Protein AF-0000000086076037 (afdb_homodimer)

Solvent-accessible surface area (backbone atoms only — not comparable to full-atom values): 83862 Å² total; per-residue (Å²): 130,81,74,74,66,74,84,81,74,88,48,71,65,40,91,88,41,88,51,22,58,46,48,19,51,49,46,50,58,71,40,37,67,65,46,48,59,53,42,70,71,39,87,82,59,86,70,77,48,76,64,50,50,50,47,50,52,38,43,41,60,57,41,41,45,54,42,49,43,48,50,56,57,62,41,82,76,56,88,37,53,32,42,47,53,54,41,50,50,32,36,49,53,56,32,57,69,33,49,80,45,95,34,16,70,58,28,48,50,48,50,49,47,47,47,66,74,45,58,65,48,77,70,32,64,65,44,34,46,38,13,44,61,26,50,50,47,23,51,47,80,43,82,48,71,68,46,40,51,46,50,48,46,49,50,26,48,52,35,44,72,58,33,71,89,73,79,49,70,56,84,85,80,86,84,82,88,81,90,77,85,83,77,74,80,52,76,55,36,58,53,69,68,54,72,70,65,70,59,78,71,87,65,45,40,52,58,48,42,42,49,34,46,52,44,42,42,77,60,41,60,83,85,53,55,49,65,56,35,30,58,42,62,33,1,36,73,34,9,59,62,53,53,79,74,56,45,39,31,31,42,43,56,51,38,78,42,73,67,23,47,38,52,40,48,39,51,50,46,49,34,12,44,57,36,19,35,28,6,33,27,57,56,62,44,46,20,53,69,35,77,32,24,61,24,27,15,32,36,74,24,59,63,48,54,47,37,28,52,24,35,42,24,60,49,34,13,18,25,31,72,56,33,63,20,46,42,22,42,27,35,40,75,44,38,55,47,42,70,63,59,58,42,17,57,49,88,72,75,64,69,90,59,42,33,64,66,40,43,50,31,36,40,35,51,62,64,57,57,51,25,35,75,67,60,30,73,35,58,21,26,29,30,75,73,49,65,63,59,77,62,44,55,60,68,61,26,52,51,52,53,50,48,38,56,74,66,59,55,46,77,44,74,41,51,25,48,57,56,50,50,50,50,50,50,29,24,76,73,64,24,29,55,20,36,29,29,37,33,43,48,38,71,46,29,44,56,46,66,81,47,52,49,62,48,36,30,62,61,38,11,50,59,53,62,50,40,74,69,22,21,27,56,54,45,74,51,67,42,62,48,44,77,37,58,53,96,70,38,76,42,59,67,59,46,24,53,50,26,23,51,50,40,56,52,49,56,49,44,66,78,58,57,87,58,83,46,70,34,33,43,50,34,34,65,38,37,34,47,34,21,40,24,37,20,9,44,44,52,31,30,47,70,54,69,29,31,77,84,34,70,70,36,48,50,47,50,32,51,50,32,46,35,37,40,50,20,29,49,52,37,25,20,54,46,4,59,74,73,40,44,28,74,62,38,78,72,15,40,57,69,74,70,41,48,49,29,58,64,63,72,49,79,79,70,87,86,61,67,59,68,61,50,52,52,50,32,70,74,36,32,38,30,45,60,35,54,24,22,30,44,54,42,70,66,60,17,58,74,71,72,40,44,37,8,85,38,60,45,78,44,40,47,45,77,46,79,49,97,92,40,79,42,81,41,62,39,64,69,57,52,48,53,31,47,75,68,68,61,65,45,75,67,53,53,52,49,29,58,73,45,67,21,45,48,77,84,49,98,64,61,66,70,57,34,52,44,53,51,28,40,68,69,40,46,46,58,54,55,47,48,50,48,36,52,28,44,28,36,29,40,36,23,37,38,34,69,42,62,35,60,79,75,48,56,25,43,50,48,23,46,52,52,50,30,52,73,64,54,32,31,38,62,26,42,38,49,42,64,51,84,72,83,79,72,72,81,70,86,64,65,63,70,62,51,47,53,51,41,51,50,32,35,53,45,19,68,75,42,47,73,68,36,38,67,59,45,66,131,80,74,74,66,73,84,81,73,89,48,71,67,41,92,88,42,88,49,21,58,45,48,19,50,49,45,49,58,71,40,36,66,64,45,50,58,53,42,70,70,40,89,82,61,88,72,78,51,74,66,50,49,49,46,49,54,38,42,40,60,58,40,41,46,55,43,51,42,48,50,55,57,61,40,81,77,56,87,38,52,33,42,47,54,54,43,51,49,30,36,48,51,55,32,57,68,35,50,79,43,94,34,15,70,57,28,48,51,49,51,48,47,47,46,67,73,45,58,66,47,77,70,32,66,63,43,33,46,39,12,44,60,26,51,49,47,23,50,44,79,44,81,47,72,68,46,41,51,47,51,48,45,48,50,24,48,51,36,43,72,60,34,73,89,72,78,47,69,55,85,86,82,84,85,83,89,82,89,73,95,68,81,73,80,50,72,55,37,56,52,62,67,53,70,68,66,73,60,80,69,87,65,39,40,50,57,47,41,43,48,35,47,51,43,43,41,77,61,40,60,80,84,53,53,47,66,56,34,29,58,44,63,34,1,41,74,34,9,62,62,57,56,79,75,57,44,39,34,30,43,42,56,51,40,77,41,72,66,24,48,37,51,39,47,39,49,51,46,49,36,12,46,58,38,20,36,28,6,34,26,57,56,62,44,46,23,56,68,37,76,30,23,56,23,25,16,32,35,74,24,59,64,47,52,48,36,28,53,24,35,43,24,61,48,35,12,18,26,30,72,62,33,63,19,47,42,22,42,27,36,39,74,44,37,56,46,42,70,60,59,57,43,18,57,48,88,72,75,63,70,90,58,42,32,64,65,40,41,50,30,36,40,36,50,62,63,58,58,50,25,35,74,67,61,29,74,37,58,20,27,31,31,74,72,49,66,61,58,77,63,43,54,59,68,61,26,52,50,53,54,51,48,39,56,73,66,60,55,45,78,46,75,41,51,25,46,57,57,50,50,52,50,50,51,30,24,76,74,63,23,30,55,20,38,29,29,38,33,42,48,38,71,45,30,45,56,46,65,79,46,52,51,61,49,39,31,60,62,37,10,50,60,54,62,50,39,73,68,21,21,28,55,53,46,74,50,66,42,64,48,44,77,38,58,53,96,70,40,75,44,59,68,59,48,23,53,51,27,23,51,50,40,56,52,48,56,49,43,66,79,58,58,87,59,83,44,70,34,33,45,51,33,34,64,37,36,34,48,34,21,41,23,37,21,8,44,44,51,30,30,47,70,55,70,29,29,75,83,35,70,69,35,47,51,47,50,31,50,51,34,46,36,37,40,49,20,28,50,51,36,25,20,52,44,4,61,75,73,42,44,28,74,63,41,77,74,14,40,57,66,72,69,42,48,50,28,58,64,62,72,49,80,78,70,87,85,63,67,60,68,63,50,51,53,50,33,72,73,37,33,38,30,44,58,34,54,24,22,29,42,55,41,69,66,62,17,57,74,72,70,40,43,36,6,83,38,60,45,76,44,40,47,44,78,44,78,49,99,92,41,79,41,82,42,63,37,65,68,57,52,47,53,30,47,76,69,69,62,65,45,73,67,53,53,51,49,30,60,74,46,66,20,44,46,76,84,48,98,65,61,67,70,57,35,52,44,53,52,26,41,69,69,42,45,47,58,54,53,48,49,49,49,37,52,27,44,28,38,30,40,36,22,37,40,35,68,42,61,34,61,78,75,49,54,25,43,50,48,25,47,53,52,50,29,50,72,64,55,32,32,37,64,25,42,38,49,41,64,52,86,72,82,78,72,72,82,69,86,65,64,63,67,60,51,50,53,52,42,51,50,32,36,53,46,18,68,75,42,47,72,68,36,38,68,58,46,67

Foldseek 3Di:
DPPPPDPQDAQDQDPVDFCSLLSRLVSCLVCVVVVVVVVVVPPPDDDQDPVRNVLSVLLSQLCVLVVLLCCQCVDLFAPCLLVPLVSLLLNLVSLVVSCPPPNNVVSVVVNVVSCVVCPPVLLPLPSLLSNLLQLQRRQLSQDDPVSVVNSLVSQLCVLPVLFDPDDFAADDDDQDDDDQDDDDPGSCNVVSVRDQDQQPDPGRHPSSVLSSQSSRDHGDHPPDHSLVCCVPVVCVSRLSSQQPPQWAWEAEQLAQDPVSLVVSLVVLLLNQLSVYFYEYEPAQHFAFQCADPVVRDTDNGDQQSVQVSLVSQQVRHRRVNSHGHEYEYEYECLAQCNLLLLCQCFDDDDPSSHRNRYAYAYAYAPVLVVQLLVQHKGFRATCVLQPCLLFDGDPVNVVSRVVCVVVVSGDDMDGSNVSVLSQQVSCVRRQDDFYFYQRLQLLLFLCVQVTGFRAATLLRQFTDDDHSLAMEIEAEDAAEQLVQQDPLDGNLVVLLVVLLVVLVVSLSCLVNPDDSDVRHNVHCQQAVAYAYFYFFLLVNCLSNLHQCLDPVNLVVLLSSLVSSLLSNLQNQLVVCQVPNAHNPQPPGCLLVLQANLNSLVHDHDPPDDSVVSSVSCPVRNGHHSFRHGHGQCVPVCVVVVHHTTSFFAQAQWDWDQDPVGTDIDGNPSLVVVCVVVPNDDPVQVVVCVVVRRQCCPPPDDPSSNSSRGHRQRDQVLSVLLSLLSSSSSGNRAYSDAAEFADDALLLVLLQQVSSVVSSHRGSHSGYHYHPDPDPPPPPDDPVVVVVVRSVSNNCCSVVNVVSSRPSD/DPPPPDPQDAQDQDPVDFCSLLRRLVSCLVCVVVVVVVVVVPVPDDDQDPVRNVLSVLVSQLCVLVVLLCCQCVDLAAPCLLVPLLSLLLNLVSLVVSCPPPNNVVSVVVNVVSCVVCPPVLLVLPSLLSNLLQLQRRQLSQDDPVSVVNSLCSQLCVLPVLADPDDFAADDDDQDDDDQPDPDPRSCVVVSVRDQDQQPDPGRHPSSVLSSQSSRDDGDHPPDHSLVCCVPVVCVSRLSSQQPPEWAWEAEQLAQDPVSLVVSLVVLLLNQLQVYFYEYEPAQHFAFQCADPVVRDTDNGDQQSVQVSLVSQQVRHRRVNSHGHEYEYEYECLAQCNLLLLCQCFDDDDPSSHRNRYAYAYAYAPVLVVQLLVQHKGFRATCVLQPCLLFDGDPVNVVSRVVCVVVVSGPDMDGSNVSVLSQQVSCVRRQDDFYFYQRLQLLLFLCVQVTGFRAATLLRQFTDDDHSLAMEIEAEDAAEQLVQQDPLDGNLVVLLVVLLVVLVVSLSCLVNPDDSDVRHNVHCQQAVAYAYFYFFLLVNCLSNLHQCLDPVNLVVLLSSLVSSLLSNLQNQLVVCQVPNAHNPQPPGCLLVLHALLNSLVHDHDPPDDSVVSSVSCPVRNGHHSFRHGHGQCVPVCVVVVHHTTSFFAQAQWDWDQDPVGTDIDGNPSLVVVCVVVPNDDPVQVVVCVVVRRQCCPPDDDVSSNSSRGHRQRDQVLSVLLSLLSSSSSGNRAYSDAAEFADDALLLVLLQQVSSVVSSHRGSHSGYHYHDDPDPPPPPDDPVVVVVVRSVSNNVCSVVNVVSSRPSD

Structure (mmCIF, N/CA/C/O backbone):
data_AF-0000000086076037-model_v1
#
loop_
_entity.id
_entity.type
_entity.pdbx_description
1 polymer 'Ribonucleotide reductase large subunit domain-containing protein'
#
loop_
_atom_site.group_PDB
_atom_site.id
_atom_site.type_symbol
_atom_site.label_atom_id
_atom_site.label_alt_id
_atom_site.label_comp_id
_atom_site.label_asym_id
_atom_site.label_entity_id
_atom_site.label_seq_id
_atom_site.pdbx_PDB_ins_code
_atom_site.Cartn_x
_atom_site.Cartn_y
_atom_site.Cartn_z
_atom_site.occupancy
_atom_site.B_iso_or_equiv
_atom_site.auth_seq_id
_atom_site.auth_comp_id
_atom_site.auth_asym_id
_atom_site.auth_atom_id
_atom_site.pdbx_PDB_model_num
ATOM 1 N N . MET A 1 1 ? -27.266 2.338 69.75 1 19.7 1 MET A N 1
ATOM 2 C CA . MET A 1 1 ? -27.547 2.428 68.375 1 19.7 1 MET A CA 1
ATOM 3 C C . MET A 1 1 ? -26.812 3.596 67.688 1 19.7 1 MET A C 1
ATOM 5 O O . MET A 1 1 ? -27.172 4.754 67.938 1 19.7 1 MET A O 1
ATOM 9 N N . THR A 1 2 ? -25.5 3.652 67.75 1 25.08 2 THR A N 1
ATOM 10 C CA . THR A 1 2 ? -24.641 4.691 67.25 1 25.08 2 THR A CA 1
ATOM 11 C C . THR A 1 2 ? -24.922 4.914 65.75 1 25.08 2 THR A C 1
ATOM 13 O O . THR A 1 2 ? -24.844 3.979 64.938 1 25.08 2 THR A O 1
ATOM 16 N N . CYS A 1 3 ? -26.109 5.621 65.562 1 26.16 3 CYS A N 1
ATOM 17 C CA . CYS A 1 3 ? -26.453 6.008 64.188 1 26.16 3 CYS A CA 1
ATOM 18 C C . CYS A 1 3 ? -25.234 6.535 63.438 1 26.16 3 CYS A C 1
ATOM 20 O O . CYS A 1 3 ? -24.609 7.512 63.875 1 26.16 3 CYS A O 1
ATOM 22 N N . THR A 1 4 ? -24.375 5.719 63.094 1 33.59 4 THR A N 1
ATOM 23 C CA . THR A 1 4 ? -23.188 5.871 62.281 1 33.59 4 THR A CA 1
ATOM 24 C C . THR A 1 4 ? -23.484 6.77 61.062 1 33.59 4 THR A C 1
ATOM 26 O O . THR A 1 4 ? -22.828 6.656 60.031 1 33.59 4 THR A O 1
ATOM 29 N N . CYS A 1 5 ? -24.656 7.496 61.156 1 32 5 CYS A N 1
ATOM 30 C CA . CYS A 1 5 ? -24.906 8.289 59.969 1 32 5 CYS A CA 1
ATOM 31 C C . CYS A 1 5 ? -23.781 9.305 59.75 1 32 5 CYS A C 1
ATOM 33 O O . CYS A 1 5 ? -23.297 9.922 60.688 1 32 5 CYS A O 1
ATOM 35 N N . ARG A 1 6 ? -22.984 9.156 58.875 1 39.88 6 ARG A N 1
ATOM 36 C CA . ARG A 1 6 ? -21.969 10.109 58.438 1 39.88 6 ARG A CA 1
ATOM 37 C C . ARG A 1 6 ? -22.484 11.539 58.531 1 39.88 6 ARG A C 1
ATOM 39 O O . ARG A 1 6 ? -23.609 11.836 58.125 1 39.88 6 ARG A O 1
ATOM 46 N N . PRO A 1 7 ? -22.109 12.461 59.438 1 44.09 7 PRO A N 1
ATOM 47 C CA . PRO A 1 7 ? -22.5 13.859 59.625 1 44.09 7 PRO A CA 1
ATOM 48 C C . PRO A 1 7 ? -22.594 14.625 58.281 1 44.09 7 PRO A C 1
ATOM 50 O O . PRO A 1 7 ? -21.656 14.57 57.469 1 44.09 7 PRO A O 1
ATOM 53 N N . LEU A 1 8 ? -23.719 14.758 57.625 1 51.81 8 LEU A N 1
ATOM 54 C CA . LEU A 1 8 ? -23.906 15.57 56.438 1 51.81 8 LEU A CA 1
ATOM 55 C C . LEU A 1 8 ? -23.703 17.047 56.75 1 51.81 8 LEU A C 1
ATOM 57 O O . LEU A 1 8 ? -24.312 17.578 57.688 1 51.81 8 LEU A O 1
ATOM 61 N N . LYS A 1 9 ? -22.672 17.656 56.438 1 58.66 9 LYS A N 1
ATOM 62 C CA . LYS A 1 9 ? -22.359 19.078 56.594 1 58.66 9 LYS A CA 1
ATOM 63 C C . LYS A 1 9 ? -23.25 19.953 55.719 1 58.66 9 LYS A C 1
ATOM 65 O O . LYS A 1 9 ? -23.719 19.516 54.656 1 58.66 9 LYS A O 1
ATOM 70 N N . PHE A 1 10 ? -23.578 21.125 56.125 1 59.59 10 PHE A N 1
ATOM 71 C CA . PHE A 1 10 ? -24.344 22.109 55.375 1 59.59 10 PHE A CA 1
ATOM 72 C C . PHE A 1 10 ? -23.578 22.562 54.125 1 59.59 10 PHE A C 1
ATOM 74 O O . PHE A 1 10 ? -22.344 22.672 54.156 1 59.59 10 PHE A O 1
ATOM 81 N N . ILE A 1 11 ? -24.344 22.641 53 1 63.31 11 ILE A N 1
ATOM 82 C CA . ILE A 1 11 ? -23.781 23.125 51.75 1 63.31 11 ILE A CA 1
ATOM 83 C C . ILE A 1 11 ? -24.172 24.578 51.5 1 63.31 11 ILE A C 1
ATOM 85 O O . ILE A 1 11 ? -25.359 24.922 51.656 1 63.31 11 ILE A O 1
ATOM 89 N N . GLN A 1 12 ? -23.203 25.469 51.438 1 60.38 12 GLN A N 1
ATOM 90 C CA . GLN A 1 12 ? -23.453 26.875 51.188 1 60.38 12 GLN A CA 1
ATOM 91 C C . GLN A 1 12 ? -23.656 27.156 49.688 1 60.38 12 GLN A C 1
ATOM 93 O O . GLN A 1 12 ? -23.047 26.5 48.844 1 60.38 12 GLN A O 1
ATOM 98 N N . ASP A 1 13 ? -24.531 28.062 49.375 1 61.47 13 ASP A N 1
ATOM 99 C CA . ASP A 1 13 ? -24.719 28.547 48.031 1 61.47 13 ASP A CA 1
ATOM 100 C C . ASP A 1 13 ? -23.516 29.359 47.562 1 61.47 13 ASP A C 1
ATOM 102 O O . ASP A 1 13 ? -23.016 30.219 48.281 1 61.47 13 ASP A O 1
ATOM 106 N N . VAL A 1 14 ? -22.875 28.906 46.562 1 58.41 14 VAL A N 1
ATOM 107 C CA . VAL A 1 14 ? -21.75 29.609 45.938 1 58.41 14 VAL A CA 1
ATOM 108 C C . VAL A 1 14 ? -22.156 30.156 44.562 1 58.41 14 VAL A C 1
ATOM 110 O O . VAL A 1 14 ? -22.375 29.391 43.625 1 58.41 14 VAL A O 1
ATOM 113 N N . PRO A 1 15 ? -22.391 31.375 44.469 1 56.31 15 PRO A N 1
ATOM 114 C CA . PRO A 1 15 ? -22.906 32 43.219 1 56.31 15 PRO A CA 1
ATOM 115 C C . PRO A 1 15 ? -22.094 31.594 42 1 56.31 15 PRO A C 1
ATOM 117 O O . PRO A 1 15 ? -22.625 31.562 40.875 1 56.31 15 PRO A O 1
ATOM 120 N N . THR A 1 16 ? -20.953 31.328 42.125 1 52.75 16 THR A N 1
ATOM 121 C CA . THR A 1 16 ? -20.125 31.031 40.969 1 52.75 16 THR A CA 1
ATOM 122 C C . THR A 1 16 ? -20.203 29.547 40.625 1 52.75 16 THR A C 1
ATOM 124 O O . THR A 1 16 ? -19.625 29.109 39.625 1 52.75 16 THR A O 1
ATOM 127 N N . ARG A 1 17 ? -20.891 28.875 41.375 1 52.25 17 ARG A N 1
ATOM 128 C CA . ARG A 1 17 ? -20.953 27.438 41.156 1 52.25 17 ARG A CA 1
ATOM 129 C C . ARG A 1 17 ? -22.344 27.016 40.688 1 52.25 17 ARG A C 1
ATOM 131 O O . ARG A 1 17 ? -23.344 27.312 41.344 1 52.25 17 ARG A O 1
ATOM 138 N N . TRP A 1 18 ? -22.344 26.25 39.688 1 58.28 18 TRP A N 1
ATOM 139 C CA . TRP A 1 18 ? -23.609 25.75 39.156 1 58.28 18 TRP A CA 1
ATOM 140 C C . TRP A 1 18 ? -24.25 24.797 40.156 1 58.28 18 TRP A C 1
ATOM 142 O O . TRP A 1 18 ? -23.562 24 40.812 1 58.28 18 TRP A O 1
ATOM 152 N N . ASN A 1 19 ? -25.562 24.984 40.531 1 63.38 19 ASN A N 1
ATOM 153 C CA . ASN A 1 19 ? -26.438 24.109 41.281 1 63.38 19 ASN A CA 1
ATOM 154 C C . ASN A 1 19 ? -26.219 24.25 42.781 1 63.38 19 ASN A C 1
ATOM 156 O O . ASN A 1 19 ? -26.688 23.422 43.562 1 63.38 19 ASN A O 1
ATOM 160 N N . SER A 1 20 ? -25.406 25.172 43.094 1 65.56 20 SER A N 1
ATOM 161 C CA . SER A 1 20 ? -25.094 25.312 44.531 1 65.56 20 SER A CA 1
ATOM 162 C C . SER A 1 20 ? -26.359 25.562 45.344 1 65.56 20 SER A C 1
ATOM 164 O O . SER A 1 20 ? -26.484 25.062 46.469 1 65.56 20 SER A O 1
ATOM 166 N N . GLU A 1 21 ? -27.234 26.312 44.781 1 67.44 21 GLU A N 1
ATOM 167 C CA . GLU A 1 21 ? -28.484 26.594 45.5 1 67.44 21 GLU A CA 1
ATOM 168 C C . GLU A 1 21 ? -29.312 25.312 45.688 1 67.44 21 GLU A C 1
ATOM 170 O O . GLU A 1 21 ? -29.875 25.094 46.75 1 67.44 21 GLU A O 1
ATOM 175 N N . HIS A 1 22 ? -29.312 24.609 44.656 1 72.25 22 HIS A N 1
ATOM 176 C CA . HIS A 1 22 ? -30 23.328 44.75 1 72.25 22 HIS A CA 1
ATOM 177 C C . HIS A 1 22 ? -29.375 22.438 45.812 1 72.25 22 HIS A C 1
ATOM 179 O O . HIS A 1 22 ? -30.078 21.875 46.656 1 72.25 22 HIS A O 1
ATOM 185 N N . ALA A 1 23 ? -28.094 22.359 45.812 1 73.94 23 ALA A N 1
ATOM 186 C CA . ALA A 1 23 ? -27.391 21.516 46.781 1 73.94 23 ALA A CA 1
ATOM 187 C C . ALA A 1 23 ? -27.641 21.984 48.188 1 73.94 23 ALA A C 1
ATOM 189 O O . ALA A 1 23 ? -27.828 21.172 49.094 1 73.94 23 ALA A O 1
ATOM 190 N N . MET A 1 24 ? -27.641 23.188 48.312 1 70.38 24 MET A N 1
ATOM 191 C CA . MET A 1 24 ? -27.875 23.781 49.625 1 70.38 24 MET A CA 1
ATOM 192 C C . MET A 1 24 ? -29.281 23.453 50.125 1 70.38 24 MET A C 1
ATOM 194 O O . MET A 1 24 ? -29.438 22.969 51.25 1 70.38 24 MET A O 1
ATOM 198 N N . LEU A 1 25 ? -30.203 23.656 49.281 1 72 25 LEU A N 1
ATOM 199 C CA . LEU A 1 25 ? -31.594 23.469 49.719 1 72 25 LEU A CA 1
ATOM 200 C C . LEU A 1 25 ? -31.922 22 49.875 1 72 25 LEU A C 1
ATOM 202 O O . LEU A 1 25 ? -32.625 21.625 50.844 1 72 25 LEU A O 1
ATOM 206 N N . ALA A 1 26 ? -31.359 21.203 49.031 1 72.75 26 ALA A N 1
ATOM 207 C CA . ALA A 1 26 ? -31.562 19.75 49.156 1 72.75 26 ALA A CA 1
ATOM 208 C C . ALA A 1 26 ? -30.953 19.203 50.438 1 72.75 26 ALA A C 1
ATOM 210 O O . ALA A 1 26 ? -31.562 18.359 51.094 1 72.75 26 ALA A O 1
ATOM 211 N N . ARG A 1 27 ? -29.812 19.719 50.719 1 72 27 ARG A N 1
ATOM 212 C CA . ARG A 1 27 ? -29.141 19.312 51.969 1 72 27 ARG A CA 1
ATOM 213 C C . ARG A 1 27 ? -29.922 19.781 53.188 1 72 27 ARG A C 1
ATOM 215 O O . ARG A 1 27 ? -30.047 19.047 54.156 1 72 27 ARG A O 1
ATOM 222 N N . LEU A 1 28 ? -30.438 20.922 53.094 1 71.19 28 LEU A N 1
ATOM 223 C CA . LEU A 1 28 ? -31.25 21.453 54.188 1 71.19 28 LEU A CA 1
ATOM 224 C C . LEU A 1 28 ? -32.5 20.609 54.375 1 71.19 28 LEU A C 1
ATOM 226 O O . LEU A 1 28 ? -32.906 20.344 55.531 1 71.19 28 LEU A O 1
ATOM 230 N N . LEU A 1 29 ? -33 20.188 53.281 1 72.12 29 LEU A N 1
ATOM 231 C CA . LEU A 1 29 ? -34.188 19.375 53.375 1 72.12 29 LEU A CA 1
ATOM 232 C C . LEU A 1 29 ? -33.906 18.016 53.969 1 72.12 29 LEU A C 1
ATOM 234 O O . LEU A 1 29 ? -34.688 17.484 54.75 1 72.12 29 LEU A O 1
ATOM 238 N N . LYS A 1 30 ? -32.781 17.5 53.625 1 71.94 30 LYS A N 1
ATOM 239 C CA . LYS A 1 30 ? -32.375 16.203 54.188 1 71.94 30 LYS A CA 1
ATOM 240 C C . LYS A 1 30 ? -32.094 16.312 55.688 1 71.94 30 LYS A C 1
ATOM 242 O O . LYS A 1 30 ? -32.312 15.344 56.406 1 71.94 30 LYS A O 1
ATOM 247 N N . LEU A 1 31 ? -31.703 17.422 56.062 1 64.56 31 LEU A N 1
ATOM 248 C CA . LEU A 1 31 ? -31.359 17.625 57.438 1 64.56 31 LEU A CA 1
ATOM 249 C C . LEU A 1 31 ? -32.531 18.219 58.219 1 64.56 31 LEU A C 1
ATOM 251 O O . LEU A 1 31 ? -32.344 18.688 59.344 1 64.56 31 LEU A O 1
ATOM 255 N N . TRP A 1 32 ? -33.531 18.188 57.594 1 66.38 32 TRP A N 1
ATOM 256 C CA . TRP A 1 32 ? -34.719 18.812 58.156 1 66.38 32 TRP A CA 1
ATOM 257 C C . TRP A 1 32 ? -35.031 18.234 59.531 1 66.38 32 TRP A C 1
ATOM 259 O O . TRP A 1 32 ? -35.281 18.969 60.5 1 66.38 32 TRP A O 1
ATOM 269 N N . ALA A 1 33 ? -35.062 16.938 59.5 1 62.41 33 ALA A N 1
ATOM 270 C CA . ALA A 1 33 ? -35.531 16.266 60.719 1 62.41 33 ALA A CA 1
ATOM 271 C C . ALA A 1 33 ? -34.594 16.578 61.875 1 62.41 33 ALA A C 1
ATOM 273 O O . ALA A 1 33 ? -35.031 17.031 62.938 1 62.41 33 ALA A O 1
ATOM 274 N N . PRO A 1 34 ? -33.344 16.453 61.625 1 62.28 34 PRO A N 1
ATOM 275 C CA . PRO A 1 34 ? -32.438 16.719 62.75 1 62.28 34 PRO A CA 1
ATOM 276 C C . PRO A 1 34 ? -32.406 18.203 63.125 1 62.28 34 PRO A C 1
ATOM 278 O O . PRO A 1 34 ? -32.281 18.547 64.312 1 62.28 34 PRO A O 1
ATOM 281 N N . ILE A 1 35 ? -32.594 19 62.219 1 63.38 35 ILE A N 1
ATOM 282 C CA . ILE A 1 35 ? -32.531 20.438 62.469 1 63.38 35 ILE A CA 1
ATOM 283 C C . ILE A 1 35 ? -33.781 20.875 63.219 1 63.38 35 ILE A C 1
ATOM 285 O O . ILE A 1 35 ? -33.688 21.688 64.125 1 63.38 35 ILE A O 1
ATOM 289 N N . SER A 1 36 ? -34.812 20.297 62.781 1 61.44 36 SER A N 1
ATOM 290 C CA . SER A 1 36 ? -36.062 20.656 63.406 1 61.44 36 SER A CA 1
ATOM 291 C C . SER A 1 36 ? -36.031 20.281 64.875 1 61.44 36 SER A C 1
ATOM 293 O O . SER A 1 36 ? -36.531 21.031 65.75 1 61.44 36 SER A O 1
ATOM 295 N N . VAL A 1 37 ? -35.562 19.172 65.125 1 61.28 37 VAL A N 1
ATOM 296 C CA . VAL A 1 37 ? -35.5 18.719 66.562 1 61.28 37 VAL A CA 1
ATOM 297 C C . VAL A 1 37 ? -34.594 19.641 67.375 1 61.28 37 VAL A C 1
ATOM 299 O O . VAL A 1 37 ? -34.938 20.047 68.438 1 61.28 37 VAL A O 1
ATOM 302 N N . GLU A 1 38 ? -33.5 19.953 66.75 1 58.22 38 GLU A N 1
ATOM 303 C CA . GLU A 1 38 ? -32.531 20.766 67.438 1 58.22 38 GLU A CA 1
ATOM 304 C C . GLU A 1 38 ? -33 22.219 67.625 1 58.22 38 GLU A C 1
ATOM 306 O O . GLU A 1 38 ? -32.812 22.844 68.625 1 58.22 38 GLU A O 1
ATOM 311 N N . LEU A 1 39 ? -33.656 22.609 66.562 1 58.66 39 LEU A N 1
ATOM 312 C CA . LEU A 1 39 ? -34.125 23.984 66.625 1 58.66 39 LEU A CA 1
ATOM 313 C C . LEU A 1 39 ? -35.344 24.125 67.562 1 58.66 39 LEU A C 1
ATOM 315 O O . LEU A 1 39 ? -35.562 25.203 68.125 1 58.66 39 LEU A O 1
ATOM 319 N N . SER A 1 40 ? -36.062 23.141 67.562 1 57.84 40 SER A N 1
ATOM 320 C CA . SER A 1 40 ? -37.156 23.188 68.5 1 57.84 40 SER A CA 1
ATOM 321 C C . SER A 1 40 ? -36.625 23.406 69.938 1 57.84 40 SER A C 1
ATOM 323 O O . SER A 1 40 ? -37.312 24.031 70.75 1 57.84 40 SER A O 1
ATOM 325 N N . GLU A 1 41 ? -35.531 22.938 70.125 1 55.34 41 GLU A N 1
ATOM 326 C CA . GLU A 1 41 ? -35 23.078 71.438 1 55.34 41 GLU A CA 1
ATOM 327 C C . GLU A 1 41 ? -34.312 24.422 71.625 1 55.34 41 GLU A C 1
ATOM 329 O O . GLU A 1 41 ? -34 24.828 72.75 1 55.34 41 GLU A O 1
ATOM 334 N N . SER A 1 42 ? -33.969 25.016 70.438 1 50.28 42 SER A N 1
ATOM 335 C CA . SER A 1 42 ? -33.219 26.25 70.562 1 50.28 42 SER A CA 1
ATOM 336 C C . SER A 1 42 ? -34.094 27.469 70.312 1 50.28 42 SER A C 1
ATOM 338 O O . SER A 1 42 ? -34.844 27.484 69.312 1 50.28 42 SER A O 1
ATOM 340 N N . ASP A 1 43 ? -34.688 28.297 71.188 1 52.41 43 ASP A N 1
ATOM 341 C CA . ASP A 1 43 ? -35.531 29.469 71.188 1 52.41 43 ASP A CA 1
ATOM 342 C C . ASP A 1 43 ? -35.062 30.484 70.125 1 52.41 43 ASP A C 1
ATOM 344 O O . ASP A 1 43 ? -35.844 31.391 69.75 1 52.41 43 ASP A O 1
ATOM 348 N N . SER A 1 44 ? -33.812 30.734 69.875 1 51.34 44 SER A N 1
ATOM 349 C CA . SER A 1 44 ? -33.281 31.938 69.25 1 51.34 44 SER A CA 1
ATOM 350 C C . SER A 1 44 ? -33.406 31.875 67.75 1 51.34 44 SER A C 1
ATOM 352 O O . SER A 1 44 ? -33.094 32.844 67.062 1 51.34 44 SER A O 1
ATOM 354 N N . VAL A 1 45 ? -33.375 30.766 67.125 1 53.56 45 VAL A N 1
ATOM 355 C CA . VAL A 1 45 ? -33.281 30.781 65.688 1 53.56 45 VAL A CA 1
ATOM 356 C C . VAL A 1 45 ? -34.656 30.609 65.062 1 53.56 45 VAL A C 1
ATOM 358 O O . VAL A 1 45 ? -35.438 29.781 65.5 1 53.56 45 VAL A O 1
ATOM 361 N N . GLU A 1 46 ? -35.219 31.609 64.438 1 57.19 46 GLU A N 1
ATOM 362 C CA . GLU A 1 46 ? -36.5 31.609 63.719 1 57.19 46 GLU A CA 1
ATOM 363 C C . GLU A 1 46 ? -36.656 30.359 62.875 1 57.19 46 GLU A C 1
ATOM 365 O O . GLU A 1 46 ? -35.75 30.016 62.094 1 57.19 46 GLU A O 1
ATOM 370 N N . ASN A 1 47 ? -37.531 29.547 63.25 1 58.78 47 ASN A N 1
ATOM 371 C CA . ASN A 1 47 ? -37.812 28.297 62.531 1 58.78 47 ASN A CA 1
ATOM 372 C C . ASN A 1 47 ? -38.656 28.531 61.281 1 58.78 47 ASN A C 1
ATOM 374 O O . ASN A 1 47 ? -39.469 29.438 61.25 1 58.78 47 ASN A O 1
ATOM 378 N N . LEU A 1 48 ? -38.281 28.016 60.125 1 65.56 48 LEU A N 1
ATOM 379 C CA . LEU A 1 48 ? -39.094 28.062 58.938 1 65.56 48 LEU A CA 1
ATOM 380 C C . LEU A 1 48 ? -40.469 27.453 59.156 1 65.56 48 LEU A C 1
ATOM 382 O O . LEU A 1 48 ? -40.594 26.453 59.875 1 65.56 48 LEU A O 1
ATOM 386 N N . SER A 1 49 ? -41.531 28.203 58.812 1 72.12 49 SER A N 1
ATOM 387 C CA . SER A 1 49 ? -42.906 27.719 58.938 1 72.12 49 SER A CA 1
ATOM 388 C C . SER A 1 49 ? -43.125 26.484 58.062 1 72.12 49 SER A C 1
ATOM 390 O O . SER A 1 49 ? -42.344 26.172 57.188 1 72.12 49 SER A O 1
ATOM 392 N N . ALA A 1 50 ? -44.062 25.703 58.344 1 68.12 50 ALA A N 1
ATOM 393 C CA . ALA A 1 50 ? -44.469 24.547 57.562 1 68.12 50 ALA A CA 1
ATOM 394 C C . ALA A 1 50 ? -44.656 24.922 56.094 1 68.12 50 ALA A C 1
ATOM 396 O O . ALA A 1 50 ? -44.312 24.156 55.188 1 68.12 50 ALA A O 1
ATOM 397 N N . GLN A 1 51 ? -45.094 26.125 55.906 1 68.5 51 GLN A N 1
ATOM 398 C CA . GLN A 1 51 ? -45.312 26.641 54.562 1 68.5 51 GLN A CA 1
ATOM 399 C C . GLN A 1 51 ? -44 26.953 53.875 1 68.5 51 GLN A C 1
ATOM 401 O O . GLN A 1 51 ? -43.844 26.719 52.656 1 68.5 51 GLN A O 1
ATOM 406 N N . GLU A 1 52 ? -43.156 27.391 54.625 1 70.5 52 GLU A N 1
ATOM 407 C CA . GLU A 1 52 ? -41.844 27.719 54.062 1 70.5 52 GLU A CA 1
ATOM 408 C C . GLU A 1 52 ? -41.062 26.453 53.719 1 70.5 52 GLU A C 1
ATOM 410 O O . GLU A 1 52 ? -40.375 26.422 52.719 1 70.5 52 GLU A O 1
ATOM 415 N N . TRP A 1 53 ? -41.25 25.531 54.5 1 73.06 53 TRP A N 1
ATOM 416 C CA . TRP A 1 53 ? -40.594 24.25 54.219 1 73.06 53 TRP A CA 1
ATOM 417 C C . TRP A 1 53 ? -41.219 23.609 52.969 1 73.06 53 TRP A C 1
ATOM 419 O O . TRP A 1 53 ? -40.5 23.047 52.125 1 73.06 53 TRP A O 1
ATOM 429 N N . LYS A 1 54 ? -42.438 23.766 52.844 1 73.44 54 LYS A N 1
ATOM 430 C CA . LYS A 1 54 ? -43.156 23.266 51.656 1 73.44 54 LYS A CA 1
ATOM 431 C C . LYS A 1 54 ? -42.688 24.016 50.406 1 73.44 54 LYS A C 1
ATOM 433 O O . LYS A 1 54 ? -42.5 23.406 49.375 1 73.44 54 LYS A O 1
ATOM 438 N N . LEU A 1 55 ? -42.531 25.234 50.594 1 72.94 55 LEU A N 1
ATOM 439 C CA . LEU A 1 55 ? -42.031 26.062 49.5 1 72.94 55 LEU A CA 1
ATOM 440 C C . LEU A 1 55 ? -40.594 25.688 49.125 1 72.94 55 LEU A C 1
ATOM 442 O O . LEU A 1 55 ? -40.25 25.625 47.969 1 72.94 55 LEU A O 1
ATOM 446 N N . MET A 1 56 ? -39.875 25.438 50.125 1 73.5 56 MET A N 1
ATOM 447 C CA . MET A 1 56 ? -38.5 25.016 49.875 1 73.5 56 MET A CA 1
ATOM 448 C C . MET A 1 56 ? -38.438 23.688 49.156 1 73.5 56 MET A C 1
ATOM 450 O O . MET A 1 56 ? -37.625 23.5 48.25 1 73.5 56 MET A O 1
ATOM 454 N N . ASN A 1 57 ? -39.344 22.859 49.531 1 74.88 57 ASN A N 1
ATOM 455 C CA . ASN A 1 57 ? -39.438 21.578 48.844 1 74.88 57 ASN A CA 1
ATOM 456 C C . ASN A 1 57 ? -39.875 21.766 47.406 1 74.88 57 ASN A C 1
ATOM 458 O O . ASN A 1 57 ? -39.375 21.094 46.5 1 74.88 57 ASN A O 1
ATOM 462 N N . ALA A 1 58 ? -40.719 22.672 47.25 1 74.94 58 ALA A N 1
ATOM 463 C CA . ALA A 1 58 ? -41.219 22.969 45.906 1 74.94 58 ALA A CA 1
ATOM 464 C C . ALA A 1 58 ? -40.125 23.594 45.062 1 74.94 58 ALA A C 1
ATOM 466 O O . ALA A 1 58 ? -39.969 23.266 43.875 1 74.94 58 ALA A O 1
ATOM 467 N N . ILE A 1 59 ? -39.344 24.375 45.625 1 75.12 59 ILE A N 1
ATOM 468 C CA . ILE A 1 59 ? -38.25 25.031 44.938 1 75.12 59 ILE A CA 1
ATOM 469 C C . ILE A 1 59 ? -37.188 24 44.562 1 75.12 59 ILE A C 1
ATOM 471 O O . ILE A 1 59 ? -36.656 24.016 43.469 1 75.12 59 ILE A O 1
ATOM 475 N N . VAL A 1 60 ? -36.938 23.141 45.406 1 75.25 60 VAL A N 1
ATOM 476 C CA . VAL A 1 60 ? -35.938 22.109 45.125 1 75.25 60 VAL A CA 1
ATOM 477 C C . VAL A 1 60 ? -36.406 21.219 43.969 1 75.25 60 VAL A C 1
ATOM 479 O O . VAL A 1 60 ? -35.625 20.828 43.125 1 75.25 60 VAL A O 1
ATOM 482 N N . ARG A 1 61 ? -37.625 21 43.906 1 76.5 61 ARG A N 1
ATOM 483 C CA . ARG A 1 61 ? -38.188 20.203 42.844 1 76.5 61 ARG A CA 1
ATOM 484 C C . ARG A 1 61 ? -38.094 20.938 41.5 1 76.5 61 ARG A C 1
ATOM 486 O O . ARG A 1 61 ? -37.844 20.328 40.469 1 76.5 61 ARG A O 1
ATOM 493 N N . VAL A 1 62 ? -38.25 22.188 41.625 1 75.75 62 VAL A N 1
ATOM 494 C CA . VAL A 1 62 ? -38.188 23.016 40.406 1 75.75 62 VAL A CA 1
ATOM 495 C C . VAL A 1 62 ? -36.719 23.125 39.938 1 75.75 62 VAL A C 1
ATOM 497 O O . VAL A 1 62 ? -36.469 23.172 38.75 1 75.75 62 VAL A O 1
ATOM 500 N N . LEU A 1 63 ? -35.875 23.062 40.844 1 76.56 63 LEU A N 1
ATOM 501 C CA . LEU A 1 63 ? -34.469 23.219 40.5 1 76.56 63 LEU A CA 1
ATOM 502 C C . LEU A 1 63 ? -33.844 21.891 40.125 1 76.56 63 LEU A C 1
ATOM 504 O O . LEU A 1 63 ? -32.781 21.844 39.5 1 76.56 63 LEU A O 1
ATOM 508 N N . GLN A 1 64 ? -34.5 20.891 40.406 1 76.5 64 GLN A N 1
ATOM 509 C CA . GLN A 1 64 ? -33.969 19.547 40.188 1 76.5 64 GLN A CA 1
ATOM 510 C C . GLN A 1 64 ? -33.656 19.281 38.719 1 76.5 64 GLN A C 1
ATOM 512 O O . GLN A 1 64 ? -32.594 18.766 38.375 1 76.5 64 GLN A O 1
ATOM 517 N N . PRO A 1 65 ? -34.562 19.672 37.875 1 77 65 PRO A N 1
ATOM 518 C CA . PRO A 1 65 ? -34.25 19.438 36.438 1 77 65 PRO A CA 1
ATOM 519 C C . PRO A 1 65 ? -33 20.203 36 1 77 65 PRO A C 1
ATOM 521 O O . PRO A 1 65 ? -32.219 19.688 35.188 1 77 65 PRO A O 1
ATOM 524 N N . LEU A 1 66 ? -32.812 21.312 36.469 1 75.56 66 LEU A N 1
ATOM 525 C CA . LEU A 1 66 ? -31.625 22.094 36.125 1 75.56 66 LEU A CA 1
ATOM 526 C C . LEU A 1 66 ? -30.359 21.453 36.688 1 75.56 66 LEU A C 1
ATOM 528 O O . LEU A 1 66 ? -29.328 21.422 36.031 1 75.56 66 LEU A O 1
ATOM 532 N N . GLU A 1 67 ? -30.5 21.031 37.875 1 73.25 67 GLU A N 1
ATOM 533 C CA . GLU A 1 67 ? -29.391 20.297 38.438 1 73.25 67 GLU A CA 1
ATOM 534 C C . GLU A 1 67 ? -29.078 19.047 37.625 1 73.25 67 GLU A C 1
ATOM 536 O O . GLU A 1 67 ? -27.906 18.734 37.406 1 73.25 67 GLU A O 1
ATOM 541 N N . GLN A 1 68 ? -30.016 18.375 37.25 1 72.81 68 GLN A N 1
ATOM 542 C CA . GLN A 1 68 ? -29.828 17.156 36.469 1 72.81 68 GLN A CA 1
ATOM 543 C C . GLN A 1 68 ? -29.219 17.484 35.094 1 72.81 68 GLN A C 1
ATOM 545 O O . GLN A 1 68 ? -28.328 16.797 34.625 1 72.81 68 GLN A O 1
ATOM 550 N N . ALA A 1 69 ? -29.734 18.5 34.5 1 73.44 69 ALA A N 1
ATOM 551 C CA . ALA A 1 69 ? -29.219 18.922 33.188 1 73.44 69 ALA A CA 1
ATOM 552 C C . ALA A 1 69 ? -27.75 19.344 33.281 1 73.44 69 ALA A C 1
ATOM 554 O O . ALA A 1 69 ? -26.938 18.984 32.438 1 73.44 69 ALA A O 1
ATOM 555 N N . THR A 1 70 ? -27.484 20.047 34.312 1 69.19 70 THR A N 1
ATOM 556 C CA . THR A 1 70 ? -26.109 20.484 34.5 1 69.19 70 THR A CA 1
ATOM 557 C C . THR A 1 70 ? -25.188 19.297 34.781 1 69.19 70 THR A C 1
ATOM 559 O O . THR A 1 70 ? -24.062 19.25 34.281 1 69.19 70 THR A O 1
ATOM 562 N N . ALA A 1 71 ? -25.656 18.469 35.562 1 66.88 71 ALA A N 1
ATOM 563 C CA . ALA A 1 71 ? -24.891 17.266 35.844 1 66.88 71 ALA A CA 1
ATOM 564 C C . ALA A 1 71 ? -24.641 16.469 34.562 1 66.88 71 ALA A C 1
ATOM 566 O O . ALA A 1 71 ? -23.531 15.961 34.344 1 66.88 71 ALA A O 1
ATOM 567 N N . GLU A 1 72 ? -25.656 16.422 33.812 1 67.5 72 GLU A N 1
ATOM 568 C CA . GLU A 1 72 ? -25.516 15.695 32.562 1 67.5 72 GLU A CA 1
ATOM 569 C C . GLU A 1 72 ? -24.547 16.391 31.594 1 67.5 72 GLU A C 1
ATOM 571 O O . GLU A 1 72 ? -23.734 15.742 30.953 1 67.5 72 GLU A O 1
ATOM 576 N N . LEU A 1 73 ? -24.719 17.594 31.578 1 63.47 73 LEU A N 1
ATOM 577 C CA . LEU A 1 73 ? -23.891 18.359 30.656 1 63.47 73 LEU A CA 1
ATOM 578 C C . LEU A 1 73 ? -22.453 18.453 31.172 1 63.47 73 LEU A C 1
ATOM 580 O O . LEU A 1 73 ? -21.516 18.672 30.391 1 63.47 73 LEU A O 1
ATOM 584 N N . SER A 1 74 ? -22.375 18.266 32.406 1 55.25 74 SER A N 1
ATOM 585 C CA . SER A 1 74 ? -21.062 18.344 33.062 1 55.25 74 SER A CA 1
ATOM 586 C C . SER A 1 74 ? -20.391 16.969 33.125 1 55.25 74 SER A C 1
ATOM 588 O O . SER A 1 74 ? -19.25 16.859 33.562 1 55.25 74 SER A O 1
ATOM 590 N N . ALA A 1 75 ? -21.125 16 32.781 1 50.56 75 ALA A N 1
ATOM 591 C CA . ALA A 1 75 ? -20.562 14.648 32.844 1 50.56 75 ALA A CA 1
ATOM 592 C C . ALA A 1 75 ? -19.453 14.461 31.812 1 50.56 75 ALA A C 1
ATOM 594 O O . ALA A 1 75 ? -19.5 15.031 30.719 1 50.56 75 ALA A O 1
ATOM 595 N N . ASP A 1 76 ? -18.328 13.992 32.25 1 44.34 76 ASP A N 1
ATOM 596 C CA . ASP A 1 76 ? -17.078 13.898 31.5 1 44.34 76 ASP A CA 1
ATOM 597 C C . ASP A 1 76 ? -17.141 12.773 30.469 1 44.34 76 ASP A C 1
ATOM 599 O O . ASP A 1 76 ? -16.219 12.609 29.672 1 44.34 76 ASP A O 1
ATOM 603 N N . HIS A 1 77 ? -18.125 12.031 30.406 1 47.78 77 HIS A N 1
ATOM 604 C CA . HIS A 1 77 ? -17.922 10.789 29.672 1 47.78 77 HIS A CA 1
ATOM 605 C C . HIS A 1 77 ? -18.203 10.977 28.172 1 47.78 77 HIS A C 1
ATOM 607 O O . HIS A 1 77 ? -17.656 10.25 27.344 1 47.78 77 HIS A O 1
ATOM 613 N N . TYR A 1 78 ? -19.297 11.719 27.688 1 48.97 78 TYR A N 1
ATOM 614 C CA . TYR A 1 78 ? -19.594 11.828 26.266 1 48.97 78 TYR A CA 1
ATOM 615 C C . TYR A 1 78 ? -19.703 13.289 25.844 1 48.97 78 TYR A C 1
ATOM 617 O O . TYR A 1 78 ? -19.984 14.164 26.656 1 48.97 78 TYR A O 1
ATOM 625 N N . PRO A 1 79 ? -19.266 13.57 24.625 1 51.69 79 PRO A N 1
ATOM 626 C CA . PRO A 1 79 ? -19.531 14.93 24.156 1 51.69 79 PRO A CA 1
ATOM 627 C C . PRO A 1 79 ? -20.969 15.375 24.422 1 51.69 79 PRO A C 1
ATOM 629 O O . PRO A 1 79 ? -21.922 14.617 24.172 1 51.69 79 PRO A O 1
ATOM 632 N N . THR A 1 80 ? -21.125 16.516 25.047 1 58.81 80 THR A N 1
ATOM 633 C CA . THR A 1 80 ? -22.406 16.938 25.609 1 58.81 80 THR A CA 1
ATOM 634 C C . THR A 1 80 ? -23.109 17.922 24.688 1 58.81 80 THR A C 1
ATOM 636 O O . THR A 1 80 ? -24.25 18.328 24.953 1 58.81 80 THR A O 1
ATOM 639 N N . LEU A 1 81 ? -22.359 18.172 23.562 1 64.75 81 LEU A N 1
ATOM 640 C CA . LEU A 1 81 ? -22.984 19.203 22.734 1 64.75 81 LEU A CA 1
ATOM 641 C C . LEU A 1 81 ? -24.297 18.703 22.141 1 64.75 81 LEU A C 1
ATOM 643 O O . LEU A 1 81 ? -25.266 19.453 22.031 1 64.75 81 LEU A O 1
ATOM 647 N N . SER A 1 82 ? -24.25 17.516 21.828 1 71.88 82 SER A N 1
ATOM 648 C CA . SER A 1 82 ? -25.438 16.953 21.203 1 71.88 82 SER A CA 1
ATOM 649 C C . SER A 1 82 ? -26.594 16.859 22.203 1 71.88 82 SER A C 1
ATOM 651 O O . SER A 1 82 ? -27.75 16.734 21.797 1 71.88 82 SER A O 1
ATOM 653 N N . GLN A 1 83 ? -26.297 17.016 23.359 1 72.75 83 GLN A N 1
ATOM 654 C CA . GLN A 1 83 ? -27.328 16.859 24.391 1 72.75 83 GLN A CA 1
ATOM 655 C C . GLN A 1 83 ? -27.922 18.203 24.797 1 72.75 83 GLN A C 1
ATOM 657 O O . GLN A 1 83 ? -28.922 18.266 25.5 1 72.75 83 GLN A O 1
ATOM 662 N N . VAL A 1 84 ? -27.266 19.156 24.281 1 75.62 84 VAL A N 1
ATOM 663 C CA . VAL A 1 84 ? -27.656 20.484 24.734 1 75.62 84 VAL A CA 1
ATOM 664 C C . VAL A 1 84 ? -29.109 20.75 24.406 1 75.62 84 VAL A C 1
ATOM 666 O O . VAL A 1 84 ? -29.906 21.109 25.281 1 75.62 84 VAL A O 1
ATOM 669 N N . ILE A 1 85 ? -29.469 20.484 23.188 1 78.75 85 ILE A N 1
ATOM 670 C CA . ILE A 1 85 ? -30.828 20.812 22.75 1 78.75 85 ILE A CA 1
ATOM 671 C C . ILE A 1 85 ? -31.828 19.875 23.422 1 78.75 85 ILE A C 1
ATOM 673 O O . ILE A 1 85 ? -32.812 20.328 24.016 1 78.75 85 ILE A O 1
ATOM 677 N N . PRO A 1 86 ? -31.562 18.578 23.5 1 80.06 86 PRO A N 1
ATOM 678 C CA . PRO A 1 86 ? -32.5 17.688 24.188 1 80.06 86 PRO A CA 1
ATOM 679 C C . PRO A 1 86 ? -32.625 17.969 25.672 1 80.06 86 PRO A C 1
ATOM 681 O O . PRO A 1 86 ? -33.75 17.953 26.219 1 80.06 86 PRO A O 1
ATOM 684 N N . LEU A 1 87 ? -31.578 18.297 26.25 1 77.62 87 LEU A N 1
ATOM 685 C CA . LEU A 1 87 ? -31.609 18.547 27.672 1 77.62 87 LEU A CA 1
ATOM 686 C C . LEU A 1 87 ? -32.344 19.844 27.984 1 77.62 87 LEU A C 1
ATOM 688 O O . LEU A 1 87 ? -33.125 19.906 28.938 1 77.62 87 LEU A O 1
ATOM 692 N N . LEU A 1 88 ? -32.062 20.766 27.203 1 79.19 88 LEU A N 1
ATOM 693 C CA . LEU A 1 88 ? -32.75 22.031 27.406 1 79.19 88 LEU A CA 1
ATOM 694 C C . LEU A 1 88 ? -34.25 21.875 27.172 1 79.19 88 LEU A C 1
ATOM 696 O O . LEU A 1 88 ? -35.062 22.453 27.906 1 79.19 88 LEU A O 1
ATOM 700 N N . HIS A 1 89 ? -34.562 21.109 26.203 1 79.25 89 HIS A N 1
ATOM 701 C CA . HIS A 1 89 ? -35.969 20.828 25.922 1 79.25 89 HIS A CA 1
ATOM 702 C C . HIS A 1 89 ? -36.625 20.125 27.094 1 79.25 89 HIS A C 1
ATOM 704 O O . HIS A 1 89 ? -37.719 20.531 27.547 1 79.25 89 HIS A O 1
ATOM 710 N N . CYS A 1 90 ? -36.094 19.156 27.578 1 78.5 90 CYS A N 1
ATOM 711 C CA . CYS A 1 90 ? -36.625 18.375 28.688 1 78.5 90 CYS A CA 1
ATOM 712 C C . CYS A 1 90 ? -36.719 19.219 29.953 1 78.5 90 CYS A C 1
ATOM 714 O O . CYS A 1 90 ? -37.719 19.156 30.672 1 78.5 90 CYS A O 1
ATOM 716 N N . THR A 1 91 ? -35.688 20 30.094 1 80.19 91 THR A N 1
ATOM 717 C CA . THR A 1 91 ? -35.688 20.891 31.25 1 80.19 91 THR A CA 1
ATOM 718 C C . THR A 1 91 ? -36.844 21.891 31.156 1 80.19 91 THR A C 1
ATOM 720 O O . THR A 1 91 ? -37.531 22.141 32.156 1 80.19 91 THR A O 1
ATOM 723 N N . ARG A 1 92 ? -37 22.312 29.984 1 78.94 92 ARG A N 1
ATOM 724 C CA . ARG A 1 92 ? -38.062 23.266 29.766 1 78.94 92 ARG A CA 1
ATOM 725 C C . ARG A 1 92 ? -39.438 22.625 30.047 1 78.94 92 ARG A C 1
ATOM 727 O O . ARG A 1 92 ? -40.281 23.219 30.719 1 78.94 92 ARG A O 1
ATOM 734 N N . VAL A 1 93 ? -39.625 21.469 29.609 1 77.19 93 VAL A N 1
ATOM 735 C CA . VAL A 1 93 ? -40.906 20.766 29.781 1 77.19 93 VAL A CA 1
ATOM 736 C C . VAL A 1 93 ? -41.125 20.469 31.25 1 77.19 93 VAL A C 1
ATOM 738 O O . VAL A 1 93 ? -42.25 20.641 31.766 1 77.19 93 VAL A O 1
ATOM 741 N N . MET A 1 94 ? -40.188 20.125 31.875 1 78.38 94 MET A N 1
ATOM 742 C CA . MET A 1 94 ? -40.281 19.797 33.312 1 78.38 94 MET A CA 1
ATOM 743 C C . MET A 1 94 ? -40.594 21.047 34.125 1 78.38 94 MET A C 1
ATOM 745 O O . MET A 1 94 ? -41.375 20.984 35.062 1 78.38 94 MET A O 1
ATOM 749 N N . LEU A 1 95 ? -39.938 22.047 33.656 1 78.62 95 LEU A N 1
ATOM 750 C CA . LEU A 1 95 ? -40.188 23.312 34.375 1 78.62 95 LEU A CA 1
ATOM 751 C C . LEU A 1 95 ? -41.594 23.797 34.094 1 78.62 95 LEU A C 1
ATOM 753 O O . LEU A 1 95 ? -42.25 24.344 35 1 78.62 95 LEU A O 1
ATOM 757 N N . GLU A 1 96 ? -42.031 23.516 32.906 1 76.81 96 GLU A N 1
ATOM 758 C CA . GLU A 1 96 ? -43.375 23.906 32.531 1 76.81 96 GLU A CA 1
ATOM 759 C C . GLU A 1 96 ? -44.406 23.125 33.375 1 76.81 96 GLU A C 1
ATOM 761 O O . GLU A 1 96 ? -45.5 23.641 33.656 1 76.81 96 GLU A O 1
ATOM 766 N N . ASP A 1 97 ? -44.094 22.016 33.75 1 74.75 97 ASP A N 1
ATOM 767 C CA . ASP A 1 97 ? -45 21.188 34.531 1 74.75 97 ASP A CA 1
ATOM 768 C C . ASP A 1 97 ? -45.125 21.75 35.969 1 74.75 97 ASP A C 1
ATOM 770 O O . ASP A 1 97 ? -46.125 21.453 36.656 1 74.75 97 ASP A O 1
ATOM 774 N N . HIS A 1 98 ? -44.156 22.594 36.281 1 71.88 98 HIS A N 1
ATOM 775 C CA . HIS A 1 98 ? -44.188 23.125 37.656 1 71.88 98 HIS A CA 1
ATOM 776 C C . HIS A 1 98 ? -44.781 24.531 37.656 1 71.88 98 HIS A C 1
ATOM 778 O O . HIS A 1 98 ? -44.781 25.188 38.719 1 71.88 98 HIS A O 1
ATOM 784 N N . VAL A 1 99 ? -45.219 24.938 36.562 1 67.44 99 VAL A N 1
ATOM 785 C CA . VAL A 1 99 ? -45.75 26.297 36.469 1 67.44 99 VAL A CA 1
ATOM 786 C C . VAL A 1 99 ? -47.094 26.391 37.219 1 67.44 99 VAL A C 1
ATOM 788 O O . VAL A 1 99 ? -47.562 27.484 37.5 1 67.44 99 VAL A O 1
ATOM 791 N N . SER A 1 100 ? -47.594 25.25 37.594 1 63.75 100 SER A N 1
ATOM 792 C CA . SER A 1 100 ? -48.875 25.281 38.281 1 63.75 100 SER A CA 1
ATOM 793 C C . SER A 1 100 ? -48.719 24.969 39.781 1 63.75 100 SER A C 1
ATOM 795 O O . SER A 1 100 ? -49.688 24.953 40.531 1 63.75 100 SER A O 1
ATOM 797 N N . ASP A 1 101 ? -47.469 24.797 40.219 1 68.25 101 ASP A N 1
ATOM 798 C CA . ASP A 1 101 ? -47.25 24.391 41.625 1 68.25 101 ASP A CA 1
ATOM 799 C C . ASP A 1 101 ? -46.906 25.609 42.469 1 68.25 101 ASP A C 1
ATOM 801 O O . ASP A 1 101 ? -46.875 26.734 42 1 68.25 101 ASP A O 1
ATOM 805 N N . GLU A 1 102 ? -46.75 25.5 43.656 1 66.88 102 GLU A N 1
ATOM 806 C CA . GLU A 1 102 ? -46.5 26.531 44.656 1 66.88 102 GLU A CA 1
ATOM 807 C C . GLU A 1 102 ? -45.219 27.312 44.281 1 66.88 102 GLU A C 1
ATOM 809 O O . GLU A 1 102 ? -45.125 28.5 44.625 1 66.88 102 GLU A O 1
ATOM 814 N N . ALA A 1 103 ? -44.438 26.734 43.562 1 74.19 103 ALA A N 1
ATOM 815 C CA . ALA A 1 103 ? -43.188 27.391 43.156 1 74.19 103 ALA A CA 1
ATOM 816 C C . ALA A 1 103 ? -43.281 27.922 41.75 1 74.19 103 ALA A C 1
ATOM 818 O O . ALA A 1 103 ? -42.25 28.125 41.094 1 74.19 103 ALA A O 1
ATOM 819 N N . ALA A 1 104 ? -44.344 28.25 41.312 1 75.31 104 ALA A N 1
ATOM 820 C CA . ALA A 1 104 ? -44.625 28.656 39.938 1 75.31 104 ALA A CA 1
ATOM 821 C C . ALA A 1 104 ? -43.844 29.906 39.562 1 75.31 104 ALA A C 1
ATOM 823 O O . ALA A 1 104 ? -43.25 29.984 38.5 1 75.31 104 ALA A O 1
ATOM 824 N N . PRO A 1 105 ? -43.781 30.859 40.5 1 73.81 105 PRO A N 1
ATOM 825 C CA . PRO A 1 105 ? -43.031 32.062 40.125 1 73.81 105 PRO A CA 1
ATOM 826 C C . PRO A 1 105 ? -41.562 31.75 39.875 1 73.81 105 PRO A C 1
ATOM 828 O O . PRO A 1 105 ? -40.938 32.344 38.969 1 73.81 105 PRO A O 1
ATOM 831 N N . PHE A 1 106 ? -41.031 30.859 40.562 1 76.31 106 PHE A N 1
ATOM 832 C CA . PHE A 1 106 ? -39.656 30.453 40.375 1 76.31 106 PHE A CA 1
ATOM 833 C C . PHE A 1 106 ? -39.469 29.719 39.062 1 76.31 106 PHE A C 1
ATOM 835 O O . PHE A 1 106 ? -38.5 29.953 38.312 1 76.31 106 PHE A O 1
ATOM 842 N N . ALA A 1 107 ? -40.406 28.922 38.781 1 78.19 107 ALA A N 1
ATOM 843 C CA . ALA A 1 107 ? -40.375 28.172 37.531 1 78.19 107 ALA A CA 1
ATOM 844 C C . ALA A 1 107 ? -40.5 29.109 36.344 1 78.19 107 ALA A C 1
ATOM 846 O O . ALA A 1 107 ? -39.781 28.953 35.344 1 78.19 107 ALA A O 1
ATOM 847 N N . PHE A 1 108 ? -41.281 30.062 36.5 1 77.06 108 PHE A N 1
ATOM 848 C CA . PHE A 1 108 ? -41.469 31.047 35.438 1 77.06 108 PHE A CA 1
ATOM 849 C C . PHE A 1 108 ? -40.188 31.859 35.219 1 77.06 108 PHE A C 1
ATOM 851 O O . PHE A 1 108 ? -39.812 32.125 34.094 1 77.06 108 PHE A O 1
ATOM 858 N N . SER A 1 109 ? -39.625 32.25 36.312 1 76.62 109 SER A N 1
ATOM 859 C CA . SER A 1 109 ? -38.406 33 36.219 1 76.62 109 SER A CA 1
ATOM 860 C C . SER A 1 109 ? -37.281 32.188 35.594 1 76.62 109 SER A C 1
ATOM 862 O O . SER A 1 109 ? -36.5 32.719 34.781 1 76.62 109 SER A O 1
ATOM 864 N N . LEU A 1 110 ? -37.281 30.969 35.875 1 78.12 110 LEU A N 1
ATOM 865 C CA . LEU A 1 110 ? -36.25 30.094 35.281 1 78.12 110 LEU A CA 1
ATOM 866 C C . LEU A 1 110 ? -36.531 29.859 33.812 1 78.12 110 LEU A C 1
ATOM 868 O O . LEU A 1 110 ? -35.594 29.859 33 1 78.12 110 LEU A O 1
ATOM 872 N N . LEU A 1 111 ? -37.75 29.719 33.562 1 78.06 111 LEU A N 1
ATOM 873 C CA . LEU A 1 111 ? -38.125 29.547 32.156 1 78.06 111 LEU A CA 1
ATOM 874 C C . LEU A 1 111 ? -37.781 30.781 31.344 1 78.06 111 LEU A C 1
ATOM 876 O O . LEU A 1 111 ? -37.281 30.672 30.219 1 78.06 111 LEU A O 1
ATOM 880 N N . ARG A 1 112 ? -38 31.859 31.938 1 73.81 112 ARG A N 1
ATOM 881 C CA . ARG A 1 112 ? -37.656 33.125 31.281 1 73.81 112 ARG A CA 1
ATOM 882 C C . ARG A 1 112 ? -36.125 33.25 31.125 1 73.81 112 ARG A C 1
ATOM 884 O O . ARG A 1 112 ? -35.656 33.688 30.078 1 73.81 112 ARG A O 1
ATOM 891 N N . SER A 1 113 ? -35.438 32.875 32.094 1 75.44 113 SER A N 1
ATOM 892 C CA . SER A 1 113 ? -33.969 32.938 32.031 1 75.44 113 SER A CA 1
ATOM 893 C C . SER A 1 113 ? -33.406 31.984 31 1 75.44 113 SER A C 1
ATOM 895 O O . SER A 1 113 ? -32.5 32.344 30.266 1 75.44 113 SER A O 1
ATOM 897 N N . LEU A 1 114 ? -34.062 30.859 30.938 1 76.25 114 LEU A N 1
ATOM 898 C CA . LEU A 1 114 ? -33.625 29.891 29.922 1 76.25 114 LEU A CA 1
ATOM 899 C C . LEU A 1 114 ? -33.906 30.422 28.516 1 76.25 114 LEU A C 1
ATOM 901 O O . LEU A 1 114 ? -33.062 30.266 27.625 1 76.25 114 LEU A O 1
ATOM 905 N N . SER A 1 115 ? -34.969 31.094 28.438 1 73 115 SER A N 1
ATOM 906 C CA . SER A 1 115 ? -35.344 31.656 27.141 1 73 115 SER A CA 1
ATOM 907 C C . SER A 1 115 ? -34.438 32.812 26.766 1 73 115 SER A C 1
ATOM 909 O O . SER A 1 115 ? -34.125 33 25.578 1 73 115 SER A O 1
ATOM 911 N N . THR A 1 116 ? -34 33.5 27.734 1 72.31 116 THR A N 1
ATOM 912 C CA . THR A 1 116 ? -33.125 34.625 27.5 1 72.31 116 THR A CA 1
ATOM 913 C C . THR A 1 116 ? -31.703 34.188 27.219 1 72.31 116 THR A C 1
ATOM 915 O O . THR A 1 116 ? -31.031 34.75 26.375 1 72.31 116 THR A O 1
ATOM 918 N N . ARG A 1 117 ? -31.328 33.156 27.875 1 69.81 117 ARG A N 1
ATOM 919 C CA . ARG A 1 117 ? -29.938 32.719 27.766 1 69.81 117 ARG A CA 1
ATOM 920 C C . ARG A 1 117 ? -29.75 31.828 26.531 1 69.81 117 ARG A C 1
ATOM 922 O O . ARG A 1 117 ? -28.672 31.812 25.938 1 69.81 117 ARG A O 1
ATOM 929 N N . PHE A 1 118 ? -30.844 31.141 26.281 1 71.38 118 PHE A N 1
ATOM 930 C CA . PHE A 1 118 ? -30.781 30.219 25.156 1 71.38 118 PHE A CA 1
ATOM 931 C C . PHE A 1 118 ? -31.891 30.516 24.141 1 71.38 118 PHE A C 1
ATOM 933 O O . PHE A 1 118 ? -32.719 29.656 23.859 1 71.38 118 PHE A O 1
ATOM 940 N N . PRO A 1 119 ? -31.719 31.781 23.703 1 67.88 119 PRO A N 1
ATOM 941 C CA . PRO A 1 119 ? -32.75 32.094 22.703 1 67.88 119 PRO A CA 1
ATOM 942 C C . PRO A 1 119 ? -32.562 31.266 21.422 1 67.88 119 PRO A C 1
ATOM 944 O O . PRO A 1 119 ? -31.453 31.094 20.938 1 67.88 119 PRO A O 1
ATOM 947 N N . ASP A 1 120 ? -33.594 30.672 20.859 1 68.19 120 ASP A N 1
ATOM 948 C CA . ASP A 1 120 ? -33.656 29.922 19.609 1 68.19 120 ASP A CA 1
ATOM 949 C C . ASP A 1 120 ? -32.562 28.875 19.516 1 68.19 120 ASP A C 1
ATOM 951 O O . ASP A 1 120 ? -31.922 28.734 18.469 1 68.19 120 ASP A O 1
ATOM 955 N N . ILE A 1 121 ? -32.344 28.172 20.625 1 74.19 121 ILE A N 1
ATOM 956 C CA . ILE A 1 121 ? -31.234 27.219 20.672 1 74.19 121 ILE A CA 1
ATOM 957 C C . ILE A 1 121 ? -31.469 26.094 19.672 1 74.19 121 ILE A C 1
ATOM 959 O O . ILE A 1 121 ? -30.516 25.531 19.125 1 74.19 121 ILE A O 1
ATOM 963 N N . LYS A 1 122 ? -32.656 25.844 19.453 1 76.06 122 LYS A N 1
ATOM 964 C CA . LYS A 1 122 ? -33 24.812 18.5 1 76.06 122 LYS A CA 1
ATOM 965 C C . LYS A 1 122 ? -32.531 25.172 17.094 1 76.06 122 LYS A C 1
ATOM 967 O O . LYS A 1 122 ? -32.281 24.281 16.266 1 76.06 122 LYS A O 1
ATOM 972 N N . MET A 1 123 ? -32.375 26.438 16.922 1 69.69 123 MET A N 1
ATOM 973 C CA . MET A 1 123 ? -32 26.891 15.586 1 69.69 123 MET A CA 1
ATOM 974 C C . MET A 1 123 ? -30.516 27.281 15.539 1 69.69 123 MET A C 1
ATOM 976 O O . MET A 1 123 ? -30.047 27.812 14.539 1 69.69 123 MET A O 1
ATOM 980 N N . ALA A 1 124 ? -29.875 27.062 16.656 1 68.19 124 ALA A N 1
ATOM 981 C CA . ALA A 1 124 ? -28.422 27.25 16.625 1 68.19 124 ALA A CA 1
ATOM 982 C C . ALA A 1 124 ? -27.734 26.141 15.836 1 68.19 124 ALA A C 1
ATOM 984 O O . ALA A 1 124 ? -27.906 24.953 16.141 1 68.19 124 ALA A O 1
ATOM 985 N N . LYS A 1 125 ? -26.953 26.547 14.898 1 66.88 125 LYS A N 1
ATOM 986 C CA . LYS A 1 125 ? -26.453 25.609 13.891 1 66.88 125 LYS A CA 1
ATOM 987 C C . LYS A 1 125 ? -25.562 24.547 14.523 1 66.88 125 LYS A C 1
ATOM 989 O O . LYS A 1 125 ? -25.703 23.344 14.242 1 66.88 125 LYS A O 1
ATOM 994 N N . VAL A 1 126 ? -24.812 24.984 15.422 1 66.25 126 VAL A N 1
ATOM 995 C CA . VAL A 1 126 ? -23.797 24.062 15.922 1 66.25 126 VAL A CA 1
ATOM 996 C C . VAL A 1 126 ? -24.422 23.062 16.891 1 66.25 126 VAL A C 1
ATOM 998 O O . VAL A 1 126 ? -24.297 21.844 16.703 1 66.25 126 VAL A O 1
ATOM 1001 N N . PRO A 1 127 ? -25.172 23.5 17.812 1 70.31 127 PRO A N 1
ATOM 1002 C CA . PRO A 1 127 ? -25.844 22.516 18.656 1 70.31 127 PRO A CA 1
ATOM 1003 C C . PRO A 1 127 ? -26.859 21.672 17.906 1 70.31 127 PRO A C 1
ATOM 1005 O O . PRO A 1 127 ? -27.031 20.484 18.188 1 70.31 127 PRO A O 1
ATOM 1008 N N . ALA A 1 128 ? -27.391 22.297 16.953 1 75.62 128 ALA A N 1
ATOM 1009 C CA . ALA A 1 128 ? -28.359 21.562 16.141 1 75.62 128 ALA A CA 1
ATOM 1010 C C . ALA A 1 128 ? -27.703 20.438 15.367 1 75.62 128 ALA A C 1
ATOM 1012 O O . ALA A 1 128 ? -28.188 19.312 15.359 1 75.62 128 ALA A O 1
ATOM 1013 N N . LEU A 1 129 ? -26.594 20.844 14.898 1 73.25 129 LEU A N 1
ATOM 1014 C CA . LEU A 1 129 ? -25.875 19.828 14.125 1 73.25 129 LEU A CA 1
ATOM 1015 C C . LEU A 1 129 ? -25.391 18.703 15.023 1 73.25 129 LEU A C 1
ATOM 1017 O O . LEU A 1 129 ? -25.484 17.531 14.672 1 73.25 129 LEU A O 1
ATOM 1021 N N . ALA A 1 130 ? -24.875 19.094 16.047 1 71.56 130 ALA A N 1
ATOM 1022 C CA . ALA A 1 130 ? -24.375 18.109 17 1 71.56 130 ALA A CA 1
ATOM 1023 C C . ALA A 1 130 ? -25.5 17.141 17.422 1 71.56 130 ALA A C 1
ATOM 1025 O O . ALA A 1 130 ? -25.281 15.938 17.516 1 71.56 130 ALA A O 1
ATOM 1026 N N . MET A 1 131 ? -26.625 17.719 17.641 1 75.19 131 MET A N 1
ATOM 1027 C CA . MET A 1 131 ? -27.781 16.906 18.047 1 75.19 131 MET A CA 1
ATOM 1028 C C . MET A 1 131 ? -28.25 16.031 16.891 1 75.19 131 MET A C 1
ATOM 1030 O O . MET A 1 131 ? -28.516 14.844 17.078 1 75.19 131 MET A O 1
ATOM 1034 N N . LEU A 1 132 ? -28.172 16.656 15.789 1 72.88 132 LEU A N 1
ATOM 1035 C CA . LEU A 1 132 ? -28.703 15.961 14.625 1 72.88 132 LEU A CA 1
ATOM 1036 C C . LEU A 1 132 ? -27.844 14.75 14.281 1 72.88 132 LEU A C 1
ATOM 1038 O O . LEU A 1 132 ? -28.375 13.719 13.852 1 72.88 132 LEU A O 1
ATOM 1042 N N . ILE A 1 133 ? -26.609 14.977 14.578 1 70.94 133 ILE A N 1
ATOM 1043 C CA . ILE A 1 133 ? -25.703 13.906 14.172 1 70.94 133 ILE A CA 1
ATOM 1044 C C . ILE A 1 133 ? -25.562 12.891 15.312 1 70.94 133 ILE A C 1
ATOM 1046 O O . ILE A 1 133 ? -24.938 11.844 15.141 1 70.94 133 ILE A O 1
ATOM 1050 N N . ASP A 1 134 ? -26 13.117 16.391 1 67.56 134 ASP A N 1
ATOM 1051 C CA . ASP A 1 134 ? -26.047 12.18 17.516 1 67.56 134 ASP A CA 1
ATOM 1052 C C . ASP A 1 134 ? -27.234 11.234 17.391 1 67.56 134 ASP A C 1
ATOM 1054 O O . ASP A 1 134 ? -28.391 11.656 17.516 1 67.56 134 ASP A O 1
ATOM 1058 N N . PRO A 1 135 ? -26.969 10.031 17.078 1 69.12 135 PRO A N 1
ATOM 1059 C CA . PRO A 1 135 ? -28.078 9.094 16.844 1 69.12 135 PRO A CA 1
ATOM 1060 C C . PRO A 1 135 ? -28.969 8.898 18.062 1 69.12 135 PRO A C 1
ATOM 1062 O O . PRO A 1 135 ? -30.047 8.328 17.953 1 69.12 135 PRO A O 1
ATOM 1065 N N . ARG A 1 136 ? -28.609 9.391 19.125 1 71.19 136 ARG A N 1
ATOM 1066 C CA . ARG A 1 136 ? -29.422 9.266 20.328 1 71.19 136 ARG A CA 1
ATOM 1067 C C . ARG A 1 136 ? -30.562 10.273 20.312 1 71.19 136 ARG A C 1
ATOM 1069 O O . ARG A 1 136 ? -31.562 10.094 21.016 1 71.19 136 ARG A O 1
ATOM 1076 N N . PHE A 1 137 ? -30.312 11.383 19.484 1 75.38 137 PHE A N 1
ATOM 1077 C CA . PHE A 1 137 ? -31.25 12.492 19.609 1 75.38 137 PHE A CA 1
ATOM 1078 C C . PHE A 1 137 ? -31.844 12.859 18.25 1 75.38 137 PHE A C 1
ATOM 1080 O O . PHE A 1 137 ? -33.062 13.062 18.125 1 75.38 137 PHE A O 1
ATOM 1087 N N . LYS A 1 138 ? -30.953 12.906 17.312 1 74.69 138 LYS A N 1
ATOM 1088 C CA . LYS A 1 138 ? -31.359 13.227 15.938 1 74.69 138 LYS A CA 1
ATOM 1089 C C . LYS A 1 138 ? -32.25 14.461 15.906 1 74.69 138 LYS A C 1
ATOM 1091 O O . LYS A 1 138 ? -31.859 15.531 16.375 1 74.69 138 LYS A O 1
ATOM 1096 N N . SER A 1 139 ? -33.406 14.281 15.305 1 73.25 139 SER A N 1
ATOM 1097 C CA . SER A 1 139 ? -34.281 15.453 15.156 1 73.25 139 SER A CA 1
ATOM 1098 C C . SER A 1 139 ? -35.438 15.43 16.141 1 73.25 139 SER A C 1
ATOM 1100 O O . SER A 1 139 ? -36.469 16.094 15.93 1 73.25 139 SER A O 1
ATOM 1102 N N . ILE A 1 140 ? -35.344 14.812 17.203 1 72.75 140 ILE A N 1
ATOM 1103 C CA . ILE A 1 140 ? -36.469 14.5 18.094 1 72.75 140 ILE A CA 1
ATOM 1104 C C . ILE A 1 140 ? -36.969 15.773 18.766 1 72.75 140 ILE A C 1
ATOM 1106 O O . ILE A 1 140 ? -38.125 15.883 19.109 1 72.75 140 ILE A O 1
ATOM 1110 N N . CYS A 1 141 ? -36.094 16.703 18.859 1 74.38 141 CYS A N 1
ATOM 1111 C CA . CYS A 1 141 ? -36.469 17.906 19.578 1 74.38 141 CYS A CA 1
ATOM 1112 C C . CYS A 1 141 ? -37.156 18.906 18.641 1 74.38 141 CYS A C 1
ATOM 1114 O O . CYS A 1 141 ? -37.656 19.953 19.094 1 74.38 141 CYS A O 1
ATOM 1116 N N . TYR A 1 142 ? -37.156 18.562 17.422 1 75.62 142 TYR A N 1
ATOM 1117 C CA . TYR A 1 142 ? -37.875 19.406 16.453 1 75.62 142 TYR A CA 1
ATOM 1118 C C . TYR A 1 142 ? -39.312 18.953 16.281 1 75.62 142 TYR A C 1
ATOM 1120 O O . TYR A 1 142 ? -39.562 17.875 15.734 1 75.62 142 TYR A O 1
ATOM 1128 N N . THR A 1 143 ? -40.312 19.797 16.719 1 68.25 143 THR A N 1
ATOM 1129 C CA . THR A 1 143 ? -41.688 19.359 16.844 1 68.25 143 THR A CA 1
ATOM 1130 C C . THR A 1 143 ? -42.531 19.953 15.727 1 68.25 143 THR A C 1
ATOM 1132 O O . THR A 1 143 ? -43.531 19.359 15.297 1 68.25 143 THR A O 1
ATOM 1135 N N . THR A 1 144 ? -42.188 21.125 15.305 1 70.12 144 THR A N 1
ATOM 1136 C CA . THR A 1 144 ? -42.969 21.75 14.25 1 70.12 144 THR A CA 1
ATOM 1137 C C . THR A 1 144 ? -42.438 21.359 12.875 1 70.12 144 THR A C 1
ATOM 1139 O O . THR A 1 144 ? -41.281 21.016 12.734 1 70.12 144 THR A O 1
ATOM 1142 N N . GLU A 1 145 ? -43.312 21.391 11.953 1 68.56 145 GLU A N 1
ATOM 1143 C CA . GLU A 1 145 ? -42.938 21.062 10.586 1 68.56 145 GLU A CA 1
ATOM 1144 C C . GLU A 1 145 ? -41.844 22.016 10.07 1 68.56 145 GLU A C 1
ATOM 1146 O O . GLU A 1 145 ? -40.938 21.594 9.359 1 68.56 145 GLU A O 1
ATOM 1151 N N . ALA A 1 146 ? -41.938 23.141 10.445 1 69.31 146 ALA A N 1
ATOM 1152 C CA . ALA A 1 146 ? -40.938 24.141 10.023 1 69.31 146 ALA A CA 1
ATOM 1153 C C . ALA A 1 146 ? -39.562 23.844 10.617 1 69.31 146 ALA A C 1
ATOM 1155 O O . ALA A 1 146 ? -38.562 23.938 9.93 1 69.31 146 ALA A O 1
ATOM 1156 N N . GLU A 1 147 ? -39.531 23.391 11.797 1 75.06 147 GLU A N 1
ATOM 1157 C CA . GLU A 1 147 ? -38.281 23.047 12.477 1 75.06 147 GLU A CA 1
ATOM 1158 C C . GLU A 1 147 ? -37.656 21.797 11.875 1 75.06 147 GLU A C 1
ATOM 1160 O O . GLU A 1 147 ? -36.438 21.734 11.68 1 75.06 147 GLU A O 1
ATOM 1165 N N . LYS A 1 148 ? -38.5 20.969 11.625 1 74.5 148 LYS A N 1
ATOM 1166 C CA . LYS A 1 148 ? -38.031 19.719 11.031 1 74.5 148 LYS A CA 1
ATOM 1167 C C . LYS A 1 148 ? -37.438 19.953 9.648 1 74.5 148 LYS A C 1
ATOM 1169 O O . LYS A 1 148 ? -36.406 19.406 9.305 1 74.5 148 LYS A O 1
ATOM 1174 N N . LYS A 1 149 ? -38.094 20.703 8.93 1 71 149 LYS A N 1
ATOM 1175 C CA . LYS A 1 149 ? -37.594 21.062 7.602 1 71 149 LYS A CA 1
ATOM 1176 C C . LYS A 1 149 ? -36.281 21.781 7.691 1 71 149 LYS A C 1
ATOM 1178 O O . LYS A 1 149 ? -35.344 21.516 6.914 1 71 149 LYS A O 1
ATOM 1183 N N . TRP A 1 150 ? -36.188 22.625 8.562 1 75.69 150 TRP A N 1
ATOM 1184 C CA . TRP A 1 150 ? -34.938 23.359 8.758 1 75.69 150 TRP A CA 1
ATOM 1185 C C . TRP A 1 150 ? -33.812 22.438 9.18 1 75.69 150 TRP A C 1
ATOM 1187 O O . TRP A 1 150 ? -32.688 22.531 8.656 1 75.69 150 TRP A O 1
ATOM 1197 N N . ALA A 1 151 ? -34.094 21.609 10.133 1 75.25 151 ALA A N 1
ATOM 1198 C CA . ALA A 1 151 ? -33.094 20.672 10.625 1 75.25 151 ALA A CA 1
ATOM 1199 C C . ALA A 1 151 ? -32.594 19.766 9.508 1 75.25 151 ALA A C 1
ATOM 1201 O O . ALA A 1 151 ? -31.391 19.516 9.375 1 75.25 151 ALA A O 1
ATOM 1202 N N . ARG A 1 152 ? -33.5 19.359 8.836 1 74 152 ARG A N 1
ATOM 1203 C CA . ARG A 1 152 ? -33.125 18.531 7.691 1 74 152 ARG A CA 1
ATOM 1204 C C . ARG A 1 152 ? -32.281 19.312 6.695 1 74 152 ARG A C 1
ATOM 1206 O O . ARG A 1 152 ? -31.281 18.812 6.195 1 74 152 ARG A O 1
ATOM 1213 N N . ALA A 1 153 ? -32.719 20.422 6.43 1 69.81 153 ALA A N 1
ATOM 1214 C CA . ALA A 1 153 ? -31.984 21.266 5.496 1 69.81 153 ALA A CA 1
ATOM 1215 C C . ALA A 1 153 ? -30.578 21.531 6.008 1 69.81 153 ALA A C 1
ATOM 1217 O O . ALA A 1 153 ? -29.609 21.531 5.234 1 69.81 153 ALA A O 1
ATOM 1218 N N . LEU A 1 154 ? -30.531 21.812 7.227 1 70.19 154 LEU A N 1
ATOM 1219 C CA . LEU A 1 154 ? -29.234 22.062 7.852 1 70.19 154 LEU A CA 1
ATOM 1220 C C . LEU A 1 154 ? -28.312 20.859 7.695 1 70.19 154 LEU A C 1
ATOM 1222 O O . LEU A 1 154 ? -27.141 21 7.316 1 70.19 154 LEU A O 1
ATOM 1226 N N . LEU A 1 155 ? -28.891 19.797 8.078 1 72.31 155 LEU A N 1
ATOM 1227 C CA . LEU A 1 155 ? -28.094 18.578 7.992 1 72.31 155 LEU A CA 1
ATOM 1228 C C . LEU A 1 155 ? -27.75 18.266 6.543 1 72.31 155 LEU A C 1
ATOM 1230 O O . LEU A 1 155 ? -26.609 17.906 6.238 1 72.31 155 LEU A O 1
ATOM 1234 N N . VAL A 1 156 ? -28.688 18.406 5.742 1 65.12 156 VAL A N 1
ATOM 1235 C CA . VAL A 1 156 ? -28.453 18.141 4.324 1 65.12 156 VAL A CA 1
ATOM 1236 C C . VAL A 1 156 ? -27.406 19.125 3.787 1 65.12 156 VAL A C 1
ATOM 1238 O O . VAL A 1 156 ? -26.453 18.719 3.109 1 65.12 156 VAL A O 1
ATOM 1241 N N . SER A 1 157 ? -27.609 20.344 4.07 1 64.44 157 SER A N 1
ATOM 1242 C CA . SER A 1 157 ? -26.656 21.359 3.604 1 64.44 157 SER A CA 1
ATOM 1243 C C . SER A 1 157 ? -25.266 21.094 4.152 1 64.44 157 SER A C 1
ATOM 1245 O O . SER A 1 157 ? -24.266 21.312 3.455 1 64.44 157 SER A O 1
ATOM 1247 N N . THR A 1 158 ? -25.281 20.766 5.352 1 61.22 158 THR A N 1
ATOM 1248 C CA . THR A 1 158 ? -24 20.484 5.98 1 61.22 158 THR A CA 1
ATOM 1249 C C . THR A 1 158 ? -23.328 19.281 5.332 1 61.22 158 THR A C 1
ATOM 1251 O O . THR A 1 158 ? -22.125 19.297 5.07 1 61.22 158 THR A O 1
ATOM 1254 N N . VAL A 1 159 ? -24.25 18.344 5.188 1 59.34 159 VAL A N 1
ATOM 1255 C CA . VAL A 1 159 ? -23.734 17.141 4.539 1 59.34 159 VAL A CA 1
ATOM 1256 C C . VAL A 1 159 ? -23.359 17.453 3.094 1 59.34 159 VAL A C 1
ATOM 1258 O O . VAL A 1 159 ? -22.312 17 2.613 1 59.34 159 VAL A O 1
ATOM 1261 N N . GLU A 1 160 ? -24.203 18.125 2.412 1 55.56 160 GLU A N 1
ATOM 1262 C CA . GLU A 1 160 ? -23.953 18.5 1.022 1 55.56 160 GLU A CA 1
ATOM 1263 C C . GLU A 1 160 ? -22.703 19.375 0.896 1 55.56 160 GLU A C 1
ATOM 1265 O O . GLU A 1 160 ? -21.984 19.281 -0.099 1 55.56 160 GLU A O 1
ATOM 1270 N N . LYS A 1 161 ? -22.641 20.266 1.721 1 51.72 161 LYS A N 1
ATOM 1271 C CA . LYS A 1 161 ? -21.438 21.094 1.728 1 51.72 161 LYS A CA 1
ATOM 1272 C C . LYS A 1 161 ? -20.188 20.25 1.941 1 51.72 161 LYS A C 1
ATOM 1274 O O . LYS A 1 161 ? -19.109 20.625 1.487 1 51.72 161 LYS A O 1
ATOM 1279 N N . LEU A 1 162 ? -20.594 19.391 2.693 1 45.34 162 LEU A N 1
ATOM 1280 C CA . LEU A 1 162 ? -19.484 18.484 2.945 1 45.34 162 LEU A CA 1
ATOM 1281 C C . LEU A 1 162 ? -19.359 17.438 1.831 1 45.34 162 LEU A C 1
ATOM 1283 O O . LEU A 1 162 ? -18.328 16.781 1.706 1 45.34 162 LEU A O 1
ATOM 1287 N N . LEU A 1 163 ? -20.547 17.203 1.111 1 39.75 163 LEU A N 1
ATOM 1288 C CA . LEU A 1 163 ? -20.594 16.281 -0.022 1 39.75 163 LEU A CA 1
ATOM 1289 C C . LEU A 1 163 ? -20.297 17.016 -1.326 1 39.75 163 LEU A C 1
ATOM 1291 O O . LEU A 1 163 ? -20.75 18.125 -1.535 1 39.75 163 LEU A O 1
ATOM 1295 N N . PRO A 1 164 ? -19.281 16.562 -2.037 1 31.5 164 PRO A N 1
ATOM 1296 C CA . PRO A 1 164 ? -19.312 17.188 -3.363 1 31.5 164 PRO A CA 1
ATOM 1297 C C . PRO A 1 164 ? -20.641 16.953 -4.086 1 31.5 164 PRO A C 1
ATOM 1299 O O . PRO A 1 164 ? -21.375 16.016 -3.75 1 31.5 164 PRO A O 1
ATOM 1302 N N . SER A 1 165 ? -21.078 17.766 -5.062 1 29.88 165 SER A N 1
ATOM 1303 C CA . SER A 1 165 ? -22.297 17.906 -5.844 1 29.88 165 SER A CA 1
ATOM 1304 C C . SER A 1 165 ? -22.734 16.578 -6.438 1 29.88 165 SER A C 1
ATOM 1306 O O . SER A 1 165 ? -22.453 16.281 -7.602 1 29.88 165 SER A O 1
ATOM 1308 N N . GLN A 1 166 ? -22.641 15.406 -5.789 1 27.44 166 GLN A N 1
ATOM 1309 C CA . GLN A 1 166 ? -23.141 14.406 -6.727 1 27.44 166 GLN A CA 1
ATOM 1310 C C . GLN A 1 166 ? -24.656 14.484 -6.867 1 27.44 166 GLN A C 1
ATOM 1312 O O . GLN A 1 166 ? -25.344 14.977 -5.969 1 27.44 166 GLN A O 1
ATOM 1317 N N . GLN A 1 167 ? -25.156 14.109 -8.117 1 23.16 167 GLN A N 1
ATOM 1318 C CA . GLN A 1 167 ? -26.5 14.008 -8.695 1 23.16 167 GLN A CA 1
ATOM 1319 C C . GLN A 1 167 ? -27.359 13.039 -7.906 1 23.16 167 GLN A C 1
ATOM 1321 O O . GLN A 1 167 ? -26.859 12.125 -7.254 1 23.16 167 GLN A O 1
ATOM 1326 N N . LYS A 1 168 ? -28.75 13 -8.156 1 25.31 168 LYS A N 1
ATOM 1327 C CA . LYS A 1 168 ? -30.062 12.742 -7.547 1 25.31 168 LYS A CA 1
ATOM 1328 C C . LYS A 1 168 ? -30.375 11.25 -7.539 1 25.31 168 LYS A C 1
ATOM 1330 O O . LYS A 1 168 ? -31.453 10.852 -7.105 1 25.31 168 LYS A O 1
ATOM 1335 N N . GLN A 1 169 ? -29.656 10.109 -7.367 1 20.98 169 GLN A N 1
ATOM 1336 C CA . GLN A 1 169 ? -30.578 9.031 -7.691 1 20.98 169 GLN A CA 1
ATOM 1337 C C . GLN A 1 169 ? -31.453 8.664 -6.488 1 20.98 169 GLN A C 1
ATOM 1339 O O . GLN A 1 169 ? -30.969 8.641 -5.355 1 20.98 169 GLN A O 1
ATOM 1344 N N . ASP A 1 170 ? -32.844 8.578 -6.535 1 20.66 170 ASP A N 1
ATOM 1345 C CA . ASP A 1 170 ? -34.094 8.57 -5.789 1 20.66 170 ASP A CA 1
ATOM 1346 C C . ASP A 1 170 ? -34.344 7.207 -5.141 1 20.66 170 ASP A C 1
ATOM 1348 O O . ASP A 1 170 ? -35.406 6.957 -4.605 1 20.66 170 ASP A O 1
ATOM 1352 N N . GLN A 1 171 ? -33.469 6.25 -4.773 1 21.69 171 GLN A N 1
ATOM 1353 C CA . GLN A 1 171 ? -34.25 5.031 -4.574 1 21.69 171 GLN A CA 1
ATOM 1354 C C . GLN A 1 171 ? -34.844 4.992 -3.182 1 21.69 171 GLN A C 1
ATOM 1356 O O . GLN A 1 171 ? -34.312 5.578 -2.24 1 21.69 171 GLN A O 1
ATOM 1361 N N . GLY A 1 172 ? -36.156 4.562 -2.965 1 19.53 172 GLY A N 1
ATOM 1362 C CA . GLY A 1 172 ? -37.281 4.523 -2.037 1 19.53 172 GLY A CA 1
ATOM 1363 C C . GLY A 1 172 ? -37.062 3.562 -0.883 1 19.53 172 GLY A C 1
ATOM 1364 O O . GLY A 1 172 ? -36.781 2.377 -1.097 1 19.53 172 GLY A O 1
ATOM 1365 N N . CYS A 1 173 ? -36.438 4.035 0.295 1 20.52 173 CYS A N 1
ATOM 1366 C CA . CYS A 1 173 ? -36.062 3.252 1.464 1 20.52 173 CYS A CA 1
ATOM 1367 C C . CYS A 1 173 ? -37.281 2.939 2.334 1 20.52 173 CYS A C 1
ATOM 1369 O O . CYS A 1 173 ? -38.062 3.83 2.645 1 20.52 173 CYS A O 1
ATOM 1371 N N . SER A 1 174 ? -37.781 1.649 2.461 1 18.53 174 SER A N 1
ATOM 1372 C CA . SER A 1 174 ? -38.906 1.155 3.221 1 18.53 174 SER A CA 1
ATOM 1373 C C . SER A 1 174 ? -38.625 1.133 4.715 1 18.53 174 SER A C 1
ATOM 1375 O O . SER A 1 174 ? -37.5 0.838 5.125 1 18.53 174 SER A O 1
ATOM 1377 N N . VAL A 1 175 ? -39.438 1.727 5.688 1 22.02 175 VAL A N 1
ATOM 1378 C CA . VAL A 1 175 ? -39.531 2.279 7.035 1 22.02 175 VAL A CA 1
ATOM 1379 C C . VAL A 1 175 ? -39.75 1.157 8.039 1 22.02 175 VAL A C 1
ATOM 1381 O O . VAL A 1 175 ? -40.75 0.419 7.93 1 22.02 175 VAL A O 1
ATOM 1384 N N . VAL A 1 176 ? -38.844 0.201 8.617 1 20.5 176 VAL A N 1
ATOM 1385 C CA . VAL A 1 176 ? -39.5 -0.705 9.562 1 20.5 176 VAL A CA 1
ATOM 1386 C C . VAL A 1 176 ? -39.5 -0.085 10.953 1 20.5 176 VAL A C 1
ATOM 1388 O O . VAL A 1 176 ? -38.5 0.511 11.375 1 20.5 176 VAL A O 1
ATOM 1391 N N . PRO A 1 177 ? -40.625 -0.1 11.875 1 20.77 177 PRO A N 1
ATOM 1392 C CA . PRO A 1 177 ? -41.125 0.567 13.078 1 20.77 177 PRO A CA 1
ATOM 1393 C C . PRO A 1 177 ? -40.531 0.014 14.359 1 20.77 177 PRO A C 1
ATOM 1395 O O . PRO A 1 177 ? -40.531 -1.202 14.57 1 20.77 177 PRO A O 1
ATOM 1398 N N . GLU A 1 178 ? -39.375 0.511 14.906 1 22.25 178 GLU A N 1
ATOM 1399 C CA . GLU A 1 178 ? -38.844 -0.107 16.125 1 22.25 178 GLU A CA 1
ATOM 1400 C C . GLU A 1 178 ? -39.594 0.421 17.359 1 22.25 178 GLU A C 1
ATOM 1402 O O . GLU A 1 178 ? -39.906 1.611 17.438 1 22.25 178 GLU A O 1
ATOM 1407 N N . SER A 1 179 ? -40.219 -0.476 18.328 1 21.34 179 SER A N 1
ATOM 1408 C CA . SER A 1 179 ? -41.031 -0.351 19.531 1 21.34 179 SER A CA 1
ATOM 1409 C C . SER A 1 179 ? -40.188 0.162 20.703 1 21.34 179 SER A C 1
ATOM 1411 O O . SER A 1 179 ? -38.969 -0.048 20.75 1 21.34 179 SER A O 1
ATOM 1413 N N . ALA A 1 180 ? -40.812 0.989 21.75 1 22.81 180 ALA A N 1
ATOM 1414 C CA . ALA A 1 180 ? -40.719 2.096 22.688 1 22.81 180 ALA A CA 1
ATOM 1415 C C . ALA A 1 180 ? -40.344 1.593 24.078 1 22.81 180 ALA A C 1
ATOM 1417 O O . ALA A 1 180 ? -40.094 2.389 25 1 22.81 180 ALA A O 1
ATOM 1418 N N . MET A 1 181 ? -39.938 0.544 24.703 1 23.92 181 MET A N 1
ATOM 1419 C CA . MET A 1 181 ? -40.531 0.345 26.031 1 23.92 181 MET A CA 1
ATOM 1420 C C . MET A 1 181 ? -39.656 1.016 27.094 1 23.92 181 MET A C 1
ATOM 1422 O O . MET A 1 181 ? -39.938 0.873 28.297 1 23.92 181 MET A O 1
ATOM 1426 N N . GLY A 1 182 ? -38.688 1.94 27.062 1 22.94 182 GLY A N 1
ATOM 1427 C CA . GLY A 1 182 ? -37.844 2.012 28.25 1 22.94 182 GLY A CA 1
ATOM 1428 C C . GLY A 1 182 ? -38.375 2.908 29.328 1 22.94 182 GLY A C 1
ATOM 1429 O O . GLY A 1 182 ? -38.969 3.949 29.047 1 22.94 182 GLY A O 1
ATOM 1430 N N . ALA A 1 183 ? -38.75 2.65 30.703 1 26.5 183 ALA A N 1
ATOM 1431 C CA . ALA A 1 183 ? -39.469 3.148 31.859 1 26.5 183 ALA A CA 1
ATOM 1432 C C . ALA A 1 183 ? -38.688 4.297 32.531 1 26.5 183 ALA A C 1
ATOM 1434 O O . ALA A 1 183 ? -39.312 5.184 33.125 1 26.5 183 ALA A O 1
ATOM 1435 N N . ALA A 1 184 ? -37.406 4.438 32.906 1 27.3 184 ALA A N 1
ATOM 1436 C CA . ALA A 1 184 ? -36.969 5.02 34.156 1 27.3 184 ALA A CA 1
ATOM 1437 C C . ALA A 1 184 ? -37.062 6.543 34.125 1 27.3 184 ALA A C 1
ATOM 1439 O O . ALA A 1 184 ? -36.844 7.164 33.094 1 27.3 184 ALA A O 1
ATOM 1440 N N . SER A 1 185 ? -37.594 7.48 35.188 1 35.72 185 SER A N 1
ATOM 1441 C CA . SER A 1 185 ? -38.094 8.844 35.375 1 35.72 185 SER A CA 1
ATOM 1442 C C . SER A 1 185 ? -36.969 9.867 35.188 1 35.72 185 SER A C 1
ATOM 1444 O O . SER A 1 185 ? -37.156 11.047 35.469 1 35.72 185 SER A O 1
ATOM 1446 N N . THR A 1 186 ? -35.812 9.883 34.906 1 45.66 186 THR A N 1
ATOM 1447 C CA . THR A 1 186 ? -34.781 10.883 34.75 1 45.66 186 THR A CA 1
ATOM 1448 C C . THR A 1 186 ? -35.188 11.922 33.688 1 45.66 186 THR A C 1
ATOM 1450 O O . THR A 1 186 ? -36.188 11.766 33.031 1 45.66 186 THR A O 1
ATOM 1453 N N . VAL A 1 187 ? -34.594 13.211 33.75 1 49.16 187 VAL A N 1
ATOM 1454 C CA . VAL A 1 187 ? -34.781 14.227 32.719 1 49.16 187 VAL A CA 1
ATOM 1455 C C . VAL A 1 187 ? -35.031 13.562 31.375 1 49.16 187 VAL A C 1
ATOM 1457 O O . VAL A 1 187 ? -35.781 14.094 30.547 1 49.16 187 VAL A O 1
ATOM 1460 N N . TRP A 1 188 ? -34.656 12.422 31.375 1 52.78 188 TRP A N 1
ATOM 1461 C CA . TRP A 1 188 ? -34.75 11.703 30.125 1 52.78 188 TRP A CA 1
ATOM 1462 C C . TRP A 1 188 ? -36.094 10.984 30.016 1 52.78 188 TRP A C 1
ATOM 1464 O O . TRP A 1 188 ? -36.438 10.461 28.953 1 52.78 188 TRP A O 1
ATOM 1474 N N . THR A 1 189 ? -36.844 10.961 31.094 1 55.97 189 THR A N 1
ATOM 1475 C CA . THR A 1 189 ? -38.188 10.383 31.062 1 55.97 189 THR A CA 1
ATOM 1476 C C . THR A 1 189 ? -39.031 11.078 30.016 1 55.97 189 THR A C 1
ATOM 1478 O O . THR A 1 189 ? -39.844 10.445 29.344 1 55.97 189 THR A O 1
ATOM 1481 N N . ILE A 1 190 ? -38.812 12.406 29.984 1 54.28 190 ILE A N 1
ATOM 1482 C CA . ILE A 1 190 ? -39.562 13.18 29 1 54.28 190 ILE A CA 1
ATOM 1483 C C . ILE A 1 190 ? -39.125 12.805 27.594 1 54.28 190 ILE A C 1
ATOM 1485 O O . ILE A 1 190 ? -39.938 12.781 26.672 1 54.28 190 ILE A O 1
ATOM 1489 N N . PHE A 1 191 ? -37.906 12.547 27.547 1 54.94 191 PHE A N 1
ATOM 1490 C CA . PHE A 1 191 ? -37.344 12.242 26.234 1 54.94 191 PHE A CA 1
ATOM 1491 C C . PHE A 1 191 ? -38 10.992 25.656 1 54.94 191 PHE A C 1
ATOM 1493 O O . PHE A 1 191 ? -38.25 10.922 24.438 1 54.94 191 PHE A O 1
ATOM 1500 N N . SER A 1 192 ? -38.281 10.125 26.422 1 52.88 192 SER A N 1
ATOM 1501 C CA . SER A 1 192 ? -38.875 8.867 25.984 1 52.88 192 SER A CA 1
ATOM 1502 C C . SER A 1 192 ? -40.281 9.086 25.422 1 52.88 192 SER A C 1
ATOM 1504 O O . SER A 1 192 ? -40.844 8.219 24.734 1 52.88 192 SER A O 1
ATOM 1506 N N . THR A 1 193 ? -40.844 10.234 25.672 1 51.19 193 THR A N 1
ATOM 1507 C CA . THR A 1 193 ? -42.188 10.531 25.203 1 51.19 193 THR A CA 1
ATOM 1508 C C . THR A 1 193 ? -42.156 11.188 23.828 1 51.19 193 THR A C 1
ATOM 1510 O O . THR A 1 193 ? -43.188 11.414 23.219 1 51.19 193 THR A O 1
ATOM 1513 N N . LEU A 1 194 ? -40.938 11.555 23.484 1 51.69 194 LEU A N 1
ATOM 1514 C CA . LEU A 1 194 ? -40.812 12.227 22.188 1 51.69 194 LEU A CA 1
ATOM 1515 C C . LEU A 1 194 ? -40.938 11.227 21.047 1 51.69 194 LEU A C 1
ATOM 1517 O O . LEU A 1 194 ? -40.438 10.109 21.125 1 51.69 194 LEU A O 1
ATOM 1521 N N . SER A 1 195 ? -41.906 11.281 20.141 1 49.22 195 SER A N 1
ATOM 1522 C CA . SER A 1 195 ? -42.125 10.414 18.984 1 49.22 195 SER A CA 1
ATOM 1523 C C . SER A 1 195 ? -41.562 11.016 17.703 1 49.22 195 SER A C 1
ATOM 1525 O O . SER A 1 195 ? -41.688 12.219 17.469 1 49.22 195 SER A O 1
ATOM 1527 N N . SER A 1 196 ? -40.531 10.383 17.156 1 45.25 196 SER A N 1
ATOM 1528 C CA . SER A 1 196 ? -39.969 10.844 15.891 1 45.25 196 SER A CA 1
ATOM 1529 C C . SER A 1 196 ? -40.938 10.633 14.734 1 45.25 196 SER A C 1
ATOM 1531 O O . SER A 1 196 ? -41.625 9.602 14.672 1 45.25 196 SER A O 1
ATOM 1533 N N . THR A 1 197 ? -41.469 11.617 14.211 1 44.56 197 THR A N 1
ATOM 1534 C CA . THR A 1 197 ? -42.281 11.484 13 1 44.56 197 THR A CA 1
ATOM 1535 C C . THR A 1 197 ? -41.406 11.094 11.812 1 44.56 197 THR A C 1
ATOM 1537 O O . THR A 1 197 ? -40.281 11.602 11.664 1 44.56 197 THR A O 1
ATOM 1540 N N . ALA A 1 198 ? -41.875 10.117 11.164 1 44.22 198 ALA A N 1
ATOM 1541 C CA . ALA A 1 198 ? -41.25 9.586 9.961 1 44.22 198 ALA A CA 1
ATOM 1542 C C . ALA A 1 198 ? -41.094 10.664 8.891 1 44.22 198 ALA A C 1
ATOM 1544 O O . ALA A 1 198 ? -41.969 11.5 8.719 1 44.22 198 ALA A O 1
ATOM 1545 N N . CYS A 1 199 ? -39.875 11.039 8.578 1 43.34 199 CYS A N 1
ATOM 1546 C CA . CYS A 1 199 ? -39.594 11.984 7.504 1 43.34 199 CYS A CA 1
ATOM 1547 C C . CYS A 1 199 ? -40.156 11.492 6.18 1 43.34 199 CYS A C 1
ATOM 1549 O O . CYS A 1 199 ? -39.875 10.359 5.762 1 43.34 199 CYS A O 1
ATOM 1551 N N . GLN A 1 200 ? -41.375 11.828 5.719 1 40.75 200 GLN A N 1
ATOM 1552 C CA . GLN A 1 200 ? -41.906 11.5 4.41 1 40.75 200 GLN A CA 1
ATOM 1553 C C . GLN A 1 200 ? -41.281 12.328 3.307 1 40.75 200 GLN A C 1
ATOM 1555 O O . GLN A 1 200 ? -41.469 13.539 3.238 1 40.75 200 GLN A O 1
ATOM 1560 N N . GLU A 1 201 ? -40 12.375 3.193 1 41.44 201 GLU A N 1
ATOM 1561 C CA . GLU A 1 201 ? -39.594 13.359 2.209 1 41.44 201 GLU A CA 1
ATOM 1562 C C . GLU A 1 201 ? -39.719 12.828 0.788 1 41.44 201 GLU A C 1
ATOM 1564 O O . GLU A 1 201 ? -39.438 11.656 0.528 1 41.44 201 GLU A O 1
ATOM 1569 N N . THR A 1 202 ? -40.562 13.5 -0.009 1 37.53 202 THR A N 1
ATOM 1570 C CA . THR A 1 202 ? -40.656 13.43 -1.461 1 37.53 202 THR A CA 1
ATOM 1571 C C . THR A 1 202 ? -39.344 13.781 -2.129 1 37.53 202 THR A C 1
ATOM 1573 O O . THR A 1 202 ? -39.25 13.812 -3.359 1 37.53 202 THR A O 1
ATOM 1576 N N . ASP A 1 203 ? -38.469 14.516 -1.485 1 39.19 203 ASP A N 1
ATOM 1577 C CA . ASP A 1 203 ? -37.375 15.141 -2.258 1 39.19 203 ASP A CA 1
ATOM 1578 C C . ASP A 1 203 ? -36.281 14.141 -2.566 1 39.19 203 ASP A C 1
ATOM 1580 O O . ASP A 1 203 ? -35.844 13.383 -1.69 1 39.19 203 ASP A O 1
ATOM 1584 N N . ASN A 1 204 ? -35.875 13.828 -3.822 1 41.56 204 ASN A N 1
ATOM 1585 C CA . ASN A 1 204 ? -35.125 12.867 -4.617 1 41.56 204 ASN A CA 1
ATOM 1586 C C . ASN A 1 204 ? -33.625 12.977 -4.355 1 41.56 204 ASN A C 1
ATOM 1588 O O . ASN A 1 204 ? -32.812 12.375 -5.066 1 41.56 204 ASN A O 1
ATOM 1592 N N . GLY A 1 205 ? -33.031 13.898 -3.598 1 49.72 205 GLY A N 1
ATOM 1593 C CA . GLY A 1 205 ? -31.594 13.938 -3.549 1 49.72 205 GLY A CA 1
ATOM 1594 C C . GLY A 1 205 ? -31 12.945 -2.568 1 49.72 205 GLY A C 1
ATOM 1595 O O . GLY A 1 205 ? -31.625 12.609 -1.56 1 49.72 205 GLY A O 1
ATOM 1596 N N . HIS A 1 206 ? -29.891 12.234 -2.875 1 54.62 206 HIS A N 1
ATOM 1597 C CA . HIS A 1 206 ? -29.266 11.141 -2.152 1 54.62 206 HIS A CA 1
ATOM 1598 C C . HIS A 1 206 ? -28.891 11.555 -0.73 1 54.62 206 HIS A C 1
ATOM 1600 O O . HIS A 1 206 ? -29.125 10.797 0.218 1 54.62 206 HIS A O 1
ATOM 1606 N N . THR A 1 207 ? -28.469 12.664 -0.508 1 58.09 207 THR A N 1
ATOM 1607 C CA . THR A 1 207 ? -28.078 13.164 0.806 1 58.09 207 THR A CA 1
ATOM 1608 C C . THR A 1 207 ? -29.312 13.422 1.668 1 58.09 207 THR A C 1
ATOM 1610 O O . THR A 1 207 ? -29.344 13.07 2.85 1 58.09 207 THR A O 1
ATOM 1613 N N . ALA A 1 208 ? -30.234 14.023 1.094 1 58.09 208 ALA A N 1
ATOM 1614 C CA . ALA A 1 208 ? -31.453 14.359 1.812 1 58.09 208 ALA A CA 1
ATOM 1615 C C . ALA A 1 208 ? -32.188 13.102 2.285 1 58.09 208 ALA A C 1
ATOM 1617 O O . ALA A 1 208 ? -32.688 13.062 3.402 1 58.09 208 ALA A O 1
ATOM 1618 N N . LYS A 1 209 ? -32.031 12.188 1.523 1 62.38 209 LYS A N 1
ATOM 1619 C CA . LYS A 1 209 ? -32.688 10.938 1.906 1 62.38 209 LYS A CA 1
ATOM 1620 C C . LYS A 1 209 ? -31.938 10.273 3.07 1 62.38 209 LYS A C 1
ATOM 1622 O O . LYS A 1 209 ? -32.562 9.766 3.998 1 62.38 209 LYS A O 1
ATOM 1627 N N . GLN A 1 210 ? -30.672 10.359 3.016 1 63.72 210 GLN A N 1
ATOM 1628 C CA . GLN A 1 210 ? -29.906 9.789 4.113 1 63.72 210 GLN A CA 1
ATOM 1629 C C . GLN A 1 210 ? -30.188 10.516 5.422 1 63.72 210 GLN A C 1
ATOM 1631 O O . GLN A 1 210 ? -30.312 9.883 6.477 1 63.72 210 GLN A O 1
ATOM 1636 N N . VAL A 1 211 ? -30.125 11.703 5.227 1 66.19 211 VAL A N 1
ATOM 1637 C CA . VAL A 1 211 ? -30.422 12.516 6.398 1 66.19 211 VAL A CA 1
ATOM 1638 C C . VAL A 1 211 ? -31.828 12.188 6.914 1 66.19 211 VAL A C 1
ATOM 1640 O O . VAL A 1 211 ? -32.031 12.031 8.117 1 66.19 211 VAL A O 1
ATOM 1643 N N . CYS A 1 212 ? -32.719 12.031 5.973 1 62.59 212 CYS A N 1
ATOM 1644 C CA . CYS A 1 212 ? -34.094 11.719 6.359 1 62.59 212 CYS A CA 1
ATOM 1645 C C . CYS A 1 212 ? -34.188 10.328 6.98 1 62.59 212 CYS A C 1
ATOM 1647 O O . CYS A 1 212 ? -34.875 10.141 7.977 1 62.59 212 CYS A O 1
ATOM 1649 N N . ASP A 1 213 ? -33.406 9.531 6.441 1 66.06 213 ASP A N 1
ATOM 1650 C CA . ASP A 1 213 ? -33.406 8.172 6.969 1 66.06 213 ASP A CA 1
ATOM 1651 C C . ASP A 1 213 ? -32.812 8.133 8.375 1 66.06 213 ASP A C 1
ATOM 1653 O O . ASP A 1 213 ? -33.312 7.434 9.25 1 66.06 213 ASP A O 1
ATOM 1657 N N . TYR A 1 214 ? -31.75 8.742 8.492 1 70.31 214 TYR A N 1
ATOM 1658 C CA . TYR A 1 214 ? -31.094 8.852 9.797 1 70.31 214 TYR A CA 1
ATOM 1659 C C . TYR A 1 214 ? -32.031 9.484 10.82 1 70.31 214 TYR A C 1
ATOM 1661 O O . TYR A 1 214 ? -32.188 8.977 11.93 1 70.31 214 TYR A O 1
ATOM 1669 N N . LEU A 1 215 ? -32.562 10.508 10.32 1 63.91 215 LEU A N 1
ATOM 1670 C CA . LEU A 1 215 ? -33.406 11.242 11.258 1 63.91 215 LEU A CA 1
ATOM 1671 C C . LEU A 1 215 ? -34.688 10.445 11.594 1 63.91 215 LEU A C 1
ATOM 1673 O O . LEU A 1 215 ? -35.25 10.617 12.672 1 63.91 215 LEU A O 1
ATOM 1677 N N . SER A 1 216 ? -34.969 9.539 10.609 1 61.19 216 SER A N 1
ATOM 1678 C CA . SER A 1 216 ? -36.188 8.766 10.812 1 61.19 216 SER A CA 1
ATOM 1679 C C . SER A 1 216 ? -35.906 7.457 11.547 1 61.19 216 SER A C 1
ATOM 1681 O O . SER A 1 216 ? -36.812 6.797 12.039 1 61.19 216 SER A O 1
ATOM 1683 N N . ALA A 1 217 ? -34.688 7.105 11.609 1 67.12 217 ALA A N 1
ATOM 1684 C CA . ALA A 1 217 ? -34.281 5.875 12.289 1 67.12 217 ALA A CA 1
ATOM 1685 C C . ALA A 1 217 ? -34.5 5.988 13.797 1 67.12 217 ALA A C 1
ATOM 1687 O O . ALA A 1 217 ? -34.438 7.09 14.359 1 67.12 217 ALA A O 1
ATOM 1688 N N . PRO A 1 218 ? -34.75 4.871 14.336 1 64.25 218 PRO A N 1
ATOM 1689 C CA . PRO A 1 218 ? -34.969 4.926 15.781 1 64.25 218 PRO A CA 1
ATOM 1690 C C . PRO A 1 218 ? -33.75 5.473 16.547 1 64.25 218 PRO A C 1
ATOM 1692 O O . PRO A 1 218 ? -32.625 5.258 16.125 1 64.25 218 PRO A O 1
ATOM 1695 N N . LEU A 1 219 ? -34.062 6.164 17.484 1 65.06 219 LEU A N 1
ATOM 1696 C CA . LEU A 1 219 ? -33.031 6.766 18.328 1 65.06 219 LEU A CA 1
ATOM 1697 C C . LEU A 1 219 ? -32.219 5.688 19.047 1 65.06 219 LEU A C 1
ATOM 1699 O O . LEU A 1 219 ? -32.781 4.656 19.438 1 65.06 219 LEU A O 1
ATOM 1703 N N . LEU A 1 220 ? -31 5.891 19.156 1 70.44 220 LEU A N 1
ATOM 1704 C CA . LEU A 1 220 ? -30.125 5.086 20.016 1 70.44 220 LEU A CA 1
ATOM 1705 C C . LEU A 1 220 ? -30.438 5.336 21.484 1 70.44 220 LEU A C 1
ATOM 1707 O O . LEU A 1 220 ? -30.719 6.469 21.875 1 70.44 220 LEU A O 1
ATOM 1711 N N . PRO A 1 221 ? -30.438 4.227 22.25 1 64.94 221 PRO A N 1
ATOM 1712 C CA . PRO A 1 221 ? -30.609 4.449 23.688 1 64.94 221 PRO A CA 1
ATOM 1713 C C . PRO A 1 221 ? -29.578 5.418 24.266 1 64.94 221 PRO A C 1
ATOM 1715 O O . PRO A 1 221 ? -28.406 5.395 23.859 1 64.94 221 PRO A O 1
ATOM 1718 N N . ARG A 1 222 ? -29.969 6.188 25.125 1 65 222 ARG A N 1
ATOM 1719 C CA . ARG A 1 222 ? -29.156 7.25 25.719 1 65 222 ARG A CA 1
ATOM 1720 C C . ARG A 1 222 ? -27.906 6.691 26.391 1 65 222 ARG A C 1
ATOM 1722 O O . ARG A 1 222 ? -26.906 7.395 26.531 1 65 222 ARG A O 1
ATOM 1729 N N . ALA A 1 223 ? -28.016 5.547 26.688 1 63.03 223 ALA A N 1
ATOM 1730 C CA . ALA A 1 223 ? -26.891 4.914 27.375 1 63.03 223 ALA A CA 1
ATOM 1731 C C . ALA A 1 223 ? -25.812 4.473 26.391 1 63.03 223 ALA A C 1
ATOM 1733 O O . ALA A 1 223 ? -24.672 4.203 26.781 1 63.03 223 ALA A O 1
ATOM 1734 N N . GLU A 1 224 ? -26.172 4.594 25.234 1 61.97 224 GLU A N 1
ATOM 1735 C CA . GLU A 1 224 ? -25.234 4.105 24.234 1 61.97 224 GLU A CA 1
ATOM 1736 C C . GLU A 1 224 ? -24.266 5.199 23.812 1 61.97 224 GLU A C 1
ATOM 1738 O O . GLU A 1 224 ? -24.594 6.387 23.844 1 61.97 224 GLU A O 1
ATOM 1743 N N . ASN A 1 225 ? -23.062 4.832 23.531 1 58.44 225 ASN A N 1
ATOM 1744 C CA . ASN A 1 225 ? -22.047 5.754 23.047 1 58.44 225 ASN A CA 1
ATOM 1745 C C . ASN A 1 225 ? -22.266 6.102 21.562 1 58.44 225 ASN A C 1
ATOM 1747 O O . ASN A 1 225 ? -22.141 5.238 20.703 1 58.44 225 ASN A O 1
ATOM 1751 N N . PRO A 1 226 ? -22.656 7.422 21.391 1 60.47 226 PRO A N 1
ATOM 1752 C CA . PRO A 1 226 ? -22.953 7.773 20 1 60.47 226 PRO A CA 1
ATOM 1753 C C . PRO A 1 226 ? -21.75 7.621 19.078 1 60.47 226 PRO A C 1
ATOM 1755 O O . PRO A 1 226 ? -21.891 7.312 17.891 1 60.47 226 PRO A O 1
ATOM 1758 N N . LEU A 1 227 ? -20.766 7.855 19.734 1 57.78 227 LEU A N 1
ATOM 1759 C CA . LEU A 1 227 ? -19.547 7.734 18.922 1 57.78 227 LEU A CA 1
ATOM 1760 C C . LEU A 1 227 ? -19.297 6.281 18.547 1 57.78 227 LEU A C 1
ATOM 1762 O O . LEU A 1 227 ? -18.891 6 17.406 1 57.78 227 LEU A O 1
ATOM 1766 N N . ASP A 1 228 ? -19.625 5.508 19.516 1 58.31 228 ASP A N 1
ATOM 1767 C CA . ASP A 1 228 ? -19.516 4.086 19.203 1 58.31 228 ASP A CA 1
ATOM 1768 C C . ASP A 1 228 ? -20.5 3.678 18.125 1 58.31 228 ASP A C 1
ATOM 1770 O O . ASP A 1 228 ? -20.188 2.863 17.25 1 58.31 228 ASP A O 1
ATOM 1774 N N . TRP A 1 229 ? -21.672 4.246 18.344 1 59.22 229 TRP A N 1
ATOM 1775 C CA . TRP A 1 229 ? -22.703 3.982 17.344 1 59.22 229 TRP A CA 1
ATOM 1776 C C . TRP A 1 229 ? -22.266 4.48 15.969 1 59.22 229 TRP A C 1
ATOM 1778 O O . TRP A 1 229 ? -22.438 3.781 14.969 1 59.22 229 TRP A O 1
ATOM 1788 N N . TRP A 1 230 ? -21.812 5.641 15.992 1 58.72 230 TRP A N 1
ATOM 1789 C CA . TRP A 1 230 ? -21.359 6.203 14.719 1 58.72 230 TRP A CA 1
ATOM 1790 C C . TRP A 1 230 ? -20.188 5.406 14.156 1 58.72 230 TRP A C 1
ATOM 1792 O O . TRP A 1 230 ? -20.062 5.242 12.945 1 58.72 230 TRP A O 1
ATOM 1802 N N . LYS A 1 231 ? -19.469 4.863 15.039 1 54.25 231 LYS A N 1
ATOM 1803 C CA . LYS A 1 231 ? -18.312 4.055 14.641 1 54.25 231 LYS A CA 1
ATOM 1804 C C . LYS A 1 231 ? -18.75 2.695 14.102 1 54.25 231 LYS A C 1
ATOM 1806 O O . LYS A 1 231 ? -18.062 2.1 13.266 1 54.25 231 LYS A O 1
ATOM 1811 N N . GLY A 1 232 ? -19.906 2.32 14.664 1 55.31 232 GLY A N 1
ATOM 1812 C CA . GLY A 1 232 ? -20.453 1.031 14.273 1 55.31 232 GLY A CA 1
ATOM 1813 C C . GLY A 1 232 ? -21.609 1.145 13.289 1 55.31 232 GLY A C 1
ATOM 1814 O O . GLY A 1 232 ? -21.391 1.363 12.094 1 55.31 232 GLY A O 1
ATOM 1815 N N . ARG A 1 233 ? -22.828 1.136 13.93 1 54.28 233 ARG A N 1
ATOM 1816 C CA . ARG A 1 233 ? -24.078 1.083 13.195 1 54.28 233 ARG A CA 1
ATOM 1817 C C . ARG A 1 233 ? -24.375 2.414 12.508 1 54.28 233 ARG A C 1
ATOM 1819 O O . ARG A 1 233 ? -24.953 2.445 11.422 1 54.28 233 ARG A O 1
ATOM 1826 N N . GLY A 1 234 ? -23.938 3.453 13.148 1 55.28 234 GLY A N 1
ATOM 1827 C CA . GLY A 1 234 ? -24.266 4.781 12.648 1 55.28 234 GLY A CA 1
ATOM 1828 C C . GLY A 1 234 ? -23.484 5.152 11.398 1 55.28 234 GLY A C 1
ATOM 1829 O O . GLY A 1 234 ? -24.031 5.734 10.469 1 55.28 234 GLY A O 1
ATOM 1830 N N . SER A 1 235 ? -22.25 4.848 11.578 1 52.62 235 SER A N 1
ATOM 1831 C CA . SER A 1 235 ? -21.422 5.117 10.406 1 52.62 235 SER A CA 1
ATOM 1832 C C . SER A 1 235 ? -21.828 4.234 9.227 1 52.62 235 SER A C 1
ATOM 1834 O O . SER A 1 235 ? -21.688 4.637 8.07 1 52.62 235 SER A O 1
ATOM 1836 N N . GLN A 1 236 ? -22.328 3.154 9.531 1 53.25 236 GLN A N 1
ATOM 1837 C CA . GLN A 1 236 ? -22.828 2.197 8.547 1 53.25 236 GLN A CA 1
ATOM 1838 C C . GLN A 1 236 ? -24.156 2.656 7.953 1 53.25 236 GLN A C 1
ATOM 1840 O O . GLN A 1 236 ? -24.359 2.564 6.742 1 53.25 236 GLN A O 1
ATOM 1845 N N . SER A 1 237 ? -25.031 3.174 8.805 1 54.56 237 SER A N 1
ATOM 1846 C CA . SER A 1 237 ? -26.391 3.545 8.43 1 54.56 237 SER A CA 1
ATOM 1847 C C . SER A 1 237 ? -26.438 4.953 7.844 1 54.56 237 SER A C 1
ATOM 1849 O O . SER A 1 237 ? -27.297 5.254 7.004 1 54.56 237 SER A O 1
ATOM 1851 N N . TYR A 1 238 ? -25.391 5.918 8.469 1 53.16 238 TYR A N 1
ATOM 1852 C CA . TYR A 1 238 ? -25.453 7.324 8.094 1 53.16 238 TYR A CA 1
ATOM 1853 C C . TYR A 1 238 ? -24.047 7.863 7.816 1 53.16 238 TYR A C 1
ATOM 1855 O O . TYR A 1 238 ? -23.547 8.711 8.555 1 53.16 238 TYR A O 1
ATOM 1863 N N . PRO A 1 239 ? -23.359 7.5 6.859 1 51.06 239 PRO A N 1
ATOM 1864 C CA . PRO A 1 239 ? -21.953 7.762 6.586 1 51.06 239 PRO A CA 1
ATOM 1865 C C . PRO A 1 239 ? -21.656 9.25 6.387 1 51.06 239 PRO A C 1
ATOM 1867 O O . PRO A 1 239 ? -20.594 9.727 6.805 1 51.06 239 PRO A O 1
ATOM 1870 N N . ALA A 1 240 ? -22.469 10.055 5.863 1 48.22 240 ALA A N 1
ATOM 1871 C CA . ALA A 1 240 ? -22.266 11.484 5.637 1 48.22 240 ALA A CA 1
ATOM 1872 C C . ALA A 1 240 ? -22.156 12.242 6.957 1 48.22 240 ALA A C 1
ATOM 1874 O O . ALA A 1 240 ? -21.344 13.156 7.09 1 48.22 240 ALA A O 1
ATOM 1875 N N . LEU A 1 241 ? -22.797 11.906 7.879 1 52.34 241 LEU A N 1
ATOM 1876 C CA . LEU A 1 241 ? -22.844 12.617 9.148 1 52.34 241 LEU A CA 1
ATOM 1877 C C . LEU A 1 241 ? -21.641 12.266 10.008 1 52.34 241 LEU A C 1
ATOM 1879 O O . LEU A 1 241 ? -21.172 13.086 10.805 1 52.34 241 LEU A O 1
ATOM 1883 N N . ALA A 1 242 ? -21.062 11.266 9.867 1 50.75 242 ALA A N 1
ATOM 1884 C CA . ALA A 1 242 ? -19.953 10.805 10.688 1 50.75 242 ALA A CA 1
ATOM 1885 C C . ALA A 1 242 ? -18.688 11.594 10.367 1 50.75 242 ALA A C 1
ATOM 1887 O O . ALA A 1 242 ? -17.828 11.773 11.234 1 50.75 242 ALA A O 1
ATOM 1888 N N . LYS A 1 243 ? -18.484 12.32 9.43 1 44.38 243 LYS A N 1
ATOM 1889 C CA . LYS A 1 243 ? -17.328 13.07 8.93 1 44.38 243 LYS A CA 1
ATOM 1890 C C . LYS A 1 243 ? -17.078 14.312 9.773 1 44.38 243 LYS A C 1
ATOM 1892 O O . LYS A 1 243 ? -15.945 14.82 9.812 1 44.38 243 LYS A O 1
ATOM 1897 N N . VAL A 1 244 ? -17.781 14.977 10.406 1 42.44 244 VAL A N 1
ATOM 1898 C CA . VAL A 1 244 ? -17.625 16.219 11.148 1 42.44 244 VAL A CA 1
ATOM 1899 C C . VAL A 1 244 ? -16.703 16 12.344 1 42.44 244 VAL A C 1
ATOM 1901 O O . VAL A 1 244 ? -16.078 16.953 12.836 1 42.44 244 VAL A O 1
ATOM 1904 N N . ALA A 1 245 ? -16.266 15.016 12.852 1 39.72 245 ALA A N 1
ATOM 1905 C CA . ALA A 1 245 ? -15.414 14.852 14.023 1 39.72 245 ALA A CA 1
ATOM 1906 C C . ALA A 1 245 ? -13.984 14.492 13.617 1 39.72 245 ALA A C 1
ATOM 1908 O O . ALA A 1 245 ? -13.625 13.312 13.562 1 39.72 245 ALA A O 1
ATOM 1909 N N . GLN A 1 246 ? -13.188 15.305 12.758 1 41.75 246 GLN A N 1
ATOM 1910 C CA . GLN A 1 246 ? -11.984 14.805 12.102 1 41.75 246 GLN A CA 1
ATOM 1911 C C . GLN A 1 246 ? -10.734 15.195 12.875 1 41.75 246 GLN A C 1
ATOM 1913 O O . GLN A 1 246 ? -10.617 16.328 13.352 1 41.75 246 GLN A O 1
ATOM 1918 N N . SER A 1 247 ? -9.883 14.32 13.469 1 48.22 247 SER A N 1
ATOM 1919 C CA . SER A 1 247 ? -8.617 14.547 14.164 1 48.22 247 SER A CA 1
ATOM 1920 C C . SER A 1 247 ? -7.43 14.375 13.219 1 48.22 247 SER A C 1
ATOM 1922 O O . SER A 1 247 ? -7.547 13.719 12.18 1 48.22 247 SER A O 1
ATOM 1924 N N . CYS A 1 248 ? -6.309 15.25 13.289 1 56.31 248 CYS A N 1
ATOM 1925 C CA . CYS A 1 248 ? -5.066 15.109 12.539 1 56.31 248 CYS A CA 1
ATOM 1926 C C . CYS A 1 248 ? -4.043 14.305 13.32 1 56.31 248 CYS A C 1
ATOM 1928 O O . CYS A 1 248 ? -4.062 14.297 14.555 1 56.31 248 CYS A O 1
ATOM 1930 N N . PHE A 1 249 ? -3.129 13.469 12.672 1 47.56 249 PHE A N 1
ATOM 1931 C CA . PHE A 1 249 ? -2.172 12.555 13.289 1 47.56 249 PHE A CA 1
ATOM 1932 C C . PHE A 1 249 ? -0.778 12.766 12.703 1 47.56 249 PHE A C 1
ATOM 1934 O O . PHE A 1 249 ? -0.636 13.211 11.57 1 47.56 249 PHE A O 1
ATOM 1941 N N . LEU A 1 250 ? 0.302 12.781 13.516 1 49.12 250 LEU A N 1
ATOM 1942 C CA . LEU A 1 250 ? 1.697 12.773 13.094 1 49.12 250 LEU A CA 1
ATOM 1943 C C . LEU A 1 250 ? 2.316 11.391 13.258 1 49.12 250 LEU A C 1
ATOM 1945 O O . LEU A 1 250 ? 2.25 10.805 14.344 1 49.12 250 LEU A O 1
ATOM 1949 N N . LEU A 1 251 ? 2.893 10.766 12.102 1 48.47 251 LEU A N 1
ATOM 1950 C CA . LEU A 1 251 ? 3.504 9.438 12.141 1 48.47 251 LEU A CA 1
ATOM 1951 C C . LEU A 1 251 ? 4.984 9.508 11.781 1 48.47 251 LEU A C 1
ATOM 1953 O O . LEU A 1 251 ? 5.414 10.43 11.086 1 48.47 251 LEU A O 1
ATOM 1957 N N . GLU A 1 252 ? 5.766 8.781 12.43 1 45.28 252 GLU A N 1
ATOM 1958 C CA . GLU A 1 252 ? 7.125 8.5 11.977 1 45.28 252 GLU A CA 1
ATOM 1959 C C . GLU A 1 252 ? 7.223 7.105 11.367 1 45.28 252 GLU A C 1
ATOM 1961 O O . GLU A 1 252 ? 6.578 6.164 11.836 1 45.28 252 GLU A O 1
ATOM 1966 N N . MET A 1 253 ? 7.898 7.016 10.227 1 49.06 253 MET A N 1
ATOM 1967 C CA . MET A 1 253 ? 8.172 5.691 9.672 1 49.06 253 MET A CA 1
ATOM 1968 C C . MET A 1 253 ? 8.773 4.77 10.727 1 49.06 253 MET A C 1
ATOM 1970 O O . MET A 1 253 ? 9.742 5.133 11.391 1 49.06 253 MET A O 1
ATOM 1974 N N . LYS A 1 254 ? 8.289 3.703 10.945 1 51.38 254 LYS A N 1
ATOM 1975 C CA . LYS A 1 254 ? 8.695 2.809 12.023 1 51.38 254 LYS A CA 1
ATOM 1976 C C . LYS A 1 254 ? 10.141 2.359 11.852 1 51.38 254 LYS A C 1
ATOM 1978 O O . LYS A 1 254 ? 10.914 2.336 12.82 1 51.38 254 LYS A O 1
ATOM 1983 N N . GLU A 1 255 ? 10.469 1.935 10.695 1 63.53 255 GLU A N 1
ATOM 1984 C CA . GLU A 1 255 ? 11.82 1.488 10.383 1 63.53 255 GLU A CA 1
ATOM 1985 C C . GLU A 1 255 ? 12.062 1.46 8.875 1 63.53 255 GLU A C 1
ATOM 1987 O O . GLU A 1 255 ? 11.109 1.42 8.094 1 63.53 255 GLU A O 1
ATOM 1992 N N . ASP A 1 256 ? 13.266 1.598 8.547 1 73.94 256 ASP A N 1
ATOM 1993 C CA . ASP A 1 256 ? 13.641 1.446 7.141 1 73.94 256 ASP A CA 1
ATOM 1994 C C . ASP A 1 256 ? 13.688 -0.026 6.742 1 73.94 256 ASP A C 1
ATOM 1996 O O . ASP A 1 256 ? 14.766 -0.569 6.48 1 73.94 256 ASP A O 1
ATOM 2000 N N . SER A 1 257 ? 12.68 -0.685 6.773 1 74.19 257 SER A N 1
ATOM 2001 C CA . SER A 1 257 ? 12.414 -2.059 6.355 1 74.19 257 SER A CA 1
ATOM 2002 C C . SER A 1 257 ? 11.047 -2.186 5.691 1 74.19 257 SER A C 1
ATOM 2004 O O . SER A 1 257 ? 10.172 -1.342 5.895 1 74.19 257 SER A O 1
ATOM 2006 N N . ILE A 1 258 ? 10.891 -3.105 4.902 1 78.81 258 ILE A N 1
ATOM 2007 C CA . ILE A 1 258 ? 9.609 -3.328 4.246 1 78.81 258 ILE A CA 1
ATOM 2008 C C . ILE A 1 258 ? 8.516 -3.498 5.301 1 78.81 258 ILE A C 1
ATOM 2010 O O . ILE A 1 258 ? 7.418 -2.951 5.16 1 78.81 258 ILE A O 1
ATOM 2014 N N . GLU A 1 259 ? 8.805 -4.223 6.328 1 76.5 259 GLU A N 1
ATOM 2015 C CA . GLU A 1 259 ? 7.852 -4.383 7.422 1 76.5 259 GLU A CA 1
ATOM 2016 C C . GLU A 1 259 ? 7.492 -3.037 8.047 1 76.5 259 GLU A C 1
ATOM 2018 O O . GLU A 1 259 ? 6.316 -2.74 8.266 1 76.5 259 GLU A O 1
ATOM 2023 N N . GLY A 1 260 ? 8.516 -2.256 8.328 1 77.94 260 GLY A N 1
ATOM 2024 C CA . GLY A 1 260 ? 8.273 -0.95 8.922 1 77.94 260 GLY A CA 1
ATOM 2025 C C . GLY A 1 260 ? 7.5 -0.013 8.016 1 77.94 260 GLY A C 1
ATOM 2026 O O . GLY A 1 260 ? 6.594 0.692 8.469 1 77.94 260 GLY A O 1
ATOM 2027 N N . ILE A 1 261 ? 7.863 0.011 6.812 1 79.19 261 ILE A N 1
ATOM 2028 C CA . ILE A 1 261 ? 7.238 0.881 5.82 1 79.19 261 ILE A CA 1
ATOM 2029 C C . ILE A 1 261 ? 5.762 0.521 5.676 1 79.19 261 ILE A C 1
ATOM 2031 O O . ILE A 1 261 ? 4.898 1.403 5.656 1 79.19 261 ILE A O 1
ATOM 2035 N N . TYR A 1 262 ? 5.426 -0.721 5.629 1 86.94 262 TYR A N 1
ATOM 2036 C CA . TYR A 1 262 ? 4.043 -1.124 5.395 1 86.94 262 TYR A CA 1
ATOM 2037 C C . TYR A 1 262 ? 3.248 -1.131 6.691 1 86.94 262 TYR A C 1
ATOM 2039 O O . TYR A 1 262 ? 2.021 -1.004 6.676 1 86.94 262 TYR A O 1
ATOM 2047 N N . ASP A 1 263 ? 3.881 -1.323 7.816 1 83 263 ASP A N 1
ATOM 2048 C CA . ASP A 1 263 ? 3.209 -1.062 9.086 1 83 263 ASP A CA 1
ATOM 2049 C C . ASP A 1 263 ? 2.75 0.391 9.172 1 83 263 ASP A C 1
ATOM 2051 O O . ASP A 1 263 ? 1.629 0.667 9.609 1 83 263 ASP A O 1
ATOM 2055 N N . THR A 1 264 ? 3.686 1.247 8.836 1 82.31 264 THR A N 1
ATOM 2056 C CA . THR A 1 264 ? 3.35 2.666 8.844 1 82.31 264 THR A CA 1
ATOM 2057 C C . THR A 1 264 ? 2.229 2.959 7.852 1 82.31 264 THR A C 1
ATOM 2059 O O . THR A 1 264 ? 1.33 3.754 8.141 1 82.31 264 THR A O 1
ATOM 2062 N N . LEU A 1 265 ? 2.314 2.326 6.695 1 88.44 265 LEU A N 1
ATOM 2063 C CA . LEU A 1 265 ? 1.273 2.502 5.688 1 88.44 265 LEU A CA 1
ATOM 2064 C C . LEU A 1 265 ? -0.084 2.062 6.227 1 88.44 265 LEU A C 1
ATOM 2066 O O . LEU A 1 265 ? -1.092 2.74 6.008 1 88.44 265 LEU A O 1
ATOM 2070 N N . LYS A 1 266 ? -0.112 0.935 6.844 1 86.06 266 LYS A N 1
ATOM 2071 C CA . LYS A 1 266 ? -1.345 0.448 7.457 1 86.06 266 LYS A CA 1
ATOM 2072 C C . LYS A 1 266 ? -1.887 1.448 8.469 1 86.06 266 LYS A C 1
ATOM 2074 O O . LYS A 1 266 ? -3.086 1.73 8.492 1 86.06 266 LYS A O 1
ATOM 2079 N N . GLN A 1 267 ? -1.026 1.96 9.273 1 83.5 267 GLN A N 1
ATOM 2080 C CA . GLN A 1 267 ? -1.438 2.967 10.242 1 83.5 267 GLN A CA 1
ATOM 2081 C C . GLN A 1 267 ? -2.031 4.191 9.547 1 83.5 267 GLN A C 1
ATOM 2083 O O . GLN A 1 267 ? -3.064 4.711 9.969 1 83.5 267 GLN A O 1
ATOM 2088 N N . CYS A 1 268 ? -1.348 4.641 8.539 1 87.06 268 CYS A N 1
ATOM 2089 C CA . CYS A 1 268 ? -1.846 5.777 7.773 1 87.06 268 CYS A CA 1
ATOM 2090 C C . CYS A 1 268 ? -3.234 5.492 7.215 1 87.06 268 CYS A C 1
ATOM 2092 O O . CYS A 1 268 ? -4.117 6.352 7.262 1 87.06 268 CYS A O 1
ATOM 2094 N N . ALA A 1 269 ? -3.396 4.289 6.668 1 82.75 269 ALA A N 1
ATOM 2095 C CA . ALA A 1 269 ? -4.684 3.914 6.082 1 82.75 269 ALA A CA 1
ATOM 2096 C C . ALA A 1 269 ? -5.785 3.918 7.137 1 82.75 269 ALA A C 1
ATOM 2098 O O . ALA A 1 269 ? -6.891 4.406 6.883 1 82.75 269 ALA A O 1
ATOM 2099 N N . LEU A 1 270 ? -5.543 3.393 8.312 1 78.75 270 LEU A N 1
ATOM 2100 C CA . LEU A 1 270 ? -6.516 3.326 9.398 1 78.75 270 LEU A CA 1
ATOM 2101 C C . LEU A 1 270 ? -6.879 4.723 9.891 1 78.75 270 LEU A C 1
ATOM 2103 O O . LEU A 1 270 ? -8.047 5.008 10.172 1 78.75 270 LEU A O 1
ATOM 2107 N N . ILE A 1 271 ? -5.891 5.539 9.969 1 79.94 271 ILE A N 1
ATOM 2108 C CA . ILE A 1 271 ? -6.113 6.918 10.391 1 79.94 271 ILE A CA 1
ATOM 2109 C C . ILE A 1 271 ? -6.91 7.668 9.328 1 79.94 271 ILE A C 1
ATOM 2111 O O . ILE A 1 271 ? -7.859 8.391 9.648 1 79.94 271 ILE A O 1
ATOM 2115 N N . SER A 1 272 ? -6.504 7.48 8.109 1 79.38 272 SER A N 1
ATOM 2116 C CA . SER A 1 272 ? -7.188 8.141 7 1 79.38 272 SER A CA 1
ATOM 2117 C C . SER A 1 272 ? -8.656 7.727 6.93 1 79.38 272 SER A C 1
ATOM 2119 O O . SER A 1 272 ? -9.523 8.547 6.621 1 79.38 272 SER A O 1
ATOM 2121 N N . LYS A 1 273 ? -8.883 6.461 7.152 1 73.31 273 LYS A N 1
ATOM 2122 C CA . LYS A 1 273 ? -10.258 5.953 7.188 1 73.31 273 LYS A CA 1
ATOM 2123 C C . LYS A 1 273 ? -11.102 6.73 8.195 1 73.31 273 LYS A C 1
ATOM 2125 O O . LYS A 1 273 ? -12.297 6.945 7.973 1 73.31 273 LYS A O 1
ATOM 2130 N N . SER A 1 274 ? -10.414 7.199 9.242 1 66.44 274 SER A N 1
ATOM 2131 C CA . SER A 1 274 ? -11.102 7.938 10.297 1 66.44 274 SER A CA 1
ATOM 2132 C C . SER A 1 274 ? -11.047 9.445 10.047 1 66.44 274 SER A C 1
ATOM 2134 O O . SER A 1 274 ? -11.18 10.234 10.977 1 66.44 274 SER A O 1
ATOM 2136 N N . ALA A 1 275 ? -10.68 9.852 8.812 1 63.78 275 ALA A N 1
ATOM 2137 C CA . ALA A 1 275 ? -10.703 11.227 8.32 1 63.78 275 ALA A CA 1
ATOM 2138 C C . ALA A 1 275 ? -9.578 12.047 8.945 1 63.78 275 ALA A C 1
ATOM 2140 O O . ALA A 1 275 ? -9.711 13.266 9.102 1 63.78 275 ALA A O 1
ATOM 2141 N N . GLY A 1 276 ? -8.594 11.445 9.32 1 72.38 276 GLY A N 1
ATOM 2142 C CA . GLY A 1 276 ? -7.465 12.172 9.883 1 72.38 276 GLY A CA 1
ATOM 2143 C C . GLY A 1 276 ? -6.445 12.594 8.844 1 72.38 276 GLY A C 1
ATOM 2144 O O . GLY A 1 276 ? -6.168 11.852 7.902 1 72.38 276 GLY A O 1
ATOM 2145 N N . GLY A 1 277 ? -6.023 13.906 8.984 1 81.12 277 GLY A N 1
ATOM 2146 C CA . GLY A 1 277 ? -4.832 14.297 8.25 1 81.12 277 GLY A CA 1
ATOM 2147 C C . GLY A 1 277 ? -3.551 13.75 8.852 1 81.12 277 GLY A C 1
ATOM 2148 O O . GLY A 1 277 ? -3.457 13.57 10.062 1 81.12 277 GLY A O 1
ATOM 2149 N N . ILE A 1 278 ? -2.588 13.438 7.965 1 87.94 278 ILE A N 1
ATOM 2150 C CA . ILE A 1 278 ? -1.429 12.711 8.477 1 87.94 278 ILE A CA 1
ATOM 2151 C C . ILE A 1 278 ? -0.146 13.414 8.031 1 87.94 278 ILE A C 1
ATOM 2153 O O . ILE A 1 278 ? -0.028 13.836 6.879 1 87.94 278 ILE A O 1
ATOM 2157 N N . GLY A 1 279 ? 0.741 13.75 8.953 1 93 279 GLY A N 1
ATOM 2158 C CA . GLY A 1 279 ? 2.131 14.062 8.672 1 93 279 GLY A CA 1
ATOM 2159 C C . GLY A 1 279 ? 3.072 12.906 8.93 1 93 279 GLY A C 1
ATOM 2160 O O . GLY A 1 279 ? 3.02 12.281 9.992 1 93 279 GLY A O 1
ATOM 2161 N N . VAL A 1 280 ? 3.904 12.547 7.922 1 92.94 280 VAL A N 1
ATOM 2162 C CA . VAL A 1 280 ? 4.812 11.414 8.039 1 92.94 280 VAL A CA 1
ATOM 2163 C C . VAL A 1 280 ? 6.23 11.844 7.68 1 92.94 280 VAL A C 1
ATOM 2165 O O . VAL A 1 280 ? 6.449 12.477 6.645 1 92.94 280 VAL A O 1
ATOM 2168 N N . ASN A 1 281 ? 7.141 11.602 8.57 1 93.81 281 ASN A N 1
ATOM 2169 C CA . ASN A 1 281 ? 8.523 11.844 8.18 1 93.81 281 ASN A CA 1
ATOM 2170 C C . ASN A 1 281 ? 9.164 10.594 7.574 1 93.81 281 ASN A C 1
ATOM 2172 O O . ASN A 1 281 ? 8.93 9.484 8.055 1 93.81 281 ASN A O 1
ATOM 2176 N N . VAL A 1 282 ? 9.891 10.734 6.555 1 93.62 282 VAL A N 1
ATOM 2177 C CA . VAL A 1 282 ? 10.508 9.617 5.852 1 93.62 282 VAL A CA 1
ATOM 2178 C C . VAL A 1 282 ? 12.016 9.82 5.789 1 93.62 282 VAL A C 1
ATOM 2180 O O . VAL A 1 282 ? 12.672 9.367 4.844 1 93.62 282 VAL A O 1
ATOM 2183 N N . HIS A 1 283 ? 12.586 10.508 6.785 1 93.56 283 HIS A N 1
ATOM 2184 C CA . HIS A 1 283 ? 14 10.859 6.816 1 93.56 283 HIS A CA 1
ATOM 2185 C C . HIS A 1 283 ? 14.875 9.609 6.824 1 93.56 283 HIS A C 1
ATOM 2187 O O . HIS A 1 283 ? 15.992 9.633 6.305 1 93.56 283 HIS A O 1
ATOM 2193 N N . CYS A 1 284 ? 14.414 8.516 7.465 1 91.75 284 CYS A N 1
ATOM 2194 C CA . CYS A 1 284 ? 15.258 7.371 7.797 1 91.75 284 CYS A CA 1
ATOM 2195 C C . CYS A 1 284 ? 15.281 6.367 6.652 1 91.75 284 CYS A C 1
ATOM 2197 O O . CYS A 1 284 ? 16.016 5.379 6.703 1 91.75 284 CYS A O 1
ATOM 2199 N N . ILE A 1 285 ? 14.531 6.582 5.605 1 91.25 285 ILE A N 1
ATOM 2200 C CA . ILE A 1 285 ? 14.438 5.625 4.512 1 91.25 285 ILE A CA 1
ATOM 2201 C C . ILE A 1 285 ? 15.68 5.727 3.629 1 91.25 285 ILE A C 1
ATOM 2203 O O . ILE A 1 285 ? 16.078 6.824 3.234 1 91.25 285 ILE A O 1
ATOM 2207 N N . ARG A 1 286 ? 16.234 4.684 3.363 1 90.62 286 ARG A N 1
ATOM 2208 C CA . ARG A 1 286 ? 17.469 4.68 2.586 1 90.62 286 ARG A CA 1
ATOM 2209 C C . ARG A 1 286 ? 17.234 5.238 1.187 1 90.62 286 ARG A C 1
ATOM 2211 O O . ARG A 1 286 ? 16.141 5.09 0.624 1 90.62 286 ARG A O 1
ATOM 2218 N N . ALA A 1 287 ? 18.188 5.855 0.64 1 92.12 287 ALA A N 1
ATOM 2219 C CA . ALA A 1 287 ? 18.109 6.535 -0.652 1 92.12 287 ALA A CA 1
ATOM 2220 C C . ALA A 1 287 ? 18.234 5.539 -1.801 1 92.12 287 ALA A C 1
ATOM 2222 O O . ALA A 1 287 ? 18.656 4.395 -1.598 1 92.12 287 ALA A O 1
ATOM 2223 N N . SER A 1 288 ? 17.812 5.98 -2.969 1 90.44 288 SER A N 1
ATOM 2224 C CA . SER A 1 288 ? 17.953 5.195 -4.188 1 90.44 288 SER A CA 1
ATOM 2225 C C . SER A 1 288 ? 19.406 4.785 -4.418 1 90.44 288 SER A C 1
ATOM 2227 O O . SER A 1 288 ? 20.328 5.578 -4.195 1 90.44 288 SER A O 1
ATOM 2229 N N . GLY A 1 289 ? 19.562 3.602 -4.816 1 82.06 289 GLY A N 1
ATOM 2230 C CA . GLY A 1 289 ? 20.906 3.119 -5.141 1 82.06 289 GLY A CA 1
ATOM 2231 C C . GLY A 1 289 ? 21.625 2.527 -3.947 1 82.06 289 GLY A C 1
ATOM 2232 O O . GLY A 1 289 ? 22.719 1.966 -4.094 1 82.06 289 GLY A O 1
ATOM 2233 N N . THR A 1 290 ? 21.047 2.699 -2.775 1 83.75 290 THR A N 1
ATOM 2234 C CA . THR A 1 290 ? 21.672 2.16 -1.571 1 83.75 290 THR A CA 1
ATOM 2235 C C . THR A 1 290 ? 21.578 0.636 -1.549 1 83.75 290 THR A C 1
ATOM 2237 O O . THR A 1 290 ? 20.547 0.069 -1.914 1 83.75 290 THR A O 1
ATOM 2240 N N . TYR A 1 291 ? 22.531 0.133 -1.114 1 69.31 291 TYR A N 1
ATOM 2241 C CA . TYR A 1 291 ? 22.656 -1.321 -1.082 1 69.31 291 TYR A CA 1
ATOM 2242 C C . TYR A 1 291 ? 21.688 -1.922 -0.062 1 69.31 291 TYR A C 1
ATOM 2244 O O . TYR A 1 291 ? 21.531 -1.383 1.035 1 69.31 291 TYR A O 1
ATOM 2252 N N . ILE A 1 292 ? 20.891 -2.9 -0.482 1 66.75 292 ILE A N 1
ATOM 2253 C CA . ILE A 1 292 ? 20.016 -3.662 0.413 1 66.75 292 ILE A CA 1
ATOM 2254 C C . ILE A 1 292 ? 20.625 -5.035 0.673 1 66.75 292 ILE A C 1
ATOM 2256 O O . ILE A 1 292 ? 20.703 -5.871 -0.232 1 66.75 292 ILE A O 1
ATOM 2260 N N . ALA A 1 293 ? 20.953 -5.215 1.907 1 52.03 293 ALA A N 1
ATOM 2261 C CA . ALA A 1 293 ? 21.688 -6.422 2.285 1 52.03 293 ALA A CA 1
ATOM 2262 C C . ALA A 1 293 ? 20.828 -7.668 2.107 1 52.03 293 ALA A C 1
ATOM 2264 O O . ALA A 1 293 ? 21.297 -8.695 1.61 1 52.03 293 ALA A O 1
ATOM 2265 N N . GLY A 1 294 ? 19.547 -7.582 2.475 1 50.12 294 GLY A N 1
ATOM 2266 C CA . GLY A 1 294 ? 18.641 -8.727 2.445 1 50.12 294 GLY A CA 1
ATOM 2267 C C . GLY A 1 294 ? 18.391 -9.258 1.045 1 50.12 294 GLY A C 1
ATOM 2268 O O . GLY A 1 294 ? 18.328 -10.469 0.836 1 50.12 294 GLY A O 1
ATOM 2269 N N . THR A 1 295 ? 18.375 -8.398 0.064 1 51.56 295 THR A N 1
ATOM 2270 C CA . THR A 1 295 ? 17.984 -8.781 -1.291 1 51.56 295 THR A CA 1
ATOM 2271 C C . THR A 1 295 ? 19.172 -8.656 -2.242 1 51.56 295 THR A C 1
ATOM 2273 O O . THR A 1 295 ? 19.109 -9.117 -3.383 1 51.56 295 THR A O 1
ATOM 2276 N N . ASN A 1 296 ? 20.25 -8.156 -1.734 1 43.91 296 ASN A N 1
ATOM 2277 C CA . ASN A 1 296 ? 21.438 -7.836 -2.531 1 43.91 296 ASN A CA 1
ATOM 2278 C C . ASN A 1 296 ? 21.078 -6.961 -3.73 1 43.91 296 ASN A C 1
ATOM 2280 O O . ASN A 1 296 ? 21.562 -7.195 -4.84 1 43.91 296 ASN A O 1
ATOM 2284 N N . GLY A 1 297 ? 20.266 -6.352 -3.594 1 63.78 297 GLY A N 1
ATOM 2285 C CA . GLY A 1 297 ? 19.844 -5.355 -4.566 1 63.78 297 GLY A CA 1
ATOM 2286 C C . GLY A 1 297 ? 20 -3.932 -4.062 1 63.78 297 GLY A C 1
ATOM 2287 O O . GLY A 1 297 ? 20.781 -3.67 -3.146 1 63.78 297 GLY A O 1
ATOM 2288 N N . THR A 1 298 ? 19.688 -3.072 -4.867 1 75.44 298 THR A N 1
ATOM 2289 C CA . THR A 1 298 ? 19.719 -1.667 -4.477 1 75.44 298 THR A CA 1
ATOM 2290 C C . THR A 1 298 ? 18.297 -1.142 -4.262 1 75.44 298 THR A C 1
ATOM 2292 O O . THR A 1 298 ? 17.359 -1.602 -4.906 1 75.44 298 THR A O 1
ATOM 2295 N N . SER A 1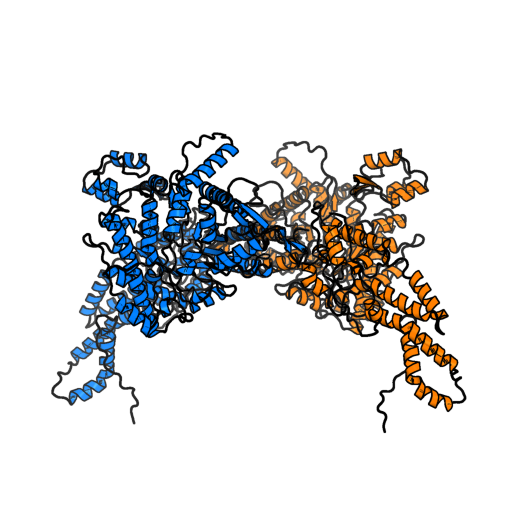 299 ? 18.281 -0.403 -3.285 1 82 299 SER A N 1
ATOM 2296 C CA . SER A 1 299 ? 17 0.208 -2.975 1 82 299 SER A CA 1
ATOM 2297 C C . SER A 1 299 ? 16.531 1.108 -4.109 1 82 299 SER A C 1
ATOM 2299 O O . SER A 1 299 ? 17.344 1.733 -4.793 1 82 299 SER A O 1
ATOM 2301 N N . ASN A 1 300 ? 15.219 1.112 -4.262 1 81.5 300 ASN A N 1
ATOM 2302 C CA . ASN A 1 300 ? 14.609 1.996 -5.246 1 81.5 300 ASN A CA 1
ATOM 2303 C C . ASN A 1 300 ? 14.391 3.398 -4.684 1 81.5 300 ASN A C 1
ATOM 2305 O O . ASN A 1 300 ? 14.039 4.32 -5.422 1 81.5 300 ASN A O 1
ATOM 2309 N N . GLY A 1 301 ? 14.648 3.553 -3.396 1 88.25 301 GLY A N 1
ATOM 2310 C CA . GLY A 1 301 ? 14.633 4.875 -2.791 1 88.25 301 GLY A CA 1
ATOM 2311 C C . GLY A 1 301 ? 13.234 5.34 -2.428 1 88.25 301 GLY A C 1
ATOM 2312 O O . GLY A 1 301 ? 12.328 4.523 -2.244 1 88.25 301 GLY A O 1
ATOM 2313 N N . LEU A 1 302 ? 13.023 6.645 -2.336 1 92.19 302 LEU A N 1
ATOM 2314 C CA . LEU A 1 302 ? 11.812 7.238 -1.779 1 92.19 302 LEU A CA 1
ATOM 2315 C C . LEU A 1 302 ? 10.688 7.242 -2.807 1 92.19 302 LEU A C 1
ATOM 2317 O O . LEU A 1 302 ? 9.516 7.074 -2.453 1 92.19 302 LEU A O 1
ATOM 2321 N N . VAL A 1 303 ? 11.008 7.406 -4.055 1 91.62 303 VAL A N 1
ATOM 2322 C CA . VAL A 1 303 ? 10 7.742 -5.059 1 91.62 303 VAL A CA 1
ATOM 2323 C C . VAL A 1 303 ? 9.008 6.594 -5.207 1 91.62 303 VAL A C 1
ATOM 2325 O O . VAL A 1 303 ? 7.801 6.781 -5.047 1 91.62 303 VAL A O 1
ATOM 2328 N N . PRO A 1 304 ? 9.461 5.332 -5.461 1 89.19 304 PRO A N 1
ATOM 2329 C CA . PRO A 1 304 ? 8.484 4.242 -5.578 1 89.19 304 PRO A CA 1
ATOM 2330 C C . PRO A 1 304 ? 7.688 4.027 -4.293 1 89.19 304 PRO A C 1
ATOM 2332 O O . PRO A 1 304 ? 6.504 3.684 -4.348 1 89.19 304 PRO A O 1
ATOM 2335 N N . MET A 1 305 ? 8.328 4.18 -3.166 1 90.69 305 MET A N 1
ATOM 2336 C CA . MET A 1 305 ? 7.637 4.051 -1.885 1 90.69 305 MET A CA 1
ATOM 2337 C C . MET A 1 305 ? 6.523 5.086 -1.76 1 90.69 305 MET A C 1
ATOM 2339 O O . MET A 1 305 ? 5.395 4.75 -1.393 1 90.69 305 MET A O 1
ATOM 2343 N N . LEU A 1 306 ? 6.852 6.312 -2.062 1 94.19 306 LEU A N 1
ATOM 2344 C CA . LEU A 1 306 ? 5.891 7.406 -1.918 1 94.19 306 LEU A CA 1
ATOM 2345 C C . LEU A 1 306 ? 4.73 7.238 -2.893 1 94.19 306 LEU A C 1
ATOM 2347 O O . LEU A 1 306 ? 3.611 7.672 -2.609 1 94.19 306 LEU A O 1
ATOM 2351 N N . ARG A 1 307 ? 4.922 6.59 -3.967 1 91.88 307 ARG A N 1
ATOM 2352 C CA . ARG A 1 307 ? 3.832 6.32 -4.898 1 91.88 307 ARG A CA 1
ATOM 2353 C C . ARG A 1 307 ? 2.826 5.344 -4.297 1 91.88 307 ARG A C 1
ATOM 2355 O O . ARG A 1 307 ? 1.627 5.434 -4.57 1 91.88 307 ARG A O 1
ATOM 2362 N N . VAL A 1 308 ? 3.309 4.391 -3.566 1 91.62 308 VAL A N 1
ATOM 2363 C CA . VAL A 1 308 ? 2.4 3.506 -2.844 1 91.62 308 VAL A CA 1
ATOM 2364 C C . VAL A 1 308 ? 1.555 4.32 -1.866 1 91.62 308 VAL A C 1
ATOM 2366 O O . VAL A 1 308 ? 0.339 4.133 -1.783 1 91.62 308 VAL A O 1
ATOM 2369 N N . TYR A 1 309 ? 2.195 5.203 -1.144 1 92.44 309 TYR A N 1
ATOM 2370 C CA . TYR A 1 309 ? 1.483 6.066 -0.206 1 92.44 309 TYR A CA 1
ATOM 2371 C C . TYR A 1 309 ? 0.505 6.977 -0.937 1 92.44 309 TYR A C 1
ATOM 2373 O O . TYR A 1 309 ? -0.597 7.234 -0.447 1 92.44 309 TYR A O 1
ATOM 2381 N N . ASN A 1 310 ? 0.958 7.48 -2.068 1 92.81 310 ASN A N 1
ATOM 2382 C CA . ASN A 1 310 ? 0.098 8.305 -2.908 1 92.81 310 ASN A CA 1
ATOM 2383 C C . ASN A 1 310 ? -1.186 7.574 -3.287 1 92.81 310 ASN A C 1
ATOM 2385 O O . ASN A 1 310 ? -2.279 8.133 -3.182 1 92.81 310 ASN A O 1
ATOM 2389 N N . ASN A 1 311 ? -1.081 6.363 -3.723 1 89.44 311 ASN A N 1
ATOM 2390 C CA . ASN A 1 311 ? -2.252 5.59 -4.125 1 89.44 311 ASN A CA 1
ATOM 2391 C C . ASN A 1 311 ? -3.107 5.203 -2.922 1 89.44 311 ASN A C 1
ATOM 2393 O O . ASN A 1 311 ? -4.324 5.055 -3.045 1 89.44 311 ASN A O 1
ATOM 2397 N N . THR A 1 312 ? -2.52 4.941 -1.82 1 89.62 312 THR A N 1
ATOM 2398 C CA . THR A 1 312 ? -3.279 4.703 -0.599 1 89.62 312 THR A CA 1
ATOM 2399 C C . THR A 1 312 ? -4.117 5.926 -0.236 1 89.62 312 THR A C 1
ATOM 2401 O O . THR A 1 312 ? -5.281 5.797 0.149 1 89.62 312 THR A O 1
ATOM 2404 N N . ALA A 1 313 ? -3.486 7.07 -0.34 1 87.44 313 ALA A N 1
ATOM 2405 C CA . ALA A 1 313 ? -4.219 8.305 -0.064 1 87.44 313 ALA A CA 1
ATOM 2406 C C . ALA A 1 313 ? -5.43 8.438 -0.981 1 87.44 313 ALA A C 1
ATOM 2408 O O . ALA A 1 313 ? -6.48 8.93 -0.562 1 87.44 313 ALA A O 1
ATOM 2409 N N . ARG A 1 314 ? -5.324 8 -2.18 1 81.56 314 ARG A N 1
ATOM 2410 C CA . ARG A 1 314 ? -6.41 8.055 -3.152 1 81.56 314 ARG A CA 1
ATOM 2411 C C . ARG A 1 314 ? -7.484 7.02 -2.828 1 81.56 314 ARG A C 1
ATOM 2413 O O . ARG A 1 314 ? -8.68 7.266 -3.031 1 81.56 314 ARG A O 1
ATOM 2420 N N . TYR A 1 315 ? -7.039 5.93 -2.402 1 84 315 TYR A N 1
ATOM 2421 C CA . TYR A 1 315 ? -7.934 4.801 -2.166 1 84 315 TYR A CA 1
ATOM 2422 C C . TYR A 1 315 ? -8.742 5.004 -0.891 1 84 315 TYR A C 1
ATOM 2424 O O . TYR A 1 315 ? -9.961 4.809 -0.882 1 84 315 TYR A O 1
ATOM 2432 N N . VAL A 1 316 ? -7.992 5.34 0.122 1 79.19 316 VAL A N 1
ATOM 2433 C CA . VAL A 1 316 ? -8.656 5.453 1.415 1 79.19 316 VAL A CA 1
ATOM 2434 C C . VAL A 1 316 ? -9.133 6.891 1.628 1 79.19 316 VAL A C 1
ATOM 2436 O O . VAL A 1 316 ? -8.344 7.758 2.012 1 79.19 316 VAL A O 1
ATOM 2439 N N . ASP A 1 317 ? -10.188 7.039 1.081 1 62.44 317 ASP A N 1
ATOM 2440 C CA . ASP A 1 317 ? -10.734 8.391 1.176 1 62.44 317 ASP A CA 1
ATOM 2441 C C . ASP A 1 317 ? -11.305 8.656 2.566 1 62.44 317 ASP A C 1
ATOM 2443 O O . ASP A 1 317 ? -11.719 7.723 3.264 1 62.44 317 ASP A O 1
ATOM 2447 N N . GLN A 1 318 ? -10.867 9.781 2.883 1 50.81 318 GLN A N 1
ATOM 2448 C CA . GLN A 1 318 ? -11.375 10.242 4.172 1 50.81 318 GLN A CA 1
ATOM 2449 C C . GLN A 1 318 ? -12.898 10.305 4.176 1 50.81 318 GLN A C 1
ATOM 2451 O O . GLN A 1 318 ? -13.5 11.078 3.428 1 50.81 318 GLN A O 1
ATOM 2456 N N . GLY A 1 319 ? -13.484 9.352 4.805 1 46.91 319 GLY A N 1
ATOM 2457 C CA . GLY A 1 319 ? -14.914 9.422 5.035 1 46.91 319 GLY A CA 1
ATOM 2458 C C . GLY A 1 319 ? -15.734 8.766 3.941 1 46.91 319 GLY A C 1
ATOM 2459 O O . GLY A 1 319 ? -16.859 9.172 3.676 1 46.91 319 GLY A O 1
ATOM 2460 N N . GLY A 1 320 ? -15.07 7.586 3.166 1 45.12 320 GLY A N 1
ATOM 2461 C CA . GLY A 1 320 ? -15.859 6.855 2.189 1 45.12 320 GLY A CA 1
ATOM 2462 C C . GLY A 1 320 ? -16.172 7.668 0.946 1 45.12 320 GLY A C 1
ATOM 2463 O O . GLY A 1 320 ? -17.328 7.809 0.564 1 45.12 320 GLY A O 1
ATOM 2464 N N . ASN A 1 321 ? -15.047 8.062 0.145 1 49.66 321 ASN A N 1
ATOM 2465 C CA . ASN A 1 321 ? -15.055 8.742 -1.145 1 49.66 321 ASN A CA 1
ATOM 2466 C C . ASN A 1 321 ? -15.383 10.227 -0.991 1 49.66 321 ASN A C 1
ATOM 2468 O O . ASN A 1 321 ? -15.898 10.852 -1.917 1 49.66 321 ASN A O 1
ATOM 2472 N N . LYS A 1 322 ? -15.344 10.891 0.113 1 47.19 322 LYS A N 1
ATOM 2473 C CA . LYS A 1 322 ? -15.695 12.297 0.325 1 47.19 322 LYS A CA 1
ATOM 2474 C C . LYS A 1 322 ? -14.469 13.195 0.196 1 47.19 322 LYS A C 1
ATOM 2476 O O . LYS A 1 322 ? -14.531 14.25 -0.437 1 47.19 322 LYS A O 1
ATOM 2481 N N . ARG A 1 323 ? -13.43 12.75 0.797 1 54.38 323 ARG A N 1
ATOM 2482 C CA . ARG A 1 323 ? -12.18 13.484 0.703 1 54.38 323 ARG A CA 1
ATOM 2483 C C . ARG A 1 323 ? -10.992 12.539 0.54 1 54.38 323 ARG A C 1
ATOM 2485 O O . ARG A 1 323 ? -10.898 11.531 1.245 1 54.38 323 ARG A O 1
ATOM 2492 N N . PRO A 1 324 ? -10.312 12.914 -0.426 1 67.44 324 PRO A N 1
ATOM 2493 C CA . PRO A 1 324 ? -9.125 12.062 -0.573 1 67.44 324 PRO A CA 1
ATOM 2494 C C . PRO A 1 324 ? -8.227 12.086 0.657 1 67.44 324 PRO A C 1
ATOM 2496 O O . PRO A 1 324 ? -8.25 13.047 1.427 1 67.44 324 PRO A O 1
ATOM 2499 N N . GLY A 1 325 ? -7.727 11.031 0.984 1 74.81 325 GLY A N 1
ATOM 2500 C CA . GLY A 1 325 ? -6.711 11.023 2.023 1 74.81 325 GLY A CA 1
ATOM 2501 C C . GLY A 1 325 ? -5.664 12.109 1.845 1 74.81 325 GLY A C 1
ATOM 2502 O O . GLY A 1 325 ? -5.379 12.523 0.719 1 74.81 325 GLY A O 1
ATOM 2503 N N . ALA A 1 326 ? -5.219 12.703 2.943 1 83.31 326 ALA A N 1
ATOM 2504 C CA . ALA A 1 326 ? -4.234 13.781 2.898 1 83.31 326 ALA A CA 1
ATOM 2505 C C . ALA A 1 326 ? -2.996 13.422 3.717 1 83.31 326 ALA A C 1
ATOM 2507 O O . ALA A 1 326 ? -3.053 13.359 4.945 1 83.31 326 ALA A O 1
ATOM 2508 N N . PHE A 1 327 ? -1.892 13.164 3.041 1 90.25 327 PHE A N 1
ATOM 2509 C CA . PHE A 1 327 ? -0.614 12.836 3.664 1 90.25 327 PHE A CA 1
ATOM 2510 C C . PHE A 1 327 ? 0.427 13.906 3.357 1 90.25 327 PHE A C 1
ATOM 2512 O O . PHE A 1 327 ? 0.669 14.227 2.191 1 90.25 327 PHE A O 1
ATOM 2519 N N . ALA A 1 328 ? 0.982 14.516 4.348 1 94.06 328 ALA A N 1
ATOM 2520 C CA . ALA A 1 328 ? 2.162 15.359 4.156 1 94.06 328 ALA A CA 1
ATOM 2521 C C . ALA A 1 328 ? 3.441 14.586 4.465 1 94.06 328 ALA A C 1
ATOM 2523 O O . ALA A 1 328 ? 3.619 14.078 5.574 1 94.06 328 ALA A O 1
ATOM 2524 N N . MET A 1 329 ? 4.25 14.469 3.488 1 95.81 329 MET A N 1
ATOM 2525 C CA . MET A 1 329 ? 5.512 13.75 3.643 1 95.81 329 MET A CA 1
ATOM 2526 C C . MET A 1 329 ? 6.648 14.711 3.957 1 95.81 329 MET A C 1
ATOM 2528 O O . MET A 1 329 ? 6.922 15.633 3.188 1 95.81 329 MET A O 1
ATOM 2532 N N . TYR A 1 330 ? 7.328 14.508 5.059 1 96.75 330 TYR A N 1
ATOM 2533 C CA . TYR A 1 330 ? 8.406 15.391 5.512 1 96.75 330 TYR A CA 1
ATOM 2534 C C . TYR A 1 330 ? 9.766 14.773 5.219 1 96.75 330 TYR A C 1
ATOM 2536 O O . TYR A 1 330 ? 9.984 13.586 5.441 1 96.75 330 TYR A O 1
ATOM 2544 N N . LEU A 1 331 ? 10.695 15.602 4.738 1 97.94 331 LEU A N 1
ATOM 2545 C CA . LEU A 1 331 ? 12.055 15.164 4.418 1 97.94 331 LEU A CA 1
ATOM 2546 C C . LEU A 1 331 ? 13.07 16.234 4.785 1 97.94 331 LEU A C 1
ATOM 2548 O O . LEU A 1 331 ? 12.828 17.438 4.566 1 97.94 331 LEU A O 1
ATOM 2552 N N . GLU A 1 332 ? 14.133 15.812 5.383 1 98.25 332 GLU A N 1
ATOM 2553 C CA . GLU A 1 332 ? 15.242 16.75 5.582 1 98.25 332 GLU A CA 1
ATOM 2554 C C . GLU A 1 332 ? 16.047 16.922 4.305 1 98.25 332 GLU A C 1
ATOM 2556 O O . GLU A 1 332 ? 16.266 15.969 3.557 1 98.25 332 GLU A O 1
ATOM 2561 N N . PRO A 1 333 ? 16.562 18.078 4.016 1 98.44 333 PRO A N 1
ATOM 2562 C CA . PRO A 1 333 ? 17.141 18.375 2.707 1 98.44 333 PRO A CA 1
ATOM 2563 C C . PRO A 1 333 ? 18.5 17.703 2.484 1 98.44 333 PRO A C 1
ATOM 2565 O O . PRO A 1 333 ? 19.031 17.75 1.376 1 98.44 333 PRO A O 1
ATOM 2568 N N . TRP A 1 334 ? 19.125 17.078 3.447 1 98.38 334 TRP A N 1
ATOM 2569 C CA . TRP A 1 334 ? 20.391 16.391 3.25 1 98.38 334 TRP A CA 1
ATOM 2570 C C . TRP A 1 334 ? 20.172 15.023 2.623 1 98.38 334 TRP A C 1
ATOM 2572 O O . TRP A 1 334 ? 21.141 14.383 2.17 1 98.38 334 TRP A O 1
ATOM 2582 N N . HIS A 1 335 ? 19 14.516 2.621 1 97.81 335 HIS A N 1
ATOM 2583 C CA . HIS A 1 335 ? 18.719 13.188 2.086 1 97.81 335 HIS A CA 1
ATOM 2584 C C . HIS A 1 335 ? 19.125 13.094 0.62 1 97.81 335 HIS A C 1
ATOM 2586 O O . HIS A 1 335 ? 18.828 13.992 -0.169 1 97.81 335 HIS A O 1
ATOM 2592 N N . ALA A 1 336 ? 19.641 12.086 0.222 1 97.25 336 ALA A N 1
ATOM 2593 C CA . ALA A 1 336 ? 20.234 11.93 -1.108 1 97.25 336 ALA A CA 1
ATOM 2594 C C . ALA A 1 336 ? 19.156 11.961 -2.186 1 97.25 336 ALA A C 1
ATOM 2596 O O . ALA A 1 336 ? 19.438 12.258 -3.348 1 97.25 336 ALA A O 1
ATOM 2597 N N . ASP A 1 337 ? 17.875 11.68 -1.892 1 96.56 337 ASP A N 1
ATOM 2598 C CA . ASP A 1 337 ? 16.781 11.656 -2.865 1 96.56 337 ASP A CA 1
ATOM 2599 C C . ASP A 1 337 ? 16.047 12.992 -2.9 1 96.56 337 ASP A C 1
ATOM 2601 O O . ASP A 1 337 ? 14.945 13.086 -3.43 1 96.56 337 ASP A O 1
ATOM 2605 N N . ILE A 1 338 ? 16.594 14.094 -2.393 1 98.19 338 ILE A N 1
ATOM 2606 C CA . ILE A 1 338 ? 15.914 15.367 -2.178 1 98.19 338 ILE A CA 1
ATOM 2607 C C . ILE A 1 338 ? 15.492 15.961 -3.521 1 98.19 338 ILE A C 1
ATOM 2609 O O . ILE A 1 338 ? 14.406 16.516 -3.646 1 98.19 338 ILE A O 1
ATOM 2613 N N . PHE A 1 339 ? 16.297 15.844 -4.547 1 96.69 339 PHE A N 1
ATOM 2614 C CA . PHE A 1 339 ? 15.961 16.422 -5.84 1 96.69 339 PHE A CA 1
ATOM 2615 C C . PHE A 1 339 ? 14.766 15.719 -6.465 1 96.69 339 PHE A C 1
ATOM 2617 O O . PHE A 1 339 ? 13.867 16.359 -7.016 1 96.69 339 PHE A O 1
ATOM 2624 N N . ASP A 1 340 ? 14.75 14.383 -6.414 1 94.94 340 ASP A N 1
ATOM 2625 C CA . ASP A 1 340 ? 13.602 13.625 -6.906 1 94.94 340 ASP A CA 1
ATOM 2626 C C . ASP A 1 340 ? 12.352 13.938 -6.09 1 94.94 340 ASP A C 1
ATOM 2628 O O . ASP A 1 340 ? 11.242 14 -6.637 1 94.94 340 ASP A O 1
ATOM 2632 N N . PHE A 1 341 ? 12.578 14.078 -4.777 1 97.12 341 PHE A N 1
ATOM 2633 C CA . PHE A 1 341 ? 11.492 14.414 -3.861 1 97.12 341 PHE A CA 1
ATOM 2634 C C . PHE A 1 341 ? 10.812 15.711 -4.281 1 97.12 341 PHE A C 1
ATOM 2636 O O . PHE A 1 341 ? 9.586 15.812 -4.262 1 97.12 341 PHE A O 1
ATOM 2643 N N . LEU A 1 342 ? 11.547 16.656 -4.703 1 96.88 342 LEU A N 1
ATOM 2644 C CA . LEU A 1 342 ? 11.055 17.969 -5.074 1 96.88 342 LEU A CA 1
ATOM 2645 C C . LEU A 1 342 ? 10.32 17.922 -6.41 1 96.88 342 LEU A C 1
ATOM 2647 O O . LEU A 1 342 ? 9.562 18.844 -6.742 1 96.88 342 LEU A O 1
ATOM 2651 N N . GLU A 1 343 ? 10.438 16.875 -7.141 1 93.44 343 GLU A N 1
ATOM 2652 C CA . GLU A 1 343 ? 9.828 16.75 -8.461 1 93.44 343 GLU A CA 1
ATOM 2653 C C . GLU A 1 343 ? 8.477 16.031 -8.367 1 93.44 343 GLU A C 1
ATOM 2655 O O . GLU A 1 343 ? 7.688 16.062 -9.312 1 93.44 343 GLU A O 1
ATOM 2660 N N . LEU A 1 344 ? 8.18 15.445 -7.328 1 94.88 344 LEU A N 1
ATOM 2661 C CA . LEU A 1 344 ? 7.078 14.508 -7.195 1 94.88 344 LEU A CA 1
ATOM 2662 C C . LEU A 1 344 ? 5.738 15.203 -7.402 1 94.88 344 LEU A C 1
ATOM 2664 O O . LEU A 1 344 ? 4.777 14.578 -7.859 1 94.88 344 LEU A O 1
ATOM 2668 N N . LYS A 1 345 ? 5.629 16.453 -7.027 1 92.69 345 LYS A N 1
ATOM 2669 C CA . LYS A 1 345 ? 4.344 17.141 -7.102 1 92.69 345 LYS A CA 1
ATOM 2670 C C . LYS A 1 345 ? 4.219 17.938 -8.398 1 92.69 345 LYS A C 1
ATOM 2672 O O . LYS A 1 345 ? 3.172 18.531 -8.672 1 92.69 345 LYS A O 1
ATOM 2677 N N . LYS A 1 346 ? 5.238 18.016 -9.141 1 88.06 346 LYS A N 1
ATOM 2678 C CA . LYS A 1 346 ? 5.246 18.844 -10.352 1 88.06 346 LYS A CA 1
ATOM 2679 C C . LYS A 1 346 ? 4.305 18.281 -11.406 1 88.06 346 LYS A C 1
ATOM 2681 O O . LYS A 1 346 ? 4.031 17.078 -11.43 1 88.06 346 LYS A O 1
ATOM 2686 N N . ASN A 1 347 ? 3.852 19.016 -12.25 1 77.06 347 ASN A N 1
ATOM 2687 C CA . ASN A 1 347 ? 2.85 18.641 -13.25 1 77.06 347 ASN A CA 1
ATOM 2688 C C . ASN A 1 347 ? 3.488 18.016 -14.484 1 77.06 347 ASN A C 1
ATOM 2690 O O . ASN A 1 347 ? 2.857 17.219 -15.172 1 77.06 347 ASN A O 1
ATOM 2694 N N . THR A 1 348 ? 4.641 18.438 -14.766 1 76.5 348 THR A N 1
ATOM 2695 C CA . THR A 1 348 ? 5.285 17.969 -15.984 1 76.5 348 THR A CA 1
ATOM 2696 C C . THR A 1 348 ? 6.293 16.875 -15.68 1 76.5 348 THR A C 1
ATOM 2698 O O . THR A 1 348 ? 6.742 16.734 -14.539 1 76.5 348 THR A O 1
ATOM 2701 N N . GLY A 1 349 ? 6.488 16.031 -16.625 1 72.94 349 GLY A N 1
ATOM 2702 C CA . GLY A 1 349 ? 7.457 14.953 -16.469 1 72.94 349 GLY A CA 1
ATOM 2703 C C . GLY A 1 349 ? 6.844 13.57 -16.578 1 72.94 349 GLY A C 1
ATOM 2704 O O . GLY A 1 349 ? 5.66 13.438 -16.906 1 72.94 349 GLY A O 1
ATOM 2705 N N . LYS A 1 350 ? 7.664 12.555 -16.328 1 77.25 350 LYS A N 1
ATOM 2706 C CA . LYS A 1 350 ? 7.234 11.164 -16.422 1 77.25 350 LYS A CA 1
ATOM 2707 C C . LYS A 1 350 ? 6.258 10.805 -15.312 1 77.25 350 LYS A C 1
ATOM 2709 O O . LYS A 1 350 ? 6.523 11.07 -14.141 1 77.25 350 LYS A O 1
ATOM 2714 N N . GLU A 1 351 ? 5.215 10.227 -15.633 1 77.69 351 GLU A N 1
ATOM 2715 C CA . GLU A 1 351 ? 4.141 9.898 -14.703 1 77.69 351 GLU A CA 1
ATOM 2716 C C . GLU A 1 351 ? 4.621 8.914 -13.633 1 77.69 351 GLU A C 1
ATOM 2718 O O . GLU A 1 351 ? 4.148 8.953 -12.492 1 77.69 351 GLU A O 1
ATOM 2723 N N . GLU A 1 352 ? 5.582 8.195 -13.992 1 77.06 352 GLU A N 1
ATOM 2724 C CA . GLU A 1 352 ? 6.078 7.184 -13.062 1 77.06 352 GLU A CA 1
ATOM 2725 C C . GLU A 1 352 ? 6.867 7.812 -11.922 1 77.06 352 GLU A C 1
ATOM 2727 O O . GLU A 1 352 ? 7.121 7.168 -10.906 1 77.06 352 GLU A O 1
ATOM 2732 N N . SER A 1 353 ? 7.109 9.117 -12.102 1 82.69 353 SER A N 1
ATOM 2733 C CA . SER A 1 353 ? 7.887 9.805 -11.078 1 82.69 353 SER A CA 1
ATOM 2734 C C . SER A 1 353 ? 7.047 10.844 -10.352 1 82.69 353 SER A C 1
ATOM 2736 O O . SER A 1 353 ? 7.582 11.781 -9.758 1 82.69 353 SER A O 1
ATOM 2738 N N . ARG A 1 354 ? 5.746 10.688 -10.477 1 88.5 354 ARG A N 1
ATOM 2739 C CA . ARG A 1 354 ? 4.871 11.695 -9.875 1 88.5 354 ARG A CA 1
ATOM 2740 C C . ARG A 1 354 ? 3.998 11.078 -8.789 1 88.5 354 ARG A C 1
ATOM 2742 O O . ARG A 1 354 ? 3.596 9.914 -8.891 1 88.5 354 ARG A O 1
ATOM 2749 N N . ALA A 1 355 ? 3.824 11.727 -7.805 1 92.62 355 ALA A N 1
ATOM 2750 C CA . ALA A 1 355 ? 2.887 11.445 -6.723 1 92.62 355 ALA A CA 1
ATOM 2751 C C . ALA A 1 355 ? 2.176 12.711 -6.27 1 92.62 355 ALA A C 1
ATOM 2753 O O . ALA A 1 355 ? 2.414 13.203 -5.164 1 92.62 355 ALA A O 1
ATOM 2754 N N . ARG A 1 356 ? 1.217 13.141 -6.988 1 90.38 356 ARG A N 1
ATOM 2755 C CA . ARG A 1 356 ? 0.667 14.492 -6.895 1 90.38 356 ARG A CA 1
ATOM 2756 C C . ARG A 1 356 ? -0.39 14.578 -5.801 1 90.38 356 ARG A C 1
ATOM 2758 O O . ARG A 1 356 ? -0.772 15.672 -5.387 1 90.38 356 ARG A O 1
ATOM 2765 N N . ASP A 1 357 ? -0.841 13.461 -5.352 1 87.69 357 ASP A N 1
ATOM 2766 C CA . ASP A 1 357 ? -1.9 13.484 -4.348 1 87.69 357 ASP A CA 1
ATOM 2767 C C . ASP A 1 357 ? -1.32 13.609 -2.941 1 87.69 357 ASP A C 1
ATOM 2769 O O . ASP A 1 357 ? -2.059 13.812 -1.976 1 87.69 357 ASP A O 1
ATOM 2773 N N . LEU A 1 358 ? -0.047 13.555 -2.789 1 93.31 358 LEU A N 1
ATOM 2774 C CA . LEU A 1 358 ? 0.631 13.781 -1.519 1 93.31 358 LEU A CA 1
ATOM 2775 C C . LEU A 1 358 ? 1.015 15.25 -1.36 1 93.31 358 LEU A C 1
ATOM 2777 O O . LEU A 1 358 ? 1.053 15.992 -2.342 1 93.31 358 LEU A O 1
ATOM 2781 N N . PHE A 1 359 ? 1.2 15.656 -0.182 1 93.31 359 PHE A N 1
ATOM 2782 C CA . PHE A 1 359 ? 1.809 16.953 0.132 1 93.31 359 PHE A CA 1
ATOM 2783 C C . PHE A 1 359 ? 3.254 16.766 0.583 1 93.31 359 PHE A C 1
ATOM 2785 O O . PHE A 1 359 ? 3.615 15.719 1.122 1 93.31 359 PHE A O 1
ATOM 2792 N N . TYR A 1 360 ? 4.047 17.797 0.341 1 96.75 360 TYR A N 1
ATOM 2793 C CA . TYR A 1 360 ? 5.477 17.656 0.606 1 96.75 360 TYR A CA 1
ATOM 2794 C C . TYR A 1 360 ? 5.977 18.781 1.498 1 96.75 360 TYR A C 1
ATOM 2796 O O . TYR A 1 360 ? 5.559 19.938 1.353 1 96.75 360 TYR A O 1
ATOM 2804 N N . ALA A 1 361 ? 6.824 18.453 2.375 1 97.88 361 ALA A N 1
ATOM 2805 C CA . ALA A 1 361 ? 7.355 19.406 3.346 1 97.88 361 ALA A CA 1
ATOM 2806 C C . ALA A 1 361 ? 8.836 19.156 3.609 1 97.88 361 ALA A C 1
ATOM 2808 O O . ALA A 1 361 ? 9.297 18.016 3.539 1 97.88 361 ALA A O 1
ATOM 2809 N N . LEU A 1 362 ? 9.547 20.219 3.893 1 98.62 362 LEU A N 1
ATOM 2810 C CA . LEU A 1 362 ? 10.953 20.109 4.27 1 98.62 362 LEU A CA 1
ATOM 2811 C C . LEU A 1 362 ? 11.148 20.438 5.746 1 98.62 362 LEU A C 1
ATOM 2813 O O . LEU A 1 362 ? 10.547 21.391 6.262 1 98.62 362 LEU A O 1
ATOM 2817 N N . TRP A 1 363 ? 11.836 19.562 6.457 1 98.31 363 TRP A N 1
ATOM 2818 C CA . TRP A 1 363 ? 12.289 19.734 7.836 1 98.31 363 TRP A CA 1
ATOM 2819 C C . TRP A 1 363 ? 13.742 20.203 7.875 1 98.31 363 TRP A C 1
ATOM 2821 O O . TRP A 1 363 ? 14.664 19.391 7.879 1 98.31 363 TRP A O 1
ATOM 2831 N N . ILE A 1 364 ? 14.039 21.531 7.996 1 98.69 364 ILE A N 1
ATOM 2832 C CA . ILE A 1 364 ? 15.273 22.156 7.539 1 98.69 364 ILE A CA 1
ATOM 2833 C C . ILE A 1 364 ? 16.172 22.469 8.734 1 98.69 364 ILE A C 1
ATOM 2835 O O . ILE A 1 364 ? 15.812 23.266 9.602 1 98.69 364 ILE A O 1
ATOM 2839 N N . PRO A 1 365 ? 17.375 21.906 8.805 1 98.62 365 PRO A N 1
ATOM 2840 C CA . PRO A 1 365 ? 18.328 22.297 9.844 1 98.62 365 PRO A CA 1
ATOM 2841 C C . PRO A 1 365 ? 18.922 23.688 9.594 1 98.62 365 PRO A C 1
ATOM 2843 O O . PRO A 1 365 ? 19.094 24.094 8.445 1 98.62 365 PRO A O 1
ATOM 2846 N N . ASP A 1 366 ? 19.359 24.359 10.602 1 98.56 366 ASP A N 1
ATOM 2847 C CA . ASP A 1 366 ? 19.969 25.672 10.508 1 98.56 366 ASP A CA 1
ATOM 2848 C C . ASP A 1 366 ? 21.219 25.625 9.633 1 98.56 366 ASP A C 1
ATOM 2850 O O . ASP A 1 366 ? 21.531 26.594 8.914 1 98.56 366 ASP A O 1
ATOM 2854 N N . LEU A 1 367 ? 21.953 24.547 9.711 1 98.5 367 LEU A N 1
ATOM 2855 C CA . LEU A 1 367 ? 23.188 24.422 8.969 1 98.5 367 LEU A CA 1
ATOM 2856 C C . LEU A 1 367 ? 22.953 24.594 7.469 1 98.5 367 LEU A C 1
ATOM 2858 O O . LEU A 1 367 ? 23.781 25.188 6.77 1 98.5 367 LEU A O 1
ATOM 2862 N N . PHE A 1 368 ? 21.938 24.047 6.926 1 98.56 368 PHE A N 1
ATOM 2863 C CA . PHE A 1 368 ? 21.625 24.203 5.508 1 98.56 368 PHE A CA 1
ATOM 2864 C C . PHE A 1 368 ? 21.453 25.688 5.152 1 98.56 368 PHE A C 1
ATOM 2866 O O . PHE A 1 368 ? 21.984 26.156 4.141 1 98.56 368 PHE A O 1
ATOM 2873 N N . MET A 1 369 ? 20.578 26.391 5.949 1 98.38 369 MET A N 1
ATOM 2874 C CA . MET A 1 369 ? 20.359 27.812 5.711 1 98.38 369 MET A CA 1
ATOM 2875 C C . MET A 1 369 ? 21.672 28.578 5.73 1 98.38 369 MET A C 1
ATOM 2877 O O . MET A 1 369 ? 21.891 29.453 4.891 1 98.38 369 MET A O 1
ATOM 2881 N N . LYS A 1 370 ? 22.531 28.234 6.648 1 97.94 370 LYS A N 1
ATOM 2882 C CA . LYS A 1 370 ? 23.844 28.875 6.742 1 97.94 370 LYS A CA 1
ATOM 2883 C C . LYS A 1 370 ? 24.672 28.609 5.496 1 97.94 370 LYS A C 1
ATOM 2885 O O . LYS A 1 370 ? 25.312 29.516 4.961 1 97.94 370 LYS A O 1
ATOM 2890 N N . ARG A 1 371 ? 24.641 27.312 5.102 1 98.12 371 ARG A N 1
ATOM 2891 C CA . ARG A 1 371 ? 25.406 26.938 3.918 1 98.12 371 ARG A CA 1
ATOM 2892 C C . ARG A 1 371 ? 24.859 27.625 2.67 1 98.12 371 ARG A C 1
ATOM 2894 O O . ARG A 1 371 ? 25.625 27.953 1.754 1 98.12 371 ARG A O 1
ATOM 2901 N N . VAL A 1 372 ? 23.594 27.828 2.531 1 96.62 372 VAL A N 1
ATOM 2902 C CA . VAL A 1 372 ? 23.016 28.547 1.409 1 96.62 372 VAL A CA 1
ATOM 2903 C C . VAL A 1 372 ? 23.453 30 1.444 1 96.62 372 VAL A C 1
ATOM 2905 O O . VAL A 1 372 ? 23.844 30.578 0.415 1 96.62 372 VAL A O 1
ATOM 2908 N N . GLU A 1 373 ? 23.344 30.609 2.623 1 94.88 373 GLU A N 1
ATOM 2909 C CA . GLU A 1 373 ? 23.719 32 2.789 1 94.88 373 GLU A CA 1
ATOM 2910 C C . GLU A 1 373 ? 25.172 32.25 2.408 1 94.88 373 GLU A C 1
ATOM 2912 O O . GLU A 1 373 ? 25.516 33.25 1.792 1 94.88 373 GLU A O 1
ATOM 2917 N N . GLU A 1 374 ? 26.047 31.281 2.664 1 94.19 374 GLU A N 1
ATOM 2918 C CA . GLU A 1 374 ? 27.484 31.391 2.434 1 94.19 374 GLU A CA 1
ATOM 2919 C C . GLU A 1 374 ? 27.875 30.844 1.062 1 94.19 374 GLU A C 1
ATOM 2921 O O . GLU A 1 374 ? 29.031 30.906 0.667 1 94.19 374 GLU A O 1
ATOM 2926 N N . ASP A 1 375 ? 26.875 30.344 0.391 1 91.75 375 ASP A N 1
ATOM 2927 C CA . ASP A 1 375 ? 27.109 29.672 -0.877 1 91.75 375 ASP A CA 1
ATOM 2928 C C . ASP A 1 375 ? 28.125 28.531 -0.708 1 91.75 375 ASP A C 1
ATOM 2930 O O . ASP A 1 375 ? 29.094 28.453 -1.453 1 91.75 375 ASP A O 1
ATOM 2934 N N . GLY A 1 376 ? 27.953 27.844 0.306 1 95.94 376 GLY A N 1
ATOM 2935 C CA . GLY A 1 376 ? 28.844 26.719 0.617 1 95.94 376 GLY A CA 1
ATOM 2936 C C . GLY A 1 376 ? 28.438 25.438 -0.066 1 95.94 376 GLY A C 1
ATOM 2937 O O . GLY A 1 376 ? 27.547 25.422 -0.925 1 95.94 376 GLY A O 1
ATOM 2938 N N . VAL A 1 377 ? 29.172 24.375 0.351 1 97.38 377 VAL A N 1
ATOM 2939 C CA . VAL A 1 377 ? 28.906 23.031 -0.164 1 97.38 377 VAL A CA 1
ATOM 2940 C C . VAL A 1 377 ? 27.859 22.344 0.717 1 97.38 377 VAL A C 1
ATOM 2942 O O . VAL A 1 377 ? 27.812 22.562 1.929 1 97.38 377 VAL A O 1
ATOM 2945 N N . TRP A 1 378 ? 26.969 21.578 0.115 1 98.19 378 TRP A N 1
ATOM 2946 C CA . TRP A 1 378 ? 25.969 20.766 0.815 1 98.19 378 TRP A CA 1
ATOM 2947 C C . TRP A 1 378 ? 26.047 19.312 0.372 1 98.19 378 TRP A C 1
ATOM 2949 O O . TRP A 1 378 ? 26 19.016 -0.824 1 98.19 378 TRP A O 1
ATOM 2959 N N . SER A 1 379 ? 26.234 18.469 1.309 1 98.44 379 SER A N 1
ATOM 2960 C CA . SER A 1 379 ? 26.422 17.047 1.014 1 98.44 379 SER A CA 1
ATOM 2961 C C . SER A 1 379 ? 25.109 16.281 1.133 1 98.44 379 SER A C 1
ATOM 2963 O O . SER A 1 379 ? 24.391 16.422 2.123 1 98.44 379 SER A O 1
ATOM 2965 N N . LEU A 1 380 ? 24.766 15.57 0.104 1 98.38 380 LEU A N 1
ATOM 2966 C CA . LEU A 1 380 ? 23.609 14.672 0.111 1 98.38 380 LEU A CA 1
ATOM 2967 C C . LEU A 1 380 ? 24 13.289 0.623 1 98.38 380 LEU A C 1
ATOM 2969 O O . LEU A 1 380 ? 24.969 12.703 0.149 1 98.38 380 LEU A O 1
ATOM 2973 N N . MET A 1 381 ? 23.219 12.828 1.585 1 97.81 381 MET A N 1
ATOM 2974 C CA . MET A 1 381 ? 23.625 11.625 2.307 1 97.81 381 MET A CA 1
ATOM 2975 C C . MET A 1 381 ? 22.484 10.633 2.402 1 97.81 381 MET A C 1
ATOM 2977 O O . MET A 1 381 ? 21.312 11.008 2.277 1 97.81 381 MET A O 1
ATOM 2981 N N . CYS A 1 382 ? 22.75 9.383 2.477 1 95.06 382 CYS A N 1
ATOM 2982 C CA . CYS A 1 382 ? 21.797 8.32 2.762 1 95.06 382 CYS A CA 1
ATOM 2983 C C . CYS A 1 382 ? 21.766 7.992 4.25 1 95.06 382 CYS A C 1
ATOM 2985 O O . CYS A 1 382 ? 22.828 7.809 4.867 1 95.06 382 CYS A O 1
ATOM 2987 N N . PRO A 1 383 ? 20.625 7.898 4.863 1 93.75 383 PRO A N 1
ATOM 2988 C CA . PRO A 1 383 ? 20.547 7.637 6.305 1 93.75 383 PRO A CA 1
ATOM 2989 C C . PRO A 1 383 ? 21.141 6.285 6.695 1 93.75 383 PRO A C 1
ATOM 2991 O O . PRO A 1 383 ? 21.531 6.09 7.848 1 93.75 383 PRO A O 1
ATOM 2994 N N . HIS A 1 384 ? 21.172 5.367 5.762 1 88.62 384 HIS A N 1
ATOM 2995 C CA . HIS A 1 384 ? 21.781 4.074 6.043 1 88.62 384 HIS A CA 1
ATOM 2996 C C . HIS A 1 384 ? 23.297 4.199 6.156 1 88.62 384 HIS A C 1
ATOM 2998 O O . HIS A 1 384 ? 23.922 3.525 6.98 1 88.62 384 HIS A O 1
ATOM 3004 N N . GLU A 1 385 ? 23.875 5.043 5.352 1 90.75 385 GLU A N 1
ATOM 3005 C CA . GLU A 1 385 ? 25.328 5.262 5.328 1 90.75 385 GLU A CA 1
ATOM 3006 C C . GLU A 1 385 ? 25.734 6.32 6.348 1 90.75 385 GLU A C 1
ATOM 3008 O O . GLU A 1 385 ? 26.859 6.305 6.844 1 90.75 385 GLU A O 1
ATOM 3013 N N . CYS A 1 386 ? 24.906 7.203 6.629 1 95 386 CYS A N 1
ATOM 3014 C CA . CYS A 1 386 ? 25.094 8.273 7.605 1 95 386 CYS A CA 1
ATOM 3015 C C . CYS A 1 386 ? 23.969 8.258 8.641 1 95 386 CYS A C 1
ATOM 3017 O O . CYS A 1 386 ? 23.141 9.164 8.672 1 95 386 CYS A O 1
ATOM 3019 N N . PRO A 1 387 ? 23.953 7.312 9.57 1 92.38 387 PRO A N 1
ATOM 3020 C CA . PRO A 1 387 ? 22.844 7.145 10.508 1 92.38 387 PRO A CA 1
ATOM 3021 C C . PRO A 1 387 ? 22.797 8.242 11.562 1 92.38 387 PRO A C 1
ATOM 3023 O O . PRO A 1 387 ? 23.828 8.797 11.93 1 92.38 387 PRO A O 1
ATOM 3026 N N . GLY A 1 388 ? 21.609 8.625 12.016 1 92.38 388 GLY A N 1
ATOM 3027 C CA . GLY A 1 388 ? 21.453 9.43 13.219 1 92.38 388 GLY A CA 1
ATOM 3028 C C . GLY A 1 388 ? 21.172 10.891 12.922 1 92.38 388 GLY A C 1
ATOM 3029 O O . GLY A 1 388 ? 20.734 11.641 13.805 1 92.38 388 GLY A O 1
ATOM 3030 N N . LEU A 1 389 ? 21.312 11.336 11.719 1 96.19 389 LEU A N 1
ATOM 3031 C CA . LEU A 1 389 ? 21.156 12.742 11.391 1 96.19 389 LEU A CA 1
ATOM 3032 C C . LEU A 1 389 ? 19.75 13.227 11.711 1 96.19 389 LEU A C 1
ATOM 3034 O O . LEU A 1 389 ? 19.547 14.367 12.141 1 96.19 389 LEU A O 1
ATOM 3038 N N . HIS A 1 390 ? 18.766 12.344 11.492 1 94.69 390 HIS A N 1
ATOM 3039 C CA . HIS A 1 390 ? 17.375 12.727 11.734 1 94.69 390 HIS A CA 1
ATOM 3040 C C . HIS A 1 390 ? 17.031 12.656 13.219 1 94.69 390 HIS A C 1
ATOM 3042 O O . HIS A 1 390 ? 15.969 13.109 13.641 1 94.69 390 HIS A O 1
ATOM 3048 N N . GLU A 1 391 ? 17.969 12.219 14.094 1 93.38 391 GLU A N 1
ATOM 3049 C CA . GLU A 1 391 ? 17.734 12.047 15.523 1 93.38 391 GLU A CA 1
ATOM 3050 C C . GLU A 1 391 ? 18.312 13.211 16.328 1 93.38 391 GLU A C 1
ATOM 3052 O O . GLU A 1 391 ? 18.141 13.281 17.547 1 93.38 391 GLU A O 1
ATOM 3057 N N . VAL A 1 392 ? 19.016 14.031 15.617 1 96.75 392 VAL A N 1
ATOM 3058 C CA . VAL A 1 392 ? 19.688 15.117 16.328 1 96.75 392 VAL A CA 1
ATOM 3059 C C . VAL A 1 392 ? 19.359 16.453 15.672 1 96.75 392 VAL A C 1
ATOM 3061 O O . VAL A 1 392 ? 18.875 16.484 14.539 1 96.75 392 VAL A O 1
ATOM 3064 N N . TYR A 1 393 ? 19.562 17.609 16.344 1 97.75 393 TYR A N 1
ATOM 3065 C CA . TYR A 1 393 ? 19.391 18.969 15.852 1 97.75 393 TYR A CA 1
ATOM 3066 C C . TYR A 1 393 ? 20.391 19.922 16.484 1 97.75 393 TYR A C 1
ATOM 3068 O O . TYR A 1 393 ? 21.156 19.531 17.375 1 97.75 393 TYR A O 1
ATOM 3076 N N . GLY A 1 394 ? 20.484 21.141 16.016 1 97.56 394 GLY A N 1
ATOM 3077 C CA . GLY A 1 394 ? 21.375 22.125 16.578 1 97.56 394 GLY A CA 1
ATOM 3078 C C . GLY A 1 394 ? 22.844 21.781 16.406 1 97.56 394 GLY A C 1
ATOM 3079 O O . GLY A 1 394 ? 23.25 21.312 15.336 1 97.56 394 GLY A O 1
ATOM 3080 N N . ASP A 1 395 ? 23.594 21.906 17.484 1 97.12 395 ASP A N 1
ATOM 3081 C CA . ASP A 1 395 ? 25.031 21.703 17.438 1 97.12 395 ASP A CA 1
ATOM 3082 C C . ASP A 1 395 ? 25.375 20.234 17.203 1 97.12 395 ASP A C 1
ATOM 3084 O O . ASP A 1 395 ? 26.344 19.938 16.5 1 97.12 395 ASP A O 1
ATOM 3088 N N . LYS A 1 396 ? 24.578 19.406 17.797 1 97.19 396 LYS A N 1
ATOM 3089 C CA . LYS A 1 396 ? 24.828 17.984 17.625 1 97.19 396 LYS A CA 1
ATOM 3090 C C . LYS A 1 396 ? 24.656 17.578 16.156 1 97.19 396 LYS A C 1
ATOM 3092 O O . LYS A 1 396 ? 25.391 16.703 15.664 1 97.19 396 LYS A O 1
ATOM 3097 N N . PHE A 1 397 ? 23.672 18.109 15.5 1 98.38 397 PHE A N 1
ATOM 3098 C CA . PHE A 1 397 ? 23.484 17.859 14.078 1 98.38 397 PHE A CA 1
ATOM 3099 C C . PHE A 1 397 ? 24.672 18.391 13.273 1 98.38 397 PHE A C 1
ATOM 3101 O O . PHE A 1 397 ? 25.188 17.688 12.391 1 98.38 397 PHE A O 1
ATOM 3108 N N . ASP A 1 398 ? 25.062 19.641 13.523 1 97.81 398 ASP A N 1
ATOM 3109 C CA . ASP A 1 398 ? 26.172 20.25 12.797 1 97.81 398 ASP A CA 1
ATOM 3110 C C . ASP A 1 398 ? 27.438 19.406 12.914 1 97.81 398 ASP A C 1
ATOM 3112 O O . ASP A 1 398 ? 28.141 19.188 11.922 1 97.81 398 ASP A O 1
ATOM 3116 N N . GLU A 1 399 ? 27.672 18.938 14.078 1 97.75 399 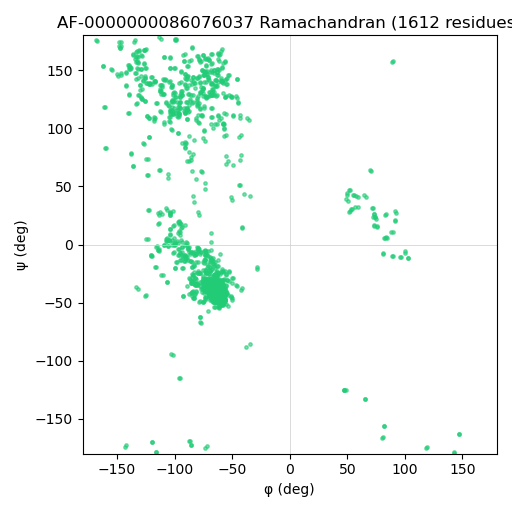GLU A N 1
ATOM 3117 C CA . GLU A 1 399 ? 28.859 18.125 14.336 1 97.75 399 GLU A CA 1
ATOM 3118 C C . GLU A 1 399 ? 28.812 16.797 13.578 1 97.75 399 GLU A C 1
ATOM 3120 O O . GLU A 1 399 ? 29.781 16.422 12.93 1 97.75 399 GLU A O 1
ATOM 3125 N N . LEU A 1 400 ? 27.656 16.109 13.711 1 97.81 400 LEU A N 1
ATOM 3126 C CA . LEU A 1 400 ? 27.516 14.812 13.062 1 97.81 400 LEU A CA 1
ATOM 3127 C C . LEU A 1 400 ? 27.578 14.945 11.547 1 97.81 400 LEU A C 1
ATOM 3129 O O . LEU A 1 400 ? 28.25 14.164 10.875 1 97.81 400 LEU A O 1
ATOM 3133 N N . TYR A 1 401 ? 26.891 15.93 10.977 1 98.31 401 TYR A N 1
ATOM 3134 C CA . TYR A 1 401 ? 26.875 16.172 9.539 1 98.31 401 TYR A CA 1
ATOM 3135 C C . TYR A 1 401 ? 28.266 16.469 9.008 1 98.31 401 TYR A C 1
ATOM 3137 O O . TYR A 1 401 ? 28.688 15.898 8 1 98.31 401 TYR A O 1
ATOM 3145 N N . THR A 1 402 ? 28.984 17.344 9.641 1 98 402 THR A N 1
ATOM 3146 C CA . THR A 1 402 ? 30.312 17.75 9.188 1 98 402 THR A CA 1
ATOM 3147 C C . THR A 1 402 ? 31.297 16.594 9.359 1 98 402 THR A C 1
ATOM 3149 O O . THR A 1 402 ? 32.219 16.453 8.562 1 98 402 THR A O 1
ATOM 3152 N N . GLN A 1 403 ? 31.109 15.828 10.375 1 97.25 403 GLN A N 1
ATOM 3153 C CA . GLN A 1 403 ? 31.938 14.633 10.531 1 97.25 403 GLN A CA 1
ATOM 3154 C C . GLN A 1 403 ? 31.766 13.688 9.344 1 97.25 403 GLN A C 1
ATOM 3156 O O . GLN A 1 403 ? 32.75 13.156 8.828 1 97.25 403 GLN A O 1
ATOM 3161 N N . TYR A 1 404 ? 30.484 13.445 8.984 1 97.81 404 TYR A N 1
ATOM 3162 C CA . TYR A 1 404 ? 30.234 12.578 7.844 1 97.81 404 TYR A CA 1
ATOM 3163 C C . TYR A 1 404 ? 30.844 13.156 6.57 1 97.81 404 TYR A C 1
ATOM 3165 O O . TYR A 1 404 ? 31.297 12.414 5.699 1 97.81 404 TYR A O 1
ATOM 3173 N N . GLU A 1 405 ? 30.828 14.492 6.387 1 97.25 405 GLU A N 1
ATOM 3174 C CA . GLU A 1 405 ? 31.484 15.133 5.262 1 97.25 405 GLU A CA 1
ATOM 3175 C C . GLU A 1 405 ? 33 14.875 5.289 1 97.25 405 GLU A C 1
ATOM 3177 O O . GLU A 1 405 ? 33.594 14.57 4.258 1 97.25 405 GLU A O 1
ATOM 3182 N N . ALA A 1 406 ? 33.531 15.016 6.438 1 96 406 ALA A N 1
ATOM 3183 C CA . ALA A 1 406 ? 34.969 14.781 6.594 1 96 406 ALA A CA 1
ATOM 3184 C C . ALA A 1 406 ? 35.344 13.336 6.277 1 96 406 ALA A C 1
ATOM 3186 O O . ALA A 1 406 ? 36.406 13.062 5.699 1 96 406 ALA A O 1
ATOM 3187 N N . ASP A 1 407 ? 34.438 12.5 6.688 1 95.5 407 ASP A N 1
ATOM 3188 C CA . ASP A 1 407 ? 34.656 11.078 6.457 1 95.5 407 ASP A CA 1
ATOM 3189 C C . ASP A 1 407 ? 34.312 10.695 5.012 1 95.5 407 ASP A C 1
ATOM 3191 O O . ASP A 1 407 ? 34.469 9.539 4.613 1 95.5 407 ASP A O 1
ATOM 3195 N N . LYS A 1 408 ? 33.812 11.609 4.266 1 95.31 408 LYS A N 1
ATOM 3196 C CA . LYS A 1 408 ? 33.406 11.406 2.869 1 95.31 408 LYS A CA 1
ATOM 3197 C C . LYS A 1 408 ? 32.375 10.297 2.734 1 95.31 408 LYS A C 1
ATOM 3199 O O . LYS A 1 408 ? 32.5 9.438 1.857 1 95.31 408 LYS A O 1
ATOM 3204 N N . ARG A 1 409 ? 31.453 10.258 3.602 1 94.5 409 ARG A N 1
ATOM 3205 C CA . ARG A 1 409 ? 30.406 9.242 3.592 1 94.5 409 ARG A CA 1
ATOM 3206 C C . ARG A 1 409 ? 29.219 9.695 2.766 1 94.5 409 ARG A C 1
ATOM 3208 O O . ARG A 1 409 ? 28.25 8.938 2.586 1 94.5 409 ARG A O 1
ATOM 3215 N N . TYR A 1 410 ? 29.328 10.883 2.178 1 96.38 410 TYR A N 1
ATOM 3216 C CA . TYR A 1 410 ? 28.219 11.43 1.394 1 96.38 410 TYR A CA 1
ATOM 3217 C C . TYR A 1 410 ? 28.141 10.766 0.025 1 96.38 410 TYR A C 1
ATOM 3219 O O . TYR A 1 410 ? 29.125 10.203 -0.455 1 96.38 410 TYR A O 1
ATOM 3227 N N . ARG A 1 411 ? 27.016 10.812 -0.569 1 94.06 411 ARG A N 1
ATOM 3228 C CA . ARG A 1 411 ? 26.812 10.281 -1.911 1 94.06 411 ARG A CA 1
ATOM 3229 C C . ARG A 1 411 ? 27.219 11.297 -2.973 1 94.06 411 ARG A C 1
ATOM 3231 O O . ARG A 1 411 ? 27.734 10.922 -4.031 1 94.06 411 ARG A O 1
ATOM 3238 N N . ARG A 1 412 ? 26.766 12.492 -2.729 1 95 412 ARG A N 1
ATOM 3239 C CA . ARG A 1 412 ? 27.016 13.57 -3.682 1 95 412 ARG A CA 1
ATOM 3240 C C . ARG A 1 412 ? 27.109 14.914 -2.975 1 95 412 ARG A C 1
ATOM 3242 O O . ARG A 1 412 ? 26.484 15.117 -1.928 1 95 412 ARG A O 1
ATOM 3249 N N . GLN A 1 413 ? 27.953 15.758 -3.48 1 97.44 413 GLN A N 1
ATOM 3250 C CA . GLN A 1 413 ? 28.016 17.125 -2.99 1 97.44 413 GLN A CA 1
ATOM 3251 C C . GLN A 1 413 ? 27.531 18.109 -4.047 1 97.44 413 GLN A C 1
ATOM 3253 O O . GLN A 1 413 ? 27.797 17.938 -5.238 1 97.44 413 GLN A O 1
ATOM 3258 N N . VAL A 1 414 ? 26.781 19.016 -3.6 1 96.94 414 VAL A N 1
ATOM 3259 C CA . VAL A 1 414 ? 26.281 20.062 -4.484 1 96.94 414 VAL A CA 1
ATOM 3260 C C . VAL A 1 414 ? 26.484 21.438 -3.846 1 96.94 414 VAL A C 1
ATOM 3262 O O . VAL A 1 414 ? 26.812 21.531 -2.658 1 96.94 414 VAL A O 1
ATOM 3265 N N . ARG A 1 415 ? 26.422 22.406 -4.691 1 95.31 415 ARG A N 1
ATOM 3266 C CA . ARG A 1 415 ? 26.328 23.75 -4.121 1 95.31 415 ARG A CA 1
ATOM 3267 C C . ARG A 1 415 ? 25.016 23.938 -3.375 1 95.31 415 ARG A C 1
ATOM 3269 O O . ARG A 1 415 ? 23.938 23.594 -3.893 1 95.31 415 ARG A O 1
ATOM 3276 N N . ALA A 1 416 ? 25.062 24.453 -2.17 1 96.56 416 ALA A N 1
ATOM 3277 C CA . ALA A 1 416 ? 23.859 24.641 -1.369 1 96.56 416 ALA A CA 1
ATOM 3278 C C . ALA A 1 416 ? 22.828 25.484 -2.121 1 96.56 416 ALA A C 1
ATOM 3280 O O . ALA A 1 416 ? 21.625 25.203 -2.061 1 96.56 416 ALA A O 1
ATOM 3281 N N . GLN A 1 417 ? 23.25 26.406 -2.865 1 94.62 417 GLN A N 1
ATOM 3282 C CA . GLN A 1 417 ? 22.344 27.312 -3.584 1 94.62 417 GLN A CA 1
ATOM 3283 C C . GLN A 1 417 ? 21.672 26.594 -4.758 1 94.62 417 GLN A C 1
ATOM 3285 O O . GLN A 1 417 ? 20.609 27 -5.215 1 94.62 417 GLN A O 1
ATOM 3290 N N . HIS A 1 418 ? 22.312 25.562 -5.23 1 94.44 418 HIS A N 1
ATOM 3291 C CA . HIS A 1 418 ? 21.688 24.766 -6.273 1 94.44 418 HIS A CA 1
ATOM 3292 C C . HIS A 1 418 ? 20.438 24.078 -5.746 1 94.44 418 HIS A C 1
ATOM 3294 O O . HIS A 1 418 ? 19.391 24.094 -6.395 1 94.44 418 HIS A O 1
ATOM 3300 N N . LEU A 1 419 ? 20.609 23.453 -4.594 1 97.06 419 LEU A N 1
ATOM 3301 C CA . LEU A 1 419 ? 19.438 22.828 -3.979 1 97.06 419 LEU A CA 1
ATOM 3302 C C . LEU A 1 419 ? 18.391 23.859 -3.604 1 97.06 419 LEU A C 1
ATOM 3304 O O . LEU A 1 419 ? 17.188 23.625 -3.781 1 97.06 419 LEU A O 1
ATOM 3308 N N . TRP A 1 420 ? 18.844 24.969 -3.113 1 97 420 TRP A N 1
ATOM 3309 C CA . TRP A 1 420 ? 17.938 26.062 -2.754 1 97 420 TRP A CA 1
ATOM 3310 C C . TRP A 1 420 ? 17.109 26.5 -3.963 1 97 420 TRP A C 1
ATOM 3312 O O . TRP A 1 420 ? 15.898 26.703 -3.861 1 97 420 TRP A O 1
ATOM 3322 N N . SER A 1 421 ? 17.766 26.641 -5.078 1 94.62 421 SER A N 1
ATOM 3323 C CA . SER A 1 421 ? 17.094 27.016 -6.312 1 94.62 421 SER A CA 1
ATOM 3324 C C . SER A 1 421 ? 16.031 26 -6.707 1 94.62 421 SER A C 1
ATOM 3326 O O . SER A 1 421 ? 14.984 26.344 -7.238 1 94.62 421 SER A O 1
ATOM 3328 N N . ALA A 1 422 ? 16.359 24.766 -6.535 1 95.5 422 ALA A N 1
ATOM 3329 C CA . ALA A 1 422 ? 15.414 23.703 -6.848 1 95.5 422 ALA A CA 1
ATOM 3330 C C . ALA A 1 422 ? 14.188 23.781 -5.949 1 95.5 422 ALA A C 1
ATOM 3332 O O . ALA A 1 422 ? 13.062 23.531 -6.398 1 95.5 422 ALA A O 1
ATOM 3333 N N . ILE A 1 423 ? 14.367 24.062 -4.688 1 97.62 423 ILE A N 1
ATOM 3334 C CA . ILE A 1 423 ? 13.281 24.203 -3.727 1 97.62 423 ILE A CA 1
ATOM 3335 C C . ILE A 1 423 ? 12.352 25.328 -4.16 1 97.62 423 ILE A C 1
ATOM 3337 O O . ILE A 1 423 ? 11.133 25.156 -4.207 1 97.62 423 ILE A O 1
ATOM 3341 N N . LEU A 1 424 ? 12.969 26.453 -4.52 1 95.31 424 LEU A N 1
ATOM 3342 C CA . LEU A 1 424 ? 12.195 27.625 -4.93 1 95.31 424 LEU A CA 1
ATOM 3343 C C . LEU A 1 424 ? 11.414 27.344 -6.207 1 95.31 424 LEU A C 1
ATOM 3345 O O . LEU A 1 424 ? 10.266 27.766 -6.344 1 95.31 424 LEU A O 1
ATOM 3349 N N . GLU A 1 425 ? 12.062 26.656 -7.082 1 92.06 425 GLU A N 1
ATOM 3350 C CA . GLU A 1 425 ? 11.391 26.297 -8.328 1 92.06 425 GLU A CA 1
ATOM 3351 C C . GLU A 1 425 ? 10.141 25.469 -8.062 1 92.06 425 GLU A C 1
ATOM 3353 O O . GLU A 1 425 ? 9.086 25.703 -8.648 1 92.06 425 GLU A O 1
ATOM 3358 N N . SER A 1 426 ? 10.305 24.5 -7.223 1 94.62 426 SER A N 1
ATOM 3359 C CA . SER A 1 426 ? 9.164 23.672 -6.863 1 94.62 426 SER A CA 1
ATOM 3360 C C . SER A 1 426 ? 8.055 24.5 -6.219 1 94.62 426 SER A C 1
ATOM 3362 O O . SER A 1 426 ? 6.875 24.297 -6.512 1 94.62 426 SER A O 1
ATOM 3364 N N . GLN A 1 427 ? 8.383 25.422 -5.379 1 94.94 427 GLN A N 1
ATOM 3365 C CA . GLN A 1 427 ? 7.406 26.25 -4.691 1 94.94 427 GLN A CA 1
ATOM 3366 C C . GLN A 1 427 ? 6.648 27.141 -5.676 1 94.94 427 GLN A C 1
ATOM 3368 O O . GLN A 1 427 ? 5.43 27.297 -5.574 1 94.94 427 GLN A O 1
ATOM 3373 N N . ILE A 1 428 ? 7.332 27.719 -6.547 1 90.69 428 ILE A N 1
ATOM 3374 C CA . ILE A 1 428 ? 6.719 28.609 -7.523 1 90.69 428 ILE A CA 1
ATOM 3375 C C . ILE A 1 428 ? 5.754 27.828 -8.406 1 90.69 428 ILE A C 1
ATOM 3377 O O . ILE A 1 428 ? 4.676 28.328 -8.75 1 90.69 428 ILE A O 1
ATOM 3381 N N . GLU A 1 429 ? 6.121 26.578 -8.68 1 87.62 429 GLU A N 1
ATOM 3382 C CA . GLU A 1 429 ? 5.309 25.766 -9.586 1 87.62 429 GLU A CA 1
ATOM 3383 C C . GLU A 1 429 ? 4.113 25.156 -8.852 1 87.62 429 GLU A C 1
ATOM 3385 O O . GLU A 1 429 ? 3.025 25.047 -9.422 1 87.62 429 GLU A O 1
ATOM 3390 N N . THR A 1 430 ? 4.344 24.688 -7.598 1 91.5 430 THR A N 1
ATOM 3391 C CA . THR A 1 430 ? 3.336 23.828 -6.977 1 91.5 430 THR A CA 1
ATOM 3392 C C . THR A 1 430 ? 2.809 24.469 -5.695 1 91.5 430 THR A C 1
ATOM 3394 O O . THR A 1 430 ? 1.804 24.016 -5.141 1 91.5 430 THR A O 1
ATOM 3397 N N . GLY A 1 431 ? 3.455 25.562 -5.223 1 93.12 431 GLY A N 1
ATOM 3398 C CA . GLY A 1 431 ? 3.107 26.156 -3.938 1 93.12 431 GLY A CA 1
ATOM 3399 C C . GLY A 1 431 ? 3.736 25.422 -2.762 1 93.12 431 GLY A C 1
ATOM 3400 O O . GLY A 1 431 ? 3.625 25.875 -1.619 1 93.12 431 GLY A O 1
ATOM 3401 N N . THR A 1 432 ? 4.363 24.312 -2.938 1 93.44 432 THR A N 1
ATOM 3402 C CA . THR A 1 432 ? 5.086 23.5 -1.974 1 93.44 432 THR A CA 1
ATOM 3403 C C . THR A 1 432 ? 6.52 23.25 -2.438 1 93.44 432 THR A C 1
ATOM 3405 O O . THR A 1 432 ? 6.859 23.531 -3.59 1 93.44 432 THR A O 1
ATOM 3408 N N . PRO A 1 433 ? 7.371 22.75 -1.606 1 97.75 433 PRO A N 1
ATOM 3409 C CA . PRO A 1 433 ? 7.152 22.141 -0.29 1 97.75 433 PRO A CA 1
ATOM 3410 C C . PRO A 1 433 ? 6.941 23.188 0.809 1 97.75 433 PRO A C 1
ATOM 3412 O O . PRO A 1 433 ? 7.375 24.328 0.669 1 97.75 433 PRO A O 1
ATOM 3415 N N . TYR A 1 434 ? 6.281 22.672 1.941 1 97.88 434 TYR A N 1
ATOM 3416 C CA . TYR A 1 434 ? 6.273 23.438 3.176 1 97.88 434 TYR A CA 1
ATOM 3417 C C . TYR A 1 434 ? 7.688 23.656 3.697 1 97.88 434 TYR A C 1
ATOM 3419 O O . TYR A 1 434 ? 8.586 22.844 3.426 1 97.88 434 TYR A O 1
ATOM 3427 N N . MET A 1 435 ? 7.875 24.781 4.398 1 98.31 435 MET A N 1
ATOM 3428 C CA . MET A 1 435 ? 9.18 25.062 4.988 1 98.31 435 MET A CA 1
ATOM 3429 C C . MET A 1 435 ? 9.086 25.141 6.512 1 98.31 435 MET A C 1
ATOM 3431 O O . MET A 1 435 ? 8.461 26.047 7.055 1 98.31 435 MET A O 1
ATOM 3435 N N . LEU A 1 436 ? 9.641 24.172 7.191 1 98.62 436 LEU A N 1
ATOM 3436 C CA . LEU A 1 436 ? 9.727 24.203 8.648 1 98.62 436 LEU A CA 1
ATOM 3437 C C . LEU A 1 436 ? 11.172 24.125 9.109 1 98.62 436 LEU A C 1
ATOM 3439 O O . LEU A 1 436 ? 11.977 23.375 8.531 1 98.62 436 LEU A O 1
ATOM 3443 N N . TYR A 1 437 ? 11.508 24.859 10.07 1 98.75 437 TYR A N 1
ATOM 3444 C CA . TYR A 1 437 ? 12.875 24.922 10.555 1 98.75 437 TYR A CA 1
ATOM 3445 C C . TYR A 1 437 ? 13.07 24.016 11.758 1 98.75 437 TYR A C 1
ATOM 3447 O O . TYR A 1 437 ? 12.625 24.328 12.867 1 98.75 437 TYR A O 1
ATOM 3455 N N . LYS A 1 438 ? 13.766 23.016 11.523 1 98.31 438 LYS A N 1
ATOM 3456 C CA . LYS A 1 438 ? 13.961 21.891 12.445 1 98.31 438 LYS A CA 1
ATOM 3457 C C . LYS A 1 438 ? 14.508 22.375 13.789 1 98.31 438 LYS A C 1
ATOM 3459 O O . LYS A 1 438 ? 14.008 21.984 14.844 1 98.31 438 LYS A O 1
ATOM 3464 N N . ASP A 1 439 ? 15.516 23.203 13.797 1 98.62 439 ASP A N 1
ATOM 3465 C CA . ASP A 1 439 ? 16.188 23.609 15.016 1 98.62 439 ASP A CA 1
ATOM 3466 C C . ASP A 1 439 ? 15.305 24.516 15.859 1 98.62 439 ASP A C 1
ATOM 3468 O O . ASP A 1 439 ? 15.266 24.406 17.094 1 98.62 439 ASP A O 1
ATOM 3472 N N . ALA A 1 440 ? 14.602 25.422 15.211 1 98.62 440 ALA A N 1
ATOM 3473 C CA . ALA A 1 440 ? 13.656 26.266 15.938 1 98.62 440 ALA A CA 1
ATOM 3474 C C . ALA A 1 440 ? 12.547 25.438 16.562 1 98.62 440 ALA A C 1
ATOM 3476 O O . ALA A 1 440 ? 12.164 25.672 17.719 1 98.62 440 ALA A O 1
ATOM 3477 N N . CYS A 1 441 ? 12 24.469 15.836 1 98.5 441 CYS A N 1
ATOM 3478 C CA . CYS A 1 441 ? 10.93 23.609 16.312 1 98.5 441 CYS A CA 1
ATOM 3479 C C . CYS A 1 441 ? 11.375 22.828 17.547 1 98.5 441 CYS A C 1
ATOM 3481 O O . CYS A 1 441 ? 10.586 22.609 18.469 1 98.5 441 CYS A O 1
ATOM 3483 N N . ASN A 1 442 ? 12.617 22.391 17.531 1 98.5 442 ASN A N 1
ATOM 3484 C CA . ASN A 1 442 ? 13.102 21.547 18.625 1 98.5 442 ASN A CA 1
ATOM 3485 C C . ASN A 1 442 ? 13.602 22.391 19.797 1 98.5 442 ASN A C 1
ATOM 3487 O O . ASN A 1 442 ? 13.336 22.062 20.953 1 98.5 442 ASN A O 1
ATOM 3491 N N . ARG A 1 443 ? 14.344 23.516 19.578 1 98.19 443 ARG A N 1
ATOM 3492 C CA . ARG A 1 443 ? 14.898 24.359 20.625 1 98.19 443 ARG A CA 1
ATOM 3493 C C . ARG A 1 443 ? 13.797 25.031 21.438 1 98.19 443 ARG A C 1
ATOM 3495 O O . ARG A 1 443 ? 13.938 25.234 22.641 1 98.19 443 ARG A O 1
ATOM 3502 N N . LYS A 1 444 ? 12.773 25.328 20.828 1 98.5 444 LYS A N 1
ATOM 3503 C CA . LYS A 1 444 ? 11.719 26.094 21.469 1 98.5 444 LYS A CA 1
ATOM 3504 C C . LYS A 1 444 ? 10.508 25.219 21.797 1 98.5 444 LYS A C 1
ATOM 3506 O O . LYS A 1 444 ? 9.367 25.672 21.719 1 98.5 444 LYS A O 1
ATOM 3511 N N . SER A 1 445 ? 10.719 23.953 22.047 1 97.88 445 SER A N 1
ATOM 3512 C CA . SER A 1 445 ? 9.633 23.031 22.359 1 97.88 445 SER A CA 1
ATOM 3513 C C . SER A 1 445 ? 9.648 22.641 23.828 1 97.88 445 SER A C 1
ATOM 3515 O O . SER A 1 445 ? 10.711 22.422 24.406 1 97.88 445 SER A O 1
ATOM 3517 N N . ASN A 1 446 ? 8.484 22.516 24.422 1 98.38 446 ASN A N 1
ATOM 3518 C CA . ASN A 1 446 ? 8.352 22 25.781 1 98.38 446 ASN A CA 1
ATOM 3519 C C . ASN A 1 446 ? 8.492 20.484 25.812 1 98.38 446 ASN A C 1
ATOM 3521 O O . ASN A 1 446 ? 8.578 19.891 26.891 1 98.38 446 ASN A O 1
ATOM 3525 N N . GLN A 1 447 ? 8.586 19.797 24.688 1 97.62 447 GLN A N 1
ATOM 3526 C CA . GLN A 1 447 ? 8.719 18.344 24.625 1 97.62 447 GLN A CA 1
ATOM 3527 C C . GLN A 1 447 ? 10.148 17.938 24.297 1 97.62 447 GLN A C 1
ATOM 3529 O O . GLN A 1 447 ? 10.398 16.781 23.922 1 97.62 447 GLN A O 1
ATOM 3534 N N . LYS A 1 448 ? 11.094 18.859 24.375 1 95.75 448 LYS A N 1
ATOM 3535 C CA . LYS A 1 448 ? 12.469 18.547 23.984 1 95.75 448 LYS A CA 1
ATOM 3536 C C . LYS A 1 448 ? 13.086 17.516 24.922 1 95.75 448 LYS A C 1
ATOM 3538 O O . LYS A 1 448 ? 14.086 16.875 24.562 1 95.75 448 LYS A O 1
ATOM 3543 N N . ASN A 1 449 ? 12.5 17.297 26.125 1 95.56 449 ASN A N 1
ATOM 3544 C CA . ASN A 1 449 ? 12.984 16.266 27.031 1 95.56 449 ASN A CA 1
ATOM 3545 C C . ASN A 1 449 ? 12.711 14.859 26.5 1 95.56 449 ASN A C 1
ATOM 3547 O O . ASN A 1 449 ? 13.32 13.891 26.953 1 95.56 449 ASN A O 1
ATOM 3551 N N . LEU A 1 450 ? 11.82 14.68 25.594 1 94.62 450 LEU A N 1
ATOM 3552 C CA . LEU A 1 450 ? 11.398 13.375 25.094 1 94.62 450 LEU A CA 1
ATOM 3553 C C . LEU A 1 450 ? 12.336 12.891 24 1 94.62 450 LEU A C 1
ATOM 3555 O O . LEU A 1 450 ? 12.484 11.68 23.797 1 94.62 450 LEU A O 1
ATOM 3559 N N . GLY A 1 451 ? 12.867 13.805 23.266 1 94.25 451 GLY A N 1
ATOM 3560 C CA . GLY A 1 451 ? 13.695 13.508 22.109 1 94.25 451 GLY A CA 1
ATOM 3561 C C . GLY A 1 451 ? 13.562 14.523 21 1 94.25 451 GLY A C 1
ATOM 3562 O O . GLY A 1 451 ? 13.125 15.656 21.234 1 94.25 451 GLY A O 1
ATOM 3563 N N . THR A 1 452 ? 14 14.148 19.844 1 96.12 452 THR A N 1
ATOM 3564 C CA . THR A 1 452 ? 13.992 15.055 18.688 1 96.12 452 THR A CA 1
ATOM 3565 C C . THR A 1 452 ? 12.648 15 17.969 1 96.12 452 THR A C 1
ATOM 3567 O O . THR A 1 452 ? 12.156 13.922 17.641 1 96.12 452 THR A O 1
ATOM 3570 N N . ILE A 1 453 ? 12.031 16.125 17.844 1 97 453 ILE A N 1
ATOM 3571 C CA . ILE A 1 453 ? 10.828 16.234 17.016 1 97 453 ILE A CA 1
ATOM 3572 C C . ILE A 1 453 ? 11.211 16.219 15.539 1 97 453 ILE A C 1
ATOM 3574 O O . ILE A 1 453 ? 12.109 16.953 15.117 1 97 453 ILE A O 1
ATOM 3578 N N . LYS A 1 454 ? 10.492 15.445 14.734 1 95.31 454 LYS A N 1
ATOM 3579 C CA . LYS A 1 454 ? 11.039 15.133 13.414 1 95.31 454 LYS A CA 1
ATOM 3580 C C . LYS A 1 454 ? 10.109 15.617 12.305 1 95.31 454 LYS A C 1
ATOM 3582 O O . LYS A 1 454 ? 10.453 15.539 11.125 1 95.31 454 LYS A O 1
ATOM 3587 N N . CYS A 1 455 ? 8.938 16.047 12.625 1 94.75 455 CYS A N 1
ATOM 3588 C CA . CYS A 1 455 ? 8.031 16.562 11.602 1 94.75 455 CYS A CA 1
ATOM 3589 C C . CYS A 1 455 ? 6.844 17.281 12.227 1 94.75 455 CYS A C 1
ATOM 3591 O O . CYS A 1 455 ? 6.746 17.359 13.453 1 94.75 455 CYS A O 1
ATOM 3593 N N . SER A 1 456 ? 6.043 17.844 11.391 1 96 456 SER A N 1
ATOM 3594 C CA . SER A 1 456 ? 4.758 18.438 11.742 1 96 456 SER A CA 1
ATOM 3595 C C . SER A 1 456 ? 3.605 17.703 11.062 1 96 456 SER A C 1
ATOM 3597 O O . SER A 1 456 ? 3.791 16.625 10.516 1 96 456 SER A O 1
ATOM 3599 N N . ASN A 1 457 ? 2.438 18.203 11.305 1 92.38 457 ASN A N 1
ATOM 3600 C CA . ASN A 1 457 ? 1.254 17.594 10.703 1 92.38 457 ASN A CA 1
ATOM 3601 C C . ASN A 1 457 ? 0.975 18.172 9.32 1 92.38 457 ASN A C 1
ATOM 3603 O O . ASN A 1 457 ? 1.832 18.844 8.734 1 92.38 457 ASN A O 1
ATOM 3607 N N . LEU A 1 458 ? -0.129 17.891 8.781 1 88.94 458 LEU A N 1
ATOM 3608 C CA . LEU A 1 458 ? -0.553 18.312 7.449 1 88.94 458 LEU A CA 1
ATOM 3609 C C . LEU A 1 458 ? -0.546 19.828 7.332 1 88.94 458 LEU A C 1
ATOM 3611 O O . LEU A 1 458 ? -0.078 20.375 6.332 1 88.94 458 LEU A O 1
ATOM 3615 N N . CYS A 1 459 ? -0.982 20.5 8.352 1 90.5 459 CYS A N 1
ATOM 3616 C CA . CYS A 1 459 ? -1.172 21.938 8.266 1 90.5 459 CYS A CA 1
ATOM 3617 C C . CYS A 1 459 ? -0.001 22.688 8.898 1 90.5 459 CYS A C 1
ATOM 3619 O O . CYS A 1 459 ? 0.007 23.922 8.945 1 90.5 459 CYS A O 1
ATOM 3621 N N . THR A 1 460 ? 0.986 22.031 9.414 1 95.38 460 THR A N 1
ATOM 3622 C CA . THR A 1 460 ? 2.287 22.531 9.844 1 95.38 460 THR A CA 1
ATOM 3623 C C . THR A 1 460 ? 2.164 23.328 11.141 1 95.38 460 THR A C 1
ATOM 3625 O O . THR A 1 460 ? 3.023 24.141 11.461 1 95.38 460 THR A O 1
ATOM 3628 N N . GLU A 1 461 ? 1.055 23.188 11.883 1 94.75 461 GLU A N 1
ATOM 3629 C CA . GLU A 1 461 ? 0.927 23.906 13.148 1 94.75 461 GLU A CA 1
ATOM 3630 C C . GLU A 1 461 ? 1.244 23 14.336 1 94.75 461 GLU A C 1
ATOM 3632 O O . GLU A 1 461 ? 1.52 23.484 15.438 1 94.75 461 GLU A O 1
ATOM 3637 N N . VAL A 1 462 ? 1.171 21.719 14.148 1 95.88 462 VAL A N 1
ATOM 3638 C CA . VAL A 1 462 ? 1.372 20.766 15.242 1 95.88 462 VAL A CA 1
ATOM 3639 C C . VAL A 1 462 ? 2.824 20.297 15.258 1 95.88 462 VAL A C 1
ATOM 3641 O O . VAL A 1 462 ? 3.311 19.734 14.273 1 95.88 462 VAL A O 1
ATOM 3644 N N . VAL A 1 463 ? 3.512 20.578 16.297 1 97.06 463 VAL A N 1
ATOM 3645 C CA . VAL A 1 463 ? 4.895 20.156 16.484 1 97.06 463 VAL A CA 1
ATOM 3646 C C . VAL A 1 463 ? 5.008 19.328 17.766 1 97.06 463 VAL A C 1
ATOM 3648 O O . VAL A 1 463 ? 5.203 19.891 18.859 1 97.06 463 VAL A O 1
ATOM 3651 N N . GLU A 1 464 ? 4.887 18 17.641 1 96.69 464 GLU A N 1
ATOM 3652 C CA . GLU A 1 464 ? 4.863 17.062 18.75 1 96.69 464 GLU A CA 1
ATOM 3653 C C . GLU A 1 464 ? 5.859 15.922 18.547 1 96.69 464 GLU A C 1
ATOM 3655 O O . GLU A 1 464 ? 6.133 15.531 17.406 1 96.69 464 GLU A O 1
ATOM 3660 N N . TYR A 1 465 ? 6.316 15.43 19.641 1 95.31 465 TYR A N 1
ATOM 3661 C CA . TYR A 1 465 ? 7.25 14.312 19.609 1 95.31 465 TYR A CA 1
ATOM 3662 C C . TYR A 1 465 ? 6.566 13.039 19.109 1 95.31 465 TYR A C 1
ATOM 3664 O O . TYR A 1 465 ? 5.41 12.773 19.453 1 95.31 465 TYR A O 1
ATOM 3672 N N . THR A 1 466 ? 7.289 12.32 18.281 1 92.19 466 THR A N 1
ATOM 3673 C CA . THR A 1 466 ? 6.848 11.016 17.812 1 92.19 466 THR A CA 1
ATOM 3674 C C . THR A 1 466 ? 7.961 9.977 17.953 1 92.19 466 THR A C 1
ATOM 3676 O O . THR A 1 466 ? 9.141 10.336 18.047 1 92.19 466 THR A O 1
ATOM 3679 N N . SER A 1 467 ? 7.617 8.719 18.016 1 86.88 467 SER A N 1
ATOM 3680 C CA . SER A 1 467 ? 8.508 7.566 18.016 1 86.88 467 SER A CA 1
ATOM 3681 C C . SER A 1 467 ? 7.859 6.367 17.328 1 86.88 467 SER A C 1
ATOM 3683 O O . SER A 1 467 ? 6.684 6.414 16.969 1 86.88 467 SER A O 1
ATOM 3685 N N . PRO A 1 468 ? 8.594 5.301 17.031 1 80.5 468 PRO A N 1
ATOM 3686 C CA . PRO A 1 468 ? 7.992 4.109 16.438 1 80.5 468 PRO A CA 1
ATOM 3687 C C . PRO A 1 468 ? 6.797 3.59 17.219 1 80.5 468 PRO A C 1
ATOM 3689 O O . PRO A 1 468 ? 5.879 2.994 16.656 1 80.5 468 PRO A O 1
ATOM 3692 N N . ASP A 1 469 ? 6.738 3.922 18.5 1 81.88 469 ASP A N 1
ATOM 3693 C CA . ASP A 1 469 ? 5.672 3.396 19.344 1 81.88 469 ASP A CA 1
ATOM 3694 C C . ASP A 1 469 ? 4.68 4.496 19.719 1 81.88 469 ASP A C 1
ATOM 3696 O O . ASP A 1 469 ? 3.738 4.254 20.484 1 81.88 469 ASP A O 1
ATOM 3700 N N . GLU A 1 470 ? 4.934 5.719 19.234 1 88.75 470 GLU A N 1
ATOM 3701 C CA . GLU A 1 470 ? 4.059 6.836 19.594 1 88.75 470 GLU A CA 1
ATOM 3702 C C . GLU A 1 470 ? 3.691 7.656 18.359 1 88.75 470 GLU A C 1
ATOM 3704 O O . GLU A 1 470 ? 4.57 8.18 17.672 1 88.75 470 GLU A O 1
ATOM 3709 N N . VAL A 1 471 ? 2.445 7.723 18.125 1 89.5 471 VAL A N 1
ATOM 3710 C CA . VAL A 1 471 ? 1.885 8.57 17.078 1 89.5 471 VAL A CA 1
ATOM 3711 C C . VAL A 1 471 ? 1.186 9.773 17.703 1 89.5 471 VAL A C 1
ATOM 3713 O O . VAL A 1 471 ? 0.27 9.617 18.516 1 89.5 471 VAL A O 1
ATOM 3716 N N . ALA A 1 472 ? 1.626 10.93 17.328 1 92.75 472 ALA A N 1
ATOM 3717 C CA . ALA A 1 472 ? 1.096 12.141 17.953 1 92.75 472 ALA A CA 1
ATOM 3718 C C . ALA A 1 472 ? -0.295 12.469 17.422 1 92.75 472 ALA A C 1
ATOM 3720 O O . ALA A 1 472 ? -0.612 12.172 16.266 1 92.75 472 ALA A O 1
ATOM 3721 N N . VAL A 1 473 ? -1.121 13.109 18.281 1 89.19 473 VAL A N 1
ATOM 3722 C CA . VAL A 1 473 ? -2.502 13.461 17.969 1 89.19 473 VAL A CA 1
ATOM 3723 C C . VAL A 1 473 ? -2.709 14.961 18.156 1 89.19 473 VAL A C 1
ATOM 3725 O O . VAL A 1 473 ? -2.164 15.555 19.094 1 89.19 473 VAL A O 1
ATOM 3728 N N . CYS A 1 474 ? -3.416 15.5 17.266 1 84.12 474 CYS A N 1
ATOM 3729 C CA . CYS A 1 474 ? -3.768 16.922 17.375 1 84.12 474 CYS A CA 1
ATOM 3730 C C . CYS A 1 474 ? -5.191 17.094 17.875 1 84.12 474 CYS A C 1
ATOM 3732 O O . CYS A 1 474 ? -6.148 16.703 17.219 1 84.12 474 CYS A O 1
ATOM 3734 N N . ASN A 1 475 ? -5.402 17.609 19.047 1 87.56 475 ASN A N 1
ATOM 3735 C CA . ASN A 1 475 ? -6.68 18.047 19.594 1 87.56 475 ASN A CA 1
ATOM 3736 C C . ASN A 1 475 ? -6.805 19.578 19.562 1 87.56 475 ASN A C 1
ATOM 3738 O O . ASN A 1 475 ? -6.152 20.281 20.328 1 87.56 475 ASN A O 1
ATOM 3742 N N . LEU A 1 476 ? -7.73 20.031 18.719 1 89.69 476 LEU A N 1
ATOM 3743 C CA . LEU A 1 476 ? -7.656 21.453 18.406 1 89.69 476 LEU A CA 1
ATOM 3744 C C . LEU A 1 476 ? -8.984 22.141 18.688 1 89.69 476 LEU A C 1
ATOM 3746 O O . LEU A 1 476 ? -10.039 21.5 18.703 1 89.69 476 LEU A O 1
ATOM 3750 N N . ALA A 1 477 ? -8.914 23.406 19 1 91.12 477 ALA A N 1
ATOM 3751 C CA . ALA A 1 477 ? -10.031 24.344 19.078 1 91.12 477 ALA A CA 1
ATOM 3752 C C . ALA A 1 477 ? -9.586 25.75 18.656 1 91.12 477 ALA A C 1
ATOM 3754 O O . ALA A 1 477 ? -8.43 26.125 18.844 1 91.12 477 ALA A O 1
ATOM 3755 N N . SER A 1 478 ? -10.453 26.5 18.031 1 93.69 478 SER A N 1
ATOM 3756 C CA . SER A 1 478 ? -10.125 27.859 17.609 1 93.69 478 SER A CA 1
ATOM 3757 C C . SER A 1 478 ? -11.062 28.875 18.266 1 93.69 478 SER A C 1
ATOM 3759 O O . SER A 1 478 ? -12.25 28.609 18.438 1 93.69 478 SER A O 1
ATOM 3761 N N . ILE A 1 479 ? -10.531 30 18.578 1 97.25 479 ILE A N 1
ATOM 3762 C CA . ILE A 1 479 ? -11.266 31.094 19.203 1 97.25 479 ILE A CA 1
ATOM 3763 C C . ILE A 1 479 ? -11.617 32.156 18.156 1 97.25 479 ILE A C 1
ATOM 3765 O O . ILE A 1 479 ? -10.75 32.594 17.406 1 97.25 479 ILE A O 1
ATOM 3769 N N . ALA A 1 480 ? -12.867 32.531 18.109 1 95.31 480 ALA A N 1
ATOM 3770 C CA . ALA A 1 480 ? -13.289 33.625 17.234 1 95.31 480 ALA A CA 1
ATOM 3771 C C . ALA A 1 480 ? -12.961 35 17.844 1 95.31 480 ALA A C 1
ATOM 3773 O O . ALA A 1 480 ? -13.727 35.531 18.656 1 95.31 480 ALA A O 1
ATOM 3774 N N . LEU A 1 481 ? -12.031 35.656 17.422 1 97.94 481 LEU A N 1
ATOM 3775 C CA . LEU A 1 481 ? -11.477 36.844 18.062 1 97.94 481 LEU A CA 1
ATOM 3776 C C . LEU A 1 481 ? -12.422 38.031 17.938 1 97.94 481 LEU A C 1
ATOM 3778 O O . LEU A 1 481 ? -12.445 38.906 18.797 1 97.94 481 LEU A O 1
ATOM 3782 N N . ASN A 1 482 ? -13.172 38.094 16.891 1 93.94 482 ASN A N 1
ATOM 3783 C CA . ASN A 1 482 ? -14.07 39.219 16.656 1 93.94 482 ASN A CA 1
ATOM 3784 C C . ASN A 1 482 ? -15.141 39.312 17.734 1 93.94 482 ASN A C 1
ATOM 3786 O O . ASN A 1 482 ? -15.703 40.375 17.969 1 93.94 482 ASN A O 1
ATOM 3790 N N . ARG A 1 483 ? -15.359 38.25 18.453 1 93.56 483 ARG A N 1
ATOM 3791 C CA . ARG A 1 483 ? -16.391 38.219 19.484 1 93.56 483 ARG A CA 1
ATOM 3792 C C . ARG A 1 483 ? -15.922 38.875 20.766 1 93.56 483 ARG A C 1
ATOM 3794 O O . ARG A 1 483 ? -16.734 39.188 21.656 1 93.56 483 ARG A O 1
ATOM 3801 N N . PHE A 1 484 ? -14.727 39.312 20.797 1 97.56 484 PHE A N 1
ATOM 3802 C CA . PHE A 1 484 ? -14.172 39.938 22 1 97.56 484 PHE A CA 1
ATOM 3803 C C . PHE A 1 484 ? -14.031 41.438 21.828 1 97.56 484 PHE A C 1
ATOM 3805 O O . PHE A 1 484 ? -13.438 42.125 22.672 1 97.56 484 PHE A O 1
ATOM 3812 N N . VAL A 1 485 ? -14.461 41.938 20.781 1 96.5 485 VAL A N 1
ATOM 3813 C CA . VAL A 1 485 ? -14.477 43.375 20.562 1 96.5 485 VAL A CA 1
ATOM 3814 C C . VAL A 1 485 ? -15.781 43.969 21.078 1 96.5 485 VAL A C 1
ATOM 3816 O O . VAL A 1 485 ? -16.875 43.594 20.641 1 96.5 485 VAL A O 1
ATOM 3819 N N . LYS A 1 486 ? -15.656 44.844 22.094 1 91.25 486 LYS A N 1
ATOM 3820 C CA . LYS A 1 486 ? -16.812 45.531 22.688 1 91.25 486 LYS A CA 1
ATOM 3821 C C . LYS A 1 486 ? -16.562 47.031 22.797 1 91.25 486 LYS A C 1
ATOM 3823 O O . LYS A 1 486 ? -15.586 47.469 23.406 1 91.25 486 LYS A O 1
ATOM 3828 N N . ASP A 1 487 ? -17.438 47.844 22.328 1 89.62 487 ASP A N 1
ATOM 3829 C CA . ASP A 1 487 ? -17.422 49.281 22.391 1 89.62 487 ASP A CA 1
ATOM 3830 C C . ASP A 1 487 ? -16.078 49.844 21.953 1 89.62 487 ASP A C 1
ATOM 3832 O O . ASP A 1 487 ? -15.484 50.688 22.625 1 89.62 487 ASP A O 1
ATOM 3836 N N . GLY A 1 488 ? -15.516 49.219 20.922 1 90.12 488 GLY A N 1
ATOM 3837 C CA . GLY A 1 488 ? -14.297 49.719 20.312 1 90.12 488 GLY A CA 1
ATOM 3838 C C . GLY A 1 488 ? -13.039 49.281 21.047 1 90.12 488 GLY A C 1
ATOM 3839 O O . GLY A 1 488 ? -11.938 49.75 20.719 1 90.12 488 GLY A O 1
ATOM 3840 N N . SER A 1 489 ? -13.195 48.438 22.016 1 94.62 489 SER A N 1
ATOM 3841 C CA . SER A 1 489 ? -12.047 47.938 22.766 1 94.62 489 SER A CA 1
ATOM 3842 C C . SER A 1 489 ? -12.031 46.406 22.781 1 94.62 489 SER A C 1
ATOM 3844 O O . SER A 1 489 ? -13.078 45.75 22.609 1 94.62 489 SER A O 1
ATOM 3846 N N . PHE A 1 490 ? -10.812 45.844 22.969 1 97.75 490 PHE A N 1
ATOM 3847 C CA . PHE A 1 490 ? -10.648 44.406 23 1 97.75 490 PHE A CA 1
ATOM 3848 C C . PHE A 1 490 ? -10.711 43.875 24.438 1 97.75 490 PHE A C 1
ATOM 3850 O O . PHE A 1 490 ? -10.023 44.406 25.312 1 97.75 490 PHE A O 1
ATOM 3857 N N . ASP A 1 491 ? -11.5 42.906 24.734 1 97.75 491 ASP A N 1
ATOM 3858 C CA . ASP A 1 491 ? -11.758 42.375 26.062 1 97.75 491 ASP A CA 1
ATOM 3859 C C . ASP A 1 491 ? -10.773 41.25 26.406 1 97.75 491 ASP A C 1
ATOM 3861 O O . ASP A 1 491 ? -11.109 40.094 26.297 1 97.75 491 ASP A O 1
ATOM 3865 N N . PHE A 1 492 ? -9.633 41.594 26.938 1 98.12 492 PHE A N 1
ATOM 3866 C CA . PHE A 1 492 ? -8.594 40.625 27.266 1 98.12 492 PHE A CA 1
ATOM 3867 C C . PHE A 1 492 ? -9.031 39.719 28.406 1 98.12 492 PHE A C 1
ATOM 3869 O O . PHE A 1 492 ? -8.688 38.531 28.438 1 98.12 492 PHE A O 1
ATOM 3876 N N . GLN A 1 493 ? -9.773 40.219 29.328 1 97.25 493 GLN A N 1
ATOM 3877 C CA . GLN A 1 493 ? -10.227 39.438 30.453 1 97.25 493 GLN A CA 1
ATOM 3878 C C . GLN A 1 493 ? -11.141 38.312 30 1 97.25 493 GLN A C 1
ATOM 3880 O O . GLN A 1 493 ? -11 37.156 30.438 1 97.25 493 GLN A O 1
ATOM 3885 N N . LYS A 1 494 ? -12.062 38.656 29.109 1 97.31 494 LYS A N 1
ATOM 3886 C CA . LYS A 1 494 ? -12.953 37.625 28.578 1 97.31 494 LYS A CA 1
ATOM 3887 C C . LYS A 1 494 ? -12.18 36.594 27.766 1 97.31 494 LYS A C 1
ATOM 3889 O O . LYS A 1 494 ? -12.492 35.406 27.812 1 97.31 494 LYS A O 1
ATOM 3894 N N . LEU A 1 495 ? -11.211 37.031 27.016 1 98.56 495 LEU A N 1
ATOM 3895 C CA . LEU A 1 495 ? -10.375 36.125 26.25 1 98.56 495 LEU A CA 1
ATOM 3896 C C . LEU A 1 495 ? -9.656 35.156 27.172 1 98.56 495 LEU A C 1
ATOM 3898 O O . LEU A 1 495 ? -9.555 33.969 26.859 1 98.56 495 LEU A O 1
ATOM 3902 N N . ARG A 1 496 ? -9.102 35.656 28.266 1 98.25 496 ARG A N 1
ATOM 3903 C CA . ARG A 1 496 ? -8.445 34.812 29.266 1 98.25 496 ARG A CA 1
ATOM 3904 C C . ARG A 1 496 ? -9.391 33.75 29.797 1 98.25 496 ARG A C 1
ATOM 3906 O O . ARG A 1 496 ? -9.039 32.562 29.859 1 98.25 496 ARG A O 1
ATOM 3913 N N . GLU A 1 497 ? -10.609 34.125 30.062 1 97.5 497 GLU A N 1
ATOM 3914 C CA . GLU A 1 497 ? -11.609 33.219 30.609 1 97.5 497 GLU A CA 1
ATOM 3915 C C . GLU A 1 497 ? -11.977 32.125 29.609 1 97.5 497 GLU A C 1
ATOM 3917 O O . GLU A 1 497 ? -12.055 30.938 29.953 1 97.5 497 GLU A O 1
ATOM 3922 N N . VAL A 1 498 ? -12.156 32.531 28.406 1 97.38 498 VAL A N 1
ATOM 3923 C CA . VAL A 1 498 ? -12.531 31.578 27.359 1 97.38 498 VAL A CA 1
ATOM 3924 C C . VAL A 1 498 ? -11.375 30.625 27.094 1 97.38 498 VAL A C 1
ATOM 3926 O O . VAL A 1 498 ? -11.586 29.438 26.844 1 97.38 498 VAL A O 1
ATOM 3929 N N . SER A 1 499 ? -10.172 31.125 27.125 1 98.44 499 SER A N 1
ATOM 3930 C CA . SER A 1 499 ? -8.992 30.281 26.953 1 98.44 499 SER A CA 1
ATOM 3931 C C . SER A 1 499 ? -8.922 29.203 28.016 1 98.44 499 SER A C 1
ATOM 3933 O O . SER A 1 499 ? -8.531 28.062 27.75 1 98.44 499 SER A O 1
ATOM 3935 N N . GLN A 1 500 ? -9.289 29.547 29.234 1 98 500 GLN A N 1
ATOM 3936 C CA . GLN A 1 500 ? -9.289 28.578 30.328 1 98 500 GLN A CA 1
ATOM 3937 C C . GLN A 1 500 ? -10.32 27.484 30.109 1 98 500 GLN A C 1
ATOM 3939 O O . GLN A 1 500 ? -10.031 26.297 30.297 1 98 500 GLN A O 1
ATOM 3944 N N . VAL A 1 501 ? -11.445 27.891 29.625 1 96.06 501 VAL A N 1
ATOM 3945 C CA . VAL A 1 501 ? -12.523 26.938 29.375 1 96.06 501 VAL A CA 1
ATOM 3946 C C . VAL A 1 501 ? -12.133 25.984 28.25 1 96.06 501 VAL A C 1
ATOM 3948 O O . VAL A 1 501 ? -12.336 24.766 28.359 1 96.06 501 VAL A O 1
ATOM 3951 N N . ILE A 1 502 ? -11.57 26.531 27.234 1 96.56 502 ILE A N 1
ATOM 3952 C CA . ILE A 1 502 ? -11.164 25.719 26.078 1 96.56 502 ILE A CA 1
ATOM 3953 C C . ILE A 1 502 ? -10.094 24.719 26.516 1 96.56 502 ILE A C 1
ATOM 3955 O O . ILE A 1 502 ? -10.102 23.562 26.062 1 96.56 502 ILE A O 1
ATOM 3959 N N . THR A 1 503 ? -9.195 25.141 27.359 1 97.94 503 THR A N 1
ATOM 3960 C CA . THR A 1 503 ? -8.125 24.266 27.844 1 97.94 503 THR A CA 1
ATOM 3961 C C . THR A 1 503 ? -8.711 23.078 28.609 1 97.94 503 THR A C 1
ATOM 3963 O O . THR A 1 503 ? -8.305 21.938 28.391 1 97.94 503 THR A O 1
ATOM 3966 N N . ARG A 1 504 ? -9.648 23.344 29.469 1 95.75 504 ARG A N 1
ATOM 3967 C CA . ARG A 1 504 ? -10.289 22.281 30.234 1 95.75 504 ARG A CA 1
ATOM 3968 C C . ARG A 1 504 ? -11.039 21.312 29.312 1 95.75 504 ARG A C 1
ATOM 3970 O O . ARG A 1 504 ? -10.977 20.094 29.5 1 95.75 504 ARG A O 1
ATOM 3977 N N . ASN A 1 505 ? -11.68 21.906 28.328 1 90.44 505 ASN A N 1
ATOM 3978 C CA . ASN A 1 505 ? -12.453 21.094 27.391 1 90.44 505 ASN A CA 1
ATOM 3979 C C . ASN A 1 505 ? -11.547 20.203 26.562 1 90.44 505 ASN A C 1
ATOM 3981 O O . ASN A 1 505 ? -11.828 19.016 26.375 1 90.44 505 ASN A O 1
ATOM 3985 N N . LEU A 1 506 ? -10.5 20.797 26.031 1 93.62 506 LEU A N 1
ATOM 3986 C CA . LEU A 1 506 ? -9.586 20.016 25.203 1 93.62 506 LEU A CA 1
ATOM 3987 C C . LEU A 1 506 ? -8.883 18.938 26.016 1 93.62 506 LEU A C 1
ATOM 3989 O O . LEU A 1 506 ? -8.594 17.859 25.5 1 93.62 506 LEU A O 1
ATOM 3993 N N . ASN A 1 507 ? -8.547 19.266 27.25 1 94.38 507 ASN A N 1
ATOM 3994 C CA . ASN A 1 507 ? -7.957 18.25 28.125 1 94.38 507 ASN A CA 1
ATOM 3995 C C . ASN A 1 507 ? -8.891 17.062 28.312 1 94.38 507 ASN A C 1
ATOM 3997 O O . ASN A 1 507 ? -8.445 15.906 28.312 1 94.38 507 ASN A O 1
ATOM 4001 N N . ARG A 1 508 ? -10.094 17.312 28.438 1 86.31 508 ARG A N 1
ATOM 4002 C CA . ARG A 1 508 ? -11.086 16.25 28.609 1 86.31 508 ARG A CA 1
ATOM 4003 C C . ARG A 1 508 ? -11.203 15.414 27.328 1 86.31 508 ARG A C 1
ATOM 4005 O O . ARG A 1 508 ? -11.422 14.203 27.406 1 86.31 508 ARG A O 1
ATOM 4012 N N . ILE A 1 509 ? -11.086 16.031 26.219 1 85.31 509 ILE A N 1
ATOM 4013 C CA . ILE A 1 509 ? -11.18 15.344 24.938 1 85.31 509 ILE A CA 1
ATOM 4014 C C . ILE A 1 509 ? -10.117 14.25 24.859 1 85.31 509 ILE A C 1
ATOM 4016 O O . ILE A 1 509 ? -10.367 13.18 24.297 1 85.31 509 ILE A O 1
ATOM 4020 N N . ILE A 1 510 ? -9.008 14.453 25.406 1 88.62 510 ILE A N 1
ATOM 4021 C CA . ILE A 1 510 ? -7.926 13.477 25.391 1 88.62 510 ILE A CA 1
ATOM 4022 C C . ILE A 1 510 ? -8.398 12.172 26.031 1 88.62 510 ILE A C 1
ATOM 4024 O O . ILE A 1 510 ? -8.07 11.086 25.562 1 88.62 510 ILE A O 1
ATOM 4028 N N . ASP A 1 511 ? -9.188 12.258 27.047 1 80.44 511 ASP A N 1
ATOM 4029 C CA . ASP A 1 511 ? -9.617 11.094 27.828 1 80.44 511 ASP A CA 1
ATOM 4030 C C . ASP A 1 511 ? -10.727 10.336 27.094 1 80.44 511 ASP A C 1
ATOM 4032 O O . ASP A 1 511 ? -10.844 9.117 27.234 1 80.44 511 ASP A O 1
ATOM 4036 N N . VAL A 1 512 ? -11.453 11.047 26.234 1 71.19 512 VAL A N 1
ATOM 4037 C CA . VAL A 1 512 ? -12.656 10.406 25.703 1 71.19 512 VAL A CA 1
ATOM 4038 C C . VAL A 1 512 ? -12.516 10.203 24.203 1 71.19 512 VAL A C 1
ATOM 4040 O O . VAL A 1 512 ? -13.359 9.555 23.578 1 71.19 512 VAL A O 1
ATOM 4043 N N . ASN A 1 513 ? -11.461 10.602 23.625 1 72.12 513 ASN A N 1
ATOM 4044 C CA . ASN A 1 513 ? -11.25 10.539 22.188 1 72.12 513 ASN A CA 1
ATOM 4045 C C . ASN A 1 513 ? -11.18 9.102 21.688 1 72.12 513 ASN A C 1
ATOM 4047 O O . ASN A 1 513 ? -10.828 8.195 22.453 1 72.12 513 ASN A O 1
ATOM 4051 N N . PHE A 1 514 ? -11.609 8.867 20.375 1 68.62 514 PHE A N 1
ATOM 4052 C CA . PHE A 1 514 ? -11.359 7.605 19.672 1 68.62 514 PHE A CA 1
ATOM 4053 C C . PHE A 1 514 ? -9.977 7.602 19.031 1 68.62 514 PHE A C 1
ATOM 4055 O O . PHE A 1 514 ? -9.641 8.516 18.281 1 68.62 514 PHE A O 1
ATOM 4062 N N . TYR A 1 515 ? -9.289 6.656 19.438 1 76.94 515 TYR A N 1
ATOM 4063 C CA . TYR A 1 515 ? -7.961 6.496 18.859 1 76.94 515 TYR A CA 1
ATOM 4064 C C . TYR A 1 515 ? -7.941 5.348 17.859 1 76.94 515 TYR A C 1
ATOM 4066 O O . TYR A 1 515 ? -8.117 4.188 18.219 1 76.94 515 TYR A O 1
ATOM 4074 N N . PRO A 1 516 ? -7.707 5.637 16.578 1 70.81 516 PRO A N 1
ATOM 4075 C CA . PRO A 1 516 ? -7.742 4.602 15.539 1 70.81 516 PRO A CA 1
ATOM 4076 C C . PRO A 1 516 ? -6.668 3.535 15.727 1 70.81 516 PRO A C 1
ATOM 4078 O O . PRO A 1 516 ? -6.812 2.412 15.234 1 70.81 516 PRO A O 1
ATOM 4081 N N . ILE A 1 517 ? -5.57 3.863 16.422 1 78 517 ILE A N 1
ATOM 4082 C CA . ILE A 1 517 ? -4.473 2.932 16.656 1 78 517 ILE A CA 1
ATOM 4083 C C . ILE A 1 517 ? -3.965 3.08 18.094 1 78 517 ILE A C 1
ATOM 4085 O O . ILE A 1 517 ? -4.016 4.172 18.656 1 78 517 ILE A O 1
ATOM 4089 N N . PRO A 1 518 ? -3.406 2.031 18.656 1 81.75 518 PRO A N 1
ATOM 4090 C CA . PRO A 1 518 ? -2.959 2.084 20.047 1 81.75 518 PRO A CA 1
ATOM 4091 C C . PRO A 1 518 ? -1.794 3.049 20.266 1 81.75 518 PRO A C 1
ATOM 4093 O O . PRO A 1 518 ? -1.677 3.66 21.328 1 81.75 518 PRO A O 1
ATOM 4096 N N . GLU A 1 519 ? -0.918 3.24 19.297 1 85.81 519 GLU A N 1
ATOM 4097 C CA . GLU A 1 519 ? 0.228 4.137 19.391 1 85.81 519 GLU A CA 1
ATOM 4098 C C . GLU A 1 519 ? -0.219 5.586 19.578 1 85.81 519 GLU A C 1
ATOM 4100 O O . GLU A 1 519 ? 0.449 6.363 20.266 1 85.81 519 GLU A O 1
ATOM 4105 N N . ALA A 1 520 ? -1.376 5.996 19.016 1 88.62 520 ALA A N 1
ATOM 4106 C CA . ALA A 1 520 ? -1.921 7.344 19.156 1 88.62 520 ALA A CA 1
ATOM 4107 C C . ALA A 1 520 ? -2.453 7.578 20.562 1 88.62 520 ALA A C 1
ATOM 4109 O O . ALA A 1 520 ? -2.25 8.648 21.141 1 88.62 520 ALA A O 1
ATOM 4110 N N . LYS A 1 521 ? -3.109 6.496 21.078 1 86.44 521 LYS A N 1
ATOM 4111 C CA . LYS A 1 521 ? -3.609 6.59 22.438 1 86.44 521 LYS A CA 1
ATOM 4112 C C . LYS A 1 521 ? -2.465 6.746 23.438 1 86.44 521 LYS A C 1
ATOM 4114 O O . LYS A 1 521 ? -2.523 7.59 24.328 1 86.44 521 LYS A O 1
ATOM 4119 N N . ARG A 1 522 ? -1.491 5.977 23.25 1 89.38 522 ARG A N 1
ATOM 4120 C CA . ARG A 1 522 ? -0.33 6.023 24.125 1 89.38 522 ARG A CA 1
ATOM 4121 C C . ARG A 1 522 ? 0.287 7.418 24.156 1 89.38 522 ARG A C 1
ATOM 4123 O O . ARG A 1 522 ? 0.508 7.984 25.219 1 89.38 522 ARG A O 1
ATOM 4130 N N . SER A 1 523 ? 0.544 7.996 23.016 1 92.81 523 SER A N 1
ATOM 4131 C CA . SER A 1 523 ? 1.173 9.305 22.891 1 92.81 523 SER A CA 1
ATOM 4132 C C . SER A 1 523 ? 0.303 10.391 23.516 1 92.81 523 SER A C 1
ATOM 4134 O O . SER A 1 523 ? 0.79 11.211 24.312 1 92.81 523 SER A O 1
ATOM 4136 N N . ASN A 1 524 ? -0.984 10.391 23.203 1 92.69 524 ASN A N 1
ATOM 4137 C CA . ASN A 1 524 ? -1.885 11.445 23.656 1 92.69 524 ASN A CA 1
ATOM 4138 C C . ASN A 1 524 ? -2.086 11.398 25.172 1 92.69 524 ASN A C 1
ATOM 4140 O O . ASN A 1 524 ? -2.186 12.445 25.812 1 92.69 524 ASN A O 1
ATOM 4144 N N . MET A 1 525 ? -2.105 10.242 25.734 1 92.31 525 MET A N 1
ATOM 4145 C CA . MET A 1 525 ? -2.314 10.094 27.172 1 92.31 525 MET A CA 1
ATOM 4146 C C . MET A 1 525 ? -1.053 10.461 27.938 1 92.31 525 MET A C 1
ATOM 4148 O O . MET A 1 525 ? -1.131 11.078 29 1 92.31 525 MET A O 1
ATOM 4152 N N . ARG A 1 526 ? 0.073 10.125 27.422 1 94.75 526 ARG A N 1
ATOM 4153 C CA . ARG A 1 526 ? 1.345 10.328 28.094 1 94.75 526 ARG A CA 1
ATOM 4154 C C . ARG A 1 526 ? 1.718 11.805 28.141 1 94.75 526 ARG A C 1
ATOM 4156 O O . ARG A 1 526 ? 2.238 12.289 29.156 1 94.75 526 ARG A O 1
ATOM 4163 N N . HIS A 1 527 ? 1.432 12.562 27.062 1 97.06 527 HIS A N 1
ATOM 4164 C CA . HIS A 1 527 ? 1.935 13.93 26.938 1 97.06 527 HIS A CA 1
ATOM 4165 C C . HIS A 1 527 ? 0.806 14.945 27.062 1 97.06 527 HIS A C 1
ATOM 4167 O O . HIS A 1 527 ? 1.056 16.125 27.281 1 97.06 527 HIS A O 1
ATOM 4173 N N . ARG A 1 528 ? -0.454 14.57 26.734 1 97.38 528 ARG A N 1
ATOM 4174 C CA . ARG A 1 528 ? -1.702 15.32 26.828 1 97.38 528 ARG A CA 1
ATOM 4175 C C . ARG A 1 528 ? -1.573 16.672 26.125 1 97.38 528 ARG A C 1
ATOM 4177 O O . ARG A 1 528 ? -1.91 17.703 26.703 1 97.38 528 ARG A O 1
ATOM 4184 N N . PRO A 1 529 ? -1.039 16.703 24.922 1 97.19 529 PRO A N 1
ATOM 4185 C CA . PRO A 1 529 ? -0.968 17.969 24.172 1 97.19 529 PRO A CA 1
ATOM 4186 C C . PRO A 1 529 ? -2.336 18.438 23.688 1 97.19 529 PRO A C 1
ATOM 4188 O O . PRO A 1 529 ? -3.186 17.625 23.328 1 97.19 529 PRO A O 1
ATOM 4191 N N . ILE A 1 530 ? -2.527 19.75 23.688 1 96.88 530 ILE A N 1
ATOM 4192 C CA . ILE A 1 530 ? -3.695 20.375 23.062 1 96.88 530 ILE A CA 1
ATOM 4193 C C . ILE A 1 530 ? -3.256 21.516 22.172 1 96.88 530 ILE A C 1
ATOM 4195 O O . ILE A 1 530 ? -2.08 21.906 22.172 1 96.88 530 ILE A O 1
ATOM 4199 N N . GLY A 1 531 ? -4.133 22.016 21.344 1 96.75 531 GLY A N 1
ATOM 4200 C CA . GLY A 1 531 ? -3.822 23.125 20.453 1 96.75 531 GLY A CA 1
ATOM 4201 C C . GLY A 1 531 ? -4.957 24.125 20.328 1 96.75 531 GLY A C 1
ATOM 4202 O O . GLY A 1 531 ? -6.004 23.812 19.766 1 96.75 531 GLY A O 1
ATOM 4203 N N . ILE A 1 532 ? -4.68 25.297 20.844 1 98.19 532 ILE A N 1
ATOM 4204 C CA . ILE A 1 532 ? -5.648 26.391 20.734 1 98.19 532 ILE A CA 1
ATOM 4205 C C . ILE A 1 532 ? -5.219 27.344 19.625 1 98.19 532 ILE A C 1
ATOM 4207 O O . ILE A 1 532 ? -4.059 27.766 19.578 1 98.19 532 ILE A O 1
ATOM 4211 N N . GLY A 1 533 ? -6.059 27.547 18.688 1 97.56 533 GLY A N 1
ATOM 4212 C CA . GLY A 1 533 ? -5.844 28.531 17.641 1 97.56 533 GLY A CA 1
ATOM 4213 C C . GLY A 1 533 ? -6.906 29.609 17.609 1 97.56 533 GLY A C 1
ATOM 4214 O O . GLY A 1 533 ? -7.578 29.859 18.625 1 97.56 533 GLY A O 1
ATOM 4215 N N . VAL A 1 534 ? -6.891 30.422 16.547 1 98.12 534 VAL A N 1
ATOM 4216 C CA . VAL A 1 534 ? -7.836 31.531 16.453 1 98.12 534 VAL A CA 1
ATOM 4217 C C . VAL A 1 534 ? -8.422 31.609 15.047 1 98.12 534 VAL A C 1
ATOM 4219 O O . VAL A 1 534 ? -7.941 30.922 14.141 1 98.12 534 VAL A O 1
ATOM 4222 N N . GLN A 1 535 ? -9.453 32.281 14.914 1 94.56 535 GLN A N 1
ATOM 4223 C CA . GLN A 1 535 ? -10.008 32.719 13.633 1 94.56 535 GLN A CA 1
ATOM 4224 C C . GLN A 1 535 ? -10.516 34.156 13.719 1 94.56 535 GLN A C 1
ATOM 4226 O O . GLN A 1 535 ? -10.758 34.656 14.805 1 94.56 535 GLN A O 1
ATOM 4231 N N . GLY A 1 536 ? -10.484 34.844 12.609 1 96.62 536 GLY A N 1
ATOM 4232 C CA . GLY A 1 536 ? -11.078 36.156 12.531 1 96.62 536 GLY A CA 1
ATOM 4233 C C . GLY A 1 536 ? -10.164 37.25 13.039 1 96.62 536 GLY A C 1
ATOM 4234 O O . GLY A 1 536 ? -10.625 38.281 13.547 1 96.62 536 GLY A O 1
ATOM 4235 N N . LEU A 1 537 ? -8.883 37.062 12.984 1 98.19 537 LEU A N 1
ATOM 4236 C CA . LEU A 1 537 ? -7.977 38.125 13.391 1 98.19 537 LEU A CA 1
ATOM 4237 C C . LEU A 1 537 ? -8.219 39.375 12.57 1 98.19 537 LEU A C 1
ATOM 4239 O O . LEU A 1 537 ? -8.273 40.469 13.125 1 98.19 537 LEU A O 1
ATOM 4243 N N . ALA A 1 538 ? -8.336 39.219 11.258 1 97.44 538 ALA A N 1
ATOM 4244 C CA . ALA A 1 538 ? -8.602 40.344 10.383 1 97.44 538 ALA A CA 1
ATOM 4245 C C . ALA A 1 538 ? -9.93 41 10.742 1 97.44 538 ALA A C 1
ATOM 4247 O O . ALA A 1 538 ? -10.031 42.25 10.75 1 97.44 538 ALA A O 1
ATOM 4248 N N . ASP A 1 539 ? -10.922 40.219 11.008 1 96.06 539 ASP A N 1
ATOM 4249 C CA . ASP A 1 539 ? -12.211 40.75 11.438 1 96.06 539 ASP A CA 1
ATOM 4250 C C . ASP A 1 539 ? -12.078 41.594 12.695 1 96.06 539 ASP A C 1
ATOM 4252 O O . ASP A 1 539 ? -12.648 42.688 12.789 1 96.06 539 ASP A O 1
ATOM 4256 N N . CYS A 1 540 ? -11.375 41.094 13.602 1 98 540 CYS A N 1
ATOM 4257 C CA . CYS A 1 540 ? -11.141 41.781 14.875 1 98 540 CYS A CA 1
ATOM 4258 C C . CYS A 1 540 ? -10.477 43.125 14.648 1 98 540 CYS A C 1
ATOM 4260 O O . CYS A 1 540 ? -10.922 44.156 15.195 1 98 540 CYS A O 1
ATOM 4262 N N . PHE A 1 541 ? -9.453 43.156 13.836 1 98.31 541 PHE A N 1
ATOM 4263 C CA . PHE A 1 541 ? -8.742 44.406 13.555 1 98.31 541 PHE A CA 1
ATOM 4264 C C . PHE A 1 541 ? -9.664 45.438 12.891 1 98.31 541 PHE A C 1
ATOM 4266 O O . PHE A 1 541 ? -9.641 46.625 13.242 1 98.31 541 PHE A O 1
ATOM 4273 N N . ILE A 1 542 ? -10.453 44.969 11.969 1 97.19 542 ILE A N 1
ATOM 4274 C CA . ILE A 1 542 ? -11.367 45.844 11.25 1 97.19 542 ILE A CA 1
ATOM 4275 C C . ILE A 1 542 ? -12.375 46.469 12.227 1 97.19 542 ILE A C 1
ATOM 4277 O O . ILE A 1 542 ? -12.641 47.656 12.188 1 97.19 542 ILE A O 1
ATOM 4281 N N . LEU A 1 543 ? -12.891 45.688 13.102 1 96.94 543 LEU A N 1
ATOM 4282 C CA . LEU A 1 543 ? -13.875 46.125 14.078 1 96.94 543 LEU A CA 1
ATOM 4283 C C . LEU A 1 543 ? -13.266 47.188 15 1 96.94 543 LEU A C 1
ATOM 4285 O O . LEU A 1 543 ? -13.961 48.125 15.438 1 96.94 543 LEU A O 1
ATOM 4289 N N . LEU A 1 544 ? -12.023 47.062 15.258 1 97.94 544 LEU A N 1
ATOM 4290 C CA . LEU A 1 544 ? -11.328 48 16.156 1 97.94 544 LEU A CA 1
ATOM 4291 C C . LEU A 1 544 ? -10.75 49.156 15.367 1 97.94 544 LEU A C 1
ATOM 4293 O O . LEU A 1 544 ? -10.102 50.031 15.938 1 97.94 544 LEU A O 1
ATOM 4297 N N . ARG A 1 545 ? -10.961 49.094 14.055 1 97.25 545 ARG A N 1
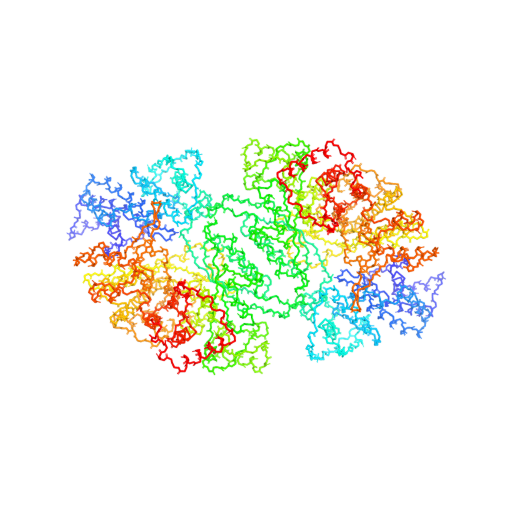ATOM 4298 C CA . ARG A 1 545 ? -10.508 50.156 13.141 1 97.25 545 ARG A CA 1
ATOM 4299 C C . ARG A 1 545 ? -8.984 50.219 13.102 1 97.25 545 ARG A C 1
ATOM 4301 O O . ARG A 1 545 ? -8.406 51.312 13.148 1 97.25 545 ARG A O 1
ATOM 4308 N N . LEU A 1 546 ? -8.375 49.094 13.086 1 97.94 546 LEU A N 1
ATOM 4309 C CA . LEU A 1 546 ? -6.918 49 13.016 1 97.94 546 LEU A CA 1
ATOM 4310 C C . LEU A 1 546 ? -6.477 48.406 11.688 1 97.94 546 LEU A C 1
ATOM 4312 O O . LEU A 1 546 ? -6.742 47.219 11.406 1 97.94 546 LEU A O 1
ATOM 4316 N N . PRO A 1 547 ? -5.801 49.156 10.875 1 97.81 547 PRO A N 1
ATOM 4317 C CA . PRO A 1 547 ? -5.191 48.531 9.703 1 97.81 547 PRO A CA 1
ATOM 4318 C C . PRO A 1 547 ? -4.309 47.344 10.07 1 97.81 547 PRO A C 1
ATOM 4320 O O . PRO A 1 547 ? -3.613 47.375 11.086 1 97.81 547 PRO A O 1
ATOM 4323 N N . PHE A 1 548 ? -4.215 46.344 9.305 1 97.19 548 PHE A N 1
ATOM 4324 C CA . PHE A 1 548 ? -3.766 45 9.648 1 97.19 548 PHE A CA 1
ATOM 4325 C C . PHE A 1 548 ? -2.342 45.031 10.188 1 97.19 548 PHE A C 1
ATOM 4327 O O . PHE A 1 548 ? -2.014 44.281 11.125 1 97.19 548 PHE A O 1
ATOM 4334 N N . ASP A 1 549 ? -1.396 45.844 9.547 1 94.44 549 ASP A N 1
ATOM 4335 C CA . ASP A 1 549 ? -0.006 45.812 9.992 1 94.44 549 ASP A CA 1
ATOM 4336 C C . ASP A 1 549 ? 0.383 47.156 10.633 1 94.44 549 ASP A C 1
ATOM 4338 O O . ASP A 1 549 ? 1.537 47.562 10.539 1 94.44 549 ASP A O 1
ATOM 4342 N N . SER A 1 550 ? -0.646 47.812 11.18 1 97.19 550 SER A N 1
ATOM 4343 C CA . SER A 1 550 ? -0.36 49.031 11.969 1 97.19 550 SER A CA 1
ATOM 4344 C C . SER A 1 550 ? 0.296 48.656 13.297 1 97.19 550 SER A C 1
ATOM 4346 O O . SER A 1 550 ? 0.188 47.531 13.766 1 97.19 550 SER A O 1
ATOM 4348 N N . GLU A 1 551 ? 0.957 49.562 13.898 1 96.69 551 GLU A N 1
ATOM 4349 C CA . GLU A 1 551 ? 1.673 49.344 15.148 1 96.69 551 GLU A CA 1
ATOM 4350 C C . GLU A 1 551 ? 0.722 48.906 16.25 1 96.69 551 GLU A C 1
ATOM 4352 O O . GLU A 1 551 ? 1.007 47.938 16.984 1 96.69 551 GLU A O 1
ATOM 4357 N N . PRO A 1 552 ? -0.439 49.562 16.359 1 97.31 552 PRO A N 1
ATOM 4358 C CA . PRO A 1 552 ? -1.376 49.094 17.375 1 97.31 552 PRO A CA 1
ATOM 4359 C C . PRO A 1 552 ? -1.879 47.688 17.094 1 97.31 552 PRO A C 1
ATOM 4361 O O . PRO A 1 552 ? -2.102 46.906 18.016 1 97.31 552 PRO A O 1
ATOM 4364 N N . ALA A 1 553 ? -2.084 47.375 15.82 1 98 553 ALA A N 1
ATOM 4365 C CA . ALA A 1 553 ? -2.516 46.031 15.445 1 98 553 ALA A CA 1
ATOM 4366 C C . ALA A 1 553 ? -1.45 45 15.797 1 98 553 ALA A C 1
ATOM 4368 O O . ALA A 1 553 ? -1.769 43.906 16.266 1 98 553 ALA A O 1
ATOM 4369 N N . MET A 1 554 ? -0.225 45.312 15.586 1 97.81 554 MET A N 1
ATOM 4370 C CA . MET A 1 554 ? 0.889 44.438 15.891 1 97.81 554 MET A CA 1
ATOM 4371 C C . MET A 1 554 ? 1.003 44.188 17.391 1 97.81 554 MET A C 1
ATOM 4373 O O . MET A 1 554 ? 1.297 43.094 17.828 1 97.81 554 MET A O 1
ATOM 4377 N N . LEU A 1 555 ? 0.81 45.219 18.125 1 97.44 555 LEU A N 1
ATOM 4378 C CA . LEU A 1 555 ? 0.807 45.094 19.578 1 97.44 555 LEU A CA 1
ATOM 4379 C C . LEU A 1 555 ? -0.34 44.188 20.031 1 97.44 555 LEU A C 1
ATOM 4381 O O . LEU A 1 555 ? -0.152 43.312 20.875 1 97.44 555 LEU A O 1
ATOM 4385 N N . LEU A 1 556 ? -1.517 44.438 19.453 1 98.12 556 LEU A N 1
ATOM 4386 C CA . LEU A 1 556 ? -2.676 43.625 19.797 1 98.12 556 LEU A CA 1
ATOM 4387 C C . LEU A 1 556 ? -2.439 42.156 19.453 1 98.12 556 LEU A C 1
ATOM 4389 O O . LEU A 1 556 ? -2.842 41.281 20.203 1 98.12 556 LEU A O 1
ATOM 4393 N N . ASN A 1 557 ? -1.854 41.938 18.281 1 98.25 557 ASN A N 1
ATOM 4394 C CA . ASN A 1 557 ? -1.461 40.594 17.875 1 98.25 557 ASN A CA 1
ATOM 4395 C C . ASN A 1 557 ? -0.655 39.875 18.953 1 98.25 557 ASN A C 1
ATOM 4397 O O . ASN A 1 557 ? -0.952 38.75 19.312 1 98.25 557 ASN A O 1
ATOM 4401 N N . ARG A 1 558 ? 0.296 40.5 19.531 1 97.88 558 ARG A N 1
ATOM 4402 C CA . ARG A 1 558 ? 1.132 39.938 20.594 1 97.88 558 ARG A CA 1
ATOM 4403 C C . ARG A 1 558 ? 0.318 39.719 21.859 1 97.88 558 ARG A C 1
ATOM 4405 O O . ARG A 1 558 ? 0.414 38.656 22.484 1 97.88 558 ARG A O 1
ATOM 4412 N N . GLN A 1 559 ? -0.49 40.688 22.188 1 98.5 559 GLN A N 1
ATOM 4413 C CA . GLN A 1 559 ? -1.23 40.656 23.438 1 98.5 559 GLN A CA 1
ATOM 4414 C C . GLN A 1 559 ? -2.301 39.562 23.422 1 98.5 559 GLN A C 1
ATOM 4416 O O . GLN A 1 559 ? -2.584 38.938 24.438 1 98.5 559 GLN A O 1
ATOM 4421 N N . ILE A 1 560 ? -2.875 39.344 22.281 1 98.75 560 ILE A N 1
ATOM 4422 C CA . ILE A 1 560 ? -3.893 38.312 22.141 1 98.75 560 ILE A CA 1
ATOM 4423 C C . ILE A 1 560 ? -3.285 36.938 22.469 1 98.75 560 ILE A C 1
ATOM 4425 O O . ILE A 1 560 ? -3.807 36.219 23.312 1 98.75 560 ILE A O 1
ATOM 4429 N N . PHE A 1 561 ? -2.213 36.594 21.828 1 98.88 561 PHE A N 1
ATOM 4430 C CA . PHE A 1 561 ? -1.63 35.281 22.016 1 98.88 561 PHE A CA 1
ATOM 4431 C C . PHE A 1 561 ? -0.97 35.156 23.375 1 98.88 561 PHE A C 1
ATOM 4433 O O . PHE A 1 561 ? -0.957 34.094 23.984 1 98.88 561 PHE A O 1
ATOM 4440 N N . GLU A 1 562 ? -0.448 36.312 23.922 1 98.75 562 GLU A N 1
ATOM 4441 C CA . GLU A 1 562 ? 0.018 36.312 25.312 1 98.75 562 GLU A CA 1
ATOM 4442 C C . GLU A 1 562 ? -1.103 35.969 26.281 1 98.75 562 GLU A C 1
ATOM 4444 O O . GLU A 1 562 ? -0.899 35.156 27.203 1 98.75 562 GLU A O 1
ATOM 4449 N N . THR A 1 563 ? -2.262 36.5 26.016 1 98.88 563 THR A N 1
ATOM 4450 C CA . THR A 1 563 ? -3.414 36.281 26.875 1 98.88 563 THR A CA 1
ATOM 4451 C C . THR A 1 563 ? -3.889 34.812 26.766 1 98.88 563 THR A C 1
ATOM 4453 O O . THR A 1 563 ? -4.199 34.188 27.781 1 98.88 563 THR A O 1
ATOM 4456 N N . ILE A 1 564 ? -3.963 34.312 25.547 1 98.88 564 ILE A N 1
ATOM 4457 C CA . ILE A 1 564 ? -4.41 32.938 25.359 1 98.88 564 ILE A CA 1
ATOM 4458 C C . ILE A 1 564 ? -3.441 31.984 26.047 1 98.88 564 ILE A C 1
ATOM 4460 O O . ILE A 1 564 ? -3.865 31.062 26.75 1 98.88 564 ILE A O 1
ATOM 4464 N N . TYR A 1 565 ? -2.143 32.188 25.844 1 98.88 565 TYR A N 1
ATOM 4465 C CA . TYR A 1 565 ? -1.131 31.328 26.453 1 98.88 565 TYR A CA 1
ATOM 4466 C C . TYR A 1 565 ? -1.211 31.391 27.969 1 98.88 565 TYR A C 1
ATOM 4468 O O . TYR A 1 565 ? -1.149 30.359 28.641 1 98.88 565 TYR A O 1
ATOM 4476 N N . TYR A 1 566 ? -1.401 32.562 28.516 1 98.81 566 TYR A N 1
ATOM 4477 C CA . TYR A 1 566 ? -1.521 32.75 29.953 1 98.81 566 TYR A CA 1
ATOM 4478 C C . TYR A 1 566 ? -2.729 32 30.516 1 98.81 566 TYR A C 1
ATOM 4480 O O . TYR A 1 566 ? -2.611 31.266 31.484 1 98.81 566 TYR A O 1
ATOM 4488 N N . GLY A 1 567 ? -3.863 32.281 29.875 1 98.81 567 GLY A N 1
ATOM 4489 C CA . GLY A 1 567 ? -5.082 31.625 30.312 1 98.81 567 GLY A CA 1
ATOM 4490 C C . GLY A 1 567 ? -5.008 30.109 30.234 1 98.81 567 GLY A C 1
ATOM 4491 O O . GLY A 1 567 ? -5.5 29.406 31.109 1 98.81 567 GLY A O 1
ATOM 4492 N N . ALA A 1 568 ? -4.422 29.641 29.203 1 98.88 568 ALA A N 1
ATOM 4493 C CA . ALA A 1 568 ? -4.289 28.203 29 1 98.88 568 ALA A CA 1
ATOM 4494 C C . ALA A 1 568 ? -3.379 27.594 30.062 1 98.88 568 ALA A C 1
ATOM 4496 O O . ALA A 1 568 ? -3.682 26.531 30.609 1 98.88 568 ALA A O 1
ATOM 4497 N N . LEU A 1 569 ? -2.225 28.25 30.344 1 98.88 569 LEU A N 1
ATOM 4498 C CA . LEU A 1 569 ? -1.302 27.766 31.375 1 98.88 569 LEU A CA 1
ATOM 4499 C C . LEU A 1 569 ? -1.973 27.75 32.75 1 98.88 569 LEU A C 1
ATOM 4501 O O . LEU A 1 569 ? -1.78 26.828 33.531 1 98.88 569 LEU A O 1
ATOM 4505 N N . GLU A 1 570 ? -2.721 28.781 32.969 1 98.5 570 GLU A N 1
ATOM 4506 C CA . GLU A 1 570 ? -3.424 28.875 34.25 1 98.5 570 GLU A CA 1
ATOM 4507 C C . GLU A 1 570 ? -4.379 27.703 34.438 1 98.5 570 GLU A C 1
ATOM 4509 O O . GLU A 1 570 ? -4.375 27.047 35.469 1 98.5 570 GLU A O 1
ATOM 4514 N N . ALA A 1 571 ? -5.176 27.5 33.438 1 98.69 571 ALA A N 1
ATOM 4515 C CA . ALA A 1 571 ? -6.133 26.406 33.5 1 98.69 571 ALA A CA 1
ATOM 4516 C C . ALA A 1 571 ? -5.422 25.047 33.594 1 98.69 571 ALA A C 1
ATOM 4518 O O . ALA A 1 571 ? -5.852 24.172 34.344 1 98.69 571 ALA A O 1
ATOM 4519 N N . SER A 1 572 ? -4.363 24.859 32.812 1 98.81 572 SER A N 1
ATOM 4520 C CA . SER A 1 572 ? -3.598 23.625 32.844 1 98.81 572 SER A CA 1
ATOM 4521 C C . SER A 1 572 ? -2.979 23.375 34.219 1 98.81 572 SER A C 1
ATOM 4523 O O . SER A 1 572 ? -2.893 22.234 34.656 1 98.81 572 SER A O 1
ATOM 4525 N N . CYS A 1 573 ? -2.484 24.438 34.812 1 98.69 573 CYS A N 1
ATOM 4526 C CA . CYS A 1 573 ? -1.923 24.344 36.156 1 98.69 573 CYS A CA 1
ATOM 4527 C C . CYS A 1 573 ? -2.992 23.953 37.156 1 98.69 573 CYS A C 1
ATOM 4529 O O . CYS A 1 573 ? -2.744 23.125 38.062 1 98.69 573 CYS A O 1
ATOM 4531 N N . GLU A 1 574 ? -4.145 24.562 37.062 1 98.06 574 GLU A N 1
ATOM 4532 C CA . GLU A 1 574 ? -5.254 24.219 37.938 1 98.06 574 GLU A CA 1
ATOM 4533 C C . GLU A 1 574 ? -5.625 22.75 37.812 1 98.06 574 GLU A C 1
ATOM 4535 O O . GLU A 1 574 ? -5.895 22.062 38.812 1 98.06 574 GLU A O 1
ATOM 4540 N N . LEU A 1 575 ? -5.656 22.328 36.625 1 98.31 575 LEU A N 1
ATOM 4541 C CA . LEU A 1 575 ? -5.945 20.922 36.344 1 98.31 575 LEU A CA 1
ATOM 4542 C C . LEU A 1 575 ? -4.875 20.016 36.969 1 98.31 575 LEU A C 1
ATOM 4544 O O . LEU A 1 575 ? -5.184 18.953 37.5 1 98.31 575 LEU A O 1
ATOM 4548 N N . ALA A 1 576 ? -3.629 20.438 36.844 1 98.44 576 ALA A N 1
ATOM 4549 C CA . ALA A 1 576 ? -2.527 19.688 37.406 1 98.44 576 ALA A CA 1
ATOM 4550 C C . ALA A 1 576 ? -2.643 19.625 38.938 1 98.44 576 ALA A C 1
ATOM 4552 O O . ALA A 1 576 ? -2.275 18.625 39.562 1 98.44 576 ALA A O 1
ATOM 4553 N N . GLN A 1 577 ? -3.043 20.703 39.469 1 97.44 577 GLN A N 1
ATOM 4554 C CA . GLN A 1 577 ? -3.258 20.734 40.938 1 97.44 577 GLN A CA 1
ATOM 4555 C C . GLN A 1 577 ? -4.285 19.703 41.344 1 97.44 577 GLN A C 1
ATOM 4557 O O . GLN A 1 577 ? -4.125 19.047 42.375 1 97.44 577 GLN A O 1
ATOM 4562 N N . ARG A 1 578 ? -5.25 19.531 40.562 1 95.12 578 ARG A N 1
ATOM 4563 C CA . ARG A 1 578 ? -6.344 18.609 40.875 1 95.12 578 ARG A CA 1
ATOM 4564 C C . ARG A 1 578 ? -5.992 17.172 40.5 1 95.12 578 ARG A C 1
ATOM 4566 O O . ARG A 1 578 ? -6.211 16.25 41.25 1 95.12 578 ARG A O 1
ATOM 4573 N N . ASP A 1 579 ? -5.426 17 39.281 1 95.69 579 ASP A N 1
ATOM 4574 C CA . ASP A 1 579 ? -5.297 15.664 38.688 1 95.69 579 ASP A CA 1
ATOM 4575 C C . ASP A 1 579 ? -3.832 15.258 38.562 1 95.69 579 ASP A C 1
ATOM 4577 O O . ASP A 1 579 ? -3.527 14.109 38.219 1 95.69 579 ASP A O 1
ATOM 4581 N N . GLY A 1 580 ? -2.928 16.141 38.906 1 96.19 580 GLY A N 1
ATOM 4582 C CA . GLY A 1 580 ? -1.508 15.891 38.719 1 96.19 580 GLY A CA 1
ATOM 4583 C C . GLY A 1 580 ? -1.003 16.328 37.344 1 96.19 580 GLY A C 1
ATOM 4584 O O . GLY A 1 580 ? -1.784 16.453 36.406 1 96.19 580 GLY A O 1
ATOM 4585 N N . PRO A 1 581 ? 0.247 16.578 37.219 1 98 581 PRO A N 1
ATOM 4586 C CA . PRO A 1 581 ? 0.825 16.906 35.906 1 98 581 PRO A CA 1
ATOM 4587 C C . PRO A 1 581 ? 0.805 15.727 34.938 1 98 581 PRO A C 1
ATOM 4589 O O . PRO A 1 581 ? 0.508 14.594 35.344 1 98 581 PRO A O 1
ATOM 4592 N N . TYR A 1 582 ? 0.989 15.977 33.656 1 97.75 582 TYR A N 1
ATOM 4593 C CA . TYR A 1 582 ? 1.047 14.906 32.656 1 97.75 582 TYR A CA 1
ATOM 4594 C C . TYR A 1 582 ? 2.23 13.984 32.938 1 97.75 582 TYR A C 1
ATOM 4596 O O . TYR A 1 582 ? 3.176 14.359 33.625 1 97.75 582 TYR A O 1
ATOM 4604 N N . GLU A 1 583 ? 2.26 12.82 32.344 1 96.12 583 GLU A N 1
ATOM 4605 C CA . GLU A 1 583 ? 3.166 11.727 32.688 1 96.12 583 GLU A CA 1
ATOM 4606 C C . GLU A 1 583 ? 4.621 12.125 32.438 1 96.12 583 GLU A C 1
ATOM 4608 O O . GLU A 1 583 ? 5.5 11.805 33.25 1 96.12 583 GLU A O 1
ATOM 4613 N N . THR A 1 584 ? 4.91 12.883 31.391 1 97.44 584 THR A N 1
ATOM 4614 C CA . THR A 1 584 ? 6.285 13.188 31.016 1 97.44 584 THR A CA 1
ATOM 4615 C C . THR A 1 584 ? 6.656 14.609 31.422 1 97.44 584 THR A C 1
ATOM 4617 O O . THR A 1 584 ? 7.52 15.234 30.797 1 97.44 584 THR A O 1
ATOM 4620 N N . TYR A 1 585 ? 6.059 15.148 32.406 1 98.19 585 TYR A N 1
ATOM 4621 C CA . TYR A 1 585 ? 6.238 16.516 32.875 1 98.19 585 TYR A CA 1
ATOM 4622 C C . TYR A 1 585 ? 7.66 16.75 33.375 1 98.19 585 TYR A C 1
ATOM 4624 O O . TYR A 1 585 ? 8.281 17.766 33.031 1 98.19 585 TYR A O 1
ATOM 4632 N N . LYS A 1 586 ? 8.156 15.805 34.125 1 96.38 586 LYS A N 1
ATOM 4633 C CA . LYS A 1 586 ? 9.484 15.969 34.719 1 96.38 586 LYS A CA 1
ATOM 4634 C C . LYS A 1 586 ? 10.562 16.047 33.625 1 96.38 586 LYS A C 1
ATOM 4636 O O . LYS A 1 586 ? 10.602 15.227 32.719 1 96.38 586 LYS A O 1
ATOM 4641 N N . GLY A 1 587 ? 11.383 17.078 33.688 1 96.38 587 GLY A N 1
ATOM 4642 C CA . GLY A 1 587 ? 12.469 17.25 32.75 1 96.38 587 GLY A CA 1
ATOM 4643 C C . GLY A 1 587 ? 12.109 18.172 31.594 1 96.38 587 GLY A C 1
ATOM 4644 O O . GLY A 1 587 ? 12.992 18.594 30.844 1 96.38 587 GLY A O 1
ATOM 4645 N N . SER A 1 588 ? 10.828 18.516 31.469 1 98 588 SER A N 1
ATOM 4646 C CA . SER A 1 588 ? 10.422 19.469 30.438 1 98 588 SER A CA 1
ATOM 4647 C C . SER A 1 588 ? 10.836 20.891 30.797 1 98 588 SER A C 1
ATOM 4649 O O . SER A 1 588 ? 11.078 21.188 31.969 1 98 588 SER A O 1
ATOM 4651 N N . PRO A 1 589 ? 10.906 21.766 29.859 1 98.31 589 PRO A N 1
ATOM 4652 C CA . PRO A 1 589 ? 11.219 23.156 30.141 1 98.31 589 PRO A CA 1
ATOM 4653 C C . PRO A 1 589 ? 10.266 23.797 31.156 1 98.31 589 PRO A C 1
ATOM 4655 O O . PRO A 1 589 ? 10.703 24.484 32.062 1 98.31 589 PRO A O 1
ATOM 4658 N N . VAL A 1 590 ? 9.031 23.531 31.031 1 98.38 590 VAL A N 1
ATOM 4659 C CA . VAL A 1 590 ? 8.039 24.125 31.922 1 98.38 590 VAL A CA 1
ATOM 4660 C C . VAL A 1 590 ? 8.289 23.641 33.344 1 98.38 590 VAL A C 1
ATOM 4662 O O . VAL A 1 590 ? 8.094 24.391 34.312 1 98.38 590 VAL A O 1
ATOM 4665 N N . SER A 1 591 ? 8.703 22.406 33.5 1 97.94 591 SER A N 1
ATOM 4666 C CA . SER A 1 591 ? 9 21.875 34.812 1 97.94 591 SER A CA 1
ATOM 4667 C C . SER A 1 591 ? 10.195 22.594 35.438 1 97.94 591 SER A C 1
ATOM 4669 O O . SER A 1 591 ? 10.375 22.562 36.656 1 97.94 591 SER A O 1
ATOM 4671 N N . GLU A 1 592 ? 11.016 23.25 34.656 1 97.5 592 GLU A N 1
ATOM 4672 C CA . GLU A 1 592 ? 12.188 23.984 35.094 1 97.5 592 GLU A CA 1
ATOM 4673 C C . GLU A 1 592 ? 11.906 25.484 35.156 1 97.5 592 GLU A C 1
ATOM 4675 O O . GLU A 1 592 ? 12.836 26.297 35.281 1 97.5 592 GLU A O 1
ATOM 4680 N N . GLY A 1 593 ? 10.68 25.828 34.844 1 97.06 593 GLY A N 1
ATOM 4681 C CA . GLY A 1 593 ? 10.266 27.219 34.938 1 97.06 593 GLY A CA 1
ATOM 4682 C C . GLY A 1 593 ? 10.5 27.984 33.656 1 97.06 593 GLY A C 1
ATOM 4683 O O . GLY A 1 593 ? 10.469 29.219 33.656 1 97.06 593 GLY A O 1
ATOM 4684 N N . ILE A 1 594 ? 10.812 27.328 32.625 1 98.12 594 ILE A N 1
ATOM 4685 C CA . ILE A 1 594 ? 11.055 27.953 31.328 1 98.12 594 ILE A CA 1
ATOM 4686 C C . ILE A 1 594 ? 9.789 27.891 30.484 1 98.12 594 ILE A C 1
ATOM 4688 O O . ILE A 1 594 ? 9.32 26.797 30.141 1 98.12 594 ILE A O 1
ATOM 4692 N N . LEU A 1 595 ? 9.195 29.031 30.234 1 98.44 595 LEU A N 1
ATOM 4693 C CA . LEU A 1 595 ? 7.98 29.094 29.422 1 98.44 595 LEU A CA 1
ATOM 4694 C C . LEU A 1 595 ? 8.305 29.5 27.984 1 98.44 595 LEU A C 1
ATOM 4696 O O . LEU A 1 595 ? 9.469 29.75 27.656 1 98.44 595 LEU A O 1
ATOM 4700 N N . GLN A 1 596 ? 7.332 29.531 27.141 1 98.5 596 GLN A N 1
ATOM 4701 C CA . GLN A 1 596 ? 7.543 29.688 25.703 1 98.5 596 GLN A CA 1
ATOM 4702 C C . GLN A 1 596 ? 8.258 31 25.406 1 98.5 596 GLN A C 1
ATOM 4704 O O . GLN A 1 596 ? 9.156 31.047 24.562 1 98.5 596 GLN A O 1
ATOM 4709 N N . TYR A 1 597 ? 7.82 32.125 26.062 1 98.19 597 TYR A N 1
ATOM 4710 C CA . TYR A 1 597 ? 8.422 33.406 25.766 1 98.19 597 TYR A CA 1
ATOM 4711 C C . TYR A 1 597 ? 9.891 33.438 26.188 1 98.19 597 TYR A C 1
ATOM 4713 O O . TYR A 1 597 ? 10.703 34.156 25.594 1 98.19 597 TYR A O 1
ATOM 4721 N N . ASP A 1 598 ? 10.273 32.625 27.188 1 97.94 598 ASP A N 1
ATOM 4722 C CA . ASP A 1 598 ? 11.672 32.5 27.609 1 97.94 598 ASP A CA 1
ATOM 4723 C C . ASP A 1 598 ? 12.531 31.906 26.5 1 97.94 598 ASP A C 1
ATOM 4725 O O . ASP A 1 598 ? 13.664 32.344 26.281 1 97.94 598 ASP A O 1
ATOM 4729 N N . MET A 1 599 ? 11.992 30.969 25.875 1 97.69 599 MET A N 1
ATOM 4730 C CA . MET A 1 599 ? 12.75 30.25 24.844 1 97.69 599 MET A CA 1
ATOM 4731 C C . MET A 1 599 ? 12.938 31.125 23.609 1 97.69 599 MET A C 1
ATOM 4733 O O . MET A 1 599 ? 13.82 30.859 22.797 1 97.69 599 MET A O 1
ATOM 4737 N N . TRP A 1 600 ? 12.086 32.156 23.453 1 98.06 600 TRP A N 1
ATOM 4738 C CA . TRP A 1 600 ? 12.203 33.125 22.359 1 98.06 600 TRP A CA 1
ATOM 4739 C C . TRP A 1 600 ? 13.031 34.344 22.797 1 98.06 600 TRP A C 1
ATOM 4741 O O . TRP A 1 600 ? 13.359 35.188 21.969 1 98.06 600 TRP A O 1
ATOM 4751 N N . GLY A 1 601 ? 13.312 34.438 24.094 1 96.81 601 GLY A N 1
ATOM 4752 C CA . GLY A 1 601 ? 14.031 35.594 24.609 1 96.81 601 GLY A CA 1
ATOM 4753 C C . GLY A 1 601 ? 13.195 36.875 24.609 1 96.81 601 GLY A C 1
ATOM 4754 O O . GLY A 1 601 ? 13.711 37.969 24.391 1 96.81 601 GLY A O 1
ATOM 4755 N N . VAL A 1 602 ? 11.922 36.688 24.781 1 97.44 602 VAL A N 1
ATOM 4756 C CA . VAL A 1 602 ? 10.984 37.812 24.75 1 97.44 602 VAL A CA 1
ATOM 4757 C C . VAL A 1 602 ? 10.453 38.094 26.156 1 97.44 602 VAL A C 1
ATOM 4759 O O . VAL A 1 602 ? 10.227 37.156 26.922 1 97.44 602 VAL A O 1
ATOM 4762 N N . THR A 1 603 ? 10.281 39.344 26.453 1 96.75 603 THR A N 1
ATOM 4763 C CA . THR A 1 603 ? 9.625 39.75 27.703 1 96.75 603 THR A CA 1
ATOM 4764 C C . THR A 1 603 ? 8.148 40.062 27.453 1 96.75 603 THR A C 1
ATOM 4766 O O . THR A 1 603 ? 7.797 40.875 26.609 1 96.75 603 THR A O 1
ATOM 4769 N N . PRO A 1 604 ? 7.32 39.375 28.156 1 97.19 604 PRO A N 1
ATOM 4770 C CA . PRO A 1 604 ? 5.891 39.625 27.984 1 97.19 604 PRO A CA 1
ATOM 4771 C C . PRO A 1 604 ? 5.492 41.031 28.344 1 97.19 604 PRO A C 1
ATOM 4773 O O . PRO A 1 604 ? 6.254 41.75 29 1 97.19 604 PRO A O 1
ATOM 4776 N N . THR A 1 605 ? 4.32 41.438 27.906 1 96.5 605 THR A N 1
ATOM 4777 C CA . THR A 1 605 ? 3.791 42.75 28.266 1 96.5 605 THR A CA 1
ATOM 4778 C C . THR A 1 605 ? 3.352 42.781 29.734 1 96.5 605 THR A C 1
ATOM 4780 O O . THR A 1 605 ? 3.518 41.781 30.438 1 96.5 605 THR A O 1
ATOM 4783 N N . ASP A 1 606 ? 2.715 43.938 30.125 1 94.38 606 ASP A N 1
ATOM 4784 C CA . ASP A 1 606 ? 2.314 44.094 31.531 1 94.38 606 ASP A CA 1
ATOM 4785 C C . ASP A 1 606 ? 0.85 43.719 31.719 1 94.38 606 ASP A C 1
ATOM 4787 O O . ASP A 1 606 ? 0.244 44.062 32.75 1 94.38 606 ASP A O 1
ATOM 4791 N N . LEU A 1 607 ? 0.301 43 30.828 1 96.19 607 LEU A N 1
ATOM 4792 C CA . LEU A 1 607 ? -1.116 42.656 30.875 1 96.19 607 LEU A CA 1
ATOM 4793 C C . LEU A 1 607 ? -1.398 41.656 32 1 96.19 607 LEU A C 1
ATOM 4795 O O . LEU A 1 607 ? -2.486 41.688 32.594 1 96.19 607 LEU A O 1
ATOM 4799 N N . TRP A 1 608 ? -0.416 40.719 32.219 1 97.56 608 TRP A N 1
ATOM 4800 C CA . TRP A 1 608 ? -0.69 39.656 33.156 1 97.56 608 TRP A CA 1
ATOM 4801 C C . TRP A 1 608 ? 0.481 39.438 34.125 1 97.56 608 TRP A C 1
ATOM 4803 O O . TRP A 1 608 ? 1.604 39.875 33.812 1 97.56 608 TRP A O 1
ATOM 4813 N N . ASP A 1 609 ? 0.264 38.781 35.25 1 97.56 609 ASP A N 1
ATOM 4814 C CA . ASP A 1 609 ? 1.278 38.562 36.25 1 97.56 609 ASP A CA 1
ATOM 4815 C C . ASP A 1 609 ? 1.97 37.219 36.031 1 97.56 609 ASP A C 1
ATOM 4817 O O . ASP A 1 609 ? 1.639 36.219 36.688 1 97.56 609 ASP A O 1
ATOM 4821 N N . TRP A 1 610 ? 2.953 37.188 35.25 1 98 610 TRP A N 1
ATOM 4822 C CA . TRP A 1 610 ? 3.658 36 34.875 1 98 610 TRP A CA 1
ATOM 4823 C C . TRP A 1 610 ? 4.441 35.406 36.062 1 98 610 TRP A C 1
ATOM 4825 O O . TRP A 1 610 ? 4.594 34.188 36.156 1 98 610 TRP A O 1
ATOM 4835 N N . ALA A 1 611 ? 4.965 36.25 36.906 1 96.62 611 ALA A N 1
ATOM 4836 C CA . ALA A 1 611 ? 5.719 35.781 38.062 1 96.62 611 ALA A CA 1
ATOM 4837 C C . ALA A 1 611 ? 4.848 34.938 39 1 96.62 611 ALA A C 1
ATOM 4839 O O . ALA A 1 611 ? 5.277 33.875 39.469 1 96.62 611 ALA A O 1
ATOM 4840 N N . ALA A 1 612 ? 3.711 35.406 39.219 1 97.44 612 ALA A N 1
ATOM 4841 C CA . ALA A 1 612 ? 2.777 34.688 40.062 1 97.44 612 ALA A CA 1
ATOM 4842 C C . ALA A 1 612 ? 2.424 33.344 39.438 1 97.44 612 ALA A C 1
ATOM 4844 O O . ALA A 1 612 ? 2.289 32.344 40.156 1 97.44 612 ALA A O 1
ATOM 4845 N N . LEU A 1 613 ? 2.193 33.375 38.188 1 98.06 613 LEU A N 1
ATOM 4846 C CA . LEU A 1 613 ? 1.841 32.125 37.5 1 98.06 613 LEU A CA 1
ATOM 4847 C C . LEU A 1 613 ? 2.996 31.125 37.562 1 98.06 613 LEU A C 1
ATOM 4849 O O . LEU A 1 613 ? 2.781 29.938 37.75 1 98.06 613 LEU A O 1
ATOM 4853 N N . LYS A 1 614 ? 4.219 31.547 37.281 1 97.94 614 LYS A N 1
ATOM 4854 C CA . LYS A 1 614 ? 5.391 30.688 37.344 1 97.94 614 LYS A CA 1
ATOM 4855 C C . LYS A 1 614 ? 5.523 30.047 38.75 1 97.94 614 LYS A C 1
ATOM 4857 O O . LYS A 1 614 ? 5.926 28.875 38.844 1 97.94 614 LYS A O 1
ATOM 4862 N N . GLU A 1 615 ? 5.199 30.797 39.781 1 97.62 615 GLU A N 1
ATOM 4863 C CA . GLU A 1 615 ? 5.238 30.266 41.125 1 97.62 615 GLU A CA 1
ATOM 4864 C C . GLU A 1 615 ? 4.215 29.141 41.312 1 97.62 615 GLU A C 1
ATOM 4866 O O . GLU A 1 615 ? 4.512 28.125 41.906 1 97.62 615 GLU A O 1
ATOM 4871 N N . LYS A 1 616 ? 3.062 29.406 40.812 1 97.88 616 LYS A N 1
ATOM 4872 C CA . LYS A 1 616 ? 2.02 28.391 40.906 1 97.88 616 LYS A CA 1
ATOM 4873 C C . LYS A 1 616 ? 2.422 27.125 40.156 1 97.88 616 LYS A C 1
ATOM 4875 O O . LYS A 1 616 ? 2.191 26.016 40.625 1 97.88 616 LYS A O 1
ATOM 4880 N N . ILE A 1 617 ? 2.969 27.312 38.938 1 98.44 617 ILE A N 1
ATOM 4881 C CA . ILE A 1 617 ? 3.379 26.188 38.125 1 98.44 617 ILE A CA 1
ATOM 4882 C C . ILE A 1 617 ? 4.496 25.406 38.812 1 98.44 617 ILE A C 1
ATOM 4884 O O . ILE A 1 617 ? 4.531 24.188 38.75 1 98.44 617 ILE A O 1
ATOM 4888 N N . ALA A 1 618 ? 5.387 26.125 39.438 1 97.56 618 ALA A N 1
ATOM 4889 C CA . ALA A 1 618 ? 6.473 25.484 40.188 1 97.56 618 ALA A CA 1
ATOM 4890 C C . ALA A 1 618 ? 5.93 24.578 41.281 1 97.56 618 ALA A C 1
ATOM 4892 O O . ALA A 1 618 ? 6.516 23.531 41.562 1 97.56 618 ALA A O 1
ATOM 4893 N N . LYS A 1 619 ? 4.871 24.953 41.781 1 97.44 619 LYS A N 1
ATOM 4894 C CA . LYS A 1 619 ? 4.297 24.219 42.906 1 97.44 619 LYS A CA 1
ATOM 4895 C C . LYS A 1 619 ? 3.455 23.047 42.406 1 97.44 619 LYS A C 1
ATOM 4897 O O . LYS A 1 619 ? 3.494 21.953 43 1 97.44 619 LYS A O 1
ATOM 4902 N N . HIS A 1 620 ? 2.691 23.266 41.344 1 98 620 HIS A N 1
ATOM 4903 C CA . HIS A 1 620 ? 1.658 22.281 41.031 1 98 620 HIS A CA 1
ATOM 4904 C C . HIS A 1 620 ? 1.929 21.625 39.688 1 98 620 HIS A C 1
ATOM 4906 O O . HIS A 1 620 ? 1.359 20.562 39.375 1 98 620 HIS A O 1
ATOM 4912 N N . GLY A 1 621 ? 2.768 22.25 38.812 1 98.19 621 GLY A N 1
ATOM 4913 C CA . GLY A 1 621 ? 2.977 21.75 37.469 1 98.19 621 GLY A CA 1
ATOM 4914 C C . GLY A 1 621 ? 1.872 22.156 36.5 1 98.19 621 GLY A C 1
ATOM 4915 O O . GLY A 1 621 ? 1.102 23.078 36.781 1 98.19 621 GLY A O 1
ATOM 4916 N N . VAL A 1 622 ? 1.841 21.516 35.375 1 98.75 622 VAL A N 1
ATOM 4917 C CA . VAL A 1 622 ? 0.792 21.703 34.375 1 98.75 622 VAL A CA 1
ATOM 4918 C C . VAL A 1 622 ? 0.294 20.344 33.875 1 98.75 622 VAL A C 1
ATOM 4920 O O . VAL A 1 622 ? 1.012 19.344 33.969 1 98.75 622 VAL A O 1
ATOM 4923 N N . ARG A 1 623 ? -0.922 20.281 33.344 1 98.62 623 ARG A N 1
ATOM 4924 C CA . ARG A 1 623 ? -1.581 19.047 32.938 1 98.62 623 ARG A CA 1
ATOM 4925 C C . ARG A 1 623 ? -1.312 18.766 31.469 1 98.62 623 ARG A C 1
ATOM 4927 O O . ARG A 1 623 ? -1.449 17.609 31.016 1 98.62 623 ARG A O 1
ATOM 4934 N N . ASN A 1 624 ? -0.942 19.734 30.719 1 98.62 624 ASN A N 1
ATOM 4935 C CA . ASN A 1 624 ? -0.747 19.594 29.281 1 98.62 624 ASN A CA 1
ATOM 4936 C C . ASN A 1 624 ? 0.674 19.969 28.875 1 98.62 624 ASN A C 1
ATOM 4938 O O . ASN A 1 624 ? 1.21 20.984 29.328 1 98.62 624 ASN A O 1
ATOM 4942 N N . SER A 1 625 ? 1.24 19.203 28 1 98.5 625 SER A N 1
ATOM 4943 C CA . SER A 1 625 ? 2.611 19.453 27.578 1 98.5 625 SER A CA 1
ATOM 4944 C C . SER A 1 625 ? 2.676 20.609 26.578 1 98.5 625 SER A C 1
ATOM 4946 O O . SER A 1 625 ? 3.689 21.297 26.484 1 98.5 625 SER A O 1
ATOM 4948 N N . LEU A 1 626 ? 1.647 20.766 25.766 1 98.62 626 LEU A N 1
ATOM 4949 C CA . LEU A 1 626 ? 1.535 21.812 24.75 1 98.62 626 LEU A CA 1
ATOM 4950 C C . LEU A 1 626 ? 0.13 22.406 24.734 1 98.62 626 LEU A C 1
ATOM 4952 O O . LEU A 1 626 ? -0.848 21.703 25 1 98.62 626 LEU A O 1
ATOM 4956 N N . LEU A 1 627 ? 0.027 23.719 24.312 1 98.75 627 LEU A N 1
ATOM 4957 C CA . LEU A 1 627 ? -1.245 24.391 24.547 1 98.75 627 LEU A CA 1
ATOM 4958 C C . LEU A 1 627 ? -1.729 25.109 23.297 1 98.75 627 LEU A C 1
ATOM 4960 O O . LEU A 1 627 ? -2.93 25.141 23.016 1 98.75 627 LEU A O 1
ATOM 4964 N N . LEU A 1 628 ? -0.845 25.719 22.516 1 98.69 628 LEU A N 1
ATOM 4965 C CA . LEU A 1 628 ? -1.301 26.578 21.422 1 98.69 628 LEU A CA 1
ATOM 4966 C C . LEU A 1 628 ? -0.785 26.047 20.078 1 98.69 628 LEU A C 1
ATOM 4968 O O . LEU A 1 628 ? 0.369 25.625 19.969 1 98.69 628 LEU A O 1
ATOM 4972 N N . ALA A 1 629 ? -1.624 26.062 19.047 1 97.75 629 ALA A N 1
ATOM 4973 C CA . ALA A 1 629 ? -1.317 25.672 17.672 1 97.75 629 ALA A CA 1
ATOM 4974 C C . ALA A 1 629 ? -2.328 26.266 16.703 1 97.75 629 ALA A C 1
ATOM 4976 O O . ALA A 1 629 ? -3.262 25.578 16.266 1 97.75 629 ALA A O 1
ATOM 4977 N N . PRO A 1 630 ? -2.166 27.516 16.281 1 97.62 630 PRO A N 1
ATOM 4978 C CA . PRO A 1 630 ? -3.107 28.125 15.336 1 97.62 630 PRO A CA 1
ATOM 4979 C C . PRO A 1 630 ? -3.152 27.406 13.992 1 97.62 630 PRO A C 1
ATOM 4981 O O . PRO A 1 630 ? -2.203 27.5 13.211 1 97.62 630 PRO A O 1
ATOM 4984 N N . MET A 1 631 ? -4.281 26.766 13.734 1 94 631 MET A N 1
ATOM 4985 C CA . MET A 1 631 ? -4.523 26.031 12.492 1 94 631 MET A CA 1
ATOM 4986 C C . MET A 1 631 ? -5.203 26.938 11.461 1 94 631 MET A C 1
ATOM 4988 O O . MET A 1 631 ? -5.652 28.031 11.797 1 94 631 MET A O 1
ATOM 4992 N N . PRO A 1 632 ? -5.258 26.656 10.156 1 89.25 632 PRO A N 1
ATOM 4993 C CA . PRO A 1 632 ? -5.855 27.5 9.125 1 89.25 632 PRO A CA 1
ATOM 4994 C C . PRO A 1 632 ? -7.352 27.734 9.344 1 89.25 632 PRO A C 1
ATOM 4996 O O . PRO A 1 632 ? -7.891 28.766 8.938 1 89.25 632 PRO A O 1
ATOM 4999 N N . THR A 1 633 ? -8.094 26.891 9.914 1 85 633 THR A N 1
ATOM 5000 C CA . THR A 1 633 ? -9.5 26.938 10.273 1 85 633 THR A CA 1
ATOM 5001 C C . THR A 1 633 ? -10.367 27.156 9.031 1 85 633 THR A C 1
ATOM 5003 O O . THR A 1 633 ? -11.367 27.875 9.078 1 85 633 THR A O 1
ATOM 5006 N N . ALA A 1 634 ? -10.031 26.688 7.852 1 75.88 634 ALA A N 1
ATOM 5007 C CA . ALA A 1 634 ? -10.719 26.891 6.582 1 75.88 634 ALA A CA 1
ATOM 5008 C C . ALA A 1 634 ? -12.203 26.562 6.703 1 75.88 634 ALA A C 1
ATOM 5010 O O . ALA A 1 634 ? -13.062 27.359 6.305 1 75.88 634 ALA A O 1
ATOM 5011 N N . SER A 1 635 ? -12.539 25.5 7.309 1 66.38 635 SER A N 1
ATOM 5012 C CA . SER A 1 635 ? -13.922 25.062 7.398 1 66.38 635 SER A CA 1
ATOM 5013 C C . SER A 1 635 ? -14.664 25.766 8.523 1 66.38 635 SER A C 1
ATOM 5015 O O . SER A 1 635 ? -15.773 26.266 8.336 1 66.38 635 SER A O 1
ATOM 5017 N N . THR A 1 636 ? -14.039 25.906 9.672 1 74.31 636 THR A N 1
ATOM 5018 C CA . THR A 1 636 ? -14.711 26.453 10.844 1 74.31 636 THR A CA 1
ATOM 5019 C C . THR A 1 636 ? -14.938 27.953 10.68 1 74.31 636 THR A C 1
ATOM 5021 O O . THR A 1 636 ? -15.961 28.469 11.125 1 74.31 636 THR A O 1
ATOM 5024 N N . ALA A 1 637 ? -14.008 28.641 10.07 1 80.88 637 ALA A N 1
ATOM 5025 C CA . ALA A 1 637 ? -14.172 30.078 9.836 1 80.88 637 ALA A CA 1
ATOM 5026 C C . ALA A 1 637 ? -15.359 30.359 8.914 1 80.88 637 ALA A C 1
ATOM 5028 O O . ALA A 1 637 ? -16.094 31.312 9.117 1 80.88 637 ALA A O 1
ATOM 5029 N N . GLN A 1 638 ? -15.492 29.516 7.957 1 71.31 638 GLN A N 1
ATOM 5030 C CA . GLN A 1 638 ? -16.609 29.656 7.031 1 71.31 638 GLN A CA 1
ATOM 5031 C C . GLN A 1 638 ? -17.938 29.469 7.746 1 71.31 638 GLN A C 1
ATOM 5033 O O . GLN A 1 638 ? -18.906 30.203 7.488 1 71.31 638 GLN A O 1
ATOM 5038 N N . ILE A 1 639 ? -17.906 28.531 8.656 1 67.44 639 ILE A N 1
ATOM 5039 C CA . ILE A 1 639 ? -19.141 28.203 9.391 1 67.44 639 ILE A CA 1
ATOM 5040 C C . ILE A 1 639 ? -19.516 29.391 10.281 1 67.44 639 ILE A C 1
ATOM 5042 O O . ILE A 1 639 ? -20.703 29.719 10.414 1 67.44 639 ILE A O 1
ATOM 5046 N N . LEU A 1 640 ? -18.547 30.109 10.789 1 76.75 640 LEU A N 1
ATOM 5047 C CA . LEU A 1 640 ? -18.812 31.203 11.719 1 76.75 640 LEU A CA 1
ATOM 5048 C C . LEU A 1 640 ? -18.844 32.531 10.992 1 76.75 640 LEU A C 1
ATOM 5050 O O . LEU A 1 640 ? -19.156 33.562 11.594 1 76.75 640 LEU A O 1
ATOM 5054 N N . GLY A 1 641 ? -18.547 32.5 9.672 1 76.81 641 GLY A N 1
ATOM 5055 C CA . GLY A 1 641 ? -18.562 33.719 8.867 1 76.81 641 GLY A CA 1
ATOM 5056 C C . GLY A 1 641 ? -17.375 34.625 9.133 1 76.81 641 GLY A C 1
ATOM 5057 O O . GLY A 1 641 ? -17.5 35.844 9.031 1 76.81 641 GLY A O 1
ATOM 5058 N N . ASN A 1 642 ? -16.281 34.125 9.617 1 88.62 642 ASN A N 1
ATOM 5059 C CA . ASN A 1 642 ? -15.062 34.875 9.875 1 88.62 642 ASN A CA 1
ATOM 5060 C C . ASN A 1 642 ? -14 34.594 8.812 1 88.62 642 ASN A C 1
ATOM 5062 O O . ASN A 1 642 ? -14.148 33.688 7.996 1 88.62 642 ASN A O 1
ATOM 5066 N N . ASN A 1 643 ? -13.086 35.531 8.781 1 92.12 643 ASN A N 1
ATOM 5067 C CA . ASN A 1 643 ? -11.906 35.188 7.984 1 92.12 643 ASN A CA 1
ATOM 5068 C C . ASN A 1 643 ? -11.062 34.125 8.641 1 92.12 643 ASN A C 1
ATOM 5070 O O . ASN A 1 643 ? -11.164 33.875 9.844 1 92.12 643 ASN A O 1
ATOM 5074 N N . GLU A 1 644 ? -10.266 33.5 7.883 1 91.75 644 GLU A N 1
ATOM 5075 C CA . GLU A 1 644 ? -9.516 32.344 8.32 1 91.75 644 GLU A CA 1
ATOM 5076 C C . GLU A 1 644 ? -8.383 32.719 9.258 1 91.75 644 GLU A C 1
ATOM 5078 O O . GLU A 1 644 ? -7.578 33.594 8.945 1 91.75 644 GLU A O 1
ATOM 5083 N N . SER A 1 645 ? -8.352 32.062 10.391 1 96 645 SER A N 1
ATOM 5084 C CA . SER A 1 645 ? -7.215 32 11.305 1 96 645 SER A CA 1
ATOM 5085 C C . SER A 1 645 ? -6.617 33.375 11.555 1 96 645 SER A C 1
ATOM 5087 O O . SER A 1 645 ? -7.332 34.312 11.906 1 96 645 SER A O 1
ATOM 5089 N N . ILE A 1 646 ? -5.316 33.531 11.312 1 97.25 646 ILE A N 1
ATOM 5090 C CA . ILE A 1 646 ? -4.543 34.719 11.578 1 97.25 646 ILE A CA 1
ATOM 5091 C C . ILE A 1 646 ? -4.336 35.5 10.281 1 97.25 646 ILE A C 1
ATOM 5093 O O . ILE A 1 646 ? -3.555 36.438 10.234 1 97.25 646 ILE A O 1
ATOM 5097 N N . GLU A 1 647 ? -5.109 35.188 9.297 1 95.06 647 GLU A N 1
ATOM 5098 C CA . GLU A 1 647 ? -4.816 35.688 7.957 1 95.06 647 GLU A CA 1
ATOM 5099 C C . GLU A 1 647 ? -5.582 36.969 7.664 1 95.06 647 GLU A C 1
ATOM 5101 O O . GLU A 1 647 ? -6.684 37.156 8.18 1 95.06 647 GLU A O 1
ATOM 5106 N N . ALA A 1 648 ? -4.918 37.812 6.801 1 96 648 ALA A N 1
ATOM 5107 C CA . ALA A 1 648 ? -5.648 38.938 6.215 1 96 648 ALA A CA 1
ATOM 5108 C C . ALA A 1 648 ? -6.582 38.469 5.105 1 96 648 ALA A C 1
ATOM 5110 O O . ALA A 1 648 ? -6.445 37.344 4.609 1 96 648 ALA A O 1
ATOM 5111 N N . TYR A 1 649 ? -7.512 39.312 4.77 1 94.31 649 TYR A N 1
ATOM 5112 C CA . TYR A 1 649 ? -8.422 38.969 3.68 1 94.31 649 TYR A CA 1
ATOM 5113 C C . TYR A 1 649 ? -7.672 38.875 2.355 1 94.31 649 TYR A C 1
ATOM 5115 O O . TYR A 1 649 ? -6.801 39.719 2.068 1 94.31 649 TYR A O 1
ATOM 5123 N N . THR A 1 650 ? -7.988 37.875 1.603 1 91.19 650 THR A N 1
ATOM 5124 C CA . THR A 1 650 ? -7.387 37.75 0.278 1 91.19 650 THR A CA 1
ATOM 5125 C C . THR A 1 650 ? -8.125 38.625 -0.733 1 91.19 650 THR A C 1
ATOM 5127 O O . THR A 1 650 ? -7.551 39.031 -1.745 1 91.19 650 THR A O 1
ATOM 5130 N N . SER A 1 651 ? -9.391 38.844 -0.482 1 90 651 SER A N 1
ATOM 5131 C CA . SER A 1 651 ? -10.258 39.656 -1.319 1 90 651 SER A CA 1
ATOM 5132 C C . SER A 1 651 ? -11.445 40.219 -0.523 1 90 651 SER A C 1
ATOM 5134 O O . SER A 1 651 ? -11.867 39.594 0.458 1 90 651 SER A O 1
ATOM 5136 N N . ASN A 1 652 ? -11.906 41.344 -0.94 1 93.56 652 ASN A N 1
ATOM 5137 C CA . ASN A 1 652 ? -13.094 41.875 -0.298 1 93.56 652 ASN A CA 1
ATOM 5138 C C . ASN A 1 652 ? -14.367 41.5 -1.038 1 93.56 652 ASN A C 1
ATOM 5140 O O . ASN A 1 652 ? -15.461 41.938 -0.682 1 93.56 652 ASN A O 1
ATOM 5144 N N . ILE A 1 653 ? -14.133 40.688 -2.088 1 86.12 653 ILE A N 1
ATOM 5145 C CA . ILE A 1 653 ? -15.258 40.094 -2.822 1 86.12 653 ILE A CA 1
ATOM 5146 C C . ILE A 1 653 ? -15.055 38.594 -2.967 1 86.12 653 ILE A C 1
ATOM 5148 O O . ILE A 1 653 ? -13.938 38.125 -3.17 1 86.12 653 ILE A O 1
ATOM 5152 N N . TYR A 1 654 ? -16.062 37.844 -2.691 1 78.25 654 TYR A N 1
ATOM 5153 C CA . TYR A 1 654 ? -15.984 36.406 -2.863 1 78.25 654 TYR A CA 1
ATOM 5154 C C . TYR A 1 654 ? -17.219 35.875 -3.584 1 78.25 654 TYR A C 1
ATOM 5156 O O . TYR A 1 654 ? -18.266 36.5 -3.576 1 78.25 654 TYR A O 1
ATOM 5164 N N . THR A 1 655 ? -16.953 34.781 -4.379 1 70.25 655 THR A N 1
ATOM 5165 C CA . THR A 1 655 ? -18.047 34.156 -5.113 1 70.25 655 THR A CA 1
ATOM 5166 C C . THR A 1 655 ? -18.688 33.062 -4.289 1 70.25 655 THR A C 1
ATOM 5168 O O . THR A 1 655 ? -17.969 32.219 -3.732 1 70.25 655 THR A O 1
ATOM 5171 N N . ARG A 1 656 ? -19.828 33.156 -3.965 1 55.44 656 ARG A N 1
ATOM 5172 C CA . ARG A 1 656 ? -20.594 32.094 -3.314 1 55.44 656 ARG A CA 1
ATOM 5173 C C . ARG A 1 656 ? -21.5 31.375 -4.316 1 55.44 656 ARG A C 1
ATOM 5175 O O . ARG A 1 656 ? -22.281 32.031 -5.023 1 55.44 656 ARG A O 1
ATOM 5182 N N . ARG A 1 657 ? -21.156 30.141 -4.488 1 51.38 657 ARG A N 1
ATOM 5183 C CA . ARG A 1 657 ? -21.953 29.344 -5.398 1 51.38 657 ARG A CA 1
ATOM 5184 C C . ARG A 1 657 ? -23.109 28.672 -4.66 1 51.38 657 ARG A C 1
ATOM 5186 O O . ARG A 1 657 ? -22.875 27.906 -3.721 1 51.38 657 ARG A O 1
ATOM 5193 N N . VAL A 1 658 ? -24.297 29.156 -4.91 1 46 658 VAL A N 1
ATOM 5194 C CA . VAL A 1 658 ? -25.5 28.531 -4.371 1 46 658 VAL A CA 1
ATOM 5195 C C . VAL A 1 658 ? -26.281 27.844 -5.492 1 46 658 VAL A C 1
ATOM 5197 O O . VAL A 1 658 ? -25.922 27.969 -6.668 1 46 658 VAL A O 1
ATOM 5200 N N . LEU A 1 659 ? -27.188 26.906 -5.152 1 47.53 659 LEU A N 1
ATOM 5201 C CA . LEU A 1 659 ? -27.984 26.172 -6.129 1 47.53 659 LEU A CA 1
ATOM 5202 C C . LEU A 1 659 ? -28.562 27.125 -7.172 1 47.53 659 LEU A C 1
ATOM 5204 O O . LEU A 1 659 ? -28.75 26.734 -8.328 1 47.53 659 LEU A O 1
ATOM 5208 N N . SER A 1 660 ? -28.938 28.328 -6.766 1 47.38 660 SER A N 1
ATOM 5209 C CA . SER A 1 660 ? -29.625 29.281 -7.629 1 47.38 660 SER A CA 1
ATOM 5210 C C . SER A 1 660 ? -28.625 30.047 -8.516 1 47.38 660 SER A C 1
ATOM 5212 O O . SER A 1 660 ? -29.031 30.75 -9.438 1 47.38 660 SER A O 1
ATOM 5214 N N . GLY A 1 661 ? -27.391 29.859 -8.234 1 52.69 661 GLY A N 1
ATOM 5215 C CA . GLY A 1 661 ? -26.391 30.516 -9.062 1 52.69 661 GLY A CA 1
ATOM 5216 C C . GLY A 1 661 ? -25.188 31.016 -8.281 1 52.69 661 GLY A C 1
ATOM 5217 O O . GLY A 1 661 ? -25 30.641 -7.117 1 52.69 661 GLY A O 1
ATOM 5218 N N . GLU A 1 662 ? -24.281 31.625 -9.07 1 63.53 662 GLU A N 1
ATOM 5219 C CA . GLU A 1 662 ? -23.078 32.219 -8.484 1 63.53 662 GLU A CA 1
ATOM 5220 C C . GLU A 1 662 ? -23.281 33.688 -8.125 1 63.53 662 GLU A C 1
ATOM 5222 O O . GLU A 1 662 ? -23.766 34.438 -8.945 1 63.53 662 GLU A O 1
ATOM 5227 N N . PHE A 1 663 ? -23.25 34.031 -6.852 1 64.38 663 PHE A N 1
ATOM 5228 C CA . PHE A 1 663 ? -23.422 35.406 -6.406 1 64.38 663 PHE A CA 1
ATOM 5229 C C . PHE A 1 663 ? -22.125 35.969 -5.832 1 64.38 663 PHE A C 1
ATOM 5231 O O . PHE A 1 663 ? -21.391 35.25 -5.152 1 64.38 663 PHE A O 1
ATOM 5238 N N . GLN A 1 664 ? -21.859 37.188 -6.211 1 72.12 664 GLN A N 1
ATOM 5239 C CA . GLN A 1 664 ? -20.719 37.875 -5.621 1 72.12 664 GLN A CA 1
ATOM 5240 C C . GLN A 1 664 ? -21.078 38.438 -4.254 1 72.12 664 GLN A C 1
ATOM 5242 O O . GLN A 1 664 ? -22.109 39.094 -4.105 1 72.12 664 GLN A O 1
ATOM 5247 N N . VAL A 1 665 ? -20.359 38.094 -3.277 1 77 665 VAL A N 1
ATOM 5248 C CA . VAL A 1 665 ? -20.594 38.594 -1.926 1 77 665 VAL A CA 1
ATOM 5249 C C . VAL A 1 665 ? -19.438 39.5 -1.516 1 77 665 VAL A C 1
ATOM 5251 O O . VAL A 1 665 ? -18.281 39.188 -1.747 1 77 665 VAL A O 1
ATOM 5254 N N . VAL A 1 666 ? -19.828 40.625 -1.052 1 83.12 666 VAL A N 1
ATOM 5255 C CA . VAL A 1 666 ? -18.844 41.625 -0.613 1 83.12 666 VAL A CA 1
ATOM 5256 C C . VAL A 1 666 ? -18.531 41.438 0.87 1 83.12 666 VAL A C 1
ATOM 5258 O O . VAL A 1 666 ? -19.406 41.031 1.642 1 83.12 666 VAL A O 1
ATOM 5261 N N . ASN A 1 667 ? -17.281 41.656 1.24 1 90.81 667 ASN A N 1
ATOM 5262 C CA . ASN A 1 667 ? -16.922 41.656 2.65 1 90.81 667 ASN A CA 1
ATOM 5263 C C . ASN A 1 667 ? -17.922 42.438 3.494 1 90.81 667 ASN A C 1
ATOM 5265 O O . ASN A 1 667 ? -18.156 43.625 3.254 1 90.81 667 ASN A O 1
ATOM 5269 N N . HIS A 1 668 ? -18.5 41.844 4.453 1 88.19 668 HIS A N 1
ATOM 5270 C CA . HIS A 1 668 ? -19.641 42.406 5.184 1 88.19 668 HIS A CA 1
ATOM 5271 C C . HIS A 1 668 ? -19.219 43.625 5.988 1 88.19 668 HIS A C 1
ATOM 5273 O O . HIS A 1 668 ? -20 44.562 6.164 1 88.19 668 HIS A O 1
ATOM 5279 N N . HIS A 1 669 ? -18 43.688 6.473 1 93.5 669 HIS A N 1
ATOM 5280 C CA . HIS A 1 669 ? -17.516 44.875 7.195 1 93.5 669 HIS A CA 1
ATOM 5281 C C . HIS A 1 669 ? -17.391 46.062 6.27 1 93.5 669 HIS A C 1
ATOM 5283 O O . HIS A 1 669 ? -17.766 47.188 6.645 1 93.5 669 HIS A O 1
ATOM 5289 N N . LEU A 1 670 ? -16.891 45.75 5.094 1 94.06 670 LEU A N 1
ATOM 5290 C CA . LEU A 1 670 ? -16.719 46.844 4.117 1 94.06 670 LEU A CA 1
ATOM 5291 C C . LEU A 1 670 ? -18.078 47.375 3.662 1 94.06 670 LEU A C 1
ATOM 5293 O O . LEU A 1 670 ? -18.266 48.562 3.561 1 94.06 670 LEU A O 1
ATOM 5297 N N . LEU A 1 671 ? -18.953 46.469 3.367 1 90.75 671 LEU A N 1
ATOM 5298 C CA . LEU A 1 671 ? -20.281 46.844 2.939 1 90.75 671 LEU A CA 1
ATOM 5299 C C . LEU A 1 671 ? -20.953 47.719 3.986 1 90.75 671 LEU A C 1
ATOM 5301 O O . LEU A 1 671 ? -21.578 48.75 3.648 1 90.75 671 LEU A O 1
ATOM 5305 N N . LYS A 1 672 ? -20.875 47.344 5.195 1 92.5 672 LYS A N 1
ATOM 5306 C CA . LYS A 1 672 ? -21.469 48.125 6.285 1 92.5 672 LYS A CA 1
ATOM 5307 C C . LYS A 1 672 ? -20.859 49.531 6.355 1 92.5 672 LYS A C 1
ATOM 5309 O O . LYS A 1 672 ? -21.578 50.5 6.469 1 92.5 672 LYS A O 1
ATOM 5314 N N . ASP A 1 673 ? -19.531 49.594 6.312 1 94.81 673 ASP A N 1
ATOM 5315 C CA . ASP A 1 673 ? -18.844 50.875 6.398 1 94.81 673 ASP A CA 1
ATOM 5316 C C . ASP A 1 673 ? -19.234 51.812 5.25 1 94.81 673 ASP A C 1
ATOM 5318 O O . ASP A 1 673 ? -19.484 53 5.457 1 94.81 673 ASP A O 1
ATOM 5322 N N . LEU A 1 674 ? -19.312 51.25 4.082 1 93.69 674 LEU A N 1
ATOM 5323 C CA . LEU A 1 674 ? -19.656 52.031 2.902 1 93.69 674 LEU A CA 1
ATOM 5324 C C . LEU A 1 674 ? -21.109 52.469 2.963 1 93.69 674 LEU A C 1
ATOM 5326 O O . LEU A 1 674 ? -21.438 53.594 2.564 1 93.69 674 LEU A O 1
ATOM 5330 N N . THR A 1 675 ? -21.984 51.625 3.418 1 93.06 675 THR A N 1
ATOM 5331 C CA . THR A 1 675 ? -23.391 51.938 3.559 1 93.06 675 THR A CA 1
ATOM 5332 C C . THR A 1 675 ? -23.594 53.031 4.629 1 93.06 675 THR A C 1
ATOM 5334 O O . THR A 1 675 ? -24.344 53.969 4.426 1 93.06 675 THR A O 1
ATOM 5337 N N . ASP A 1 676 ? -23 52.844 5.715 1 93.5 676 ASP A N 1
ATOM 5338 C CA . ASP A 1 676 ? -23.125 53.781 6.824 1 93.5 676 ASP A CA 1
ATOM 5339 C C . ASP A 1 676 ? -22.656 55.188 6.418 1 93.5 676 ASP A C 1
ATOM 5341 O O . ASP A 1 676 ? -23.172 56.188 6.91 1 93.5 676 ASP A O 1
ATOM 5345 N N . ARG A 1 677 ? -21.719 55.188 5.504 1 94.69 677 ARG A N 1
ATOM 5346 C CA . ARG A 1 677 ? -21.172 56.5 5.082 1 94.69 677 ARG A CA 1
ATOM 5347 C C . ARG A 1 677 ? -21.844 56.969 3.805 1 94.69 677 ARG A C 1
ATOM 5349 O O . ARG A 1 677 ? -21.422 57.969 3.225 1 94.69 677 ARG A O 1
ATOM 5356 N N . GLY A 1 678 ? -22.781 56.219 3.334 1 92.56 678 GLY A N 1
ATOM 5357 C CA . GLY A 1 678 ? -23.562 56.625 2.172 1 92.56 678 GLY A CA 1
ATOM 5358 C C . GLY A 1 678 ? -22.797 56.5 0.869 1 92.56 678 GLY A C 1
ATOM 5359 O O . GLY A 1 678 ? -23.078 57.219 -0.085 1 92.56 678 GLY A O 1
ATOM 5360 N N . LEU A 1 679 ? -21.812 55.688 0.886 1 93.81 679 LEU A N 1
ATOM 5361 C CA . LEU A 1 679 ? -20.922 55.594 -0.272 1 93.81 679 LEU A CA 1
ATOM 5362 C C . LEU A 1 679 ? -21.297 54.406 -1.15 1 93.81 679 LEU A C 1
ATOM 5364 O O . LEU A 1 679 ? -20.938 54.375 -2.328 1 93.81 679 LEU A O 1
ATOM 5368 N N . TRP A 1 680 ? -22.125 53.469 -0.634 1 91.88 680 TRP A N 1
ATOM 5369 C CA . TRP A 1 680 ? -22.406 52.219 -1.344 1 91.88 680 TRP A CA 1
ATOM 5370 C C . TRP A 1 680 ? -23.422 52.469 -2.453 1 91.88 680 TRP A C 1
ATOM 5372 O O . TRP A 1 680 ? -24.516 52.969 -2.205 1 91.88 680 TRP A O 1
ATOM 5382 N N . ASN A 1 681 ? -23.047 52.25 -3.645 1 88.25 681 ASN A N 1
ATOM 5383 C CA . ASN A 1 681 ? -23.922 52.281 -4.812 1 88.25 681 ASN A CA 1
ATOM 5384 C C . ASN A 1 681 ? -23.484 51.312 -5.887 1 88.25 681 ASN A C 1
ATOM 5386 O O . ASN A 1 681 ? -22.469 50.625 -5.727 1 88.25 681 ASN A O 1
ATOM 5390 N N . GLU A 1 682 ? -24.266 51.188 -6.93 1 83.88 682 GLU A N 1
ATOM 5391 C CA . GLU A 1 682 ? -24.031 50.188 -7.973 1 83.88 682 GLU A CA 1
ATOM 5392 C C . GLU A 1 682 ? -22.719 50.438 -8.688 1 83.88 682 GLU A C 1
ATOM 5394 O O . GLU A 1 682 ? -22.047 49.5 -9.109 1 83.88 682 GLU A O 1
ATOM 5399 N N . THR A 1 683 ? -22.359 51.656 -8.766 1 85.69 683 THR A N 1
ATOM 5400 C CA . THR A 1 683 ? -21.109 52 -9.43 1 85.69 683 THR A CA 1
ATOM 5401 C C . THR A 1 683 ? -19.922 51.5 -8.617 1 85.69 683 THR A C 1
ATOM 5403 O O . THR A 1 683 ? -18.984 50.938 -9.164 1 85.69 683 THR A O 1
ATOM 5406 N N . LEU A 1 684 ? -19.969 51.719 -7.324 1 90.19 684 LEU A N 1
ATOM 5407 C CA . LEU A 1 684 ? -18.891 51.312 -6.453 1 90.19 684 LEU A CA 1
ATOM 5408 C C . LEU A 1 684 ? -18.766 49.781 -6.418 1 90.19 684 LEU A C 1
ATOM 5410 O O . LEU A 1 684 ? -17.672 49.25 -6.359 1 90.19 684 LEU A O 1
ATOM 5414 N N . LYS A 1 685 ? -19.906 49.125 -6.395 1 87.25 685 LYS A N 1
ATOM 5415 C CA . LYS A 1 685 ? -19.922 47.656 -6.434 1 87.25 685 LYS A CA 1
ATOM 5416 C C . LYS A 1 685 ? -19.219 47.156 -7.684 1 87.25 685 LYS A C 1
ATOM 5418 O O . LYS A 1 685 ? -18.391 46.219 -7.602 1 87.25 685 LYS A O 1
ATOM 5423 N N . ASN A 1 686 ? -19.484 47.688 -8.789 1 84.5 686 ASN A N 1
ATOM 5424 C CA . ASN A 1 686 ? -18.875 47.281 -10.055 1 84.5 686 ASN A CA 1
ATOM 5425 C C . ASN A 1 686 ? -17.375 47.594 -10.055 1 84.5 686 ASN A C 1
ATOM 5427 O O . ASN A 1 686 ? -16.594 46.812 -10.602 1 84.5 686 ASN A O 1
ATOM 5431 N N . ASP A 1 687 ? -17.031 48.719 -9.484 1 88.56 687 ASP A N 1
ATOM 5432 C CA . ASP A 1 687 ? -15.617 49.062 -9.391 1 88.56 687 ASP A CA 1
ATOM 5433 C C . ASP A 1 687 ? -14.859 48.062 -8.523 1 88.56 687 ASP A C 1
ATOM 5435 O O . ASP A 1 687 ? -13.719 47.719 -8.828 1 88.56 687 ASP A O 1
ATOM 5439 N N . LEU A 1 688 ? -15.461 47.656 -7.449 1 90.31 688 LEU A N 1
ATOM 5440 C CA . LEU A 1 688 ? -14.852 46.688 -6.547 1 90.31 688 LEU A CA 1
ATOM 5441 C C . LEU A 1 688 ? -14.633 45.344 -7.254 1 90.31 688 LEU A C 1
ATOM 5443 O O . LEU A 1 688 ? -13.586 44.719 -7.094 1 90.31 688 LEU A O 1
ATOM 5447 N N . ILE A 1 689 ? -15.617 44.938 -8.008 1 84.25 689 ILE A N 1
ATOM 5448 C CA . ILE A 1 689 ? -15.531 43.688 -8.766 1 84.25 689 ILE A CA 1
ATOM 5449 C C . ILE A 1 689 ? -14.422 43.781 -9.805 1 84.25 689 ILE A C 1
ATOM 5451 O O . ILE A 1 689 ? -13.633 42.875 -9.984 1 84.25 689 ILE A O 1
ATOM 5455 N N . ALA A 1 690 ? -14.375 44.938 -10.445 1 81.69 690 ALA A N 1
ATOM 5456 C CA . ALA A 1 690 ? -13.383 45.188 -11.492 1 81.69 690 ALA A CA 1
ATOM 5457 C C . ALA A 1 690 ? -11.969 45.156 -10.922 1 81.69 690 ALA A C 1
ATOM 5459 O O . ALA A 1 690 ? -11.016 44.781 -11.617 1 81.69 690 ALA A O 1
ATOM 5460 N N . ASN A 1 691 ? -11.867 45.562 -9.664 1 89.19 691 ASN A N 1
ATOM 5461 C CA . ASN A 1 691 ? -10.562 45.562 -9.008 1 89.19 691 ASN A CA 1
ATOM 5462 C C . ASN A 1 691 ? -10.32 44.312 -8.203 1 89.19 691 ASN A C 1
ATOM 5464 O O . ASN A 1 691 ? -9.508 44.281 -7.277 1 89.19 691 ASN A O 1
ATOM 5468 N N . ASN A 1 692 ? -11.031 43.281 -8.445 1 85.94 692 ASN A N 1
ATOM 5469 C CA . ASN A 1 692 ? -10.883 41.938 -7.867 1 85.94 692 ASN A CA 1
ATOM 5470 C C . ASN A 1 692 ? -10.883 42 -6.344 1 85.94 692 ASN A C 1
ATOM 5472 O O . ASN A 1 692 ? -10.102 41.281 -5.695 1 85.94 692 ASN A O 1
ATOM 5476 N N . GLY A 1 693 ? -11.609 43 -5.816 1 91 693 GLY A N 1
ATOM 5477 C CA . GLY A 1 693 ? -11.812 43.031 -4.375 1 91 693 GLY A CA 1
ATOM 5478 C C . GLY A 1 693 ? -10.883 44 -3.674 1 91 693 GLY A C 1
ATOM 5479 O O . GLY A 1 693 ? -11.008 44.25 -2.469 1 91 693 GLY A O 1
ATOM 5480 N N . SER A 1 694 ? -9.906 44.625 -4.422 1 93.62 694 SER A N 1
ATOM 5481 C CA . SER A 1 694 ? -9.047 45.656 -3.84 1 93.62 694 SER A CA 1
ATOM 5482 C C . SER A 1 694 ? -9.766 46.969 -3.744 1 93.62 694 SER A C 1
ATOM 5484 O O . SER A 1 694 ? -10.5 47.375 -4.656 1 93.62 694 SER A O 1
ATOM 5486 N N . VAL A 1 695 ? -9.609 47.688 -2.678 1 95.06 695 VAL A N 1
ATOM 5487 C CA . VAL A 1 695 ? -10.281 48.969 -2.51 1 95.06 695 VAL A CA 1
ATOM 5488 C C . VAL A 1 695 ? -9.281 50.125 -2.723 1 95.06 695 VAL A C 1
ATOM 5490 O O . VAL A 1 695 ? -9.633 51.281 -2.609 1 95.06 695 VAL A O 1
ATOM 5493 N N . GLN A 1 696 ? -8.148 49.844 -3.066 1 93.88 696 GLN A N 1
ATOM 5494 C CA . GLN A 1 696 ? -7.066 50.812 -3.105 1 93.88 696 GLN A CA 1
ATOM 5495 C C . GLN A 1 696 ? -7.285 51.812 -4.223 1 93.88 696 GLN A C 1
ATOM 5497 O O . GLN A 1 696 ? -6.891 53 -4.098 1 93.88 696 GLN A O 1
ATOM 5502 N N . ASN A 1 697 ? -7.926 51.406 -5.25 1 91.62 697 ASN A N 1
ATOM 5503 C CA . ASN A 1 697 ? -8.117 52.281 -6.395 1 91.62 697 ASN A CA 1
ATOM 5504 C C . ASN A 1 697 ? -9.539 52.844 -6.453 1 91.62 697 ASN A C 1
ATOM 5506 O O . ASN A 1 697 ? -9.938 53.438 -7.449 1 91.62 697 ASN A O 1
ATOM 5510 N N . LEU A 1 698 ? -10.219 52.625 -5.484 1 92.81 698 LEU A N 1
ATOM 5511 C CA . LEU A 1 698 ? -11.594 53.094 -5.438 1 92.81 698 LEU A CA 1
ATOM 5512 C C . LEU A 1 698 ? -11.641 54.531 -4.891 1 92.81 698 LEU A C 1
ATOM 5514 O O . LEU A 1 698 ? -10.695 54.969 -4.234 1 92.81 698 LEU A O 1
ATOM 5518 N N . ASP A 1 699 ? -12.742 55.188 -5.246 1 92.31 699 ASP A N 1
ATOM 5519 C CA . ASP A 1 699 ? -12.938 56.531 -4.734 1 92.31 699 ASP A CA 1
ATOM 5520 C C . ASP A 1 699 ? -13.641 56.531 -3.383 1 92.31 699 ASP A C 1
ATOM 5522 O O . ASP A 1 699 ? -14.797 56.938 -3.275 1 92.31 699 ASP A O 1
ATOM 5526 N N . ILE A 1 700 ? -12.953 56.125 -2.4 1 95 700 ILE A N 1
ATOM 5527 C CA . ILE A 1 700 ? -13.453 56.062 -1.03 1 95 700 ILE A CA 1
ATOM 5528 C C . ILE A 1 700 ? -12.43 56.688 -0.079 1 95 700 ILE A C 1
ATOM 5530 O O . ILE A 1 700 ? -11.273 56.906 -0.456 1 95 700 ILE A O 1
ATOM 5534 N N . PRO A 1 701 ? -12.773 56.969 1.127 1 95.88 701 PRO A N 1
ATOM 5535 C CA . PRO A 1 701 ? -11.867 57.625 2.082 1 95.88 701 PRO A CA 1
ATOM 5536 C C . PRO A 1 701 ? -10.625 56.781 2.367 1 95.88 701 PRO A C 1
ATOM 5538 O O . PRO A 1 701 ? -10.695 55.531 2.389 1 95.88 701 PRO A O 1
ATOM 5541 N N . ASP A 1 702 ? -9.5 57.438 2.699 1 95.38 702 ASP A N 1
ATOM 5542 C CA . ASP A 1 702 ? -8.203 56.812 2.889 1 95.38 702 ASP A CA 1
ATOM 5543 C C . ASP A 1 702 ? -8.211 55.875 4.109 1 95.38 702 ASP A C 1
ATOM 5545 O O . ASP A 1 702 ? -7.516 54.875 4.137 1 95.38 702 ASP A O 1
ATOM 5549 N N . ASP A 1 703 ? -8.953 56.219 5.055 1 95.31 703 ASP A N 1
ATOM 5550 C CA . ASP A 1 703 ? -9.016 55.375 6.254 1 95.31 703 ASP A CA 1
ATOM 5551 C C . ASP A 1 703 ? -9.617 54.031 5.945 1 95.31 703 ASP A C 1
ATOM 5553 O O . ASP A 1 703 ? -9.188 53 6.496 1 95.31 703 ASP A O 1
ATOM 5557 N N . LEU A 1 704 ? -10.57 54.031 5.004 1 96.44 704 LEU A N 1
ATOM 5558 C CA . LEU A 1 704 ? -11.156 52.75 4.594 1 96.44 704 LEU A CA 1
ATOM 5559 C C . LEU A 1 704 ? -10.18 51.969 3.725 1 96.44 704 LEU A C 1
ATOM 5561 O O . LEU A 1 704 ? -10.125 50.75 3.812 1 96.44 704 LEU A O 1
ATOM 5565 N N . LYS A 1 705 ? -9.43 52.688 2.918 1 96.56 705 LYS A N 1
ATOM 5566 C CA . LYS A 1 705 ? -8.43 52 2.086 1 96.56 705 LYS A CA 1
ATOM 5567 C C . LYS A 1 705 ? -7.383 51.312 2.943 1 96.56 705 LYS A C 1
ATOM 5569 O O . LYS A 1 705 ? -6.984 50.188 2.641 1 96.56 705 LYS A O 1
ATOM 5574 N N . ALA A 1 706 ? -7 51.938 3.988 1 97 706 ALA A N 1
ATOM 5575 C CA . ALA A 1 706 ? -6 51.375 4.887 1 97 706 ALA A CA 1
ATOM 5576 C C . ALA A 1 706 ? -6.57 50.188 5.637 1 97 706 ALA A C 1
ATOM 5578 O O . ALA A 1 706 ? -5.875 49.188 5.844 1 97 706 ALA A O 1
ATOM 5579 N N . LEU A 1 707 ? -7.793 50.25 5.977 1 97.19 707 LEU A N 1
ATOM 5580 C CA . LEU A 1 707 ? -8.43 49.25 6.824 1 97.19 707 LEU A CA 1
ATOM 5581 C C . LEU A 1 707 ? -8.719 47.969 6.043 1 97.19 707 LEU A C 1
ATOM 5583 O O . LEU A 1 707 ? -8.672 46.875 6.602 1 97.19 707 LEU A O 1
ATOM 5587 N N . TYR A 1 708 ? -8.992 48.094 4.758 1 97.5 708 TYR A N 1
ATOM 5588 C CA . TYR A 1 708 ? -9.508 46.969 4 1 97.5 708 TYR A CA 1
ATOM 5589 C C . TYR A 1 708 ? -8.5 46.5 2.947 1 97.5 708 TYR A C 1
ATOM 5591 O O . TYR A 1 708 ? -8.883 45.938 1.92 1 97.5 708 TYR A O 1
ATOM 5599 N N . ARG A 1 709 ? -7.211 46.781 3.24 1 96.5 709 ARG A N 1
ATOM 5600 C CA . ARG A 1 709 ? -6.172 46.219 2.391 1 96.5 709 ARG A CA 1
ATOM 5601 C C . ARG A 1 709 ? -6.262 44.688 2.363 1 96.5 709 ARG A C 1
ATOM 5603 O O . ARG A 1 709 ? -6.535 44.062 3.389 1 96.5 709 ARG A O 1
ATOM 5610 N N . THR A 1 710 ? -6.066 44.156 1.19 1 94.75 710 THR A N 1
ATOM 5611 C CA . THR A 1 710 ? -6.012 42.719 1.062 1 94.75 710 THR A CA 1
ATOM 5612 C C . THR A 1 710 ? -4.605 42.188 1.357 1 94.75 710 THR A C 1
ATOM 5614 O O . THR A 1 710 ? -3.662 42.969 1.471 1 94.75 710 THR A O 1
ATOM 5617 N N . VAL A 1 711 ? -4.453 40.906 1.474 1 94.88 711 VAL A N 1
ATOM 5618 C CA . VAL A 1 711 ? -3.184 40.312 1.845 1 94.88 711 VAL A CA 1
ATOM 5619 C C . VAL A 1 711 ? -2.121 40.625 0.8 1 94.88 711 VAL A C 1
ATOM 5621 O O . VAL A 1 711 ? -0.933 40.719 1.119 1 94.88 711 VAL A O 1
ATOM 5624 N N . TRP A 1 712 ? -2.545 40.906 -0.468 1 92.25 712 TRP A N 1
ATOM 5625 C CA . TRP A 1 712 ? -1.633 41.188 -1.572 1 92.25 712 TRP A CA 1
ATOM 5626 C C . TRP A 1 712 ? -1.033 42.562 -1.442 1 92.25 712 TRP A C 1
ATOM 5628 O O . TRP A 1 712 ? -0.035 42.906 -2.094 1 92.25 712 TRP A O 1
ATOM 5638 N N . GLU A 1 713 ? -1.665 43.344 -0.591 1 93.81 713 GLU A N 1
ATOM 5639 C CA . GLU A 1 713 ? -1.271 44.75 -0.421 1 93.81 713 GLU A CA 1
ATOM 5640 C C . GLU A 1 713 ? -0.531 44.938 0.898 1 93.81 713 GLU A C 1
ATOM 5642 O O . GLU A 1 713 ? -0.132 46.062 1.222 1 93.81 713 GLU A O 1
ATOM 5647 N N . ILE A 1 714 ? -0.365 43.969 1.642 1 95 714 ILE A N 1
ATOM 5648 C CA . ILE A 1 714 ? 0.339 43.969 2.918 1 95 714 ILE A CA 1
ATOM 5649 C C . ILE A 1 714 ? 1.746 43.406 2.746 1 95 714 ILE A C 1
ATOM 5651 O O . ILE A 1 714 ? 1.915 42.312 2.236 1 95 714 ILE A O 1
ATOM 5655 N N . PRO A 1 715 ? 2.748 44.25 3.16 1 93.12 715 PRO A N 1
ATOM 5656 C CA . PRO A 1 715 ? 4.094 43.656 3.078 1 93.12 715 PRO A CA 1
ATOM 5657 C C . PRO A 1 715 ? 4.23 42.375 3.852 1 93.12 715 PRO A C 1
ATOM 5659 O O . PRO A 1 715 ? 3.924 42.312 5.047 1 93.12 715 PRO A O 1
ATOM 5662 N N . GLN A 1 716 ? 4.707 41.344 3.18 1 94.06 716 GLN A N 1
ATOM 5663 C CA . GLN A 1 716 ? 4.809 40.031 3.801 1 94.06 716 GLN A CA 1
ATOM 5664 C C . GLN A 1 716 ? 5.812 40.031 4.953 1 94.06 716 GLN A C 1
ATOM 5666 O O . GLN A 1 716 ? 5.707 39.25 5.883 1 94.06 716 GLN A O 1
ATOM 5671 N N . LYS A 1 717 ? 6.754 40.938 4.895 1 95 717 LYS A N 1
ATOM 5672 C CA . LYS A 1 717 ? 7.68 41.125 6.008 1 95 717 LYS A CA 1
ATOM 5673 C C . LYS A 1 717 ? 6.926 41.375 7.312 1 95 717 LYS A C 1
ATOM 5675 O O . LYS A 1 717 ? 7.312 40.844 8.359 1 95 717 LYS A O 1
ATOM 5680 N N . ASN A 1 718 ? 5.895 42.188 7.211 1 96.62 718 ASN A N 1
ATOM 5681 C CA . ASN A 1 718 ? 5.098 42.5 8.398 1 96.62 718 ASN A CA 1
ATOM 5682 C C . ASN A 1 718 ? 4.312 41.281 8.867 1 96.62 718 ASN A C 1
ATOM 5684 O O . ASN A 1 718 ? 4.125 41.062 10.07 1 96.62 718 ASN A O 1
ATOM 5688 N N . VAL A 1 719 ? 3.861 40.5 7.918 1 96.62 719 VAL A N 1
ATOM 5689 C CA . VAL A 1 719 ? 3.15 39.25 8.25 1 96.62 719 VAL A CA 1
ATOM 5690 C C . VAL A 1 719 ? 4.082 38.312 9 1 96.62 719 VAL A C 1
ATOM 5692 O O . VAL A 1 719 ? 3.686 37.719 10 1 96.62 719 VAL A O 1
ATOM 5695 N N . LEU A 1 720 ? 5.32 38.188 8.555 1 97.38 720 LEU A N 1
ATOM 5696 C CA . LEU A 1 720 ? 6.301 37.312 9.195 1 97.38 720 LEU A CA 1
ATOM 5697 C C . LEU A 1 720 ? 6.676 37.844 10.578 1 97.38 720 LEU A C 1
ATOM 5699 O O . LEU A 1 720 ? 6.852 37.062 11.516 1 97.38 720 LEU A O 1
ATOM 5703 N N . ARG A 1 721 ? 6.777 39.125 10.672 1 97.44 721 ARG A N 1
ATOM 5704 C CA . ARG A 1 721 ? 7.066 39.719 11.969 1 97.44 721 ARG A CA 1
ATOM 5705 C C . ARG A 1 721 ? 5.953 39.438 12.969 1 97.44 721 ARG A C 1
ATOM 5707 O O . ARG A 1 721 ? 6.223 39.094 14.125 1 97.44 721 ARG A O 1
ATOM 5714 N N . MET A 1 722 ? 4.762 39.625 12.523 1 98.19 722 MET A N 1
ATOM 5715 C CA . MET A 1 722 ? 3.621 39.344 13.383 1 98.19 722 MET A CA 1
ATOM 5716 C C . MET A 1 722 ? 3.625 37.875 13.797 1 98.19 722 MET A C 1
ATOM 5718 O O . MET A 1 722 ? 3.256 37.531 14.93 1 98.19 722 MET A O 1
ATOM 5722 N N . ALA A 1 723 ? 4.02 37.031 12.844 1 98.44 723 ALA A N 1
ATOM 5723 C CA . ALA A 1 723 ? 4.105 35.594 13.141 1 98.44 723 ALA A CA 1
ATOM 5724 C C . ALA A 1 723 ? 5.145 35.312 14.227 1 98.44 723 ALA A C 1
ATOM 5726 O O . ALA A 1 723 ? 4.914 34.5 15.125 1 98.44 723 ALA A O 1
ATOM 5727 N N . ALA A 1 724 ? 6.289 35.906 14.125 1 98.38 724 ALA A N 1
ATOM 5728 C CA . ALA A 1 724 ? 7.336 35.75 15.133 1 98.38 724 ALA A CA 1
ATOM 5729 C C . ALA A 1 724 ? 6.883 36.281 16.484 1 98.38 724 ALA A C 1
ATOM 5731 O O . ALA A 1 724 ? 7.156 35.688 17.516 1 98.38 724 ALA A O 1
ATOM 5732 N N . ASP A 1 725 ? 6.188 37.438 16.469 1 98.06 725 ASP A N 1
ATOM 5733 C CA . ASP A 1 725 ? 5.695 38.031 17.703 1 98.06 725 ASP A CA 1
ATOM 5734 C C . ASP A 1 725 ? 4.746 37.094 18.438 1 98.06 725 ASP A C 1
ATOM 5736 O O . ASP A 1 725 ? 4.863 36.938 19.656 1 98.06 725 ASP A O 1
ATOM 5740 N N . ARG A 1 726 ? 3.822 36.656 17.734 1 98.12 726 ARG A N 1
ATOM 5741 C CA . ARG A 1 726 ? 2.902 35.719 18.406 1 98.12 726 ARG A CA 1
ATOM 5742 C C . ARG A 1 726 ? 3.576 34.406 18.703 1 98.12 726 ARG A C 1
ATOM 5744 O O . ARG A 1 726 ? 3.193 33.688 19.641 1 98.12 726 ARG A O 1
ATOM 5751 N N . GLY A 1 727 ? 4.656 34 17.859 1 98.38 727 GLY A N 1
ATOM 5752 C CA . GLY A 1 727 ? 5.383 32.75 18.062 1 98.38 727 GLY A CA 1
ATOM 5753 C C . GLY A 1 727 ? 5.949 32.625 19.453 1 98.38 727 GLY A C 1
ATOM 5754 O O . GLY A 1 727 ? 6.09 31.5 19.969 1 98.38 727 GLY A O 1
ATOM 5755 N N . ALA A 1 728 ? 6.195 33.688 20.109 1 98.38 728 ALA A N 1
ATOM 5756 C CA . ALA A 1 728 ? 6.75 33.688 21.453 1 98.38 728 ALA A CA 1
ATOM 5757 C C . ALA A 1 728 ? 5.746 33.156 22.469 1 98.38 728 ALA A C 1
ATOM 5759 O O . ALA A 1 728 ? 6.113 32.812 23.594 1 98.38 728 ALA A O 1
ATOM 5760 N N . TYR A 1 729 ? 4.492 33 22.047 1 98.75 729 TYR A N 1
ATOM 5761 C CA . TYR A 1 729 ? 3.459 32.531 22.953 1 98.75 729 TYR A CA 1
ATOM 5762 C C . TYR A 1 729 ? 2.768 31.297 22.391 1 98.75 729 TYR A C 1
ATOM 5764 O O . TYR A 1 729 ? 1.781 30.812 22.953 1 98.75 729 TYR A O 1
ATOM 5772 N N . ILE A 1 730 ? 3.238 30.812 21.297 1 98.75 730 ILE A N 1
ATOM 5773 C CA . ILE A 1 730 ? 2.766 29.578 20.672 1 98.75 730 ILE A CA 1
ATOM 5774 C C . ILE A 1 730 ? 3.771 28.453 20.906 1 98.75 730 ILE A C 1
ATOM 5776 O O . ILE A 1 730 ? 4.855 28.453 20.312 1 98.75 730 ILE A O 1
ATOM 5780 N N . ASP A 1 731 ? 3.377 27.562 21.703 1 98.25 731 ASP A N 1
ATOM 5781 C CA . ASP A 1 731 ? 4.367 26.578 22.125 1 98.25 731 ASP A CA 1
ATOM 5782 C C . ASP A 1 731 ? 4.508 25.453 21.094 1 98.25 731 ASP A C 1
ATOM 5784 O O . ASP A 1 731 ? 5.484 24.703 21.109 1 98.25 731 ASP A O 1
ATOM 5788 N N . GLN A 1 732 ? 3.592 25.266 20.219 1 98.19 732 GLN A N 1
ATOM 5789 C CA . GLN A 1 732 ? 3.82 24.438 19.047 1 98.19 732 GLN A CA 1
ATOM 5790 C C . GLN A 1 732 ? 4.223 25.281 17.844 1 98.19 732 GLN A C 1
ATOM 5792 O O . GLN A 1 732 ? 5.273 25.938 17.859 1 98.19 732 GLN A O 1
ATOM 5797 N N . SER A 1 733 ? 3.402 25.344 16.781 1 98.19 733 SER A N 1
ATOM 5798 C CA . SER A 1 733 ? 3.648 26.25 15.664 1 98.19 733 SER A CA 1
ATOM 5799 C C . SER A 1 733 ? 2.344 26.812 15.117 1 98.19 733 SER A C 1
ATOM 5801 O O . SER A 1 733 ? 1.309 26.766 15.781 1 98.19 733 SER A O 1
ATOM 5803 N N . GLN A 1 734 ? 2.424 27.531 14.062 1 98.19 734 GLN A N 1
ATOM 5804 C CA . GLN A 1 734 ? 1.279 28.156 13.422 1 98.19 734 GLN A CA 1
ATOM 5805 C C . GLN A 1 734 ? 1.284 27.906 11.914 1 98.19 734 GLN A C 1
ATOM 5807 O O . GLN A 1 734 ? 2.346 27.859 11.289 1 98.19 734 GLN A O 1
ATOM 5812 N N . SER A 1 735 ? 0.079 27.719 11.383 1 96.75 735 SER A N 1
ATOM 5813 C CA . SER A 1 735 ? -0.037 27.578 9.938 1 96.75 735 SER A CA 1
ATOM 5814 C C . SER A 1 735 ? 0.141 28.922 9.234 1 96.75 735 SER A C 1
ATOM 5816 O O . SER A 1 735 ? -0.828 29.656 9.039 1 96.75 735 SER A O 1
ATOM 5818 N N . LEU A 1 736 ? 1.335 29.141 8.75 1 97.5 736 LEU A N 1
ATOM 5819 C CA . LEU A 1 736 ? 1.673 30.438 8.172 1 97.5 736 LEU A CA 1
ATOM 5820 C C . LEU A 1 736 ? 1.711 30.375 6.652 1 97.5 736 LEU A C 1
ATOM 5822 O O . LEU A 1 736 ? 2.635 29.797 6.074 1 97.5 736 LEU A O 1
ATOM 5826 N N . ASN A 1 737 ? 0.726 30.922 6.035 1 95 737 ASN A N 1
ATOM 5827 C CA . ASN A 1 737 ? 0.745 31.047 4.582 1 95 737 ASN A CA 1
ATOM 5828 C C . ASN A 1 737 ? 1.509 32.281 4.141 1 95 737 ASN A C 1
ATOM 5830 O O . ASN A 1 737 ? 1.479 33.312 4.82 1 95 737 ASN A O 1
ATOM 5834 N N . VAL A 1 738 ? 2.172 32.188 3.088 1 95 738 VAL A N 1
ATOM 5835 C CA . VAL A 1 738 ? 2.855 33.312 2.475 1 95 738 VAL A CA 1
ATOM 5836 C C . VAL A 1 738 ? 2.203 33.656 1.135 1 95 738 VAL A C 1
ATOM 5838 O O . VAL A 1 738 ? 1.908 32.75 0.34 1 95 738 VAL A O 1
ATOM 5841 N N . HIS A 1 739 ? 1.92 34.938 0.903 1 93.75 739 HIS A N 1
ATOM 5842 C CA . HIS A 1 739 ? 1.227 35.375 -0.295 1 93.75 739 HIS A CA 1
ATOM 5843 C C . HIS A 1 739 ? 2.113 36.312 -1.121 1 93.75 739 HIS A C 1
ATOM 5845 O O . HIS A 1 739 ? 2.363 37.469 -0.727 1 93.75 739 HIS A O 1
ATOM 5851 N N . ILE A 1 740 ? 2.57 35.844 -2.182 1 92.31 740 ILE A N 1
ATOM 5852 C CA . ILE A 1 740 ? 3.348 36.625 -3.131 1 92.31 740 ILE A CA 1
ATOM 5853 C C . ILE A 1 740 ? 2.701 36.562 -4.512 1 92.31 740 ILE A C 1
ATOM 5855 O O . ILE A 1 740 ? 2.734 35.5 -5.168 1 92.31 740 ILE A O 1
ATOM 5859 N N . ALA A 1 741 ? 2.137 37.656 -5 1 86.75 741 ALA A N 1
ATOM 5860 C CA . ALA A 1 741 ? 1.376 37.688 -6.246 1 86.75 741 ALA A CA 1
ATOM 5861 C C . ALA A 1 741 ? 2.23 37.219 -7.418 1 86.75 741 ALA A C 1
ATOM 5863 O O . ALA A 1 741 ? 1.778 36.406 -8.25 1 86.75 741 ALA A O 1
ATOM 5864 N N . GLN A 1 742 ? 3.459 37.719 -7.535 1 85.94 742 GLN A N 1
ATOM 5865 C CA . GLN A 1 742 ? 4.414 37.344 -8.57 1 85.94 742 GLN A CA 1
ATOM 5866 C C . GLN A 1 742 ? 5.742 36.906 -7.953 1 85.94 742 GLN A C 1
ATOM 5868 O O . GLN A 1 742 ? 6.695 37.688 -7.914 1 85.94 742 GLN A O 1
ATOM 5873 N N . PRO A 1 743 ? 5.797 35.688 -7.637 1 89.94 743 PRO A N 1
ATOM 5874 C CA . PRO A 1 743 ? 7.004 35.219 -6.953 1 89.94 743 PRO A CA 1
ATOM 5875 C C . PRO A 1 743 ? 8.211 35.094 -7.883 1 89.94 743 PRO A C 1
ATOM 5877 O O . PRO A 1 743 ? 8.055 34.812 -9.07 1 89.94 743 PRO A O 1
ATOM 5880 N N . ASN A 1 744 ? 9.305 35.438 -7.477 1 85.44 744 ASN A N 1
ATOM 5881 C CA . ASN A 1 744 ? 10.594 35.188 -8.102 1 85.44 744 ASN A CA 1
ATOM 5882 C C . ASN A 1 744 ? 11.625 34.719 -7.082 1 85.44 744 ASN A C 1
ATOM 5884 O O . ASN A 1 744 ? 11.359 34.719 -5.879 1 85.44 744 ASN A O 1
ATOM 5888 N N . TYR A 1 745 ? 12.727 34.375 -7.492 1 88.69 745 TYR A N 1
ATOM 5889 C CA . TYR A 1 745 ? 13.719 33.719 -6.652 1 88.69 745 TYR A CA 1
ATOM 5890 C C . TYR A 1 745 ? 14.242 34.656 -5.582 1 88.69 745 TYR A C 1
ATOM 5892 O O . TYR A 1 745 ? 14.422 34.25 -4.426 1 88.69 745 TYR A O 1
ATOM 5900 N N . ALA A 1 746 ? 14.469 35.844 -5.949 1 86.44 746 ALA A N 1
ATOM 5901 C CA . ALA A 1 746 ? 15.047 36.844 -5.031 1 86.44 746 ALA A CA 1
ATOM 5902 C C . ALA A 1 746 ? 14.078 37.156 -3.893 1 86.44 746 ALA A C 1
ATOM 5904 O O . ALA A 1 746 ? 14.461 37.156 -2.723 1 86.44 746 ALA A O 1
ATOM 5905 N N . LYS A 1 747 ? 12.836 37.438 -4.195 1 87.38 747 LYS A N 1
ATOM 5906 C CA . LYS A 1 747 ? 11.812 37.781 -3.207 1 87.38 747 LYS A CA 1
ATOM 5907 C C . LYS A 1 747 ? 11.57 36.625 -2.254 1 87.38 747 LYS A C 1
ATOM 5909 O O . LYS A 1 747 ? 11.469 36.812 -1.04 1 87.38 747 LYS A O 1
ATOM 5914 N N . LEU A 1 748 ? 11.484 35.469 -2.809 1 92.81 748 LEU A N 1
ATOM 5915 C CA . LEU A 1 748 ? 11.234 34.281 -1.989 1 92.81 748 LEU A CA 1
ATOM 5916 C C . LEU A 1 748 ? 12.414 34 -1.066 1 92.81 748 LEU A C 1
ATOM 5918 O O . LEU A 1 748 ? 12.227 33.625 0.094 1 92.81 748 LEU A O 1
ATOM 5922 N N . THR A 1 749 ? 13.609 34.094 -1.633 1 92.69 749 THR A N 1
ATOM 5923 C CA . THR A 1 749 ? 14.797 33.875 -0.819 1 92.69 749 THR A CA 1
ATOM 5924 C C . THR A 1 749 ? 14.844 34.875 0.354 1 92.69 749 THR A C 1
ATOM 5926 O O . THR A 1 749 ? 15.078 34.469 1.495 1 92.69 749 THR A O 1
ATOM 5929 N N . SER A 1 750 ? 14.602 36.094 0.064 1 91.5 750 SER A N 1
ATOM 5930 C CA . SER A 1 750 ? 14.602 37.125 1.105 1 91.5 750 SER A CA 1
ATOM 5931 C C . SER A 1 750 ? 13.562 36.812 2.178 1 91.5 750 SER A C 1
ATOM 5933 O O . SER A 1 750 ? 13.828 36.969 3.371 1 91.5 750 SER A O 1
ATOM 5935 N N . MET A 1 751 ? 12.43 36.438 1.729 1 93.5 751 MET A N 1
ATOM 5936 C CA . MET A 1 751 ? 11.344 36.156 2.65 1 93.5 751 MET A CA 1
ATOM 5937 C C . MET A 1 751 ? 11.695 34.969 3.547 1 93.5 751 MET A C 1
ATOM 5939 O O . MET A 1 751 ? 11.516 35.031 4.766 1 93.5 751 MET A O 1
ATOM 5943 N N . HIS A 1 752 ? 12.188 33.906 2.957 1 96.25 752 HIS A N 1
ATOM 5944 C CA . HIS A 1 752 ? 12.523 32.688 3.707 1 96.25 752 HIS A CA 1
ATOM 5945 C C . HIS A 1 752 ? 13.617 32.969 4.734 1 96.25 752 HIS A C 1
ATOM 5947 O O . HIS A 1 752 ? 13.539 32.5 5.875 1 96.25 752 HIS A O 1
ATOM 5953 N N . PHE A 1 753 ? 14.656 33.688 4.371 1 96 753 PHE A N 1
ATOM 5954 C CA . PHE A 1 753 ? 15.766 33.969 5.273 1 96 753 PHE A CA 1
ATOM 5955 C C . PHE A 1 753 ? 15.344 34.938 6.375 1 96 753 PHE A C 1
ATOM 5957 O O . PHE A 1 753 ? 15.805 34.844 7.512 1 96 753 PHE A O 1
ATOM 5964 N N . TYR A 1 754 ? 14.469 35.906 5.992 1 96.19 754 TYR A N 1
ATOM 5965 C CA . TYR A 1 754 ? 13.922 36.781 7.02 1 96.19 754 TYR A CA 1
ATOM 5966 C C . TYR A 1 754 ? 13.164 35.969 8.07 1 96.19 754 TYR A C 1
ATOM 5968 O O . TYR A 1 754 ? 13.375 36.156 9.273 1 96.19 754 TYR A O 1
ATOM 5976 N N . GLY A 1 755 ? 12.266 35.125 7.621 1 97.38 755 GLY A N 1
ATOM 5977 C CA . GLY A 1 755 ? 11.523 34.281 8.539 1 97.38 755 GLY A CA 1
ATOM 5978 C C . GLY A 1 755 ? 12.406 33.406 9.406 1 97.38 755 GLY A C 1
ATOM 5979 O O . GLY A 1 755 ? 12.18 33.281 10.609 1 97.38 755 GLY A O 1
ATOM 5980 N N . TRP A 1 756 ? 13.43 32.844 8.773 1 97.94 756 TRP A N 1
ATOM 5981 C CA . TRP A 1 756 ? 14.375 31.984 9.492 1 97.94 756 TRP A CA 1
ATOM 5982 C C . TRP A 1 756 ? 15.109 32.781 10.562 1 97.94 756 TRP A C 1
ATOM 5984 O O . TRP A 1 756 ? 15.25 32.312 11.703 1 97.94 756 TRP A O 1
ATOM 5994 N N . LYS A 1 757 ? 15.516 33.938 10.273 1 97.31 757 LYS A N 1
ATOM 5995 C CA . LYS A 1 757 ? 16.297 34.75 11.195 1 97.31 757 LYS A CA 1
ATOM 5996 C C . LYS A 1 757 ? 15.414 35.281 12.336 1 97.31 757 LYS A C 1
ATOM 5998 O O . LYS A 1 757 ? 15.906 35.5 13.445 1 97.31 757 LYS A O 1
ATOM 6003 N N . LEU A 1 758 ? 14.102 35.469 12.039 1 97.69 758 LEU A N 1
ATOM 6004 C CA . LEU A 1 758 ? 13.164 35.875 13.078 1 97.69 758 LEU A CA 1
ATOM 6005 C C . LEU A 1 758 ? 12.953 34.75 14.086 1 97.69 758 LEU A C 1
ATOM 6007 O O . LEU A 1 758 ? 12.406 34.969 15.172 1 97.69 758 LEU A O 1
ATOM 6011 N N . GLY A 1 759 ? 13.375 33.5 13.727 1 97.94 759 GLY A N 1
ATOM 6012 C CA . GLY A 1 759 ? 13.25 32.344 14.617 1 97.94 759 GLY A CA 1
ATOM 6013 C C . GLY A 1 759 ? 11.945 31.578 14.43 1 97.94 759 GLY A C 1
ATOM 6014 O O . GLY A 1 759 ? 11.531 30.828 15.312 1 97.94 759 GLY A O 1
ATOM 6015 N N . LEU A 1 760 ? 11.289 31.688 13.344 1 98.62 760 LEU A N 1
ATOM 6016 C CA . LEU A 1 760 ? 10.023 31.016 13.078 1 98.62 760 LEU A CA 1
ATOM 6017 C C . LEU A 1 760 ? 10.203 29.5 13.047 1 98.62 760 LEU A C 1
ATOM 6019 O O . LEU A 1 760 ? 11.25 29 12.617 1 98.62 760 LEU A O 1
ATOM 6023 N N . LYS A 1 761 ? 9.219 28.781 13.594 1 98.62 761 LYS A N 1
ATOM 6024 C CA . LYS A 1 761 ? 9.18 27.328 13.461 1 98.62 761 LYS A CA 1
ATOM 6025 C C . LYS A 1 761 ? 8.672 26.922 12.078 1 98.62 761 LYS A C 1
ATOM 6027 O O . LYS A 1 761 ? 9.367 26.219 11.344 1 98.62 761 LYS A O 1
ATOM 6032 N N . THR A 1 762 ? 7.453 27.266 11.742 1 98.56 762 THR A N 1
ATOM 6033 C CA . THR A 1 762 ? 6.949 27.172 10.375 1 98.56 762 THR A CA 1
ATOM 6034 C C . THR A 1 762 ? 7.258 28.453 9.594 1 98.56 762 THR A C 1
ATOM 6036 O O . THR A 1 762 ? 6.785 29.531 9.945 1 98.56 762 THR A O 1
ATOM 6039 N N . GLY A 1 763 ? 8.086 28.312 8.602 1 98 763 GLY A N 1
ATOM 6040 C CA . GLY A 1 763 ? 8.375 29.453 7.738 1 98 763 GLY A CA 1
ATOM 6041 C C . GLY A 1 763 ? 7.344 29.656 6.645 1 98 763 GLY A C 1
ATOM 6042 O O . GLY A 1 763 ? 7.094 30.781 6.219 1 98 763 GLY A O 1
ATOM 6043 N N . MET A 1 764 ? 6.828 28.516 6.184 1 97.56 764 MET A N 1
ATOM 6044 C CA . MET A 1 764 ? 5.844 28.578 5.105 1 97.56 764 MET A CA 1
ATOM 6045 C C . MET A 1 764 ? 5.031 27.281 5.039 1 97.56 764 MET A C 1
ATOM 6047 O O . MET A 1 764 ? 5.59 26.203 4.812 1 97.56 764 MET A O 1
ATOM 6051 N N . TYR A 1 765 ? 3.748 27.438 5.242 1 95.69 765 TYR A N 1
ATOM 6052 C CA . TYR A 1 765 ? 2.822 26.344 4.949 1 95.69 765 TYR A CA 1
ATOM 6053 C C . TYR A 1 765 ? 2.564 26.234 3.449 1 95.69 765 TYR A C 1
ATOM 6055 O O . TYR A 1 765 ? 2.986 25.281 2.807 1 95.69 765 TYR A O 1
ATOM 6063 N N . TYR A 1 766 ? 1.896 27.25 2.852 1 92.69 766 TYR A N 1
ATOM 6064 C CA . TYR A 1 766 ? 1.706 27.328 1.407 1 92.69 766 TYR A CA 1
ATOM 6065 C C . TYR A 1 766 ? 2.205 28.656 0.853 1 92.69 766 TYR A C 1
ATOM 6067 O O . TYR A 1 766 ? 2.1 29.688 1.515 1 92.69 766 TYR A O 1
ATOM 6075 N N . LEU A 1 767 ? 2.758 28.516 -0.306 1 94.56 767 LEU A N 1
ATOM 6076 C CA . LEU A 1 767 ? 2.936 29.719 -1.106 1 94.56 767 LEU A CA 1
ATOM 6077 C C . LEU A 1 767 ? 1.714 29.969 -1.984 1 94.56 767 LEU A C 1
ATOM 6079 O O . LEU A 1 767 ? 1.353 29.125 -2.811 1 94.56 767 LEU A O 1
ATOM 6083 N N . ARG A 1 768 ? 1.121 31 -1.714 1 92.31 768 ARG A N 1
ATOM 6084 C CA . ARG A 1 768 ? -0.017 31.391 -2.531 1 92.31 768 ARG A CA 1
ATOM 6085 C C . ARG A 1 768 ? 0.387 32.469 -3.543 1 92.31 768 ARG A C 1
ATOM 6087 O O . ARG A 1 768 ? 1.062 33.438 -3.191 1 92.31 768 ARG A O 1
ATOM 6094 N N . THR A 1 769 ? 0.026 32.25 -4.754 1 89.81 769 THR A N 1
ATOM 6095 C CA . THR A 1 769 ? 0.358 33.188 -5.828 1 89.81 769 THR A CA 1
ATOM 6096 C C . THR A 1 769 ? -0.896 33.594 -6.586 1 89.81 769 THR A C 1
ATOM 6098 O O . THR A 1 769 ? -1.986 33.094 -6.328 1 89.81 769 THR A O 1
ATOM 6101 N N . LYS A 1 770 ? -0.875 34.625 -7.434 1 81.19 770 LYS A N 1
ATOM 6102 C CA . LYS A 1 770 ? -1.956 35 -8.336 1 81.19 770 LYS A CA 1
ATOM 6103 C C . LYS A 1 770 ? -1.744 34.406 -9.727 1 81.19 770 LYS A C 1
ATOM 6105 O O . LYS A 1 770 ? -0.61 34.312 -10.203 1 81.19 770 LYS A O 1
ATOM 6110 N N . PRO A 1 771 ? -2.859 33.688 -10.266 1 63.5 771 PRO A N 1
ATOM 6111 C CA . PRO A 1 771 ? -2.717 33.125 -11.609 1 63.5 771 PRO A CA 1
ATOM 6112 C C . PRO A 1 771 ? -2.232 34.156 -12.625 1 63.5 771 PRO A C 1
ATOM 6114 O O . PRO A 1 771 ? -2.576 35.344 -12.523 1 63.5 771 PRO A O 1
ATOM 6117 N N . ALA A 1 772 ? -1.108 33.844 -13.414 1 49.75 772 ALA A N 1
ATOM 6118 C CA . ALA A 1 772 ? -0.626 34.719 -14.469 1 49.75 772 ALA A CA 1
ATOM 6119 C C . ALA A 1 772 ? -1.719 35 -15.5 1 49.75 772 ALA A C 1
ATOM 6121 O O . ALA A 1 772 ? -2.371 34.062 -15.977 1 49.75 772 ALA A O 1
ATOM 6122 N N . ALA A 1 773 ? -2.365 36 -15.523 1 40.88 773 ALA A N 1
ATOM 6123 C CA . ALA A 1 773 ? -3.201 36.25 -16.688 1 40.88 773 ALA A CA 1
ATOM 6124 C C . ALA A 1 773 ? -2.547 35.719 -17.969 1 40.88 773 ALA A C 1
ATOM 6126 O O . ALA A 1 773 ? -3.189 35.031 -18.75 1 40.88 773 ALA A O 1
ATOM 6127 N N . ASN A 1 774 ? -1.607 36.594 -18.656 1 32.47 774 ASN A N 1
ATOM 6128 C CA . ASN A 1 774 ? -1.031 36.438 -20 1 32.47 774 ASN A CA 1
ATOM 6129 C C . ASN A 1 774 ? 0.198 35.531 -19.969 1 32.47 774 ASN A C 1
ATOM 6131 O O . ASN A 1 774 ? 1.31 36 -19.703 1 32.47 774 ASN A O 1
ATOM 6135 N N . ALA A 1 775 ? 0.079 34.469 -19.656 1 35.09 775 ALA A N 1
ATOM 6136 C CA . ALA A 1 775 ? 1.271 33.656 -19.75 1 35.09 775 ALA A CA 1
ATOM 6137 C C . ALA A 1 775 ? 1.87 33.688 -21.156 1 35.09 775 ALA A C 1
ATOM 6139 O O . ALA A 1 775 ? 1.299 33.156 -22.094 1 35.09 775 ALA A O 1
ATOM 6140 N N . ILE A 1 776 ? 2.418 34.75 -21.609 1 30.97 776 ILE A N 1
ATOM 6141 C CA . ILE A 1 776 ? 3.184 34.719 -22.844 1 30.97 776 ILE A CA 1
ATOM 6142 C C . ILE A 1 776 ? 4.328 33.719 -22.734 1 30.97 776 ILE A C 1
ATOM 6144 O O . ILE A 1 776 ? 5.117 33.781 -21.797 1 30.97 776 ILE A O 1
ATOM 6148 N N . GLN A 1 777 ? 4.227 32.594 -23.312 1 32.03 777 GLN A N 1
ATOM 6149 C CA . GLN A 1 777 ? 5.117 31.484 -23.609 1 32.03 777 GLN A CA 1
ATOM 6150 C C . GLN A 1 777 ? 6.496 31.969 -24.031 1 32.03 777 GLN A C 1
ATOM 6152 O O . GLN A 1 777 ? 6.711 32.312 -25.203 1 32.03 777 GLN A O 1
ATOM 6157 N N . PHE A 1 778 ? 7.188 32.938 -23.469 1 31.09 778 PHE A N 1
ATOM 6158 C CA . PHE A 1 778 ? 8.477 33.25 -24.094 1 31.09 778 PHE A CA 1
ATOM 6159 C C . PHE A 1 778 ? 9.453 32.094 -23.891 1 31.09 778 PHE A C 1
ATOM 6161 O O . PHE A 1 778 ? 9.539 31.516 -22.797 1 31.09 778 PHE A O 1
ATOM 6168 N N . THR A 1 779 ? 9.711 31.312 -24.797 1 33.41 779 THR A N 1
ATOM 6169 C CA . THR A 1 779 ? 10.781 30.328 -25 1 33.41 779 THR A CA 1
ATOM 6170 C C . THR A 1 779 ? 12.125 30.922 -24.594 1 33.41 779 THR A C 1
ATOM 6172 O O . THR A 1 779 ? 12.727 31.688 -25.359 1 33.41 779 THR A O 1
ATOM 6175 N N . VAL A 1 780 ? 12.297 31.484 -23.469 1 38 780 VAL A N 1
ATOM 6176 C CA . VAL A 1 780 ? 13.602 32.062 -23.188 1 38 780 VAL A CA 1
ATOM 6177 C C . VAL A 1 780 ? 14.617 30.969 -22.906 1 38 780 VAL A C 1
ATOM 6179 O O . VAL A 1 780 ? 14.242 29.859 -22.531 1 38 780 VAL A O 1
ATOM 6182 N N . ASP A 1 781 ? 15.898 31.125 -23.234 1 40.59 781 ASP A N 1
ATOM 6183 C CA . ASP A 1 781 ? 17.094 30.297 -23.031 1 40.59 781 ASP A CA 1
ATOM 6184 C C . ASP A 1 781 ? 17.203 29.844 -21.578 1 40.59 781 ASP A C 1
ATOM 6186 O O . ASP A 1 781 ? 17.359 30.672 -20.672 1 40.59 781 ASP A O 1
ATOM 6190 N N . LYS A 1 782 ? 17.062 28.672 -21.25 1 50.81 782 LYS A N 1
ATOM 6191 C CA . LYS A 1 782 ? 17.016 28 -19.953 1 50.81 782 LYS A CA 1
ATOM 6192 C C . LYS A 1 782 ? 18.281 28.266 -19.156 1 50.81 782 LYS A C 1
ATOM 6194 O O . LYS A 1 782 ? 18.219 28.453 -17.938 1 50.81 782 LYS A O 1
ATOM 6199 N N . SER A 1 783 ? 19.438 28.188 -19.844 1 52.62 783 SER A N 1
ATOM 6200 C CA . SER A 1 783 ? 20.688 28.359 -19.109 1 52.62 783 SER A CA 1
ATOM 6201 C C . SER A 1 783 ? 20.812 29.781 -18.547 1 52.62 783 SER A C 1
ATOM 6203 O O . SER A 1 783 ? 21.281 29.969 -17.438 1 52.62 783 SER A O 1
ATOM 6205 N N . ALA A 1 784 ? 20.484 30.734 -19.422 1 50.06 784 ALA A N 1
ATOM 6206 C CA . ALA A 1 784 ? 20.547 32.156 -19.031 1 50.06 784 ALA A CA 1
ATOM 6207 C C . ALA A 1 784 ? 19.547 32.469 -17.922 1 50.06 784 ALA A C 1
ATOM 6209 O O . ALA A 1 784 ? 19.859 33.219 -17 1 50.06 784 ALA A O 1
ATOM 6210 N N . LEU A 1 785 ? 18.5 31.828 -17.984 1 50.81 785 LEU A N 1
ATOM 6211 C CA . LEU A 1 785 ? 17.469 32 -16.969 1 50.81 785 LEU A CA 1
ATOM 6212 C C . LEU A 1 785 ? 17.906 31.422 -15.633 1 50.81 785 LEU A C 1
ATOM 6214 O O . LEU A 1 785 ? 17.672 32.031 -14.586 1 50.81 785 LEU A O 1
ATOM 6218 N N . LYS A 1 786 ? 18.609 30.359 -15.688 1 59.72 786 LYS A N 1
ATOM 6219 C CA . LYS A 1 786 ? 19.109 29.766 -14.445 1 59.72 786 LYS A CA 1
ATOM 6220 C C . LYS A 1 786 ? 20.172 30.656 -13.797 1 59.72 786 LYS A C 1
ATOM 6222 O O . LYS A 1 786 ? 20.188 30.797 -12.57 1 59.72 786 LYS A O 1
ATOM 6227 N N . LYS A 1 787 ? 21.141 31.125 -14.633 1 59.59 787 LYS A N 1
ATOM 6228 C CA . LYS A 1 787 ? 22.172 32.031 -14.125 1 59.59 787 LYS A CA 1
ATOM 6229 C C . LYS A 1 787 ? 21.547 33.281 -13.5 1 59.59 787 LYS A C 1
ATOM 6231 O O . LYS A 1 787 ? 21.984 33.719 -12.438 1 59.59 787 LYS A O 1
ATOM 6236 N N . LYS A 1 788 ? 20.609 33.844 -14.156 1 54.03 788 LYS A N 1
ATOM 6237 C CA . LYS A 1 788 ? 19.922 35 -13.648 1 54.03 788 LYS A CA 1
ATOM 6238 C C . LYS A 1 788 ? 19.219 34.719 -12.336 1 54.03 788 LYS A C 1
ATOM 6240 O O . LYS A 1 788 ? 19.203 35.562 -11.43 1 54.03 788 LYS A O 1
ATOM 6245 N N . GLN A 1 789 ? 18.688 33.594 -12.25 1 59.25 789 GLN A N 1
ATOM 6246 C CA . GLN A 1 789 ? 17.984 33.188 -11.039 1 59.25 789 GLN A CA 1
ATOM 6247 C C . GLN A 1 789 ? 18.953 33 -9.883 1 59.25 789 GLN A C 1
ATOM 6249 O O . GLN A 1 789 ? 18.672 33.438 -8.758 1 59.25 789 GLN A O 1
ATOM 6254 N N . LEU A 1 790 ? 20.047 32.438 -10.172 1 67.44 790 LEU A N 1
ATOM 6255 C CA . LEU A 1 790 ? 21.047 32.25 -9.133 1 67.44 790 LEU A CA 1
ATOM 6256 C C . LEU A 1 790 ? 21.609 33.594 -8.664 1 67.44 790 LEU A C 1
ATOM 6258 O O . LEU A 1 790 ? 21.891 33.75 -7.477 1 67.44 790 LEU A O 1
ATOM 6262 N N . ASP A 1 791 ? 21.812 34.469 -9.656 1 62.22 791 ASP A N 1
ATOM 6263 C CA . ASP A 1 791 ? 22.266 35.812 -9.328 1 62.22 791 ASP A CA 1
ATOM 6264 C C . ASP A 1 791 ? 21.25 36.531 -8.461 1 62.22 791 ASP A C 1
ATOM 6266 O O . ASP A 1 791 ? 21.609 37.281 -7.559 1 62.22 791 ASP A O 1
ATOM 6270 N N . GLY A 1 792 ? 20.016 36.281 -8.75 1 58.22 792 GLY A N 1
ATOM 6271 C CA . GLY A 1 792 ? 18.969 36.875 -7.941 1 58.22 792 GLY A CA 1
ATOM 6272 C C . GLY A 1 792 ? 18.969 36.375 -6.508 1 58.22 792 GLY A C 1
ATOM 6273 O O . GLY A 1 792 ? 18.797 37.156 -5.574 1 58.22 792 GLY A O 1
ATOM 6274 N N . ILE A 1 793 ? 19.219 35.156 -6.34 1 65.81 793 ILE A N 1
ATOM 6275 C CA . ILE A 1 793 ? 19.328 34.562 -5.012 1 65.81 793 ILE A CA 1
ATOM 6276 C C . ILE A 1 793 ? 20.5 35.188 -4.258 1 65.81 793 ILE A C 1
ATOM 6278 O O . ILE A 1 793 ? 20.359 35.625 -3.115 1 65.81 793 ILE A O 1
ATOM 6282 N N . ALA A 1 794 ? 21.656 35.219 -4.895 1 64.94 794 ALA A N 1
ATOM 6283 C CA . ALA A 1 794 ? 22.859 35.75 -4.281 1 64.94 794 ALA A CA 1
ATOM 6284 C C . ALA A 1 794 ? 22.656 37.219 -3.898 1 64.94 794 ALA A C 1
ATOM 6286 O O . ALA A 1 794 ? 23.094 37.656 -2.824 1 64.94 794 ALA A O 1
ATOM 6287 N N . CYS A 1 795 ? 22.047 37.906 -4.793 1 63.12 795 CYS A N 1
ATOM 6288 C CA . CYS A 1 795 ? 21.812 39.344 -4.574 1 63.12 795 CYS A CA 1
ATOM 6289 C C . CYS A 1 795 ? 20.891 39.562 -3.379 1 63.12 795 CYS A C 1
ATOM 6291 O O . CYS A 1 795 ? 21.141 40.438 -2.547 1 63.12 795 CYS A O 1
ATOM 6293 N N . SER A 1 796 ? 19.922 38.781 -3.35 1 68.38 796 SER A N 1
ATOM 6294 C CA . SER A 1 796 ? 18.953 38.938 -2.271 1 68.38 796 SER A CA 1
ATOM 6295 C C . SER A 1 796 ? 19.562 38.562 -0.921 1 68.38 796 SER A C 1
ATOM 6297 O O . SER A 1 796 ? 19.188 39.125 0.108 1 68.38 796 SER A O 1
ATOM 6299 N N . LEU A 1 797 ? 20.438 37.688 -0.946 1 68.62 797 LEU A N 1
ATOM 6300 C CA . LEU A 1 797 ? 21.109 37.281 0.281 1 68.62 797 LEU A CA 1
ATOM 6301 C C . LEU A 1 797 ? 22.125 38.344 0.723 1 68.62 797 LEU A C 1
ATOM 6303 O O . LEU A 1 797 ? 22.375 38.5 1.919 1 68.62 797 LEU A O 1
ATOM 6307 N N . LYS A 1 798 ? 22.75 39.062 -0.277 1 63.03 798 LYS A N 1
ATOM 6308 C CA . LYS A 1 798 ? 23.734 40.094 0.001 1 63.03 798 LYS A CA 1
ATOM 6309 C C . LYS A 1 798 ? 23.062 41.438 0.355 1 63.03 798 LYS A C 1
ATOM 6311 O O . LYS A 1 798 ? 23.594 42.188 1.152 1 63.03 798 LYS A O 1
ATOM 6316 N N . ASN A 1 799 ? 21.875 41.656 -0.346 1 51.22 799 ASN A N 1
ATOM 6317 C CA . ASN A 1 799 ? 21.141 42.906 -0.146 1 51.22 799 ASN A CA 1
ATOM 6318 C C . ASN A 1 799 ? 19.797 42.625 0.535 1 51.22 799 ASN A C 1
ATOM 6320 O O . ASN A 1 799 ? 18.734 42.906 -0.048 1 51.22 799 ASN A O 1
ATOM 6324 N N . LYS A 1 800 ? 19.703 42.156 1.702 1 56.56 800 LYS A N 1
ATOM 6325 C CA . LYS A 1 800 ? 18.578 41.625 2.459 1 56.56 800 LYS A CA 1
ATOM 6326 C C . LYS A 1 800 ? 17.469 42.656 2.629 1 56.56 800 LYS A C 1
ATOM 6328 O O . LYS A 1 800 ? 16.297 42.375 2.432 1 56.56 800 LYS A O 1
ATOM 6333 N N . ASP A 1 801 ? 17.828 43.906 2.865 1 48.19 801 ASP A N 1
ATOM 6334 C CA . ASP A 1 801 ? 16.859 44.906 3.234 1 48.19 801 ASP A CA 1
ATOM 6335 C C . ASP A 1 801 ? 16.062 45.375 2.014 1 48.19 801 ASP A C 1
ATOM 6337 O O . ASP A 1 801 ? 14.859 45.594 2.094 1 48.19 801 ASP A O 1
ATOM 6341 N N . GLU A 1 802 ? 16.688 45.5 0.95 1 45.75 802 GLU A N 1
ATOM 6342 C CA . GLU A 1 802 ? 16.031 46.062 -0.229 1 45.75 802 GLU A CA 1
ATOM 6343 C C . GLU A 1 802 ? 15.016 45.094 -0.815 1 45.75 802 GLU A C 1
ATOM 6345 O O . GLU A 1 802 ? 13.953 45.5 -1.279 1 45.75 802 GLU A O 1
ATOM 6350 N N . CYS A 1 803 ? 15.242 43.875 -0.764 1 47.41 803 CYS A N 1
ATOM 6351 C CA . CYS A 1 803 ? 14.406 42.875 -1.427 1 47.41 803 CYS A CA 1
ATOM 6352 C C . CYS A 1 803 ? 13.172 42.562 -0.591 1 47.41 803 CYS A C 1
ATOM 6354 O O . CYS A 1 803 ? 12.133 42.188 -1.134 1 47.41 803 CYS A O 1
ATOM 6356 N N . LEU A 1 804 ? 13.266 42.594 0.595 1 46.38 804 LEU A N 1
ATOM 6357 C CA . LEU A 1 804 ? 12.172 42.25 1.496 1 46.38 804 LEU A CA 1
ATOM 6358 C C . LEU A 1 804 ? 11.039 43.281 1.38 1 46.38 804 LEU A C 1
ATOM 6360 O O . LEU A 1 804 ? 9.867 42.938 1.575 1 46.38 804 LEU A O 1
ATOM 6364 N N . MET A 1 805 ? 11.375 44.594 1.146 1 39.91 805 MET A N 1
ATOM 6365 C CA . MET A 1 805 ? 10.375 45.656 1.087 1 39.91 805 MET A CA 1
ATOM 6366 C C . MET A 1 805 ? 9.523 45.531 -0.171 1 39.91 805 MET A C 1
ATOM 6368 O O . MET A 1 805 ? 8.383 46 -0.2 1 39.91 805 MET A O 1
ATOM 6372 N N . CYS A 1 806 ? 10.125 45.031 -1.19 1 39.53 806 CYS A N 1
ATOM 6373 C CA . CYS A 1 806 ? 9.414 45 -2.463 1 39.53 806 CYS A CA 1
ATOM 6374 C C . CYS A 1 806 ? 8.461 43.812 -2.52 1 39.53 806 CYS A C 1
ATOM 6376 O O . CYS A 1 806 ? 7.785 43.594 -3.529 1 39.53 806 CYS A O 1
ATOM 6378 N N . SER A 1 807 ? 8.477 43.031 -1.612 1 38.88 807 SER A N 1
ATOM 6379 C CA . SER A 1 807 ? 7.688 41.812 -1.682 1 38.88 807 SER A CA 1
ATOM 6380 C C . SER A 1 807 ? 6.203 42.125 -1.495 1 38.88 807 SER A C 1
ATOM 6382 O O . SER A 1 807 ? 5.387 41.188 -1.448 1 38.88 807 SER A O 1
ATOM 6384 N N . ALA A 1 808 ? 5.82 43.438 -1.176 1 34.91 808 ALA A N 1
ATOM 6385 C CA . ALA A 1 808 ? 4.41 43.75 -1.371 1 34.91 808 ALA A CA 1
ATOM 6386 C C . ALA A 1 808 ? 4.086 43.906 -2.854 1 34.91 808 ALA A C 1
ATOM 6388 O O . ALA A 1 808 ? 4.883 44.469 -3.617 1 34.91 808 ALA A O 1
ATOM 6389 N N . MET B 1 1 ? 29.125 -57.156 39.562 1 20.09 1 MET B N 1
ATOM 6390 C CA . MET B 1 1 ? 29.312 -56 38.688 1 20.09 1 MET B CA 1
ATOM 6391 C C . MET B 1 1 ? 28.484 -56.156 37.406 1 20.09 1 MET B C 1
ATOM 6393 O O . MET B 1 1 ? 28.797 -57.031 36.562 1 20.09 1 MET B O 1
ATOM 6397 N N . THR B 1 2 ? 27.188 -56.219 37.469 1 25.66 2 THR B N 1
ATOM 6398 C CA . THR B 1 2 ? 26.25 -56.375 36.344 1 25.66 2 THR B CA 1
ATOM 6399 C C . THR B 1 2 ? 26.484 -55.312 35.281 1 25.66 2 THR B C 1
ATOM 6401 O O . THR B 1 2 ? 26.391 -54.094 35.594 1 25.66 2 THR B O 1
ATOM 6404 N N . CYS B 1 3 ? 27.641 -55.5 34.562 1 26.8 3 CYS B N 1
ATOM 6405 C CA . CYS B 1 3 ? 27.906 -54.594 33.438 1 26.8 3 CYS B CA 1
ATOM 6406 C C . CYS B 1 3 ? 26.641 -54.344 32.625 1 26.8 3 CYS B C 1
ATOM 6408 O O . CYS B 1 3 ? 26.031 -55.281 32.125 1 26.8 3 CYS B O 1
ATOM 6410 N N . THR B 1 4 ? 25.812 -53.562 33.094 1 34 4 THR B N 1
ATOM 6411 C CA . THR B 1 4 ? 24.609 -53 32.5 1 34 4 THR B CA 1
ATOM 6412 C C . THR B 1 4 ? 24.844 -52.594 31.062 1 34 4 THR B C 1
ATOM 6414 O O . THR B 1 4 ? 24.172 -51.688 30.562 1 34 4 THR B O 1
ATOM 6417 N N . CYS B 1 5 ? 26 -53.094 30.516 1 32.69 5 CYS B N 1
ATOM 6418 C CA . CYS B 1 5 ? 26.203 -52.594 29.156 1 32.69 5 CYS B CA 1
ATOM 6419 C C . CYS B 1 5 ? 25.047 -53 28.25 1 32.69 5 CYS B C 1
ATOM 6421 O O . CYS B 1 5 ? 24.547 -54.125 28.344 1 32.69 5 CYS B O 1
ATOM 6423 N N . ARG B 1 6 ? 24.266 -52.188 27.859 1 40.06 6 ARG B N 1
ATOM 6424 C CA . ARG B 1 6 ? 23.219 -52.406 26.859 1 40.06 6 ARG B CA 1
ATOM 6425 C C . ARG B 1 6 ? 23.703 -53.344 25.75 1 40.06 6 ARG B C 1
ATOM 6427 O O . ARG B 1 6 ? 24.812 -53.188 25.25 1 40.06 6 ARG B O 1
ATOM 6434 N N . PRO B 1 7 ? 23.312 -54.562 25.562 1 44.59 7 PRO B N 1
ATOM 6435 C CA . PRO B 1 7 ? 23.672 -55.562 24.547 1 44.59 7 PRO B CA 1
ATOM 6436 C C . PRO B 1 7 ? 23.719 -54.969 23.141 1 44.59 7 PRO B C 1
ATOM 6438 O O . PRO B 1 7 ? 22.797 -54.281 22.719 1 44.59 7 PRO B O 1
ATOM 6441 N N . LEU B 1 8 ? 24.859 -54.5 22.625 1 52.47 8 LEU B N 1
ATOM 6442 C CA . LEU B 1 8 ? 25.016 -54.031 21.25 1 52.47 8 LEU B CA 1
ATOM 6443 C C . LEU B 1 8 ? 24.781 -55.156 20.25 1 52.47 8 LEU B C 1
ATOM 6445 O O . LEU B 1 8 ? 25.375 -56.25 20.375 1 52.47 8 LEU B O 1
ATOM 6449 N N . LYS B 1 9 ? 23.734 -55.25 19.594 1 59.28 9 LYS B N 1
ATOM 6450 C CA . LYS B 1 9 ? 23.391 -56.25 18.562 1 59.28 9 LYS B CA 1
ATOM 6451 C C . LYS B 1 9 ? 24.25 -56.094 17.328 1 59.28 9 LYS B C 1
ATOM 6453 O O . LYS B 1 9 ? 24.734 -54.969 17.031 1 59.28 9 LYS B O 1
ATOM 6458 N N . PHE B 1 10 ? 24.547 -57.125 16.625 1 60.41 10 PHE B N 1
ATOM 6459 C CA . PHE B 1 10 ? 25.266 -57.125 15.359 1 60.41 10 PHE B CA 1
ATOM 6460 C C . PHE B 1 10 ? 24.484 -56.375 14.281 1 60.41 10 PHE B C 1
ATOM 6462 O O . PHE B 1 10 ? 23.25 -56.438 14.25 1 60.41 10 PHE B O 1
ATOM 6469 N N . ILE B 1 11 ? 25.25 -55.531 13.5 1 63.56 11 ILE B N 1
ATOM 6470 C CA . ILE B 1 11 ? 24.656 -54.812 12.383 1 63.56 11 ILE B CA 1
ATOM 6471 C C . ILE B 1 11 ? 25.016 -55.5 11.07 1 63.56 11 ILE B C 1
ATOM 6473 O O . ILE B 1 11 ? 26.172 -55.812 10.828 1 63.56 11 ILE B O 1
ATOM 6477 N N . GLN B 1 12 ? 24 -55.969 10.359 1 60.97 12 GLN B N 1
ATOM 6478 C CA . GLN B 1 12 ? 24.203 -56.625 9.078 1 60.97 12 GLN B CA 1
ATOM 6479 C C . GLN B 1 12 ? 24.391 -55.625 7.949 1 60.97 12 GLN B C 1
ATOM 6481 O O . GLN B 1 12 ? 23.797 -54.531 7.98 1 60.97 12 GLN B O 1
ATOM 6486 N N . ASP B 1 13 ? 25.25 -55.938 7.016 1 62 13 ASP B N 1
ATOM 6487 C CA . ASP B 1 13 ? 25.422 -55.156 5.797 1 62 13 ASP B CA 1
ATOM 6488 C C . ASP B 1 13 ? 24.188 -55.25 4.895 1 62 13 ASP B C 1
ATOM 6490 O O . ASP B 1 13 ? 23.688 -56.344 4.66 1 62 13 ASP B O 1
ATOM 6494 N N . VAL B 1 14 ? 23.547 -54.156 4.656 1 59.09 14 VAL B N 1
ATOM 6495 C CA . VAL B 1 14 ? 22.406 -54.094 3.75 1 59.09 14 VAL B CA 1
ATOM 6496 C C . VAL B 1 14 ? 22.797 -53.344 2.482 1 59.09 14 VAL B C 1
ATOM 6498 O O . VAL B 1 14 ? 23.016 -52.125 2.523 1 59.09 14 VAL B O 1
ATOM 6501 N N . PRO B 1 15 ? 22.984 -54 1.43 1 56.94 15 PRO B N 1
ATOM 6502 C CA . PRO B 1 15 ? 23.469 -53.406 0.187 1 56.94 15 PRO B CA 1
ATOM 6503 C C . PRO B 1 15 ? 22.672 -52.156 -0.222 1 56.94 15 PRO B C 1
ATOM 6505 O O . PRO B 1 15 ? 23.188 -51.281 -0.879 1 56.94 15 PRO B O 1
ATOM 6508 N N . THR B 1 16 ? 21.547 -52.094 0.117 1 54.25 16 THR B N 1
ATOM 6509 C CA . THR B 1 16 ? 20.703 -51 -0.325 1 54.25 16 THR B CA 1
ATOM 6510 C C . THR B 1 16 ? 20.812 -49.812 0.644 1 54.25 16 THR B C 1
ATOM 6512 O O . THR B 1 16 ? 20.25 -48.75 0.402 1 54.25 16 THR B O 1
ATOM 6515 N N . ARG B 1 17 ? 21.547 -50.031 1.63 1 53.41 17 ARG B N 1
ATOM 6516 C CA . ARG B 1 17 ? 21.625 -48.969 2.633 1 53.41 17 ARG B CA 1
ATOM 6517 C C . ARG B 1 17 ? 23.031 -48.344 2.664 1 53.41 17 ARG B C 1
ATOM 6519 O O . ARG B 1 17 ? 24.016 -49.062 2.814 1 53.41 17 ARG B O 1
ATOM 6526 N N . TRP B 1 18 ? 23.016 -47.094 2.645 1 59.09 18 TRP B N 1
ATOM 6527 C CA . TRP B 1 18 ? 24.281 -46.375 2.709 1 59.09 18 TRP B CA 1
ATOM 6528 C C . TRP B 1 18 ? 24.953 -46.594 4.059 1 59.09 18 TRP B C 1
ATOM 6530 O O . TRP B 1 18 ? 24.297 -46.625 5.094 1 59.09 18 TRP B O 1
ATOM 6540 N N . ASN B 1 19 ? 26.25 -47 4.094 1 64.38 19 ASN B N 1
ATOM 6541 C CA . ASN B 1 19 ? 27.156 -47.094 5.234 1 64.38 19 ASN B CA 1
ATOM 6542 C C . ASN B 1 19 ? 26.953 -48.375 6.031 1 64.38 19 ASN B C 1
ATOM 6544 O O . ASN B 1 19 ? 27.453 -48.5 7.148 1 64.38 19 ASN B O 1
ATOM 6548 N N . SER B 1 20 ? 26.125 -49.156 5.5 1 66.31 20 SER B N 1
ATOM 6549 C CA . SER B 1 20 ? 25.828 -50.375 6.25 1 66.31 20 SER B CA 1
ATOM 6550 C C . SER B 1 20 ? 27.109 -51.188 6.512 1 66.31 20 SER B C 1
ATOM 6552 O O . SER B 1 20 ? 27.266 -51.781 7.586 1 66.31 20 SER B O 1
ATOM 6554 N N . GLU B 1 21 ? 27.953 -51.219 5.547 1 68.25 21 GLU B N 1
ATOM 6555 C CA . GLU B 1 21 ? 29.203 -51.938 5.711 1 68.25 21 GLU B CA 1
ATOM 6556 C C . GLU B 1 21 ? 30.062 -51.312 6.812 1 68.25 21 GLU B C 1
ATOM 6558 O O . GLU B 1 21 ? 30.641 -52.062 7.621 1 68.25 21 GLU B O 1
ATOM 6563 N N . HIS B 1 22 ? 30.047 -50.062 6.742 1 73.06 22 HIS B N 1
ATOM 6564 C CA . HIS B 1 22 ? 30.781 -49.375 7.797 1 73.06 22 HIS B CA 1
ATOM 6565 C C . HIS B 1 22 ? 30.203 -49.688 9.172 1 73.06 22 HIS B C 1
ATOM 6567 O O . HIS B 1 22 ? 30.938 -50 10.109 1 73.06 22 HIS B O 1
ATOM 6573 N N . ALA B 1 23 ? 28.922 -49.625 9.281 1 74 23 ALA B N 1
ATOM 6574 C CA . ALA B 1 23 ? 28.25 -49.906 10.547 1 74 23 ALA B CA 1
ATOM 6575 C C . ALA B 1 23 ? 28.5 -51.312 11.031 1 74 23 ALA B C 1
ATOM 6577 O O . ALA B 1 23 ? 28.734 -51.531 12.219 1 74 23 ALA B O 1
ATOM 6578 N N . MET B 1 24 ? 28.484 -52.156 10.141 1 70.88 24 MET B N 1
ATOM 6579 C CA . MET B 1 24 ? 28.719 -53.562 10.453 1 70.88 24 MET B CA 1
ATOM 6580 C C . MET B 1 24 ? 30.141 -53.75 10.984 1 70.88 24 MET B C 1
ATOM 6582 O O . MET B 1 24 ? 30.328 -54.344 12.039 1 70.88 24 MET B O 1
ATOM 6586 N N . LEU B 1 25 ? 31.047 -53.219 10.273 1 72.19 25 LEU B N 1
ATOM 6587 C CA . LEU B 1 25 ? 32.438 -53.438 10.625 1 72.19 25 LEU B CA 1
ATOM 6588 C C . LEU B 1 25 ? 32.812 -52.688 11.906 1 72.19 25 LEU B C 1
ATOM 6590 O O . LEU B 1 25 ? 33.531 -53.219 12.758 1 72.19 25 LEU B O 1
ATOM 6594 N N . ALA B 1 26 ? 32.25 -51.531 12.047 1 73.25 26 ALA B N 1
ATOM 6595 C CA . ALA B 1 26 ? 32.5 -50.75 13.25 1 73.25 26 ALA B CA 1
ATOM 6596 C C . ALA B 1 26 ? 31.922 -51.438 14.484 1 73.25 26 ALA B C 1
ATOM 6598 O O . ALA B 1 26 ? 32.562 -51.469 15.547 1 73.25 26 ALA B O 1
ATOM 6599 N N . ARG B 1 27 ? 30.766 -51.969 14.297 1 72.56 27 ARG B N 1
ATOM 6600 C CA . ARG B 1 27 ? 30.125 -52.719 15.383 1 72.56 27 ARG B CA 1
ATOM 6601 C C . ARG B 1 27 ? 30.906 -53.969 15.727 1 72.56 27 ARG B C 1
ATOM 6603 O O . ARG B 1 27 ? 31.062 -54.312 16.906 1 72.56 27 ARG B O 1
ATOM 6610 N N . LEU B 1 28 ? 31.375 -54.594 14.727 1 71.88 28 LEU B N 1
ATOM 6611 C CA . LEU B 1 28 ? 32.188 -55.781 14.945 1 71.88 28 LEU B CA 1
ATOM 6612 C C . LEU B 1 28 ? 33.469 -55.469 15.703 1 71.88 28 LEU B C 1
ATOM 6614 O O . LEU B 1 28 ? 33.875 -56.188 16.594 1 71.88 28 LEU B O 1
ATOM 6618 N N . LEU B 1 29 ? 33.969 -54.344 15.352 1 72.69 29 LEU B N 1
ATOM 6619 C CA . LEU B 1 29 ? 35.188 -53.906 16.016 1 72.69 29 LEU B CA 1
ATOM 6620 C C . LEU B 1 29 ? 34.938 -53.562 17.469 1 72.69 29 LEU B C 1
ATOM 6622 O O . LEU B 1 29 ? 35.75 -53.875 18.344 1 72.69 29 LEU B O 1
ATOM 6626 N N . LYS B 1 30 ? 33.844 -53 17.734 1 72.5 30 LYS B N 1
ATOM 6627 C CA . LYS B 1 30 ? 33.469 -52.656 19.094 1 72.5 30 LYS B CA 1
ATOM 6628 C C . LYS B 1 30 ? 33.219 -53.906 19.938 1 72.5 30 LYS B C 1
ATOM 6630 O O . LYS B 1 30 ? 33.469 -53.906 21.141 1 72.5 30 LYS B O 1
ATOM 6635 N N . LEU B 1 31 ? 32.781 -54.875 19.266 1 65.12 31 LEU B N 1
ATOM 6636 C CA . LEU B 1 31 ? 32.438 -56.125 19.969 1 65.12 31 LEU B CA 1
ATOM 6637 C C . LEU B 1 31 ? 33.594 -57.094 19.922 1 65.12 31 LEU B C 1
ATOM 6639 O O . LEU B 1 31 ? 33.406 -58.281 20.25 1 65.12 31 LEU B O 1
ATOM 6643 N N . TRP B 1 32 ? 34.625 -56.594 19.516 1 66.75 32 TRP B N 1
ATOM 6644 C CA . TRP B 1 32 ? 35.781 -57.438 19.328 1 66.75 32 TRP B CA 1
ATOM 6645 C C . TRP B 1 32 ? 36.094 -58.219 20.609 1 66.75 32 TRP B C 1
ATOM 6647 O O . TRP B 1 32 ? 36.344 -59.406 20.578 1 66.75 32 TRP B O 1
ATOM 6657 N N . ALA B 1 33 ? 36.188 -57.406 21.641 1 62.66 33 ALA B N 1
ATOM 6658 C CA . ALA B 1 33 ? 36.656 -58 22.891 1 62.66 33 ALA B CA 1
ATOM 6659 C C . ALA B 1 33 ? 35.719 -59.094 23.359 1 62.66 33 ALA B C 1
ATOM 6661 O O . ALA B 1 33 ? 36.156 -60.219 23.625 1 62.66 33 ALA B O 1
ATOM 6662 N N . PRO B 1 34 ? 34.469 -58.812 23.359 1 62.62 34 PRO B N 1
ATOM 6663 C CA . PRO B 1 34 ? 33.594 -59.875 23.859 1 62.62 34 PRO B CA 1
ATOM 6664 C C . PRO B 1 34 ? 33.5 -61.031 22.891 1 62.62 34 PRO B C 1
ATOM 6666 O O . PRO B 1 34 ? 33.375 -62.188 23.328 1 62.62 34 PRO B O 1
ATOM 6669 N N . ILE B 1 35 ? 33.625 -60.781 21.688 1 63.88 35 ILE B N 1
ATOM 6670 C CA . ILE B 1 35 ? 33.531 -61.844 20.688 1 63.88 35 ILE B CA 1
ATOM 6671 C C . ILE B 1 35 ? 34.781 -62.75 20.734 1 63.88 35 ILE B C 1
ATOM 6673 O O . ILE B 1 35 ? 34.656 -63.969 20.672 1 63.88 35 ILE B O 1
ATOM 6677 N N . SER B 1 36 ? 35.812 -62.062 20.891 1 62.28 36 SER B N 1
ATOM 6678 C CA . SER B 1 36 ? 37.062 -62.812 20.953 1 62.28 36 SER B CA 1
ATOM 6679 C C . SER B 1 36 ? 37.062 -63.781 22.141 1 62.28 36 SER B C 1
ATOM 6681 O O . SER B 1 36 ? 37.562 -64.938 22.016 1 62.28 36 SER B O 1
ATOM 6683 N N . VAL B 1 37 ? 36.625 -63.312 23.219 1 61.72 37 VAL B N 1
ATOM 6684 C CA . VAL B 1 37 ? 36.594 -64.188 24.406 1 61.72 37 VAL B CA 1
ATOM 6685 C C . VAL B 1 37 ? 35.656 -65.375 24.172 1 61.72 37 VAL B C 1
ATOM 6687 O O . VAL B 1 37 ? 36 -66.5 24.5 1 61.72 37 VAL B O 1
ATOM 6690 N N . GLU B 1 38 ? 34.531 -65.062 23.578 1 58.5 38 GLU B N 1
ATOM 6691 C CA . GLU B 1 38 ? 33.562 -66.125 23.406 1 58.5 38 GLU B CA 1
ATOM 6692 C C . GLU B 1 38 ? 34 -67.062 22.312 1 58.5 38 GLU B C 1
ATOM 6694 O O . GLU B 1 38 ? 33.781 -68.312 22.438 1 58.5 38 GLU B O 1
ATOM 6699 N N . LEU B 1 39 ? 34.594 -66.5 21.344 1 59.19 39 LEU B N 1
ATOM 6700 C CA . LEU B 1 39 ? 35.031 -67.375 20.25 1 59.19 39 LEU B CA 1
ATOM 6701 C C . LEU B 1 39 ? 36.25 -68.188 20.656 1 59.19 39 LEU B C 1
ATOM 6703 O O . LEU B 1 39 ? 36.438 -69.312 20.125 1 59.19 39 LEU B O 1
ATOM 6707 N N . SER B 1 40 ? 37 -67.625 21.422 1 58.19 40 SER B N 1
ATOM 6708 C CA . SER B 1 40 ? 38.094 -68.438 21.906 1 58.19 40 SER B CA 1
ATOM 6709 C C . SER B 1 40 ? 37.594 -69.688 22.594 1 58.19 40 SER B C 1
ATOM 6711 O O . SER B 1 40 ? 38.25 -70.75 22.562 1 58.19 40 SER B O 1
ATOM 6713 N N . GLU B 1 41 ? 36.5 -69.562 23.125 1 55.41 41 GLU B N 1
ATOM 6714 C CA . GLU B 1 41 ? 35.969 -70.75 23.828 1 55.41 41 GLU B CA 1
ATOM 6715 C C . GLU B 1 41 ? 35.25 -71.688 22.891 1 55.41 41 GLU B C 1
ATOM 6717 O O . GLU B 1 41 ? 34.938 -72.812 23.25 1 55.41 41 GLU B O 1
ATOM 6722 N N . SER B 1 42 ? 34.875 -71.062 21.703 1 50.22 42 SER B N 1
ATOM 6723 C CA . SER B 1 42 ? 34.062 -71.875 20.828 1 50.22 42 SER B CA 1
ATOM 6724 C C . SER B 1 42 ? 34.906 -72.438 19.656 1 50.22 42 SER B C 1
ATOM 6726 O O . SER B 1 42 ? 35.656 -71.688 19.047 1 50.22 42 SER B O 1
ATOM 6728 N N . ASP B 1 43 ? 35.469 -73.625 19.516 1 52.59 43 ASP B N 1
ATOM 6729 C CA . ASP B 1 43 ? 36.281 -74.375 18.531 1 52.59 43 ASP B CA 1
ATOM 6730 C C . ASP B 1 43 ? 35.75 -74.125 17.125 1 52.59 43 ASP B C 1
ATOM 6732 O O . ASP B 1 43 ? 36.5 -74.312 16.141 1 52.59 43 ASP B O 1
ATOM 6736 N N . SER B 1 44 ? 34.5 -74 16.812 1 51.28 44 SER B N 1
ATOM 6737 C CA . SER B 1 44 ? 33.906 -74.188 15.492 1 51.28 44 SER B CA 1
ATOM 6738 C C . SER B 1 44 ? 34 -72.938 14.641 1 51.28 44 SER B C 1
ATOM 6740 O O . SER B 1 44 ? 33.688 -72.938 13.453 1 51.28 44 SER B O 1
ATOM 6742 N N . VAL B 1 45 ? 34.031 -71.75 15.156 1 53.38 45 VAL B N 1
ATOM 6743 C CA . VAL B 1 45 ? 33.906 -70.625 14.281 1 53.38 45 VAL B CA 1
ATOM 6744 C C . VAL B 1 45 ? 35.312 -70.062 14.008 1 53.38 45 VAL B C 1
ATOM 6746 O O . VAL B 1 45 ? 36.125 -69.938 14.914 1 53.38 45 VAL B O 1
ATOM 6749 N N . GLU B 1 46 ? 35.844 -70.125 12.828 1 56.97 46 GLU B N 1
ATOM 6750 C CA . GLU B 1 46 ? 37.094 -69.562 12.359 1 56.97 46 GLU B CA 1
ATOM 6751 C C . GLU B 1 46 ? 37.312 -68.125 12.852 1 56.97 46 GLU B C 1
ATOM 6753 O O . GLU B 1 46 ? 36.406 -67.312 12.695 1 56.97 46 GLU B O 1
ATOM 6758 N N . ASN B 1 47 ? 38.219 -68 13.727 1 59.06 47 ASN B N 1
ATOM 6759 C CA . ASN B 1 47 ? 38.562 -66.688 14.305 1 59.06 47 ASN B CA 1
ATOM 6760 C C . ASN B 1 47 ? 39.375 -65.812 13.336 1 59.06 47 ASN B C 1
ATOM 6762 O O . ASN B 1 47 ? 40.156 -66.375 12.57 1 59.06 47 ASN B O 1
ATOM 6766 N N . LEU B 1 48 ? 39.031 -64.562 13.094 1 66.12 48 LEU B N 1
ATOM 6767 C CA . LEU B 1 48 ? 39.844 -63.656 12.312 1 66.12 48 LEU B CA 1
ATOM 6768 C C . LEU B 1 48 ? 41.219 -63.5 12.914 1 66.12 48 LEU B C 1
ATOM 6770 O O . LEU B 1 48 ? 41.375 -63.469 14.141 1 66.12 48 LEU B O 1
ATOM 6774 N N . SER B 1 49 ? 42.281 -63.656 12.062 1 72.56 49 SER B N 1
ATOM 6775 C CA . SER B 1 49 ? 43.656 -63.469 12.5 1 72.56 49 SER B CA 1
ATOM 6776 C C . SER B 1 49 ? 43.906 -62.062 12.961 1 72.56 49 SER B C 1
ATOM 6778 O O . SER B 1 49 ? 43.125 -61.156 12.703 1 72.56 49 SER B O 1
ATOM 6780 N N . ALA B 1 50 ? 44.875 -61.812 13.711 1 68.38 50 ALA B N 1
ATOM 6781 C CA . ALA B 1 50 ? 45.281 -60.469 14.148 1 68.38 50 ALA B CA 1
ATOM 6782 C C . ALA B 1 50 ? 45.469 -59.531 12.961 1 68.38 50 ALA B C 1
ATOM 6784 O O . ALA B 1 50 ? 45.156 -58.344 13.047 1 68.38 50 ALA B O 1
ATOM 6785 N N . GLN B 1 51 ? 45.875 -60.094 11.875 1 69.06 51 GLN B N 1
ATOM 6786 C CA . GLN B 1 51 ? 46.062 -59.344 10.648 1 69.06 51 GLN B CA 1
ATOM 6787 C C . GLN B 1 51 ? 44.75 -58.969 10.016 1 69.06 51 GLN B C 1
ATOM 6789 O O . GLN B 1 51 ? 44.594 -57.875 9.484 1 69.06 51 GLN B O 1
ATOM 6794 N N . GLU B 1 52 ? 43.875 -59.812 10.164 1 71.06 52 GLU B N 1
ATOM 6795 C CA . GLU B 1 52 ? 42.562 -59.562 9.602 1 71.06 52 GLU B CA 1
ATOM 6796 C C . GLU B 1 52 ? 41.812 -58.5 10.414 1 71.06 52 GLU B C 1
ATOM 6798 O O . GLU B 1 52 ? 41.094 -57.688 9.852 1 71.06 52 GLU B O 1
ATOM 6803 N N . TRP B 1 53 ? 42.031 -58.562 11.625 1 73.31 53 TRP B N 1
ATOM 6804 C CA . TRP B 1 53 ? 41.438 -57.562 12.484 1 73.31 53 TRP B CA 1
ATOM 6805 C C . TRP B 1 53 ? 42.031 -56.188 12.227 1 73.31 53 TRP B C 1
ATOM 6807 O O . TRP B 1 53 ? 41.344 -55.188 12.195 1 73.31 53 TRP B O 1
ATOM 6817 N N . LYS B 1 54 ? 43.281 -56.219 12.008 1 73.62 54 LYS B N 1
ATOM 6818 C CA . LYS B 1 54 ? 43.969 -54.969 11.664 1 73.62 54 LYS B CA 1
ATOM 6819 C C . LYS B 1 54 ? 43.5 -54.438 10.328 1 73.62 54 LYS B C 1
ATOM 6821 O O . LYS B 1 54 ? 43.281 -53.219 10.18 1 73.62 54 LYS B O 1
ATOM 6826 N N . LEU B 1 55 ? 43.312 -55.312 9.469 1 73.19 55 LEU B N 1
ATOM 6827 C CA . LEU B 1 55 ? 42.781 -54.906 8.164 1 73.19 55 LEU B CA 1
ATOM 6828 C C . LEU B 1 55 ? 41.344 -54.375 8.297 1 73.19 55 LEU B C 1
ATOM 6830 O O . LEU B 1 55 ? 41 -53.406 7.641 1 73.19 55 LEU B O 1
ATOM 6834 N N . MET B 1 56 ? 40.625 -55 9.109 1 73.81 56 MET B N 1
ATOM 6835 C CA . MET B 1 56 ? 39.25 -54.562 9.328 1 73.81 56 MET B CA 1
ATOM 6836 C C . MET B 1 56 ? 39.25 -53.156 9.945 1 73.81 56 MET B C 1
ATOM 6838 O O . MET B 1 56 ? 38.438 -52.312 9.555 1 73.81 56 MET B O 1
ATOM 6842 N N . ASN B 1 57 ? 40.156 -52.969 10.82 1 74.88 57 ASN B N 1
ATOM 6843 C CA . ASN B 1 57 ? 40.281 -51.656 11.414 1 74.88 57 ASN B CA 1
ATOM 6844 C C . ASN B 1 57 ? 40.719 -50.594 10.375 1 74.88 57 ASN B C 1
ATOM 6846 O O . ASN B 1 57 ? 40.219 -49.469 10.375 1 74.88 57 ASN B O 1
ATOM 6850 N N . ALA B 1 58 ? 41.562 -51.062 9.547 1 75.12 58 ALA B N 1
ATOM 6851 C CA . ALA B 1 58 ? 42 -50.156 8.477 1 75.12 58 ALA B CA 1
ATOM 6852 C C . ALA B 1 58 ? 40.875 -49.844 7.496 1 75.12 58 ALA B C 1
ATOM 6854 O O . ALA B 1 58 ? 40.75 -48.719 7.051 1 75.12 58 ALA B O 1
ATOM 6855 N N . ILE B 1 59 ? 40.094 -50.781 7.246 1 75.5 59 ILE B N 1
ATOM 6856 C CA . ILE B 1 59 ? 38.969 -50.625 6.332 1 75.5 59 ILE B CA 1
ATOM 6857 C C . ILE B 1 59 ? 37.938 -49.688 6.965 1 75.5 59 ILE B C 1
ATOM 6859 O O . ILE B 1 59 ? 37.375 -48.812 6.293 1 75.5 59 ILE B O 1
ATOM 6863 N N . VAL B 1 60 ? 37.719 -49.812 8.164 1 75.62 60 VAL B N 1
ATOM 6864 C CA . VAL B 1 60 ? 36.781 -48.969 8.859 1 75.62 60 VAL B CA 1
ATOM 6865 C C . VAL B 1 60 ? 37.25 -47.531 8.844 1 75.62 60 VAL B C 1
ATOM 6867 O O . VAL B 1 60 ? 36.438 -46.594 8.656 1 75.62 60 VAL B O 1
ATOM 6870 N N . ARG B 1 61 ? 38.469 -47.344 8.953 1 76.56 61 ARG B N 1
ATOM 6871 C CA . ARG B 1 61 ? 39.031 -46 8.914 1 76.56 61 ARG B CA 1
ATOM 6872 C C . ARG B 1 61 ? 38.906 -45.406 7.527 1 76.56 61 ARG B C 1
ATOM 6874 O O . ARG B 1 61 ? 38.625 -44.219 7.391 1 76.56 61 ARG B O 1
ATOM 6881 N N . VAL B 1 62 ? 39 -46.25 6.59 1 75.94 62 VAL B N 1
ATOM 6882 C CA . VAL B 1 62 ? 38.906 -45.812 5.203 1 75.94 62 VAL B CA 1
ATOM 6883 C C . VAL B 1 62 ? 37.438 -45.469 4.883 1 75.94 62 VAL B C 1
ATOM 6885 O O . VAL B 1 62 ? 37.156 -44.562 4.117 1 75.94 62 VAL B O 1
ATOM 6888 N N . LEU B 1 63 ? 36.625 -46.156 5.5 1 76.81 63 LEU B N 1
ATOM 6889 C CA . LEU B 1 63 ? 35.188 -45.969 5.215 1 76.81 63 LEU B CA 1
ATOM 6890 C C . LEU B 1 63 ? 34.594 -44.844 6.066 1 76.81 63 LEU B C 1
ATOM 6892 O O . LEU B 1 63 ? 33.531 -44.312 5.746 1 76.81 63 LEU B O 1
ATOM 6896 N N . GLN B 1 64 ? 35.281 -44.469 7.008 1 76.75 64 GLN B N 1
ATOM 6897 C CA . GLN B 1 64 ? 34.781 -43.5 7.969 1 76.75 64 GLN B CA 1
ATOM 6898 C C . GLN B 1 64 ? 34.469 -42.156 7.293 1 76.75 64 GLN B C 1
ATOM 6900 O O . GLN B 1 64 ? 33.406 -41.562 7.523 1 76.75 64 GLN B O 1
ATOM 6905 N N . PRO B 1 65 ? 35.344 -41.719 6.441 1 77.19 65 PRO B N 1
ATOM 6906 C CA . PRO B 1 65 ? 35 -40.469 5.777 1 77.19 65 PRO B CA 1
ATOM 6907 C C . PRO B 1 65 ? 33.719 -40.531 4.941 1 77.19 65 PRO B C 1
ATOM 6909 O O . PRO B 1 65 ? 32.969 -39.594 4.867 1 77.19 65 PRO B O 1
ATOM 6912 N N . LEU B 1 66 ? 33.531 -41.594 4.359 1 75.62 66 LEU B N 1
ATOM 6913 C CA . LEU B 1 66 ? 32.312 -41.781 3.564 1 75.62 66 LEU B CA 1
ATOM 6914 C C . LEU B 1 66 ? 31.078 -41.812 4.457 1 75.62 66 LEU B C 1
ATOM 6916 O O . LEU B 1 66 ? 30.031 -41.281 4.109 1 75.62 66 LEU B O 1
ATOM 6920 N N . GLU B 1 67 ? 31.25 -42.5 5.484 1 73.56 67 GLU B N 1
ATOM 6921 C CA . GLU B 1 67 ? 30.156 -42.5 6.457 1 73.56 67 GLU B CA 1
ATOM 6922 C C . GLU B 1 67 ? 29.875 -41.094 6.969 1 73.56 67 GLU B C 1
ATOM 6924 O O . GLU B 1 67 ? 28.703 -40.719 7.117 1 73.56 67 GLU B O 1
ATOM 6929 N N . GLN B 1 68 ? 30.828 -40.406 7.258 1 73.25 68 GLN B N 1
ATOM 6930 C CA . GLN B 1 68 ? 30.656 -39.031 7.738 1 73.25 68 GLN B CA 1
ATOM 6931 C C . GLN B 1 68 ? 30.031 -38.156 6.672 1 73.25 68 GLN B C 1
ATOM 6933 O O . GLN B 1 68 ? 29.141 -37.344 6.965 1 73.25 68 GLN B O 1
ATOM 6938 N N . ALA B 1 69 ? 30.5 -38.312 5.48 1 73.69 69 ALA B N 1
ATOM 6939 C CA . ALA B 1 69 ? 29.953 -37.531 4.371 1 73.69 69 ALA B CA 1
ATOM 6940 C C . ALA B 1 69 ? 28.469 -37.844 4.152 1 73.69 69 ALA B C 1
ATOM 6942 O O . ALA B 1 69 ? 27.656 -36.969 3.939 1 73.69 69 ALA B O 1
ATOM 6943 N N . THR B 1 70 ? 28.203 -39.062 4.219 1 69.88 70 THR B N 1
ATOM 6944 C CA . THR B 1 70 ? 26.828 -39.5 4.043 1 69.88 70 THR B CA 1
ATOM 6945 C C . THR B 1 70 ? 25.953 -39 5.18 1 69.88 70 THR B C 1
ATOM 6947 O O . THR B 1 70 ? 24.828 -38.562 4.953 1 69.88 70 THR B O 1
ATOM 6950 N N . ALA B 1 71 ? 26.469 -39.094 6.289 1 67.5 71 ALA B N 1
ATOM 6951 C CA . ALA B 1 71 ? 25.734 -38.594 7.445 1 67.5 71 ALA B CA 1
ATOM 6952 C C . ALA B 1 71 ? 25.469 -37.094 7.312 1 67.5 71 ALA B C 1
ATOM 6954 O O . ALA B 1 71 ? 24.375 -36.594 7.621 1 67.5 71 ALA B O 1
ATOM 6955 N N . GLU B 1 72 ? 26.469 -36.469 6.848 1 68.31 72 GLU B N 1
ATOM 6956 C CA . GLU B 1 72 ? 26.344 -35.031 6.672 1 68.31 72 GLU B CA 1
ATOM 6957 C C . GLU B 1 72 ? 25.344 -34.688 5.57 1 68.31 72 GLU B C 1
ATOM 6959 O O . GLU B 1 72 ? 24.516 -33.781 5.723 1 68.31 72 GLU B O 1
ATOM 6964 N N . LEU B 1 73 ? 25.484 -35.406 4.594 1 63.75 73 LEU B N 1
ATOM 6965 C CA . LEU B 1 73 ? 24.625 -35.156 3.451 1 63.75 73 LEU B CA 1
ATOM 6966 C C . LEU B 1 73 ? 23.203 -35.594 3.725 1 63.75 73 LEU B C 1
ATOM 6968 O O . LEU B 1 73 ? 22.25 -35.094 3.109 1 63.75 73 LEU B O 1
ATOM 6972 N N . SER B 1 74 ? 23.156 -36.469 4.664 1 55.22 74 SER B N 1
ATOM 6973 C CA . SER B 1 74 ? 21.844 -37 5.016 1 55.22 74 SER B CA 1
ATOM 6974 C C . SER B 1 74 ? 21.203 -36.219 6.164 1 55.22 74 SER B C 1
ATOM 6976 O O . SER B 1 74 ? 20.094 -36.531 6.578 1 55.22 74 SER B O 1
ATOM 6978 N N . ALA B 1 75 ? 21.938 -35.344 6.699 1 50.72 75 ALA B N 1
ATOM 6979 C CA . ALA B 1 75 ? 21.438 -34.594 7.836 1 50.72 75 ALA B CA 1
ATOM 6980 C C . ALA B 1 75 ? 20.297 -33.656 7.402 1 50.72 75 ALA B C 1
ATOM 6982 O O . ALA B 1 75 ? 20.312 -33.125 6.285 1 50.72 75 ALA B O 1
ATOM 6983 N N . ASP B 1 76 ? 19.203 -33.719 8.078 1 44.91 76 ASP B N 1
ATOM 6984 C CA . ASP B 1 76 ? 17.938 -33.062 7.75 1 44.91 76 ASP B CA 1
ATOM 6985 C C . ASP B 1 76 ? 18.016 -31.562 8.008 1 44.91 76 ASP B C 1
ATOM 6987 O O . ASP B 1 76 ? 17.078 -30.828 7.668 1 44.91 76 ASP B O 1
ATOM 6991 N N . HIS B 1 77 ? 19.016 -31.062 8.539 1 48 77 HIS B N 1
ATOM 6992 C CA . HIS B 1 77 ? 18.828 -29.734 9.086 1 48 77 HIS B CA 1
ATOM 6993 C C . HIS B 1 77 ? 19.125 -28.656 8.039 1 48 77 HIS B C 1
ATOM 6995 O O . HIS B 1 77 ? 18.688 -27.516 8.18 1 48 77 HIS B O 1
ATOM 7001 N N . TYR B 1 78 ? 20.141 -28.781 7.078 1 48.59 78 TYR B N 1
ATOM 7002 C CA . TYR B 1 78 ? 20.453 -27.719 6.133 1 48.59 78 TYR B CA 1
ATOM 7003 C C . TYR B 1 78 ? 20.5 -28.25 4.703 1 48.59 78 TYR B C 1
ATOM 7005 O O . TYR B 1 78 ? 20.719 -29.438 4.484 1 48.59 78 TYR B O 1
ATOM 7013 N N . PRO B 1 79 ? 20.062 -27.438 3.777 1 51.81 79 PRO B N 1
ATOM 7014 C CA . PRO B 1 79 ? 20.297 -27.844 2.393 1 51.81 79 PRO B CA 1
ATOM 7015 C C . PRO B 1 79 ? 21.719 -28.344 2.162 1 51.81 79 PRO B C 1
ATOM 7017 O O . PRO B 1 79 ? 22.672 -27.688 2.576 1 51.81 79 PRO B O 1
ATOM 7020 N N . THR B 1 80 ? 21.844 -29.531 1.612 1 58.84 80 THR B N 1
ATOM 7021 C CA . THR B 1 80 ? 23.125 -30.234 1.592 1 58.84 80 THR B CA 1
ATOM 7022 C C . THR B 1 80 ? 23.781 -30.125 0.218 1 58.84 80 THR B C 1
ATOM 7024 O O . THR B 1 80 ? 24.906 -30.578 0.023 1 58.84 80 THR B O 1
ATOM 7027 N N . LEU B 1 81 ? 23 -29.391 -0.661 1 65 81 LEU B N 1
ATOM 7028 C CA . LEU B 1 81 ? 23.578 -29.375 -1.998 1 65 81 LEU B CA 1
ATOM 7029 C C . LEU B 1 81 ? 24.891 -28.594 -2.008 1 65 81 LEU B C 1
ATOM 7031 O O . LEU B 1 81 ? 25.844 -28.984 -2.693 1 65 81 LEU B O 1
ATOM 7035 N N . SER B 1 82 ? 24.844 -27.625 -1.265 1 71.94 82 SER B N 1
ATOM 7036 C CA . SER B 1 82 ? 26.047 -26.797 -1.237 1 71.94 82 SER B CA 1
ATOM 7037 C C . SER B 1 82 ? 27.219 -27.531 -0.598 1 71.94 82 SER B C 1
ATOM 7039 O O . SER B 1 82 ? 28.375 -27.141 -0.777 1 71.94 82 SER B O 1
ATOM 7041 N N . GLN B 1 83 ? 26.938 -28.547 0.005 1 72.94 83 GLN B N 1
ATOM 7042 C CA . GLN B 1 83 ? 27.984 -29.281 0.728 1 72.94 83 GLN B CA 1
ATOM 7043 C C . GLN B 1 83 ? 28.547 -30.422 -0.121 1 72.94 83 GLN B C 1
ATOM 7045 O O . GLN B 1 83 ? 29.562 -31.016 0.236 1 72.94 83 GLN B O 1
ATOM 7050 N N . VAL B 1 84 ? 27.875 -30.578 -1.154 1 75.56 84 VAL B N 1
ATOM 7051 C CA . VAL B 1 84 ? 28.219 -31.766 -1.936 1 75.56 84 VAL B CA 1
ATOM 7052 C C . VAL B 1 84 ? 29.672 -31.672 -2.404 1 75.56 84 VAL B C 1
ATOM 7054 O O . VAL B 1 84 ? 30.469 -32.594 -2.184 1 75.56 84 VAL B O 1
ATOM 7057 N N . ILE B 1 85 ? 30 -30.547 -2.949 1 78.94 85 ILE B N 1
ATOM 7058 C CA . ILE B 1 85 ? 31.328 -30.406 -3.516 1 78.94 85 ILE B CA 1
ATOM 7059 C C . ILE B 1 85 ? 32.375 -30.375 -2.395 1 78.94 85 ILE B C 1
ATOM 7061 O O . ILE B 1 85 ? 33.344 -31.109 -2.43 1 78.94 85 ILE B O 1
ATOM 7065 N N . PRO B 1 86 ? 32.156 -29.641 -1.312 1 79.94 86 PRO B N 1
ATOM 7066 C CA . PRO B 1 86 ? 33.125 -29.625 -0.216 1 79.94 86 PRO B CA 1
ATOM 7067 C C . PRO B 1 86 ? 33.25 -31 0.454 1 79.94 86 PRO B C 1
ATOM 7069 O O . PRO B 1 86 ? 34.375 -31.406 0.775 1 79.94 86 PRO B O 1
ATOM 7072 N N . LEU B 1 87 ? 32.219 -31.641 0.578 1 77.5 87 LEU B N 1
ATOM 7073 C CA . LEU B 1 87 ? 32.25 -32.938 1.244 1 77.5 87 LEU B CA 1
ATOM 7074 C C . LEU B 1 87 ? 32.969 -33.969 0.381 1 77.5 87 LEU B C 1
ATOM 7076 O O . LEU B 1 87 ? 33.75 -34.781 0.888 1 77.5 87 LEU B O 1
ATOM 7080 N N . LEU B 1 88 ? 32.625 -33.906 -0.794 1 79.19 88 LEU B N 1
ATOM 7081 C CA . LEU B 1 88 ? 33.281 -34.844 -1.698 1 79.19 88 LEU B CA 1
ATOM 7082 C C . LEU B 1 88 ? 34.781 -34.594 -1.764 1 79.19 88 LEU B C 1
ATOM 7084 O O . LEU B 1 88 ? 35.594 -35.5 -1.807 1 79.19 88 LEU B O 1
ATOM 7088 N N . HIS B 1 89 ? 35.125 -33.344 -1.776 1 79.5 89 HIS B N 1
ATOM 7089 C CA . HIS B 1 89 ? 36.531 -32.969 -1.773 1 79.5 89 HIS B CA 1
ATOM 7090 C C . HIS B 1 89 ? 37.219 -33.469 -0.516 1 79.5 89 HIS B C 1
ATOM 7092 O O . HIS B 1 89 ? 38.281 -34.062 -0.598 1 79.5 89 HIS B O 1
ATOM 7098 N N . CYS B 1 90 ? 36.719 -33.25 0.564 1 78.5 90 CYS B N 1
ATOM 7099 C CA . CYS B 1 90 ? 37.312 -33.656 1.837 1 78.5 90 CYS B CA 1
ATOM 7100 C C . CYS B 1 90 ? 37.375 -35.156 1.931 1 78.5 90 CYS B C 1
ATOM 7102 O O . CYS B 1 90 ? 38.406 -35.719 2.4 1 78.5 90 CYS B O 1
ATOM 7104 N N . THR B 1 91 ? 36.344 -35.75 1.42 1 80.25 91 THR B N 1
ATOM 7105 C CA . THR B 1 91 ? 36.344 -37.219 1.421 1 80.25 91 THR B CA 1
ATOM 7106 C C . THR B 1 91 ? 37.438 -37.75 0.537 1 80.25 91 THR B C 1
ATOM 7108 O O . THR B 1 91 ? 38.156 -38.719 0.92 1 80.25 91 THR B O 1
ATOM 7111 N N . ARG B 1 92 ? 37.562 -37.094 -0.509 1 79.06 92 ARG B N 1
ATOM 7112 C CA . ARG B 1 92 ? 38.594 -37.531 -1.43 1 79.06 92 ARG B CA 1
ATOM 7113 C C . ARG B 1 92 ? 40 -37.344 -0.801 1 79.06 92 ARG B C 1
ATOM 7115 O O . ARG B 1 92 ? 40.812 -38.25 -0.888 1 79.06 92 ARG B O 1
ATOM 7122 N N . VAL B 1 93 ? 40.219 -36.281 -0.163 1 77.31 93 VAL B N 1
ATOM 7123 C CA . VAL B 1 93 ? 41.5 -36 0.455 1 77.31 93 VAL B CA 1
ATOM 7124 C C . VAL B 1 93 ? 41.781 -37 1.583 1 77.31 93 VAL B C 1
ATOM 7126 O O . VAL B 1 93 ? 42.875 -37.531 1.712 1 77.31 93 VAL B O 1
ATOM 7129 N N . MET B 1 94 ? 40.844 -37.281 2.273 1 78.38 94 MET B N 1
ATOM 7130 C CA . MET B 1 94 ? 41 -38.219 3.389 1 78.38 94 MET B CA 1
ATOM 7131 C C . MET B 1 94 ? 41.281 -39.625 2.883 1 78.38 94 MET B C 1
ATOM 7133 O O . MET B 1 94 ? 42.062 -40.344 3.477 1 78.38 94 MET B O 1
ATOM 7137 N N . LEU B 1 95 ? 40.562 -39.875 1.835 1 78.81 95 LEU B N 1
ATOM 7138 C CA . LEU B 1 95 ? 40.781 -41.188 1.249 1 78.81 95 LEU B CA 1
ATOM 7139 C C . LEU B 1 95 ? 42.188 -41.281 0.654 1 78.81 95 LEU B C 1
ATOM 7141 O O . LEU B 1 95 ? 42.844 -42.344 0.749 1 78.81 95 LEU B O 1
ATOM 7145 N N . GLU B 1 96 ? 42.594 -40.188 0.13 1 77.06 96 GLU B N 1
ATOM 7146 C CA . GLU B 1 96 ? 43.938 -40.125 -0.444 1 77.06 96 GLU B CA 1
ATOM 7147 C C . GLU B 1 96 ? 45 -40.312 0.631 1 77.06 96 GLU B C 1
ATOM 7149 O O . GLU B 1 96 ? 46.062 -40.875 0.365 1 77.06 96 GLU B O 1
ATOM 7154 N N . ASP B 1 97 ? 44.719 -39.938 1.759 1 74.88 97 ASP B N 1
ATOM 7155 C CA . ASP B 1 97 ? 45.656 -40.062 2.877 1 74.88 97 ASP B CA 1
ATOM 7156 C C . ASP B 1 97 ? 45.812 -41.531 3.277 1 74.88 97 ASP B C 1
ATOM 7158 O O . ASP B 1 97 ? 46.812 -41.906 3.898 1 74.88 97 ASP B O 1
ATOM 7162 N N . HIS B 1 98 ? 44.844 -42.312 2.844 1 72.31 98 HIS B N 1
ATOM 7163 C CA . HIS B 1 98 ? 44.844 -43.719 3.234 1 72.31 98 HIS B CA 1
ATOM 7164 C C . HIS B 1 98 ? 45.406 -44.594 2.117 1 72.31 98 HIS B C 1
ATOM 7166 O O . HIS B 1 98 ? 45.438 -45.812 2.225 1 72.31 98 HIS B O 1
ATOM 7172 N N . VAL B 1 99 ? 45.812 -43.969 1.089 1 67.56 99 VAL B N 1
ATOM 7173 C CA . VAL B 1 99 ? 46.281 -44.75 -0.06 1 67.56 99 VAL B CA 1
ATOM 7174 C C . VAL B 1 99 ? 47.625 -45.375 0.273 1 67.56 99 VAL B C 1
ATOM 7176 O O . VAL B 1 99 ? 48.094 -46.281 -0.434 1 67.56 99 VAL B O 1
ATOM 7179 N N . SER B 1 100 ? 48.188 -44.969 1.383 1 64 100 SER B N 1
ATOM 7180 C CA . SER B 1 100 ? 49.469 -45.562 1.735 1 64 100 SER B CA 1
ATOM 7181 C C . SER B 1 100 ? 49.344 -46.562 2.896 1 64 100 SER B C 1
ATOM 7183 O O . SER B 1 100 ? 50.312 -47.156 3.336 1 64 100 SER B O 1
ATOM 7185 N N . ASP B 1 101 ? 48.125 -46.812 3.359 1 68.56 101 ASP B N 1
ATOM 7186 C CA . ASP B 1 101 ? 47.938 -47.656 4.527 1 68.56 101 ASP B CA 1
ATOM 7187 C C . ASP B 1 101 ? 47.562 -49.094 4.109 1 68.56 101 ASP B C 1
ATOM 7189 O O . ASP B 1 101 ? 47.469 -49.375 2.916 1 68.56 101 ASP B O 1
ATOM 7193 N N . GLU B 1 102 ? 47.438 -49.969 4.906 1 67.56 102 GLU B N 1
ATOM 7194 C CA . GLU B 1 102 ? 47.156 -51.375 4.703 1 67.56 102 GLU B CA 1
ATOM 7195 C C . GLU B 1 102 ? 45.875 -51.562 3.906 1 67.56 102 GLU B C 1
ATOM 7197 O O . GLU B 1 102 ? 45.719 -52.562 3.18 1 67.56 102 GLU B O 1
ATOM 7202 N N . ALA B 1 103 ? 45.094 -50.625 3.938 1 74.5 103 ALA B N 1
ATOM 7203 C CA . ALA B 1 103 ? 43.812 -50.719 3.225 1 74.5 103 ALA B CA 1
ATOM 7204 C C . ALA B 1 103 ? 43.844 -49.906 1.93 1 74.5 103 ALA B C 1
ATOM 7206 O O . ALA B 1 103 ? 42.812 -49.5 1.405 1 74.5 103 ALA B O 1
ATOM 7207 N N . ALA B 1 104 ? 44.938 -49.75 1.387 1 75.5 104 ALA B N 1
ATOM 7208 C CA . ALA B 1 104 ? 45.188 -48.906 0.221 1 75.5 104 ALA B CA 1
ATOM 7209 C C . ALA B 1 104 ? 44.344 -49.375 -0.977 1 75.5 104 ALA B C 1
ATOM 7211 O O . ALA B 1 104 ? 43.75 -48.531 -1.675 1 75.5 104 ALA B O 1
ATOM 7212 N N . PRO B 1 105 ? 44.281 -50.688 -1.159 1 73.88 105 PRO B N 1
ATOM 7213 C CA . PRO B 1 105 ? 43.469 -51.094 -2.312 1 73.88 105 PRO B CA 1
ATOM 7214 C C . PRO B 1 105 ? 42 -50.688 -2.191 1 73.88 105 PRO B C 1
ATOM 7216 O O . PRO B 1 105 ? 41.375 -50.344 -3.189 1 73.88 105 PRO B O 1
ATOM 7219 N N . PHE B 1 106 ? 41.531 -50.719 -1.029 1 76.75 106 PHE B N 1
ATOM 7220 C CA . PHE B 1 106 ? 40.156 -50.312 -0.78 1 76.75 106 PHE B CA 1
ATOM 7221 C C . PHE B 1 106 ? 40 -48.812 -0.987 1 76.75 106 PHE B C 1
ATOM 7223 O O . PHE B 1 106 ? 39 -48.375 -1.594 1 76.75 106 PHE B O 1
ATOM 7230 N N . ALA B 1 107 ? 40.938 -48.125 -0.545 1 78.25 107 ALA B N 1
ATOM 7231 C CA . ALA B 1 107 ? 40.906 -46.688 -0.715 1 78.25 107 ALA B CA 1
ATOM 7232 C C . ALA B 1 107 ? 40.969 -46.312 -2.191 1 78.25 107 ALA B C 1
ATOM 7234 O O . ALA B 1 107 ? 40.25 -45.406 -2.646 1 78.25 107 ALA B O 1
ATOM 7235 N N . PHE B 1 108 ? 41.75 -47 -2.873 1 77.19 108 PHE B N 1
ATOM 7236 C CA . PHE B 1 108 ? 41.875 -46.75 -4.305 1 77.19 108 PHE B CA 1
ATOM 7237 C C . PHE B 1 108 ? 40.594 -47.094 -5.043 1 77.19 108 PHE B C 1
ATOM 7239 O O . PHE B 1 108 ? 40.188 -46.344 -5.93 1 77.19 108 PHE B O 1
ATOM 7246 N N . SER B 1 109 ? 40.031 -48.156 -4.656 1 76.69 109 SER B N 1
ATOM 7247 C CA . SER B 1 109 ? 38.75 -48.562 -5.281 1 76.69 109 SER B CA 1
ATOM 7248 C C . SER B 1 109 ? 37.656 -47.531 -4.988 1 76.69 109 SER B C 1
ATOM 7250 O O . SER B 1 109 ? 36.875 -47.219 -5.871 1 76.69 109 SER B O 1
ATOM 7252 N N . LEU B 1 110 ? 37.719 -47.031 -3.844 1 78.25 110 LEU B N 1
ATOM 7253 C CA . LEU B 1 110 ? 36.719 -46.031 -3.463 1 78.25 110 LEU B CA 1
ATOM 7254 C C . LEU B 1 110 ? 36.969 -44.719 -4.184 1 78.25 110 LEU B C 1
ATOM 7256 O O . LEU B 1 110 ? 36 -44.062 -4.641 1 78.25 110 LEU B O 1
ATOM 7260 N N . LEU B 1 111 ? 38.156 -44.438 -4.266 1 78.19 111 LEU B N 1
ATOM 7261 C CA . LEU B 1 111 ? 38.531 -43.219 -4.984 1 78.19 111 LEU B CA 1
ATOM 7262 C C . LEU B 1 111 ? 38.125 -43.312 -6.457 1 78.19 111 LEU B C 1
ATOM 7264 O O . LEU B 1 111 ? 37.625 -42.375 -7.031 1 78.19 111 LEU B O 1
ATOM 7268 N N . ARG B 1 112 ? 38.344 -44.438 -6.965 1 74.31 112 ARG B N 1
ATOM 7269 C CA . ARG B 1 112 ? 37.969 -44.688 -8.344 1 74.31 112 ARG B CA 1
ATOM 7270 C C . ARG B 1 112 ? 36.438 -44.656 -8.492 1 74.31 112 ARG B C 1
ATOM 7272 O O . ARG B 1 112 ? 35.906 -44.062 -9.453 1 74.31 112 ARG B O 1
ATOM 7279 N N . SER B 1 113 ? 35.75 -45.188 -7.594 1 75.56 113 SER B N 1
ATOM 7280 C CA . SER B 1 113 ? 34.312 -45.156 -7.617 1 75.56 113 SER B CA 1
ATOM 7281 C C . SER B 1 113 ? 33.75 -43.75 -7.48 1 75.56 113 SER B C 1
ATOM 7283 O O . SER B 1 113 ? 32.812 -43.375 -8.164 1 75.56 113 SER B O 1
ATOM 7285 N N . LEU B 1 114 ? 34.406 -43.031 -6.641 1 76.56 114 LEU B N 1
ATOM 7286 C CA . LEU B 1 114 ? 34 -41.625 -6.473 1 76.56 114 LEU B CA 1
ATOM 7287 C C . LEU B 1 114 ? 34.25 -40.844 -7.754 1 76.56 114 LEU B C 1
ATOM 7289 O O . LEU B 1 114 ? 33.406 -40.031 -8.141 1 76.56 114 LEU B O 1
ATOM 7293 N N . SER B 1 115 ? 35.281 -41.188 -8.375 1 73.12 115 SER B N 1
ATOM 7294 C CA . SER B 1 115 ? 35.625 -40.5 -9.617 1 73.12 115 SER B CA 1
ATOM 7295 C C . SER B 1 115 ? 34.688 -40.906 -10.742 1 73.12 115 SER B C 1
ATOM 7297 O O . SER B 1 115 ? 34.344 -40.094 -11.594 1 73.12 115 SER B O 1
ATOM 7299 N N . THR B 1 116 ? 34.25 -42.062 -10.664 1 72.88 116 THR B N 1
ATOM 7300 C CA . THR B 1 116 ? 33.344 -42.594 -11.695 1 72.88 116 THR B CA 1
ATOM 7301 C C . THR B 1 116 ? 31.922 -42.094 -11.461 1 72.88 116 THR B C 1
ATOM 7303 O O . THR B 1 116 ? 31.203 -41.75 -12.406 1 72.88 116 THR B O 1
ATOM 7306 N N . ARG B 1 117 ? 31.594 -41.969 -10.242 1 70.44 117 ARG B N 1
ATOM 7307 C CA . ARG B 1 117 ? 30.219 -41.625 -9.906 1 70.44 117 ARG B CA 1
ATOM 7308 C C . ARG B 1 117 ? 30.031 -40.094 -9.945 1 70.44 117 ARG B C 1
ATOM 7310 O O . ARG B 1 117 ? 28.938 -39.594 -10.25 1 70.44 117 ARG B O 1
ATOM 7317 N N . PHE B 1 118 ? 31.141 -39.5 -9.57 1 72.06 118 PHE B N 1
ATOM 7318 C CA . PHE B 1 118 ? 31.078 -38.031 -9.523 1 72.06 118 PHE B CA 1
ATOM 7319 C C . PHE B 1 118 ? 32.156 -37.406 -10.406 1 72.06 118 PHE B C 1
ATOM 7321 O O . PHE B 1 118 ? 33 -36.656 -9.93 1 72.06 118 PHE B O 1
ATOM 7328 N N . PRO B 1 119 ? 31.938 -37.844 -11.688 1 68.31 119 PRO B N 1
ATOM 7329 C CA . PRO B 1 119 ? 32.938 -37.219 -12.57 1 68.31 119 PRO B CA 1
ATOM 7330 C C . PRO B 1 119 ? 32.75 -35.719 -12.695 1 68.31 119 PRO B C 1
ATOM 7332 O O . PRO B 1 119 ? 31.625 -35.219 -12.82 1 68.31 119 PRO B O 1
ATOM 7335 N N . ASP B 1 120 ? 33.781 -34.906 -12.594 1 68.75 120 ASP B N 1
ATOM 7336 C CA . ASP B 1 120 ? 33.875 -33.438 -12.773 1 68.75 120 ASP B CA 1
ATOM 7337 C C . ASP B 1 120 ? 32.781 -32.719 -11.969 1 68.75 120 ASP B C 1
ATOM 7339 O O . ASP B 1 120 ? 32.156 -31.812 -12.461 1 68.75 120 ASP B O 1
ATOM 7343 N N . ILE B 1 121 ? 32.625 -33.188 -10.711 1 74.69 121 ILE B N 1
ATOM 7344 C CA . ILE B 1 121 ? 31.531 -32.656 -9.891 1 74.69 121 ILE B CA 1
ATOM 7345 C C . ILE B 1 121 ? 31.781 -31.172 -9.609 1 74.69 121 ILE B C 1
ATOM 7347 O O . ILE B 1 121 ? 30.844 -30.391 -9.469 1 74.69 121 ILE B O 1
ATOM 7351 N N . LYS B 1 122 ? 32.969 -30.844 -9.57 1 76.12 122 LYS B N 1
ATOM 7352 C CA . LYS B 1 122 ? 33.344 -29.453 -9.336 1 76.12 122 LYS B CA 1
ATOM 7353 C C . LYS B 1 122 ? 32.844 -28.547 -10.461 1 76.12 122 LYS B C 1
ATOM 7355 O O . LYS B 1 122 ? 32.594 -27.359 -10.258 1 76.12 122 LYS B O 1
ATOM 7360 N N . MET B 1 123 ? 32.625 -29.188 -11.57 1 69.56 123 MET B N 1
ATOM 7361 C CA . MET B 1 123 ? 32.219 -28.406 -12.719 1 69.56 123 MET B CA 1
ATOM 7362 C C . MET B 1 123 ? 30.734 -28.609 -13.016 1 69.56 123 MET B C 1
ATOM 7364 O O . MET B 1 123 ? 30.234 -28.141 -14.039 1 69.56 123 MET B O 1
ATOM 7368 N N . ALA B 1 124 ? 30.109 -29.328 -12.148 1 68.56 124 ALA B N 1
ATOM 7369 C CA . ALA B 1 124 ? 28.656 -29.438 -12.266 1 68.56 124 ALA B CA 1
ATOM 7370 C C . ALA B 1 124 ? 27.984 -28.125 -11.852 1 68.56 124 ALA B C 1
ATOM 7372 O O . ALA B 1 124 ? 28.188 -27.656 -10.734 1 68.56 124 ALA B O 1
ATOM 7373 N N . LYS B 1 125 ? 27.172 -27.609 -12.727 1 66.75 125 LYS B N 1
ATOM 7374 C CA . LYS B 1 125 ? 26.688 -26.234 -12.586 1 66.75 125 LYS B CA 1
ATOM 7375 C C . LYS B 1 125 ? 25.844 -26.094 -11.328 1 66.75 125 LYS B C 1
ATOM 7377 O O . LYS B 1 125 ? 26.016 -25.141 -10.562 1 66.75 125 LYS B O 1
ATOM 7382 N N . VAL B 1 126 ? 25.109 -27.062 -11.094 1 66.31 126 VAL B N 1
ATOM 7383 C CA . VAL B 1 126 ? 24.125 -26.891 -10.031 1 66.31 126 VAL B CA 1
ATOM 7384 C C . VAL B 1 126 ? 24.797 -27.047 -8.672 1 66.31 126 VAL B C 1
ATOM 7386 O O . VAL B 1 126 ? 24.688 -26.172 -7.809 1 66.31 126 VAL B O 1
ATOM 7389 N N . PRO B 1 127 ? 25.547 -28.062 -8.484 1 70.25 127 PRO B N 1
ATOM 7390 C CA . PRO B 1 127 ? 26.25 -28.141 -7.207 1 70.25 127 PRO B CA 1
ATOM 7391 C C . PRO B 1 127 ? 27.281 -27.031 -7.031 1 70.25 127 PRO B C 1
ATOM 7393 O O . PRO B 1 127 ? 27.484 -26.547 -5.918 1 70.25 127 PRO B O 1
ATOM 7396 N N . ALA B 1 128 ? 27.781 -26.672 -8.117 1 75.56 128 ALA B N 1
ATOM 7397 C CA . ALA B 1 128 ? 28.766 -25.594 -8.062 1 75.56 128 ALA B CA 1
ATOM 7398 C C . ALA B 1 128 ? 28.109 -24.281 -7.625 1 75.56 128 ALA B C 1
ATOM 7400 O O . ALA B 1 128 ? 28.641 -23.578 -6.754 1 75.56 128 ALA B O 1
ATOM 7401 N N . LEU B 1 129 ? 27 -24.141 -8.203 1 72.94 129 LEU B N 1
ATOM 7402 C CA . LEU B 1 129 ? 26.297 -22.922 -7.844 1 72.94 129 LEU B CA 1
ATOM 7403 C C . LEU B 1 129 ? 25.844 -22.953 -6.387 1 72.94 129 LEU B C 1
ATOM 7405 O O . LEU B 1 129 ? 25.969 -21.953 -5.672 1 72.94 129 LEU B O 1
ATOM 7409 N N . ALA B 1 130 ? 25.344 -23.984 -6.055 1 71.25 130 ALA B N 1
ATOM 7410 C CA . ALA B 1 130 ? 24.891 -24.141 -4.672 1 71.25 130 ALA B CA 1
ATOM 7411 C C . ALA B 1 130 ? 26.047 -23.906 -3.695 1 71.25 130 ALA B C 1
ATOM 7413 O O . ALA B 1 130 ? 25.859 -23.234 -2.676 1 71.25 130 ALA B O 1
ATOM 7414 N N . MET B 1 131 ? 27.156 -24.438 -4.066 1 74.88 131 MET B N 1
ATOM 7415 C CA . MET B 1 131 ? 28.328 -24.266 -3.215 1 74.88 131 MET B CA 1
ATOM 7416 C C . MET B 1 131 ? 28.797 -22.812 -3.234 1 74.88 131 MET B C 1
ATOM 7418 O O . MET B 1 131 ? 29.109 -22.25 -2.186 1 74.88 131 MET B O 1
ATOM 7422 N N . LEU B 1 132 ? 28.703 -22.328 -4.391 1 72.25 132 LEU B N 1
ATOM 7423 C CA . LEU B 1 132 ? 29.234 -20.969 -4.559 1 72.25 132 LEU B CA 1
ATOM 7424 C C . LEU B 1 132 ? 28.406 -19.953 -3.781 1 72.25 132 LEU B C 1
ATOM 7426 O O . LEU B 1 132 ? 28.953 -18.984 -3.24 1 72.25 132 LEU B O 1
ATOM 7430 N N . ILE B 1 133 ? 27.156 -20.312 -3.727 1 69.44 133 ILE B N 1
ATOM 7431 C CA . ILE B 1 133 ? 26.281 -19.344 -3.094 1 69.44 133 ILE B CA 1
ATOM 7432 C C . ILE B 1 133 ? 26.172 -19.625 -1.598 1 69.44 133 ILE B C 1
ATOM 7434 O O . ILE B 1 133 ? 25.578 -18.859 -0.847 1 69.44 133 ILE B O 1
ATOM 7438 N N . ASP B 1 134 ? 26.625 -20.641 -1.131 1 66 134 ASP B N 1
ATOM 7439 C CA . ASP B 1 134 ? 26.703 -20.953 0.291 1 66 134 ASP B CA 1
ATOM 7440 C C . ASP B 1 134 ? 27.922 -20.297 0.939 1 66 134 ASP B C 1
ATOM 7442 O O . ASP B 1 134 ? 29.047 -20.656 0.646 1 66 134 ASP B O 1
ATOM 7446 N N . PRO B 1 135 ? 27.703 -19.344 1.719 1 65.5 135 PRO B N 1
ATOM 7447 C CA . PRO B 1 135 ? 28.812 -18.578 2.273 1 65.5 135 PRO B CA 1
ATOM 7448 C C . PRO B 1 135 ? 29.734 -19.422 3.148 1 65.5 135 PRO B C 1
ATOM 7450 O O . PRO B 1 135 ? 30.828 -18.984 3.506 1 65.5 135 PRO B O 1
ATOM 7453 N N . ARG B 1 136 ? 29.297 -20.516 3.465 1 70.88 136 ARG B N 1
ATOM 7454 C CA . ARG B 1 136 ? 30.156 -21.391 4.266 1 70.88 136 ARG B CA 1
ATOM 7455 C C . ARG B 1 136 ? 31.25 -22.016 3.418 1 70.88 136 ARG B C 1
ATOM 7457 O O . ARG B 1 136 ? 32.281 -22.453 3.945 1 70.88 136 ARG B O 1
ATOM 7464 N N . PHE B 1 137 ? 31.031 -22.094 1.99 1 74 137 PHE B N 1
ATOM 7465 C CA . PHE B 1 137 ? 31.938 -22.875 1.149 1 74 137 PHE B CA 1
ATOM 7466 C C . PHE B 1 137 ? 32.5 -22.016 0.021 1 74 137 PHE B C 1
ATOM 7468 O O . PHE B 1 137 ? 33.719 -22.047 -0.241 1 74 137 PHE B O 1
ATOM 7475 N N . LYS B 1 138 ? 31.609 -21.266 -0.549 1 74.31 138 LYS B N 1
ATOM 7476 C CA . LYS B 1 138 ? 31.984 -20.375 -1.64 1 74.31 138 LYS B CA 1
ATOM 7477 C C . LYS B 1 138 ? 32.844 -21.094 -2.672 1 74.31 138 LYS B C 1
ATOM 7479 O O . LYS B 1 138 ? 32.438 -22.125 -3.217 1 74.31 138 LYS B O 1
ATOM 7484 N N . SER B 1 139 ? 34 -20.531 -2.945 1 72.5 139 SER B N 1
ATOM 7485 C CA . SER B 1 139 ? 34.844 -21.125 -3.998 1 72.5 139 SER B CA 1
ATOM 7486 C C . SER B 1 139 ? 36 -21.891 -3.412 1 72.5 139 SER B C 1
ATOM 7488 O O . SER B 1 139 ? 37 -22.141 -4.102 1 72.5 139 SER B O 1
ATOM 7490 N N . ILE B 1 140 ? 35.938 -22.359 -2.289 1 72.06 140 ILE B N 1
ATOM 7491 C CA . ILE B 1 140 ? 37.094 -22.875 -1.536 1 72.06 140 ILE B CA 1
ATOM 7492 C C . ILE B 1 140 ? 37.562 -24.203 -2.154 1 72.06 140 ILE B C 1
ATOM 7494 O O . ILE B 1 140 ? 38.75 -24.547 -2.061 1 72.06 140 ILE B O 1
ATOM 7498 N N . CYS B 1 141 ? 36.688 -24.844 -2.791 1 74.06 141 CYS B N 1
ATOM 7499 C CA . CYS B 1 141 ? 37.031 -26.156 -3.32 1 74.06 141 CYS B CA 1
ATOM 7500 C C . CYS B 1 141 ? 37.688 -26.031 -4.699 1 74.06 141 CYS B C 1
ATOM 7502 O O . CYS B 1 141 ? 38.125 -27.016 -5.27 1 74.06 141 CYS B O 1
ATOM 7504 N N . TYR B 1 142 ? 37.656 -24.859 -5.18 1 75.69 142 TYR B N 1
ATOM 7505 C CA . TYR B 1 142 ? 38.312 -24.625 -6.461 1 75.69 142 TYR B CA 1
ATOM 7506 C C . TYR B 1 142 ? 39.781 -24.203 -6.258 1 75.69 142 TYR B C 1
ATOM 7508 O O . TYR B 1 142 ? 40.062 -23.125 -5.75 1 75.69 142 TYR B O 1
ATOM 7516 N N . THR B 1 143 ? 40.75 -25.047 -6.68 1 68.25 143 THR B N 1
ATOM 7517 C CA . THR B 1 143 ? 42.156 -24.891 -6.309 1 68.25 143 THR B CA 1
ATOM 7518 C C . THR B 1 143 ? 42.969 -24.375 -7.488 1 68.25 143 THR B C 1
ATOM 7520 O O . THR B 1 143 ? 43.969 -23.672 -7.305 1 68.25 143 THR B O 1
ATOM 7523 N N . THR B 1 144 ? 42.562 -24.75 -8.664 1 70.31 144 THR B N 1
ATOM 7524 C CA . THR B 1 144 ? 43.312 -24.297 -9.82 1 70.31 144 THR B CA 1
ATOM 7525 C C . THR B 1 144 ? 42.781 -22.969 -10.336 1 70.31 144 THR B C 1
ATOM 7527 O O . THR B 1 144 ? 41.625 -22.641 -10.125 1 70.31 144 THR B O 1
ATOM 7530 N N . GLU B 1 145 ? 43.656 -22.266 -10.961 1 68.69 145 GLU B N 1
ATOM 7531 C CA . GLU B 1 145 ? 43.25 -20.984 -11.523 1 68.69 145 GLU B CA 1
ATOM 7532 C C . GLU B 1 145 ? 42.125 -21.141 -12.555 1 68.69 145 GLU B C 1
ATOM 7534 O O . GLU B 1 145 ? 41.219 -20.328 -12.625 1 68.69 145 GLU B O 1
ATOM 7539 N N . ALA B 1 146 ? 42.188 -22.125 -13.234 1 69.56 146 ALA B N 1
ATOM 7540 C CA . ALA B 1 146 ? 41.156 -22.391 -14.25 1 69.56 146 ALA B CA 1
ATOM 7541 C C . ALA B 1 146 ? 39.812 -22.672 -13.602 1 69.56 146 ALA B C 1
ATOM 7543 O O . ALA B 1 146 ? 38.781 -22.172 -14.062 1 69.56 146 ALA B O 1
ATOM 7544 N N . GLU B 1 147 ? 39.781 -23.328 -12.523 1 75.06 147 GLU B N 1
ATOM 7545 C CA . GLU B 1 147 ? 38.562 -23.641 -11.797 1 75.06 147 GLU B CA 1
ATOM 7546 C C . GLU B 1 147 ? 37.969 -22.406 -11.156 1 75.06 147 GLU B C 1
ATOM 7548 O O . GLU B 1 147 ? 36.75 -22.203 -11.188 1 75.06 147 GLU B O 1
ATOM 7553 N N . LYS B 1 148 ? 38.844 -21.719 -10.672 1 74.38 148 LYS B N 1
ATOM 7554 C CA . LYS B 1 148 ? 38.406 -20.484 -10.023 1 74.38 148 LYS B CA 1
ATOM 7555 C C . LYS B 1 148 ? 37.781 -19.531 -11.039 1 74.38 148 LYS B C 1
ATOM 7557 O O . LYS B 1 148 ? 36.75 -18.906 -10.781 1 74.38 148 LYS B O 1
ATOM 7562 N N . LYS B 1 149 ? 38.406 -19.422 -12.086 1 70.94 149 LYS B N 1
ATOM 7563 C CA . LYS B 1 149 ? 37.875 -18.578 -13.156 1 70.94 149 LYS B CA 1
ATOM 7564 C C . LYS B 1 149 ? 36.531 -19.094 -13.641 1 70.94 149 LYS B C 1
ATOM 7566 O O . LYS B 1 149 ? 35.594 -18.297 -13.867 1 70.94 149 LYS B O 1
ATOM 7571 N N . TRP B 1 150 ? 36.438 -20.281 -13.758 1 75.62 150 TRP B N 1
ATOM 7572 C CA . TRP B 1 150 ? 35.156 -20.891 -14.188 1 75.62 150 TRP B CA 1
ATOM 7573 C C . TRP B 1 150 ? 34.062 -20.641 -13.156 1 75.62 150 TRP B C 1
ATOM 7575 O O . TRP B 1 150 ? 32.938 -20.281 -13.516 1 75.62 150 TRP B O 1
ATOM 7585 N N . ALA B 1 151 ? 34.375 -20.891 -11.945 1 75.12 151 ALA B N 1
ATOM 7586 C CA . ALA B 1 151 ? 33.406 -20.703 -10.867 1 75.12 151 ALA B CA 1
ATOM 7587 C C . ALA B 1 151 ? 32.938 -19.266 -10.805 1 75.12 151 ALA B C 1
ATOM 7589 O O . ALA B 1 151 ? 31.75 -19 -10.648 1 75.12 151 ALA B O 1
ATOM 7590 N N . ARG B 1 152 ? 33.844 -18.5 -10.922 1 73.62 152 ARG B N 1
ATOM 7591 C CA . ARG B 1 152 ? 33.5 -17.078 -10.945 1 73.62 152 ARG B CA 1
ATOM 7592 C C . ARG B 1 152 ? 32.625 -16.766 -12.148 1 73.62 152 ARG B C 1
ATOM 7594 O O . ARG B 1 152 ? 31.609 -16.047 -12.016 1 73.62 152 ARG B O 1
ATOM 7601 N N . ALA B 1 153 ? 33 -17.219 -13.188 1 69.5 153 ALA B N 1
ATOM 7602 C CA . ALA B 1 153 ? 32.219 -16.984 -14.398 1 69.5 153 ALA B CA 1
ATOM 7603 C C . ALA B 1 153 ? 30.828 -17.562 -14.266 1 69.5 153 ALA B C 1
ATOM 7605 O O . ALA B 1 153 ? 29.844 -16.938 -14.703 1 69.5 153 ALA B O 1
ATOM 7606 N N . LEU B 1 154 ? 30.781 -18.672 -13.75 1 70.19 154 LEU B N 1
ATOM 7607 C CA . LEU B 1 154 ? 29.5 -19.312 -13.531 1 70.19 154 LEU B CA 1
ATOM 7608 C C . LEU B 1 154 ? 28.609 -18.453 -12.633 1 70.19 154 LEU B C 1
ATOM 7610 O O . LEU B 1 154 ? 27.438 -18.25 -12.945 1 70.19 154 LEU B O 1
ATOM 7614 N N . LEU B 1 155 ? 29.219 -18.125 -11.57 1 71.38 155 LEU B N 1
ATOM 7615 C CA . LEU B 1 155 ? 28.453 -17.312 -10.633 1 71.38 155 LEU B CA 1
ATOM 7616 C C . LEU B 1 155 ? 28.094 -15.969 -11.25 1 71.38 155 LEU B C 1
ATOM 7618 O O . LEU B 1 155 ? 26.953 -15.5 -11.117 1 71.38 155 LEU B O 1
ATOM 7622 N N . VAL B 1 156 ? 29.016 -15.422 -11.867 1 64.62 156 VAL B N 1
ATOM 7623 C CA . VAL B 1 156 ? 28.781 -14.141 -12.523 1 64.62 156 VAL B CA 1
ATOM 7624 C C . VAL B 1 156 ? 27.688 -14.305 -13.586 1 64.62 156 VAL B C 1
ATOM 7626 O O . VAL B 1 156 ? 26.75 -13.508 -13.648 1 64.62 156 VAL B O 1
ATOM 7629 N N . SER B 1 157 ? 27.859 -15.266 -14.391 1 64.25 157 SER B N 1
ATOM 7630 C CA . SER B 1 157 ? 26.891 -15.508 -15.445 1 64.25 157 SER B CA 1
ATOM 7631 C C . SER B 1 157 ? 25.5 -15.781 -14.867 1 64.25 157 SER B C 1
ATOM 7633 O O . SER B 1 157 ? 24.5 -15.352 -15.422 1 64.25 157 SER B O 1
ATOM 7635 N N . THR B 1 158 ? 25.562 -16.531 -13.883 1 60.88 158 THR B N 1
ATOM 7636 C CA . THR B 1 158 ? 24.281 -16.859 -13.242 1 60.88 158 THR B CA 1
ATOM 7637 C C . THR B 1 158 ? 23.641 -15.602 -12.656 1 60.88 158 THR B C 1
ATOM 7639 O O . THR B 1 158 ? 22.438 -15.398 -12.789 1 60.88 158 THR B O 1
ATOM 7642 N N . VAL B 1 159 ? 24.594 -14.922 -12.016 1 58.66 159 VAL B N 1
ATOM 7643 C CA . VAL B 1 159 ? 24.109 -13.672 -11.438 1 58.66 159 VAL B CA 1
ATOM 7644 C C . VAL B 1 159 ? 23.703 -12.711 -12.555 1 58.66 159 VAL B C 1
ATOM 7646 O O . VAL B 1 159 ? 22.656 -12.047 -12.461 1 58.66 159 VAL B O 1
ATOM 7649 N N . GLU B 1 160 ? 24.531 -12.594 -13.523 1 54.94 160 GLU B N 1
ATOM 7650 C CA . GLU B 1 160 ? 24.25 -11.711 -14.656 1 54.94 160 GLU B CA 1
ATOM 7651 C C . GLU B 1 160 ? 22.984 -12.133 -15.391 1 54.94 160 GLU B C 1
ATOM 7653 O O . GLU B 1 160 ? 22.25 -11.289 -15.906 1 54.94 160 GLU B O 1
ATOM 7658 N N . LYS B 1 161 ? 22.906 -13.336 -15.578 1 51.53 161 LYS B N 1
ATOM 7659 C CA . LYS B 1 161 ? 21.688 -13.844 -16.203 1 51.53 161 LYS B CA 1
ATOM 7660 C C . LYS B 1 161 ? 20.453 -13.5 -15.367 1 51.53 161 LYS B C 1
ATOM 7662 O O . LYS B 1 161 ? 19.359 -13.352 -15.898 1 51.53 161 LYS B O 1
ATOM 7667 N N . LEU B 1 162 ? 20.906 -13.555 -14.234 1 45.22 162 LEU B N 1
ATOM 7668 C CA . LEU B 1 162 ? 19.828 -13.195 -13.32 1 45.22 162 LEU B CA 1
ATOM 7669 C C . LEU B 1 162 ? 19.734 -11.68 -13.172 1 45.22 162 LEU B C 1
ATOM 7671 O O . LEU B 1 162 ? 18.719 -11.172 -12.68 1 45.22 162 LEU B O 1
ATOM 7675 N N . LEU B 1 163 ? 20.938 -10.984 -13.422 1 39.69 163 LEU B N 1
ATOM 7676 C CA . LEU B 1 163 ? 21.016 -9.523 -13.375 1 39.69 163 LEU B CA 1
ATOM 7677 C C . LEU B 1 163 ? 20.703 -8.922 -14.742 1 39.69 163 LEU B C 1
ATOM 7679 O O . LEU B 1 163 ? 21.141 -9.453 -15.773 1 39.69 163 LEU B O 1
ATOM 7683 N N . PRO B 1 164 ? 19.703 -8.062 -14.805 1 31.38 164 PRO B N 1
ATOM 7684 C CA . PRO B 1 164 ? 19.75 -7.387 -16.109 1 31.38 164 PRO B CA 1
ATOM 7685 C C . PRO B 1 164 ? 21.078 -6.707 -16.375 1 31.38 164 PRO B C 1
ATOM 7687 O O . PRO B 1 164 ? 21.844 -6.422 -15.445 1 31.38 164 PRO B O 1
ATOM 7690 N N . SER B 1 165 ? 21.484 -6.43 -17.609 1 30 165 SER B N 1
ATOM 7691 C CA . SER B 1 165 ? 22.719 -5.934 -18.219 1 30 165 SER B CA 1
ATOM 7692 C C . SER B 1 165 ? 23.219 -4.672 -17.531 1 30 165 SER B C 1
ATOM 7694 O O . SER B 1 165 ? 22.938 -3.559 -17.984 1 30 165 SER B O 1
ATOM 7696 N N . GLN B 1 166 ? 23.188 -4.508 -16.188 1 27.48 166 GLN B N 1
ATOM 7697 C CA . GLN B 1 166 ? 23.734 -3.176 -15.953 1 27.48 166 GLN B CA 1
ATOM 7698 C C . GLN B 1 166 ? 25.25 -3.156 -16.172 1 27.48 166 GLN B C 1
ATOM 7700 O O . GLN B 1 166 ? 25.906 -4.191 -16.062 1 27.48 166 GLN B O 1
ATOM 7705 N N . GLN B 1 167 ? 25.766 -1.947 -16.656 1 23.02 167 GLN B N 1
ATOM 7706 C CA . GLN B 1 167 ? 27.109 -1.473 -16.984 1 23.02 167 GLN B CA 1
ATOM 7707 C C . GLN B 1 167 ? 28.031 -1.519 -15.766 1 23.02 167 GLN B C 1
ATOM 7709 O O . GLN B 1 167 ? 27.562 -1.443 -14.625 1 23.02 167 GLN B O 1
ATOM 7714 N N . LYS B 1 168 ? 29.406 -1.375 -15.953 1 25.36 168 LYS B N 1
ATOM 7715 C CA . LYS B 1 168 ? 30.719 -1.758 -15.422 1 25.36 168 LYS B CA 1
ATOM 7716 C C . LYS B 1 168 ? 31.125 -0.838 -14.273 1 25.36 168 LYS B C 1
ATOM 7718 O O . LYS B 1 168 ? 32.25 -0.956 -13.75 1 25.36 168 LYS B O 1
ATOM 7723 N N . GLN B 1 169 ? 30.469 -0.284 -13.188 1 20.66 169 GLN B N 1
ATOM 7724 C CA . GLN B 1 169 ? 31.453 0.605 -12.57 1 20.66 169 GLN B CA 1
ATOM 7725 C C . GLN B 1 169 ? 32.344 -0.156 -11.602 1 20.66 169 GLN B C 1
ATOM 7727 O O . GLN B 1 169 ? 31.875 -1.035 -10.875 1 20.66 169 GLN B O 1
ATOM 7732 N N . ASP B 1 170 ? 33.75 -0.11 -11.625 1 20.58 170 ASP B N 1
ATOM 7733 C CA . ASP B 1 170 ? 35 -0.751 -11.211 1 20.58 170 ASP B CA 1
ATOM 7734 C C . ASP B 1 170 ? 35.312 -0.422 -9.758 1 20.58 170 ASP B C 1
ATOM 7736 O O . ASP B 1 170 ? 36.406 -0.761 -9.266 1 20.58 170 ASP B O 1
ATOM 7740 N N . GLN B 1 171 ? 34.5 -0.125 -8.727 1 21.45 171 GLN B N 1
ATOM 7741 C CA . GLN B 1 171 ? 35.344 0.441 -7.668 1 21.45 171 GLN B CA 1
ATOM 7742 C C . GLN B 1 171 ? 35.969 -0.658 -6.828 1 21.45 171 GLN B C 1
ATOM 7744 O O . GLN B 1 171 ? 35.438 -1.764 -6.727 1 21.45 171 GLN B O 1
ATOM 7749 N N . GLY B 1 172 ? 37.281 -0.556 -6.371 1 19.48 172 GLY B N 1
ATOM 7750 C CA . GLY B 1 172 ? 38.438 -1.28 -5.824 1 19.48 172 GLY B CA 1
ATOM 7751 C C . GLY B 1 172 ? 38.25 -1.641 -4.359 1 19.48 172 GLY B C 1
ATOM 7752 O O . GLY B 1 172 ? 38 -0.771 -3.527 1 19.48 172 GLY B O 1
ATOM 7753 N N . CYS B 1 173 ? 37.688 -2.867 -4.004 1 20.55 173 CYS B N 1
ATOM 7754 C CA . CYS B 1 173 ? 37.312 -3.348 -2.672 1 20.55 173 CYS B CA 1
ATOM 7755 C C . CYS B 1 173 ? 38.562 -3.854 -1.927 1 20.55 173 CYS B C 1
ATOM 7757 O O . CYS B 1 173 ? 39.344 -4.629 -2.475 1 20.55 173 CYS B O 1
ATOM 7759 N N . SER B 1 174 ? 39.062 -3.176 -0.809 1 18.55 174 SER B N 1
ATOM 7760 C CA . SER B 1 174 ? 40.219 -3.494 0.017 1 18.55 174 SER B CA 1
ATOM 7761 C C . SER B 1 174 ? 39.938 -4.664 0.95 1 18.55 174 SER B C 1
ATOM 7763 O O . SER B 1 174 ? 38.844 -4.797 1.46 1 18.55 174 SER B O 1
ATOM 7765 N N . VAL B 1 175 ? 40.75 -5.805 1.052 1 21.86 175 VAL B N 1
ATOM 7766 C CA . VAL B 1 175 ? 40.781 -7.211 1.443 1 21.86 175 VAL B CA 1
ATOM 7767 C C . VAL B 1 175 ? 41.094 -7.32 2.936 1 21.86 175 VAL B C 1
ATOM 7769 O O . VAL B 1 175 ? 42.125 -6.805 3.408 1 21.86 175 VAL B O 1
ATOM 7772 N N . VAL B 1 176 ? 40.219 -7.145 4.055 1 21.28 176 VAL B N 1
ATOM 7773 C CA . VAL B 1 176 ? 40.906 -7.352 5.332 1 21.28 176 VAL B CA 1
ATOM 7774 C C . VAL B 1 176 ? 40.906 -8.836 5.695 1 21.28 176 VAL B C 1
ATOM 7776 O O . VAL B 1 176 ? 39.875 -9.516 5.484 1 21.28 176 VAL B O 1
ATOM 7779 N N . PRO B 1 177 ? 42 -9.578 6.324 1 20.53 177 PRO B N 1
ATOM 7780 C CA . PRO B 1 177 ? 42.5 -10.938 6.523 1 20.53 177 PRO B CA 1
ATOM 7781 C C . PRO B 1 177 ? 41.906 -11.617 7.746 1 20.53 177 PRO B C 1
ATOM 7783 O O . PRO B 1 177 ? 41.875 -11.031 8.836 1 20.53 177 PRO B O 1
ATOM 7786 N N . GLU B 1 178 ? 40.781 -12.406 7.633 1 23.12 178 GLU B N 1
ATOM 7787 C CA . GLU B 1 178 ? 40.188 -13.039 8.805 1 23.12 178 GLU B CA 1
ATOM 7788 C C . GLU B 1 178 ? 40.969 -14.305 9.195 1 23.12 178 GLU B C 1
ATOM 7790 O O . GLU B 1 178 ? 41.406 -15.055 8.32 1 23.12 178 GLU B O 1
ATOM 7795 N N . SER B 1 179 ? 41.438 -14.484 10.562 1 21.78 179 SER B N 1
ATOM 7796 C CA . SER B 1 179 ? 42.25 -15.5 11.234 1 21.78 179 SER B CA 1
ATOM 7797 C C . SER B 1 179 ? 41.438 -16.781 11.461 1 21.78 179 SER B C 1
ATOM 7799 O O . SER B 1 179 ? 40.219 -16.719 11.648 1 21.78 179 SER B O 1
ATOM 7801 N N . ALA B 1 180 ? 42.031 -18.109 11.406 1 24.64 180 ALA B N 1
ATOM 7802 C CA . ALA B 1 180 ? 41.875 -19.516 11.062 1 24.64 180 ALA B CA 1
ATOM 7803 C C . ALA B 1 180 ? 41.469 -20.344 12.281 1 24.64 180 ALA B C 1
ATOM 7805 O O . ALA B 1 180 ? 41.188 -21.547 12.164 1 24.64 180 ALA B O 1
ATOM 7806 N N . MET B 1 181 ? 41.094 -20.188 13.516 1 25.23 181 MET B N 1
ATOM 7807 C CA . MET B 1 181 ? 41.562 -21.188 14.477 1 25.23 181 MET B CA 1
ATOM 7808 C C . MET B 1 181 ? 40.625 -22.391 14.5 1 25.23 181 MET B C 1
ATOM 7810 O O . MET B 1 181 ? 39.562 -22.328 15.07 1 25.23 181 MET B O 1
ATOM 7814 N N . GLY B 1 182 ? 40.625 -23.344 13.477 1 26 182 GLY B N 1
ATOM 7815 C CA . GLY B 1 182 ? 39.688 -24.438 13.281 1 26 182 GLY B CA 1
ATOM 7816 C C . GLY B 1 182 ? 40.062 -25.688 14.047 1 26 182 GLY B C 1
ATOM 7817 O O . GLY B 1 182 ? 41.031 -26.359 13.727 1 26 182 GLY B O 1
ATOM 7818 N N . ALA B 1 183 ? 40.062 -26.109 15.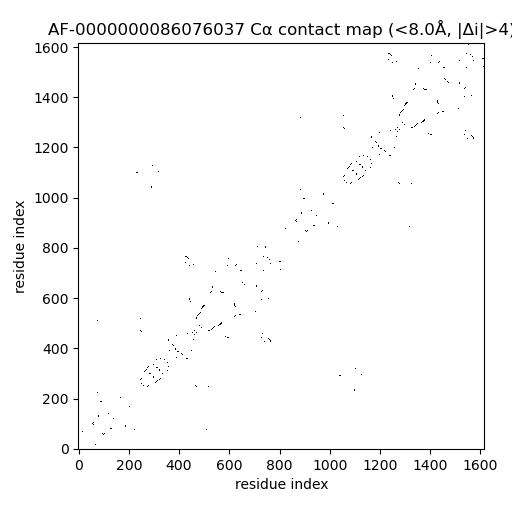32 1 25.97 183 ALA B N 1
ATOM 7819 C CA . ALA B 1 183 ? 40.688 -27.312 15.859 1 25.97 183 ALA B CA 1
ATOM 7820 C C . ALA B 1 183 ? 39.938 -28.562 15.406 1 25.97 183 ALA B C 1
ATOM 7822 O O . ALA B 1 183 ? 40.562 -29.594 15.117 1 25.97 183 ALA B O 1
ATOM 7823 N N . ALA B 1 184 ? 38.656 -29.047 15.484 1 29.38 184 ALA B N 1
ATOM 7824 C CA . ALA B 1 184 ? 38.219 -30.422 15.734 1 29.38 184 ALA B CA 1
ATOM 7825 C C . ALA B 1 184 ? 38.25 -31.234 14.445 1 29.38 184 ALA B C 1
ATOM 7827 O O . ALA B 1 184 ? 37.969 -30.703 13.359 1 29.38 184 ALA B O 1
ATOM 7828 N N . SER B 1 185 ? 38.781 -32.594 14.203 1 35.44 185 SER B N 1
ATOM 7829 C CA . SER B 1 185 ? 39.188 -33.5 13.141 1 35.44 185 SER B CA 1
ATOM 7830 C C . SER B 1 185 ? 37.969 -33.938 12.312 1 35.44 185 SER B C 1
ATOM 7832 O O . SER B 1 185 ? 38.031 -34.906 11.547 1 35.44 185 SER B O 1
ATOM 7834 N N . THR B 1 186 ? 36.844 -33.656 12.195 1 45.59 186 THR B N 1
ATOM 7835 C CA . THR B 1 186 ? 35.719 -34.062 11.344 1 45.59 186 THR B CA 1
ATOM 7836 C C . THR B 1 186 ? 36.062 -33.812 9.875 1 45.59 186 THR B C 1
ATOM 7838 O O . THR B 1 186 ? 37.062 -33.188 9.547 1 45.59 186 THR B O 1
ATOM 7841 N N . VAL B 1 187 ? 35.406 -34.656 8.906 1 51.12 187 VAL B N 1
ATOM 7842 C CA . VAL B 1 187 ? 35.562 -34.406 7.477 1 51.12 187 VAL B CA 1
ATOM 7843 C C . VAL B 1 187 ? 35.812 -32.938 7.211 1 51.12 187 VAL B C 1
ATOM 7845 O O . VAL B 1 187 ? 36.531 -32.562 6.281 1 51.12 187 VAL B O 1
ATOM 7848 N N . TRP B 1 188 ? 35.438 -32.25 8.125 1 53.31 188 TRP B N 1
ATOM 7849 C CA . TRP B 1 188 ? 35.531 -30.812 7.949 1 53.31 188 TRP B CA 1
ATOM 7850 C C . TRP B 1 188 ? 36.906 -30.297 8.422 1 53.31 188 TRP B C 1
ATOM 7852 O O . TRP B 1 188 ? 37.219 -29.141 8.203 1 53.31 188 TRP B O 1
ATOM 7862 N N . THR B 1 189 ? 37.625 -31.156 9.078 1 56.31 189 THR B N 1
ATOM 7863 C CA . THR B 1 189 ? 38.969 -30.766 9.484 1 56.31 189 THR B CA 1
ATOM 7864 C C . THR B 1 189 ? 39.812 -30.375 8.266 1 56.31 189 THR B C 1
ATOM 7866 O O . THR B 1 189 ? 40.625 -29.469 8.344 1 56.31 189 THR B O 1
ATOM 7869 N N . ILE B 1 190 ? 39.562 -31.172 7.223 1 54.16 190 ILE B N 1
ATOM 7870 C CA . ILE B 1 190 ? 40.281 -30.875 5.992 1 54.16 190 ILE B CA 1
ATOM 7871 C C . ILE B 1 190 ? 39.844 -29.516 5.445 1 54.16 190 ILE B C 1
ATOM 7873 O O . ILE B 1 190 ? 40.656 -28.766 4.902 1 54.16 190 ILE B O 1
ATOM 7877 N N . PHE B 1 191 ? 38.625 -29.328 5.645 1 55.09 191 PHE B N 1
ATOM 7878 C CA . PHE B 1 191 ? 38.062 -28.094 5.113 1 55.09 191 PHE B CA 1
ATOM 7879 C C . PHE B 1 191 ? 38.75 -26.875 5.746 1 55.09 191 PHE B C 1
ATOM 7881 O O . PHE B 1 191 ? 38.969 -25.875 5.074 1 55.09 191 PHE B O 1
ATOM 7888 N N . SER B 1 192 ? 39.031 -26.969 6.91 1 53.12 192 SER B N 1
ATOM 7889 C CA . SER B 1 192 ? 39.656 -25.859 7.641 1 53.12 192 SER B CA 1
ATOM 7890 C C . SER B 1 192 ? 41.031 -25.547 7.109 1 53.12 192 SER B C 1
ATOM 7892 O O . SER B 1 192 ? 41.594 -24.469 7.371 1 53.12 192 SER B O 1
ATOM 7894 N N . THR B 1 193 ? 41.562 -26.453 6.348 1 51.81 193 THR B N 1
ATOM 7895 C CA . THR B 1 193 ? 42.906 -26.266 5.805 1 51.81 193 THR B CA 1
ATOM 7896 C C . THR B 1 193 ? 42.844 -25.562 4.449 1 51.81 193 THR B C 1
ATOM 7898 O O . THR B 1 193 ? 43.875 -25.203 3.883 1 51.81 193 THR B O 1
ATOM 7901 N N . LEU B 1 194 ? 41.625 -25.516 3.961 1 51.31 194 LEU B N 1
ATOM 7902 C CA . LEU B 1 194 ? 41.5 -24.891 2.645 1 51.31 194 LEU B CA 1
ATOM 7903 C C . LEU B 1 194 ? 41.625 -23.375 2.742 1 51.31 194 LEU B C 1
ATOM 7905 O O . LEU B 1 194 ? 41.156 -22.766 3.693 1 51.31 194 LEU B O 1
ATOM 7909 N N . SER B 1 195 ? 42.562 -22.719 2.137 1 49.44 195 SER B N 1
ATOM 7910 C CA . SER B 1 195 ? 42.812 -21.281 2.121 1 49.44 195 SER B CA 1
ATOM 7911 C C . SER B 1 195 ? 42.188 -20.641 0.884 1 49.44 195 SER B C 1
ATOM 7913 O O . SER B 1 195 ? 42.281 -21.172 -0.22 1 49.44 195 SER B O 1
ATOM 7915 N N . SER B 1 196 ? 41.188 -19.812 1.086 1 44.97 196 SER B N 1
ATOM 7916 C CA . SER B 1 196 ? 40.594 -19.078 -0.034 1 44.97 196 SER B CA 1
ATOM 7917 C C . SER B 1 196 ? 41.562 -18.047 -0.596 1 44.97 196 SER B C 1
ATOM 7919 O O . SER B 1 196 ? 42.25 -17.375 0.159 1 44.97 196 SER B O 1
ATOM 7921 N N . THR B 1 197 ? 42.062 -18.234 -1.719 1 44.03 197 THR B N 1
ATOM 7922 C CA . THR B 1 197 ? 42.844 -17.203 -2.377 1 44.03 197 THR B CA 1
ATOM 7923 C C . THR B 1 197 ? 41.969 -16.016 -2.766 1 44.03 197 THR B C 1
ATOM 7925 O O . THR B 1 197 ? 40.844 -16.203 -3.219 1 44.03 197 THR B O 1
ATOM 7928 N N . ALA B 1 198 ? 42.438 -14.906 -2.398 1 43.91 198 ALA B N 1
ATOM 7929 C CA . ALA B 1 198 ? 41.812 -13.625 -2.684 1 43.91 198 ALA B CA 1
ATOM 7930 C C . ALA B 1 198 ? 41.594 -13.438 -4.184 1 43.91 198 ALA B C 1
ATOM 7932 O O . ALA B 1 198 ? 42.438 -13.844 -4.988 1 43.91 198 ALA B O 1
ATOM 7933 N N . CYS B 1 199 ? 40.375 -13.414 -4.633 1 43.19 199 CYS B N 1
ATOM 7934 C CA . CYS B 1 199 ? 40.031 -13.133 -6.023 1 43.19 199 CYS B CA 1
ATOM 7935 C C . CYS B 1 199 ? 40.625 -11.789 -6.461 1 43.19 199 CYS B C 1
ATOM 7937 O O . CYS B 1 199 ? 40.375 -10.766 -5.809 1 43.19 199 CYS B O 1
ATOM 7939 N N . GLN B 1 200 ? 41.781 -11.648 -7.066 1 40.62 200 GLN B N 1
ATOM 7940 C CA . GLN B 1 200 ? 42.375 -10.422 -7.613 1 40.62 200 GLN B CA 1
ATOM 7941 C C . GLN B 1 200 ? 41.656 -10.023 -8.914 1 40.62 200 GLN B C 1
ATOM 7943 O O . GLN B 1 200 ? 41.844 -10.695 -9.938 1 40.62 200 GLN B O 1
ATOM 7948 N N . GLU B 1 201 ? 40.406 -9.992 -8.984 1 41.28 201 GLU B N 1
ATOM 7949 C CA . GLU B 1 201 ? 39.969 -9.797 -10.352 1 41.28 201 GLU B CA 1
ATOM 7950 C C . GLU B 1 201 ? 40.062 -8.336 -10.766 1 41.28 201 GLU B C 1
ATOM 7952 O O . GLU B 1 201 ? 39.812 -7.434 -9.969 1 41.28 201 GLU B O 1
ATOM 7957 N N . THR B 1 202 ? 40.875 -8.102 -11.812 1 37.78 202 THR B N 1
ATOM 7958 C CA . THR B 1 202 ? 40.969 -6.895 -12.625 1 37.78 202 THR B CA 1
ATOM 7959 C C . THR B 1 202 ? 39.625 -6.574 -13.281 1 37.78 202 THR B C 1
ATOM 7961 O O . THR B 1 202 ? 39.5 -5.617 -14.047 1 37.78 202 THR B O 1
ATOM 7964 N N . ASP B 1 203 ? 38.719 -7.52 -13.422 1 39.53 203 ASP B N 1
ATOM 7965 C CA . ASP B 1 203 ? 37.625 -7.266 -14.352 1 39.53 203 ASP B CA 1
ATOM 7966 C C . ASP B 1 203 ? 36.531 -6.395 -13.711 1 39.53 203 ASP B C 1
ATOM 7968 O O . ASP B 1 203 ? 36.156 -6.621 -12.562 1 39.53 203 ASP B O 1
ATOM 7972 N N . ASN B 1 204 ? 36.156 -5.199 -14.203 1 41.84 204 ASN B N 1
ATOM 7973 C CA . ASN B 1 204 ? 35.406 -3.975 -13.891 1 41.84 204 ASN B CA 1
ATOM 7974 C C . ASN B 1 204 ? 33.906 -4.23 -13.789 1 41.84 204 ASN B C 1
ATOM 7976 O O . ASN B 1 204 ? 33.125 -3.287 -13.711 1 41.84 204 ASN B O 1
ATOM 7980 N N . GLY B 1 205 ? 33.312 -5.383 -14.039 1 49.66 205 GLY B N 1
ATOM 7981 C CA . GLY B 1 205 ? 31.875 -5.426 -14 1 49.66 205 GLY B CA 1
ATOM 7982 C C . GLY B 1 205 ? 31.312 -5.598 -12.594 1 49.66 205 GLY B C 1
ATOM 7983 O O . GLY B 1 205 ? 31.969 -6.184 -11.734 1 49.66 205 GLY B O 1
ATOM 7984 N N . HIS B 1 206 ? 30.234 -4.914 -12.18 1 54.59 206 HIS B N 1
ATOM 7985 C CA . HIS B 1 206 ? 29.641 -4.82 -10.852 1 54.59 206 HIS B CA 1
ATOM 7986 C C . HIS B 1 206 ? 29.281 -6.199 -10.305 1 54.59 206 HIS B C 1
ATOM 7988 O O . HIS B 1 206 ? 29.547 -6.496 -9.141 1 54.59 206 HIS B O 1
ATOM 7994 N N . THR B 1 207 ? 28.844 -7.031 -11.047 1 57.22 207 THR B N 1
ATOM 7995 C CA . THR B 1 207 ? 28.469 -8.383 -10.641 1 57.22 207 THR B CA 1
ATOM 7996 C C . THR B 1 207 ? 29.703 -9.227 -10.359 1 57.22 207 THR B C 1
ATOM 7998 O O . THR B 1 207 ? 29.75 -9.961 -9.367 1 57.22 207 THR B O 1
ATOM 8001 N N . ALA B 1 208 ? 30.578 -9.141 -11.227 1 57.12 208 ALA B N 1
ATOM 8002 C CA . ALA B 1 208 ? 31.797 -9.922 -11.094 1 57.12 208 ALA B CA 1
ATOM 8003 C C . ALA B 1 208 ? 32.562 -9.539 -9.836 1 57.12 208 ALA B C 1
ATOM 8005 O O . ALA B 1 208 ? 33.094 -10.406 -9.141 1 57.12 208 ALA B O 1
ATOM 8006 N N . LYS B 1 209 ? 32.438 -8.391 -9.562 1 62.19 209 LYS B N 1
ATOM 8007 C CA . LYS B 1 209 ? 33.125 -7.934 -8.352 1 62.19 209 LYS B CA 1
ATOM 8008 C C . LYS B 1 209 ? 32.438 -8.453 -7.102 1 62.19 209 LYS B C 1
ATOM 8010 O O . LYS B 1 209 ? 33.094 -8.883 -6.152 1 62.19 209 LYS B O 1
ATOM 8015 N N . GLN B 1 210 ? 31.156 -8.445 -7.156 1 63 210 GLN B N 1
ATOM 8016 C CA . GLN B 1 210 ? 30.422 -8.969 -6.016 1 63 210 GLN B CA 1
ATOM 8017 C C . GLN B 1 210 ? 30.703 -10.453 -5.801 1 63 210 GLN B C 1
ATOM 8019 O O . GLN B 1 210 ? 30.859 -10.906 -4.664 1 63 210 GLN B O 1
ATOM 8024 N N . VAL B 1 211 ? 30.609 -11.016 -6.863 1 65.06 211 VAL B N 1
ATOM 8025 C CA . VAL B 1 211 ? 30.891 -12.445 -6.805 1 65.06 211 VAL B CA 1
ATOM 8026 C C . VAL B 1 211 ? 32.312 -12.664 -6.277 1 65.06 211 VAL B C 1
ATOM 8028 O O . VAL B 1 211 ? 32.531 -13.523 -5.426 1 65.06 211 VAL B O 1
ATOM 8031 N N . CYS B 1 212 ? 33.188 -11.844 -6.754 1 61.5 212 CYS B N 1
ATOM 8032 C CA . CYS B 1 212 ? 34.562 -11.961 -6.32 1 61.5 212 CYS B CA 1
ATOM 8033 C C . CYS B 1 212 ? 34.719 -11.609 -4.844 1 61.5 212 CYS B C 1
ATOM 8035 O O . CYS B 1 212 ? 35.438 -12.281 -4.105 1 61.5 212 CYS B O 1
ATOM 8037 N N . ASP B 1 213 ? 33.969 -10.672 -4.516 1 65.25 213 ASP B N 1
ATOM 8038 C CA . ASP B 1 213 ? 34 -10.258 -3.113 1 65.25 213 ASP B CA 1
ATOM 8039 C C . ASP B 1 213 ? 33.438 -11.344 -2.209 1 65.25 213 ASP B C 1
ATOM 8041 O O . ASP B 1 213 ? 33.969 -11.625 -1.138 1 65.25 213 ASP B O 1
ATOM 8045 N N . TYR B 1 214 ? 32.344 -11.805 -2.584 1 69.06 214 TYR B N 1
ATOM 8046 C CA . TYR B 1 214 ? 31.719 -12.898 -1.853 1 69.06 214 TYR B CA 1
ATOM 8047 C C . TYR B 1 214 ? 32.656 -14.102 -1.766 1 69.06 214 TYR B C 1
ATOM 8049 O O . TYR B 1 214 ? 32.844 -14.672 -0.688 1 69.06 214 TYR B O 1
ATOM 8057 N N . LEU B 1 215 ? 33.156 -14.336 -2.914 1 62.28 215 LEU B N 1
ATOM 8058 C CA . LEU B 1 215 ? 34 -15.531 -2.955 1 62.28 215 LEU B CA 1
ATOM 8059 C C . LEU B 1 215 ? 35.281 -15.32 -2.166 1 62.28 215 LEU B C 1
ATOM 8061 O O . LEU B 1 215 ? 35.875 -16.281 -1.67 1 62.28 215 LEU B O 1
ATOM 8065 N N . SER B 1 216 ? 35.594 -14.008 -2.055 1 60.28 216 SER B N 1
ATOM 8066 C CA . SER B 1 216 ? 36.844 -13.703 -1.354 1 60.28 216 SER B CA 1
ATOM 8067 C C . SER B 1 216 ? 36.594 -13.492 0.136 1 60.28 216 SER B C 1
ATOM 8069 O O . SER B 1 216 ? 37.531 -13.469 0.929 1 60.28 216 SER B O 1
ATOM 8071 N N . ALA B 1 217 ? 35.375 -13.32 0.509 1 66.44 217 ALA B N 1
ATOM 8072 C CA . ALA B 1 217 ? 35.031 -13.102 1.912 1 66.44 217 ALA B CA 1
ATOM 8073 C C . ALA B 1 217 ? 35.25 -14.375 2.73 1 66.44 217 ALA B C 1
ATOM 8075 O O . ALA B 1 217 ? 35.188 -15.484 2.199 1 66.44 217 ALA B O 1
ATOM 8076 N N . PRO B 1 218 ? 35.594 -14.117 3.93 1 63.28 218 PRO B N 1
ATOM 8077 C CA . PRO B 1 218 ? 35.812 -15.305 4.762 1 63.28 218 PRO B CA 1
ATOM 8078 C C . PRO B 1 218 ? 34.625 -16.234 4.828 1 63.28 218 PRO B C 1
ATOM 8080 O O . PRO B 1 218 ? 33.469 -15.766 4.781 1 63.28 218 PRO B O 1
ATOM 8083 N N . LEU B 1 219 ? 34.906 -17.406 4.828 1 62.81 219 LEU B N 1
ATOM 8084 C CA . LEU B 1 219 ? 33.875 -18.438 4.902 1 62.81 219 LEU B CA 1
ATOM 8085 C C . LEU B 1 219 ? 33.094 -18.344 6.227 1 62.81 219 LEU B C 1
ATOM 8087 O O . LEU B 1 219 ? 33.688 -18.031 7.262 1 62.81 219 LEU B O 1
ATOM 8091 N N . LEU B 1 220 ? 31.875 -18.531 6.176 1 69.38 220 LEU B N 1
ATOM 8092 C CA . LEU B 1 220 ? 31.047 -18.719 7.367 1 69.38 220 LEU B CA 1
ATOM 8093 C C . LEU B 1 220 ? 31.375 -20.031 8.055 1 69.38 220 LEU B C 1
ATOM 8095 O O . LEU B 1 220 ? 31.625 -21.047 7.387 1 69.38 220 LEU B O 1
ATOM 8099 N N . PRO B 1 221 ? 31.422 -19.969 9.391 1 63.72 221 PRO B N 1
ATOM 8100 C CA . PRO B 1 221 ? 31.609 -21.234 10.078 1 63.72 221 PRO B CA 1
ATOM 8101 C C . PRO B 1 221 ? 30.562 -22.281 9.695 1 63.72 221 PRO B C 1
ATOM 8103 O O . PRO B 1 221 ? 29.391 -21.938 9.492 1 63.72 221 PRO B O 1
ATOM 8106 N N . ARG B 1 222 ? 30.922 -23.453 9.602 1 63.53 222 ARG B N 1
ATOM 8107 C CA . ARG B 1 222 ? 30.094 -24.562 9.133 1 63.53 222 ARG B CA 1
ATOM 8108 C C . ARG B 1 222 ? 28.859 -24.719 10.016 1 63.53 222 ARG B C 1
ATOM 8110 O O . ARG B 1 222 ? 27.844 -25.25 9.57 1 63.53 222 ARG B O 1
ATOM 8117 N N . ALA B 1 223 ? 29 -24.281 11.094 1 62.06 223 ALA B N 1
ATOM 8118 C CA . ALA B 1 223 ? 27.906 -24.438 12.047 1 62.06 223 ALA B CA 1
ATOM 8119 C C . ALA B 1 223 ? 26.828 -23.375 11.828 1 62.06 223 ALA B C 1
ATOM 8121 O O . ALA B 1 223 ? 25.703 -23.516 12.312 1 62.06 223 ALA B O 1
ATOM 8122 N N . GLU B 1 224 ? 27.172 -22.531 11.031 1 61 224 GLU B N 1
ATOM 8123 C CA . GLU B 1 224 ? 26.234 -21.438 10.836 1 61 224 GLU B CA 1
ATOM 8124 C C . GLU B 1 224 ? 25.219 -21.766 9.742 1 61 224 GLU B C 1
ATOM 8126 O O . GLU B 1 224 ? 25.516 -22.516 8.812 1 61 224 GLU B O 1
ATOM 8131 N N . ASN B 1 225 ? 24.031 -21.312 9.898 1 57.72 225 ASN B N 1
ATOM 8132 C CA . ASN B 1 225 ? 22.984 -21.484 8.898 1 57.72 225 ASN B CA 1
ATOM 8133 C C . ASN B 1 225 ? 23.172 -20.531 7.723 1 57.72 225 ASN B C 1
ATOM 8135 O O . ASN B 1 225 ? 23.047 -19.312 7.883 1 57.72 225 ASN B O 1
ATOM 8139 N N . PRO B 1 226 ? 23.547 -21.188 6.555 1 59.34 226 PRO B N 1
ATOM 8140 C CA . PRO B 1 226 ? 23.797 -20.297 5.426 1 59.34 226 PRO B CA 1
ATOM 8141 C C . PRO B 1 226 ? 22.578 -19.469 5.035 1 59.34 226 PRO B C 1
ATOM 8143 O O . PRO B 1 226 ? 22.719 -18.344 4.559 1 59.34 226 PRO B O 1
ATOM 8146 N N . LEU B 1 227 ? 21.578 -20.125 5.273 1 56.88 227 LEU B N 1
ATOM 8147 C CA . LEU B 1 227 ? 20.359 -19.391 4.918 1 56.88 227 LEU B CA 1
ATOM 8148 C C . LEU B 1 227 ? 20.141 -18.203 5.848 1 56.88 227 LEU B C 1
ATOM 8150 O O . LEU B 1 227 ? 19.719 -17.141 5.406 1 56.88 227 LEU B O 1
ATOM 8154 N N . ASP B 1 228 ? 20.5 -18.516 7.051 1 57.97 228 ASP B N 1
ATOM 8155 C CA . ASP B 1 228 ? 20.422 -17.406 8 1 57.97 228 ASP B CA 1
ATOM 8156 C C . ASP B 1 228 ? 21.406 -16.312 7.641 1 57.97 228 ASP B C 1
ATOM 8158 O O . ASP B 1 228 ? 21.094 -15.117 7.773 1 57.97 228 ASP B O 1
ATOM 8162 N N . TRP B 1 229 ? 22.562 -16.844 7.297 1 58.34 229 TRP B N 1
ATOM 8163 C CA . TRP B 1 229 ? 23.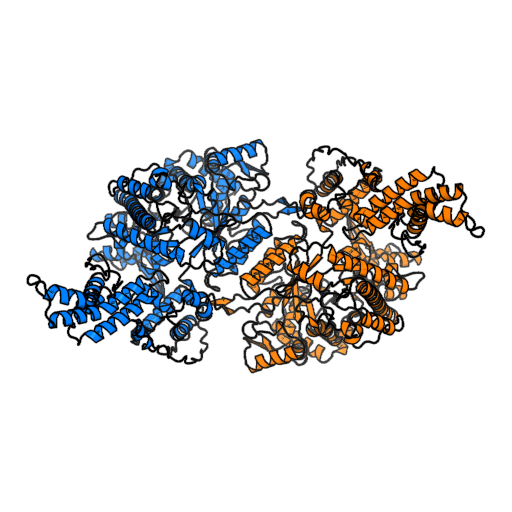594 -15.898 6.879 1 58.34 229 TRP B CA 1
ATOM 8164 C C . TRP B 1 229 ? 23.125 -15.102 5.66 1 58.34 229 TRP B C 1
ATOM 8166 O O . TRP B 1 229 ? 23.297 -13.883 5.602 1 58.34 229 TRP B O 1
ATOM 8176 N N . TRP B 1 230 ? 22.625 -15.828 4.77 1 58 230 TRP B N 1
ATOM 8177 C CA . TRP B 1 230 ? 22.141 -15.148 3.568 1 58 230 TRP B CA 1
ATOM 8178 C C . TRP B 1 230 ? 20.984 -14.211 3.898 1 58 230 TRP B C 1
ATOM 8180 O O . TRP B 1 230 ? 20.859 -13.148 3.297 1 58 230 TRP B O 1
ATOM 8190 N N . LYS B 1 231 ? 20.281 -14.562 4.875 1 54.03 231 LYS B N 1
ATOM 8191 C CA . LYS B 1 231 ? 19.156 -13.758 5.312 1 54.03 231 LYS B CA 1
ATOM 8192 C C . LYS B 1 231 ? 19.625 -12.508 6.059 1 54.03 231 LYS B C 1
ATOM 8194 O O . LYS B 1 231 ? 18.938 -11.477 6.047 1 54.03 231 LYS B O 1
ATOM 8199 N N . GLY B 1 232 ? 20.781 -12.734 6.668 1 55.28 232 GLY B N 1
ATOM 8200 C CA . GLY B 1 232 ? 21.359 -11.648 7.438 1 55.28 232 GLY B CA 1
ATOM 8201 C C . GLY B 1 232 ? 22.484 -10.938 6.715 1 55.28 232 GLY B C 1
ATOM 8202 O O . GLY B 1 232 ? 22.25 -10.133 5.812 1 55.28 232 GLY B O 1
ATOM 8203 N N . ARG B 1 233 ? 23.719 -11.438 7.082 1 54.69 233 ARG B N 1
ATOM 8204 C CA . ARG B 1 233 ? 24.969 -10.828 6.641 1 54.69 233 ARG B CA 1
ATOM 8205 C C . ARG B 1 233 ? 25.219 -11.094 5.16 1 54.69 233 ARG B C 1
ATOM 8207 O O . ARG B 1 233 ? 25.781 -10.258 4.457 1 54.69 233 ARG B O 1
ATOM 8214 N N . GLY B 1 234 ? 24.766 -12.227 4.746 1 54.97 234 GLY B N 1
ATOM 8215 C CA . GLY B 1 234 ? 25.047 -12.641 3.381 1 54.97 234 GLY B CA 1
ATOM 8216 C C . GLY B 1 234 ? 24.234 -11.875 2.352 1 54.97 234 GLY B C 1
ATOM 8217 O O . GLY B 1 234 ? 24.766 -11.492 1.305 1 54.97 234 GLY B O 1
ATOM 8218 N N . SER B 1 235 ? 23.031 -11.812 2.732 1 52.31 235 SER B N 1
ATOM 8219 C CA . SER B 1 235 ? 22.188 -11.039 1.834 1 52.31 235 SER B CA 1
ATOM 8220 C C . SER B 1 235 ? 22.594 -9.57 1.814 1 52.31 235 SER B C 1
ATOM 8222 O O . SER B 1 235 ? 22.438 -8.891 0.797 1 52.31 235 SER B O 1
ATOM 8224 N N . GLN B 1 236 ? 23.141 -9.172 2.838 1 53.53 236 GLN B N 1
ATOM 8225 C CA . GLN B 1 236 ? 23.641 -7.812 2.98 1 53.53 236 GLN B CA 1
ATOM 8226 C C . GLN B 1 236 ? 24.953 -7.633 2.211 1 53.53 236 GLN B C 1
ATOM 8228 O O . GLN B 1 236 ? 25.156 -6.617 1.542 1 53.53 236 GLN B O 1
ATOM 8233 N N . SER B 1 237 ? 25.828 -8.633 2.279 1 54.53 237 SER B N 1
ATOM 8234 C CA . SER B 1 237 ? 27.156 -8.562 1.707 1 54.53 237 SER B CA 1
ATOM 8235 C C . SER B 1 237 ? 27.156 -8.961 0.235 1 54.53 237 SER B C 1
ATOM 8237 O O . SER B 1 237 ? 27.984 -8.484 -0.545 1 54.53 237 SER B O 1
ATOM 8239 N N . TYR B 1 238 ? 26.094 -10.047 -0.107 1 52.88 238 TYR B N 1
ATOM 8240 C CA . TYR B 1 238 ? 26.094 -10.602 -1.454 1 52.88 238 TYR B CA 1
ATOM 8241 C C . TYR B 1 238 ? 24.688 -10.703 -2.006 1 52.88 238 TYR B C 1
ATOM 8243 O O . TYR B 1 238 ? 24.156 -11.805 -2.207 1 52.88 238 TYR B O 1
ATOM 8251 N N . PRO B 1 239 ? 24 -9.734 -2.275 1 51.06 239 PRO B N 1
ATOM 8252 C CA . PRO B 1 239 ? 22.562 -9.664 -2.6 1 51.06 239 PRO B CA 1
ATOM 8253 C C . PRO B 1 239 ? 22.219 -10.406 -3.891 1 51.06 239 PRO B C 1
ATOM 8255 O O . PRO B 1 239 ? 21.156 -11.016 -3.988 1 51.06 239 PRO B O 1
ATOM 8258 N N . ALA B 1 240 ? 23 -10.5 -4.875 1 47.75 240 ALA B N 1
ATOM 8259 C CA . ALA B 1 240 ? 22.75 -11.188 -6.141 1 47.75 240 ALA B CA 1
ATOM 8260 C C . ALA B 1 240 ? 22.625 -12.695 -5.938 1 47.75 240 ALA B C 1
ATOM 8262 O O . ALA B 1 240 ? 21.797 -13.344 -6.559 1 47.75 240 ALA B O 1
ATOM 8263 N N . LEU B 1 241 ? 23.297 -13.234 -5.152 1 51.38 241 LEU B N 1
ATOM 8264 C CA . LEU B 1 241 ? 23.328 -14.672 -4.949 1 51.38 241 LEU B CA 1
ATOM 8265 C C . LEU B 1 241 ? 22.141 -15.133 -4.109 1 51.38 241 LEU B C 1
ATOM 8267 O O . LEU B 1 241 ? 21.656 -16.25 -4.27 1 51.38 241 LEU B O 1
ATOM 8271 N N . ALA B 1 242 ? 21.609 -14.422 -3.391 1 50.31 242 ALA B N 1
ATOM 8272 C CA . ALA B 1 242 ? 20.516 -14.789 -2.496 1 50.31 242 ALA B CA 1
ATOM 8273 C C . ALA B 1 242 ? 19.219 -15 -3.275 1 50.31 242 ALA B C 1
ATOM 8275 O O . ALA B 1 242 ? 18.359 -15.789 -2.867 1 50.31 242 ALA B O 1
ATOM 8276 N N . LYS B 1 243 ? 18.969 -14.711 -4.43 1 43.72 243 LYS B N 1
ATOM 8277 C CA . LYS B 1 243 ? 17.781 -14.742 -5.285 1 43.72 243 LYS B CA 1
ATOM 8278 C C . LYS B 1 243 ? 17.5 -16.156 -5.777 1 43.72 243 LYS B C 1
ATOM 8280 O O . LYS B 1 243 ? 16.359 -16.469 -6.156 1 43.72 243 LYS B O 1
ATOM 8285 N N . VAL B 1 244 ? 18.156 -17.094 -5.938 1 41.91 244 VAL B N 1
ATOM 8286 C CA . VAL B 1 244 ? 17.984 -18.422 -6.512 1 41.91 244 VAL B CA 1
ATOM 8287 C C . VAL B 1 244 ? 17.047 -19.25 -5.629 1 41.91 244 VAL B C 1
ATOM 8289 O O . VAL B 1 244 ? 16.406 -20.188 -6.105 1 41.91 244 VAL B O 1
ATOM 8292 N N . ALA B 1 245 ? 16.594 -19.094 -4.52 1 38.94 245 ALA B N 1
ATOM 8293 C CA . ALA B 1 245 ? 15.727 -19.953 -3.709 1 38.94 245 ALA B CA 1
ATOM 8294 C C . ALA B 1 245 ? 14.305 -19.406 -3.656 1 38.94 245 ALA B C 1
ATOM 8296 O O . ALA B 1 245 ? 13.961 -18.641 -2.75 1 38.94 245 ALA B O 1
ATOM 8297 N N . GLN B 1 246 ? 13.516 -19.25 -4.836 1 41.81 246 GLN B N 1
ATOM 8298 C CA . GLN B 1 246 ? 12.305 -18.438 -4.832 1 41.81 246 GLN B CA 1
ATOM 8299 C C . GLN B 1 246 ? 11.062 -19.297 -4.633 1 41.81 246 GLN B C 1
ATOM 8301 O O . GLN B 1 246 ? 10.938 -20.375 -5.227 1 41.81 246 GLN B O 1
ATOM 8306 N N . SER B 1 247 ? 10.242 -19.219 -3.57 1 48.16 247 SER B N 1
ATOM 8307 C CA . SER B 1 247 ? 8.992 -19.922 -3.295 1 48.16 247 SER B CA 1
ATOM 8308 C C . SER B 1 247 ? 7.785 -19.078 -3.701 1 48.16 247 SER B C 1
ATOM 8310 O O . SER B 1 247 ? 7.887 -17.859 -3.816 1 48.16 247 SER B O 1
ATOM 8312 N N . CYS B 1 248 ? 6.676 -19.672 -4.34 1 56.38 248 CYS B N 1
ATOM 8313 C CA . CYS B 1 248 ? 5.418 -19 -4.656 1 56.38 248 CYS B CA 1
ATOM 8314 C C . CYS B 1 248 ? 4.418 -19.156 -3.514 1 56.38 248 CYS B C 1
ATOM 8316 O O . CYS B 1 248 ? 4.465 -20.141 -2.768 1 56.38 248 CYS B O 1
ATOM 8318 N N . PHE B 1 249 ? 3.512 -18.141 -3.227 1 47.88 249 PHE B N 1
ATOM 8319 C CA . PHE B 1 249 ? 2.584 -18.094 -2.104 1 47.88 249 PHE B CA 1
ATOM 8320 C C . PHE B 1 249 ? 1.174 -17.766 -2.582 1 47.88 249 PHE B C 1
ATOM 8322 O O . PHE B 1 249 ? 0.997 -17.125 -3.621 1 47.88 249 PHE B O 1
ATOM 8329 N N . LEU B 1 250 ? 0.12 -18.438 -2.078 1 49.09 250 LEU B N 1
ATOM 8330 C CA . LEU B 1 250 ? -1.286 -18.125 -2.299 1 49.09 250 LEU B CA 1
ATOM 8331 C C . LEU B 1 250 ? -1.883 -17.438 -1.076 1 49.09 250 LEU B C 1
ATOM 8333 O O . LEU B 1 250 ? -1.779 -17.938 0.042 1 49.09 250 LEU B O 1
ATOM 8337 N N . LEU B 1 251 ? -2.475 -16.141 -1.25 1 48.44 251 LEU B N 1
ATOM 8338 C CA . LEU B 1 251 ? -3.066 -15.383 -0.155 1 48.44 251 LEU B CA 1
ATOM 8339 C C . LEU B 1 251 ? -4.555 -15.164 -0.391 1 48.44 251 LEU B C 1
ATOM 8341 O O . LEU B 1 251 ? -5.016 -15.164 -1.535 1 48.44 251 LEU B O 1
ATOM 8345 N N . GLU B 1 252 ? -5.312 -15.242 0.602 1 45.34 252 GLU B N 1
ATOM 8346 C CA . GLU B 1 252 ? -6.68 -14.727 0.591 1 45.34 252 GLU B CA 1
ATOM 8347 C C . GLU B 1 252 ? -6.773 -13.398 1.339 1 45.34 252 GLU B C 1
ATOM 8349 O O . GLU B 1 252 ? -6.109 -13.203 2.359 1 45.34 252 GLU B O 1
ATOM 8354 N N . MET B 1 253 ? -7.48 -12.453 0.754 1 49.09 253 MET B N 1
ATOM 8355 C CA . MET B 1 253 ? -7.746 -11.211 1.484 1 49.09 253 MET B CA 1
ATOM 8356 C C . MET B 1 253 ? -8.305 -11.508 2.871 1 49.09 253 MET B C 1
ATOM 8358 O O . MET B 1 253 ? -9.266 -12.273 3.008 1 49.09 253 MET B O 1
ATOM 8362 N N . LYS B 1 254 ? -7.797 -11.039 3.85 1 51.75 254 LYS B N 1
ATOM 8363 C CA . LYS B 1 254 ? -8.164 -11.367 5.223 1 51.75 254 LYS B CA 1
ATOM 8364 C C . LYS B 1 254 ? -9.602 -10.977 5.52 1 51.75 254 LYS B C 1
ATOM 8366 O O . LYS B 1 254 ? -10.352 -11.742 6.137 1 51.75 254 LYS B O 1
ATOM 8371 N N . GLU B 1 255 ? -9.953 -9.797 5.164 1 63.84 255 GLU B N 1
ATOM 8372 C CA . GLU B 1 255 ? -11.312 -9.297 5.371 1 63.84 255 GLU B CA 1
ATOM 8373 C C . GLU B 1 255 ? -11.586 -8.078 4.488 1 63.84 255 GLU B C 1
ATOM 8375 O O . GLU B 1 255 ? -10.656 -7.422 4.023 1 63.84 255 GLU B O 1
ATOM 8380 N N . ASP B 1 256 ? -12.805 -7.926 4.207 1 74.12 256 ASP B N 1
ATOM 8381 C CA . ASP B 1 256 ? -13.219 -6.723 3.494 1 74.12 256 ASP B CA 1
ATOM 8382 C C . ASP B 1 256 ? -13.258 -5.516 4.43 1 74.12 256 ASP B C 1
ATOM 8384 O O . ASP B 1 256 ? -14.328 -4.988 4.727 1 74.12 256 ASP B O 1
ATOM 8388 N N . SER B 1 257 ? -12.234 -5.133 4.965 1 74.56 257 SER B N 1
ATOM 8389 C CA . SER B 1 257 ? -11.961 -3.967 5.805 1 74.56 257 SER B CA 1
ATOM 8390 C C . SER B 1 257 ? -10.617 -3.34 5.469 1 74.56 257 SER B C 1
ATOM 8392 O O . SER B 1 257 ? -9.742 -4 4.898 1 74.56 257 SER B O 1
ATOM 8394 N N . ILE B 1 258 ? -10.477 -2.17 5.715 1 79 258 ILE B N 1
ATOM 8395 C CA . ILE B 1 258 ? -9.211 -1.493 5.465 1 79 258 ILE B CA 1
ATOM 8396 C C . ILE B 1 258 ? -8.086 -2.213 6.207 1 79 258 ILE B C 1
ATOM 8398 O O . ILE B 1 258 ? -7.004 -2.42 5.656 1 79 258 ILE B O 1
ATOM 8402 N N . GLU B 1 259 ? -8.344 -2.596 7.41 1 77 259 GLU B N 1
ATOM 8403 C CA . GLU B 1 259 ? -7.355 -3.357 8.172 1 77 259 GLU B CA 1
ATOM 8404 C C . GLU B 1 259 ? -7 -4.664 7.465 1 77 259 GLU B C 1
ATOM 8406 O O . GLU B 1 259 ? -5.82 -4.996 7.324 1 77 259 GLU B O 1
ATOM 8411 N N . GLY B 1 260 ? -8.016 -5.371 7.035 1 77.81 260 GLY B N 1
ATOM 8412 C CA . GLY B 1 260 ? -7.781 -6.629 6.348 1 77.81 260 GLY B CA 1
ATOM 8413 C C . GLY B 1 260 ? -7.043 -6.461 5.031 1 77.81 260 GLY B C 1
ATOM 8414 O O . GLY B 1 260 ? -6.137 -7.234 4.723 1 77.81 260 GLY B O 1
ATOM 8415 N N . ILE B 1 261 ? -7.441 -5.512 4.301 1 80.5 261 ILE B N 1
ATOM 8416 C CA . ILE B 1 261 ? -6.855 -5.238 2.996 1 80.5 261 ILE B CA 1
ATOM 8417 C C . ILE B 1 261 ? -5.379 -4.883 3.158 1 80.5 261 ILE B C 1
ATOM 8419 O O . ILE B 1 261 ? -4.527 -5.391 2.424 1 80.5 261 ILE B O 1
ATOM 8423 N N . TYR B 1 262 ? -5.027 -4.09 4.105 1 87.19 262 TYR B N 1
ATOM 8424 C CA . TYR B 1 262 ? -3.646 -3.639 4.25 1 87.19 262 TYR B CA 1
ATOM 8425 C C . TYR B 1 262 ? -2.816 -4.664 5.016 1 87.19 262 TYR B C 1
ATOM 8427 O O . TYR B 1 262 ? -1.593 -4.711 4.875 1 87.19 262 TYR B O 1
ATOM 8435 N N . ASP B 1 263 ? -3.424 -5.461 5.863 1 83.12 263 ASP B N 1
ATOM 8436 C CA . ASP B 1 263 ? -2.721 -6.621 6.402 1 83.12 263 ASP B CA 1
ATOM 8437 C C . ASP B 1 263 ? -2.275 -7.559 5.285 1 83.12 263 ASP B C 1
ATOM 8439 O O . ASP B 1 263 ? -1.147 -8.055 5.297 1 83.12 263 ASP B O 1
ATOM 8443 N N . THR B 1 264 ? -3.23 -7.824 4.418 1 83.44 264 THR B N 1
ATOM 8444 C CA . THR B 1 264 ? -2.91 -8.68 3.279 1 83.44 264 THR B CA 1
ATOM 8445 C C . THR B 1 264 ? -1.821 -8.047 2.418 1 83.44 264 THR B C 1
ATOM 8447 O O . THR B 1 264 ? -0.927 -8.742 1.93 1 83.44 264 THR B O 1
ATOM 8450 N N . LEU B 1 265 ? -1.924 -6.742 2.23 1 88.88 265 LEU B N 1
ATOM 8451 C CA . LEU B 1 265 ? -0.913 -6.027 1.459 1 88.88 265 LEU B CA 1
ATOM 8452 C C . LEU B 1 265 ? 0.464 -6.176 2.098 1 88.88 265 LEU B C 1
ATOM 8454 O O . LEU B 1 265 ? 1.457 -6.395 1.4 1 88.88 265 LEU B O 1
ATOM 8458 N N . LYS B 1 266 ? 0.523 -5.984 3.369 1 86.31 266 LYS B N 1
ATOM 8459 C CA . LYS B 1 266 ? 1.778 -6.164 4.094 1 86.31 266 LYS B CA 1
ATOM 8460 C C . LYS B 1 266 ? 2.332 -7.57 3.893 1 86.31 266 LYS B C 1
ATOM 8462 O O . LYS B 1 266 ? 3.527 -7.742 3.65 1 86.31 266 LYS B O 1
ATOM 8467 N N . GLN B 1 267 ? 1.486 -8.531 3.98 1 83.62 267 GLN B N 1
ATOM 8468 C CA . GLN B 1 267 ? 1.91 -9.906 3.75 1 83.62 267 GLN B CA 1
ATOM 8469 C C . GLN B 1 267 ? 2.469 -10.078 2.34 1 83.62 267 GLN B C 1
ATOM 8471 O O . GLN B 1 267 ? 3.506 -10.719 2.152 1 83.62 267 GLN B O 1
ATOM 8476 N N . CYS B 1 268 ? 1.752 -9.555 1.39 1 87.44 268 CYS B N 1
ATOM 8477 C CA . CYS B 1 268 ? 2.217 -9.625 0.009 1 87.44 268 CYS B CA 1
ATOM 8478 C C . CYS B 1 268 ? 3.594 -8.992 -0.136 1 87.44 268 CYS B C 1
ATOM 8480 O O . CYS B 1 268 ? 4.465 -9.539 -0.814 1 87.44 268 CYS B O 1
ATOM 8482 N N . ALA B 1 269 ? 3.762 -7.82 0.497 1 83.25 269 ALA B N 1
ATOM 8483 C CA . ALA B 1 269 ? 5.035 -7.109 0.414 1 83.25 269 ALA B CA 1
ATOM 8484 C C . ALA B 1 269 ? 6.168 -7.938 1.019 1 83.25 269 ALA B C 1
ATOM 8486 O O . ALA B 1 269 ? 7.258 -8.023 0.449 1 83.25 269 ALA B O 1
ATOM 8487 N N . LEU B 1 270 ? 5.949 -8.57 2.148 1 79.25 270 LEU B N 1
ATOM 8488 C CA . LEU B 1 270 ? 6.949 -9.383 2.83 1 79.25 270 LEU B CA 1
ATOM 8489 C C . LEU B 1 270 ? 7.305 -10.609 2 1 79.25 270 LEU B C 1
ATOM 8491 O O . LEU B 1 270 ? 8.477 -10.992 1.916 1 79.25 270 LEU B O 1
ATOM 8495 N N . ILE B 1 271 ? 6.312 -11.18 1.41 1 80.5 271 ILE B N 1
ATOM 8496 C CA . ILE B 1 271 ? 6.531 -12.344 0.564 1 80.5 271 ILE B CA 1
ATOM 8497 C C . ILE B 1 271 ? 7.293 -11.938 -0.693 1 80.5 271 ILE B C 1
ATOM 8499 O O . ILE B 1 271 ? 8.242 -12.609 -1.101 1 80.5 271 ILE B O 1
ATOM 8503 N N . SER B 1 272 ? 6.871 -10.859 -1.272 1 79.81 272 SER B N 1
ATOM 8504 C CA . SER B 1 272 ? 7.52 -10.359 -2.48 1 79.81 272 SER B CA 1
ATOM 8505 C C . SER B 1 272 ? 8.984 -10.039 -2.229 1 79.81 272 SER B C 1
ATOM 8507 O O . SER B 1 272 ? 9.836 -10.273 -3.088 1 79.81 272 SER B O 1
ATOM 8509 N N . LYS B 1 273 ? 9.234 -9.453 -1.085 1 73.44 273 LYS B N 1
ATOM 8510 C CA . LYS B 1 273 ? 10.609 -9.156 -0.693 1 73.44 273 LYS B CA 1
ATOM 8511 C C . LYS B 1 273 ? 11.477 -10.406 -0.728 1 73.44 273 LYS B C 1
ATOM 8513 O O . LYS B 1 273 ? 12.664 -10.344 -1.059 1 73.44 273 LYS B O 1
ATOM 8518 N N . SER B 1 274 ? 10.805 -11.531 -0.455 1 66.69 274 SER B N 1
ATOM 8519 C CA . SER B 1 274 ? 11.516 -12.812 -0.429 1 66.69 274 SER B CA 1
ATOM 8520 C C . SER B 1 274 ? 11.43 -13.516 -1.779 1 66.69 274 SER B C 1
ATOM 8522 O O . SER B 1 274 ? 11.586 -14.734 -1.858 1 66.69 274 SER B O 1
ATOM 8524 N N . ALA B 1 275 ? 11.016 -12.781 -2.842 1 63.88 275 ALA B N 1
ATOM 8525 C CA . ALA B 1 275 ? 11.008 -13.211 -4.238 1 63.88 275 ALA B CA 1
ATOM 8526 C C . ALA B 1 275 ? 9.898 -14.219 -4.496 1 63.88 275 ALA B C 1
ATOM 8528 O O . ALA B 1 275 ? 10.016 -15.078 -5.375 1 63.88 275 ALA B O 1
ATOM 8529 N N . GLY B 1 276 ? 8.93 -14.172 -3.768 1 72.69 276 GLY B N 1
ATOM 8530 C CA . GLY B 1 276 ? 7.805 -15.07 -3.977 1 72.69 276 GLY B CA 1
ATOM 8531 C C . GLY B 1 276 ? 6.758 -14.508 -4.914 1 72.69 276 GLY B C 1
ATOM 8532 O O . GLY B 1 276 ? 6.469 -13.312 -4.887 1 72.69 276 GLY B O 1
ATOM 8533 N N . GLY B 1 277 ? 6.316 -15.414 -5.867 1 81.31 277 GLY B N 1
ATOM 8534 C CA . GLY B 1 277 ? 5.102 -15.078 -6.598 1 81.31 277 GLY B CA 1
ATOM 8535 C C . GLY B 1 277 ? 3.844 -15.242 -5.766 1 81.31 277 GLY B C 1
ATOM 8536 O O . GLY B 1 277 ? 3.783 -16.109 -4.887 1 81.31 277 GLY B O 1
ATOM 8537 N N . ILE B 1 278 ? 2.865 -14.359 -6.027 1 87.94 278 ILE B N 1
ATOM 8538 C CA . ILE B 1 278 ? 1.729 -14.352 -5.113 1 87.94 278 ILE B CA 1
ATOM 8539 C C . ILE B 1 278 ? 0.427 -14.438 -5.906 1 87.94 278 ILE B C 1
ATOM 8541 O O . ILE B 1 278 ? 0.275 -13.773 -6.934 1 87.94 278 ILE B O 1
ATOM 8545 N N . GLY B 1 279 ? -0.445 -15.383 -5.586 1 93 279 GLY B N 1
ATOM 8546 C CA . GLY B 1 279 ? -1.847 -15.367 -5.973 1 93 279 GLY B CA 1
ATOM 8547 C C . GLY B 1 279 ? -2.766 -14.891 -4.863 1 93 279 GLY B C 1
ATOM 8548 O O . GLY B 1 279 ? -2.678 -15.367 -3.73 1 93 279 GLY B O 1
ATOM 8549 N N . VAL B 1 280 ? -3.613 -13.883 -5.176 1 92.94 280 VAL B N 1
ATOM 8550 C CA . VAL B 1 280 ? -4.5 -13.305 -4.168 1 92.94 280 VAL B CA 1
ATOM 8551 C C . VAL B 1 280 ? -5.934 -13.297 -4.691 1 92.94 280 VAL B C 1
ATOM 8553 O O . VAL B 1 280 ? -6.191 -12.852 -5.812 1 92.94 280 VAL B O 1
ATOM 8556 N N . ASN B 1 281 ? -6.82 -13.867 -3.945 1 93.75 281 ASN B N 1
ATOM 8557 C CA . ASN B 1 281 ? -8.219 -13.719 -4.336 1 93.75 281 ASN B CA 1
ATOM 8558 C C . ASN B 1 281 ? -8.859 -12.5 -3.684 1 93.75 281 ASN B C 1
ATOM 8560 O O . ASN B 1 281 ? -8.602 -12.211 -2.512 1 93.75 281 ASN B O 1
ATOM 8564 N N . VAL B 1 282 ? -9.602 -11.773 -4.395 1 93.69 282 VAL B N 1
ATOM 8565 C CA . VAL B 1 282 ? -10.219 -10.547 -3.906 1 93.69 282 VAL B CA 1
ATOM 8566 C C . VAL B 1 282 ? -11.734 -10.641 -4.062 1 93.69 282 VAL B C 1
ATOM 8568 O O . VAL B 1 282 ? -12.406 -9.625 -4.254 1 93.69 282 VAL B O 1
ATOM 8571 N N . HIS B 1 283 ? -12.281 -11.852 -4 1 93.56 283 HIS B N 1
ATOM 8572 C CA . HIS B 1 283 ? -13.703 -12.109 -4.227 1 93.56 283 HIS B CA 1
ATOM 8573 C C . HIS B 1 283 ? -14.562 -11.375 -3.201 1 93.56 283 HIS B C 1
ATOM 8575 O O . HIS B 1 283 ? -15.688 -10.977 -3.502 1 93.56 283 HIS B O 1
ATOM 8581 N N . CYS B 1 284 ? -14.07 -11.234 -1.956 1 91.75 284 CYS B N 1
ATOM 8582 C CA . CYS B 1 284 ? -14.891 -10.82 -0.821 1 91.75 284 CYS B CA 1
ATOM 8583 C C . CYS B 1 284 ? -14.93 -9.297 -0.703 1 91.75 284 CYS B C 1
ATOM 8585 O O . CYS B 1 284 ? -15.648 -8.758 0.134 1 91.75 284 CYS B O 1
ATOM 8587 N N . ILE B 1 285 ? -14.203 -8.586 -1.519 1 91.31 285 ILE B N 1
ATOM 8588 C CA . ILE B 1 285 ? -14.125 -7.137 -1.412 1 91.31 285 ILE B CA 1
ATOM 8589 C C . ILE B 1 285 ? -15.391 -6.508 -1.995 1 91.31 285 ILE B C 1
ATOM 8591 O O . ILE B 1 285 ? -15.812 -6.855 -3.1 1 91.31 285 ILE B O 1
ATOM 8595 N N . ARG B 1 286 ? -15.93 -5.668 -1.3 1 90.62 286 ARG B N 1
ATOM 8596 C CA . ARG B 1 286 ? -17.188 -5.059 -1.729 1 90.62 286 ARG B CA 1
ATOM 8597 C C . ARG B 1 286 ? -17 -4.273 -3.023 1 90.62 286 ARG B C 1
ATOM 8599 O O . ARG B 1 286 ? -15.922 -3.721 -3.27 1 90.62 286 ARG B O 1
ATOM 8606 N N . ALA B 1 287 ? -18 -4.219 -3.822 1 92.12 287 ALA B N 1
ATOM 8607 C CA . ALA B 1 287 ? -17.953 -3.592 -5.141 1 92.12 287 ALA B CA 1
ATOM 8608 C C . ALA B 1 287 ? -18.094 -2.076 -5.031 1 92.12 287 ALA B C 1
ATOM 8610 O O . ALA B 1 287 ? -18.5 -1.557 -3.988 1 92.12 287 ALA B O 1
ATOM 8611 N N . SER B 1 288 ? -17.703 -1.41 -6.098 1 90.38 288 SER B N 1
ATOM 8612 C CA . SER B 1 288 ? -17.859 0.037 -6.199 1 90.38 288 SER B CA 1
ATOM 8613 C C . SER B 1 288 ? -19.312 0.451 -5.969 1 90.38 288 SER B C 1
ATOM 8615 O O . SER B 1 288 ? -20.234 -0.216 -6.441 1 90.38 288 SER B O 1
ATOM 8617 N N . GLY B 1 289 ? -19.469 1.474 -5.25 1 82 289 GLY B N 1
ATOM 8618 C CA . GLY B 1 289 ? -20.797 2.01 -5.023 1 82 289 GLY B CA 1
ATOM 8619 C C . GLY B 1 289 ? -21.484 1.408 -3.814 1 82 289 GLY B C 1
ATOM 8620 O O . GLY B 1 289 ? -22.578 1.852 -3.426 1 82 289 GLY B O 1
ATOM 8621 N N . THR B 1 290 ? -20.891 0.364 -3.258 1 83.62 290 THR B N 1
ATOM 8622 C CA . THR B 1 290 ? -21.469 -0.276 -2.086 1 83.62 290 THR B CA 1
ATOM 8623 C C . THR B 1 290 ? -21.359 0.627 -0.861 1 83.62 290 THR B C 1
ATOM 8625 O O . THR B 1 290 ? -20.328 1.274 -0.656 1 83.62 290 THR B O 1
ATOM 8628 N N . TYR B 1 291 ? -22.297 0.586 -0.178 1 69.12 291 TYR B N 1
ATOM 8629 C CA . TYR B 1 291 ? -22.391 1.438 1.003 1 69.12 291 TYR B CA 1
ATOM 8630 C C . TYR B 1 291 ? -21.391 0.994 2.074 1 69.12 291 TYR B C 1
ATOM 8632 O O . TYR B 1 291 ? -21.219 -0.205 2.305 1 69.12 291 TYR B O 1
ATOM 8640 N N . ILE B 1 292 ? -20.578 1.922 2.588 1 66.88 292 ILE B N 1
ATOM 8641 C CA . ILE B 1 292 ? -19.688 1.676 3.713 1 66.88 292 ILE B CA 1
ATOM 8642 C C . ILE B 1 292 ? -20.266 2.287 4.984 1 66.88 292 ILE B C 1
ATOM 8644 O O . ILE B 1 292 ? -20.359 3.51 5.109 1 66.88 292 ILE B O 1
ATOM 8648 N N . ALA B 1 293 ? -20.562 1.406 5.875 1 51.97 293 ALA B N 1
ATOM 8649 C CA . ALA B 1 293 ? -21.266 1.821 7.086 1 51.97 293 ALA B CA 1
ATOM 8650 C C . ALA B 1 293 ? -20.391 2.715 7.953 1 51.97 293 ALA B C 1
ATOM 8652 O O . ALA B 1 293 ? -20.859 3.723 8.492 1 51.97 293 ALA B O 1
ATOM 8653 N N . GLY B 1 294 ? -19.109 2.379 8.078 1 49.97 294 GLY B N 1
ATOM 8654 C CA . GLY B 1 294 ? -18.203 3.098 8.961 1 49.97 294 GLY B CA 1
ATOM 8655 C C . GLY B 1 294 ? -17.969 4.535 8.539 1 49.97 294 GLY B C 1
ATOM 8656 O O . GLY B 1 294 ? -17.891 5.43 9.375 1 49.97 294 GLY B O 1
ATOM 8657 N N . THR B 1 295 ? -17.984 4.805 7.258 1 51.31 295 THR B N 1
ATOM 8658 C CA . THR B 1 295 ? -17.625 6.117 6.742 1 51.31 295 THR B CA 1
ATOM 8659 C C . THR B 1 295 ? -18.828 6.793 6.098 1 51.31 295 THR B C 1
ATOM 8661 O O . THR B 1 295 ? -18.797 7.988 5.789 1 51.31 295 THR B O 1
ATOM 8664 N N . ASN B 1 296 ? -19.922 6.066 6.031 1 43.59 296 ASN B N 1
ATOM 8665 C CA . ASN B 1 296 ? -21.109 6.496 5.32 1 43.59 296 ASN B CA 1
ATOM 8666 C C . ASN B 1 296 ? -20.797 6.934 3.895 1 43.59 296 ASN B C 1
ATOM 8668 O O . ASN B 1 296 ? -21.312 7.953 3.426 1 43.59 296 ASN B O 1
ATOM 8672 N N . GLY B 1 297 ? -19.984 6.484 3.463 1 63.16 297 GLY B N 1
ATOM 8673 C CA . GLY B 1 297 ? -19.594 6.664 2.072 1 63.16 297 GLY B CA 1
ATOM 8674 C C . GLY B 1 297 ? -19.766 5.406 1.239 1 63.16 297 GLY B C 1
ATOM 8675 O O . GLY B 1 297 ? -20.516 4.504 1.609 1 63.16 297 GLY B O 1
ATOM 8676 N N . THR B 1 298 ? -19.5 5.539 0.046 1 75.31 298 THR B N 1
ATOM 8677 C CA . THR B 1 298 ? -19.531 4.383 -0.84 1 75.31 298 THR B CA 1
ATOM 8678 C C . THR B 1 298 ? -18.125 3.908 -1.166 1 75.31 298 THR B C 1
ATOM 8680 O O . THR B 1 298 ? -17.188 4.711 -1.21 1 75.31 298 THR B O 1
ATOM 8683 N N . SER B 1 299 ? -18.109 2.684 -1.176 1 82.12 299 SER B N 1
ATOM 8684 C CA . SER B 1 299 ? -16.812 2.082 -1.506 1 82.12 299 SER B CA 1
ATOM 8685 C C . SER B 1 299 ? -16.375 2.449 -2.922 1 82.12 299 SER B C 1
ATOM 8687 O O . SER B 1 299 ? -17.219 2.607 -3.812 1 82.12 299 SER B O 1
ATOM 8689 N N . ASN B 1 300 ? -15.078 2.586 -3.045 1 81.5 300 ASN B N 1
ATOM 8690 C CA . ASN B 1 300 ? -14.5 2.846 -4.359 1 81.5 300 ASN B CA 1
ATOM 8691 C C . ASN B 1 300 ? -14.289 1.554 -5.145 1 81.5 300 ASN B C 1
ATOM 8693 O O . ASN B 1 300 ? -13.961 1.591 -6.332 1 81.5 300 ASN B O 1
ATOM 8697 N N . GLY B 1 301 ? -14.516 0.424 -4.488 1 88.25 301 GLY B N 1
ATOM 8698 C CA . GLY B 1 301 ? -14.5 -0.856 -5.18 1 88.25 301 GLY B CA 1
ATOM 8699 C C . GLY B 1 301 ? -13.102 -1.406 -5.375 1 88.25 301 GLY B C 1
ATOM 8700 O O . GLY B 1 301 ? -12.18 -1.056 -4.633 1 88.25 301 GLY B O 1
ATOM 8701 N N . LEU B 1 302 ? -12.906 -2.262 -6.367 1 92.25 302 LEU B N 1
ATOM 8702 C CA . LEU B 1 302 ? -11.688 -3.049 -6.547 1 92.25 302 LEU B CA 1
ATOM 8703 C C . LEU B 1 302 ? -10.586 -2.213 -7.195 1 92.25 302 LEU B C 1
ATOM 8705 O O . LEU B 1 302 ? -9.406 -2.375 -6.871 1 92.25 302 LEU B O 1
ATOM 8709 N N . VAL B 1 303 ? -10.953 -1.308 -8.055 1 91.75 303 VAL B N 1
ATOM 8710 C CA . VAL B 1 303 ? -9.977 -0.693 -8.953 1 91.75 303 VAL B CA 1
ATOM 8711 C C . VAL B 1 303 ? -8.977 0.127 -8.141 1 91.75 303 VAL B C 1
ATOM 8713 O O . VAL B 1 303 ? -7.766 -0.099 -8.234 1 91.75 303 VAL B O 1
ATOM 8716 N N . PRO B 1 304 ? -9.406 1.081 -7.277 1 89.25 304 PRO B N 1
ATOM 8717 C CA . PRO B 1 304 ? -8.422 1.838 -6.5 1 89.25 304 PRO B CA 1
ATOM 8718 C C . PRO B 1 304 ? -7.586 0.95 -5.578 1 89.25 304 PRO B C 1
ATOM 8720 O O . PRO B 1 304 ? -6.398 1.212 -5.371 1 89.25 304 PRO B O 1
ATOM 8723 N N . MET B 1 305 ? -8.195 -0.049 -5.008 1 90.62 305 MET B N 1
ATOM 8724 C CA . MET B 1 305 ? -7.473 -0.989 -4.156 1 90.62 305 MET B CA 1
ATOM 8725 C C . MET B 1 305 ? -6.375 -1.696 -4.941 1 90.62 305 MET B C 1
ATOM 8727 O O . MET B 1 305 ? -5.23 -1.775 -4.484 1 90.62 305 MET B O 1
ATOM 8731 N N . LEU B 1 306 ? -6.727 -2.197 -6.094 1 94.19 306 LEU B N 1
ATOM 8732 C CA . LEU B 1 306 ? -5.781 -2.953 -6.906 1 94.19 306 LEU B CA 1
ATOM 8733 C C . LEU B 1 306 ? -4.645 -2.059 -7.391 1 94.19 306 LEU B C 1
ATOM 8735 O O . LEU B 1 306 ? -3.523 -2.531 -7.602 1 94.19 306 LEU B O 1
ATOM 8739 N N . ARG B 1 307 ? -4.859 -0.809 -7.516 1 91.81 307 ARG B N 1
ATOM 8740 C CA . ARG B 1 307 ? -3.791 0.114 -7.883 1 91.81 307 ARG B CA 1
ATOM 8741 C C . ARG B 1 307 ? -2.758 0.232 -6.766 1 91.81 307 ARG B C 1
ATOM 8743 O O . ARG B 1 307 ? -1.567 0.41 -7.031 1 91.81 307 ARG B O 1
ATOM 8750 N N . VAL B 1 308 ? -3.209 0.212 -5.547 1 91.62 308 VAL B N 1
ATOM 8751 C CA . VAL B 1 308 ? -2.27 0.18 -4.43 1 91.62 308 VAL B CA 1
ATOM 8752 C C . VAL B 1 308 ? -1.411 -1.079 -4.512 1 91.62 308 VAL B C 1
ATOM 8754 O O . VAL B 1 308 ? -0.19 -1.017 -4.348 1 91.62 308 VAL B O 1
ATOM 8757 N N . TYR B 1 309 ? -2.043 -2.203 -4.777 1 92.38 309 TYR B N 1
ATOM 8758 C CA . TYR B 1 309 ? -1.318 -3.463 -4.918 1 92.38 309 TYR B CA 1
ATOM 8759 C C . TYR B 1 309 ? -0.37 -3.412 -6.109 1 92.38 309 TYR B C 1
ATOM 8761 O O . TYR B 1 309 ? 0.743 -3.941 -6.047 1 92.38 309 TYR B O 1
ATOM 8769 N N . ASN B 1 310 ? -0.855 -2.814 -7.18 1 92.88 310 ASN B N 1
ATOM 8770 C CA . ASN B 1 310 ? -0.028 -2.627 -8.367 1 92.88 310 ASN B CA 1
ATOM 8771 C C . ASN B 1 310 ? 1.254 -1.867 -8.039 1 92.88 310 ASN B C 1
ATOM 8773 O O . ASN B 1 310 ? 2.344 -2.271 -8.453 1 92.88 310 ASN B O 1
ATOM 8777 N N . ASN B 1 311 ? 1.153 -0.789 -7.332 1 89.5 311 ASN B N 1
ATOM 8778 C CA . ASN B 1 311 ? 2.322 0.014 -6.984 1 89.5 311 ASN B CA 1
ATOM 8779 C C . ASN B 1 311 ? 3.215 -0.702 -5.973 1 89.5 311 ASN B C 1
ATOM 8781 O O . ASN B 1 311 ? 4.43 -0.501 -5.961 1 89.5 311 ASN B O 1
ATOM 8785 N N . THR B 1 312 ? 2.658 -1.431 -5.09 1 89.69 312 THR B N 1
ATOM 8786 C CA . THR B 1 312 ? 3.453 -2.254 -4.184 1 89.69 312 THR B CA 1
ATOM 8787 C C . THR B 1 312 ? 4.285 -3.268 -4.965 1 89.69 312 THR B C 1
ATOM 8789 O O . THR B 1 312 ? 5.461 -3.48 -4.66 1 89.69 312 THR B O 1
ATOM 8792 N N . ALA B 1 313 ? 3.635 -3.891 -5.926 1 87.75 313 ALA B N 1
ATOM 8793 C CA . ALA B 1 313 ? 4.359 -4.844 -6.766 1 87.75 313 ALA B CA 1
ATOM 8794 C C . ALA B 1 313 ? 5.547 -4.176 -7.449 1 87.75 313 ALA B C 1
ATOM 8796 O O . ALA B 1 313 ? 6.605 -4.789 -7.609 1 87.75 313 ALA B O 1
ATOM 8797 N N . ARG B 1 314 ? 5.418 -2.957 -7.824 1 81.88 314 ARG B N 1
ATOM 8798 C CA . ARG B 1 314 ? 6.477 -2.197 -8.477 1 81.88 314 ARG B CA 1
ATOM 8799 C C . ARG B 1 314 ? 7.57 -1.82 -7.48 1 81.88 314 ARG B C 1
ATOM 8801 O O . ARG B 1 314 ? 8.758 -1.796 -7.832 1 81.88 314 ARG B O 1
ATOM 8808 N N . TYR B 1 315 ? 7.148 -1.517 -6.348 1 84.19 315 TYR B N 1
ATOM 8809 C CA . TYR B 1 315 ? 8.062 -1.012 -5.328 1 84.19 315 TYR B CA 1
ATOM 8810 C C . TYR B 1 315 ? 8.906 -2.139 -4.742 1 84.19 315 TYR B C 1
ATOM 8812 O O . TYR B 1 315 ? 10.125 -2.006 -4.605 1 84.19 315 TYR B O 1
ATOM 8820 N N . VAL B 1 316 ? 8.18 -3.16 -4.391 1 79.38 316 VAL B N 1
ATOM 8821 C CA . VAL B 1 316 ? 8.883 -4.254 -3.725 1 79.38 316 VAL B CA 1
ATOM 8822 C C . VAL B 1 316 ? 9.352 -5.273 -4.758 1 79.38 316 VAL B C 1
ATOM 8824 O O . VAL B 1 316 ? 8.57 -6.098 -5.227 1 79.38 316 VAL B O 1
ATOM 8827 N N . ASP B 1 317 ? 10.398 -4.922 -5.223 1 62.62 317 ASP B N 1
ATOM 8828 C CA . ASP B 1 317 ? 10.938 -5.793 -6.262 1 62.62 317 ASP B CA 1
ATOM 8829 C C . ASP B 1 317 ? 11.555 -7.051 -5.656 1 62.62 317 ASP B C 1
ATOM 8831 O O . ASP B 1 317 ? 12.031 -7.031 -4.52 1 62.62 317 ASP B O 1
ATOM 8835 N N . GLN B 1 318 ? 11.094 -7.988 -6.355 1 51.16 318 GLN B N 1
ATOM 8836 C CA . GLN B 1 318 ? 11.625 -9.289 -5.965 1 51.16 318 GLN B CA 1
ATOM 8837 C C . GLN B 1 318 ? 13.148 -9.305 -6.059 1 51.16 318 GLN B C 1
ATOM 8839 O O . GLN B 1 318 ? 13.711 -9.172 -7.148 1 51.16 318 GLN B O 1
ATOM 8844 N N . GLY B 1 319 ? 13.773 -9.242 -4.945 1 47.5 319 GLY B N 1
ATOM 8845 C CA . GLY B 1 319 ? 15.211 -9.461 -4.922 1 47.5 319 GLY B CA 1
ATOM 8846 C C . GLY B 1 319 ? 16 -8.172 -5.062 1 47.5 319 GLY B C 1
ATOM 8847 O O . GLY B 1 319 ? 17.125 -8.188 -5.574 1 47.5 319 GLY B O 1
ATOM 8848 N N . GLY B 1 320 ? 15.32 -6.859 -4.566 1 45.44 320 GLY B N 1
ATOM 8849 C CA . GLY B 1 320 ? 16.094 -5.633 -4.578 1 45.44 320 GLY B CA 1
ATOM 8850 C C . GLY B 1 320 ? 16.359 -5.105 -5.98 1 45.44 320 GLY B C 1
ATOM 8851 O O . GLY B 1 320 ? 17.5 -4.84 -6.344 1 45.44 320 GLY B O 1
ATOM 8852 N N . ASN B 1 321 ? 15.211 -4.711 -6.75 1 49.94 321 ASN B N 1
ATOM 8853 C CA . ASN B 1 321 ? 15.18 -4.086 -8.07 1 49.94 321 ASN B CA 1
ATOM 8854 C C . ASN B 1 321 ? 15.484 -5.094 -9.172 1 49.94 321 ASN B C 1
ATOM 8856 O O . ASN B 1 321 ? 15.977 -4.723 -10.242 1 49.94 321 ASN B O 1
ATOM 8860 N N . LYS B 1 322 ? 15.469 -6.371 -9.039 1 47.41 322 LYS B N 1
ATOM 8861 C CA . LYS B 1 322 ? 15.805 -7.375 -10.047 1 47.41 322 LYS B CA 1
ATOM 8862 C C . LYS B 1 322 ? 14.562 -7.832 -10.805 1 47.41 322 LYS B C 1
ATOM 8864 O O . LYS B 1 322 ? 14.586 -7.961 -12.031 1 47.41 322 LYS B O 1
ATOM 8869 N N . ARG B 1 323 ? 13.539 -8.07 -10.07 1 54.09 323 ARG B N 1
ATOM 8870 C CA . ARG B 1 323 ? 12.273 -8.461 -10.68 1 54.09 323 ARG B CA 1
ATOM 8871 C C . ARG B 1 323 ? 11.094 -7.781 -9.992 1 54.09 323 ARG B C 1
ATOM 8873 O O . ARG B 1 323 ? 11.031 -7.742 -8.758 1 54.09 323 ARG B O 1
ATOM 8880 N N . PRO B 1 324 ? 10.375 -7.23 -10.836 1 67.5 324 PRO B N 1
ATOM 8881 C CA . PRO B 1 324 ? 9.195 -6.617 -10.211 1 67.5 324 PRO B CA 1
ATOM 8882 C C . PRO B 1 324 ? 8.328 -7.629 -9.477 1 67.5 324 PRO B C 1
ATOM 8884 O O . PRO B 1 324 ? 8.359 -8.82 -9.789 1 67.5 324 PRO B O 1
ATOM 8887 N N . GLY B 1 325 ? 7.84 -7.27 -8.43 1 75.19 325 GLY B N 1
ATOM 8888 C CA . GLY B 1 325 ? 6.852 -8.117 -7.773 1 75.19 325 GLY B CA 1
ATOM 8889 C C . GLY B 1 325 ? 5.789 -8.641 -8.719 1 75.19 325 GLY B C 1
ATOM 8890 O O . GLY B 1 325 ? 5.477 -7.996 -9.727 1 75.19 325 GLY B O 1
ATOM 8891 N N . ALA B 1 326 ? 5.367 -9.875 -8.516 1 83.62 326 ALA B N 1
ATOM 8892 C CA . ALA B 1 326 ? 4.371 -10.5 -9.375 1 83.62 326 ALA B CA 1
ATOM 8893 C C . ALA B 1 326 ? 3.16 -10.961 -8.57 1 83.62 326 ALA B C 1
ATOM 8895 O O . ALA B 1 326 ? 3.248 -11.914 -7.793 1 83.62 326 ALA B O 1
ATOM 8896 N N . PHE B 1 327 ? 2.055 -10.273 -8.742 1 90.31 327 PHE B N 1
ATOM 8897 C CA . PHE B 1 327 ? 0.8 -10.594 -8.078 1 90.31 327 PHE B CA 1
ATOM 8898 C C . PHE B 1 327 ? -0.264 -11 -9.086 1 90.31 327 PHE B C 1
ATOM 8900 O O . PHE B 1 327 ? -0.537 -10.266 -10.039 1 90.31 327 PHE B O 1
ATOM 8907 N N . ALA B 1 328 ? -0.81 -12.164 -8.961 1 94.06 328 ALA B N 1
ATOM 8908 C CA . ALA B 1 328 ? -2.006 -12.531 -9.719 1 94.06 328 ALA B CA 1
ATOM 8909 C C . ALA B 1 328 ? -3.266 -12.328 -8.883 1 94.06 328 ALA B C 1
ATOM 8911 O O . ALA B 1 328 ? -3.408 -12.914 -7.805 1 94.06 328 ALA B O 1
ATOM 8912 N N . MET B 1 329 ? -4.094 -11.484 -9.352 1 95.81 329 MET B N 1
ATOM 8913 C CA . MET B 1 329 ? -5.34 -11.195 -8.656 1 95.81 329 MET B CA 1
ATOM 8914 C C . MET B 1 329 ? -6.484 -12.039 -9.211 1 95.81 329 MET B C 1
ATOM 8916 O O . MET B 1 329 ? -6.781 -11.984 -10.398 1 95.81 329 MET B O 1
ATOM 8920 N N . TYR B 1 330 ? -7.133 -12.812 -8.367 1 96.75 330 TYR B N 1
ATOM 8921 C CA . TYR B 1 330 ? -8.203 -13.711 -8.773 1 96.75 330 TYR B CA 1
ATOM 8922 C C . TYR B 1 330 ? -9.57 -13.133 -8.422 1 96.75 330 TYR B C 1
ATOM 8924 O O . TYR B 1 330 ? -9.766 -12.602 -7.328 1 96.75 330 TYR B O 1
ATOM 8932 N N . LEU B 1 331 ? -10.516 -13.25 -9.352 1 97.94 331 LEU B N 1
ATOM 8933 C CA . LEU B 1 331 ? -11.875 -12.75 -9.156 1 97.94 331 LEU B CA 1
ATOM 8934 C C . LEU B 1 331 ? -12.891 -13.703 -9.773 1 97.94 331 LEU B C 1
ATOM 8936 O O . LEU B 1 331 ? -12.664 -14.242 -10.859 1 97.94 331 LEU B O 1
ATOM 8940 N N . GLU B 1 332 ? -13.945 -13.938 -9.055 1 98.31 332 GLU B N 1
ATOM 8941 C CA . GLU B 1 332 ? -15.055 -14.672 -9.648 1 98.31 332 GLU B CA 1
ATOM 8942 C C . GLU B 1 332 ? -15.906 -13.766 -10.539 1 98.31 332 GLU B C 1
ATOM 8944 O O . GLU B 1 332 ? -16.125 -12.602 -10.219 1 98.31 332 GLU B O 1
ATOM 8949 N N . PRO B 1 333 ? -16.438 -14.234 -11.617 1 98.44 333 PRO B N 1
ATOM 8950 C CA . PRO B 1 333 ? -17.062 -13.383 -12.641 1 98.44 333 PRO B CA 1
ATOM 8951 C C . PRO B 1 333 ? -18.406 -12.82 -12.195 1 98.44 333 PRO B C 1
ATOM 8953 O O . PRO B 1 333 ? -18.969 -11.961 -12.875 1 98.44 333 PRO B O 1
ATOM 8956 N N . TRP B 1 334 ? -18.984 -13.219 -11.094 1 98.38 334 TRP B N 1
ATOM 8957 C CA . TRP B 1 334 ? -20.266 -12.664 -10.633 1 98.38 334 TRP B CA 1
ATOM 8958 C C . TRP B 1 334 ? -20.047 -11.336 -9.914 1 98.38 334 TRP B C 1
ATOM 8960 O O . TRP B 1 334 ? -21 -10.602 -9.656 1 98.38 334 TRP B O 1
ATOM 8970 N N . HIS B 1 335 ? -18.859 -11.016 -9.547 1 97.81 335 HIS B N 1
ATOM 8971 C CA . HIS B 1 335 ? -18.578 -9.789 -8.812 1 97.81 335 HIS B CA 1
ATOM 8972 C C . HIS B 1 335 ? -19.016 -8.562 -9.602 1 97.81 335 HIS B C 1
ATOM 8974 O O . HIS B 1 335 ? -18.75 -8.469 -10.805 1 97.81 335 HIS B O 1
ATOM 8980 N N . ALA B 1 336 ? -19.531 -7.641 -9.016 1 97.31 336 ALA B N 1
ATOM 8981 C CA . ALA B 1 336 ? -20.141 -6.488 -9.672 1 97.31 336 ALA B CA 1
ATOM 8982 C C . ALA B 1 336 ? -19.094 -5.633 -10.367 1 97.31 336 ALA B C 1
ATOM 8984 O O . ALA B 1 336 ? -19.406 -4.879 -11.297 1 97.31 336 ALA B O 1
ATOM 8985 N N . ASP B 1 337 ? -17.812 -5.699 -10.016 1 96.56 337 ASP B N 1
ATOM 8986 C CA . ASP B 1 337 ? -16.75 -4.895 -10.609 1 96.56 337 ASP B CA 1
ATOM 8987 C C . ASP B 1 337 ? -16.031 -5.66 -11.719 1 96.56 337 ASP B C 1
ATOM 8989 O O . ASP B 1 337 ? -14.93 -5.281 -12.133 1 96.56 337 ASP B O 1
ATOM 8993 N N . ILE B 1 338 ? -16.578 -6.719 -12.273 1 98.19 338 ILE B N 1
ATOM 8994 C CA . ILE B 1 338 ? -15.906 -7.645 -13.18 1 98.19 338 ILE B CA 1
ATOM 8995 C C . ILE B 1 338 ? -15.531 -6.922 -14.469 1 98.19 338 ILE B C 1
ATOM 8997 O O . ILE B 1 338 ? -14.453 -7.145 -15.023 1 98.19 338 ILE B O 1
ATOM 9001 N N . PHE B 1 339 ? -16.359 -6.047 -14.977 1 96.75 339 PHE B N 1
ATOM 9002 C CA . PHE B 1 339 ? -16.062 -5.359 -16.219 1 96.75 339 PHE B CA 1
ATOM 9003 C C . PHE B 1 339 ? -14.883 -4.418 -16.062 1 96.75 339 PHE B C 1
ATOM 9005 O O . PHE B 1 339 ? -14.008 -4.352 -16.922 1 96.75 339 PHE B O 1
ATOM 9012 N N . ASP B 1 340 ? -14.844 -3.668 -14.961 1 95 340 ASP B N 1
ATOM 9013 C CA . ASP B 1 340 ? -13.695 -2.807 -14.68 1 95 340 ASP B CA 1
ATOM 9014 C C . ASP B 1 340 ? -12.43 -3.631 -14.477 1 95 340 ASP B C 1
ATOM 9016 O O . ASP B 1 340 ? -11.336 -3.217 -14.883 1 95 340 ASP B O 1
ATOM 9020 N N . PHE B 1 341 ? -12.617 -4.766 -13.797 1 97.12 341 PHE B N 1
ATOM 9021 C CA . PHE B 1 341 ? -11.516 -5.684 -13.547 1 97.12 341 PHE B CA 1
ATOM 9022 C C . PHE B 1 341 ? -10.867 -6.121 -14.852 1 97.12 341 PHE B C 1
ATOM 9024 O O . PHE B 1 341 ? -9.641 -6.18 -14.945 1 97.12 341 PHE B O 1
ATOM 9031 N N . LEU B 1 342 ? -11.625 -6.352 -15.836 1 96.88 342 LEU B N 1
ATOM 9032 C CA . LEU B 1 342 ? -11.156 -6.84 -17.125 1 96.88 342 LEU B CA 1
ATOM 9033 C C . LEU B 1 342 ? -10.453 -5.734 -17.906 1 96.88 342 LEU B C 1
ATOM 9035 O O . LEU B 1 342 ? -9.727 -6.008 -18.859 1 96.88 342 LEU B O 1
ATOM 9039 N N . GLU B 1 343 ? -10.586 -4.52 -17.5 1 93.38 343 GLU B N 1
ATOM 9040 C CA . GLU B 1 343 ? -10.008 -3.377 -18.203 1 93.38 343 GLU B CA 1
ATOM 9041 C C . GLU B 1 343 ? -8.648 -3.006 -17.609 1 93.38 343 GLU B C 1
ATOM 9043 O O . GLU B 1 343 ? -7.883 -2.254 -18.219 1 93.38 343 GLU B O 1
ATOM 9048 N N . LEU B 1 344 ? -8.32 -3.48 -16.531 1 94.94 344 LEU B N 1
ATOM 9049 C CA . LEU B 1 344 ? -7.199 -3.008 -15.719 1 94.94 344 LEU B CA 1
ATOM 9050 C C . LEU B 1 344 ? -5.875 -3.244 -16.438 1 94.94 344 LEU B C 1
ATOM 9052 O O . LEU B 1 344 ? -4.914 -2.496 -16.234 1 94.94 344 LEU B O 1
ATOM 9056 N N . LYS B 1 345 ? -5.77 -4.289 -17.219 1 92.62 345 LYS B N 1
ATOM 9057 C CA . LYS B 1 345 ? -4.496 -4.629 -17.859 1 92.62 345 LYS B CA 1
ATOM 9058 C C . LYS B 1 345 ? -4.41 -4.066 -19.266 1 92.62 345 LYS B C 1
ATOM 9060 O O . LYS B 1 345 ? -3.383 -4.195 -19.938 1 92.62 345 LYS B O 1
ATOM 9065 N N . LYS B 1 346 ? -5.457 -3.521 -19.734 1 87.81 346 LYS B N 1
ATOM 9066 C CA . LYS B 1 346 ? -5.504 -3.051 -21.125 1 87.81 346 LYS B CA 1
ATOM 9067 C C . LYS B 1 346 ? -4.586 -1.851 -21.328 1 87.81 346 LYS B C 1
ATOM 9069 O O . LYS B 1 346 ? -4.309 -1.106 -20.375 1 87.81 346 LYS B O 1
ATOM 9074 N N . ASN B 1 347 ? -4.148 -1.611 -22.422 1 77.12 347 ASN B N 1
ATOM 9075 C CA . ASN B 1 347 ? -3.172 -0.579 -22.75 1 77.12 347 ASN B CA 1
ATOM 9076 C C . ASN B 1 347 ? -3.84 0.775 -22.969 1 77.12 347 ASN B C 1
ATOM 9078 O O . ASN B 1 347 ? -3.225 1.819 -22.75 1 77.12 347 ASN B O 1
ATOM 9082 N N . THR B 1 348 ? -5.004 0.731 -23.453 1 76.56 348 THR B N 1
ATOM 9083 C CA . THR B 1 348 ? -5.676 1.979 -23.797 1 76.56 348 THR B CA 1
ATOM 9084 C C . THR B 1 348 ? -6.664 2.379 -22.703 1 76.56 348 THR B C 1
ATOM 9086 O O . THR B 1 348 ? -7.074 1.544 -21.906 1 76.56 348 THR B O 1
ATOM 9089 N N . GLY B 1 349 ? -6.875 3.641 -22.609 1 72.88 349 GLY B N 1
ATOM 9090 C CA . GLY B 1 349 ? -7.828 4.137 -21.625 1 72.88 349 GLY B CA 1
ATOM 9091 C C . GLY B 1 349 ? -7.199 5.059 -20.594 1 72.88 349 GLY B C 1
ATOM 9092 O O . GLY B 1 349 ? -6.023 5.41 -20.719 1 72.88 349 GLY B O 1
ATOM 9093 N N . LYS B 1 350 ? -7.996 5.465 -19.609 1 77.31 350 LYS B N 1
ATOM 9094 C CA . LYS B 1 350 ? -7.555 6.391 -18.578 1 77.31 350 LYS B CA 1
ATOM 9095 C C . LYS B 1 350 ? -6.543 5.727 -17.641 1 77.31 350 LYS B C 1
ATOM 9097 O O . LYS B 1 350 ? -6.777 4.621 -17.141 1 77.31 350 LYS B O 1
ATOM 9102 N N . GLU B 1 351 ? -5.504 6.34 -17.406 1 77.62 351 GLU B N 1
ATOM 9103 C CA . GLU B 1 351 ? -4.402 5.805 -16.609 1 77.62 351 GLU B CA 1
ATOM 9104 C C . GLU B 1 351 ? -4.84 5.535 -15.172 1 77.62 351 GLU B C 1
ATOM 9106 O O . GLU B 1 351 ? -4.344 4.609 -14.523 1 77.62 351 GLU B O 1
ATOM 9111 N N . GLU B 1 352 ? -5.797 6.238 -14.781 1 77.19 352 GLU B N 1
ATOM 9112 C CA . GLU B 1 352 ? -6.258 6.105 -13.406 1 77.19 352 GLU B CA 1
ATOM 9113 C C . GLU B 1 352 ? -7.027 4.805 -13.203 1 77.19 352 GLU B C 1
ATOM 9115 O O . GLU B 1 352 ? -7.25 4.379 -12.07 1 77.19 352 GLU B O 1
ATOM 9120 N N . SER B 1 353 ? -7.285 4.16 -14.344 1 82.62 353 SER B N 1
ATOM 9121 C CA . SER B 1 353 ? -8.047 2.92 -14.258 1 82.62 353 SER B CA 1
ATOM 9122 C C . SER B 1 353 ? -7.199 1.722 -14.672 1 82.62 353 SER B C 1
ATOM 9124 O O . SER B 1 353 ? -7.734 0.676 -15.047 1 82.62 353 SER B O 1
ATOM 9126 N N . ARG B 1 354 ? -5.902 1.928 -14.664 1 88.62 354 ARG B N 1
ATOM 9127 C CA . ARG B 1 354 ? -5.027 0.854 -15.125 1 88.62 354 ARG B CA 1
ATOM 9128 C C . ARG B 1 354 ? -4.117 0.367 -14 1 88.62 354 ARG B C 1
ATOM 9130 O O . ARG B 1 354 ? -3.701 1.152 -13.148 1 88.62 354 ARG B O 1
ATOM 9137 N N . ALA B 1 355 ? -3.922 -0.81 -13.938 1 92.75 355 ALA B N 1
ATOM 9138 C CA . ALA B 1 355 ? -2.951 -1.497 -13.086 1 92.75 355 ALA B CA 1
ATOM 9139 C C . ALA B 1 355 ? -2.248 -2.615 -13.852 1 92.75 355 ALA B C 1
ATOM 9141 O O . ALA B 1 355 ? -2.469 -3.797 -13.578 1 92.75 355 ALA B O 1
ATOM 9142 N N . ARG B 1 356 ? -1.314 -2.285 -14.648 1 90.56 356 ARG B N 1
ATOM 9143 C CA . ARG B 1 356 ? -0.782 -3.164 -15.688 1 90.56 356 ARG B CA 1
ATOM 9144 C C . ARG B 1 356 ? 0.304 -4.074 -15.125 1 90.56 356 ARG B C 1
ATOM 9146 O O . ARG B 1 356 ? 0.686 -5.059 -15.766 1 90.56 356 ARG B O 1
ATOM 9153 N N . ASP B 1 357 ? 0.778 -3.754 -13.977 1 87.94 357 ASP B N 1
ATOM 9154 C CA . ASP B 1 357 ? 1.861 -4.559 -13.422 1 87.94 357 ASP B CA 1
ATOM 9155 C C . ASP B 1 357 ? 1.315 -5.766 -12.664 1 87.94 357 ASP B C 1
ATOM 9157 O O . ASP B 1 357 ? 2.076 -6.645 -12.25 1 87.94 357 ASP B O 1
ATOM 9161 N N . LEU B 1 358 ? 0.049 -5.867 -12.5 1 93.44 358 LEU B N 1
ATOM 9162 C CA . LEU B 1 358 ? -0.599 -7.027 -11.898 1 93.44 358 LEU B CA 1
ATOM 9163 C C . LEU B 1 358 ? -0.995 -8.039 -12.969 1 93.44 358 LEU B C 1
ATOM 9165 O O . LEU B 1 358 ? -1.065 -7.707 -14.148 1 93.44 358 LEU B O 1
ATOM 9169 N N . PHE B 1 359 ? -1.154 -9.234 -12.578 1 93.44 359 PHE B N 1
ATOM 9170 C CA . PHE B 1 359 ? -1.769 -10.266 -13.406 1 93.44 359 PHE B CA 1
ATOM 9171 C C . PHE B 1 359 ? -3.199 -10.539 -12.953 1 93.44 359 PHE B C 1
ATOM 9173 O O . PHE B 1 359 ? -3.533 -10.352 -11.781 1 93.44 359 PHE B O 1
ATOM 9180 N N . TYR B 1 360 ? -4.012 -10.977 -13.906 1 96.81 360 TYR B N 1
ATOM 9181 C CA . TYR B 1 360 ? -5.43 -11.125 -13.594 1 96.81 360 TYR B CA 1
ATOM 9182 C C . TYR B 1 360 ? -5.926 -12.523 -13.953 1 96.81 360 TYR B C 1
ATOM 9184 O O . TYR B 1 360 ? -5.523 -13.086 -14.969 1 96.81 360 TYR B O 1
ATOM 9192 N N . ALA B 1 361 ? -6.742 -13.039 -13.156 1 97.88 361 ALA B N 1
ATOM 9193 C CA . ALA B 1 361 ? -7.262 -14.391 -13.32 1 97.88 361 ALA B CA 1
ATOM 9194 C C . ALA B 1 361 ? -8.734 -14.469 -12.922 1 97.88 361 ALA B C 1
ATOM 9196 O O . ALA B 1 361 ? -9.18 -13.734 -12.031 1 97.88 361 ALA B O 1
ATOM 9197 N N . LEU B 1 362 ? -9.445 -15.336 -13.586 1 98.62 362 LEU B N 1
ATOM 9198 C CA . LEU B 1 362 ? -10.844 -15.586 -13.234 1 98.62 362 LEU B CA 1
ATOM 9199 C C . LEU B 1 362 ? -11 -16.969 -12.602 1 98.62 362 LEU B C 1
ATOM 9201 O O . LEU B 1 362 ? -10.406 -17.938 -13.07 1 98.62 362 LEU B O 1
ATOM 9205 N N . TRP B 1 363 ? -11.664 -17.016 -11.461 1 98.31 363 TRP B N 1
ATOM 9206 C CA . TRP B 1 363 ? -12.086 -18.219 -10.758 1 98.31 363 TRP B CA 1
ATOM 9207 C C . TRP B 1 363 ? -13.539 -18.562 -11.078 1 98.31 363 TRP B C 1
ATOM 9209 O O . TRP B 1 363 ? -14.453 -18.078 -10.398 1 98.31 363 TRP B O 1
ATOM 9219 N N . ILE B 1 364 ? -13.852 -19.469 -12.062 1 98.69 364 ILE B N 1
ATOM 9220 C CA . ILE B 1 364 ? -15.109 -19.484 -12.805 1 98.69 364 ILE B CA 1
ATOM 9221 C C . ILE B 1 364 ? -15.977 -20.641 -12.312 1 98.69 364 ILE B C 1
ATOM 9223 O O . ILE B 1 364 ? -15.609 -21.812 -12.445 1 98.69 364 ILE B O 1
ATOM 9227 N N . PRO B 1 365 ? -17.172 -20.375 -11.789 1 98.62 365 PRO B N 1
ATOM 9228 C CA . PRO B 1 365 ? -18.109 -21.469 -11.461 1 98.62 365 PRO B CA 1
ATOM 9229 C C . PRO B 1 365 ? -18.734 -22.109 -12.703 1 98.62 365 PRO B C 1
ATOM 9231 O O . PRO B 1 365 ? -18.938 -21.422 -13.711 1 98.62 365 PRO B O 1
ATOM 9234 N N . ASP B 1 366 ? -19.125 -23.312 -12.633 1 98.56 366 ASP B N 1
ATOM 9235 C CA . ASP B 1 366 ? -19.766 -24.031 -13.727 1 98.56 366 ASP B CA 1
ATOM 9236 C C . ASP B 1 366 ? -21.047 -23.328 -14.18 1 98.56 366 ASP B C 1
ATOM 9238 O O . ASP B 1 366 ? -21.375 -23.328 -15.367 1 98.56 366 ASP B O 1
ATOM 9242 N N . LEU B 1 367 ? -21.75 -22.734 -13.25 1 98.56 367 LEU B N 1
ATOM 9243 C CA . LEU B 1 367 ? -23.016 -22.078 -13.57 1 98.56 367 LEU B CA 1
ATOM 9244 C C . LEU B 1 367 ? -22.812 -20.984 -14.617 1 98.56 367 LEU B C 1
ATOM 9246 O O . LEU B 1 367 ? -23.672 -20.781 -15.484 1 98.56 367 LEU B O 1
ATOM 9250 N N . PHE B 1 368 ? -21.797 -20.219 -14.539 1 98.56 368 PHE B N 1
ATOM 9251 C CA . PHE B 1 368 ? -21.531 -19.172 -15.523 1 98.56 368 PHE B CA 1
ATOM 9252 C C . PHE B 1 368 ? -21.375 -19.766 -16.922 1 98.56 368 PHE B C 1
ATOM 9254 O O . PHE B 1 368 ? -21.938 -19.25 -17.875 1 98.56 368 PHE B O 1
ATOM 9261 N N . MET B 1 369 ? -20.5 -20.812 -17.016 1 98.38 369 MET B N 1
ATOM 9262 C CA . MET B 1 369 ? -20.312 -21.469 -18.297 1 98.38 369 MET B CA 1
ATOM 9263 C C . MET B 1 369 ? -21.641 -21.969 -18.875 1 98.38 369 MET B C 1
ATOM 9265 O O . MET B 1 369 ? -21.891 -21.812 -20.062 1 98.38 369 MET B O 1
ATOM 9269 N N . LYS B 1 370 ? -22.469 -22.5 -18.016 1 97.94 370 LYS B N 1
ATOM 9270 C CA . LYS B 1 370 ? -23.781 -22.984 -18.453 1 97.94 370 LYS B CA 1
ATOM 9271 C C . LYS B 1 370 ? -24.641 -21.828 -18.953 1 97.94 370 LYS B C 1
ATOM 9273 O O . LYS B 1 370 ? -25.312 -21.953 -19.984 1 97.94 370 LYS B O 1
ATOM 9278 N N . ARG B 1 371 ? -24.594 -20.75 -18.172 1 98.12 371 ARG B N 1
ATOM 9279 C CA . ARG B 1 371 ? -25.391 -19.578 -18.547 1 98.12 371 ARG B CA 1
ATOM 9280 C C . ARG B 1 371 ? -24.891 -18.984 -19.859 1 98.12 371 ARG B C 1
ATOM 9282 O O . ARG B 1 371 ? -25.672 -18.453 -20.656 1 98.12 371 ARG B O 1
ATOM 9289 N N . VAL B 1 372 ? -23.625 -18.984 -20.141 1 96.69 372 VAL B N 1
ATOM 9290 C CA . VAL B 1 372 ? -23.078 -18.516 -21.406 1 96.69 372 VAL B CA 1
ATOM 9291 C C . VAL B 1 372 ? -23.547 -19.422 -22.547 1 96.69 372 VAL B C 1
ATOM 9293 O O . VAL B 1 372 ? -23.969 -18.938 -23.594 1 96.69 372 VAL B O 1
ATOM 9296 N N . GLU B 1 373 ? -23.406 -20.719 -22.312 1 94.88 373 GLU B N 1
ATOM 9297 C CA . GLU B 1 373 ? -23.797 -21.688 -23.328 1 94.88 373 GLU B CA 1
ATOM 9298 C C . GLU B 1 373 ? -25.266 -21.547 -23.703 1 94.88 373 GLU B C 1
ATOM 9300 O O . GLU B 1 373 ? -25.641 -21.672 -24.875 1 94.88 373 GLU B O 1
ATOM 9305 N N . GLU B 1 374 ? -26.125 -21.188 -22.75 1 94.06 374 GLU B N 1
ATOM 9306 C CA . GLU B 1 374 ? -27.562 -21.094 -22.953 1 94.06 374 GLU B CA 1
ATOM 9307 C C . GLU B 1 374 ? -27.969 -19.672 -23.328 1 94.06 374 GLU B C 1
ATOM 9309 O O . GLU B 1 374 ? -29.156 -19.406 -23.578 1 94.06 374 GLU B O 1
ATOM 9314 N N . ASP B 1 375 ? -26.984 -18.828 -23.359 1 91.56 375 ASP B N 1
ATOM 9315 C CA . ASP B 1 375 ? -27.25 -17.406 -23.562 1 91.56 375 ASP B CA 1
ATOM 9316 C C . ASP B 1 375 ? -28.234 -16.875 -22.531 1 91.56 375 ASP B C 1
ATOM 9318 O O . ASP B 1 375 ? -29.234 -16.234 -22.875 1 91.56 375 ASP B O 1
ATOM 9322 N N . GLY B 1 376 ? -28.047 -17.266 -21.344 1 95.88 376 GLY B N 1
ATOM 9323 C CA . GLY B 1 376 ? -28.906 -16.859 -20.25 1 95.88 376 GLY B CA 1
ATOM 9324 C C . GLY B 1 376 ? -28.5 -15.531 -19.641 1 95.88 376 GLY B C 1
ATOM 9325 O O . GLY B 1 376 ? -27.641 -14.828 -20.172 1 95.88 376 GLY B O 1
ATOM 9326 N N . VAL B 1 377 ? -29.203 -15.234 -18.516 1 97.38 377 VAL B N 1
ATOM 9327 C CA . VAL B 1 377 ? -28.938 -14.016 -17.766 1 97.38 377 VAL B CA 1
ATOM 9328 C C . VAL B 1 377 ? -27.859 -14.297 -16.703 1 97.38 377 VAL B C 1
ATOM 9330 O O . VAL B 1 377 ? -27.797 -15.398 -16.156 1 97.38 377 VAL B O 1
ATOM 9333 N N . TRP B 1 378 ? -26.969 -13.336 -16.484 1 98.19 378 TRP B N 1
ATOM 9334 C CA . TRP B 1 378 ? -25.953 -13.398 -15.445 1 98.19 378 TRP B CA 1
ATOM 9335 C C . TRP B 1 378 ? -26.031 -12.172 -14.547 1 98.19 378 TRP B C 1
ATOM 9337 O O . TRP B 1 378 ? -26 -11.039 -15.023 1 98.19 378 TRP B O 1
ATOM 9347 N N . SER B 1 379 ? -26.188 -12.414 -13.305 1 98.44 379 SER B N 1
ATOM 9348 C CA . SER B 1 379 ? -26.359 -11.336 -12.344 1 98.44 379 SER B CA 1
ATOM 9349 C C . SER B 1 379 ? -25.031 -10.953 -11.695 1 98.44 379 SER B C 1
ATOM 9351 O O . SER B 1 379 ? -24.281 -11.82 -11.234 1 98.44 379 SER B O 1
ATOM 9353 N N . LEU B 1 380 ? -24.703 -9.703 -11.742 1 98.38 380 LEU B N 1
ATOM 9354 C CA . LEU B 1 380 ? -23.547 -9.156 -11.055 1 98.38 380 LEU B CA 1
ATOM 9355 C C . LEU B 1 380 ? -23.906 -8.742 -9.633 1 98.38 380 LEU B C 1
ATOM 9357 O O . LEU B 1 380 ? -24.875 -8.023 -9.414 1 98.38 380 LEU B O 1
ATOM 9361 N N . MET B 1 381 ? -23.078 -9.219 -8.703 1 97.81 381 MET B N 1
ATOM 9362 C CA . MET B 1 381 ? -23.453 -9.078 -7.301 1 97.81 381 MET B CA 1
ATOM 9363 C C . MET B 1 381 ? -22.297 -8.547 -6.477 1 97.81 381 MET B C 1
ATOM 9365 O O . MET B 1 381 ? -21.141 -8.664 -6.883 1 97.81 381 MET B O 1
ATOM 9369 N N . CYS B 1 382 ? -22.547 -7.863 -5.426 1 95.06 382 CYS B N 1
ATOM 9370 C CA . CYS B 1 382 ? -21.562 -7.441 -4.43 1 95.06 382 CYS B CA 1
ATOM 9371 C C . CYS B 1 382 ? -21.5 -8.43 -3.275 1 95.06 382 CYS B C 1
ATOM 9373 O O . CYS B 1 382 ? -22.531 -8.828 -2.729 1 95.06 382 CYS B O 1
ATOM 9375 N N . PRO B 1 383 ? -20.344 -8.859 -2.865 1 93.62 383 PRO B N 1
ATOM 9376 C CA . PRO B 1 383 ? -20.219 -9.852 -1.795 1 93.62 383 PRO B CA 1
ATOM 9377 C C . PRO B 1 383 ? -20.781 -9.352 -0.464 1 93.62 383 PRO B C 1
ATOM 9379 O O . PRO B 1 383 ? -21.141 -10.164 0.396 1 93.62 383 PRO B O 1
ATOM 9382 N N . HIS B 1 384 ? -20.812 -8.055 -0.299 1 88.5 384 HIS B N 1
ATOM 9383 C CA . HIS B 1 384 ? -21.406 -7.508 0.918 1 88.5 384 HIS B CA 1
ATOM 9384 C C . HIS B 1 384 ? -22.922 -7.695 0.931 1 88.5 384 HIS B C 1
ATOM 9386 O O . HIS B 1 384 ? -23.5 -7.957 1.982 1 88.5 384 HIS B O 1
ATOM 9392 N N . GLU B 1 385 ? -23.531 -7.566 -0.207 1 90.44 385 GLU B N 1
ATOM 9393 C CA . GLU B 1 385 ? -24.984 -7.699 -0.354 1 90.44 385 GLU B CA 1
ATOM 9394 C C . GLU B 1 385 ? -25.375 -9.156 -0.575 1 90.44 385 GLU B C 1
ATOM 9396 O O . GLU B 1 385 ? -26.5 -9.555 -0.23 1 90.44 385 GLU B O 1
ATOM 9401 N N . CYS B 1 386 ? -24.562 -9.906 -1.148 1 95 386 CYS B N 1
ATOM 9402 C CA . CYS B 1 386 ? -24.734 -11.328 -1.409 1 95 386 CYS B CA 1
ATOM 9403 C C . CYS B 1 386 ? -23.594 -12.133 -0.811 1 95 386 CYS B C 1
ATOM 9405 O O . CYS B 1 386 ? -22.766 -12.695 -1.542 1 95 386 CYS B O 1
ATOM 9407 N N . PRO B 1 387 ? -23.531 -12.312 0.502 1 92.25 387 PRO B N 1
ATOM 9408 C CA . PRO B 1 387 ? -22.391 -12.945 1.169 1 92.25 387 PRO B CA 1
ATOM 9409 C C . PRO B 1 387 ? -22.328 -14.453 0.925 1 92.25 387 PRO B C 1
ATOM 9411 O O . PRO B 1 387 ? -23.375 -15.094 0.718 1 92.25 387 PRO B O 1
ATOM 9414 N N . GLY B 1 388 ? -21.141 -15.031 0.856 1 92.31 388 GLY B N 1
ATOM 9415 C CA . GLY B 1 388 ? -20.953 -16.469 0.932 1 92.31 388 GLY B CA 1
ATOM 9416 C C . GLY B 1 388 ? -20.703 -17.109 -0.42 1 92.31 388 GLY B C 1
ATOM 9417 O O . GLY B 1 388 ? -20.266 -18.266 -0.497 1 92.31 388 GLY B O 1
ATOM 9418 N N . LEU B 1 389 ? -20.891 -16.422 -1.497 1 96.25 389 LEU B N 1
ATOM 9419 C CA . LEU B 1 389 ? -20.75 -17 -2.826 1 96.25 389 LEU B CA 1
ATOM 9420 C C . LEU B 1 389 ? -19.344 -17.531 -3.051 1 96.25 389 LEU B C 1
ATOM 9422 O O . LEU B 1 389 ? -19.156 -18.562 -3.713 1 96.25 389 LEU B O 1
ATOM 9426 N N . HIS B 1 390 ? -18.359 -16.812 -2.496 1 94.69 390 HIS B N 1
ATOM 9427 C CA . HIS B 1 390 ? -16.969 -17.234 -2.695 1 94.69 390 HIS B CA 1
ATOM 9428 C C . HIS B 1 390 ? -16.594 -18.375 -1.755 1 94.69 390 HIS B C 1
ATOM 9430 O O . HIS B 1 390 ? -15.523 -18.969 -1.893 1 94.69 390 HIS B O 1
ATOM 9436 N N . GLU B 1 391 ? -17.5 -18.812 -0.846 1 93.38 391 GLU B N 1
ATOM 9437 C CA . GLU B 1 391 ? -17.234 -19.859 0.147 1 93.38 391 GLU B CA 1
ATOM 9438 C C . GLU B 1 391 ? -17.812 -21.203 -0.29 1 93.38 391 GLU B C 1
ATOM 9440 O O . GLU B 1 391 ? -17.594 -22.219 0.376 1 93.38 391 GLU B O 1
ATOM 9445 N N . VAL B 1 392 ? -18.531 -21.141 -1.367 1 96.75 392 VAL B N 1
ATOM 9446 C CA . VAL B 1 392 ? -19.203 -22.359 -1.788 1 96.75 392 VAL B CA 1
ATOM 9447 C C . VAL B 1 392 ? -18.906 -22.641 -3.262 1 96.75 392 VAL B C 1
ATOM 9449 O O . VAL B 1 392 ? -18.438 -21.75 -3.984 1 96.75 392 VAL B O 1
ATOM 9452 N N . TYR B 1 393 ? -19.125 -23.859 -3.777 1 97.75 393 TYR B N 1
ATOM 9453 C CA . TYR B 1 393 ? -18.969 -24.281 -5.164 1 97.75 393 TYR B CA 1
ATOM 9454 C C . TYR B 1 393 ? -19.969 -25.359 -5.527 1 97.75 393 TYR B C 1
ATOM 9456 O O . TYR B 1 393 ? -20.703 -25.844 -4.66 1 97.75 393 TYR B O 1
ATOM 9464 N N . GLY B 1 394 ? -20.094 -25.719 -6.789 1 97.5 394 GLY B N 1
ATOM 9465 C CA . GLY B 1 394 ? -20.984 -26.781 -7.227 1 97.5 394 GLY B CA 1
ATOM 9466 C C . GLY B 1 394 ? -22.453 -26.438 -7.004 1 97.5 394 GLY B C 1
ATOM 9467 O O . GLY B 1 394 ? -22.875 -25.328 -7.262 1 97.5 394 GLY B O 1
ATOM 9468 N N . ASP B 1 395 ? -23.156 -27.406 -6.434 1 97.06 395 ASP B N 1
ATOM 9469 C CA . ASP B 1 395 ? -24.609 -27.266 -6.254 1 97.06 395 ASP B CA 1
ATOM 9470 C C . ASP B 1 395 ? -24.938 -26.203 -5.215 1 97.06 395 ASP B C 1
ATOM 9472 O O . ASP B 1 395 ? -25.906 -25.469 -5.367 1 97.06 395 ASP B O 1
ATOM 9476 N N . LYS B 1 396 ? -24.109 -26.172 -4.219 1 97.12 396 LYS B N 1
ATOM 9477 C CA . LYS B 1 396 ? -24.344 -25.172 -3.178 1 97.12 396 LYS B CA 1
ATOM 9478 C C . LYS B 1 396 ? -24.203 -23.75 -3.73 1 97.12 396 LYS B C 1
ATOM 9480 O O . LYS B 1 396 ? -24.938 -22.844 -3.324 1 97.12 396 LYS B O 1
ATOM 9485 N N . PHE B 1 397 ? -23.25 -23.531 -4.59 1 98.31 397 PHE B N 1
ATOM 9486 C CA . PHE B 1 397 ? -23.094 -22.25 -5.242 1 98.31 397 PHE B CA 1
ATOM 9487 C C . PHE B 1 397 ? -24.297 -21.922 -6.117 1 98.31 397 PHE B C 1
ATOM 9489 O O . PHE B 1 397 ? -24.828 -20.812 -6.074 1 98.31 397 PHE B O 1
ATOM 9496 N N . ASP B 1 398 ? -24.703 -22.891 -6.957 1 97.88 398 ASP B N 1
ATOM 9497 C CA . ASP B 1 398 ? -25.844 -22.688 -7.855 1 97.88 398 ASP B CA 1
ATOM 9498 C C . ASP B 1 398 ? -27.094 -22.281 -7.082 1 97.88 398 ASP B C 1
ATOM 9500 O O . ASP B 1 398 ? -27.812 -21.375 -7.488 1 97.88 398 ASP B O 1
ATOM 9504 N N . GLU B 1 399 ? -27.281 -22.938 -5.996 1 97.75 399 GLU B N 1
ATOM 9505 C CA . GLU B 1 399 ? -28.453 -22.672 -5.172 1 97.75 399 GLU B CA 1
ATOM 9506 C C . GLU B 1 399 ? -28.406 -21.281 -4.566 1 97.75 399 GLU B C 1
ATOM 9508 O O . GLU B 1 399 ? -29.391 -20.531 -4.617 1 97.75 399 GLU B O 1
ATOM 9513 N N . LEU B 1 400 ? -27.25 -20.953 -3.959 1 97.81 400 LEU B N 1
ATOM 9514 C CA . LEU B 1 400 ? -27.094 -19.656 -3.309 1 97.81 400 LEU B CA 1
ATOM 9515 C C . LEU B 1 400 ? -27.203 -18.516 -4.324 1 97.81 400 LEU B C 1
ATOM 9517 O O . LEU B 1 400 ? -27.891 -17.516 -4.078 1 97.81 400 LEU B O 1
ATOM 9521 N N . TYR B 1 401 ? -26.547 -18.641 -5.469 1 98.31 401 TYR B N 1
ATOM 9522 C CA . TYR B 1 401 ? -26.562 -17.641 -6.523 1 98.31 401 TYR B CA 1
ATOM 9523 C C . TYR B 1 401 ? -27.984 -17.422 -7.043 1 98.31 401 TYR B C 1
ATOM 9525 O O . TYR B 1 401 ? -28.422 -16.266 -7.18 1 98.31 401 TYR B O 1
ATOM 9533 N N . THR B 1 402 ? -28.688 -18.453 -7.34 1 98 402 THR B N 1
ATOM 9534 C CA . THR B 1 402 ? -30.031 -18.344 -7.895 1 98 402 THR B CA 1
ATOM 9535 C C . THR B 1 402 ? -31 -17.797 -6.848 1 98 402 THR B C 1
ATOM 9537 O O . THR B 1 402 ? -31.953 -17.094 -7.184 1 98 402 THR B O 1
ATOM 9540 N N . GLN B 1 403 ? -30.766 -18.156 -5.629 1 97.19 403 GLN B N 1
ATOM 9541 C CA . GLN B 1 403 ? -31.578 -17.578 -4.562 1 97.19 403 GLN B CA 1
ATOM 9542 C C . GLN B 1 403 ? -31.438 -16.062 -4.52 1 97.19 403 GLN B C 1
ATOM 9544 O O . GLN B 1 403 ? -32.438 -15.336 -4.379 1 97.19 403 GLN B O 1
ATOM 9549 N N . TYR B 1 404 ? -30.156 -15.602 -4.578 1 97.81 404 TYR B N 1
ATOM 9550 C CA . TYR B 1 404 ? -29.922 -14.164 -4.574 1 97.81 404 TYR B CA 1
ATOM 9551 C C . TYR B 1 404 ? -30.562 -13.5 -5.785 1 97.81 404 TYR B C 1
ATOM 9553 O O . TYR B 1 404 ? -31.047 -12.367 -5.703 1 97.81 404 TYR B O 1
ATOM 9561 N N . GLU B 1 405 ? -30.578 -14.156 -6.961 1 97.25 405 GLU B N 1
ATOM 9562 C CA . GLU B 1 405 ? -31.281 -13.656 -8.141 1 97.25 405 GLU B CA 1
ATOM 9563 C C . GLU B 1 405 ? -32.781 -13.547 -7.879 1 97.25 405 GLU B C 1
ATOM 9565 O O . GLU B 1 405 ? -33.406 -12.547 -8.234 1 97.25 405 GLU B O 1
ATOM 9570 N N . ALA B 1 406 ? -33.281 -14.555 -7.281 1 95.94 406 ALA B N 1
ATOM 9571 C CA . ALA B 1 406 ? -34.719 -14.562 -6.969 1 95.94 406 ALA B CA 1
ATOM 9572 C C . ALA B 1 406 ? -35.062 -13.445 -5.992 1 95.94 406 ALA B C 1
ATOM 9574 O O . ALA B 1 406 ? -36.125 -12.836 -6.094 1 95.94 406 ALA B O 1
ATOM 9575 N N . ASP B 1 407 ? -34.156 -13.25 -5.105 1 95.56 407 ASP B N 1
ATOM 9576 C CA . ASP B 1 407 ? -34.344 -12.211 -4.098 1 95.56 407 ASP B CA 1
ATOM 9577 C C . ASP B 1 407 ? -34.062 -10.828 -4.668 1 95.56 407 ASP B C 1
ATOM 9579 O O . ASP B 1 407 ? -34.219 -9.82 -3.979 1 95.56 407 ASP B O 1
ATOM 9583 N N . LYS B 1 408 ? -33.562 -10.766 -5.863 1 95.31 408 LYS B N 1
ATOM 9584 C CA . LYS B 1 408 ? -33.219 -9.523 -6.547 1 95.31 408 LYS B CA 1
ATOM 9585 C C . LYS B 1 408 ? -32.188 -8.742 -5.766 1 95.31 408 LYS B C 1
ATOM 9587 O O . LYS B 1 408 ? -32.312 -7.523 -5.605 1 95.31 408 LYS B O 1
ATOM 9592 N N . ARG B 1 409 ? -31.234 -9.398 -5.234 1 94.5 409 ARG B N 1
ATOM 9593 C CA . ARG B 1 409 ? -30.172 -8.766 -4.453 1 94.5 409 ARG B CA 1
ATOM 9594 C C . ARG B 1 409 ? -29 -8.359 -5.34 1 94.5 409 ARG B C 1
ATOM 9596 O O . ARG B 1 409 ? -28.047 -7.754 -4.863 1 94.5 409 ARG B O 1
ATOM 9603 N N . TYR B 1 410 ? -29.156 -8.594 -6.652 1 96.31 410 TYR B N 1
ATOM 9604 C CA . TYR B 1 410 ? -28.078 -8.289 -7.586 1 96.31 410 TYR B CA 1
ATOM 9605 C C . TYR B 1 410 ? -28.016 -6.793 -7.879 1 96.31 410 TYR B C 1
ATOM 9607 O O . TYR B 1 410 ? -29.016 -6.078 -7.691 1 96.31 410 TYR B O 1
ATOM 9615 N N . ARG B 1 411 ? -26.906 -6.34 -8.289 1 94 411 ARG B N 1
ATOM 9616 C CA . ARG B 1 411 ? -26.719 -4.941 -8.672 1 94 411 ARG B CA 1
ATOM 9617 C C . ARG B 1 411 ? -27.172 -4.707 -10.109 1 94 411 ARG B C 1
ATOM 9619 O O . ARG B 1 411 ? -27.703 -3.643 -10.43 1 94 411 ARG B O 1
ATOM 9626 N N . ARG B 1 412 ? -26.734 -5.621 -10.938 1 95.06 412 ARG B N 1
ATOM 9627 C CA . ARG B 1 412 ? -27.031 -5.508 -12.359 1 95.06 412 ARG B CA 1
ATOM 9628 C C . ARG B 1 412 ? -27.125 -6.883 -13.016 1 95.06 412 ARG B C 1
ATOM 9630 O O . ARG B 1 412 ? -26.484 -7.832 -12.562 1 95.06 412 ARG B O 1
ATOM 9637 N N . GLN B 1 413 ? -27.969 -6.988 -13.969 1 97.5 413 GLN B N 1
ATOM 9638 C CA . GLN B 1 413 ? -28.047 -8.203 -14.773 1 97.5 413 GLN B CA 1
ATOM 9639 C C . GLN B 1 413 ? -27.594 -7.945 -16.203 1 97.5 413 GLN B C 1
ATOM 9641 O O . GLN B 1 413 ? -27.891 -6.891 -16.781 1 97.5 413 GLN B O 1
ATOM 9646 N N . VAL B 1 414 ? -26.859 -8.844 -16.672 1 97 414 VAL B N 1
ATOM 9647 C CA . VAL B 1 414 ? -26.375 -8.758 -18.062 1 97 414 VAL B CA 1
ATOM 9648 C C . VAL B 1 414 ? -26.594 -10.094 -18.766 1 97 414 VAL B C 1
ATOM 9650 O O . VAL B 1 414 ? -26.906 -11.102 -18.125 1 97 414 VAL B O 1
ATOM 9653 N N . ARG B 1 415 ? -26.547 -9.984 -20.047 1 95.31 415 ARG B N 1
ATOM 9654 C CA . ARG B 1 415 ? -26.469 -11.242 -20.781 1 95.31 415 ARG B CA 1
ATOM 9655 C C . ARG B 1 415 ? -25.141 -11.938 -20.531 1 95.31 415 ARG B C 1
ATOM 9657 O O . ARG B 1 415 ? -24.078 -11.312 -20.594 1 95.31 415 ARG B O 1
ATOM 9664 N N . ALA B 1 416 ? -25.156 -13.219 -20.219 1 96.56 416 ALA B N 1
ATOM 9665 C CA . ALA B 1 416 ? -23.938 -13.961 -19.922 1 96.56 416 ALA B CA 1
ATOM 9666 C C . ALA B 1 416 ? -22.938 -13.852 -21.062 1 96.56 416 ALA B C 1
ATOM 9668 O O . ALA B 1 416 ? -21.734 -13.711 -20.844 1 96.56 416 ALA B O 1
ATOM 9669 N N . GLN B 1 417 ? -23.391 -13.812 -22.25 1 94.62 417 GLN B N 1
ATOM 9670 C CA . GLN B 1 417 ? -22.531 -13.766 -23.422 1 94.62 417 GLN B CA 1
ATOM 9671 C C . GLN B 1 417 ? -21.875 -12.391 -23.562 1 94.62 417 GLN B C 1
ATOM 9673 O O . GLN B 1 417 ? -20.828 -12.258 -24.203 1 94.62 417 GLN B O 1
ATOM 9678 N N . HIS B 1 418 ? -22.516 -11.406 -23 1 94.44 418 HIS B N 1
ATOM 9679 C CA . HIS B 1 418 ? -21.891 -10.086 -23.016 1 94.44 418 HIS B CA 1
ATOM 9680 C C . HIS B 1 418 ? -20.625 -10.07 -22.172 1 94.44 418 HIS B C 1
ATOM 9682 O O . HIS B 1 418 ? -19.594 -9.547 -22.594 1 94.44 418 HIS B O 1
ATOM 9688 N N . LEU B 1 419 ? -20.766 -10.625 -20.984 1 97.12 419 LEU B N 1
ATOM 9689 C CA . LEU B 1 419 ? -19.578 -10.719 -20.125 1 97.12 419 LEU B CA 1
ATOM 9690 C C . LEU B 1 419 ? -18.531 -11.633 -20.766 1 97.12 419 LEU B C 1
ATOM 9692 O O . LEU B 1 419 ? -17.328 -11.336 -20.719 1 97.12 419 LEU B O 1
ATOM 9696 N N . TRP B 1 420 ? -18.984 -12.695 -21.359 1 97 420 TRP B N 1
ATOM 9697 C CA . TRP B 1 420 ? -18.078 -13.625 -22.031 1 97 420 TRP B CA 1
ATOM 9698 C C . TRP B 1 420 ? -17.297 -12.922 -23.141 1 97 420 TRP B C 1
ATOM 9700 O O . TRP B 1 420 ? -16.094 -13.102 -23.266 1 97 420 TRP B O 1
ATOM 9710 N N . SER B 1 421 ? -17.984 -12.117 -23.891 1 94.62 421 SER B N 1
ATOM 9711 C CA . SER B 1 421 ? -17.344 -11.352 -24.953 1 94.62 421 SER B CA 1
ATOM 9712 C C . SER B 1 421 ? -16.281 -10.406 -24.406 1 94.62 421 SER B C 1
ATOM 9714 O O . SER B 1 421 ? -15.242 -10.188 -25.031 1 94.62 421 SER B O 1
ATOM 9716 N N . ALA B 1 422 ? -16.594 -9.812 -23.297 1 95.56 422 ALA B N 1
ATOM 9717 C CA . ALA B 1 422 ? -15.633 -8.906 -22.672 1 95.56 422 ALA B CA 1
ATOM 9718 C C . ALA B 1 422 ? -14.383 -9.656 -22.219 1 95.56 422 ALA B C 1
ATOM 9720 O O . ALA B 1 422 ? -13.266 -9.141 -22.328 1 95.56 422 ALA B O 1
ATOM 9721 N N . ILE B 1 423 ? -14.539 -10.844 -21.672 1 97.62 423 ILE B N 1
ATOM 9722 C CA . ILE B 1 423 ? -13.43 -11.68 -21.234 1 97.62 423 ILE B CA 1
ATOM 9723 C C . ILE B 1 423 ? -12.531 -12.008 -22.438 1 97.62 423 ILE B C 1
ATOM 9725 O O . ILE B 1 423 ? -11.312 -11.852 -22.359 1 97.62 423 ILE B O 1
ATOM 9729 N N . LEU B 1 424 ? -13.164 -12.398 -23.547 1 95.31 424 LEU B N 1
ATOM 9730 C CA . LEU B 1 424 ? -12.414 -12.758 -24.734 1 95.31 424 LEU B CA 1
ATOM 9731 C C . LEU B 1 424 ? -11.664 -11.555 -25.297 1 95.31 424 LEU B C 1
ATOM 9733 O O . LEU B 1 424 ? -10.523 -11.688 -25.75 1 95.31 424 LEU B O 1
ATOM 9737 N N . GLU B 1 425 ? -12.328 -10.453 -25.25 1 92 425 GLU B N 1
ATOM 9738 C CA . GLU B 1 425 ? -11.68 -9.227 -25.719 1 92 425 GLU B CA 1
ATOM 9739 C C . GLU B 1 425 ? -10.414 -8.93 -24.922 1 92 425 GLU B C 1
ATOM 9741 O O . GLU B 1 425 ? -9.383 -8.594 -25.5 1 92 425 GLU B O 1
ATOM 9746 N N . SER B 1 426 ? -10.547 -9.031 -23.656 1 94.62 426 SER B N 1
ATOM 9747 C CA . SER B 1 426 ? -9.383 -8.805 -22.797 1 94.62 426 SER B CA 1
ATOM 9748 C C . SER B 1 426 ? -8.273 -9.805 -23.109 1 94.62 426 SER B C 1
ATOM 9750 O O . SER B 1 426 ? -7.098 -9.438 -23.156 1 94.62 426 SER B O 1
ATOM 9752 N N . GLN B 1 427 ? -8.594 -11.023 -23.328 1 94.94 427 GLN B N 1
ATOM 9753 C CA . GLN B 1 427 ? -7.609 -12.07 -23.609 1 94.94 427 GLN B CA 1
ATOM 9754 C C . GLN B 1 427 ? -6.887 -11.797 -24.938 1 94.94 427 GLN B C 1
ATOM 9756 O O . GLN B 1 427 ? -5.668 -11.953 -25.016 1 94.94 427 GLN B O 1
ATOM 9761 N N . ILE B 1 428 ? -7.602 -11.461 -25.891 1 90.75 428 ILE B N 1
ATOM 9762 C CA . ILE B 1 428 ? -7.023 -11.211 -27.203 1 90.75 428 ILE B CA 1
ATOM 9763 C C . ILE B 1 428 ? -6.07 -10.016 -27.141 1 90.75 428 ILE B C 1
ATOM 9765 O O . ILE B 1 428 ? -5.008 -10.031 -27.766 1 90.75 428 ILE B O 1
ATOM 9769 N N . GLU B 1 429 ? -6.426 -9.047 -26.297 1 87.69 429 GLU B N 1
ATOM 9770 C CA . GLU B 1 429 ? -5.625 -7.828 -26.203 1 87.69 429 GLU B CA 1
ATOM 9771 C C . GLU B 1 429 ? -4.406 -8.031 -25.312 1 87.69 429 GLU B C 1
ATOM 9773 O O . GLU B 1 429 ? -3.33 -7.492 -25.578 1 87.69 429 GLU B O 1
ATOM 9778 N N . THR B 1 430 ? -4.598 -8.766 -24.188 1 91.56 430 THR B N 1
ATOM 9779 C CA . THR B 1 430 ? -3.561 -8.734 -23.156 1 91.56 430 THR B CA 1
ATOM 9780 C C . THR B 1 430 ? -3.01 -10.133 -22.906 1 91.56 430 THR B C 1
ATOM 9782 O O . THR B 1 430 ? -1.983 -10.297 -22.25 1 91.56 430 THR B O 1
ATOM 9785 N N . GLY B 1 431 ? -3.656 -11.172 -23.484 1 93.19 431 GLY B N 1
ATOM 9786 C CA . GLY B 1 431 ? -3.283 -12.547 -23.188 1 93.19 431 GLY B CA 1
ATOM 9787 C C . GLY B 1 431 ? -3.877 -13.07 -21.891 1 93.19 431 GLY B C 1
ATOM 9788 O O . GLY B 1 431 ? -3.746 -14.25 -21.578 1 93.19 431 GLY B O 1
ATOM 9789 N N . THR B 1 432 ? -4.492 -12.281 -21.094 1 93.56 432 THR B N 1
ATOM 9790 C CA . THR B 1 432 ? -5.18 -12.57 -19.844 1 93.56 432 THR B CA 1
ATOM 9791 C C . THR B 1 432 ? -6.617 -12.062 -19.875 1 93.56 432 THR B C 1
ATOM 9793 O O . THR B 1 432 ? -6.988 -11.305 -20.781 1 93.56 432 THR B O 1
ATOM 9796 N N . PRO B 1 433 ? -7.441 -12.43 -18.969 1 97.75 433 PRO B N 1
ATOM 9797 C CA . PRO B 1 433 ? -7.18 -13.117 -17.703 1 97.75 433 PRO B CA 1
ATOM 9798 C C . PRO B 1 433 ? -6.957 -14.617 -17.875 1 97.75 433 PRO B C 1
ATOM 9800 O O . PRO B 1 433 ? -7.41 -15.203 -18.859 1 97.75 433 PRO B O 1
ATOM 9803 N N . TYR B 1 434 ? -6.262 -15.203 -16.781 1 97.94 434 TYR B N 1
ATOM 9804 C CA . TYR B 1 434 ? -6.23 -16.656 -16.672 1 97.94 434 TYR B CA 1
ATOM 9805 C C . TYR B 1 434 ? -7.637 -17.219 -16.484 1 97.94 434 TYR B C 1
ATOM 9807 O O . TYR B 1 434 ? -8.531 -16.531 -15.984 1 97.94 434 TYR B O 1
ATOM 9815 N N . MET B 1 435 ? -7.824 -18.453 -16.953 1 98.31 435 MET B N 1
ATOM 9816 C CA . MET B 1 435 ? -9.117 -19.125 -16.812 1 98.31 435 MET B CA 1
ATOM 9817 C C . MET B 1 435 ? -8.984 -20.375 -15.953 1 98.31 435 MET B C 1
ATOM 9819 O O . MET B 1 435 ? -8.359 -21.359 -16.375 1 98.31 435 MET B O 1
ATOM 9823 N N . LEU B 1 436 ? -9.508 -20.344 -14.766 1 98.62 436 LEU B N 1
ATOM 9824 C CA . LEU B 1 436 ? -9.555 -21.531 -13.914 1 98.62 436 LEU B CA 1
ATOM 9825 C C . LEU B 1 436 ? -10.992 -21.875 -13.531 1 98.62 436 LEU B C 1
ATOM 9827 O O . LEU B 1 436 ? -11.797 -20.969 -13.258 1 98.62 436 LEU B O 1
ATOM 9831 N N . TYR B 1 437 ? -11.312 -23.094 -13.555 1 98.81 437 TYR B N 1
ATOM 9832 C CA . TYR B 1 437 ? -12.672 -23.531 -13.273 1 98.81 437 TYR B CA 1
ATOM 9833 C C . TYR B 1 437 ? -12.82 -23.953 -11.82 1 98.81 437 TYR B C 1
ATOM 9835 O O . TYR B 1 437 ? -12.359 -25.031 -11.422 1 98.81 437 TYR B O 1
ATOM 9843 N N . LYS B 1 438 ? -13.516 -23.172 -11.148 1 98.31 438 LYS B N 1
ATOM 9844 C CA . LYS B 1 438 ? -13.672 -23.25 -9.695 1 98.31 438 LYS B CA 1
ATOM 9845 C C . LYS B 1 438 ? -14.188 -24.625 -9.266 1 98.31 438 LYS B C 1
ATOM 9847 O O . LYS B 1 438 ? -13.656 -25.219 -8.336 1 98.31 438 LYS B O 1
ATOM 9852 N N . ASP B 1 439 ? -15.203 -25.125 -9.883 1 98.69 439 ASP B N 1
ATOM 9853 C CA . ASP B 1 439 ? -15.852 -26.359 -9.461 1 98.69 439 ASP B CA 1
ATOM 9854 C C . ASP B 1 439 ? -14.953 -27.562 -9.711 1 98.69 439 ASP B C 1
ATOM 9856 O O . ASP B 1 439 ? -14.883 -28.469 -8.875 1 98.69 439 ASP B O 1
ATOM 9860 N N . ALA B 1 440 ? -14.289 -27.578 -10.836 1 98.62 440 ALA B N 1
ATOM 9861 C CA . ALA B 1 440 ? -13.336 -28.656 -11.102 1 98.62 440 ALA B CA 1
ATOM 9862 C C . ALA B 1 440 ? -12.195 -28.641 -10.078 1 98.62 440 ALA B C 1
ATOM 9864 O O . ALA B 1 440 ? -11.789 -29.688 -9.586 1 98.62 440 ALA B O 1
ATOM 9865 N N . CYS B 1 441 ? -11.656 -27.484 -9.773 1 98.5 441 CYS B N 1
ATOM 9866 C CA . CYS B 1 441 ? -10.562 -27.328 -8.812 1 98.5 441 CYS B CA 1
ATOM 9867 C C . CYS B 1 441 ? -10.961 -27.859 -7.441 1 98.5 441 CYS B C 1
ATOM 9869 O O . CYS B 1 441 ? -10.148 -28.453 -6.742 1 98.5 441 CYS B O 1
ATOM 9871 N N . ASN B 1 442 ? -12.195 -27.594 -7.066 1 98.5 442 ASN B N 1
ATOM 9872 C CA . ASN B 1 442 ? -12.641 -27.984 -5.73 1 98.5 442 ASN B CA 1
ATOM 9873 C C . ASN B 1 442 ? -13.125 -29.422 -5.684 1 98.5 442 ASN B C 1
ATOM 9875 O O . ASN B 1 442 ? -12.82 -30.156 -4.742 1 98.5 442 ASN B O 1
ATOM 9879 N N . ARG B 1 443 ? -13.883 -29.938 -6.707 1 98.12 443 ARG B N 1
ATOM 9880 C CA . ARG B 1 443 ? -14.422 -31.297 -6.734 1 98.12 443 ARG B CA 1
ATOM 9881 C C . ARG B 1 443 ? -13.297 -32.312 -6.812 1 98.12 443 ARG B C 1
ATOM 9883 O O . ARG B 1 443 ? -13.414 -33.406 -6.254 1 98.12 443 ARG B O 1
ATOM 9890 N N . LYS B 1 444 ? -12.305 -31.984 -7.438 1 98.44 444 LYS B N 1
ATOM 9891 C CA . LYS B 1 444 ? -11.234 -32.969 -7.695 1 98.44 444 LYS B CA 1
ATOM 9892 C C . LYS B 1 444 ? -10.016 -32.656 -6.824 1 98.44 444 LYS B C 1
ATOM 9894 O O . LYS B 1 444 ? -8.875 -32.875 -7.25 1 98.44 444 LYS B O 1
ATOM 9899 N N . SER B 1 445 ? -10.203 -32.125 -5.668 1 97.88 445 SER B N 1
ATOM 9900 C CA . SER B 1 445 ? -9.094 -31.797 -4.773 1 97.88 445 SER B CA 1
ATOM 9901 C C . SER B 1 445 ? -9.07 -32.75 -3.572 1 97.88 445 SER B C 1
ATOM 9903 O O . SER B 1 445 ? -10.117 -33.094 -3.021 1 97.88 445 SER B O 1
ATOM 9905 N N . ASN B 1 446 ? -7.887 -33.125 -3.152 1 98.38 446 ASN B N 1
ATOM 9906 C CA . ASN B 1 446 ? -7.719 -33.906 -1.927 1 98.38 446 ASN B CA 1
ATOM 9907 C C . ASN B 1 446 ? -7.84 -33.031 -0.686 1 98.38 446 ASN B C 1
ATOM 9909 O O . ASN B 1 446 ? -7.883 -33.531 0.437 1 98.38 446 ASN B O 1
ATOM 9913 N N . GLN B 1 447 ? -7.949 -31.703 -0.823 1 97.69 447 GLN B N 1
ATOM 9914 C CA . GLN B 1 447 ? -8.055 -30.781 0.308 1 97.69 447 GLN B CA 1
ATOM 9915 C C . GLN B 1 447 ? -9.492 -30.281 0.478 1 97.69 447 GLN B C 1
ATOM 9917 O O . GLN B 1 447 ? -9.734 -29.297 1.181 1 97.69 447 GLN B O 1
ATOM 9922 N N . LYS B 1 448 ? -10.445 -30.922 -0.182 1 95.81 448 LYS B N 1
ATOM 9923 C CA . LYS B 1 448 ? -11.828 -30.438 -0.141 1 95.81 448 LYS B CA 1
ATOM 9924 C C . LYS B 1 448 ? -12.414 -30.578 1.263 1 95.81 448 LYS B C 1
ATOM 9926 O O . LYS B 1 448 ? -13.414 -29.922 1.587 1 95.81 448 LYS B O 1
ATOM 9931 N N . ASN B 1 449 ? -11.797 -31.391 2.15 1 95.69 449 ASN B N 1
ATOM 9932 C CA . ASN B 1 449 ? -12.242 -31.516 3.531 1 95.69 449 ASN B CA 1
ATOM 9933 C C . ASN B 1 449 ? -11.969 -30.25 4.324 1 95.69 449 ASN B C 1
ATOM 9935 O O . ASN B 1 449 ? -12.562 -30.031 5.383 1 95.69 449 ASN B O 1
ATOM 9939 N N . LEU B 1 450 ? -11.094 -29.391 3.906 1 94.75 450 LEU B N 1
ATOM 9940 C CA . LEU B 1 450 ? -10.672 -28.203 4.637 1 94.75 450 LEU B CA 1
ATOM 9941 C C . LEU B 1 450 ? -11.633 -27.047 4.395 1 94.75 450 LEU B C 1
ATOM 9943 O O . LEU B 1 450 ? -11.773 -26.156 5.242 1 94.75 450 LEU B O 1
ATOM 9947 N N . GLY B 1 451 ? -12.188 -27.031 3.236 1 94.31 451 GLY B N 1
ATOM 9948 C CA . GLY B 1 451 ? -13.047 -25.938 2.807 1 94.31 451 GLY B CA 1
ATOM 9949 C C . GLY B 1 451 ? -12.953 -25.656 1.317 1 94.31 451 GLY B C 1
ATOM 9950 O O . GLY B 1 451 ? -12.539 -26.516 0.543 1 94.31 451 GLY B O 1
ATOM 9951 N N . THR B 1 452 ? -13.414 -24.5 0.939 1 96.12 452 THR B N 1
ATOM 9952 C CA . THR B 1 452 ? -13.445 -24.141 -0.471 1 96.12 452 THR B CA 1
ATOM 9953 C C . THR B 1 452 ? -12.125 -23.516 -0.897 1 96.12 452 THR B C 1
ATOM 9955 O O . THR B 1 452 ? -11.633 -22.578 -0.25 1 96.12 452 THR B O 1
ATOM 9958 N N . ILE B 1 453 ? -11.523 -24.062 -1.894 1 97 453 ILE B N 1
ATOM 9959 C CA . ILE B 1 453 ? -10.344 -23.453 -2.506 1 97 453 ILE B CA 1
ATOM 9960 C C . ILE B 1 453 ? -10.766 -22.266 -3.367 1 97 453 ILE B C 1
ATOM 9962 O O . ILE B 1 453 ? -11.688 -22.391 -4.184 1 97 453 ILE B O 1
ATOM 9966 N N . LYS B 1 454 ? -10.055 -21.141 -3.252 1 95.25 454 LYS B N 1
ATOM 9967 C CA . LYS B 1 454 ? -10.633 -19.906 -3.777 1 95.25 454 LYS B CA 1
ATOM 9968 C C . LYS B 1 454 ? -9.734 -19.312 -4.855 1 95.25 454 LYS B C 1
ATOM 9970 O O . LYS B 1 454 ? -10.102 -18.312 -5.484 1 95.25 454 LYS B O 1
ATOM 9975 N N . CYS B 1 455 ? -8.562 -19.812 -5.035 1 94.81 455 CYS B N 1
ATOM 9976 C CA . CYS B 1 455 ? -7.695 -19.281 -6.082 1 94.81 455 CYS B CA 1
ATOM 9977 C C . CYS B 1 455 ? -6.496 -20.203 -6.309 1 94.81 455 CYS B C 1
ATOM 9979 O O . CYS B 1 455 ? -6.371 -21.234 -5.656 1 94.81 455 CYS B O 1
ATOM 9981 N N . SER B 1 456 ? -5.723 -19.859 -7.277 1 96 456 SER B N 1
ATOM 9982 C CA . SER B 1 456 ? -4.434 -20.469 -7.582 1 96 456 SER B CA 1
ATOM 9983 C C . SER B 1 456 ? -3.291 -19.469 -7.43 1 96 456 SER B C 1
ATOM 9985 O O . SER B 1 456 ? -3.477 -18.391 -6.879 1 96 456 SER B O 1
ATOM 9987 N N . ASN B 1 457 ? -2.127 -19.953 -7.711 1 92.31 457 ASN B N 1
ATOM 9988 C CA . ASN B 1 457 ? -0.953 -19.094 -7.621 1 92.31 457 ASN B CA 1
ATOM 9989 C C . ASN B 1 457 ? -0.716 -18.328 -8.922 1 92.31 457 ASN B C 1
ATOM 9991 O O . ASN B 1 457 ? -1.595 -18.266 -9.781 1 92.31 457 ASN B O 1
ATOM 9995 N N . LEU B 1 458 ? 0.376 -17.719 -9.039 1 89.06 458 LEU B N 1
ATOM 9996 C CA . LEU B 1 458 ? 0.761 -16.906 -10.188 1 89.06 458 LEU B CA 1
ATOM 9997 C C . LEU B 1 458 ? 0.736 -17.719 -11.469 1 89.06 458 LEU B C 1
ATOM 9999 O O . LEU B 1 458 ? 0.236 -17.25 -12.5 1 89.06 458 LEU B O 1
ATOM 10003 N N . CYS B 1 459 ? 1.177 -18.922 -11.406 1 90.62 459 CYS B N 1
ATOM 10004 C CA . CYS B 1 459 ? 1.345 -19.719 -12.609 1 90.62 459 CYS B CA 1
ATOM 10005 C C . CYS B 1 459 ? 0.182 -20.688 -12.797 1 90.62 459 CYS B C 1
ATOM 10007 O O . CYS B 1 459 ? 0.161 -21.469 -13.75 1 90.62 459 CYS B O 1
ATOM 10009 N N . THR B 1 460 ? -0.778 -20.719 -11.938 1 95.38 460 THR B N 1
ATOM 10010 C CA . THR B 1 460 ? -2.072 -21.391 -12.047 1 95.38 460 THR B CA 1
ATOM 10011 C C . THR B 1 460 ? -1.923 -22.906 -11.898 1 95.38 460 THR B C 1
ATOM 10013 O O . THR B 1 460 ? -2.787 -23.656 -12.344 1 95.38 460 THR B O 1
ATOM 10016 N N . GLU B 1 461 ? -0.795 -23.391 -11.383 1 94.81 461 GLU B N 1
ATOM 10017 C CA . GLU B 1 461 ? -0.644 -24.828 -11.203 1 94.81 461 GLU B CA 1
ATOM 10018 C C . GLU B 1 461 ? -0.919 -25.234 -9.758 1 94.81 461 GLU B C 1
ATOM 10020 O O . GLU B 1 461 ? -1.178 -26.406 -9.477 1 94.81 461 GLU B O 1
ATOM 10025 N N . VAL B 1 462 ? -0.834 -24.312 -8.844 1 95.88 462 VAL B N 1
ATOM 10026 C CA . VAL B 1 462 ? -0.994 -24.625 -7.426 1 95.88 462 VAL B CA 1
ATOM 10027 C C . VAL B 1 462 ? -2.441 -24.375 -7.004 1 95.88 462 VAL B C 1
ATOM 10029 O O . VAL B 1 462 ? -2.947 -23.25 -7.133 1 95.88 462 VAL B O 1
ATOM 10032 N N . VAL B 1 463 ? -3.102 -25.391 -6.59 1 97.06 463 VAL B N 1
ATOM 10033 C CA . VAL B 1 463 ? -4.473 -25.297 -6.102 1 97.06 463 VAL B CA 1
ATOM 10034 C C . VAL B 1 463 ? -4.547 -25.828 -4.672 1 97.06 463 VAL B C 1
ATOM 10036 O O . VAL B 1 463 ? -4.723 -27.031 -4.457 1 97.06 463 VAL B O 1
ATOM 10039 N N . GLU B 1 464 ? -4.41 -24.922 -3.678 1 96.69 464 GLU B N 1
ATOM 10040 C CA . GLU B 1 464 ? -4.344 -25.25 -2.256 1 96.69 464 GLU B CA 1
ATOM 10041 C C . GLU B 1 464 ? -5.336 -24.422 -1.449 1 96.69 464 GLU B C 1
ATOM 10043 O O . GLU B 1 464 ? -5.629 -23.266 -1.81 1 96.69 464 GLU B O 1
ATOM 10048 N N . TYR B 1 465 ? -5.758 -25 -0.396 1 95.25 465 TYR B N 1
ATOM 10049 C CA . TYR B 1 465 ? -6.676 -24.328 0.514 1 95.25 465 TYR B CA 1
ATOM 10050 C C . TYR B 1 465 ? -5.992 -23.156 1.212 1 95.25 465 TYR B C 1
ATOM 10052 O O . TYR B 1 465 ? -4.824 -23.266 1.598 1 95.25 465 TYR B O 1
ATOM 10060 N N . THR B 1 466 ? -6.723 -22.078 1.313 1 92.19 466 THR B N 1
ATOM 10061 C CA . THR B 1 466 ? -6.277 -20.906 2.059 1 92.19 466 THR B CA 1
ATOM 10062 C C . THR B 1 466 ? -7.375 -20.406 3 1 92.19 466 THR B C 1
ATOM 10064 O O . THR B 1 466 ? -8.555 -20.719 2.809 1 92.19 466 THR B O 1
ATOM 10067 N N . SER B 1 467 ? -7.012 -19.703 4.039 1 86.94 467 SER B N 1
ATOM 10068 C CA . SER B 1 467 ? -7.891 -19.016 4.988 1 86.94 467 SER B CA 1
ATOM 10069 C C . SER B 1 467 ? -7.25 -17.734 5.52 1 86.94 467 SER B C 1
ATOM 10071 O O . SER B 1 467 ? -6.086 -17.453 5.23 1 86.94 467 SER B O 1
ATOM 10073 N N . PRO B 1 468 ? -7.98 -16.875 6.211 1 80.5 468 PRO B N 1
ATOM 10074 C CA . PRO B 1 468 ? -7.383 -15.672 6.785 1 80.5 468 PRO B CA 1
ATOM 10075 C C . PRO B 1 468 ? -6.156 -15.977 7.645 1 80.5 468 PRO B C 1
ATOM 10077 O O . PRO B 1 468 ? -5.254 -15.141 7.754 1 80.5 468 PRO B O 1
ATOM 10080 N N . ASP B 1 469 ? -6.074 -17.188 8.133 1 81.94 469 ASP B N 1
ATOM 10081 C CA . ASP B 1 469 ? -4.977 -17.531 9.031 1 81.94 469 ASP B CA 1
ATOM 10082 C C . ASP B 1 469 ? -3.986 -18.484 8.352 1 81.94 469 ASP B C 1
ATOM 10084 O O . ASP B 1 469 ? -3.023 -18.938 8.977 1 81.94 469 ASP B O 1
ATOM 10088 N N . GLU B 1 470 ? -4.262 -18.844 7.102 1 88.75 470 GLU B N 1
ATOM 10089 C CA . GLU B 1 470 ? -3.389 -19.766 6.395 1 88.75 470 GLU B CA 1
ATOM 10090 C C . GLU B 1 470 ? -3.062 -19.266 4.992 1 88.75 470 GLU B C 1
ATOM 10092 O O . GLU B 1 470 ? -3.965 -19.047 4.184 1 88.75 470 GLU B O 1
ATOM 10097 N N . VAL B 1 471 ? -1.825 -19.109 4.766 1 89.5 471 VAL B N 1
ATOM 10098 C CA . VAL B 1 471 ? -1.303 -18.781 3.445 1 89.5 471 VAL B CA 1
ATOM 10099 C C . VAL B 1 471 ? -0.604 -20 2.844 1 89.5 471 VAL B C 1
ATOM 10101 O O . VAL B 1 471 ? 0.335 -20.531 3.434 1 89.5 471 VAL B O 1
ATOM 10104 N N . ALA B 1 472 ? -1.069 -20.391 1.7 1 92.75 472 ALA B N 1
ATOM 10105 C CA . ALA B 1 472 ? -0.539 -21.609 1.098 1 92.75 472 ALA B CA 1
ATOM 10106 C C . ALA B 1 472 ? 0.834 -21.359 0.48 1 92.75 472 ALA B C 1
ATOM 10108 O O . ALA B 1 472 ? 1.128 -20.25 0.024 1 92.75 472 ALA B O 1
ATOM 10109 N N . VAL B 1 473 ? 1.678 -22.422 0.463 1 89.38 473 VAL B N 1
ATOM 10110 C CA . VAL B 1 473 ? 3.045 -22.359 -0.044 1 89.38 473 VAL B CA 1
ATOM 10111 C C . VAL B 1 473 ? 3.24 -23.422 -1.129 1 89.38 473 VAL B C 1
ATOM 10113 O O . VAL B 1 473 ? 2.717 -24.531 -1.023 1 89.38 473 VAL B O 1
ATOM 10116 N N . CYS B 1 474 ? 3.912 -23.047 -2.117 1 84.25 474 CYS B N 1
ATOM 10117 C CA . CYS B 1 474 ? 4.25 -23.969 -3.193 1 84.25 474 CYS B CA 1
ATOM 10118 C C . CYS B 1 474 ? 5.688 -24.453 -3.064 1 84.25 474 CYS B C 1
ATOM 10120 O O . CYS B 1 474 ? 6.625 -23.656 -3.184 1 84.25 474 CYS B O 1
ATOM 10122 N N . ASN B 1 475 ? 5.922 -25.688 -2.785 1 87.5 475 ASN B N 1
ATOM 10123 C CA . ASN B 1 475 ? 7.211 -26.359 -2.85 1 87.5 475 ASN B CA 1
ATOM 10124 C C . ASN B 1 475 ? 7.32 -27.25 -4.09 1 87.5 475 ASN B C 1
ATOM 10126 O O . ASN B 1 475 ? 6.684 -28.297 -4.168 1 87.5 475 ASN B O 1
ATOM 10130 N N . LEU B 1 476 ? 8.211 -26.844 -4.988 1 89.69 476 LEU B N 1
ATOM 10131 C CA . LEU B 1 476 ? 8.109 -27.438 -6.309 1 89.69 476 LEU B CA 1
ATOM 10132 C C . LEU B 1 476 ? 9.438 -28.078 -6.719 1 89.69 476 LEU B C 1
ATOM 10134 O O . LEU B 1 476 ? 10.492 -27.672 -6.23 1 89.69 476 LEU B O 1
ATOM 10138 N N . ALA B 1 477 ? 9.359 -29.078 -7.539 1 91.25 477 ALA B N 1
ATOM 10139 C CA . ALA B 1 477 ? 10.461 -29.672 -8.281 1 91.25 477 ALA B CA 1
ATOM 10140 C C . ALA B 1 477 ? 9.992 -30.188 -9.641 1 91.25 477 ALA B C 1
ATOM 10142 O O . ALA B 1 477 ? 8.836 -30.594 -9.797 1 91.25 477 ALA B O 1
ATOM 10143 N N . SER B 1 478 ? 10.828 -30.141 -10.641 1 93.75 478 SER B N 1
ATOM 10144 C CA . SER B 1 478 ? 10.469 -30.625 -11.969 1 93.75 478 SER B CA 1
ATOM 10145 C C . SER B 1 478 ? 11.406 -31.75 -12.414 1 93.75 478 SER B C 1
ATOM 10147 O O . SER B 1 478 ? 12.602 -31.719 -12.125 1 93.75 478 SER B O 1
ATOM 10149 N N . ILE B 1 479 ? 10.867 -32.688 -13.117 1 97.31 479 ILE B N 1
ATOM 10150 C CA . ILE B 1 479 ? 11.609 -33.812 -13.633 1 97.31 479 ILE B CA 1
ATOM 10151 C C . ILE B 1 479 ? 11.922 -33.625 -15.117 1 97.31 479 ILE B C 1
ATOM 10153 O O . ILE B 1 479 ? 11.031 -33.281 -15.906 1 97.31 479 ILE B O 1
ATOM 10157 N N . ALA B 1 480 ? 13.164 -33.812 -15.492 1 95.44 480 ALA B N 1
ATOM 10158 C CA . ALA B 1 480 ? 13.555 -33.75 -16.906 1 95.44 480 ALA B CA 1
ATOM 10159 C C . ALA B 1 480 ? 13.227 -35.031 -17.625 1 95.44 480 ALA B C 1
ATOM 10161 O O . ALA B 1 480 ? 14.016 -36 -17.578 1 95.44 480 ALA B O 1
ATOM 10162 N N . LEU B 1 481 ? 12.281 -35.125 -18.406 1 98 481 LEU B N 1
ATOM 10163 C CA . LEU B 1 481 ? 11.719 -36.375 -18.953 1 98 481 LEU B CA 1
ATOM 10164 C C . LEU B 1 481 ? 12.656 -36.969 -20 1 98 481 LEU B C 1
ATOM 10166 O O . LEU B 1 481 ? 12.688 -38.188 -20.188 1 98 481 LEU B O 1
ATOM 10170 N N . ASN B 1 482 ? 13.367 -36.125 -20.688 1 93.94 482 ASN B N 1
ATOM 10171 C CA . ASN B 1 482 ? 14.25 -36.625 -21.734 1 93.94 482 ASN B CA 1
ATOM 10172 C C . ASN B 1 482 ? 15.344 -37.531 -21.188 1 93.94 482 ASN B C 1
ATOM 10174 O O . ASN B 1 482 ? 15.898 -38.344 -21.922 1 93.94 482 ASN B O 1
ATOM 10178 N N . ARG B 1 483 ? 15.602 -37.469 -19.938 1 93.75 483 ARG B N 1
ATOM 10179 C CA . ARG B 1 483 ? 16.656 -38.25 -19.297 1 93.75 483 ARG B CA 1
ATOM 10180 C C . ARG B 1 483 ? 16.219 -39.688 -19.062 1 93.75 483 ARG B C 1
ATOM 10182 O O . ARG B 1 483 ? 17.031 -40.562 -18.781 1 93.75 483 ARG B O 1
ATOM 10189 N N . PHE B 1 484 ? 15.016 -40 -19.359 1 97.56 484 PHE B N 1
ATOM 10190 C CA . PHE B 1 484 ? 14.484 -41.312 -19.109 1 97.56 484 PHE B CA 1
ATOM 10191 C C . PHE B 1 484 ? 14.328 -42.094 -20.422 1 97.56 484 PHE B C 1
ATOM 10193 O O . PHE B 1 484 ? 13.742 -43.188 -20.438 1 97.56 484 PHE B O 1
ATOM 10200 N N . VAL B 1 485 ? 14.727 -41.531 -21.453 1 96.5 485 VAL B N 1
ATOM 10201 C CA . VAL B 1 485 ? 14.711 -42.219 -22.734 1 96.5 485 VAL B CA 1
ATOM 10202 C C . VAL B 1 485 ? 16.031 -42.969 -22.938 1 96.5 485 VAL B C 1
ATOM 10204 O O . VAL B 1 485 ? 17.109 -42.375 -22.922 1 96.5 485 VAL B O 1
ATOM 10207 N N . LYS B 1 486 ? 15.922 -44.312 -23.031 1 90.88 486 LYS B N 1
ATOM 10208 C CA . LYS B 1 486 ? 17.078 -45.156 -23.25 1 90.88 486 LYS B CA 1
ATOM 10209 C C . LYS B 1 486 ? 16.828 -46.156 -24.375 1 90.88 486 LYS B C 1
ATOM 10211 O O . LYS B 1 486 ? 15.867 -46.938 -24.328 1 90.88 486 LYS B O 1
ATOM 10216 N N . ASP B 1 487 ? 17.688 -46.25 -25.344 1 89.38 487 ASP B N 1
ATOM 10217 C CA . ASP B 1 487 ? 17.641 -47.188 -26.453 1 89.38 487 ASP B CA 1
ATOM 10218 C C . ASP B 1 487 ? 16.281 -47.188 -27.141 1 89.38 487 ASP B C 1
ATOM 10220 O O . ASP B 1 487 ? 15.703 -48.25 -27.375 1 89.38 487 ASP B O 1
ATOM 10224 N N . GLY B 1 488 ? 15.688 -46 -27.234 1 89.94 488 GLY B N 1
ATOM 10225 C CA . GLY B 1 488 ? 14.453 -45.844 -27.969 1 89.94 488 GLY B CA 1
ATOM 10226 C C . GLY B 1 488 ? 13.219 -46.188 -27.156 1 89.94 488 GLY B C 1
ATOM 10227 O O . GLY B 1 488 ? 12.109 -46.219 -27.688 1 89.94 488 GLY B O 1
ATOM 10228 N N . SER B 1 489 ? 13.406 -46.469 -25.891 1 94.56 489 SER B N 1
ATOM 10229 C CA . SER B 1 489 ? 12.281 -46.75 -25.016 1 94.56 489 SER B CA 1
ATOM 10230 C C . SER B 1 489 ? 12.289 -45.875 -23.781 1 94.56 489 SER B C 1
ATOM 10232 O O . SER B 1 489 ? 13.328 -45.312 -23.406 1 94.56 489 SER B O 1
ATOM 10234 N N . PHE B 1 490 ? 11.078 -45.688 -23.188 1 97.69 490 PHE B N 1
ATOM 10235 C CA . PHE B 1 490 ? 10.938 -44.844 -22 1 97.69 490 PHE B CA 1
ATOM 10236 C C . PHE B 1 490 ? 11.039 -45.688 -20.734 1 97.69 490 PHE B C 1
ATOM 10238 O O . PHE B 1 490 ? 10.367 -46.719 -20.609 1 97.69 490 PHE B O 1
ATOM 10245 N N . ASP B 1 491 ? 11.852 -45.344 -19.797 1 97.75 491 ASP B N 1
ATOM 10246 C CA . ASP B 1 491 ? 12.141 -46.094 -18.594 1 97.75 491 ASP B CA 1
ATOM 10247 C C . ASP B 1 491 ? 11.188 -45.688 -17.453 1 97.75 491 ASP B C 1
ATOM 10249 O O . ASP B 1 491 ? 11.539 -44.906 -16.594 1 97.75 491 ASP B O 1
ATOM 10253 N N . PHE B 1 492 ? 10.047 -46.344 -17.375 1 98.12 492 PHE B N 1
ATOM 10254 C CA . PHE B 1 492 ? 9.031 -46.031 -16.375 1 98.12 492 PHE B CA 1
ATOM 10255 C C . PHE B 1 492 ? 9.516 -46.406 -14.977 1 98.12 492 PHE B C 1
ATOM 10257 O O . PHE B 1 492 ? 9.188 -45.719 -14 1 98.12 492 PHE B O 1
ATOM 10264 N N . GLN B 1 493 ? 10.273 -47.438 -14.852 1 97.19 493 GLN B N 1
ATOM 10265 C CA . GLN B 1 493 ? 10.766 -47.844 -13.547 1 97.19 493 GLN B CA 1
ATOM 10266 C C . GLN B 1 493 ? 11.68 -46.781 -12.938 1 97.19 493 GLN B C 1
ATOM 10268 O O . GLN B 1 493 ? 11.57 -46.469 -11.75 1 97.19 493 GLN B O 1
ATOM 10273 N N . LYS B 1 494 ? 12.57 -46.281 -13.789 1 97.38 494 LYS B N 1
ATOM 10274 C CA . LYS B 1 494 ? 13.461 -45.219 -13.312 1 97.38 494 LYS B CA 1
ATOM 10275 C C . LYS B 1 494 ? 12.68 -43.969 -12.953 1 97.38 494 LYS B C 1
ATOM 10277 O O . LYS B 1 494 ? 13.008 -43.281 -11.977 1 97.38 494 LYS B O 1
ATOM 10282 N N . LEU B 1 495 ? 11.688 -43.625 -13.734 1 98.56 495 LEU B N 1
ATOM 10283 C CA . LEU B 1 495 ? 10.844 -42.469 -13.438 1 98.56 495 LEU B CA 1
ATOM 10284 C C . LEU B 1 495 ? 10.156 -42.656 -12.086 1 98.56 495 LEU B C 1
ATOM 10286 O O . LEU B 1 495 ? 10.062 -41.688 -11.312 1 98.56 495 LEU B O 1
ATOM 10290 N N . ARG B 1 496 ? 9.625 -43.844 -11.797 1 98.25 496 ARG B N 1
ATOM 10291 C CA . ARG B 1 496 ? 9.008 -44.156 -10.516 1 98.25 496 ARG B CA 1
ATOM 10292 C C . ARG B 1 496 ? 9.984 -43.906 -9.367 1 98.25 496 ARG B C 1
ATOM 10294 O O . ARG B 1 496 ? 9.648 -43.25 -8.375 1 98.25 496 ARG B O 1
ATOM 10301 N N . GLU B 1 497 ? 11.203 -44.344 -9.547 1 97.5 497 GLU B N 1
ATOM 10302 C CA . GLU B 1 497 ? 12.227 -44.219 -8.508 1 97.5 497 GLU B CA 1
ATOM 10303 C C . GLU B 1 497 ? 12.578 -42.75 -8.25 1 97.5 497 GLU B C 1
ATOM 10305 O O . GLU B 1 497 ? 12.68 -42.312 -7.098 1 97.5 497 GLU B O 1
ATOM 10310 N N . VAL B 1 498 ? 12.727 -42.031 -9.297 1 97.44 498 VAL B N 1
ATOM 10311 C CA . VAL B 1 498 ? 13.086 -40.625 -9.172 1 97.44 498 VAL B CA 1
ATOM 10312 C C . VAL B 1 498 ? 11.938 -39.844 -8.531 1 97.44 498 VAL B C 1
ATOM 10314 O O . VAL B 1 498 ? 12.156 -38.938 -7.738 1 97.44 498 VAL B O 1
ATOM 10317 N N . SER B 1 499 ? 10.719 -40.188 -8.883 1 98.44 499 SER B N 1
ATOM 10318 C CA . SER B 1 499 ? 9.555 -39.562 -8.289 1 98.44 499 SER B CA 1
ATOM 10319 C C . SER B 1 499 ? 9.523 -39.781 -6.777 1 98.44 499 SER B C 1
ATOM 10321 O O . SER B 1 499 ? 9.141 -38.875 -6.027 1 98.44 499 SER B O 1
ATOM 10323 N N . GLN B 1 500 ? 9.914 -40.938 -6.332 1 98.06 500 GLN B N 1
ATOM 10324 C CA . GLN B 1 500 ? 9.953 -41.25 -4.906 1 98.06 500 GLN B CA 1
ATOM 10325 C C . GLN B 1 500 ? 10.992 -40.375 -4.188 1 98.06 500 GLN B C 1
ATOM 10327 O O . GLN B 1 500 ? 10.719 -39.844 -3.117 1 98.06 500 GLN B O 1
ATOM 10332 N N . VAL B 1 501 ? 12.102 -40.219 -4.836 1 96.12 501 VAL B N 1
ATOM 10333 C CA . VAL B 1 501 ? 13.188 -39.438 -4.254 1 96.12 501 VAL B CA 1
ATOM 10334 C C . VAL B 1 501 ? 12.773 -37.969 -4.145 1 96.12 501 VAL B C 1
ATOM 10336 O O . VAL B 1 501 ? 12.992 -37.344 -3.115 1 96.12 501 VAL B O 1
ATOM 10339 N N . ILE B 1 502 ? 12.18 -37.5 -5.188 1 96.62 502 ILE B N 1
ATOM 10340 C CA . ILE B 1 502 ? 11.758 -36.094 -5.215 1 96.62 502 ILE B CA 1
ATOM 10341 C C . ILE B 1 502 ? 10.711 -35.844 -4.133 1 96.62 502 ILE B C 1
ATOM 10343 O O . ILE B 1 502 ? 10.719 -34.812 -3.475 1 96.62 502 ILE B O 1
ATOM 10347 N N . THR B 1 503 ? 9.82 -36.812 -3.926 1 97.94 503 THR B N 1
ATOM 10348 C CA . THR B 1 503 ? 8.781 -36.688 -2.912 1 97.94 503 THR B CA 1
ATOM 10349 C C . THR B 1 503 ? 9.391 -36.562 -1.519 1 97.94 503 THR B C 1
ATOM 10351 O O . THR B 1 503 ? 8.992 -35.719 -0.723 1 97.94 503 THR B O 1
ATOM 10354 N N . ARG B 1 504 ? 10.352 -37.406 -1.243 1 95.81 504 ARG B N 1
ATOM 10355 C CA . ARG B 1 504 ? 11.031 -37.375 0.049 1 95.81 504 ARG B CA 1
ATOM 10356 C C . ARG B 1 504 ? 11.758 -36.031 0.247 1 95.81 504 ARG B C 1
ATOM 10358 O O . ARG B 1 504 ? 11.719 -35.438 1.331 1 95.81 504 ARG B O 1
ATOM 10365 N N . ASN B 1 505 ? 12.383 -35.594 -0.835 1 90.81 505 ASN B N 1
ATOM 10366 C CA . ASN B 1 505 ? 13.133 -34.344 -0.761 1 90.81 505 ASN B CA 1
ATOM 10367 C C . ASN B 1 505 ? 12.211 -33.156 -0.522 1 90.81 505 ASN B C 1
ATOM 10369 O O . ASN B 1 505 ? 12.508 -32.281 0.313 1 90.81 505 ASN B O 1
ATOM 10373 N N . LEU B 1 506 ? 11.148 -33.094 -1.278 1 93.75 506 LEU B N 1
ATOM 10374 C CA . LEU B 1 506 ? 10.219 -31.984 -1.141 1 93.75 506 LEU B CA 1
ATOM 10375 C C . LEU B 1 506 ? 9.547 -32 0.227 1 93.75 506 LEU B C 1
ATOM 10377 O O . LEU B 1 506 ? 9.258 -30.953 0.797 1 93.75 506 LEU B O 1
ATOM 10381 N N . ASN B 1 507 ? 9.234 -33.188 0.722 1 94.44 507 ASN B N 1
ATOM 10382 C CA . ASN B 1 507 ? 8.688 -33.281 2.068 1 94.44 507 ASN B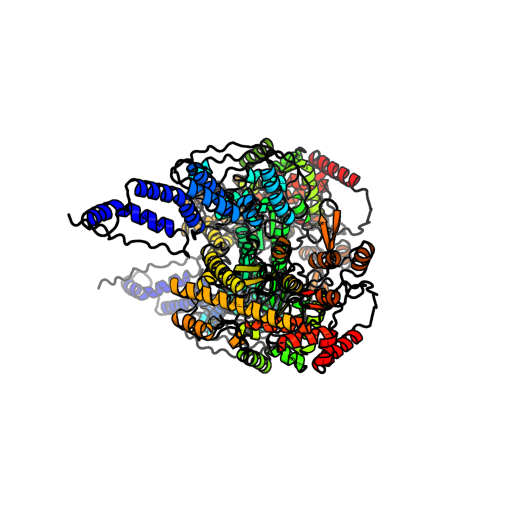 CA 1
ATOM 10383 C C . ASN B 1 507 ? 9.641 -32.719 3.109 1 94.44 507 ASN B C 1
ATOM 10385 O O . ASN B 1 507 ? 9.211 -32.031 4.047 1 94.44 507 ASN B O 1
ATOM 10389 N N . ARG B 1 508 ? 10.844 -32.938 2.949 1 86.5 508 ARG B N 1
ATOM 10390 C CA . ARG B 1 508 ? 11.852 -32.438 3.869 1 86.5 508 ARG B CA 1
ATOM 10391 C C . ARG B 1 508 ? 11.945 -30.906 3.775 1 86.5 508 ARG B C 1
ATOM 10393 O O . ARG B 1 508 ? 12.188 -30.234 4.777 1 86.5 508 ARG B O 1
ATOM 10400 N N . ILE B 1 509 ? 11.797 -30.391 2.611 1 85.56 509 ILE B N 1
ATOM 10401 C CA . ILE B 1 509 ? 11.867 -28.953 2.385 1 85.56 509 ILE B CA 1
ATOM 10402 C C . ILE B 1 509 ? 10.82 -28.25 3.244 1 85.56 509 ILE B C 1
ATOM 10404 O O . ILE B 1 509 ? 11.062 -27.156 3.756 1 85.56 509 ILE B O 1
ATOM 10408 N N . ILE B 1 510 ? 9.719 -28.828 3.443 1 88.56 510 ILE B N 1
ATOM 10409 C CA . ILE B 1 510 ? 8.648 -28.234 4.246 1 88.56 510 ILE B CA 1
ATOM 10410 C C . ILE B 1 510 ? 9.156 -27.969 5.66 1 88.56 510 ILE B C 1
ATOM 10412 O O . ILE B 1 510 ? 8.836 -26.938 6.258 1 88.56 510 ILE B O 1
ATOM 10416 N N . ASP B 1 511 ? 9.961 -28.828 6.18 1 80.5 511 ASP B N 1
ATOM 10417 C CA . ASP B 1 511 ? 10.43 -28.734 7.559 1 80.5 511 ASP B CA 1
ATOM 10418 C C . ASP B 1 511 ? 11.523 -27.688 7.703 1 80.5 511 ASP B C 1
ATOM 10420 O O . ASP B 1 511 ? 11.656 -27.062 8.758 1 80.5 511 ASP B O 1
ATOM 10424 N N . VAL B 1 512 ? 12.219 -27.406 6.609 1 71.38 512 VAL B N 1
ATOM 10425 C CA . VAL B 1 512 ? 13.422 -26.594 6.773 1 71.38 512 VAL B CA 1
ATOM 10426 C C . VAL B 1 512 ? 13.242 -25.266 6.043 1 71.38 512 VAL B C 1
ATOM 10428 O O . VAL B 1 512 ? 14.094 -24.375 6.152 1 71.38 512 VAL B O 1
ATOM 10431 N N . ASN B 1 513 ? 12.172 -25.062 5.402 1 72.25 513 ASN B N 1
ATOM 10432 C CA . ASN B 1 513 ? 11.922 -23.859 4.594 1 72.25 513 ASN B CA 1
ATOM 10433 C C . ASN B 1 513 ? 11.852 -22.609 5.453 1 72.25 513 ASN B C 1
ATOM 10435 O O . ASN B 1 513 ? 11.531 -22.688 6.641 1 72.25 513 ASN B O 1
ATOM 10439 N N . PHE B 1 514 ? 12.258 -21.406 4.84 1 68.88 514 PHE B N 1
ATOM 10440 C CA . PHE B 1 514 ? 12.016 -20.094 5.445 1 68.88 514 PHE B CA 1
ATOM 10441 C C . PHE B 1 514 ? 10.617 -19.594 5.098 1 68.88 514 PHE B C 1
ATOM 10443 O O . PHE B 1 514 ? 10.25 -19.531 3.922 1 68.88 514 PHE B O 1
ATOM 10450 N N . TYR B 1 515 ? 9.945 -19.375 6.121 1 76.94 515 TYR B N 1
ATOM 10451 C CA . TYR B 1 515 ? 8.602 -18.828 5.93 1 76.94 515 TYR B CA 1
ATOM 10452 C C . TYR B 1 515 ? 8.57 -17.344 6.25 1 76.94 515 TYR B C 1
ATOM 10454 O O . TYR B 1 515 ? 8.773 -16.938 7.398 1 76.94 515 TYR B O 1
ATOM 10462 N N . PRO B 1 516 ? 8.305 -16.484 5.262 1 71 516 PRO B N 1
ATOM 10463 C CA . PRO B 1 516 ? 8.328 -15.031 5.469 1 71 516 PRO B CA 1
ATOM 10464 C C . PRO B 1 516 ? 7.273 -14.562 6.465 1 71 516 PRO B C 1
ATOM 10466 O O . PRO B 1 516 ? 7.418 -13.492 7.062 1 71 516 PRO B O 1
ATOM 10469 N N . ILE B 1 517 ? 6.188 -15.336 6.637 1 78 517 ILE B N 1
ATOM 10470 C CA . ILE B 1 517 ? 5.109 -14.977 7.551 1 78 517 ILE B CA 1
ATOM 10471 C C . ILE B 1 517 ? 4.641 -16.219 8.305 1 78 517 ILE B C 1
ATOM 10473 O O . ILE B 1 517 ? 4.688 -17.328 7.77 1 78 517 ILE B O 1
ATOM 10477 N N . PRO B 1 518 ? 4.109 -16.047 9.5 1 82 518 PRO B N 1
ATOM 10478 C CA . PRO B 1 518 ? 3.695 -17.203 10.297 1 82 518 PRO B CA 1
ATOM 10479 C C . PRO B 1 518 ? 2.523 -17.953 9.68 1 82 518 PRO B C 1
ATOM 10481 O O . PRO B 1 518 ? 2.428 -19.172 9.828 1 82 518 PRO B O 1
ATOM 10484 N N . GLU B 1 519 ? 1.62 -17.312 8.977 1 85.75 519 GLU B N 1
ATOM 10485 C CA . GLU B 1 519 ? 0.468 -17.953 8.344 1 85.75 519 GLU B CA 1
ATOM 10486 C C . GLU B 1 519 ? 0.905 -18.953 7.293 1 85.75 519 GLU B C 1
ATOM 10488 O O . GLU B 1 519 ? 0.247 -19.984 7.098 1 85.75 519 GLU B O 1
ATOM 10493 N N . ALA B 1 520 ? 2.029 -18.75 6.59 1 88.75 520 ALA B N 1
ATOM 10494 C CA . ALA B 1 520 ? 2.562 -19.656 5.586 1 88.75 520 ALA B CA 1
ATOM 10495 C C . ALA B 1 520 ? 3.127 -20.922 6.23 1 88.75 520 ALA B C 1
ATOM 10497 O O . ALA B 1 520 ? 2.922 -22.031 5.73 1 88.75 520 ALA B O 1
ATOM 10498 N N . LYS B 1 521 ? 3.812 -20.672 7.383 1 86.56 521 LYS B N 1
ATOM 10499 C CA . LYS B 1 521 ? 4.348 -21.812 8.117 1 86.56 521 LYS B CA 1
ATOM 10500 C C . LYS B 1 521 ? 3.227 -22.719 8.617 1 86.56 521 LYS B C 1
ATOM 10502 O O . LYS B 1 521 ? 3.301 -23.938 8.477 1 86.56 521 LYS B O 1
ATOM 10507 N N . ARG B 1 522 ? 2.256 -22.109 9.133 1 89.38 522 ARG B N 1
ATOM 10508 C CA . ARG B 1 522 ? 1.116 -22.859 9.656 1 89.38 522 ARG B CA 1
ATOM 10509 C C . ARG B 1 522 ? 0.483 -23.719 8.57 1 89.38 522 ARG B C 1
ATOM 10511 O O . ARG B 1 522 ? 0.283 -24.922 8.766 1 89.38 522 ARG B O 1
ATOM 10518 N N . SER B 1 523 ? 0.189 -23.172 7.43 1 92.81 523 SER B N 1
ATOM 10519 C CA . SER B 1 523 ? -0.459 -23.875 6.328 1 92.81 523 SER B CA 1
ATOM 10520 C C . SER B 1 523 ? 0.411 -25.016 5.812 1 92.81 523 SER B C 1
ATOM 10522 O O . SER B 1 523 ? -0.065 -26.141 5.648 1 92.81 523 SER B O 1
ATOM 10524 N N . ASN B 1 524 ? 1.695 -24.734 5.594 1 92.75 524 ASN B N 1
ATOM 10525 C CA . ASN B 1 524 ? 2.592 -25.719 4.996 1 92.75 524 ASN B CA 1
ATOM 10526 C C . ASN B 1 524 ? 2.828 -26.906 5.934 1 92.75 524 ASN B C 1
ATOM 10528 O O . ASN B 1 524 ? 2.926 -28.047 5.484 1 92.75 524 ASN B O 1
ATOM 10532 N N . MET B 1 525 ? 2.873 -26.641 7.191 1 92.25 525 MET B N 1
ATOM 10533 C CA . MET B 1 525 ? 3.117 -27.703 8.164 1 92.25 525 MET B CA 1
ATOM 10534 C C . MET B 1 525 ? 1.87 -28.562 8.367 1 92.25 525 MET B C 1
ATOM 10536 O O . MET B 1 525 ? 1.965 -29.781 8.508 1 92.25 525 MET B O 1
ATOM 10540 N N . ARG B 1 526 ? 0.734 -27.953 8.344 1 94.81 526 ARG B N 1
ATOM 10541 C CA . ARG B 1 526 ? -0.524 -28.641 8.625 1 94.81 526 ARG B CA 1
ATOM 10542 C C . ARG B 1 526 ? -0.914 -29.562 7.477 1 94.81 526 ARG B C 1
ATOM 10544 O O . ARG B 1 526 ? -1.423 -30.672 7.707 1 94.81 526 ARG B O 1
ATOM 10551 N N . HIS B 1 527 ? -0.653 -29.172 6.211 1 97.06 527 HIS B N 1
ATOM 10552 C CA . HIS B 1 527 ? -1.173 -29.891 5.055 1 97.06 527 HIS B CA 1
ATOM 10553 C C . HIS B 1 527 ? -0.052 -30.578 4.289 1 97.06 527 HIS B C 1
ATOM 10555 O O . HIS B 1 527 ? -0.309 -31.484 3.49 1 97.06 527 HIS B O 1
ATOM 10561 N N . ARG B 1 528 ? 1.196 -30.078 4.367 1 97.44 528 ARG B N 1
ATOM 10562 C CA . ARG B 1 528 ? 2.438 -30.578 3.785 1 97.44 528 ARG B CA 1
ATOM 10563 C C . ARG B 1 528 ? 2.275 -30.828 2.291 1 97.44 528 ARG B C 1
ATOM 10565 O O . ARG B 1 528 ? 2.613 -31.906 1.8 1 97.44 528 ARG B O 1
ATOM 10572 N N . PRO B 1 529 ? 1.713 -29.906 1.552 1 97.19 529 PRO B N 1
ATOM 10573 C CA . PRO B 1 529 ? 1.609 -30.062 0.099 1 97.19 529 PRO B CA 1
ATOM 10574 C C . PRO B 1 529 ? 2.959 -29.938 -0.605 1 97.19 529 PRO B C 1
ATOM 10576 O O . PRO B 1 529 ? 3.811 -29.156 -0.186 1 97.19 529 PRO B O 1
ATOM 10579 N N . ILE B 1 530 ? 3.143 -30.719 -1.653 1 96.94 530 ILE B N 1
ATOM 10580 C CA . ILE B 1 530 ? 4.285 -30.578 -2.549 1 96.94 530 ILE B CA 1
ATOM 10581 C C . ILE B 1 530 ? 3.809 -30.562 -3.998 1 96.94 530 ILE B C 1
ATOM 10583 O O . ILE B 1 530 ? 2.629 -30.797 -4.273 1 96.94 530 ILE B O 1
ATOM 10587 N N . GLY B 1 531 ? 4.648 -30.188 -4.914 1 96.81 531 GLY B N 1
ATOM 10588 C CA . GLY B 1 531 ? 4.301 -30.141 -6.328 1 96.81 531 GLY B CA 1
ATOM 10589 C C . GLY B 1 531 ? 5.418 -30.641 -7.23 1 96.81 531 GLY B C 1
ATOM 10590 O O . GLY B 1 531 ? 6.453 -29.984 -7.355 1 96.81 531 GLY B O 1
ATOM 10591 N N . ILE B 1 532 ? 5.145 -31.75 -7.848 1 98.19 532 ILE B N 1
ATOM 10592 C CA . ILE B 1 532 ? 6.098 -32.281 -8.812 1 98.19 532 ILE B CA 1
ATOM 10593 C C . ILE B 1 532 ? 5.621 -31.984 -10.234 1 98.19 532 ILE B C 1
ATOM 10595 O O . ILE B 1 532 ? 4.457 -32.219 -10.57 1 98.19 532 ILE B O 1
ATOM 10599 N N . GLY B 1 533 ? 6.434 -31.359 -10.984 1 97.62 533 GLY B N 1
ATOM 10600 C CA . GLY B 1 533 ? 6.18 -31.109 -12.391 1 97.62 533 GLY B CA 1
ATOM 10601 C C . GLY B 1 533 ? 7.223 -31.719 -13.305 1 97.62 533 GLY B C 1
ATOM 10602 O O . GLY B 1 533 ? 7.918 -32.656 -12.914 1 97.62 533 GLY B O 1
ATOM 10603 N N . VAL B 1 534 ? 7.18 -31.359 -14.594 1 98.12 534 VAL B N 1
ATOM 10604 C CA . VAL B 1 534 ? 8.109 -31.938 -15.555 1 98.12 534 VAL B CA 1
ATOM 10605 C C . VAL B 1 534 ? 8.656 -30.844 -16.469 1 98.12 534 VAL B C 1
ATOM 10607 O O . VAL B 1 534 ? 8.164 -29.719 -16.453 1 98.12 534 VAL B O 1
ATOM 10610 N N . GLN B 1 535 ? 9.68 -31.125 -17.125 1 94.69 535 GLN B N 1
ATOM 10611 C CA . GLN B 1 535 ? 10.188 -30.359 -18.25 1 94.69 535 GLN B CA 1
ATOM 10612 C C . GLN B 1 535 ? 10.688 -31.266 -19.359 1 94.69 535 GLN B C 1
ATOM 10614 O O . GLN B 1 535 ? 10.953 -32.438 -19.125 1 94.69 535 GLN B O 1
ATOM 10619 N N . GLY B 1 536 ? 10.625 -30.797 -20.578 1 96.69 536 GLY B N 1
ATOM 10620 C CA . GLY B 1 536 ? 11.195 -31.516 -21.703 1 96.69 536 GLY B CA 1
ATOM 10621 C C . GLY B 1 536 ? 10.281 -32.594 -22.25 1 96.69 536 GLY B C 1
ATOM 10622 O O . GLY B 1 536 ? 10.742 -33.625 -22.766 1 96.69 536 GLY B O 1
ATOM 10623 N N . LEU B 1 537 ? 9 -32.469 -22.078 1 98.19 537 LEU B N 1
ATOM 10624 C CA . LEU B 1 537 ? 8.094 -33.438 -22.656 1 98.19 537 LEU B CA 1
ATOM 10625 C C . LEU B 1 537 ? 8.297 -33.531 -24.172 1 98.19 537 LEU B C 1
ATOM 10627 O O . LEU B 1 537 ? 8.352 -34.625 -24.719 1 98.19 537 LEU B O 1
ATOM 10631 N N . ALA B 1 538 ? 8.375 -32.375 -24.828 1 97.5 538 ALA B N 1
ATOM 10632 C CA . ALA B 1 538 ? 8.609 -32.375 -26.266 1 97.5 538 ALA B CA 1
ATOM 10633 C C . ALA B 1 538 ? 9.938 -33.031 -26.625 1 97.5 538 ALA B C 1
ATOM 10635 O O . ALA B 1 538 ? 10.023 -33.781 -27.594 1 97.5 538 ALA B O 1
ATOM 10636 N N . ASP B 1 539 ? 10.945 -32.75 -25.844 1 96.12 539 ASP B N 1
ATOM 10637 C CA . ASP B 1 539 ? 12.242 -33.375 -26.047 1 96.12 539 ASP B CA 1
ATOM 10638 C C . ASP B 1 539 ? 12.125 -34.906 -25.969 1 96.12 539 ASP B C 1
ATOM 10640 O O . ASP B 1 539 ? 12.695 -35.625 -26.797 1 96.12 539 ASP B O 1
ATOM 10644 N N . CYS B 1 540 ? 11.453 -35.344 -25 1 98.06 540 CYS B N 1
ATOM 10645 C CA . CYS B 1 540 ? 11.25 -36.781 -24.781 1 98.06 540 CYS B CA 1
ATOM 10646 C C . CYS B 1 540 ? 10.562 -37.406 -25.969 1 98.06 540 CYS B C 1
ATOM 10648 O O . CYS B 1 540 ? 11.016 -38.469 -26.469 1 98.06 540 CYS B O 1
ATOM 10650 N N . PHE B 1 541 ? 9.508 -36.812 -26.469 1 98.31 541 PHE B N 1
ATOM 10651 C CA . PHE B 1 541 ? 8.773 -37.344 -27.625 1 98.31 541 PHE B CA 1
ATOM 10652 C C . PHE B 1 541 ? 9.672 -37.406 -28.859 1 98.31 541 PHE B C 1
ATOM 10654 O O . PHE B 1 541 ? 9.648 -38.406 -29.594 1 98.31 541 PHE B O 1
ATOM 10661 N N . ILE B 1 542 ? 10.438 -36.375 -29.062 1 97.19 542 ILE B N 1
ATOM 10662 C CA . ILE B 1 542 ? 11.32 -36.312 -30.219 1 97.19 542 ILE B CA 1
ATOM 10663 C C . ILE B 1 542 ? 12.352 -37.438 -30.141 1 97.19 542 ILE B C 1
ATOM 10665 O O . ILE B 1 542 ? 12.602 -38.125 -31.141 1 97.19 542 ILE B O 1
ATOM 10669 N N . LEU B 1 543 ? 12.906 -37.656 -29 1 96.94 543 LEU B N 1
ATOM 10670 C CA . LEU B 1 543 ? 13.906 -38.719 -28.812 1 96.94 543 LEU B CA 1
ATOM 10671 C C . LEU B 1 543 ? 13.305 -40.094 -29.094 1 96.94 543 LEU B C 1
ATOM 10673 O O . LEU B 1 543 ? 14 -40.969 -29.578 1 96.94 543 LEU B O 1
ATOM 10677 N N . LEU B 1 544 ? 12.07 -40.25 -28.797 1 97.94 544 LEU B N 1
ATOM 10678 C CA . LEU B 1 544 ? 11.391 -41.5 -29 1 97.94 544 LEU B CA 1
ATOM 10679 C C . LEU B 1 544 ? 10.781 -41.594 -30.391 1 97.94 544 LEU B C 1
ATOM 10681 O O . LEU B 1 544 ? 10.133 -42.594 -30.719 1 97.94 544 LEU B O 1
ATOM 10685 N N . ARG B 1 545 ? 10.953 -40.531 -31.141 1 97.25 545 ARG B N 1
ATOM 10686 C CA . ARG B 1 545 ? 10.469 -40.406 -32.531 1 97.25 545 ARG B CA 1
ATOM 10687 C C . ARG B 1 545 ? 8.938 -40.438 -32.562 1 97.25 545 ARG B C 1
ATOM 10689 O O . ARG B 1 545 ? 8.352 -41.156 -33.375 1 97.25 545 ARG B O 1
ATOM 10696 N N . LEU B 1 546 ? 8.344 -39.75 -31.641 1 98 546 LEU B N 1
ATOM 10697 C CA . LEU B 1 546 ? 6.887 -39.656 -31.562 1 98 546 LEU B CA 1
ATOM 10698 C C . LEU B 1 546 ? 6.418 -38.25 -31.875 1 98 546 LEU B C 1
ATOM 10700 O O . LEU B 1 546 ? 6.695 -37.312 -31.109 1 98 546 LEU B O 1
ATOM 10704 N N . PRO B 1 547 ? 5.711 -38.062 -32.969 1 97.81 547 PRO B N 1
ATOM 10705 C CA . PRO B 1 547 ? 5.078 -36.75 -33.156 1 97.81 547 PRO B CA 1
ATOM 10706 C C . PRO B 1 547 ? 4.223 -36.344 -31.953 1 97.81 547 PRO B C 1
ATOM 10708 O O . PRO B 1 547 ? 3.553 -37.188 -31.344 1 97.81 547 PRO B O 1
ATOM 10711 N N . PHE B 1 548 ? 4.117 -35.156 -31.594 1 97.19 548 PHE B N 1
ATOM 10712 C CA . PHE B 1 548 ? 3.693 -34.625 -30.297 1 97.19 548 PHE B CA 1
ATOM 10713 C C . PHE B 1 548 ? 2.283 -35.094 -29.953 1 97.19 548 PHE B C 1
ATOM 10715 O O . PHE B 1 548 ? 1.992 -35.406 -28.812 1 97.19 548 PHE B O 1
ATOM 10722 N N . ASP B 1 549 ? 1.308 -35.062 -30.969 1 94.44 549 ASP B N 1
ATOM 10723 C CA . ASP B 1 549 ? -0.07 -35.438 -30.656 1 94.44 549 ASP B CA 1
ATOM 10724 C C . ASP B 1 549 ? -0.459 -36.75 -31.328 1 94.44 549 ASP B C 1
ATOM 10726 O O . ASP B 1 549 ? -1.619 -36.938 -31.703 1 94.44 549 ASP B O 1
ATOM 10730 N N . SER B 1 550 ? 0.581 -37.562 -31.578 1 97.12 550 SER B N 1
ATOM 10731 C CA . SER B 1 550 ? 0.302 -38.938 -32.062 1 97.12 550 SER B CA 1
ATOM 10732 C C . SER B 1 550 ? -0.314 -39.781 -30.953 1 97.12 550 SER B C 1
ATOM 10734 O O . SER B 1 550 ? -0.182 -39.469 -29.766 1 97.12 550 SER B O 1
ATOM 10736 N N . GLU B 1 551 ? -0.98 -40.812 -31.297 1 96.69 551 GLU B N 1
ATOM 10737 C CA . GLU B 1 551 ? -1.66 -41.688 -30.344 1 96.69 551 GLU B CA 1
ATOM 10738 C C . GLU B 1 551 ? -0.675 -42.312 -29.359 1 96.69 551 GLU B C 1
ATOM 10740 O O . GLU B 1 551 ? -0.929 -42.312 -28.141 1 96.69 551 GLU B O 1
ATOM 10745 N N . PRO B 1 552 ? 0.481 -42.781 -29.859 1 97.25 552 PRO B N 1
ATOM 10746 C CA . PRO B 1 552 ? 1.449 -43.281 -28.891 1 97.25 552 PRO B CA 1
ATOM 10747 C C . PRO B 1 552 ? 1.964 -42.188 -27.938 1 97.25 552 PRO B C 1
ATOM 10749 O O . PRO B 1 552 ? 2.219 -42.469 -26.766 1 97.25 552 PRO B O 1
ATOM 10752 N N . ALA B 1 553 ? 2.139 -41 -28.484 1 98 553 ALA B N 1
ATOM 10753 C CA . ALA B 1 553 ? 2.576 -39.906 -27.641 1 98 553 ALA B CA 1
ATOM 10754 C C . ALA B 1 553 ? 1.533 -39.562 -26.578 1 98 553 ALA B C 1
ATOM 10756 O O . ALA B 1 553 ? 1.877 -39.281 -25.422 1 98 553 ALA B O 1
ATOM 10757 N N . MET B 1 554 ? 0.301 -39.594 -26.922 1 97.81 554 MET B N 1
ATOM 10758 C CA . MET B 1 554 ? -0.794 -39.312 -25.984 1 97.81 554 MET B CA 1
ATOM 10759 C C . MET B 1 554 ? -0.866 -40.375 -24.906 1 97.81 554 MET B C 1
ATOM 10761 O O . MET B 1 554 ? -1.135 -40.094 -23.734 1 97.81 554 MET B O 1
ATOM 10765 N N . LEU B 1 555 ? -0.663 -41.594 -25.297 1 97.44 555 LEU B N 1
ATOM 10766 C CA . LEU B 1 555 ? -0.62 -42.688 -24.312 1 97.44 555 LEU B CA 1
ATOM 10767 C C . LEU B 1 555 ? 0.548 -42.469 -23.359 1 97.44 555 LEU B C 1
ATOM 10769 O O . LEU B 1 555 ? 0.391 -42.656 -22.141 1 97.44 555 LEU B O 1
ATOM 10773 N N . LEU B 1 556 ? 1.706 -42.156 -23.938 1 98.12 556 LEU B N 1
ATOM 10774 C CA . LEU B 1 556 ? 2.885 -41.938 -23.094 1 98.12 556 LEU B CA 1
ATOM 10775 C C . LEU B 1 556 ? 2.656 -40.781 -22.125 1 98.12 556 LEU B C 1
ATOM 10777 O O . LEU B 1 556 ? 3.09 -40.844 -20.984 1 98.12 556 LEU B O 1
ATOM 10781 N N . ASN B 1 557 ? 2.039 -3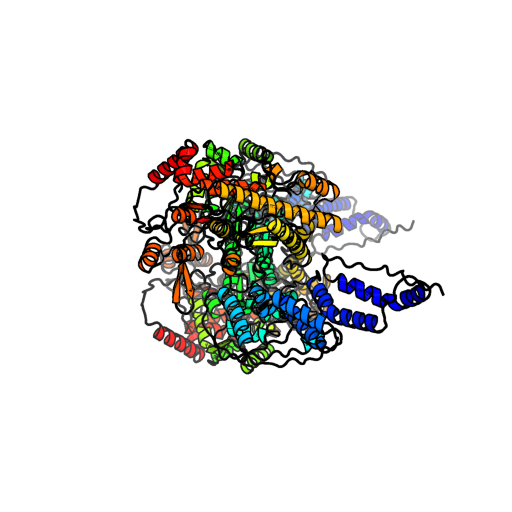9.719 -22.641 1 98.25 557 ASN B N 1
ATOM 10782 C CA . ASN B 1 557 ? 1.652 -38.594 -21.797 1 98.25 557 ASN B CA 1
ATOM 10783 C C . ASN B 1 557 ? 0.883 -39.062 -20.562 1 98.25 557 ASN B C 1
ATOM 10785 O O . ASN B 1 557 ? 1.201 -38.656 -19.438 1 98.25 557 ASN B O 1
ATOM 10789 N N . ARG B 1 558 ? -0.064 -39.875 -20.672 1 97.88 558 ARG B N 1
ATOM 10790 C CA . ARG B 1 558 ? -0.866 -40.406 -19.578 1 97.88 558 ARG B CA 1
ATOM 10791 C C . ARG B 1 558 ? -0.016 -41.281 -18.656 1 97.88 558 ARG B C 1
ATOM 10793 O O . ARG B 1 558 ? -0.083 -41.125 -17.438 1 97.88 558 ARG B O 1
ATOM 10800 N N . GLN B 1 559 ? 0.8 -42.094 -19.266 1 98.5 559 GLN B N 1
ATOM 10801 C CA . GLN B 1 559 ? 1.574 -43.062 -18.5 1 98.5 559 GLN B CA 1
ATOM 10802 C C . GLN B 1 559 ? 2.656 -42.406 -17.672 1 98.5 559 GLN B C 1
ATOM 10804 O O . GLN B 1 559 ? 2.973 -42.844 -16.562 1 98.5 559 GLN B O 1
ATOM 10809 N N . ILE B 1 560 ? 3.201 -41.344 -18.188 1 98.75 560 ILE B N 1
ATOM 10810 C CA . ILE B 1 560 ? 4.227 -40.594 -17.469 1 98.75 560 ILE B CA 1
ATOM 10811 C C . ILE B 1 560 ? 3.645 -40.062 -16.172 1 98.75 560 ILE B C 1
ATOM 10813 O O . ILE B 1 560 ? 4.195 -40.281 -15.086 1 98.75 560 ILE B O 1
ATOM 10817 N N . PHE B 1 561 ? 2.564 -39.344 -16.234 1 98.88 561 PHE B N 1
ATOM 10818 C CA . PHE B 1 561 ? 2.002 -38.719 -15.055 1 98.88 561 PHE B CA 1
ATOM 10819 C C . PHE B 1 561 ? 1.379 -39.75 -14.125 1 98.88 561 PHE B C 1
ATOM 10821 O O . PHE B 1 561 ? 1.393 -39.562 -12.906 1 98.88 561 PHE B O 1
ATOM 10828 N N . GLU B 1 562 ? 0.855 -40.875 -14.695 1 98.75 562 GLU B N 1
ATOM 10829 C CA . GLU B 1 562 ? 0.424 -42 -13.883 1 98.75 562 GLU B CA 1
ATOM 10830 C C . GLU B 1 562 ? 1.573 -42.531 -13.031 1 98.75 562 GLU B C 1
ATOM 10832 O O . GLU B 1 562 ? 1.404 -42.812 -11.836 1 98.75 562 GLU B O 1
ATOM 10837 N N . THR B 1 563 ? 2.721 -42.625 -13.648 1 98.81 563 THR B N 1
ATOM 10838 C CA . THR B 1 563 ? 3.898 -43.188 -12.984 1 98.81 563 THR B CA 1
ATOM 10839 C C . THR B 1 563 ? 4.391 -42.219 -11.898 1 98.81 563 THR B C 1
ATOM 10841 O O . THR B 1 563 ? 4.73 -42.656 -10.797 1 98.81 563 THR B O 1
ATOM 10844 N N . ILE B 1 564 ? 4.441 -40.938 -12.234 1 98.88 564 ILE B N 1
ATOM 10845 C CA . ILE B 1 564 ? 4.898 -39.938 -11.258 1 98.88 564 ILE B CA 1
ATOM 10846 C C . ILE B 1 564 ? 3.961 -39.938 -10.055 1 98.88 564 ILE B C 1
ATOM 10848 O O . ILE B 1 564 ? 4.414 -39.938 -8.906 1 98.88 564 ILE B O 1
ATOM 10852 N N . TYR B 1 565 ? 2.654 -39.906 -10.305 1 98.88 565 TYR B N 1
ATOM 10853 C CA . TYR B 1 565 ? 1.671 -39.906 -9.227 1 98.88 565 TYR B CA 1
ATOM 10854 C C . TYR B 1 565 ? 1.789 -41.156 -8.367 1 98.88 565 TYR B C 1
ATOM 10856 O O . TYR B 1 565 ? 1.759 -41.062 -7.137 1 98.88 565 TYR B O 1
ATOM 10864 N N . TYR B 1 566 ? 1.979 -42.281 -8.984 1 98.81 566 TYR B N 1
ATOM 10865 C CA . TYR B 1 566 ? 2.135 -43.562 -8.273 1 98.81 566 TYR B CA 1
ATOM 10866 C C . TYR B 1 566 ? 3.365 -43.531 -7.379 1 98.81 566 TYR B C 1
ATOM 10868 O O . TYR B 1 566 ? 3.281 -43.844 -6.191 1 98.81 566 TYR B O 1
ATOM 10876 N N . GLY B 1 567 ? 4.477 -43.188 -8.008 1 98.81 567 GLY B N 1
ATOM 10877 C CA . GLY B 1 567 ? 5.715 -43.125 -7.246 1 98.81 567 GLY B CA 1
ATOM 10878 C C . GLY B 1 567 ? 5.652 -42.156 -6.086 1 98.81 567 GLY B C 1
ATOM 10879 O O . GLY B 1 567 ? 6.18 -42.406 -5.008 1 98.81 567 GLY B O 1
ATOM 10880 N N . ALA B 1 568 ? 5.051 -41.031 -6.324 1 98.88 568 ALA B N 1
ATOM 10881 C CA . ALA B 1 568 ? 4.926 -40.031 -5.285 1 98.88 568 ALA B CA 1
ATOM 10882 C C . ALA B 1 568 ? 4.055 -40.5 -4.133 1 98.88 568 ALA B C 1
ATOM 10884 O O . ALA B 1 568 ? 4.387 -40.312 -2.963 1 98.88 568 ALA B O 1
ATOM 10885 N N . LEU B 1 569 ? 2.9 -41.156 -4.449 1 98.88 569 LEU B N 1
ATOM 10886 C CA . LEU B 1 569 ? 2.01 -41.688 -3.434 1 98.88 569 LEU B CA 1
ATOM 10887 C C . LEU B 1 569 ? 2.717 -42.781 -2.619 1 98.88 569 LEU B C 1
ATOM 10889 O O . LEU B 1 569 ? 2.561 -42.844 -1.397 1 98.88 569 LEU B O 1
ATOM 10893 N N . GLU B 1 570 ? 3.461 -43.562 -3.326 1 98.5 570 GLU B N 1
ATOM 10894 C CA . GLU B 1 570 ? 4.195 -44.625 -2.648 1 98.5 570 GLU B CA 1
ATOM 10895 C C . GLU B 1 570 ? 5.168 -44.062 -1.62 1 98.5 570 GLU B C 1
ATOM 10897 O O . GLU B 1 570 ? 5.195 -44.5 -0.471 1 98.5 570 GLU B O 1
ATOM 10902 N N . ALA B 1 571 ? 5.938 -43.125 -2.082 1 98.69 571 ALA B N 1
ATOM 10903 C CA . ALA B 1 571 ? 6.91 -42.5 -1.189 1 98.69 571 ALA B CA 1
ATOM 10904 C C . ALA B 1 571 ? 6.215 -41.781 -0.034 1 98.69 571 ALA B C 1
ATOM 10906 O O . ALA B 1 571 ? 6.672 -41.844 1.109 1 98.69 571 ALA B O 1
ATOM 10907 N N . SER B 1 572 ? 5.145 -41.062 -0.322 1 98.81 572 SER B N 1
ATOM 10908 C CA . SER B 1 572 ? 4.395 -40.344 0.707 1 98.81 572 SER B CA 1
ATOM 10909 C C . SER B 1 572 ? 3.816 -41.312 1.738 1 98.81 572 SER B C 1
ATOM 10911 O O . SER B 1 572 ? 3.756 -41 2.928 1 98.81 572 SER B O 1
ATOM 10913 N N . CYS B 1 573 ? 3.32 -42.438 1.271 1 98.69 573 CYS B N 1
ATOM 10914 C CA . CYS B 1 573 ? 2.795 -43.469 2.158 1 98.69 573 CYS B CA 1
ATOM 10915 C C . CYS B 1 573 ? 3.895 -44.031 3.053 1 98.69 573 CYS B C 1
ATOM 10917 O O . CYS B 1 573 ? 3.682 -44.25 4.246 1 98.69 573 CYS B O 1
ATOM 10919 N N . GLU B 1 574 ? 5.031 -44.312 2.48 1 98 574 GLU B N 1
ATOM 10920 C CA . GLU B 1 574 ? 6.168 -44.781 3.262 1 98 574 GLU B CA 1
ATOM 10921 C C . GLU B 1 574 ? 6.555 -43.781 4.344 1 98 574 GLU B C 1
ATOM 10923 O O . GLU B 1 574 ? 6.855 -44.156 5.477 1 98 574 GLU B O 1
ATOM 10928 N N . LEU B 1 575 ? 6.566 -42.562 3.963 1 98.31 575 LEU B N 1
ATOM 10929 C CA . LEU B 1 575 ? 6.863 -41.5 4.922 1 98.31 575 LEU B CA 1
ATOM 10930 C C . LEU B 1 575 ? 5.82 -41.469 6.035 1 98.31 575 LEU B C 1
ATOM 10932 O O . LEU B 1 575 ? 6.156 -41.25 7.199 1 98.31 575 LEU B O 1
ATOM 10936 N N . ALA B 1 576 ? 4.562 -41.625 5.641 1 98.44 576 ALA B N 1
ATOM 10937 C CA . ALA B 1 576 ? 3.486 -41.656 6.625 1 98.44 576 ALA B CA 1
ATOM 10938 C C . ALA B 1 576 ? 3.645 -42.844 7.578 1 98.44 576 ALA B C 1
ATOM 10940 O O . ALA B 1 576 ? 3.309 -42.75 8.758 1 98.44 576 ALA B O 1
ATOM 10941 N N . GLN B 1 577 ? 4.047 -43.938 7.035 1 97.38 577 GLN B N 1
ATOM 10942 C CA . GLN B 1 577 ? 4.301 -45.094 7.863 1 97.38 577 GLN B CA 1
ATOM 10943 C C . GLN B 1 577 ? 5.352 -44.812 8.93 1 97.38 577 GLN B C 1
ATOM 10945 O O . GLN B 1 577 ? 5.227 -45.25 10.07 1 97.38 577 GLN B O 1
ATOM 10950 N N . ARG B 1 578 ? 6.293 -44.062 8.57 1 95.19 578 ARG B N 1
ATOM 10951 C CA . ARG B 1 578 ? 7.406 -43.75 9.461 1 95.19 578 ARG B CA 1
ATOM 10952 C C . ARG B 1 578 ? 7.059 -42.562 10.375 1 95.19 578 ARG B C 1
ATOM 10954 O O . ARG B 1 578 ? 7.316 -42.625 11.586 1 95.19 578 ARG B O 1
ATOM 10961 N N . ASP B 1 579 ? 6.461 -41.5 9.82 1 95.81 579 ASP B N 1
ATOM 10962 C CA . ASP B 1 579 ? 6.336 -40.219 10.523 1 95.81 579 ASP B CA 1
ATOM 10963 C C . ASP B 1 579 ? 4.871 -39.906 10.82 1 95.81 579 ASP B C 1
ATOM 10965 O O . ASP B 1 579 ? 4.57 -38.938 11.547 1 95.81 579 ASP B O 1
ATOM 10969 N N . GLY B 1 580 ? 3.971 -40.719 10.336 1 96.25 580 GLY B N 1
ATOM 10970 C CA . GLY B 1 580 ? 2.549 -40.438 10.461 1 96.25 580 GLY B CA 1
ATOM 10971 C C . GLY B 1 580 ? 2.006 -39.625 9.305 1 96.25 580 GLY B C 1
ATOM 10972 O O . GLY B 1 580 ? 2.762 -38.938 8.609 1 96.25 580 GLY B O 1
ATOM 10973 N N . PRO B 1 581 ? 0.736 -39.656 9.047 1 98 581 PRO B N 1
ATOM 10974 C CA . PRO B 1 581 ? 0.122 -38.812 8.016 1 98 581 PRO B CA 1
ATOM 10975 C C . PRO B 1 581 ? 0.13 -37.344 8.383 1 98 581 PRO B C 1
ATOM 10977 O O . PRO B 1 581 ? 0.449 -36.969 9.516 1 98 581 PRO B O 1
ATOM 10980 N N . TYR B 1 582 ? -0.084 -36.469 7.43 1 97.81 582 TYR B N 1
ATOM 10981 C CA . TYR B 1 582 ? -0.152 -35.031 7.691 1 97.81 582 TYR B CA 1
ATOM 10982 C C . TYR B 1 582 ? -1.317 -34.719 8.617 1 97.81 582 TYR B C 1
ATOM 10984 O O . TYR B 1 582 ? -2.254 -35.5 8.758 1 97.81 582 TYR B O 1
ATOM 10992 N N . GLU B 1 583 ? -1.338 -33.562 9.203 1 96.12 583 GLU B N 1
ATOM 10993 C CA . GLU B 1 583 ? -2.225 -33.188 10.297 1 96.12 583 GLU B CA 1
ATOM 10994 C C . GLU B 1 583 ? -3.688 -33.219 9.875 1 96.12 583 GLU B C 1
ATOM 10996 O O . GLU B 1 583 ? -4.543 -33.688 10.633 1 96.12 583 GLU B O 1
ATOM 11001 N N . THR B 1 584 ? -4.027 -32.844 8.641 1 97.44 584 THR B N 1
ATOM 11002 C CA . THR B 1 584 ? -5.418 -32.75 8.211 1 97.44 584 THR B CA 1
ATOM 11003 C C . THR B 1 584 ? -5.789 -33.938 7.324 1 97.44 584 THR B C 1
ATOM 11005 O O . THR B 1 584 ? -6.672 -33.812 6.469 1 97.44 584 THR B O 1
ATOM 11008 N N . TYR B 1 585 ? -5.168 -35.031 7.473 1 98.12 585 TYR B N 1
ATOM 11009 C CA . TYR B 1 585 ? -5.352 -36.219 6.66 1 98.12 585 TYR B CA 1
ATOM 11010 C C . TYR B 1 585 ? -6.766 -36.781 6.809 1 98.12 585 TYR B C 1
ATOM 11012 O O . TYR B 1 585 ? -7.41 -37.125 5.816 1 98.12 585 TYR B O 1
ATOM 11020 N N . LYS B 1 586 ? -7.234 -36.844 8.016 1 96.38 586 LYS B N 1
ATOM 11021 C CA . LYS B 1 586 ? -8.547 -37.438 8.273 1 96.38 586 LYS B CA 1
ATOM 11022 C C . LYS B 1 586 ? -9.648 -36.625 7.59 1 96.38 586 LYS B C 1
ATOM 11024 O O . LYS B 1 586 ? -9.703 -35.406 7.711 1 96.38 586 LYS B O 1
ATOM 11029 N N . GLY B 1 587 ? -10.484 -37.312 6.832 1 96.38 587 GLY B N 1
ATOM 11030 C CA . GLY B 1 587 ? -11.594 -36.656 6.152 1 96.38 587 GLY B CA 1
ATOM 11031 C C . GLY B 1 587 ? -11.281 -36.281 4.715 1 96.38 587 GLY B C 1
ATOM 11032 O O . GLY B 1 587 ? -12.18 -35.938 3.945 1 96.38 587 GLY B O 1
ATOM 11033 N N . SER B 1 588 ? -10 -36.375 4.328 1 98.06 588 SER B N 1
ATOM 11034 C CA . SER B 1 588 ? -9.633 -36.125 2.943 1 98.06 588 SER B CA 1
ATOM 11035 C C . SER B 1 588 ? -10.055 -37.281 2.029 1 98.06 588 SER B C 1
ATOM 11037 O O . SER B 1 588 ? -10.273 -38.406 2.492 1 98.06 588 SER B O 1
ATOM 11039 N N . PRO B 1 589 ? -10.164 -37.062 0.773 1 98.38 589 PRO B N 1
ATOM 11040 C CA . PRO B 1 589 ? -10.492 -38.125 -0.17 1 98.38 589 PRO B CA 1
ATOM 11041 C C . PRO B 1 589 ? -9.516 -39.281 -0.093 1 98.38 589 PRO B C 1
ATOM 11043 O O . PRO B 1 589 ? -9.93 -40.438 -0.074 1 98.38 589 PRO B O 1
ATOM 11046 N N . VAL B 1 590 ? -8.273 -39.031 0.005 1 98.44 590 VAL B N 1
ATOM 11047 C CA . VAL B 1 590 ? -7.273 -40.094 0.049 1 98.44 590 VAL B CA 1
ATOM 11048 C C . VAL B 1 590 ? -7.477 -40.938 1.297 1 98.44 590 VAL B C 1
ATOM 11050 O O . VAL B 1 590 ? -7.266 -42.156 1.266 1 98.44 590 VAL B O 1
ATOM 11053 N N . SER B 1 591 ? -7.875 -40.312 2.381 1 97.94 591 SER B N 1
ATOM 11054 C CA . SER B 1 591 ? -8.133 -41.062 3.609 1 97.94 591 SER B CA 1
ATOM 11055 C C . SER B 1 591 ? -9.32 -42 3.445 1 97.94 591 SER B C 1
ATOM 11057 O O . SER B 1 591 ? -9.469 -42.969 4.207 1 97.94 591 SER B O 1
ATOM 11059 N N . GLU B 1 592 ? -10.172 -41.781 2.451 1 97.5 592 GLU B N 1
ATOM 11060 C CA . GLU B 1 592 ? -11.336 -42.594 2.166 1 97.5 592 GLU B CA 1
ATOM 11061 C C . GLU B 1 592 ? -11.078 -43.531 0.987 1 97.5 592 GLU B C 1
ATOM 11063 O O . GLU B 1 592 ? -12.008 -44.125 0.447 1 97.5 592 GLU B O 1
ATOM 11068 N N . GLY B 1 593 ? -9.859 -43.5 0.507 1 97.06 593 GLY B N 1
ATOM 11069 C CA . GLY B 1 593 ? -9.469 -44.375 -0.567 1 97.06 593 GLY B CA 1
ATOM 11070 C C . GLY B 1 593 ? -9.742 -43.812 -1.948 1 97.06 593 GLY B C 1
ATOM 11071 O O . GLY B 1 593 ? -9.734 -44.562 -2.938 1 97.06 593 GLY B O 1
ATOM 11072 N N . ILE B 1 594 ? -10.062 -42.594 -2.023 1 98.19 594 ILE B N 1
ATOM 11073 C CA . ILE B 1 594 ? -10.352 -41.938 -3.291 1 98.19 594 ILE B CA 1
ATOM 11074 C C . ILE B 1 594 ? -9.102 -41.219 -3.779 1 98.19 594 ILE B C 1
ATOM 11076 O O . ILE B 1 594 ? -8.641 -40.281 -3.129 1 98.19 594 ILE B O 1
ATOM 11080 N N . LEU B 1 595 ? -8.523 -41.688 -4.863 1 98.44 595 LEU B N 1
ATOM 11081 C CA . LEU B 1 595 ? -7.336 -41.062 -5.43 1 98.44 595 LEU B CA 1
ATOM 11082 C C . LEU B 1 595 ? -7.707 -40.156 -6.605 1 98.44 595 LEU B C 1
ATOM 11084 O O . LEU B 1 595 ? -8.883 -40.062 -6.965 1 98.44 595 LEU B O 1
ATOM 11088 N N . GLN B 1 596 ? -6.766 -39.469 -7.16 1 98.56 596 GLN B N 1
ATOM 11089 C CA . GLN B 1 596 ? -7.016 -38.438 -8.148 1 98.56 596 GLN B CA 1
ATOM 11090 C C . GLN B 1 596 ? -7.75 -39 -9.359 1 98.56 596 GLN B C 1
ATOM 11092 O O . GLN B 1 596 ? -8.68 -38.344 -9.875 1 98.56 596 GLN B O 1
ATOM 11097 N N . TYR B 1 597 ? -7.312 -40.156 -9.867 1 98.19 597 TYR B N 1
ATOM 11098 C CA . TYR B 1 597 ? -7.941 -40.719 -11.062 1 98.19 597 TYR B CA 1
ATOM 11099 C C . TYR B 1 597 ? -9.391 -41.094 -10.797 1 98.19 597 TYR B C 1
ATOM 11101 O O . TYR B 1 597 ? -10.227 -41.062 -11.703 1 98.19 597 TYR B O 1
ATOM 11109 N N . ASP B 1 598 ? -9.734 -41.406 -9.531 1 97.94 598 ASP B N 1
ATOM 11110 C CA . ASP B 1 598 ? -11.117 -41.719 -9.156 1 97.94 598 ASP B CA 1
ATOM 11111 C C . ASP B 1 598 ? -12 -40.469 -9.32 1 97.94 598 ASP B C 1
ATOM 11113 O O . ASP B 1 598 ? -13.141 -40.594 -9.781 1 97.94 598 ASP B O 1
ATOM 11117 N N . MET B 1 599 ? -11.469 -39.406 -8.945 1 97.75 599 MET B N 1
ATOM 11118 C CA . MET B 1 599 ? -12.25 -38.156 -8.977 1 97.75 599 MET B CA 1
ATOM 11119 C C . MET B 1 599 ? -12.484 -37.719 -10.414 1 97.75 599 MET B C 1
ATOM 11121 O O . MET B 1 599 ? -13.375 -36.906 -10.672 1 97.75 599 MET B O 1
ATOM 11125 N N . TRP B 1 600 ? -11.641 -38.188 -11.367 1 98.12 600 TRP B N 1
ATOM 11126 C CA . TRP B 1 600 ? -11.805 -37.875 -12.781 1 98.12 600 TRP B CA 1
ATOM 11127 C C . TRP B 1 600 ? -12.625 -38.969 -13.477 1 98.12 600 TRP B C 1
ATOM 11129 O O . TRP B 1 600 ? -12.992 -38.812 -14.648 1 98.12 600 TRP B O 1
ATOM 11139 N N . GLY B 1 601 ? -12.875 -40.094 -12.781 1 96.81 601 GLY B N 1
ATOM 11140 C CA . GLY B 1 601 ? -13.586 -41.188 -13.375 1 96.81 601 GLY B CA 1
ATOM 11141 C C . GLY B 1 601 ? -12.766 -41.938 -14.414 1 96.81 601 GLY B C 1
ATOM 11142 O O . GLY B 1 601 ? -13.305 -42.438 -15.406 1 96.81 601 GLY B O 1
ATOM 11143 N N . VAL B 1 602 ? -11.492 -41.969 -14.203 1 97.38 602 VAL B N 1
ATOM 11144 C CA . VAL B 1 602 ? -10.578 -42.594 -15.148 1 97.38 602 VAL B CA 1
ATOM 11145 C C . VAL B 1 602 ? -10.016 -43.875 -14.547 1 97.38 602 VAL B C 1
ATOM 11147 O O . VAL B 1 602 ? -9.758 -43.938 -13.344 1 97.38 602 VAL B O 1
ATOM 11150 N N . THR B 1 603 ? -9.844 -44.875 -15.375 1 96.69 603 THR B N 1
ATOM 11151 C CA . THR B 1 603 ? -9.164 -46.125 -14.977 1 96.69 603 THR B CA 1
ATOM 11152 C C . THR B 1 603 ? -7.695 -46.062 -15.383 1 96.69 603 THR B C 1
ATOM 11154 O O . THR B 1 603 ? -7.375 -45.875 -16.562 1 96.69 603 THR B O 1
ATOM 11157 N N . PRO B 1 604 ? -6.84 -46.188 -14.445 1 97.19 604 PRO B N 1
ATOM 11158 C CA . PRO B 1 604 ? -5.414 -46.188 -14.781 1 97.19 604 PRO B CA 1
ATOM 11159 C C . PRO B 1 604 ? -5.02 -47.312 -15.719 1 97.19 604 PRO B C 1
ATOM 11161 O O . PRO B 1 604 ? -5.773 -48.281 -15.883 1 97.19 604 PRO B O 1
ATOM 11164 N N . THR B 1 605 ? -3.867 -47.219 -16.328 1 96.38 605 THR B N 1
ATOM 11165 C CA . THR B 1 605 ? -3.342 -48.281 -17.172 1 96.38 605 THR B CA 1
ATOM 11166 C C . THR B 1 605 ? -2.865 -49.438 -16.312 1 96.38 605 THR B C 1
ATOM 11168 O O . THR B 1 605 ? -3.004 -49.438 -15.086 1 96.38 605 THR B O 1
ATOM 11171 N N . ASP B 1 606 ? -2.229 -50.469 -17.031 1 94.25 606 ASP B N 1
ATOM 11172 C CA . ASP B 1 606 ? -1.796 -51.656 -16.312 1 94.25 606 ASP B CA 1
ATOM 11173 C C . ASP B 1 606 ? -0.321 -51.562 -15.93 1 94.25 606 ASP B C 1
ATOM 11175 O O . ASP B 1 606 ? 0.307 -52.594 -15.609 1 94.25 606 ASP B O 1
ATOM 11179 N N . LEU B 1 607 ? 0.217 -50.406 -15.906 1 96.19 607 LEU B N 1
ATOM 11180 C CA . LEU B 1 607 ? 1.638 -50.219 -15.633 1 96.19 607 LEU B CA 1
ATOM 11181 C C . LEU B 1 607 ? 1.959 -50.531 -14.18 1 96.19 607 LEU B C 1
ATOM 11183 O O . LEU B 1 607 ? 3.059 -51 -13.867 1 96.19 607 LEU B O 1
ATOM 11187 N N . TRP B 1 608 ? 0.98 -50.156 -13.273 1 97.56 608 TRP B N 1
ATOM 11188 C CA . TRP B 1 608 ? 1.289 -50.25 -11.852 1 97.56 608 TRP B CA 1
ATOM 11189 C C . TRP B 1 608 ? 0.146 -50.906 -11.094 1 97.56 608 TRP B C 1
ATOM 11191 O O . TRP B 1 608 ? -0.99 -50.938 -11.57 1 97.56 608 TRP B O 1
ATOM 11201 N N . ASP B 1 609 ? 0.398 -51.438 -9.906 1 97.5 609 ASP B N 1
ATOM 11202 C CA . ASP B 1 609 ? -0.585 -52.125 -9.078 1 97.5 609 ASP B CA 1
ATOM 11203 C C . ASP B 1 609 ? -1.268 -51.156 -8.117 1 97.5 609 ASP B C 1
ATOM 11205 O O . ASP B 1 609 ? -0.913 -51.094 -6.934 1 97.5 609 ASP B O 1
ATOM 11209 N N . TRP B 1 610 ? -2.27 -50.531 -8.547 1 98 610 TRP B N 1
ATOM 11210 C CA . TRP B 1 610 ? -2.969 -49.5 -7.785 1 98 610 TRP B CA 1
ATOM 11211 C C . TRP B 1 610 ? -3.713 -50.094 -6.598 1 98 610 TRP B C 1
ATOM 11213 O O . TRP B 1 610 ? -3.852 -49.469 -5.555 1 98 610 TRP B O 1
ATOM 11223 N N . ALA B 1 611 ? -4.227 -51.281 -6.738 1 96.5 611 ALA B N 1
ATOM 11224 C CA . ALA B 1 611 ? -4.945 -51.969 -5.656 1 96.5 611 ALA B CA 1
ATOM 11225 C C . ALA B 1 611 ? -4.035 -52.188 -4.449 1 96.5 611 ALA B C 1
ATOM 11227 O O . ALA B 1 611 ? -4.438 -51.938 -3.309 1 96.5 611 ALA B O 1
ATOM 11228 N N . ALA B 1 612 ? -2.902 -52.656 -4.723 1 97.38 612 ALA B N 1
ATOM 11229 C CA . ALA B 1 612 ? -1.937 -52.875 -3.65 1 97.38 612 ALA B CA 1
ATOM 11230 C C . ALA B 1 612 ? -1.579 -51.562 -2.955 1 97.38 612 ALA B C 1
ATOM 11232 O O . ALA B 1 612 ? -1.414 -51.531 -1.732 1 97.38 612 ALA B O 1
ATOM 11233 N N . LEU B 1 613 ? -1.387 -50.562 -3.75 1 98.06 613 LEU B N 1
ATOM 11234 C CA . LEU B 1 613 ? -1.039 -49.25 -3.18 1 98.06 613 LEU B CA 1
ATOM 11235 C C . LEU B 1 613 ? -2.178 -48.719 -2.322 1 98.06 613 LEU B C 1
ATOM 11237 O O . LEU B 1 613 ? -1.942 -48.156 -1.246 1 98.06 613 LEU B O 1
ATOM 11241 N N . LYS B 1 614 ? -3.41 -48.781 -2.773 1 97.94 614 LYS B N 1
ATOM 11242 C CA . LYS B 1 614 ? -4.57 -48.312 -2.01 1 97.94 614 LYS B CA 1
ATOM 11243 C C . LYS B 1 614 ? -4.66 -49.031 -0.669 1 97.94 614 LYS B C 1
ATOM 11245 O O . LYS B 1 614 ? -5.043 -48.438 0.339 1 97.94 614 LYS B O 1
ATOM 11250 N N . GLU B 1 615 ? -4.312 -50.344 -0.659 1 97.56 615 GLU B N 1
ATOM 11251 C CA . GLU B 1 615 ? -4.309 -51.094 0.586 1 97.56 615 GLU B CA 1
ATOM 11252 C C . GLU B 1 615 ? -3.264 -50.562 1.56 1 97.56 615 GLU B C 1
ATOM 11254 O O . GLU B 1 615 ? -3.529 -50.438 2.758 1 97.56 615 GLU B O 1
ATOM 11259 N N . LYS B 1 616 ? -2.125 -50.312 1.021 1 97.81 616 LYS B N 1
ATOM 11260 C CA . LYS B 1 616 ? -1.068 -49.75 1.858 1 97.81 616 LYS B CA 1
ATOM 11261 C C . LYS B 1 616 ? -1.474 -48.375 2.422 1 97.81 616 LYS B C 1
ATOM 11263 O O . LYS B 1 616 ? -1.216 -48.094 3.59 1 97.81 616 LYS B O 1
ATOM 11268 N N . ILE B 1 617 ? -2.051 -47.562 1.572 1 98.5 617 ILE B N 1
ATOM 11269 C CA . ILE B 1 617 ? -2.469 -46.219 1.979 1 98.5 617 ILE B CA 1
ATOM 11270 C C . ILE B 1 617 ? -3.555 -46.312 3.047 1 98.5 617 ILE B C 1
ATOM 11272 O O . ILE B 1 617 ? -3.578 -45.531 3.996 1 98.5 617 ILE B O 1
ATOM 11276 N N . ALA B 1 618 ? -4.453 -47.281 2.879 1 97.56 618 ALA B N 1
ATOM 11277 C CA . ALA B 1 618 ? -5.512 -47.469 3.861 1 97.56 618 ALA B CA 1
ATOM 11278 C C . ALA B 1 618 ? -4.93 -47.812 5.234 1 97.56 618 ALA B C 1
ATOM 11280 O O . ALA B 1 618 ? -5.492 -47.438 6.262 1 97.56 618 ALA B O 1
ATOM 11281 N N . LYS B 1 619 ? -3.857 -48.438 5.199 1 97.38 619 LYS B N 1
ATOM 11282 C CA . LYS B 1 619 ? -3.24 -48.875 6.445 1 97.38 619 LYS B CA 1
ATOM 11283 C C . LYS B 1 619 ? -2.398 -47.781 7.074 1 97.38 619 LYS B C 1
ATOM 11285 O O . LYS B 1 619 ? -2.416 -47.594 8.289 1 97.38 619 LYS B O 1
ATOM 11290 N N . HIS B 1 620 ? -1.665 -47.031 6.238 1 98 620 HIS B N 1
ATOM 11291 C CA . HIS B 1 620 ? -0.632 -46.188 6.809 1 98 620 HIS B CA 1
ATOM 11292 C C . HIS B 1 620 ? -0.93 -44.719 6.539 1 98 620 HIS B C 1
ATOM 11294 O O . HIS B 1 620 ? -0.355 -43.844 7.18 1 98 620 HIS B O 1
ATOM 11300 N N . GLY B 1 621 ? -1.793 -44.406 5.535 1 98.19 621 GLY B N 1
ATOM 11301 C CA . GLY B 1 621 ? -2.033 -43.031 5.129 1 98.19 621 GLY B CA 1
ATOM 11302 C C . GLY B 1 621 ? -0.959 -42.469 4.207 1 98.19 621 GLY B C 1
ATOM 11303 O O . GLY B 1 621 ? -0.193 -43.25 3.617 1 98.19 621 GLY B O 1
ATOM 11304 N N . VAL B 1 622 ? -0.956 -41.188 4.031 1 98.75 622 VAL B N 1
ATOM 11305 C CA . VAL B 1 622 ? 0.064 -40.5 3.258 1 98.75 622 VAL B CA 1
ATOM 11306 C C . VAL B 1 622 ? 0.565 -39.281 4.039 1 98.75 622 VAL B C 1
ATOM 11308 O O . VAL B 1 622 ? -0.139 -38.75 4.906 1 98.75 622 VAL B O 1
ATOM 11311 N N . ARG B 1 623 ? 1.769 -38.781 3.74 1 98.62 623 ARG B N 1
ATOM 11312 C CA . ARG B 1 623 ? 2.432 -37.719 4.465 1 98.62 623 ARG B CA 1
ATOM 11313 C C . ARG B 1 623 ? 2.131 -36.344 3.822 1 98.62 623 ARG B C 1
ATOM 11315 O O . ARG B 1 623 ? 2.268 -35.312 4.469 1 98.62 623 ARG B O 1
ATOM 11322 N N . ASN B 1 624 ? 1.735 -36.375 2.609 1 98.62 624 ASN B N 1
ATOM 11323 C CA . ASN B 1 624 ? 1.507 -35.125 1.855 1 98.62 624 ASN B CA 1
ATOM 11324 C C . ASN B 1 624 ? 0.07 -35.062 1.346 1 98.62 624 ASN B C 1
ATOM 11326 O O . ASN B 1 624 ? -0.464 -36.031 0.814 1 98.62 624 ASN B O 1
ATOM 11330 N N . SER B 1 625 ? -0.507 -33.906 1.461 1 98.56 625 SER B N 1
ATOM 11331 C CA . SER B 1 625 ? -1.894 -33.719 1.038 1 98.56 625 SER B CA 1
ATOM 11332 C C . SER B 1 625 ? -1.999 -33.625 -0.48 1 98.56 625 SER B C 1
ATOM 11334 O O . SER B 1 625 ? -3.023 -33.969 -1.062 1 98.56 625 SER B O 1
ATOM 11336 N N . LEU B 1 626 ? -0.988 -33.062 -1.122 1 98.62 626 LEU B N 1
ATOM 11337 C CA . LEU B 1 626 ? -0.916 -32.875 -2.568 1 98.62 626 LEU B CA 1
ATOM 11338 C C . LEU B 1 626 ? 0.481 -33.188 -3.086 1 98.62 626 LEU B C 1
ATOM 11340 O O . LEU B 1 626 ? 1.475 -32.969 -2.395 1 98.62 626 LEU B O 1
ATOM 11344 N N . LEU B 1 627 ? 0.555 -33.625 -4.402 1 98.75 627 LEU B N 1
ATOM 11345 C CA . LEU B 1 627 ? 1.825 -34.219 -4.824 1 98.75 627 LEU B CA 1
ATOM 11346 C C . LEU B 1 627 ? 2.268 -33.656 -6.164 1 98.75 627 LEU B C 1
ATOM 11348 O O . LEU B 1 627 ? 3.459 -33.406 -6.387 1 98.75 627 LEU B O 1
ATOM 11352 N N . LEU B 1 628 ? 1.347 -33.375 -7.09 1 98.69 628 LEU B N 1
ATOM 11353 C CA . LEU B 1 628 ? 1.764 -33 -8.438 1 98.69 628 LEU B CA 1
ATOM 11354 C C . LEU B 1 628 ? 1.219 -31.641 -8.812 1 98.69 628 LEU B C 1
ATOM 11356 O O . LEU B 1 628 ? 0.067 -31.328 -8.508 1 98.69 628 LEU B O 1
ATOM 11360 N N . ALA B 1 629 ? 2.027 -30.812 -9.461 1 97.75 629 ALA B N 1
ATOM 11361 C CA . ALA B 1 629 ? 1.689 -29.484 -9.969 1 97.75 629 ALA B CA 1
ATOM 11362 C C . ALA B 1 629 ? 2.668 -29.047 -11.055 1 97.75 629 ALA B C 1
ATOM 11364 O O . ALA B 1 629 ? 3.596 -28.281 -10.789 1 97.75 629 ALA B O 1
ATOM 11365 N N . PRO B 1 630 ? 2.486 -29.453 -12.297 1 97.62 630 PRO B N 1
ATOM 11366 C CA . PRO B 1 630 ? 3.396 -29.062 -13.375 1 97.62 630 PRO B CA 1
ATOM 11367 C C . PRO B 1 630 ? 3.416 -27.547 -13.609 1 97.62 630 PRO B C 1
ATOM 11369 O O . PRO B 1 630 ? 2.449 -27 -14.141 1 97.62 630 PRO B O 1
ATOM 11372 N N . MET B 1 631 ? 4.535 -26.953 -13.266 1 94.06 631 MET B N 1
ATOM 11373 C CA . MET B 1 631 ? 4.75 -25.516 -13.445 1 94.06 631 MET B CA 1
ATOM 11374 C C . MET B 1 631 ? 5.391 -25.219 -14.805 1 94.06 631 MET B C 1
ATOM 11376 O O . MET B 1 631 ? 5.836 -26.141 -15.492 1 94.06 631 MET B O 1
ATOM 11380 N N . PRO B 1 632 ? 5.426 -24 -15.367 1 89.38 632 PRO B N 1
ATOM 11381 C CA . PRO B 1 632 ? 5.988 -23.688 -16.688 1 89.38 632 PRO B CA 1
ATOM 11382 C C . PRO B 1 632 ? 7.488 -23.969 -16.766 1 89.38 632 PRO B C 1
ATOM 11384 O O . PRO B 1 632 ? 8.008 -24.25 -17.844 1 89.38 632 PRO B O 1
ATOM 11387 N N . THR B 1 633 ? 8.25 -23.938 -15.773 1 85.44 633 THR B N 1
ATOM 11388 C CA . THR B 1 633 ? 9.672 -24.219 -15.633 1 85.44 633 THR B CA 1
ATOM 11389 C C . THR B 1 633 ? 10.5 -23.344 -16.562 1 85.44 633 THR B C 1
ATOM 11391 O O . THR B 1 633 ? 11.484 -23.812 -17.141 1 85.44 633 THR B O 1
ATOM 11394 N N . ALA B 1 634 ? 10.148 -22.125 -16.891 1 76.12 634 ALA B N 1
ATOM 11395 C CA . ALA B 1 634 ? 10.805 -21.234 -17.828 1 76.12 634 ALA B CA 1
ATOM 11396 C C . ALA B 1 634 ? 12.289 -21.109 -17.531 1 76.12 634 ALA B C 1
ATOM 11398 O O . ALA B 1 634 ? 13.125 -21.25 -18.422 1 76.12 634 ALA B O 1
ATOM 11399 N N . SER B 1 635 ? 12.648 -20.953 -16.312 1 67 635 SER B N 1
ATOM 11400 C CA . SER B 1 635 ? 14.047 -20.734 -15.953 1 67 635 SER B CA 1
ATOM 11401 C C . SER B 1 635 ? 14.805 -22.062 -15.867 1 67 635 SER B C 1
ATOM 11403 O O . SER B 1 635 ? 15.898 -22.188 -16.422 1 67 635 SER B O 1
ATOM 11405 N N . THR B 1 636 ? 14.211 -23.047 -15.273 1 74.75 636 THR B N 1
ATOM 11406 C CA . THR B 1 636 ? 14.906 -24.312 -15.023 1 74.75 636 THR B CA 1
ATOM 11407 C C . THR B 1 636 ? 15.109 -25.078 -16.328 1 74.75 636 THR B C 1
ATOM 11409 O O . THR B 1 636 ? 16.141 -25.734 -16.516 1 74.75 636 THR B O 1
ATOM 11412 N N . ALA B 1 637 ? 14.148 -25.016 -17.234 1 81.31 637 ALA B N 1
ATOM 11413 C CA . ALA B 1 637 ? 14.289 -25.688 -18.516 1 81.31 637 ALA B CA 1
ATOM 11414 C C . ALA B 1 637 ? 15.445 -25.094 -19.328 1 81.31 637 ALA B C 1
ATOM 11416 O O . ALA B 1 637 ? 16.188 -25.828 -19.984 1 81.31 637 ALA B O 1
ATOM 11417 N N . GLN B 1 638 ? 15.562 -23.828 -19.234 1 71.88 638 GLN B N 1
ATOM 11418 C CA . GLN B 1 638 ? 16.656 -23.156 -19.922 1 71.88 638 GLN B CA 1
ATOM 11419 C C . GLN B 1 638 ? 18.016 -23.594 -19.375 1 71.88 638 GLN B C 1
ATOM 11421 O O . GLN B 1 638 ? 18.953 -23.828 -20.141 1 71.88 638 GLN B O 1
ATOM 11426 N N . ILE B 1 639 ? 18.016 -23.766 -18.078 1 68.12 639 ILE B N 1
ATOM 11427 C CA . ILE B 1 639 ? 19.266 -24.156 -17.406 1 68.12 639 ILE B CA 1
ATOM 11428 C C . ILE B 1 639 ? 19.656 -25.562 -17.844 1 68.12 639 ILE B C 1
ATOM 11430 O O . ILE B 1 639 ? 20.828 -25.859 -18.047 1 68.12 639 ILE B O 1
ATOM 11434 N N . LEU B 1 640 ? 18.672 -26.422 -18.078 1 77.38 640 LEU B N 1
ATOM 11435 C CA . LEU B 1 640 ? 18.953 -27.812 -18.406 1 77.38 640 LEU B CA 1
ATOM 11436 C C . LEU B 1 640 ? 18.953 -28.031 -19.906 1 77.38 640 LEU B C 1
ATOM 11438 O O . LEU B 1 640 ? 19.266 -29.125 -20.391 1 77.38 640 LEU B O 1
ATOM 11442 N N . GLY B 1 641 ? 18.625 -26.953 -20.656 1 77.19 641 GLY B N 1
ATOM 11443 C CA . GLY B 1 641 ? 18.609 -27.031 -22.109 1 77.19 641 GLY B CA 1
ATOM 11444 C C . GLY B 1 641 ? 17.422 -27.797 -22.656 1 77.19 641 GLY B C 1
ATOM 11445 O O . GLY B 1 641 ? 17.516 -28.453 -23.688 1 77.19 641 GLY B O 1
ATOM 11446 N N . ASN B 1 642 ? 16.344 -27.906 -21.953 1 88.75 642 ASN B N 1
ATOM 11447 C CA . ASN B 1 642 ? 15.117 -28.594 -22.359 1 88.75 642 ASN B CA 1
ATOM 11448 C C . ASN B 1 642 ? 14.031 -27.578 -22.766 1 88.75 642 ASN B C 1
ATOM 11450 O O . ASN B 1 642 ? 14.172 -26.391 -22.516 1 88.75 642 ASN B O 1
ATOM 11454 N N . ASN B 1 643 ? 13.102 -28.109 -23.484 1 92.12 643 ASN B N 1
ATOM 11455 C CA . ASN B 1 643 ? 11.898 -27.312 -23.688 1 92.12 643 ASN B CA 1
ATOM 11456 C C . ASN B 1 643 ? 11.086 -27.188 -22.406 1 92.12 643 ASN B C 1
ATOM 11458 O O . ASN B 1 643 ? 11.227 -28.016 -21.5 1 92.12 643 ASN B O 1
ATOM 11462 N N . GLU B 1 644 ? 10.289 -26.234 -22.344 1 91.88 644 GLU B N 1
ATOM 11463 C CA . GLU B 1 644 ? 9.57 -25.891 -21.109 1 91.88 644 GLU B CA 1
ATOM 11464 C C . GLU B 1 644 ? 8.453 -26.891 -20.828 1 91.88 644 GLU B C 1
ATOM 11466 O O . GLU B 1 644 ? 7.629 -27.172 -21.703 1 91.88 644 GLU B O 1
ATOM 11471 N N . SER B 1 645 ? 8.461 -27.406 -19.641 1 96 645 SER B N 1
ATOM 11472 C CA . SER B 1 645 ? 7.348 -28.109 -19 1 96 645 SER B CA 1
ATOM 11473 C C . SER B 1 645 ? 6.734 -29.141 -19.938 1 96 645 SER B C 1
ATOM 11475 O O . SER B 1 645 ? 7.445 -29.984 -20.5 1 96 645 SER B O 1
ATOM 11477 N N . ILE B 1 646 ? 5.43 -29.047 -20.156 1 97.25 646 ILE B N 1
ATOM 11478 C CA . ILE B 1 646 ? 4.641 -30 -20.938 1 97.25 646 ILE B CA 1
ATOM 11479 C C . ILE B 1 646 ? 4.391 -29.422 -22.344 1 97.25 646 ILE B C 1
ATOM 11481 O O . ILE B 1 646 ? 3.59 -29.969 -23.094 1 97.25 646 ILE B O 1
ATOM 11485 N N . GLU B 1 647 ? 5.145 -28.438 -22.703 1 95.12 647 GLU B N 1
ATOM 11486 C CA . GLU B 1 647 ? 4.816 -27.672 -23.891 1 95.12 647 GLU B CA 1
ATOM 11487 C C . GLU B 1 647 ? 5.559 -28.188 -25.109 1 95.12 647 GLU B C 1
ATOM 11489 O O . GLU B 1 647 ? 6.672 -28.719 -25 1 95.12 647 GLU B O 1
ATOM 11494 N N . ALA B 1 648 ? 4.871 -28.031 -26.297 1 96.06 648 ALA B N 1
ATOM 11495 C CA . ALA B 1 648 ? 5.574 -28.219 -27.562 1 96.06 648 ALA B CA 1
ATOM 11496 C C . ALA B 1 648 ? 6.484 -27.031 -27.875 1 96.06 648 ALA B C 1
ATOM 11498 O O . ALA B 1 648 ? 6.355 -25.969 -27.266 1 96.06 648 ALA B O 1
ATOM 11499 N N . TYR B 1 649 ? 7.387 -27.266 -28.781 1 94.38 649 TYR B N 1
ATOM 11500 C CA . TYR B 1 649 ? 8.273 -26.188 -29.203 1 94.38 649 TYR B CA 1
ATOM 11501 C C . TYR B 1 649 ? 7.488 -25.078 -29.891 1 94.38 649 TYR B C 1
ATOM 11503 O O . TYR B 1 649 ? 6.598 -25.359 -30.703 1 94.38 649 TYR B O 1
ATOM 11511 N N . THR B 1 650 ? 7.801 -23.875 -29.547 1 91.25 650 THR B N 1
ATOM 11512 C CA . THR B 1 650 ? 7.168 -22.75 -30.234 1 91.25 650 THR B CA 1
ATOM 11513 C C . THR B 1 650 ? 7.867 -22.453 -31.547 1 91.25 650 THR B C 1
ATOM 11515 O O . THR B 1 650 ? 7.258 -21.906 -32.469 1 91.25 650 THR B O 1
ATOM 11518 N N . SER B 1 651 ? 9.141 -22.75 -31.609 1 90.06 651 SER B N 1
ATOM 11519 C CA . SER B 1 651 ? 9.977 -22.562 -32.781 1 90.06 651 SER B CA 1
ATOM 11520 C C . SER B 1 651 ? 11.172 -23.516 -32.781 1 90.06 651 SER B C 1
ATOM 11522 O O . SER B 1 651 ? 11.633 -23.922 -31.703 1 90.06 651 SER B O 1
ATOM 11524 N N . ASN B 1 652 ? 11.609 -23.859 -33.938 1 93.5 652 ASN B N 1
ATOM 11525 C CA . ASN B 1 652 ? 12.812 -24.688 -34 1 93.5 652 ASN B CA 1
ATOM 11526 C C . ASN B 1 652 ? 14.07 -23.844 -34.156 1 93.5 652 ASN B C 1
ATOM 11528 O O . ASN B 1 652 ? 15.164 -24.375 -34.344 1 93.5 652 ASN B O 1
ATOM 11532 N N . ILE B 1 653 ? 13.812 -22.5 -34.156 1 86.06 653 ILE B N 1
ATOM 11533 C CA . ILE B 1 653 ? 14.922 -21.562 -34.156 1 86.06 653 ILE B CA 1
ATOM 11534 C C . ILE B 1 653 ? 14.742 -20.547 -33.031 1 86.06 653 ILE B C 1
ATOM 11536 O O . ILE B 1 653 ? 13.625 -20.125 -32.75 1 86.06 653 ILE B O 1
ATOM 11540 N N . TYR B 1 654 ? 15.781 -20.297 -32.281 1 78.19 654 TYR B N 1
ATOM 11541 C CA . TYR B 1 654 ? 15.711 -19.297 -31.234 1 78.19 654 TYR B CA 1
ATOM 11542 C C . TYR B 1 654 ? 16.938 -18.391 -31.266 1 78.19 654 TYR B C 1
ATOM 11544 O O . TYR B 1 654 ? 17.984 -18.766 -31.797 1 78.19 654 TYR B O 1
ATOM 11552 N N . THR B 1 655 ? 16.656 -17.094 -30.859 1 70.62 655 THR B N 1
ATOM 11553 C CA . THR B 1 655 ? 17.75 -16.125 -30.828 1 70.62 655 THR B CA 1
ATOM 11554 C C . THR B 1 655 ? 18.406 -16.109 -29.453 1 70.62 655 THR B C 1
ATOM 11556 O O . THR B 1 655 ? 17.734 -16.062 -28.438 1 70.62 655 THR B O 1
ATOM 11559 N N . ARG B 1 656 ? 19.562 -16.422 -29.375 1 55.12 656 ARG B N 1
ATOM 11560 C CA . ARG B 1 656 ? 20.359 -16.297 -28.156 1 55.12 656 ARG B CA 1
ATOM 11561 C C . ARG B 1 656 ? 21.25 -15.062 -28.203 1 55.12 656 ARG B C 1
ATOM 11563 O O . ARG B 1 656 ? 22 -14.875 -29.156 1 55.12 656 ARG B O 1
ATOM 11570 N N . ARG B 1 657 ? 20.906 -14.18 -27.312 1 51.41 657 ARG B N 1
ATOM 11571 C CA . ARG B 1 657 ? 21.703 -12.961 -27.234 1 51.41 657 ARG B CA 1
ATOM 11572 C C . ARG B 1 657 ? 22.875 -13.133 -26.281 1 51.41 657 ARG B C 1
ATOM 11574 O O . ARG B 1 657 ? 22.688 -13.422 -25.094 1 51.41 657 ARG B O 1
ATOM 11581 N N . VAL B 1 658 ? 24.062 -13.211 -26.859 1 45.81 658 VAL B N 1
ATOM 11582 C CA . VAL B 1 658 ? 25.281 -13.266 -26.062 1 45.81 658 VAL B CA 1
ATOM 11583 C C . VAL B 1 658 ? 26.047 -11.945 -26.203 1 45.81 658 VAL B C 1
ATOM 11585 O O . VAL B 1 658 ? 25.672 -11.086 -27 1 45.81 658 VAL B O 1
ATOM 11588 N N . LEU B 1 659 ? 26.984 -11.656 -25.266 1 47.81 659 LEU B N 1
ATOM 11589 C CA . LEU B 1 659 ? 27.766 -10.43 -25.281 1 47.81 659 LEU B CA 1
ATOM 11590 C C . LEU B 1 659 ? 28.312 -10.148 -26.688 1 47.81 659 LEU B C 1
ATOM 11592 O O . LEU B 1 659 ? 28.484 -8.992 -27.078 1 47.81 659 LEU B O 1
ATOM 11596 N N . SER B 1 660 ? 28.656 -11.195 -27.422 1 47.5 660 SER B N 1
ATOM 11597 C CA . SER B 1 660 ? 29.312 -11.07 -28.719 1 47.5 660 SER B CA 1
ATOM 11598 C C . SER B 1 660 ? 28.297 -10.82 -29.828 1 47.5 660 SER B C 1
ATOM 11600 O O . SER B 1 660 ? 28.656 -10.508 -30.969 1 47.5 660 SER B O 1
ATOM 11602 N N . GLY B 1 661 ? 27.062 -10.945 -29.5 1 52.94 661 GLY B N 1
ATOM 11603 C CA . GLY B 1 661 ? 26.031 -10.672 -30.484 1 52.94 661 GLY B CA 1
ATOM 11604 C C . GLY B 1 661 ? 24.844 -11.617 -30.391 1 52.94 661 GLY B C 1
ATOM 11605 O O . GLY B 1 661 ? 24.688 -12.328 -29.391 1 52.94 661 GLY B O 1
ATOM 11606 N N . GLU B 1 662 ? 23.906 -11.367 -31.328 1 63.41 662 GLU B N 1
ATOM 11607 C CA . GLU B 1 662 ? 22.703 -12.203 -31.406 1 63.41 662 GLU B CA 1
ATOM 11608 C C . GLU B 1 662 ? 22.906 -13.367 -32.375 1 63.41 662 GLU B C 1
ATOM 11610 O O . GLU B 1 662 ? 23.359 -13.172 -33.5 1 63.41 662 GLU B O 1
ATOM 11615 N N . PHE B 1 663 ? 22.891 -14.602 -31.891 1 63.91 663 PHE B N 1
ATOM 11616 C CA . PHE B 1 663 ? 23.062 -15.781 -32.719 1 63.91 663 PHE B CA 1
ATOM 11617 C C . PHE B 1 663 ? 21.766 -16.594 -32.812 1 63.91 663 PHE B C 1
ATOM 11619 O O . PHE B 1 663 ? 21.047 -16.719 -31.797 1 63.91 663 PHE B O 1
ATOM 11626 N N . GLN B 1 664 ? 21.484 -17 -34 1 71.56 664 GLN B N 1
ATOM 11627 C CA . GLN B 1 664 ? 20.344 -17.906 -34.156 1 71.56 664 GLN B CA 1
ATOM 11628 C C . GLN B 1 664 ? 20.719 -19.344 -33.812 1 71.56 664 GLN B C 1
ATOM 11630 O O . GLN B 1 664 ? 21.75 -19.844 -34.281 1 71.56 664 GLN B O 1
ATOM 11635 N N . VAL B 1 665 ? 20.047 -19.906 -32.906 1 77.19 665 VAL B N 1
ATOM 11636 C CA . VAL B 1 665 ? 20.297 -21.297 -32.531 1 77.19 665 VAL B CA 1
ATOM 11637 C C . VAL B 1 665 ? 19.156 -22.188 -32.969 1 77.19 665 VAL B C 1
ATOM 11639 O O . VAL B 1 665 ? 17.984 -21.828 -32.844 1 77.19 665 VAL B O 1
ATOM 11642 N N . VAL B 1 666 ? 19.531 -23.234 -33.625 1 83.12 666 VAL B N 1
ATOM 11643 C CA . VAL B 1 666 ? 18.547 -24.188 -34.125 1 83.12 666 VAL B CA 1
ATOM 11644 C C . VAL B 1 666 ? 18.281 -25.266 -33.062 1 83.12 666 VAL B C 1
ATOM 11646 O O . VAL B 1 666 ? 19.172 -25.609 -32.312 1 83.12 666 VAL B O 1
ATOM 11649 N N . ASN B 1 667 ? 17.047 -25.703 -33 1 90.81 667 ASN B N 1
ATOM 11650 C CA . ASN B 1 667 ? 16.703 -26.844 -32.156 1 90.81 667 ASN B CA 1
ATOM 11651 C C . ASN B 1 667 ? 17.719 -27.969 -32.312 1 90.81 667 ASN B C 1
ATOM 11653 O O . ASN B 1 667 ? 17.938 -28.5 -33.406 1 90.81 667 ASN B O 1
ATOM 11657 N N . HIS B 1 668 ? 18.344 -28.375 -31.266 1 88.25 668 HIS B N 1
ATOM 11658 C CA . HIS B 1 668 ? 19.484 -29.281 -31.312 1 88.25 668 HIS B CA 1
ATOM 11659 C C . HIS B 1 668 ? 19.062 -30.672 -31.797 1 88.25 668 HIS B C 1
ATOM 11661 O O . HIS B 1 668 ? 19.844 -31.359 -32.469 1 88.25 668 HIS B O 1
ATOM 11667 N N . HIS B 1 669 ? 17.859 -31.109 -31.516 1 93.56 669 HIS B N 1
ATOM 11668 C CA . HIS B 1 669 ? 17.375 -32.406 -32 1 93.56 669 HIS B CA 1
ATOM 11669 C C . HIS B 1 669 ? 17.219 -32.375 -33.531 1 93.56 669 HIS B C 1
ATOM 11671 O O . HIS B 1 669 ? 17.594 -33.344 -34.219 1 93.56 669 HIS B O 1
ATOM 11677 N N . LEU B 1 670 ? 16.688 -31.266 -33.969 1 94.06 670 LEU B N 1
ATOM 11678 C CA . LEU B 1 670 ? 16.484 -31.125 -35.406 1 94.06 670 LEU B CA 1
ATOM 11679 C C . LEU B 1 670 ? 17.812 -31.062 -36.156 1 94.06 670 LEU B C 1
ATOM 11681 O O . LEU B 1 670 ? 17.984 -31.703 -37.188 1 94.06 670 LEU B O 1
ATOM 11685 N N . LEU B 1 671 ? 18.688 -30.266 -35.625 1 90.75 671 LEU B N 1
ATOM 11686 C CA . LEU B 1 671 ? 20.016 -30.141 -36.219 1 90.75 671 LEU B CA 1
ATOM 11687 C C . LEU B 1 671 ? 20.703 -31.5 -36.312 1 90.75 671 LEU B C 1
ATOM 11689 O O . LEU B 1 671 ? 21.297 -31.828 -37.344 1 90.75 671 LEU B O 1
ATOM 11693 N N . LYS B 1 672 ? 20.672 -32.25 -35.281 1 92.44 672 LYS B N 1
ATOM 11694 C CA . LYS B 1 672 ? 21.266 -33.562 -35.281 1 92.44 672 LYS B CA 1
ATOM 11695 C C . LYS B 1 672 ? 20.641 -34.469 -36.344 1 92.44 672 LYS B C 1
ATOM 11697 O O . LYS B 1 672 ? 21.359 -35.156 -37.094 1 92.44 672 LYS B O 1
ATOM 11702 N N . ASP B 1 673 ? 19.312 -34.5 -36.375 1 94.81 673 ASP B N 1
ATOM 11703 C CA . ASP B 1 673 ? 18.609 -35.344 -37.344 1 94.81 673 ASP B CA 1
ATOM 11704 C C . ASP B 1 673 ? 18.969 -35 -38.781 1 94.81 673 ASP B C 1
ATOM 11706 O O . ASP B 1 673 ? 19.203 -35.875 -39.625 1 94.81 673 ASP B O 1
ATOM 11710 N N . LEU B 1 674 ? 19 -33.719 -39.062 1 93.56 674 LEU B N 1
ATOM 11711 C CA . LEU B 1 674 ? 19.312 -33.25 -40.406 1 93.56 674 LEU B CA 1
ATOM 11712 C C . LEU B 1 674 ? 20.766 -33.531 -40.75 1 93.56 674 LEU B C 1
ATOM 11714 O O . LEU B 1 674 ? 21.062 -33.875 -41.906 1 93.56 674 LEU B O 1
ATOM 11718 N N . THR B 1 675 ? 21.672 -33.375 -39.812 1 93 675 THR B N 1
ATOM 11719 C CA . THR B 1 675 ? 23.078 -33.656 -40.031 1 93 675 THR B CA 1
ATOM 11720 C C . THR B 1 675 ? 23.297 -35.156 -40.219 1 93 675 THR B C 1
ATOM 11722 O O . THR B 1 675 ? 24.016 -35.562 -41.156 1 93 675 THR B O 1
ATOM 11725 N N . ASP B 1 676 ? 22.734 -35.938 -39.438 1 93.38 676 ASP B N 1
ATOM 11726 C CA . ASP B 1 676 ? 22.859 -37.375 -39.531 1 93.38 676 ASP B CA 1
ATOM 11727 C C . ASP B 1 676 ? 22.375 -37.906 -40.875 1 93.38 676 ASP B C 1
ATOM 11729 O O . ASP B 1 676 ? 22.891 -38.875 -41.406 1 93.38 676 ASP B O 1
ATOM 11733 N N . ARG B 1 677 ? 21.406 -37.188 -41.438 1 94.75 677 ARG B N 1
ATOM 11734 C CA . ARG B 1 677 ? 20.828 -37.625 -42.688 1 94.75 677 ARG B CA 1
ATOM 11735 C C . ARG B 1 677 ? 21.453 -36.906 -43.875 1 94.75 677 ARG B C 1
ATOM 11737 O O . ARG B 1 677 ? 21.016 -37.031 -45 1 94.75 677 ARG B O 1
ATOM 11744 N N . GLY B 1 678 ? 22.406 -36.062 -43.562 1 92.5 678 GLY B N 1
ATOM 11745 C CA . GLY B 1 678 ? 23.156 -35.344 -44.594 1 92.5 678 GLY B CA 1
ATOM 11746 C C . GLY B 1 678 ? 22.359 -34.25 -45.281 1 92.5 678 GLY B C 1
ATOM 11747 O O . GLY B 1 678 ? 22.594 -33.938 -46.438 1 92.5 678 GLY B O 1
ATOM 11748 N N . LEU B 1 679 ? 21.359 -33.781 -44.594 1 93.75 679 LEU B N 1
ATOM 11749 C CA . LEU B 1 679 ? 20.453 -32.812 -45.188 1 93.75 679 LEU B CA 1
ATOM 11750 C C . LEU B 1 679 ? 20.812 -31.391 -44.781 1 93.75 679 LEU B C 1
ATOM 11752 O O . LEU B 1 679 ? 20.422 -30.438 -45.438 1 93.75 679 LEU B O 1
ATOM 11756 N N . TRP B 1 680 ? 21.672 -31.234 -43.719 1 91.81 680 TRP B N 1
ATOM 11757 C CA . TRP B 1 680 ? 21.953 -29.922 -43.156 1 91.81 680 TRP B CA 1
ATOM 11758 C C . TRP B 1 680 ? 22.938 -29.156 -44.031 1 91.81 680 TRP B C 1
ATOM 11760 O O . TRP B 1 680 ? 24.031 -29.656 -44.344 1 91.81 680 TRP B O 1
ATOM 11770 N N . ASN B 1 681 ? 22.547 -28.094 -44.562 1 88.19 681 ASN B N 1
ATOM 11771 C CA . ASN B 1 681 ? 23.391 -27.172 -45.344 1 88.19 681 ASN B CA 1
ATOM 11772 C C . ASN B 1 681 ? 22.938 -25.734 -45.156 1 88.19 681 ASN B C 1
ATOM 11774 O O . ASN B 1 681 ? 21.938 -25.453 -44.5 1 88.19 681 ASN B O 1
ATOM 11778 N N . GLU B 1 682 ? 23.703 -24.812 -45.719 1 83.81 682 GLU B N 1
ATOM 11779 C CA . GLU B 1 682 ? 23.453 -23.391 -45.562 1 83.81 682 GLU B CA 1
ATOM 11780 C C . GLU B 1 682 ? 22.109 -22.984 -46.156 1 83.81 682 GLU B C 1
ATOM 11782 O O . GLU B 1 682 ? 21.438 -22.078 -45.625 1 83.81 682 GLU B O 1
ATOM 11787 N N . THR B 1 683 ? 21.75 -23.641 -47.156 1 85.62 683 THR B N 1
ATOM 11788 C CA . THR B 1 683 ? 20.469 -23.344 -47.812 1 85.62 683 THR B CA 1
ATOM 11789 C C . THR B 1 683 ? 19.297 -23.703 -46.906 1 85.62 683 THR B C 1
ATOM 11791 O O . THR B 1 683 ? 18.359 -22.938 -46.75 1 85.62 683 THR B O 1
ATOM 11794 N N . LEU B 1 684 ? 19.375 -24.875 -46.312 1 90.12 684 LEU B N 1
ATOM 11795 C CA . LEU B 1 684 ? 18.312 -25.328 -45.406 1 90.12 684 LEU B CA 1
ATOM 11796 C C . LEU B 1 684 ? 18.219 -24.438 -44.188 1 90.12 684 LEU B C 1
ATOM 11798 O O . LEU B 1 684 ? 17.125 -24.172 -43.688 1 90.12 684 LEU B O 1
ATOM 11802 N N . LYS B 1 685 ? 19.375 -24.047 -43.656 1 87.12 685 LYS B N 1
ATOM 11803 C CA . LYS B 1 685 ? 19.406 -23.141 -42.5 1 87.12 685 LYS B CA 1
ATOM 11804 C C . LYS B 1 685 ? 18.688 -21.844 -42.812 1 87.12 685 LYS B C 1
ATOM 11806 O O . LYS B 1 685 ? 17.875 -21.375 -42.031 1 87.12 685 LYS B O 1
ATOM 11811 N N . ASN B 1 686 ? 18.906 -21.281 -43.938 1 84.5 686 ASN B N 1
ATOM 11812 C CA . ASN B 1 686 ? 18.266 -20.047 -44.344 1 84.5 686 ASN B CA 1
ATOM 11813 C C . ASN B 1 686 ? 16.766 -20.219 -44.531 1 84.5 686 ASN B C 1
ATOM 11815 O O . ASN B 1 686 ? 15.977 -19.328 -44.219 1 84.5 686 ASN B O 1
ATOM 11819 N N . ASP B 1 687 ? 16.422 -21.375 -45.094 1 88.5 687 ASP B N 1
ATOM 11820 C CA . ASP B 1 687 ? 15.008 -21.672 -45.281 1 88.5 687 ASP B CA 1
ATOM 11821 C C . ASP B 1 687 ? 14.289 -21.766 -43.938 1 88.5 687 ASP B C 1
ATOM 11823 O O . ASP B 1 687 ? 13.148 -21.328 -43.812 1 88.5 687 ASP B O 1
ATOM 11827 N N . LEU B 1 688 ? 14.914 -22.375 -43 1 90.31 688 LEU B N 1
ATOM 11828 C CA . LEU B 1 688 ? 14.344 -22.516 -41.656 1 90.31 688 LEU B CA 1
ATOM 11829 C C . LEU B 1 688 ? 14.133 -21.156 -41 1 90.31 688 LEU B C 1
ATOM 11831 O O . LEU B 1 688 ? 13.094 -20.922 -40.375 1 90.31 688 LEU B O 1
ATOM 11835 N N . ILE B 1 689 ? 15.102 -20.297 -41.125 1 84.31 689 ILE B N 1
ATOM 11836 C CA . ILE B 1 689 ? 15.016 -18.953 -40.594 1 84.31 689 ILE B CA 1
ATOM 11837 C C . ILE B 1 689 ? 13.883 -18.188 -41.281 1 84.31 689 ILE B C 1
ATOM 11839 O O . ILE B 1 689 ? 13.102 -17.5 -40.625 1 84.31 689 ILE B O 1
ATOM 11843 N N . ALA B 1 690 ? 13.789 -18.375 -42.594 1 81.94 690 ALA B N 1
ATOM 11844 C CA . ALA B 1 690 ? 12.773 -17.703 -43.375 1 81.94 690 ALA B CA 1
ATOM 11845 C C . ALA B 1 690 ? 11.367 -18.156 -42.969 1 81.94 690 ALA B C 1
ATOM 11847 O O . ALA B 1 690 ? 10.406 -17.391 -43.062 1 81.94 690 ALA B O 1
ATOM 11848 N N . ASN B 1 691 ? 11.297 -19.406 -42.531 1 89.31 691 ASN B N 1
ATOM 11849 C CA . ASN B 1 691 ? 10.008 -19.953 -42.125 1 89.31 691 ASN B CA 1
ATOM 11850 C C . ASN B 1 691 ? 9.805 -19.844 -40.625 1 89.31 691 ASN B C 1
ATOM 11852 O O . ASN B 1 691 ? 9.008 -20.594 -40.031 1 89.31 691 ASN B O 1
ATOM 11856 N N . ASN B 1 692 ? 10.516 -19.016 -39.969 1 86.06 692 ASN B N 1
ATOM 11857 C CA . ASN B 1 692 ? 10.406 -18.688 -38.562 1 86.06 692 ASN B CA 1
ATOM 11858 C C . ASN B 1 692 ? 10.445 -19.938 -37.688 1 86.06 692 ASN B C 1
ATOM 11860 O O . ASN B 1 692 ? 9.688 -20.047 -36.688 1 86.06 692 ASN B O 1
ATOM 11864 N N . GLY B 1 693 ? 11.172 -20.953 -38.188 1 91.06 693 GLY B N 1
ATOM 11865 C CA . GLY B 1 693 ? 11.406 -22.125 -37.344 1 91.06 693 GLY B CA 1
ATOM 11866 C C . GLY B 1 693 ? 10.477 -23.281 -37.688 1 91.06 693 GLY B C 1
ATOM 11867 O O . GLY B 1 693 ? 10.633 -24.391 -37.156 1 91.06 693 GLY B O 1
ATOM 11868 N N . SER B 1 694 ? 9.477 -23.062 -38.594 1 93.69 694 SER B N 1
ATOM 11869 C CA . SER B 1 694 ? 8.617 -24.156 -39.031 1 93.69 694 SER B CA 1
ATOM 11870 C C . SER B 1 694 ? 9.328 -25.031 -40.062 1 93.69 694 SER B C 1
ATOM 11872 O O . SER B 1 694 ? 10.031 -24.516 -40.938 1 93.69 694 SER B O 1
ATOM 11874 N N . VAL B 1 695 ? 9.18 -26.297 -40 1 95 695 VAL B N 1
ATOM 11875 C CA . VAL B 1 695 ? 9.836 -27.203 -40.938 1 95 695 VAL B CA 1
ATOM 11876 C C . VAL B 1 695 ? 8.82 -27.719 -41.969 1 95 695 VAL B C 1
ATOM 11878 O O . VAL B 1 695 ? 9.156 -28.516 -42.844 1 95 695 VAL B O 1
ATOM 11881 N N . GLN B 1 696 ? 7.68 -27.281 -41.906 1 93.81 696 GLN B N 1
ATOM 11882 C CA . GLN B 1 696 ? 6.586 -27.859 -42.688 1 93.81 696 GLN B CA 1
ATOM 11883 C C . GLN B 1 696 ? 6.766 -27.562 -44.188 1 93.81 696 GLN B C 1
ATOM 11885 O O . GLN B 1 696 ? 6.363 -28.359 -45.031 1 93.81 696 GLN B O 1
ATOM 11890 N N . ASN B 1 697 ? 7.383 -26.484 -44.5 1 91.62 697 ASN B N 1
ATOM 11891 C CA . ASN B 1 697 ? 7.535 -26.094 -45.875 1 91.62 697 ASN B CA 1
ATOM 11892 C C . ASN B 1 697 ? 8.953 -26.359 -46.406 1 91.62 697 ASN B C 1
ATOM 11894 O O . ASN B 1 697 ? 9.312 -25.922 -47.5 1 91.62 697 ASN B O 1
ATOM 11898 N N . LEU B 1 698 ? 9.656 -26.984 -45.656 1 92.75 698 LEU B N 1
ATOM 11899 C CA . LEU B 1 698 ? 11.023 -27.312 -46.062 1 92.75 698 LEU B CA 1
ATOM 11900 C C . LEU B 1 698 ? 11.055 -28.594 -46.875 1 92.75 698 LEU B C 1
ATOM 11902 O O . LEU B 1 698 ? 10.125 -29.406 -46.812 1 92.75 698 LEU B O 1
ATOM 11906 N N . ASP B 1 699 ? 12.133 -28.703 -47.625 1 92.25 699 ASP B N 1
ATOM 11907 C CA . ASP B 1 699 ? 12.32 -29.922 -48.406 1 92.25 699 ASP B CA 1
ATOM 11908 C C . ASP B 1 699 ? 13.062 -30.984 -47.625 1 92.25 699 ASP B C 1
ATOM 11910 O O . ASP B 1 699 ? 14.219 -31.312 -47.906 1 92.25 699 ASP B O 1
ATOM 11914 N N . ILE B 1 700 ? 12.414 -31.547 -46.688 1 95 700 ILE B N 1
ATOM 11915 C CA . ILE B 1 700 ? 12.945 -32.594 -45.844 1 95 700 ILE B CA 1
ATOM 11916 C C . ILE B 1 700 ? 11.938 -33.719 -45.719 1 95 700 ILE B C 1
ATOM 11918 O O . ILE B 1 700 ? 10.773 -33.562 -46.094 1 95 700 ILE B O 1
ATOM 11922 N N . PRO B 1 701 ? 12.312 -34.875 -45.25 1 95.94 701 PRO B N 1
ATOM 11923 C CA . PRO B 1 701 ? 11.422 -36.031 -45.156 1 95.94 701 PRO B CA 1
ATOM 11924 C C . PRO B 1 701 ? 10.195 -35.75 -44.281 1 95.94 701 PRO B C 1
ATOM 11926 O O . PRO B 1 701 ? 10.289 -35.031 -43.281 1 95.94 701 PRO B O 1
ATOM 11929 N N . ASP B 1 702 ? 9.078 -36.438 -44.562 1 95.38 702 ASP B N 1
ATOM 11930 C CA . ASP B 1 702 ? 7.797 -36.219 -43.906 1 95.38 702 ASP B CA 1
ATOM 11931 C C . ASP B 1 702 ? 7.852 -36.656 -42.438 1 95.38 702 ASP B C 1
ATOM 11933 O O . ASP B 1 702 ? 7.164 -36.062 -41.594 1 95.38 702 ASP B O 1
ATOM 11937 N N . ASP B 1 703 ? 8.617 -37.594 -42.188 1 95.25 703 ASP B N 1
ATOM 11938 C CA . ASP B 1 703 ? 8.711 -38.062 -40.812 1 95.25 703 ASP B CA 1
ATOM 11939 C C . ASP B 1 703 ? 9.328 -36.969 -39.906 1 95.25 703 ASP B C 1
ATOM 11941 O O . ASP B 1 703 ? 8.914 -36.812 -38.75 1 95.25 703 ASP B O 1
ATOM 11945 N N . LEU B 1 704 ? 10.266 -36.219 -40.5 1 96.44 704 LEU B N 1
ATOM 11946 C CA . LEU B 1 704 ? 10.859 -35.125 -39.75 1 96.44 704 LEU B CA 1
ATOM 11947 C C . LEU B 1 704 ? 9.875 -33.969 -39.594 1 96.44 704 LEU B C 1
ATOM 11949 O O . LEU B 1 704 ? 9.828 -33.312 -38.562 1 96.44 704 LEU B O 1
ATOM 11953 N N . LYS B 1 705 ? 9.078 -33.75 -40.625 1 96.56 705 LYS B N 1
ATOM 11954 C CA . LYS B 1 705 ? 8.07 -32.719 -40.562 1 96.56 705 LYS B CA 1
ATOM 11955 C C . LYS B 1 705 ? 7.055 -32.969 -39.469 1 96.56 705 LYS B C 1
ATOM 11957 O O . LYS B 1 705 ? 6.664 -32.062 -38.75 1 96.56 705 LYS B O 1
ATOM 11962 N N . ALA B 1 706 ? 6.684 -34.219 -39.344 1 97 706 ALA B N 1
ATOM 11963 C CA . ALA B 1 706 ? 5.719 -34.594 -38.312 1 97 706 ALA B CA 1
ATOM 11964 C C . ALA B 1 706 ? 6.32 -34.469 -36.938 1 97 706 ALA B C 1
ATOM 11966 O O . ALA B 1 706 ? 5.645 -34.031 -36 1 97 706 ALA B O 1
ATOM 11967 N N . LEU B 1 707 ? 7.559 -34.781 -36.812 1 97.19 707 LEU B N 1
ATOM 11968 C CA . LEU B 1 707 ? 8.234 -34.844 -35.531 1 97.19 707 LEU B CA 1
ATOM 11969 C C . LEU B 1 707 ? 8.516 -33.469 -34.969 1 97.19 707 LEU B C 1
ATOM 11971 O O . LEU B 1 707 ? 8.5 -33.25 -33.75 1 97.19 707 LEU B O 1
ATOM 11975 N N . TYR B 1 708 ? 8.75 -32.5 -35.844 1 97.5 708 TYR B N 1
ATOM 11976 C CA . TYR B 1 708 ? 9.258 -31.203 -35.406 1 97.5 708 TYR B CA 1
ATOM 11977 C C . TYR B 1 708 ? 8.234 -30.094 -35.656 1 97.5 708 TYR B C 1
ATOM 11979 O O . TYR B 1 708 ? 8.594 -28.938 -35.812 1 97.5 708 TYR B O 1
ATOM 11987 N N . ARG B 1 709 ? 6.949 -30.531 -35.656 1 96.5 709 ARG B N 1
ATOM 11988 C CA . ARG B 1 709 ? 5.895 -29.516 -35.688 1 96.5 709 ARG B CA 1
ATOM 11989 C C . ARG B 1 709 ? 6.004 -28.578 -34.5 1 96.5 709 ARG B C 1
ATOM 11991 O O . ARG B 1 709 ? 6.312 -29.016 -33.375 1 96.5 709 ARG B O 1
ATOM 11998 N N . THR B 1 710 ? 5.785 -27.312 -34.75 1 94.81 710 THR B N 1
ATOM 11999 C CA . THR B 1 710 ? 5.746 -26.344 -33.688 1 94.81 710 THR B CA 1
ATOM 12000 C C . THR B 1 710 ? 4.355 -26.297 -33.062 1 94.81 710 THR B C 1
ATOM 12002 O O . THR B 1 710 ? 3.404 -26.859 -33.594 1 94.81 710 THR B O 1
ATOM 12005 N N . VAL B 1 711 ? 4.219 -25.625 -31.953 1 94.94 711 VAL B N 1
ATOM 12006 C CA . VAL B 1 711 ? 2.967 -25.562 -31.203 1 94.94 711 VAL B CA 1
ATOM 12007 C C . VAL B 1 711 ? 1.874 -24.938 -32.062 1 94.94 711 VAL B C 1
ATOM 12009 O O . VAL B 1 711 ? 0.693 -25.266 -31.922 1 94.94 711 VAL B O 1
ATOM 12012 N N . TRP B 1 712 ? 2.262 -24.094 -33.062 1 92.38 712 TRP B N 1
ATOM 12013 C CA . TRP B 1 712 ? 1.318 -23.391 -33.906 1 92.38 712 TRP B CA 1
ATOM 12014 C C . TRP B 1 712 ? 0.705 -24.344 -34.938 1 92.38 712 TRP B C 1
ATOM 12016 O O . TRP B 1 712 ? -0.312 -24.016 -35.562 1 92.38 712 TRP B O 1
ATOM 12026 N N . GLU B 1 713 ? 1.349 -25.469 -35.062 1 93.75 713 GLU B N 1
ATOM 12027 C CA . GLU B 1 713 ? 0.941 -26.438 -36.062 1 93.75 713 GLU B CA 1
ATOM 12028 C C . GLU B 1 713 ? 0.232 -27.625 -35.438 1 93.75 713 GLU B C 1
ATOM 12030 O O . GLU B 1 713 ? -0.178 -28.562 -36.125 1 93.75 713 GLU B O 1
ATOM 12035 N N . ILE B 1 714 ? 0.105 -27.641 -34.188 1 95.06 714 ILE B N 1
ATOM 12036 C CA . ILE B 1 714 ? -0.568 -28.688 -33.438 1 95.06 714 ILE B CA 1
ATOM 12037 C C . ILE B 1 714 ? -1.972 -28.219 -33.031 1 95.06 714 ILE B C 1
ATOM 12039 O O . ILE B 1 714 ? -2.141 -27.156 -32.438 1 95.06 714 ILE B O 1
ATOM 12043 N N . PRO B 1 715 ? -2.98 -29.062 -33.438 1 93.12 715 PRO B N 1
ATOM 12044 C CA . PRO B 1 715 ? -4.32 -28.672 -33 1 93.12 715 PRO B CA 1
ATOM 12045 C C . PRO B 1 715 ? -4.426 -28.516 -31.469 1 93.12 715 PRO B C 1
ATOM 12047 O O . PRO B 1 715 ? -4.09 -29.438 -30.719 1 93.12 715 PRO B O 1
ATOM 12050 N N . GLN B 1 716 ? -4.906 -27.375 -31.047 1 94 716 GLN B N 1
ATOM 12051 C CA . GLN B 1 716 ? -4.98 -27.078 -29.625 1 94 716 GLN B CA 1
ATOM 12052 C C . GLN B 1 716 ? -5.953 -28.016 -28.922 1 94 716 GLN B C 1
ATOM 12054 O O . GLN B 1 716 ? -5.816 -28.281 -27.719 1 94 716 GLN B O 1
ATOM 12059 N N . LYS B 1 717 ? -6.902 -28.516 -29.641 1 95 717 LYS B N 1
ATOM 12060 C CA . LYS B 1 717 ? -7.801 -29.531 -29.109 1 95 717 LYS B CA 1
ATOM 12061 C C . LYS B 1 717 ? -7.02 -30.719 -28.531 1 95 717 LYS B C 1
ATOM 12063 O O . LYS B 1 717 ? -7.375 -31.25 -27.484 1 95 717 LYS B O 1
ATOM 12068 N N . ASN B 1 718 ? -5.992 -31.125 -29.281 1 96.62 718 ASN B N 1
ATOM 12069 C CA . ASN B 1 718 ? -5.168 -32.25 -28.828 1 96.62 718 ASN B CA 1
ATOM 12070 C C . ASN B 1 718 ? -4.359 -31.875 -27.578 1 96.62 718 ASN B C 1
ATOM 12072 O O . ASN B 1 718 ? -4.137 -32.719 -26.703 1 96.62 718 ASN B O 1
ATOM 12076 N N . VAL B 1 719 ? -3.924 -30.625 -27.547 1 96.69 719 VAL B N 1
ATOM 12077 C CA . VAL B 1 719 ? -3.191 -30.141 -26.375 1 96.69 719 VAL B CA 1
ATOM 12078 C C . VAL B 1 719 ? -4.094 -30.188 -25.141 1 96.69 719 VAL B C 1
ATOM 12080 O O . VAL B 1 719 ? -3.664 -30.625 -24.078 1 96.69 719 VAL B O 1
ATOM 12083 N N . LEU B 1 720 ? -5.336 -29.781 -25.266 1 97.38 720 LEU B N 1
ATOM 12084 C CA . LEU B 1 720 ? -6.293 -29.797 -24.172 1 97.38 720 LEU B CA 1
ATOM 12085 C C . LEU B 1 720 ? -6.637 -31.219 -23.766 1 97.38 720 LEU B C 1
ATOM 12087 O O . LEU B 1 720 ? -6.781 -31.5 -22.562 1 97.38 720 LEU B O 1
ATOM 12091 N N . ARG B 1 721 ? -6.75 -32.062 -24.719 1 97.38 721 ARG B N 1
ATOM 12092 C CA . ARG B 1 721 ? -7.016 -33.469 -24.422 1 97.38 721 ARG B CA 1
ATOM 12093 C C . ARG B 1 721 ? -5.871 -34.062 -23.625 1 97.38 721 ARG B C 1
ATOM 12095 O O . ARG B 1 721 ? -6.105 -34.781 -22.656 1 97.38 721 ARG B O 1
ATOM 12102 N N . MET B 1 722 ? -4.691 -33.812 -24.062 1 98.19 722 MET B N 1
ATOM 12103 C CA . MET B 1 722 ? -3.529 -34.312 -23.344 1 98.19 722 MET B CA 1
ATOM 12104 C C . MET B 1 722 ? -3.502 -33.75 -21.922 1 98.19 722 MET B C 1
ATOM 12106 O O . MET B 1 722 ? -3.098 -34.469 -20.984 1 98.19 722 MET B O 1
ATOM 12110 N N . ALA B 1 723 ? -3.912 -32.5 -21.812 1 98.44 723 ALA B N 1
ATOM 12111 C CA . ALA B 1 723 ? -3.975 -31.891 -20.484 1 98.44 723 ALA B CA 1
ATOM 12112 C C . ALA B 1 723 ? -4.977 -32.594 -19.594 1 98.44 723 ALA B C 1
ATOM 12114 O O . ALA B 1 723 ? -4.711 -32.844 -18.406 1 98.44 723 ALA B O 1
ATOM 12115 N N . ALA B 1 724 ? -6.141 -32.906 -20.109 1 98.38 724 ALA B N 1
ATOM 12116 C CA . ALA B 1 724 ? -7.156 -33.625 -19.344 1 98.38 724 ALA B CA 1
ATOM 12117 C C . ALA B 1 724 ? -6.672 -35.031 -18.969 1 98.38 724 ALA B C 1
ATOM 12119 O O . ALA B 1 724 ? -6.906 -35.5 -17.859 1 98.38 724 ALA B O 1
ATOM 12120 N N . ASP B 1 725 ? -5.984 -35.688 -19.906 1 98 725 ASP B N 1
ATOM 12121 C CA . ASP B 1 725 ? -5.469 -37.031 -19.672 1 98 725 ASP B CA 1
ATOM 12122 C C . ASP B 1 725 ? -4.488 -37.031 -18.5 1 98 725 ASP B C 1
ATOM 12124 O O . ASP B 1 725 ? -4.57 -37.906 -17.625 1 98 725 ASP B O 1
ATOM 12128 N N . ARG B 1 726 ? -3.578 -36.156 -18.578 1 98.12 726 ARG B N 1
ATOM 12129 C CA . ARG B 1 726 ? -2.631 -36.156 -17.469 1 98.12 726 ARG B CA 1
ATOM 12130 C C . ARG B 1 726 ? -3.281 -35.594 -16.203 1 98.12 726 ARG B C 1
ATOM 12132 O O . ARG B 1 726 ? -2.867 -35.906 -15.094 1 98.12 726 ARG B O 1
ATOM 12139 N N . GLY B 1 727 ? -4.375 -34.719 -16.375 1 98.38 727 GLY B N 1
ATOM 12140 C CA . GLY B 1 727 ? -5.086 -34.125 -15.242 1 98.38 727 GLY B CA 1
ATOM 12141 C C . GLY B 1 727 ? -5.613 -35.188 -14.273 1 98.38 727 GLY B C 1
ATOM 12142 O O . GLY B 1 727 ? -5.727 -34.906 -13.078 1 98.38 727 GLY B O 1
ATOM 12143 N N . ALA B 1 728 ? -5.855 -36.344 -14.734 1 98.38 728 ALA B N 1
ATOM 12144 C CA . ALA B 1 728 ? -6.379 -37.438 -13.914 1 98.38 728 ALA B CA 1
ATOM 12145 C C . ALA B 1 728 ? -5.344 -37.906 -12.898 1 98.38 728 ALA B C 1
ATOM 12147 O O . ALA B 1 728 ? -5.676 -38.594 -11.938 1 98.38 728 ALA B O 1
ATOM 12148 N N . TYR B 1 729 ? -4.102 -37.469 -13.078 1 98.75 729 TYR B N 1
ATOM 12149 C CA . TYR B 1 729 ? -3.039 -37.875 -12.172 1 98.75 729 TYR B CA 1
ATOM 12150 C C . TYR B 1 729 ? -2.348 -36.688 -11.539 1 98.75 729 TYR B C 1
ATOM 12152 O O . TYR B 1 729 ? -1.346 -36.844 -10.836 1 98.75 729 TYR B O 1
ATOM 12160 N N . ILE B 1 730 ? -2.826 -35.531 -11.797 1 98.75 730 ILE B N 1
ATOM 12161 C CA . ILE B 1 730 ? -2.354 -34.281 -11.203 1 98.75 730 ILE B CA 1
ATOM 12162 C C . ILE B 1 730 ? -3.34 -33.812 -10.133 1 98.75 730 ILE B C 1
ATOM 12164 O O . ILE B 1 730 ? -4.438 -33.344 -10.453 1 98.75 730 ILE B O 1
ATOM 12168 N N . ASP B 1 731 ? -2.91 -33.906 -8.945 1 98.19 731 ASP B N 1
ATOM 12169 C CA . ASP B 1 731 ? -3.879 -33.656 -7.879 1 98.19 731 ASP B CA 1
ATOM 12170 C C . ASP B 1 731 ? -4.035 -32.188 -7.605 1 98.19 731 ASP B C 1
ATOM 12172 O O . ASP B 1 731 ? -5.004 -31.75 -6.969 1 98.19 731 ASP B O 1
ATOM 12176 N N . GLN B 1 732 ? -3.143 -31.328 -7.992 1 98.19 732 GLN B N 1
ATOM 12177 C CA . GLN B 1 732 ? -3.395 -29.891 -8.031 1 98.19 732 GLN B CA 1
ATOM 12178 C C . GLN B 1 732 ? -3.838 -29.453 -9.422 1 98.19 732 GLN B C 1
ATOM 12180 O O . GLN B 1 732 ? -4.898 -29.859 -9.898 1 98.19 732 GLN B O 1
ATOM 12185 N N . SER B 1 733 ? -3.043 -28.625 -10.125 1 98.19 733 SER B N 1
ATOM 12186 C CA . SER B 1 733 ? -3.33 -28.281 -11.508 1 98.19 733 SER B CA 1
ATOM 12187 C C . SER B 1 733 ? -2.049 -28.172 -12.328 1 98.19 733 SER B C 1
ATOM 12189 O O . SER B 1 733 ? -0.998 -28.672 -11.914 1 98.19 733 SER B O 1
ATOM 12191 N N . GLN B 1 734 ? -2.164 -27.734 -13.523 1 98.19 734 GLN B N 1
ATOM 12192 C CA . GLN B 1 734 ? -1.044 -27.594 -14.445 1 98.19 734 GLN B CA 1
ATOM 12193 C C . GLN B 1 734 ? -1.082 -26.234 -15.148 1 98.19 734 GLN B C 1
ATOM 12195 O O . GLN B 1 734 ? -2.158 -25.719 -15.453 1 98.19 734 GLN B O 1
ATOM 12200 N N . SER B 1 735 ? 0.106 -25.688 -15.344 1 96.81 735 SER B N 1
ATOM 12201 C CA . SER B 1 735 ? 0.187 -24.453 -16.094 1 96.81 735 SER B CA 1
ATOM 12202 C C . SER B 1 735 ? -0.026 -24.688 -17.594 1 96.81 735 SER B C 1
ATOM 12204 O O . SER B 1 735 ? 0.927 -24.969 -18.328 1 96.81 735 SER B O 1
ATOM 12206 N N . LEU B 1 736 ? -1.235 -24.453 -18.031 1 97.56 736 LEU B N 1
ATOM 12207 C CA . LEU B 1 736 ? -1.607 -24.781 -19.406 1 97.56 736 LEU B CA 1
ATOM 12208 C C . LEU B 1 736 ? -1.683 -23.531 -20.266 1 97.56 736 LEU B C 1
ATOM 12210 O O . LEU B 1 736 ? -2.619 -22.734 -20.125 1 97.56 736 LEU B O 1
ATOM 12214 N N . ASN B 1 737 ? -0.718 -23.344 -21.094 1 95.06 737 ASN B N 1
ATOM 12215 C CA . ASN B 1 737 ? -0.776 -22.266 -22.062 1 95.06 737 ASN B CA 1
ATOM 12216 C C . ASN B 1 737 ? -1.565 -22.672 -23.312 1 95.06 737 ASN B C 1
ATOM 12218 O O . ASN B 1 737 ? -1.529 -23.828 -23.719 1 95.06 737 ASN B O 1
ATOM 12222 N N . VAL B 1 738 ? -2.252 -21.766 -23.828 1 95.06 738 VAL B N 1
ATOM 12223 C CA . VAL B 1 738 ? -2.965 -21.969 -25.094 1 95.06 738 VAL B CA 1
ATOM 12224 C C . VAL B 1 738 ? -2.354 -21.094 -26.172 1 95.06 738 VAL B C 1
ATOM 12226 O O . VAL B 1 738 ? -2.062 -19.906 -25.938 1 95.06 738 VAL B O 1
ATOM 12229 N N . HIS B 1 739 ? -2.102 -21.672 -27.359 1 93.81 739 HIS B N 1
ATOM 12230 C CA . HIS B 1 739 ? -1.45 -20.984 -28.469 1 93.81 739 HIS B CA 1
ATOM 12231 C C . HIS B 1 739 ? -2.371 -20.891 -29.672 1 93.81 739 HIS B C 1
ATOM 12233 O O . HIS B 1 739 ? -2.627 -21.891 -30.344 1 93.81 739 HIS B O 1
ATOM 12239 N N . ILE B 1 740 ? -2.855 -19.75 -29.906 1 92.38 740 ILE B N 1
ATOM 12240 C CA . ILE B 1 740 ? -3.668 -19.469 -31.094 1 92.38 740 ILE B CA 1
ATOM 12241 C C . ILE B 1 740 ? -3.057 -18.328 -31.875 1 92.38 740 ILE B C 1
ATOM 12243 O O . ILE B 1 740 ? -3.104 -17.172 -31.438 1 92.38 740 ILE B O 1
ATOM 12247 N N . ALA B 1 741 ? -2.512 -18.594 -33.062 1 86.81 741 ALA B N 1
ATOM 12248 C CA . ALA B 1 741 ? -1.779 -17.609 -33.844 1 86.81 741 ALA B CA 1
ATOM 12249 C C . ALA B 1 741 ? -2.654 -16.391 -34.156 1 86.81 741 ALA B C 1
ATOM 12251 O O . ALA B 1 741 ? -2.209 -15.25 -34.031 1 86.81 741 ALA B O 1
ATOM 12252 N N . GLN B 1 742 ? -3.895 -16.625 -34.594 1 86.06 742 GLN B N 1
ATOM 12253 C CA . GLN B 1 742 ? -4.867 -15.57 -34.875 1 86.06 742 GLN B CA 1
ATOM 12254 C C . GLN B 1 742 ? -6.176 -15.82 -34.156 1 86.06 742 GLN B C 1
ATOM 12256 O O . GLN B 1 742 ? -7.141 -16.328 -34.719 1 86.06 742 GLN B O 1
ATOM 12261 N N . PRO B 1 743 ? -6.207 -15.344 -32.969 1 89.94 743 PRO B N 1
ATOM 12262 C CA . PRO B 1 743 ? -7.387 -15.617 -32.156 1 89.94 743 PRO B CA 1
ATOM 12263 C C . PRO B 1 743 ? -8.617 -14.828 -32.594 1 89.94 743 PRO B C 1
ATOM 12265 O O . PRO B 1 743 ? -8.484 -13.703 -33.094 1 89.94 743 PRO B O 1
ATOM 12268 N N . ASN B 1 744 ? -9.703 -15.375 -32.594 1 85.5 744 ASN B N 1
ATOM 12269 C CA . ASN B 1 744 ? -11 -14.727 -32.719 1 85.5 744 ASN B CA 1
ATOM 12270 C C . ASN B 1 744 ? -12 -15.266 -31.703 1 85.5 744 ASN B C 1
ATOM 12272 O O . ASN B 1 744 ? -11.711 -16.234 -30.984 1 85.5 744 ASN B O 1
ATOM 12276 N N . TYR B 1 745 ? -13.102 -14.75 -31.656 1 88.62 745 TYR B N 1
ATOM 12277 C CA . TYR B 1 745 ? -14.07 -15.039 -30.594 1 88.62 745 TYR B CA 1
ATOM 12278 C C . TYR B 1 745 ? -14.578 -16.469 -30.703 1 88.62 745 TYR B C 1
ATOM 12280 O O . TYR B 1 745 ? -14.719 -17.156 -29.688 1 88.62 745 TYR B O 1
ATOM 12288 N N . ALA B 1 746 ? -14.836 -16.891 -31.875 1 86.25 746 ALA B N 1
ATOM 12289 C CA . ALA B 1 746 ? -15.398 -18.234 -32.094 1 86.25 746 ALA B CA 1
ATOM 12290 C C . ALA B 1 746 ? -14.406 -19.312 -31.688 1 86.25 746 ALA B C 1
ATOM 12292 O O . ALA B 1 746 ? -14.758 -20.25 -30.969 1 86.25 746 ALA B O 1
ATOM 12293 N N . LYS B 1 747 ? -13.18 -19.234 -32.125 1 87.38 747 LYS B N 1
ATOM 12294 C CA . LYS B 1 747 ? -12.133 -20.219 -31.844 1 87.38 747 LYS B CA 1
ATOM 12295 C C . LYS B 1 747 ? -11.852 -20.281 -30.344 1 87.38 747 LYS B C 1
ATOM 12297 O O . LYS B 1 747 ? -11.719 -21.359 -29.766 1 87.38 747 LYS B O 1
ATOM 12302 N N . LEU B 1 748 ? -11.766 -19.141 -29.75 1 92.88 748 LEU B N 1
ATOM 12303 C CA . LEU B 1 748 ? -11.477 -19.078 -28.328 1 92.88 748 LEU B CA 1
ATOM 12304 C C . LEU B 1 748 ? -12.625 -19.672 -27.516 1 92.88 748 LEU B C 1
ATOM 12306 O O . LEU B 1 748 ? -12.406 -20.375 -26.531 1 92.88 748 LEU B O 1
ATOM 12310 N N . THR B 1 749 ? -13.844 -19.297 -27.906 1 92.75 749 THR B N 1
ATOM 12311 C CA . THR B 1 749 ? -15.008 -19.828 -27.219 1 92.75 749 THR B CA 1
ATOM 12312 C C . THR B 1 749 ? -15.031 -21.359 -27.297 1 92.75 749 THR B C 1
ATOM 12314 O O . THR B 1 749 ? -15.234 -22.031 -26.281 1 92.75 749 THR B O 1
ATOM 12317 N N . SER B 1 750 ? -14.812 -21.859 -28.453 1 91.44 750 SER B N 1
ATOM 12318 C CA . SER B 1 750 ? -14.797 -23.297 -28.656 1 91.44 750 SER B CA 1
ATOM 12319 C C . SER B 1 750 ? -13.727 -23.969 -27.797 1 91.44 750 SER B C 1
ATOM 12321 O O . SER B 1 750 ? -13.969 -25.016 -27.188 1 91.44 750 SER B O 1
ATOM 12323 N N . MET B 1 751 ? -12.609 -23.375 -27.812 1 93.44 751 MET B N 1
ATOM 12324 C CA . MET B 1 751 ? -11.492 -23.922 -27.047 1 93.44 751 MET B CA 1
ATOM 12325 C C . MET B 1 751 ? -11.812 -23.938 -25.547 1 93.44 751 MET B C 1
ATOM 12327 O O . MET B 1 751 ? -11.594 -24.938 -24.875 1 93.44 751 MET B O 1
ATOM 12331 N N . HIS B 1 752 ? -12.297 -22.828 -25.031 1 96.25 752 HIS B N 1
ATOM 12332 C CA . HIS B 1 752 ? -12.602 -22.703 -23.609 1 96.25 752 HIS B CA 1
ATOM 12333 C C . HIS B 1 752 ? -13.672 -23.703 -23.188 1 96.25 752 HIS B C 1
ATOM 12335 O O . HIS B 1 752 ? -13.555 -24.344 -22.141 1 96.25 752 HIS B O 1
ATOM 12341 N N . PHE B 1 753 ? -14.727 -23.859 -23.953 1 96 753 PHE B N 1
ATOM 12342 C CA . PHE B 1 753 ? -15.82 -24.766 -23.609 1 96 753 PHE B CA 1
ATOM 12343 C C . PHE B 1 753 ? -15.383 -26.219 -23.734 1 96 753 PHE B C 1
ATOM 12345 O O . PHE B 1 753 ? -15.812 -27.078 -22.953 1 96 753 PHE B O 1
ATOM 12352 N N . TYR B 1 754 ? -14.531 -26.484 -24.75 1 96.12 754 TYR B N 1
ATOM 12353 C CA . TYR B 1 754 ? -13.969 -27.828 -24.859 1 96.12 754 TYR B CA 1
ATOM 12354 C C . TYR B 1 754 ? -13.164 -28.172 -23.609 1 96.12 754 TYR B C 1
ATOM 12356 O O . TYR B 1 754 ? -13.344 -29.25 -23.031 1 96.12 754 TYR B O 1
ATOM 12364 N N . GLY B 1 755 ? -12.273 -27.281 -23.203 1 97.31 755 GLY B N 1
ATOM 12365 C CA . GLY B 1 755 ? -11.492 -27.5 -22 1 97.31 755 GLY B CA 1
ATOM 12366 C C . GLY B 1 755 ? -12.344 -27.688 -20.766 1 97.31 755 GLY B C 1
ATOM 12367 O O . GLY B 1 755 ? -12.086 -28.562 -19.938 1 97.31 755 GLY B O 1
ATOM 12368 N N . TRP B 1 756 ? -13.375 -26.859 -20.656 1 97.88 756 TRP B N 1
ATOM 12369 C CA . TRP B 1 756 ? -14.289 -26.938 -19.516 1 97.88 756 TRP B CA 1
ATOM 12370 C C . TRP B 1 756 ? -15.008 -28.281 -19.5 1 97.88 756 TRP B C 1
ATOM 12372 O O . TRP B 1 756 ? -15.109 -28.922 -18.438 1 97.88 756 TRP B O 1
ATOM 12382 N N . LYS B 1 757 ? -15.445 -28.75 -20.578 1 97.25 757 LYS B N 1
ATOM 12383 C CA . LYS B 1 757 ? -16.203 -29.984 -20.672 1 97.25 757 LYS B CA 1
ATOM 12384 C C . LYS B 1 757 ? -15.305 -31.203 -20.422 1 97.25 757 LYS B C 1
ATOM 12386 O O . LYS B 1 757 ? -15.766 -32.219 -19.922 1 97.25 757 LYS B O 1
ATOM 12391 N N . LEU B 1 758 ? -14 -31.062 -20.781 1 97.62 758 LEU B N 1
ATOM 12392 C CA . LEU B 1 758 ? -13.039 -32.125 -20.516 1 97.62 758 LEU B CA 1
ATOM 12393 C C . LEU B 1 758 ? -12.781 -32.25 -19.016 1 97.62 758 LEU B C 1
ATOM 12395 O O . LEU B 1 758 ? -12.219 -33.25 -18.547 1 97.62 758 LEU B O 1
ATOM 12399 N N . GLY B 1 759 ? -13.203 -31.203 -18.203 1 97.94 759 GLY B N 1
ATOM 12400 C CA . GLY B 1 759 ? -13.039 -31.234 -16.766 1 97.94 759 GLY B CA 1
ATOM 12401 C C . GLY B 1 759 ? -11.734 -30.609 -16.297 1 97.94 759 GLY B C 1
ATOM 12402 O O . GLY B 1 759 ? -11.281 -30.859 -15.18 1 97.94 759 GLY B O 1
ATOM 12403 N N . LEU B 1 760 ? -11.094 -29.797 -17.062 1 98.62 760 LEU B N 1
ATOM 12404 C CA . LEU B 1 760 ? -9.828 -29.156 -16.703 1 98.62 760 LEU B CA 1
ATOM 12405 C C . LEU B 1 760 ? -9.992 -28.234 -15.516 1 98.62 760 LEU B C 1
ATOM 12407 O O . LEU B 1 760 ? -11.039 -27.609 -15.344 1 98.62 760 LEU B O 1
ATOM 12411 N N . LYS B 1 761 ? -8.992 -28.219 -14.641 1 98.62 761 LYS B N 1
ATOM 12412 C CA . LYS B 1 761 ? -8.938 -27.25 -13.555 1 98.62 761 LYS B CA 1
ATOM 12413 C C . LYS B 1 761 ? -8.461 -25.891 -14.062 1 98.62 761 LYS B C 1
ATOM 12415 O O . LYS B 1 761 ? -9.164 -24.891 -13.938 1 98.62 761 LYS B O 1
ATOM 12420 N N . THR B 1 762 ? -7.242 -25.812 -14.578 1 98.56 762 THR B N 1
ATOM 12421 C CA . THR B 1 762 ? -6.777 -24.656 -15.328 1 98.56 762 THR B CA 1
ATOM 12422 C C . THR B 1 762 ? -7.121 -24.797 -16.812 1 98.56 762 THR B C 1
ATOM 12424 O O . THR B 1 762 ? -6.656 -25.734 -17.469 1 98.56 762 THR B O 1
ATOM 12427 N N . GLY B 1 763 ? -7.973 -23.938 -17.281 1 98 763 GLY B N 1
ATOM 12428 C CA . GLY B 1 763 ? -8.297 -23.922 -18.703 1 98 763 GLY B CA 1
ATOM 12429 C C . GLY B 1 763 ? -7.297 -23.156 -19.547 1 98 763 GLY B C 1
ATOM 12430 O O . GLY B 1 763 ? -7.074 -23.484 -20.703 1 98 763 GLY B O 1
ATOM 12431 N N . MET B 1 764 ? -6.781 -22.109 -18.922 1 97.56 764 MET B N 1
ATOM 12432 C CA . MET B 1 764 ? -5.828 -21.281 -19.641 1 97.56 764 MET B CA 1
ATOM 12433 C C . MET B 1 764 ? -5.004 -20.438 -18.672 1 97.56 764 MET B C 1
ATOM 12435 O O . MET B 1 764 ? -5.551 -19.625 -17.922 1 97.56 764 MET B O 1
ATOM 12439 N N . TYR B 1 765 ? -3.725 -20.656 -18.688 1 95.75 765 TYR B N 1
ATOM 12440 C CA . TYR B 1 765 ? -2.793 -19.75 -18.016 1 95.75 765 TYR B CA 1
ATOM 12441 C C . TYR B 1 765 ? -2.568 -18.484 -18.844 1 95.75 765 TYR B C 1
ATOM 12443 O O . TYR B 1 765 ? -2.984 -17.406 -18.453 1 95.75 765 TYR B O 1
ATOM 12451 N N . TYR B 1 766 ? -1.912 -18.625 -20.031 1 92.88 766 TYR B N 1
ATOM 12452 C CA . TYR B 1 766 ? -1.762 -17.5 -20.953 1 92.88 766 TYR B CA 1
ATOM 12453 C C . TYR B 1 766 ? -2.297 -17.875 -22.344 1 92.88 766 TYR B C 1
ATOM 12455 O O . TYR B 1 766 ? -2.188 -19.016 -22.766 1 92.88 766 TYR B O 1
ATOM 12463 N N . LEU B 1 767 ? -2.885 -16.859 -22.922 1 94.69 767 LEU B N 1
ATOM 12464 C CA . LEU B 1 767 ? -3.098 -16.953 -24.359 1 94.69 767 LEU B CA 1
ATOM 12465 C C . LEU B 1 767 ? -1.902 -16.391 -25.109 1 94.69 767 LEU B C 1
ATOM 12467 O O . LEU B 1 767 ? -1.554 -15.219 -24.953 1 94.69 767 LEU B O 1
ATOM 12471 N N . ARG B 1 768 ? -1.317 -17.219 -25.781 1 92.44 768 ARG B N 1
ATOM 12472 C CA . ARG B 1 768 ? -0.206 -16.797 -26.625 1 92.44 768 ARG B CA 1
ATOM 12473 C C . ARG B 1 768 ? -0.65 -16.625 -28.078 1 92.44 768 ARG B C 1
ATOM 12475 O O . ARG B 1 768 ? -1.331 -17.5 -28.625 1 92.44 768 ARG B O 1
ATOM 12482 N N . THR B 1 769 ? -0.309 -15.516 -28.641 1 90.25 769 THR B N 1
ATOM 12483 C CA . THR B 1 769 ? -0.68 -15.227 -30.016 1 90.25 769 THR B CA 1
ATOM 12484 C C . THR B 1 769 ? 0.551 -14.859 -30.844 1 90.25 769 THR B C 1
ATOM 12486 O O . THR B 1 769 ? 1.653 -14.742 -30.312 1 90.25 769 THR B O 1
ATOM 12489 N N . LYS B 1 770 ? 0.49 -14.805 -32.156 1 81.38 770 LYS B N 1
ATOM 12490 C CA . LYS B 1 770 ? 1.544 -14.297 -33.031 1 81.38 770 LYS B CA 1
ATOM 12491 C C . LYS B 1 770 ? 1.31 -12.836 -33.375 1 81.38 770 LYS B C 1
ATOM 12493 O O . LYS B 1 770 ? 0.167 -12.406 -33.562 1 81.38 770 LYS B O 1
ATOM 12498 N N . PRO B 1 771 ? 2.42 -11.961 -33.188 1 63.41 771 PRO B N 1
ATOM 12499 C CA . PRO B 1 771 ? 2.248 -10.555 -33.531 1 63.41 771 PRO B CA 1
ATOM 12500 C C . PRO B 1 771 ? 1.707 -10.359 -34.969 1 63.41 771 PRO B C 1
ATOM 12502 O O . PRO B 1 771 ? 2.037 -11.133 -35.844 1 63.41 771 PRO B O 1
ATOM 12505 N N . ALA B 1 772 ? 0.582 -9.539 -35.156 1 47.12 772 ALA B N 1
ATOM 12506 C CA . ALA B 1 772 ? 0.053 -9.195 -36.469 1 47.12 772 ALA B CA 1
ATOM 12507 C C . ALA B 1 772 ? 1.112 -8.508 -37.344 1 47.12 772 ALA B C 1
ATOM 12509 O O . ALA B 1 772 ? 1.764 -7.562 -36.875 1 47.12 772 ALA B O 1
ATOM 12510 N N . ALA B 1 773 ? 1.678 -9.047 -38.219 1 40.62 773 ALA B N 1
ATOM 12511 C CA . ALA B 1 773 ? 2.455 -8.211 -39.125 1 40.62 773 ALA B CA 1
ATOM 12512 C C . ALA B 1 773 ? 1.742 -6.895 -39.406 1 40.62 773 ALA B C 1
ATOM 12514 O O . ALA B 1 773 ? 2.348 -5.82 -39.312 1 40.62 773 ALA B O 1
ATOM 12515 N N . ASN B 1 774 ? 0.835 -6.848 -40.469 1 31.64 774 ASN B N 1
ATOM 12516 C CA . ASN B 1 774 ? 0.174 -5.734 -41.156 1 31.64 774 ASN B CA 1
ATOM 12517 C C . ASN B 1 774 ? -1.043 -5.25 -40.375 1 31.64 774 ASN B C 1
ATOM 12519 O O . ASN B 1 774 ? -2.143 -5.781 -40.531 1 31.64 774 ASN B O 1
ATOM 12523 N N . ALA B 1 775 ? -0.904 -4.922 -39.312 1 34.72 775 ALA B N 1
ATOM 12524 C CA . ALA B 1 775 ? -2.074 -4.328 -38.688 1 34.72 775 ALA B CA 1
ATOM 12525 C C . ALA B 1 775 ? -2.693 -3.25 -39.562 1 34.72 775 ALA B C 1
ATOM 12527 O O . ALA B 1 775 ? -2.123 -2.17 -39.719 1 34.72 775 ALA B O 1
ATOM 12528 N N . ILE B 1 776 ? -3.256 -3.549 -40.625 1 30.77 776 ILE B N 1
ATOM 12529 C CA . ILE B 1 776 ? -4.07 -2.568 -41.344 1 30.77 776 ILE B CA 1
ATOM 12530 C C . ILE B 1 776 ? -5.18 -2.057 -40.438 1 30.77 776 ILE B C 1
ATOM 12532 O O . ILE B 1 776 ? -5.934 -2.848 -39.844 1 30.77 776 ILE B O 1
ATOM 12536 N N . GLN B 1 777 ? -5.016 -0.921 -39.844 1 32.09 777 GLN B N 1
ATOM 12537 C CA . GLN B 1 777 ? -5.887 -0.005 -39.125 1 32.09 777 GLN B CA 1
ATOM 12538 C C . GLN B 1 777 ? -7.289 0.016 -39.719 1 32.09 777 GLN B C 1
ATOM 12540 O O . GLN B 1 777 ? -7.539 0.726 -40.719 1 32.09 777 GLN B O 1
ATOM 12545 N N . PHE B 1 778 ? -7.973 -1.039 -40.125 1 30.81 778 PHE B N 1
ATOM 12546 C CA . PHE B 1 778 ? -9.281 -0.765 -40.688 1 30.81 778 PHE B CA 1
ATOM 12547 C C . PHE B 1 778 ? -10.234 -0.217 -39.625 1 30.81 778 PHE B C 1
ATOM 12549 O O . PHE B 1 778 ? -10.305 -0.742 -38.531 1 30.81 778 PHE B O 1
ATOM 12556 N N . THR B 1 779 ? -10.453 0.981 -39.562 1 33.16 779 THR B N 1
ATOM 12557 C CA . THR B 1 779 ? -11.508 1.728 -38.875 1 33.16 779 THR B CA 1
ATOM 12558 C C . THR B 1 779 ? -12.859 1.053 -39.094 1 33.16 779 THR B C 1
ATOM 12560 O O . THR B 1 779 ? -13.484 1.212 -40.125 1 33.16 779 THR B O 1
ATOM 12563 N N . VAL B 1 780 ? -13.047 -0.189 -38.875 1 37.69 780 VAL B N 1
ATOM 12564 C CA . VAL B 1 780 ? -14.359 -0.757 -39.156 1 37.69 780 VAL B CA 1
ATOM 12565 C C . VAL B 1 780 ? -15.352 -0.346 -38.062 1 37.69 780 VAL B C 1
ATOM 12567 O O . VAL B 1 780 ? -14.945 0.014 -36.969 1 37.69 780 VAL B O 1
ATOM 12570 N N . ASP B 1 781 ? -16.641 -0.2 -38.375 1 39.91 781 ASP B N 1
ATOM 12571 C CA . ASP B 1 781 ? -17.828 0.108 -37.562 1 39.91 781 ASP B CA 1
ATOM 12572 C C . ASP B 1 781 ? -17.906 -0.791 -36.344 1 39.91 781 ASP B C 1
ATOM 12574 O O . ASP B 1 781 ? -18.047 -2.01 -36.469 1 39.91 781 ASP B O 1
ATOM 12578 N N . LYS B 1 782 ? -17.734 -0.353 -35.188 1 50.75 782 LYS B N 1
ATOM 12579 C CA . LYS B 1 782 ? -17.641 -1.003 -33.906 1 50.75 782 LYS B CA 1
ATOM 12580 C C . LYS B 1 782 ? -18.891 -1.826 -33.594 1 50.75 782 LYS B C 1
ATOM 12582 O O . LYS B 1 782 ? -18.812 -2.91 -33.031 1 50.75 782 LYS B O 1
ATOM 12587 N N . SER B 1 783 ? -20.062 -1.25 -33.938 1 52.66 783 SER B N 1
ATOM 12588 C CA . SER B 1 783 ? -21.297 -1.957 -33.625 1 52.66 783 SER B CA 1
ATOM 12589 C C . SER B 1 783 ? -21.406 -3.252 -34.438 1 52.66 783 SER B C 1
ATOM 12591 O O . SER B 1 783 ? -21.859 -4.273 -33.906 1 52.66 783 SER B O 1
ATOM 12593 N N . ALA B 1 784 ? -21.141 -3.168 -35.719 1 48.44 784 ALA B N 1
ATOM 12594 C CA . ALA B 1 784 ? -21.203 -4.328 -36.594 1 48.44 784 ALA B CA 1
ATOM 12595 C C . ALA B 1 784 ? -20.172 -5.383 -36.188 1 48.44 784 ALA B C 1
ATOM 12597 O O . ALA B 1 784 ? -20.453 -6.582 -36.25 1 48.44 784 ALA B O 1
ATOM 12598 N N . LEU B 1 785 ? -19.125 -4.914 -35.781 1 50.78 785 LEU B N 1
ATOM 12599 C CA . LEU B 1 785 ? -18.062 -5.809 -35.344 1 50.78 785 LEU B CA 1
ATOM 12600 C C . LEU B 1 785 ? -18.469 -6.539 -34.062 1 50.78 785 LEU B C 1
ATOM 12602 O O . LEU B 1 785 ? -18.219 -7.738 -33.906 1 50.78 785 LEU B O 1
ATOM 12606 N N . LYS B 1 786 ? -19.172 -5.844 -33.219 1 59.84 786 LYS B N 1
ATOM 12607 C CA . LYS B 1 786 ? -19.625 -6.484 -31.984 1 59.84 786 LYS B CA 1
ATOM 12608 C C . LYS B 1 786 ? -20.672 -7.555 -32.281 1 59.84 786 LYS B C 1
ATOM 12610 O O . LYS B 1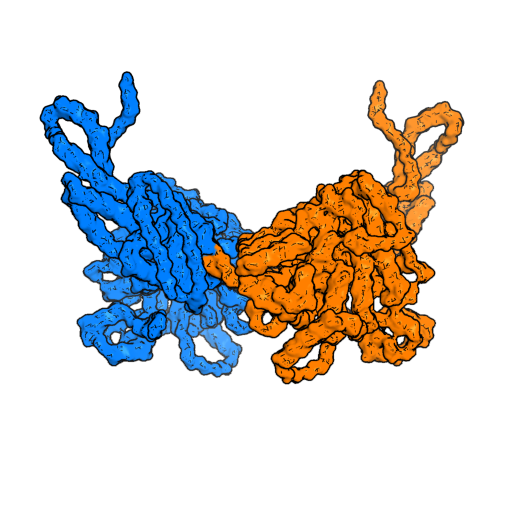 786 ? -20.656 -8.625 -31.656 1 59.84 786 LYS B O 1
ATOM 12615 N N . LYS B 1 787 ? -21.656 -7.184 -33.156 1 59.94 787 LYS B N 1
ATOM 12616 C CA . LYS B 1 787 ? -22.688 -8.148 -33.531 1 59.94 787 LYS B CA 1
ATOM 12617 C C . LYS B 1 787 ? -22.062 -9.383 -34.188 1 59.94 787 LYS B C 1
ATOM 12619 O O . LYS B 1 787 ? -22.469 -10.516 -33.906 1 59.94 787 LYS B O 1
ATOM 12624 N N . LYS B 1 788 ? -21.141 -9.195 -35.031 1 53.75 788 LYS B N 1
ATOM 12625 C CA . LYS B 1 788 ? -20.453 -10.305 -35.688 1 53.75 788 LYS B CA 1
ATOM 12626 C C . LYS B 1 788 ? -19.703 -11.164 -34.688 1 53.75 788 LYS B C 1
ATOM 12628 O O . LYS B 1 788 ? -19.672 -12.391 -34.812 1 53.75 788 LYS B O 1
ATOM 12633 N N . GLN B 1 789 ? -19.172 -10.555 -33.75 1 58.81 789 GLN B N 1
ATOM 12634 C CA . GLN B 1 789 ? -18.438 -11.266 -32.688 1 58.81 789 GLN B CA 1
ATOM 12635 C C . GLN B 1 789 ? -19.375 -12.102 -31.828 1 58.81 789 GLN B C 1
ATOM 12637 O O . GLN B 1 789 ? -19.078 -13.25 -31.516 1 58.81 789 GLN B O 1
ATOM 12642 N N . LEU B 1 790 ? -20.453 -11.555 -31.531 1 67.44 790 LEU B N 1
ATOM 12643 C CA . LEU B 1 790 ? -21.438 -12.281 -30.734 1 67.44 790 LEU B CA 1
ATOM 12644 C C . LEU B 1 790 ? -22 -13.461 -31.516 1 67.44 790 LEU B C 1
ATOM 12646 O O . LEU B 1 790 ? -22.25 -14.523 -30.953 1 67.44 790 LEU B O 1
ATOM 12650 N N . ASP B 1 791 ? -22.234 -13.195 -32.812 1 62.66 791 ASP B N 1
ATOM 12651 C CA . ASP B 1 791 ? -22.703 -14.266 -33.688 1 62.66 791 ASP B CA 1
ATOM 12652 C C . ASP B 1 791 ? -21.672 -15.391 -33.781 1 62.66 791 ASP B C 1
ATOM 12654 O O . ASP B 1 791 ? -22.031 -16.562 -33.812 1 62.66 791 ASP B O 1
ATOM 12658 N N . GLY B 1 792 ? -20.453 -14.992 -33.781 1 58.59 792 GLY B N 1
ATOM 12659 C CA . GLY B 1 792 ? -19.391 -15.977 -33.781 1 58.59 792 GLY B CA 1
ATOM 12660 C C . GLY B 1 792 ? -19.344 -16.828 -32.531 1 58.59 792 GLY B C 1
ATOM 12661 O O . GLY B 1 792 ? -19.156 -18.047 -32.625 1 58.59 792 GLY B O 1
ATOM 12662 N N . ILE B 1 793 ? -19.578 -16.234 -31.469 1 65.19 793 ILE B N 1
ATOM 12663 C CA . ILE B 1 793 ? -19.625 -16.953 -30.203 1 65.19 793 ILE B CA 1
ATOM 12664 C C . ILE B 1 793 ? -20.797 -17.938 -30.203 1 65.19 793 ILE B C 1
ATOM 12666 O O . ILE B 1 793 ? -20.625 -19.109 -29.875 1 65.19 793 ILE B O 1
ATOM 12670 N N . ALA B 1 794 ? -21.953 -17.453 -30.578 1 64.81 794 ALA B N 1
ATOM 12671 C CA . ALA B 1 794 ? -23.156 -18.281 -30.609 1 64.81 794 ALA B CA 1
ATOM 12672 C C . ALA B 1 794 ? -22.969 -19.469 -31.562 1 64.81 794 ALA B C 1
ATOM 12674 O O . ALA B 1 794 ? -23.375 -20.578 -31.266 1 64.81 794 ALA B O 1
ATOM 12675 N N . CYS B 1 795 ? -22.391 -19.156 -32.656 1 63.22 795 CYS B N 1
ATOM 12676 C CA . CYS B 1 795 ? -22.156 -20.188 -33.688 1 63.22 795 CYS B CA 1
ATOM 12677 C C . CYS B 1 795 ? -21.219 -21.266 -33.156 1 63.22 795 CYS B C 1
ATOM 12679 O O . CYS B 1 795 ? -21.453 -22.453 -33.344 1 63.22 795 CYS B O 1
ATOM 12681 N N . SER B 1 796 ? -20.234 -20.797 -32.531 1 68.19 796 SER B N 1
ATOM 12682 C CA . SER B 1 796 ? -19.25 -21.734 -32.062 1 68.19 796 SER B CA 1
ATOM 12683 C C . SER B 1 796 ? -19.812 -22.609 -30.938 1 68.19 796 SER B C 1
ATOM 12685 O O . SER B 1 796 ? -19.422 -23.766 -30.781 1 68.19 796 SER B O 1
ATOM 12687 N N . LEU B 1 797 ? -20.672 -22.094 -30.234 1 68.38 797 LEU B N 1
ATOM 12688 C CA . LEU B 1 797 ? -21.312 -22.828 -29.156 1 68.38 797 LEU B CA 1
ATOM 12689 C C . LEU B 1 797 ? -22.328 -23.828 -29.719 1 68.38 797 LEU B C 1
ATOM 12691 O O . LEU B 1 797 ? -22.547 -24.891 -29.125 1 68.38 797 LEU B O 1
ATOM 12695 N N . LYS B 1 798 ? -22.984 -23.469 -30.875 1 62.62 798 LYS B N 1
ATOM 12696 C CA . LYS B 1 798 ? -23.969 -24.328 -31.516 1 62.62 798 LYS B CA 1
ATOM 12697 C C . LYS B 1 798 ? -23.297 -25.391 -32.375 1 62.62 798 LYS B C 1
ATOM 12699 O O . LYS B 1 798 ? -23.812 -26.5 -32.5 1 62.62 798 LYS B O 1
ATOM 12704 N N . ASN B 1 799 ? -22.141 -24.953 -33 1 51.72 799 ASN B N 1
ATOM 12705 C CA . ASN B 1 799 ? -21.406 -25.844 -33.906 1 51.72 799 ASN B CA 1
ATOM 12706 C C . ASN B 1 799 ? -20.047 -26.219 -33.312 1 51.72 799 ASN B C 1
ATOM 12708 O O . ASN B 1 799 ? -19.016 -25.891 -33.875 1 51.72 799 ASN B O 1
ATOM 12712 N N . LYS B 1 800 ? -19.922 -26.875 -32.281 1 56.22 800 LYS B N 1
ATOM 12713 C CA . LYS B 1 800 ? -18.781 -27.141 -31.406 1 56.22 800 LYS B CA 1
ATOM 12714 C C . LYS B 1 800 ? -17.672 -27.875 -32.156 1 56.22 800 LYS B C 1
ATOM 12716 O O . LYS B 1 800 ? -16.5 -27.531 -32.062 1 56.22 800 LYS B O 1
ATOM 12721 N N . ASP B 1 801 ? -18.031 -28.812 -32.969 1 48.44 801 ASP B N 1
ATOM 12722 C CA . ASP B 1 801 ? -17.062 -29.703 -33.594 1 48.44 801 ASP B CA 1
ATOM 12723 C C . ASP B 1 801 ? -16.312 -29 -34.719 1 48.44 801 ASP B C 1
ATOM 12725 O O . ASP B 1 801 ? -15.102 -29.188 -34.875 1 48.44 801 ASP B O 1
ATOM 12729 N N . GLU B 1 802 ? -16.953 -28.234 -35.406 1 46.09 802 GLU B N 1
ATOM 12730 C CA . GLU B 1 802 ? -16.344 -27.625 -36.594 1 46.09 802 GLU B CA 1
ATOM 12731 C C . GLU B 1 802 ? -15.328 -26.547 -36.188 1 46.09 802 GLU B C 1
ATOM 12733 O O . GLU B 1 802 ? -14.273 -26.406 -36.812 1 46.09 802 GLU B O 1
ATOM 12738 N N . CYS B 1 803 ? -15.547 -25.875 -35.188 1 47.41 803 CYS B N 1
ATOM 12739 C CA . CYS B 1 803 ? -14.727 -24.734 -34.812 1 47.41 803 CYS B CA 1
ATOM 12740 C C . CYS B 1 803 ? -13.469 -25.188 -34.094 1 47.41 803 CYS B C 1
ATOM 12742 O O . CYS B 1 803 ? -12.43 -24.516 -34.156 1 47.41 803 CYS B O 1
ATOM 12744 N N . LEU B 1 804 ? -13.516 -26.156 -33.375 1 46.5 804 LEU B N 1
ATOM 12745 C CA . LEU B 1 804 ? -12.398 -26.656 -32.594 1 46.5 804 LEU B CA 1
ATOM 12746 C C . LEU B 1 804 ? -11.273 -27.156 -33.5 1 46.5 804 LEU B C 1
ATOM 12748 O O . LEU B 1 804 ? -10.102 -27.109 -33.125 1 46.5 804 LEU B O 1
ATOM 12752 N N . MET B 1 805 ? -11.641 -27.781 -34.688 1 39.91 805 MET B N 1
ATOM 12753 C CA . MET B 1 805 ? -10.648 -28.344 -35.594 1 39.91 805 MET B CA 1
ATOM 12754 C C . MET B 1 805 ? -9.836 -27.25 -36.281 1 39.91 805 MET B C 1
ATOM 12756 O O . MET B 1 805 ? -8.711 -27.484 -36.719 1 39.91 805 MET B O 1
ATOM 12760 N N . CYS B 1 806 ? -10.484 -26.156 -36.469 1 39.47 806 CYS B N 1
ATOM 12761 C CA . CYS B 1 806 ? -9.812 -25.094 -37.219 1 39.47 806 CYS B CA 1
ATOM 12762 C C . CYS B 1 806 ? -8.844 -24.328 -36.344 1 39.47 806 CYS B C 1
ATOM 12764 O O . CYS B 1 806 ? -8.195 -23.375 -36.812 1 39.47 806 CYS B O 1
ATOM 12766 N N . SER B 1 807 ? -8.82 -24.594 -35.188 1 38.75 807 SER B N 1
ATOM 12767 C CA . SER B 1 807 ? -8.016 -23.797 -34.281 1 38.75 807 SER B CA 1
ATOM 12768 C C . SER B 1 807 ? -6.527 -24.094 -34.438 1 38.75 807 SER B C 1
ATOM 12770 O O . SER B 1 807 ? -5.691 -23.562 -33.719 1 38.75 807 SER B O 1
ATOM 12772 N N . ALA B 1 808 ? -6.152 -25.156 -35.312 1 34.88 808 ALA B N 1
ATOM 12773 C CA . ALA B 1 808 ? -4.758 -25.172 -35.75 1 34.88 808 ALA B CA 1
ATOM 12774 C C . ALA B 1 808 ? -4.488 -24.078 -36.781 1 34.88 808 ALA B C 1
ATOM 12776 O O . ALA B 1 808 ? -5.32 -23.812 -37.656 1 34.88 808 ALA B O 1
#

Secondary structure (DSSP, 8-state):
--------PPPPP-TTSTTHHHHHHHHHHHTHHHHHHHHHH-SSS-PPPHHHHHHHHHHHHHHHHHHHHHHHHH-SSS--HHHHHHHHHHHHHHHHHTTTSTTHHHHHHHHHHHHHHSTTGGG-HHHHHHHHH-TTTTTTT--SHHHHHHHHHHHHHHHHHHS----------------------STHHHHTT------------HHHHHHHHHHHSPPPPTTS-HHHHIIIIIHHH-HHHHTTS--EEEEE---SSHHHHHHHHHHHHHHHHTT--EEEE-TTSPPTT-EETTTTEE---HHHHHHHHHHHHHHS-BTTTTB---EEEEE-TTBTTHHHHHHTT-SSS-GGG--TTSEEEEEE-HHHHHHHHTT-EEEEB-TTTSTTGGG--HHHHHHHHHHHHHTT--SEEEEHHHHHHHHHHHHHHHS--EEEEHHHHHHT-TTTTT-------TTS------BTTB-EEE-EEEEEGGGGEETTEE-HHHHHHHHHHHHHHHHHHHHH---SSHHHHHHHHHH---EEEEE-HHHHHHHTT--TTSHHHHHHHHHHHHHHHHHHHHHHHHHHHHH---TT-TTSTGGGT--HHHHHT----TTS-HHHHHHHHHHH--S-S--B-----HHHHHHHT---TTPPPS-SEEEEEETTEEEEEE-HHHHHHHHHTT---HHHHHHHHHTTT--TTSSS-HHHHHHT--GGGS-HHHHHHHHHHHHTT-SS-----EE-SS--HHHHHHHHHHHHHHT-SEEES-EE----S--------HHHHHHHHHHHHHHHHHSHHHHHHTT-/--------PPPPP-TTSTTHHHHHHHHHHHTHHHHHHHHHH-SSS-PPPHHHHHHHHHHHHHHHHHHHHHHHHT-SSS--HHHHHHHHHHHHHHHHHTTTSTTHHHHHHHHHHHHHHSTTGGG-HHHHHHHHH-TTTTTTT--SHHHHHHHHHHHHHHHHHHS----------------------SHHHHHTT------------HHHHHHHHHHHSPPPPTTS-HHHHIIIIIHHH-HHHHTT---EEEEE---SSHHHHHHHHHHHHHHHHTT--EEEE-TTSPPTT-EETTTTEE---HHHHHHHHHHHHHHS-BTTTTB---EEEEE-TTBTTHHHHHHTT-SSS-GGG--TTSEEEEEE-HHHHHHHHTT-EEEEB-TTTSTTGGG--HHHHHHHHHHHHHTT--SEEEEHHHHHHHHHHHHHHHS--EEEEHHHHHHT-TTTTT-------TTS------BTTB-EEE-EEEEEGGGGEETTEE-HHHHHHHHHHHHHHHHHHHHH---SSHHHHHHHHHH---EEEEE-HHHHHHHTT--TTSHHHHHHHHHHHHHHHHHHHHHHHHHHHHH---TT-TTSTGGGT--HHHHHT----TTS-HHHHHHHHHHH--S-S--B-----HHHHHHHTPPPTTPPPS-SEEEEEETTEEEEEE-HHHHHHHHHTT---HHHHHHHHHTTT--TTSSS-HHHHHHT--GGGS-HHHHHHHHHHHHTT-SS-----EE-SS--HHHHHHHHHHHHHHT-SEEES-EE----S--------HHHHHHHHHHHHHHHHHSHHHHHHTT-

Radius of gyration: 41.24 Å; Cα contacts (8 Å, |Δi|>4): 2941; chains: 2; bounding box: 98×132×120 Å

InterPro domains:
  IPR000788 Ribonucleotide reductase large subunit, C-terminal [PF02867] (247-766)
  IPR000788 Ribonucleotide reductase large subunit, C-terminal [PR01183] (323-342)
  IPR000788 Ribonucleotide reductase large subunit, C-terminal [PR01183] (453-464)
  IPR000788 Ribonucleotide reductase large subunit, C-terminal [PR01183] (490-513)
  IPR000788 Ribonucleotide reductase large subunit, C-terminal [PR01183] (528-550)
  IPR000788 Ribonucleotide reductase large subunit, C-terminal [PR01183] (556-579)
  IPR000788 Ribonucleotide reductase large subunit, C-terminal [PR01183] (621-648)
  IPR012337 Ribonuclease H-like superfamily [SSF53098] (10-251)
  IPR013346 Ribonucleotide reductase, class I, alpha subunit, C-terminal [PS00089] (610-632)
  IPR013346 Ribonucleotide reductase, class I, alpha subunit, C-terminal [TIGR02506] (246-770)
  IPR039718 Ribonucleoside-diphosphate reductase large subunit [PTHR11573] (246-808)

pLDDT: mean 79.2, std 20.28, range [18.53, 98.88]

Sequence (1616 aa):
MTCTCRPLKFIQDVPTRWNSEHAMLARLLKLWAPISVELSESDSVENLSAQEWKLMNAIVRVLQPLEQATAELSADHYPTLSQVIPLLHCTRVMLEDHVSDEAAPFAFSLLRSLSTRFPDIKMAKVPALAMLIDPRFKSICYTTEAEKKWARALLVSTVEKLLPSQQKQDQGCSVVPESAMGAASTVWTIFSTLSSTACQETDNGHTAKQVCDYLSAPLLPRAENPLDWWKGRGSQSYPALAKVAQSCFLLEMKEDSIEGIYDTLKQCALISKSAGGIGVNVHCIRASGTYIAGTNGTSNGLVPMLRVYNNTARYVDQGGNKRPGAFAMYLEPWHADIFDFLELKKNTGKEESRARDLFYALWIPDLFMKRVEEDGVWSLMCPHECPGLHEVYGDKFDELYTQYEADKRYRRQVRAQHLWSAILESQIETGTPYMLYKDACNRKSNQKNLGTIKCSNLCTEVVEYTSPDEVAVCNLASIALNRFVKDGSFDFQKLREVSQVITRNLNRIIDVNFYPIPEAKRSNMRHRPIGIGVQGLADCFILLRLPFDSEPAMLLNRQIFETIYYGALEASCELAQRDGPYETYKGSPVSEGILQYDMWGVTPTDLWDWAALKEKIAKHGVRNSLLLAPMPTASTAQILGNNESIEAYTSNIYTRRVLSGEFQVVNHHLLKDLTDRGLWNETLKNDLIANNGSVQNLDIPDDLKALYRTVWEIPQKNVLRMAADRGAYIDQSQSLNVHIAQPNYAKLTSMHFYGWKLGLKTGMYYLRTKPAANAIQFTVDKSALKKKQLDGIACSLKNKDECLMCSAMTCTCRPLKFIQDVPTRWNSEHAMLARLLKLWAPISVELSESDSVENLSAQEWKLMNAIVRVLQPLEQATAELSADHYPTLSQVIPLLHCTRVMLEDHVSDEAAPFAFSLLRSLSTRFPDIKMAKVPALAMLIDPRFKSICYTTEAEKKWARALLVSTVEKLLPSQQKQDQGCSVVPESAMGAASTVWTIFSTLSSTACQETDNGHTAKQVCDYLSAPLLPRAENPLDWWKGRGSQSYPALAKVAQSCFLLEMKEDSIEGIYDTLKQCALISKSAGGIGVNVHCIRASGTYIAGTNGTSNGLVPMLRVYNNTARYVDQGGNKRPGAFAMYLEPWHADIFDFLELKKNTGKEESRARDLFYALWIPDLFMKRVEEDGVWSLMCPHECPGLHEVYGDKFDELYTQYEADKRYRRQVRAQHLWSAILESQIETGTPYMLYKDACNRKSNQKNLGTIKCSNLCTEVVEYTSPDEVAVCNLASIALNRFVKDGSFDFQKLREVSQVITRNLNRIIDVNFYPIPEAKRSNMRHRPIGIGVQGLADCFILLRLPFDSEPAMLLNRQIFETIYYGALEASCELAQRDGPYETYKGSPVSEGILQYDMWGVTPTDLWDWAALKEKIAKHGVRNSLLLAPMPTASTAQILGNNESIEAYTSNIYTRRVLSGEFQVVNHHLLKDLTDRGLWNETLKNDLIANNGSVQNLDIPDDLKALYRTVWEIPQKNVLRMAADRGAYIDQSQSLNVHIAQPNYAKLTSMHFYGWKLGLKTGMYYLRTKPAANAIQFTVDKSALKKKQLDGIACSLKNKDECLMCSA

Organism: Haemaphysalis longicornis (NCBI:txid44386)

Nearest PDB structures (foldseek):
  4x3v-assembly1_B  TM=9.867E-01  e=2.086E-64  Homo sapiens
  3hnf-assembly1_B  TM=7.811E-01  e=3.409E-70  Homo sapiens
  2cvt-assembly1_A-2  TM=9.164E-01  e=4.081E-55  Saccharomyces cerevisiae
  3paw-assembly2_C  TM=9.533E-01  e=8.520E-51  Saccharomyces cerevisiae
  1xjn-assembly2_D  TM=7.661E-01  e=3.863E-27  Thermotoga maritima